Protein 5Z9J (pdb70)

Structure (mmCIF, N/CA/C/O backbone):
data_5Z9J
#
_entry.id   5Z9J
#
_cell.length_a   56.956
_cell.length_b   78.469
_cell.length_c   97.680
_cell.angle_alpha   78.270
_cell.angle_beta   72.630
_cell.angle_gamma   69.460
#
_symmetry.space_group_name_H-M   'P 1'
#
loop_
_entity.id
_entity.type
_entity.pdbx_description
1 polymer 'Putative P450-like enzyme'
2 non-polymer 'PROTOPORPHYRIN IX CONTAINING FE'
3 non-polymer TRIS(HYDROXYETHYL)AMINOMETHANE
4 water water
#
loop_
_atom_site.group_PDB
_atom_site.id
_atom_site.type_symbol
_atom_site.label_atom_id
_atom_site.label_alt_id
_atom_site.label_comp_id
_atom_site.label_asym_id
_atom_site.label_entity_id
_atom_site.label_seq_id
_atom_site.pdbx_PDB_ins_code
_atom_site.Cartn_x
_atom_site.Cartn_y
_atom_site.Cartn_z
_atom_site.occupancy
_atom_site.B_iso_or_equiv
_atom_site.auth_seq_id
_atom_site.auth_comp_id
_atom_site.auth_asym_id
_atom_site.auth_atom_id
_atom_site.pdbx_PDB_model_num
ATOM 1 N N . ALA A 1 7 ? -32.343 5.439 -0.260 1.00 50.71 7 ALA A N 1
ATOM 2 C CA . ALA A 1 7 ? -33.027 4.148 -0.303 1.00 51.89 7 ALA A CA 1
ATOM 3 C C . ALA A 1 7 ? -33.465 3.677 1.090 1.00 53.31 7 ALA A C 1
ATOM 4 O O . ALA A 1 7 ? -33.328 4.410 2.077 1.00 52.03 7 ALA A O 1
ATOM 6 N N . GLN A 1 8 ? -33.991 2.445 1.141 1.00 56.01 8 GLN A N 1
ATOM 7 C CA . GLN A 1 8 ? -34.484 1.778 2.360 1.00 55.48 8 GLN A CA 1
ATOM 8 C C . GLN A 1 8 ? -33.358 1.450 3.355 1.00 54.76 8 GLN A C 1
ATOM 9 O O . GLN A 1 8 ? -33.181 0.295 3.762 1.00 58.17 8 GLN A O 1
ATOM 11 N N . TRP A 1 9 ? -32.587 2.465 3.721 1.00 48.95 9 TRP A N 1
ATOM 12 C CA . TRP A 1 9 ? -31.486 2.339 4.677 1.00 42.39 9 TRP A CA 1
ATOM 13 C C . TRP A 1 9 ? -31.858 2.605 6.156 1.00 39.00 9 TRP A C 1
ATOM 14 O O . TRP A 1 9 ? -32.608 3.541 6.445 1.00 38.46 9 TRP A O 1
ATOM 25 N N . GLU A 1 10 ? -31.265 1.860 7.099 1.00 36.22 10 GLU A N 1
ATOM 26 C CA . GLU A 1 10 ? -31.711 1.989 8.495 1.00 36.00 10 GLU A CA 1
ATOM 27 C C . GLU A 1 10 ? -31.005 3.130 9.251 1.00 32.75 10 GLU A C 1
ATOM 28 O O . GLU A 1 10 ? -30.158 2.909 10.135 1.00 30.58 10 GLU A O 1
ATOM 34 N N . PHE A 1 11 ? -31.384 4.359 8.920 1.00 33.04 11 PHE A N 1
ATOM 35 C CA . PHE A 1 11 ? -30.803 5.528 9.577 1.00 33.08 11 PHE A CA 1
ATOM 36 C C . PHE A 1 11 ? -31.225 5.612 11.050 1.00 32.92 11 PHE A C 1
ATOM 37 O O . PHE A 1 11 ? -32.267 5.060 11.459 1.00 34.61 11 PHE A O 1
ATOM 45 N N . HIS A 1 12 ? -30.467 6.385 11.821 1.00 31.21 12 HIS A N 1
ATOM 46 C CA . HIS A 1 12 ? -30.947 6.845 13.131 1.00 30.02 12 HIS A CA 1
ATOM 47 C C . HIS A 1 12 ? -32.361 7.381 12.960 1.00 30.63 12 HIS A C 1
ATOM 48 O O . HIS A 1 12 ? -32.607 8.133 12.028 1.00 30.20 12 HIS A O 1
ATOM 55 N N . PRO A 1 13 ? -33.282 6.984 13.852 1.00 32.84 13 PRO A N 1
ATOM 56 C CA . PRO A 1 13 ? -34.689 7.404 13.733 1.00 35.49 13 PRO A CA 1
ATOM 57 C C . PRO A 1 13 ? -34.860 8.920 13.842 1.00 37.16 13 PRO A C 1
ATOM 58 O O . PRO A 1 13 ? -35.837 9.468 13.341 1.00 39.97 13 PRO A O 1
ATOM 62 N N . GLY A 1 14 ? -33.923 9.592 14.491 1.00 36.44 14 GLY A N 1
ATOM 63 C CA . GLY A 1 14 ? -33.978 11.037 14.595 1.00 35.85 14 GLY A CA 1
ATOM 64 C C . GLY A 1 14 ? -33.590 11.775 13.321 1.00 33.99 14 GLY A C 1
ATOM 65 O O . GLY A 1 14 ? -33.802 12.989 13.226 1.00 34.20 14 GLY A O 1
ATOM 66 N N . HIS A 1 15 ? -32.985 11.073 12.357 1.00 31.35 15 HIS A N 1
ATOM 67 C CA . HIS A 1 15 ? -32.480 11.750 11.161 1.00 30.86 15 HIS A CA 1
ATOM 68 C C . HIS A 1 15 ? -33.499 11.820 10.032 1.00 30.95 15 HIS A C 1
ATOM 69 O O . HIS A 1 15 ? -33.306 11.223 8.974 1.00 28.78 15 HIS A O 1
ATOM 76 N N . PHE A 1 16 ? -34.549 12.587 10.268 1.00 33.67 16 PHE A N 1
ATOM 77 C CA . PHE A 1 16 ? -35.647 12.671 9.320 1.00 31.56 16 PHE A CA 1
ATOM 78 C C . PHE A 1 16 ? -35.190 13.160 7.935 1.00 34.58 16 PHE A C 1
ATOM 79 O O . PHE A 1 16 ? -35.831 12.831 6.911 1.00 37.24 16 PHE A O 1
ATOM 87 N N . TRP A 1 17 ? -34.163 14.002 7.879 1.00 30.17 17 TRP A N 1
ATOM 88 C CA . TRP A 1 17 ? -33.732 14.541 6.585 1.00 30.26 17 TRP A CA 1
ATOM 89 C C . TRP A 1 17 ? -33.193 13.464 5.641 1.00 30.91 17 TRP A C 1
ATOM 90 O O . TRP A 1 17 ? -33.224 13.625 4.424 1.00 30.66 17 TRP A O 1
ATOM 101 N N . MET A 1 18 ? -32.650 12.375 6.209 1.00 29.94 18 MET A N 1
ATOM 102 C CA . MET A 1 18 ? -32.196 11.236 5.415 1.00 29.83 18 MET A CA 1
ATOM 103 C C . MET A 1 18 ? -33.321 10.433 4.750 1.00 33.09 18 MET A C 1
ATOM 104 O O . MET A 1 18 ? -33.078 9.688 3.800 1.00 33.38 18 MET A O 1
ATOM 109 N N . ARG A 1 19 ? -34.542 10.574 5.264 1.00 36.08 19 ARG A N 1
ATOM 110 C CA . ARG A 1 19 ? -35.726 9.934 4.702 1.00 38.60 19 ARG A CA 1
ATOM 111 C C . ARG A 1 19 ? -36.563 10.896 3.846 1.00 40.75 19 ARG A C 1
ATOM 112 O O . ARG A 1 19 ? -37.739 10.640 3.592 1.00 42.47 19 ARG A O 1
ATOM 120 N N . GLY A 1 20 ? -35.967 12.019 3.448 1.00 39.47 20 GLY A N 1
ATOM 121 C CA . GLY A 1 20 ? -36.617 12.946 2.543 1.00 40.92 20 GLY A CA 1
ATOM 122 C C . GLY A 1 20 ? -37.752 13.761 3.147 1.00 43.28 20 GLY A C 1
ATOM 123 O O . GLY A 1 20 ? -38.678 14.159 2.422 1.00 46.46 20 GLY A O 1
ATOM 124 N N . LYS A 1 21 ? -37.719 13.971 4.465 1.00 41.75 21 LYS A N 1
ATOM 125 C CA . LYS A 1 21 ? -38.730 14.773 5.159 1.00 42.82 21 LYS A CA 1
ATOM 126 C C . LYS A 1 21 ? -38.270 16.195 5.478 1.00 40.86 21 LYS A C 1
ATOM 127 O O . LYS A 1 21 ? -37.219 16.409 6.062 1.00 35.53 21 LYS A O 1
ATOM 133 N N . ARG A 1 22 ? -39.100 17.189 5.167 1.00 40.03 22 ARG A N 1
ATOM 134 C CA . ARG A 1 22 ? -38.752 18.547 5.544 1.00 40.02 22 ARG A CA 1
ATOM 135 C C . ARG A 1 22 ? -39.069 18.709 7.028 1.00 41.99 22 ARG A C 1
ATOM 136 O O . ARG A 1 22 ? -40.000 18.076 7.525 1.00 43.86 22 ARG A O 1
ATOM 144 N N . PRO A 1 23 ? -38.283 19.543 7.741 1.00 40.99 23 PRO A N 1
ATOM 145 C CA . PRO A 1 23 ? -38.621 19.895 9.120 1.00 40.59 23 PRO A CA 1
ATOM 146 C C . PRO A 1 23 ? -39.912 20.704 9.110 1.00 46.58 23 PRO A C 1
ATOM 147 O O . PRO A 1 23 ? -40.091 21.478 8.183 1.00 45.72 23 PRO A O 1
ATOM 151 N N . ASP A 1 24 ? -40.790 20.500 10.082 1.00 52.54 24 ASP A N 1
ATOM 152 C CA . ASP A 1 24 ? -42.022 21.265 10.169 1.00 59.71 24 ASP A CA 1
ATOM 153 C C . ASP A 1 24 ? -41.745 22.704 10.596 1.00 56.64 24 ASP A C 1
ATOM 154 O O . ASP A 1 24 ? -42.381 23.638 10.115 1.00 56.67 24 ASP A O 1
ATOM 159 N N . LYS A 1 25 ? -40.790 22.869 11.509 1.00 52.60 25 LYS A N 1
ATOM 160 C CA . LYS A 1 25 ? -40.351 24.199 11.927 1.00 49.64 25 LYS A CA 1
ATOM 161 C C . LYS A 1 25 ? -38.824 24.244 11.812 1.00 45.80 25 LYS A C 1
ATOM 162 O O . LYS A 1 25 ? -38.132 23.252 12.043 1.00 42.26 25 LYS A O 1
ATOM 168 N N . ILE A 1 26 ? -38.310 25.406 11.452 1.00 45.62 26 ILE A N 1
ATOM 169 C CA . ILE A 1 26 ? -36.885 25.581 11.301 1.00 41.76 26 ILE A CA 1
ATOM 170 C C . ILE A 1 26 ? -36.247 25.393 12.669 1.00 39.01 26 ILE A C 1
ATOM 171 O O . ILE A 1 26 ? -35.182 24.792 12.769 1.00 34.15 26 ILE A O 1
ATOM 176 N N . VAL A 1 27 ? -36.928 25.903 13.704 1.00 38.03 27 VAL A N 1
ATOM 177 C CA . VAL A 1 27 ? -36.495 25.791 15.102 1.00 38.17 27 VAL A CA 1
ATOM 178 C C . VAL A 1 27 ? -37.554 25.154 15.990 1.00 38.74 27 VAL A C 1
ATOM 179 O O . VAL A 1 27 ? -38.723 25.518 15.912 1.00 38.73 27 VAL A O 1
ATOM 183 N N . ASP A 1 28 ? -37.164 24.189 16.820 1.00 35.66 28 ASP A N 1
ATOM 184 C CA . ASP A 1 28 ? -38.101 23.642 17.816 1.00 39.54 28 ASP A CA 1
ATOM 185 C C . ASP A 1 28 ? -37.386 23.387 19.148 1.00 40.01 28 ASP A C 1
ATOM 186 O O . ASP A 1 28 ? -36.159 23.554 19.273 1.00 34.12 28 ASP A O 1
ATOM 191 N N . TYR A 1 29 ? -38.189 23.054 20.152 1.00 42.39 29 TYR A N 1
ATOM 192 C CA . TYR A 1 29 ? -37.692 22.757 21.490 1.00 42.76 29 TYR A CA 1
ATOM 193 C C . TYR A 1 29 ? -38.046 21.308 21.845 1.00 42.99 29 TYR A C 1
ATOM 194 O O . TYR A 1 29 ? -39.159 20.848 21.599 1.00 44.81 29 TYR A O 1
ATOM 203 N N . ASP A 1 30 ? -37.088 20.585 22.390 1.00 42.65 30 ASP A N 1
ATOM 204 C CA . ASP A 1 30 ? -37.331 19.231 22.855 1.00 43.20 30 ASP A CA 1
ATOM 205 C C . ASP A 1 30 ? -37.558 19.292 24.367 1.00 45.20 30 ASP A C 1
ATOM 206 O O . ASP A 1 30 ? -36.603 19.466 25.138 1.00 42.52 30 ASP A O 1
ATOM 211 N N . GLU A 1 31 ? -38.821 19.167 24.786 1.00 49.16 31 GLU A N 1
ATOM 212 C CA . GLU A 1 31 ? -39.171 19.320 26.199 1.00 52.25 31 GLU A CA 1
ATOM 213 C C . GLU A 1 31 ? -38.585 18.176 27.011 1.00 52.72 31 GLU A C 1
ATOM 214 O O . GLU A 1 31 ? -38.156 18.373 28.145 1.00 54.07 31 GLU A O 1
ATOM 220 N N . GLU A 1 32 ? -38.512 16.994 26.409 1.00 51.50 32 GLU A N 1
ATOM 221 C CA . GLU A 1 32 ? -38.085 15.815 27.145 1.00 51.65 32 GLU A CA 1
ATOM 222 C C . GLU A 1 32 ? -36.567 15.850 27.369 1.00 49.29 32 GLU A C 1
ATOM 223 O O . GLU A 1 32 ? -36.080 15.380 28.392 1.00 50.52 32 GLU A O 1
ATOM 229 N N . LEU A 1 33 ? -35.829 16.439 26.426 1.00 47.25 33 LEU A N 1
ATOM 230 C CA . LEU A 1 33 ? -34.366 16.565 26.519 1.00 44.44 33 LEU A CA 1
ATOM 231 C C . LEU A 1 33 ? -33.896 17.943 26.988 1.00 42.76 33 LEU A C 1
ATOM 232 O O . LEU A 1 33 ? -32.702 18.143 27.263 1.00 41.49 33 LEU A O 1
ATOM 237 N N . GLN A 1 34 ? -34.834 18.883 27.022 1.00 42.26 34 GLN A N 1
ATOM 238 C CA . GLN A 1 34 ? -34.604 20.261 27.435 1.00 41.51 34 GLN A CA 1
ATOM 239 C C . GLN A 1 34 ? -33.532 20.931 26.565 1.00 36.69 34 GLN A C 1
ATOM 240 O O . GLN A 1 34 ? -32.573 21.513 27.072 1.00 35.14 34 GLN A O 1
ATOM 246 N N . LEU A 1 35 ? -33.730 20.879 25.251 1.00 33.92 35 LEU A N 1
ATOM 247 C CA . LEU A 1 35 ? -32.810 21.504 24.320 1.00 33.10 35 LEU A CA 1
ATOM 248 C C . LEU A 1 35 ? -33.555 22.022 23.104 1.00 34.41 35 LEU A C 1
ATOM 249 O O . LEU A 1 35 ? -34.705 21.633 22.856 1.00 32.39 35 LEU A O 1
ATOM 254 N N . TRP A 1 36 ? -32.866 22.871 22.340 1.00 33.53 36 TRP A N 1
ATOM 255 C CA . TRP A 1 36 ? -33.408 23.488 21.144 1.00 34.07 36 TRP A CA 1
ATOM 256 C C . TRP A 1 36 ? -32.724 22.869 19.935 1.00 33.28 36 TRP A C 1
ATOM 257 O O . TRP A 1 36 ? -31.565 22.417 20.038 1.00 29.28 36 TRP A O 1
ATOM 268 N N . ASN A 1 37 ? -33.482 22.775 18.832 1.00 33.24 37 ASN A N 1
ATOM 269 C CA . ASN A 1 37 ? -33.053 22.254 17.531 1.00 31.60 37 ASN A CA 1
ATOM 270 C C . ASN A 1 37 ? -33.153 23.298 16.416 1.00 30.92 37 ASN A C 1
ATOM 271 O O . ASN A 1 37 ? -34.181 23.952 16.302 1.00 32.84 37 ASN A O 1
ATOM 276 N N . VAL A 1 38 ? -32.112 23.443 15.593 1.00 32.87 38 VAL A N 1
ATOM 277 C CA . VAL A 1 38 ? -32.150 24.290 14.372 1.00 30.17 38 VAL A CA 1
ATOM 278 C C . VAL A 1 38 ? -31.902 23.429 13.126 1.00 29.58 38 VAL A C 1
ATOM 279 O O . VAL A 1 38 ? -30.886 22.710 13.074 1.00 28.18 38 VAL A O 1
ATOM 283 N N . TYR A 1 39 ? -32.766 23.501 12.118 1.00 30.73 39 TYR A N 1
ATOM 284 C CA . TYR A 1 39 ? -32.619 22.653 10.919 1.00 30.40 39 TYR A CA 1
ATOM 285 C C . TYR A 1 39 ? -32.374 23.448 9.587 1.00 37.02 39 TYR A C 1
ATOM 286 O O . TYR A 1 39 ? -32.043 22.849 8.543 1.00 30.87 39 TYR A O 1
ATOM 295 N N . GLY A 1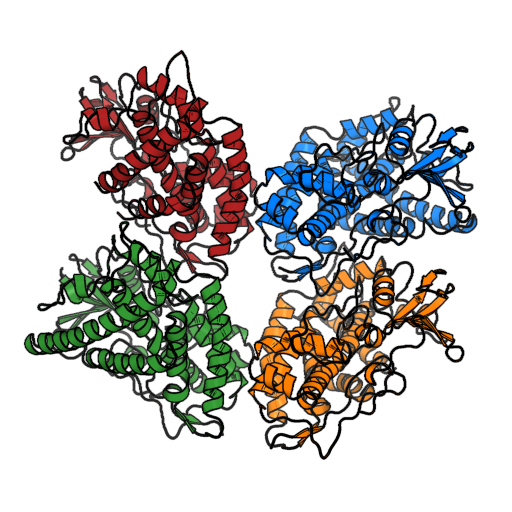 40 ? -32.492 24.772 9.623 1.00 32.24 40 GLY A N 1
ATOM 296 C CA . GLY A 1 40 ? -32.408 25.549 8.395 1.00 36.99 40 GLY A CA 1
ATOM 297 C C . GLY A 1 40 ? -30.968 25.872 8.053 1.00 36.64 40 GLY A C 1
ATOM 298 O O . GLY A 1 40 ? -30.101 25.912 8.954 1.00 36.24 40 GLY A O 1
ATOM 299 N N . TYR A 1 41 ? -30.667 25.999 6.763 1.00 35.38 41 TYR A N 1
ATOM 300 C CA . TYR A 1 41 ? -29.263 26.274 6.384 1.00 34.97 41 TYR A CA 1
ATOM 301 C C . TYR A 1 41 ? -28.851 27.722 6.718 1.00 35.08 41 TYR A C 1
ATOM 302 O O . TYR A 1 41 ? -27.840 27.914 7.409 1.00 34.36 41 TYR A O 1
ATOM 311 N N . PRO A 1 42 ? -29.609 28.739 6.259 1.00 35.16 42 PRO A N 1
ATOM 312 C CA . PRO A 1 42 ? -29.120 30.092 6.558 1.00 36.14 42 PRO A CA 1
ATOM 313 C C . PRO A 1 42 ? -29.020 30.374 8.065 1.00 35.46 42 PRO A C 1
ATOM 314 O O . PRO A 1 42 ? -28.150 31.118 8.487 1.00 35.86 42 PRO A O 1
ATOM 318 N N . GLU A 1 43 ? -29.915 29.801 8.854 1.00 35.05 43 GLU A N 1
ATOM 319 C CA . GLU A 1 43 ? -29.908 29.992 10.302 1.00 36.48 43 GLU A CA 1
ATOM 320 C C . GLU A 1 43 ? -28.691 29.290 10.940 1.00 36.15 43 GLU A C 1
ATOM 321 O O . GLU A 1 43 ? -28.012 29.853 11.799 1.00 32.43 43 GLU A O 1
ATOM 327 N N . SER A 1 44 ? -28.448 28.052 10.528 1.00 35.49 44 SER A N 1
ATOM 328 C CA . SER A 1 44 ? -27.306 27.277 11.037 1.00 33.83 44 SER A CA 1
ATOM 329 C C . SER A 1 44 ? -25.976 27.964 10.759 1.00 34.91 44 SER A C 1
ATOM 330 O O . SER A 1 44 ? -25.130 28.116 11.650 1.00 35.23 44 SER A O 1
ATOM 333 N N . ALA A 1 45 ? -25.792 28.347 9.500 1.00 30.41 45 ALA A N 1
ATOM 334 C CA . ALA A 1 45 ? -24.597 29.035 9.027 1.00 38.05 45 ALA A CA 1
ATOM 335 C C . ALA A 1 45 ? -24.352 30.299 9.847 1.00 35.06 45 ALA A C 1
ATOM 336 O O . ALA A 1 45 ? -23.233 30.555 10.300 1.00 34.06 45 ALA A O 1
ATOM 338 N N . ALA A 1 46 ? -25.399 31.091 10.043 1.00 35.86 46 ALA A N 1
ATOM 339 C CA . ALA A 1 46 ? -25.252 32.301 10.848 1.00 37.10 46 ALA A CA 1
ATOM 340 C C . ALA A 1 46 ? -24.865 31.975 12.298 1.00 33.98 46 ALA A C 1
ATOM 341 O O . ALA A 1 46 ? -24.112 32.704 12.899 1.00 33.57 46 ALA A O 1
ATOM 343 N N . ILE A 1 47 ? -25.449 30.926 12.865 1.00 32.76 47 ILE A N 1
ATOM 344 C CA . ILE A 1 47 ? -25.178 30.542 14.238 1.00 30.99 47 ILE A CA 1
ATOM 345 C C . ILE A 1 47 ? -23.700 30.177 14.400 1.00 32.55 47 ILE A C 1
ATOM 346 O O . ILE A 1 47 ? -23.056 30.593 15.374 1.00 30.12 47 ILE A O 1
ATOM 351 N N . LEU A 1 48 ? -23.197 29.400 13.449 1.00 31.43 48 LEU A N 1
ATOM 352 C CA . LEU A 1 48 ? -21.790 28.926 13.486 1.00 32.04 48 LEU A CA 1
ATOM 353 C C . LEU A 1 48 ? -20.834 30.129 13.336 1.00 34.33 48 LEU A C 1
ATOM 354 O O . LEU A 1 48 ? -19.733 30.094 13.881 1.00 35.27 48 LEU A O 1
ATOM 359 N N . SER A 1 49 ? -21.272 31.186 12.622 1.00 34.30 49 SER A N 1
ATOM 360 C CA . SER A 1 49 ? -20.450 32.391 12.441 1.00 37.27 49 SER A CA 1
ATOM 361 C C . SER A 1 49 ? -20.601 33.433 13.564 1.00 37.84 49 SER A C 1
ATOM 362 O O . SER A 1 49 ? -20.027 34.518 13.508 1.00 39.60 49 SER A O 1
ATOM 365 N N . ASN A 1 50 ? -21.409 33.109 14.561 1.00 36.66 50 ASN A N 1
ATOM 366 C CA . ASN A 1 50 ? -21.600 33.992 15.673 1.00 37.12 50 ASN A CA 1
ATOM 367 C C . ASN A 1 50 ? -21.182 33.315 16.973 1.00 36.06 50 ASN A C 1
ATOM 368 O O . ASN A 1 50 ? -22.040 33.031 17.818 1.00 36.79 50 ASN A O 1
ATOM 373 N N . PRO A 1 51 ? -19.863 33.084 17.160 1.00 33.95 51 PRO A N 1
ATOM 374 C CA . PRO A 1 51 ? -19.432 32.369 18.378 1.00 33.80 51 PRO A CA 1
ATOM 375 C C . PRO A 1 51 ? -19.552 33.191 19.668 1.00 35.85 51 PRO A C 1
ATOM 376 O O . PRO A 1 51 ? -19.649 32.590 20.734 1.00 35.02 51 PRO A O 1
ATOM 380 N N . LYS A 1 52 ? -19.530 34.515 19.574 1.00 38.93 52 LYS A N 1
ATOM 381 C CA . LYS A 1 52 ? -19.680 35.379 20.741 1.00 43.24 52 LYS A CA 1
ATOM 382 C C . LYS A 1 52 ? -21.054 35.132 21.375 1.00 42.15 52 LYS A C 1
ATOM 383 O O . LYS A 1 52 ? -21.201 35.140 22.590 1.00 42.66 52 LYS A O 1
ATOM 389 N N . VAL A 1 53 ? -22.071 34.947 20.543 1.00 40.65 53 VAL A N 1
ATOM 390 C CA . VAL A 1 53 ? -23.407 34.647 21.039 1.00 39.21 53 VAL A CA 1
ATOM 391 C C . VAL A 1 53 ? -23.650 33.133 21.229 1.00 37.55 53 VAL A C 1
ATOM 392 O O . VAL A 1 53 ? -24.310 32.725 22.187 1.00 37.79 53 VAL A O 1
ATOM 396 N N . PHE A 1 54 ? -23.161 32.302 20.306 1.00 35.65 54 PHE A N 1
ATOM 397 C CA . PHE A 1 54 ? -23.385 30.853 20.399 1.00 31.92 54 PHE A CA 1
ATOM 398 C C . PHE A 1 54 ? -22.122 30.084 20.771 1.00 30.25 54 PHE A C 1
ATOM 399 O O . PHE A 1 54 ? -21.367 29.667 19.907 1.00 28.83 54 PHE A O 1
ATOM 407 N N . SER A 1 55 ? -21.942 29.877 22.065 1.00 31.11 55 SER A N 1
ATOM 408 C CA . SER A 1 55 ? -20.726 29.290 22.592 1.00 31.16 55 SER A CA 1
ATOM 409 C C . SER A 1 55 ? -20.551 27.820 22.229 1.00 29.29 55 SER A C 1
ATOM 410 O O . SER A 1 55 ? -21.496 27.052 22.158 1.00 28.15 55 SER A O 1
ATOM 413 N N . SER A 1 56 ? -19.301 27.420 22.059 1.00 32.06 56 SER A N 1
ATOM 414 C CA . SER A 1 56 ? -18.972 26.023 21.856 1.00 31.21 56 SER A CA 1
ATOM 415 C C . SER A 1 56 ? -18.620 25.354 23.187 1.00 32.97 56 SER A C 1
ATOM 416 O O . SER A 1 56 ? -18.363 24.147 23.245 1.00 33.94 56 SER A O 1
ATOM 419 N N . ASP A 1 57 ? -18.600 26.127 24.263 1.00 33.96 57 ASP A N 1
ATOM 420 C CA . ASP A 1 57 ? -18.341 25.547 25.590 1.00 34.53 57 ASP A CA 1
ATOM 421 C C . ASP A 1 57 ? -19.645 25.071 26.198 1.00 35.46 57 ASP A C 1
ATOM 422 O O . ASP A 1 57 ? -20.185 25.718 27.094 1.00 38.54 57 ASP A O 1
ATOM 427 N N . THR A 1 58 ? -20.170 23.950 25.715 1.00 33.75 58 THR A N 1
ATOM 428 C CA . THR A 1 58 ? -21.501 23.502 26.120 1.00 31.24 58 THR A CA 1
ATOM 429 C C . THR A 1 58 ? -21.575 22.984 27.559 1.00 30.83 58 THR A C 1
ATOM 430 O O . THR A 1 58 ? -22.654 23.004 28.181 1.00 28.92 58 THR A O 1
ATOM 434 N N . MET A 1 59 ? -20.433 22.533 28.082 1.00 31.28 59 MET A N 1
ATOM 435 C CA . MET A 1 59 ? -20.324 22.043 29.465 1.00 33.32 59 MET A CA 1
ATOM 436 C C . MET A 1 59 ? -20.628 23.136 30.487 1.00 34.85 59 MET A C 1
ATOM 437 O O . MET A 1 59 ? -20.905 22.862 31.662 1.00 34.85 59 MET A O 1
ATOM 442 N N . ARG A 1 60 ? -20.502 24.390 30.065 1.00 36.90 60 ARG A N 1
ATOM 443 C CA . ARG A 1 60 ? -20.878 25.508 30.934 1.00 37.49 60 ARG A CA 1
ATOM 444 C C . ARG A 1 60 ? -22.319 25.314 31.479 1.00 32.41 60 ARG A C 1
ATOM 445 O O . ARG A 1 60 ? -22.622 25.718 32.598 1.00 34.33 60 ARG A O 1
ATOM 453 N N . LEU A 1 61 ? -23.189 24.658 30.716 1.00 32.01 61 LEU A N 1
ATOM 454 C CA . LEU A 1 61 ? -24.604 24.566 31.105 1.00 35.48 61 LEU A CA 1
ATOM 455 C C . LEU A 1 61 ? -24.914 23.340 31.952 1.00 38.70 61 LEU A C 1
ATOM 456 O O . LEU A 1 61 ? -26.025 23.187 32.445 1.00 40.64 61 LEU A O 1
ATOM 461 N N . ASP A 1 62 ? -23.925 22.473 32.146 1.00 39.21 62 ASP A N 1
ATOM 462 C CA . ASP A 1 62 ? -24.162 21.237 32.876 1.00 38.60 62 ASP A CA 1
ATOM 463 C C . ASP A 1 62 ? -24.179 21.539 34.357 1.00 39.02 62 ASP A C 1
ATOM 464 O O . ASP A 1 62 ? -23.358 22.326 34.834 1.00 41.03 62 ASP A O 1
ATOM 469 N N . PRO A 1 63 ? -25.093 20.903 35.105 1.00 37.53 63 PRO A N 1
ATOM 470 C CA . PRO A 1 63 ? -25.129 21.120 36.547 1.00 39.24 63 PRO A CA 1
ATOM 471 C C . PRO A 1 63 ? -23.869 20.528 37.184 1.00 40.31 63 PRO A C 1
ATOM 472 O O . PRO A 1 63 ? -23.489 20.985 38.267 1.00 42.94 63 PRO A O 1
ATOM 476 N N . ILE A 1 64 ? -23.265 19.519 36.544 1.00 39.00 64 ILE A N 1
ATOM 477 C CA .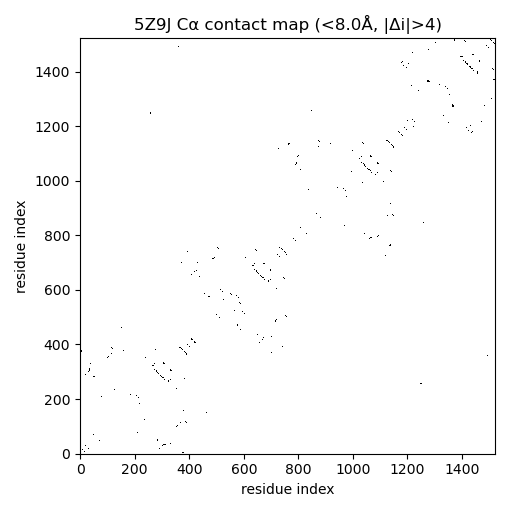 ILE A 1 64 ? -22.004 18.924 37.039 1.00 41.00 64 ILE A CA 1
ATOM 478 C C . ILE A 1 64 ? -20.981 18.992 35.912 1.00 38.60 64 ILE A C 1
ATOM 479 O O . ILE A 1 64 ? -21.271 18.639 34.786 1.00 37.24 64 ILE A O 1
ATOM 484 N N . LYS A 1 65 ? -19.785 19.450 36.230 1.00 39.00 65 LYS A N 1
ATOM 485 C CA . LYS A 1 65 ? -18.797 19.800 35.221 1.00 38.61 65 LYS A CA 1
ATOM 486 C C . LYS A 1 65 ? -17.445 19.194 35.533 1.00 39.07 65 LYS A C 1
ATOM 487 O O . LYS A 1 65 ? -17.164 18.894 36.691 1.00 42.81 65 LYS A O 1
ATOM 493 N N . LEU A 1 66 ? -16.587 19.083 34.528 1.00 36.28 66 LEU A N 1
ATOM 494 C CA . LEU A 1 66 ? -15.198 18.784 34.830 1.00 36.75 66 LEU A CA 1
ATOM 495 C C . LEU A 1 66 ? -14.443 20.056 35.137 1.00 38.36 66 LEU A C 1
ATOM 496 O O . LEU A 1 66 ? -14.824 21.149 34.685 1.00 37.05 66 LEU A O 1
ATOM 501 N N . ASP A 1 67 ? -13.388 19.909 35.928 1.00 39.42 67 ASP A N 1
ATOM 502 C CA . ASP A 1 67 ? -12.563 21.047 36.275 1.00 42.32 67 ASP A CA 1
ATOM 503 C C . ASP A 1 67 ? -11.900 21.508 34.995 1.00 40.51 67 ASP A C 1
ATOM 504 O O . ASP A 1 67 ? -11.560 20.695 34.130 1.00 35.09 67 ASP A O 1
ATOM 509 N N . GLU A 1 68 ? -11.776 22.828 34.880 1.00 44.73 68 GLU A N 1
ATOM 510 C CA . GLU A 1 68 ? -11.263 23.508 33.694 1.00 49.05 68 GLU A CA 1
ATOM 511 C C . GLU A 1 68 ? -9.822 23.099 33.368 1.00 49.43 68 GLU A C 1
ATOM 512 O O . GLU A 1 68 ? -9.453 22.984 32.208 1.00 49.93 68 GLU A O 1
ATOM 518 N N . ALA A 1 69 ? -9.000 22.912 34.394 1.00 50.97 69 ALA A N 1
ATOM 519 C CA . ALA A 1 69 ? -7.606 22.535 34.191 1.00 51.72 69 ALA A CA 1
ATOM 520 C C . ALA A 1 69 ? -7.514 21.173 33.520 1.00 50.76 69 ALA A C 1
ATOM 521 O O . ALA A 1 69 ? -6.561 20.903 32.797 1.00 52.02 69 ALA A O 1
ATOM 523 N N . ILE A 1 70 ? -8.495 20.313 33.783 1.00 48.14 70 ILE A N 1
ATOM 524 C CA . ILE A 1 70 ? -8.559 18.992 33.177 1.00 45.54 70 ILE A CA 1
ATOM 525 C C . ILE A 1 70 ? -8.946 19.008 31.682 1.00 44.49 70 ILE A C 1
ATOM 526 O O . ILE A 1 70 ? -8.441 18.202 30.900 1.00 44.46 70 ILE A O 1
ATOM 531 N N . VAL A 1 71 ? -9.881 19.872 31.294 1.00 42.91 71 VAL A N 1
ATOM 532 C CA . VAL A 1 71 ? -10.300 19.922 29.898 1.00 40.71 71 VAL A CA 1
ATOM 533 C C . VAL A 1 71 ? -9.566 20.931 29.020 1.00 40.34 71 VAL A C 1
ATOM 534 O O . VAL A 1 71 ? -9.796 20.971 27.813 1.00 38.39 71 VAL A O 1
ATOM 538 N N . GLU A 1 72 ? -8.667 21.718 29.586 1.00 42.56 72 GLU A N 1
ATOM 539 C CA . GLU A 1 72 ? -7.993 22.742 28.765 1.00 45.34 72 GLU A CA 1
ATOM 540 C C . GLU A 1 72 ? -7.053 22.168 27.699 1.00 44.11 72 GLU A C 1
ATOM 541 O O . GLU A 1 72 ? -6.302 21.203 27.942 1.00 44.71 72 GLU A O 1
ATOM 547 N N . GLY A 1 73 ? -7.098 22.801 26.525 1.00 42.14 73 GLY A N 1
ATOM 548 C CA . GLY A 1 73 ? -6.398 22.351 25.326 1.00 38.61 73 GLY A CA 1
ATOM 549 C C . GLY A 1 73 ? -7.390 21.810 24.297 1.00 34.48 73 GLY A C 1
ATOM 550 O O . GLY A 1 73 ? -7.108 21.736 23.112 1.00 31.93 73 GLY A O 1
ATOM 551 N N . ASP A 1 74 ? -8.576 21.444 24.759 1.00 34.70 74 ASP A N 1
ATOM 552 C CA . ASP A 1 74 ? -9.608 20.990 23.840 1.00 33.60 74 ASP A CA 1
ATOM 553 C C . ASP A 1 74 ? -10.258 22.196 23.231 1.00 34.19 74 ASP A C 1
ATOM 554 O O . ASP A 1 74 ? -11.364 22.600 23.630 1.00 37.10 74 ASP A O 1
ATOM 559 N N . PHE A 1 75 ? -9.591 22.748 22.227 1.00 31.75 75 PHE A N 1
ATOM 560 C CA . PHE A 1 75 ? -10.047 23.981 21.605 1.00 31.16 75 PHE A CA 1
ATOM 561 C C . PHE A 1 75 ? -11.360 23.826 20.847 1.00 29.85 75 PHE A C 1
ATOM 562 O O . PHE A 1 75 ? -11.946 24.817 20.434 1.00 30.87 75 PHE A O 1
ATOM 570 N N . ALA A 1 76 ? -11.823 22.596 20.661 1.00 28.92 76 ALA A N 1
ATOM 571 C CA . ALA A 1 76 ? -13.145 22.372 20.071 1.00 28.79 76 ALA A CA 1
ATOM 572 C C . ALA A 1 76 ? -14.235 22.890 21.011 1.00 30.21 76 ALA A C 1
ATOM 573 O O . ALA A 1 76 ? -15.340 23.271 20.556 1.00 28.69 76 ALA A O 1
ATOM 575 N N . HIS A 1 77 ? -13.943 22.920 22.316 1.00 30.41 77 HIS A N 1
ATOM 576 C CA . HIS A 1 77 ? -14.918 23.458 23.240 1.00 31.96 77 HIS A CA 1
ATOM 577 C C . HIS A 1 77 ? -14.455 24.770 23.836 1.00 32.67 77 HIS A C 1
ATOM 578 O O . HIS A 1 77 ? -14.907 25.171 24.871 1.00 36.08 77 HIS A O 1
ATOM 585 N N . THR A 1 78 ? -13.571 25.458 23.144 1.00 31.55 78 THR A N 1
ATOM 586 C CA . THR A 1 78 ? -13.040 26.703 23.639 1.00 32.28 78 THR A CA 1
ATOM 587 C C . THR A 1 78 ? -13.498 27.859 22.760 1.00 32.50 78 THR A C 1
ATOM 588 O O . THR A 1 78 ? -13.429 27.747 21.528 1.00 31.88 78 THR A O 1
ATOM 592 N N . ASP A 1 79 ? -13.853 28.984 23.379 1.00 32.48 79 ASP A N 1
ATOM 593 C CA . ASP A 1 79 ? -14.324 30.188 22.657 1.00 33.17 79 ASP A CA 1
ATOM 594 C C . ASP A 1 79 ? -13.226 31.248 22.543 1.00 35.06 79 ASP A C 1
ATOM 595 O O . ASP A 1 79 ? -12.178 31.122 23.173 1.00 35.55 79 ASP A O 1
ATOM 600 N N . PRO A 1 80 ? -13.462 32.304 21.740 1.00 36.69 80 PRO A N 1
ATOM 601 C CA . PRO A 1 80 ? -12.523 33.427 21.856 1.00 38.59 80 PRO A CA 1
ATOM 602 C C . PRO A 1 80 ? -12.545 34.009 23.272 1.00 39.16 80 PRO A C 1
ATOM 603 O O . PRO A 1 80 ? -13.530 33.850 23.968 1.00 37.95 80 PRO A O 1
ATOM 607 N N . PRO A 1 81 ? -11.467 34.672 23.701 1.00 42.08 81 PRO A N 1
ATOM 608 C CA . PRO A 1 81 ? -10.241 34.972 22.952 1.00 44.61 81 PRO A CA 1
ATOM 609 C C . PRO A 1 81 ? -9.217 33.846 22.998 1.00 45.20 81 PRO A C 1
ATOM 610 O O . PRO A 1 81 ? -8.198 33.927 22.326 1.00 46.82 81 PRO A O 1
ATOM 614 N N . LYS A 1 82 ? -9.456 32.825 23.811 1.00 44.47 82 LYS A N 1
ATOM 615 C CA . LYS A 1 82 ? -8.454 31.762 23.958 1.00 43.95 82 LYS A CA 1
ATOM 616 C C . LYS A 1 82 ? -8.430 30.724 22.829 1.00 41.63 82 LYS A C 1
ATOM 617 O O . LYS A 1 82 ? -7.421 30.052 22.641 1.00 42.59 82 LYS A O 1
ATOM 623 N N . HIS A 1 83 ? -9.501 30.616 22.058 1.00 38.55 83 HIS A N 1
ATOM 624 C CA . HIS A 1 83 ? -9.539 29.629 20.979 1.00 38.12 83 HIS A CA 1
ATOM 625 C C . HIS A 1 83 ? -8.422 29.795 19.925 1.00 40.78 83 HIS A C 1
ATOM 626 O O . HIS A 1 83 ? -7.747 28.823 19.544 1.00 38.56 83 HIS A O 1
ATOM 633 N N . ARG A 1 84 ? -8.240 31.016 19.444 1.00 45.95 84 ARG A N 1
ATOM 634 C CA . ARG A 1 84 ? -7.295 31.244 18.349 1.00 49.82 84 ARG A CA 1
ATOM 635 C C . ARG A 1 84 ? -5.868 30.807 18.684 1.00 49.90 84 ARG A C 1
ATOM 636 O O . ARG A 1 84 ? -5.249 30.132 17.874 1.00 49.42 84 ARG A O 1
ATOM 644 N N . ARG A 1 85 ? -5.365 31.139 19.867 1.00 50.76 85 ARG A N 1
ATOM 645 C CA . ARG A 1 85 ? -4.058 30.644 20.285 1.00 52.22 85 ARG A CA 1
ATOM 646 C C . ARG A 1 85 ? -3.969 29.157 20.076 1.00 50.27 85 ARG A C 1
ATOM 647 O O . ARG A 1 85 ? -3.227 28.724 19.220 1.00 50.87 85 ARG A O 1
ATOM 655 N N . LEU A 1 86 ? -4.839 28.406 20.744 1.00 48.01 86 LEU A N 1
ATOM 656 C CA . LEU A 1 86 ? -4.791 26.951 20.748 1.00 45.54 86 LEU A CA 1
ATOM 657 C C . LEU A 1 86 ? -4.879 26.374 19.344 1.00 43.35 86 LEU A C 1
ATOM 658 O O . LEU A 1 86 ? -4.008 25.590 18.904 1.00 43.96 86 LEU A O 1
ATOM 663 N N . ARG A 1 87 ? -5.910 26.801 18.625 1.00 40.53 87 ARG A N 1
ATOM 664 C CA . ARG A 1 87 ? -6.096 26.354 17.257 1.00 38.22 87 ARG A CA 1
ATOM 665 C C . ARG A 1 87 ? -4.889 26.727 16.405 1.00 38.39 87 ARG A C 1
ATOM 666 O O . ARG A 1 87 ? -4.477 25.964 15.513 1.00 37.07 87 ARG A O 1
ATOM 674 N N . GLY A 1 88 ? -4.339 27.913 16.659 1.00 39.68 88 GLY A N 1
ATOM 675 C CA . GLY A 1 88 ? -3.145 28.363 15.956 1.00 41.61 88 GLY A CA 1
ATOM 676 C C . GLY A 1 88 ? -1.912 27.481 16.122 1.00 43.26 88 GLY A C 1
ATOM 677 O O . GLY A 1 88 ? -1.221 27.197 15.131 1.00 42.08 88 GLY A O 1
ATOM 678 N N . LEU A 1 89 ? -1.643 27.008 17.349 1.00 46.25 89 LEU A N 1
ATOM 679 C CA . LEU A 1 89 ? -0.439 26.180 17.565 1.00 49.63 89 LEU A CA 1
ATOM 680 C C . LEU A 1 89 ? -0.510 24.894 16.774 1.00 49.08 89 LEU A C 1
ATOM 681 O O . LEU A 1 89 ? 0.483 24.465 16.192 1.00 49.31 89 LEU A O 1
ATOM 686 N N . VAL A 1 90 ? -1.702 24.297 16.773 1.00 47.92 90 VAL A N 1
ATOM 687 C CA . VAL A 1 90 ? -1.933 22.996 16.165 1.00 46.50 90 VAL A CA 1
ATOM 688 C C . VAL A 1 90 ? -1.891 23.124 14.661 1.00 46.65 90 VAL A C 1
ATOM 689 O O . VAL A 1 90 ? -1.308 22.267 13.981 1.00 44.90 90 VAL A O 1
ATOM 693 N N . ASP A 1 91 ? -2.523 24.190 14.151 1.00 49.00 91 ASP A N 1
ATOM 694 C CA . ASP A 1 91 ? -2.470 24.517 12.719 1.00 50.88 91 ASP A CA 1
ATOM 695 C C . ASP A 1 91 ? -1.017 24.630 12.308 1.00 49.49 91 ASP A C 1
ATOM 696 O O . ASP A 1 91 ? -0.552 23.948 11.410 1.00 49.21 91 ASP A O 1
ATOM 701 N N . HIS A 1 92 ? -0.300 25.472 13.031 1.00 48.99 92 HIS A N 1
ATOM 702 C CA . HIS A 1 92 ? 1.108 25.687 12.798 1.00 49.49 92 HIS A CA 1
ATOM 703 C C . HIS A 1 92 ? 1.889 24.387 12.906 1.00 48.53 92 HIS A C 1
ATOM 704 O O . HIS A 1 92 ? 2.840 24.149 12.144 1.00 49.04 92 HIS A O 1
ATOM 711 N N . ALA A 1 93 ? 1.475 23.550 13.862 1.00 45.95 93 ALA A N 1
ATOM 712 C CA . ALA A 1 93 ? 2.184 22.319 14.136 1.00 45.56 93 ALA A CA 1
ATOM 713 C C . ALA A 1 93 ? 2.124 21.441 12.907 1.00 45.18 93 ALA A C 1
ATOM 714 O O . ALA A 1 93 ? 3.101 20.780 12.565 1.00 44.67 93 ALA A O 1
ATOM 716 N N . PHE A 1 94 ? 1.020 21.537 12.176 1.00 45.94 94 PHE A N 1
ATOM 717 C CA . PHE A 1 94 ? 0.903 20.840 10.893 1.00 48.39 94 PHE A CA 1
ATOM 718 C C . PHE A 1 94 ? 1.800 21.493 9.879 1.00 52.04 94 PHE A C 1
ATOM 719 O O . PHE A 1 94 ? 1.300 22.112 8.938 1.00 54.31 94 PHE A O 1
ATOM 727 N N . THR A 1 95 ? 3.105 21.346 10.051 1.00 53.16 95 THR A N 1
ATOM 728 C CA . THR A 1 95 ? 4.075 21.963 9.154 1.00 54.99 95 THR A CA 1
ATOM 729 C C . THR A 1 95 ? 3.984 21.408 7.750 1.00 54.00 95 THR A C 1
ATOM 730 O O . THR A 1 95 ? 3.489 20.301 7.555 1.00 50.65 95 THR A O 1
ATOM 734 N N . PRO A 1 96 ? 4.473 22.180 6.767 1.00 57.14 96 PRO A N 1
ATOM 735 C CA . PRO A 1 96 ? 4.461 21.723 5.371 1.00 57.45 96 PRO A CA 1
ATOM 736 C C . PRO A 1 96 ? 5.190 20.391 5.131 1.00 55.56 96 PRO A C 1
ATOM 737 O O . PRO A 1 96 ? 4.772 19.669 4.229 1.00 52.93 96 PRO A O 1
ATOM 741 N N . SER A 1 97 ? 6.206 20.062 5.934 1.00 56.98 97 SER A N 1
ATOM 742 C CA . SER A 1 97 ? 6.882 18.770 5.806 1.00 58.84 97 SER A CA 1
ATOM 743 C C . SER A 1 97 ? 5.971 17.642 6.248 1.00 57.14 97 SER A C 1
ATOM 744 O O . SER A 1 97 ? 5.866 16.617 5.565 1.00 57.58 97 SER A O 1
ATOM 747 N N . LEU A 1 98 ? 5.342 17.824 7.403 1.00 54.93 98 LEU A N 1
ATOM 748 C CA . LEU A 1 98 ? 4.390 16.852 7.925 1.00 52.09 98 LEU A CA 1
ATOM 749 C C . LEU A 1 98 ? 3.284 16.526 6.953 1.00 49.33 98 LEU A C 1
ATOM 750 O O . LEU A 1 98 ? 2.920 15.365 6.798 1.00 48.53 98 LEU A O 1
ATOM 755 N N . VAL A 1 99 ? 2.709 17.542 6.331 1.00 48.00 99 VAL A N 1
ATOM 756 C CA . VAL A 1 99 ? 1.616 17.292 5.394 1.00 46.73 99 VAL A CA 1
ATOM 757 C C . VAL A 1 99 ? 2.082 16.447 4.221 1.00 46.38 99 VAL A C 1
ATOM 758 O O . VAL A 1 99 ? 1.423 15.463 3.845 1.00 44.66 99 VAL A O 1
ATOM 762 N N . ALA A 1 100 ? 3.244 16.830 3.687 1.00 47.57 100 ALA A N 1
ATOM 763 C CA . ALA A 1 100 ? 3.892 16.129 2.588 1.00 47.63 100 ALA A CA 1
ATOM 764 C C . ALA A 1 100 ? 4.168 14.681 2.948 1.00 46.40 100 ALA A C 1
ATOM 765 O O . ALA A 1 100 ? 3.849 13.760 2.189 1.00 44.80 100 ALA A O 1
ATOM 767 N N . LYS A 1 101 ? 4.750 14.495 4.127 1.00 47.41 101 LYS A N 1
ATOM 768 C CA . LYS A 1 101 ? 5.058 13.173 4.634 1.00 47.16 101 LYS A CA 1
ATOM 769 C C . LYS A 1 101 ? 3.774 12.357 4.757 1.00 43.88 101 LYS A C 1
ATOM 770 O O . LYS A 1 101 ? 3.757 11.179 4.384 1.00 42.92 101 LYS A O 1
ATOM 776 N N . MET A 1 102 ? 2.688 12.983 5.221 1.00 41.04 102 MET A N 1
ATOM 777 C CA . MET A 1 102 ? 1.436 12.245 5.328 1.00 40.57 102 MET A CA 1
ATOM 778 C C . MET A 1 102 ? 0.925 11.786 3.963 1.00 41.82 102 MET A C 1
ATOM 779 O O . MET A 1 102 ? 0.603 10.607 3.786 1.00 41.55 102 MET A O 1
ATOM 784 N N . GLU A 1 103 ? 0.905 12.678 2.980 1.00 44.29 103 GLU A N 1
ATOM 785 C CA . GLU A 1 103 ? 0.388 12.252 1.686 1.00 47.75 103 GLU A CA 1
ATOM 786 C C . GLU A 1 103 ? 1.377 11.281 1.037 1.00 48.26 103 GLU A C 1
ATOM 787 O O . GLU A 1 103 ? 0.982 10.447 0.227 1.00 49.14 103 GLU A O 1
ATOM 793 N N . SER A 1 104 ? 2.651 11.343 1.407 1.00 48.30 104 SER A N 1
ATOM 794 C CA . SER A 1 104 ? 3.567 10.368 0.846 1.00 48.69 104 SER A CA 1
ATOM 795 C C . SER A 1 104 ? 3.252 8.992 1.405 1.00 45.18 104 SER A C 1
ATOM 796 O O . SER A 1 104 ? 3.542 8.002 0.755 1.00 45.97 104 SER A O 1
ATOM 799 N N . ARG A 1 105 ? 2.666 8.917 2.598 1.00 41.79 105 ARG A N 1
ATOM 800 C CA . ARG A 1 105 ? 2.475 7.616 3.249 1.00 41.35 105 ARG A CA 1
ATOM 801 C C . ARG A 1 105 ? 1.124 6.951 3.015 1.00 38.29 105 ARG A C 1
ATOM 802 O O . ARG A 1 105 ? 1.003 5.717 3.156 1.00 36.85 105 ARG A O 1
ATOM 810 N N . VAL A 1 106 ? 0.124 7.768 2.656 1.00 34.35 106 VAL A N 1
ATOM 811 C CA . VAL A 1 106 ? -1.245 7.301 2.630 1.00 30.96 106 VAL A CA 1
ATOM 812 C C . VAL A 1 106 ? -1.443 6.179 1.608 1.00 29.58 106 VAL A C 1
ATOM 813 O O . VAL A 1 106 ? -2.190 5.253 1.850 1.00 28.35 106 VAL A O 1
ATOM 817 N N . HIS A 1 107 ? -0.766 6.247 0.481 1.00 30.65 107 HIS A N 1
ATOM 818 C CA . HIS A 1 107 ? -0.999 5.268 -0.569 1.00 34.62 107 HIS A CA 1
ATOM 819 C C . HIS A 1 107 ? -0.386 3.942 -0.143 1.00 36.53 107 HIS A C 1
ATOM 820 O O . HIS A 1 107 ? -0.913 2.859 -0.460 1.00 31.20 107 HIS A O 1
ATOM 827 N N . GLY A 1 108 ? 0.736 4.044 0.569 1.00 35.60 108 GLY A N 1
ATOM 828 C CA . GLY A 1 108 ? 1.397 2.870 1.116 1.00 34.59 108 GLY A CA 1
ATOM 829 C C . GLY A 1 108 ? 0.484 2.181 2.108 1.00 33.74 108 GLY A C 1
ATOM 830 O O . GLY A 1 108 ? 0.309 0.969 2.049 1.00 32.02 108 GLY A O 1
ATOM 831 N N . ILE A 1 109 ? -0.154 2.961 2.981 1.00 33.75 109 ILE A N 1
ATOM 832 C CA . ILE A 1 109 ? -1.025 2.397 4.016 1.00 33.26 109 ILE A CA 1
ATOM 833 C C . ILE A 1 109 ? -2.246 1.721 3.436 1.00 34.20 109 ILE A C 1
ATOM 834 O O . ILE A 1 109 ? -2.641 0.625 3.881 1.00 34.49 109 ILE A O 1
ATOM 839 N N . ILE A 1 110 ? -2.818 2.386 2.431 1.00 31.41 110 ILE A N 1
ATOM 840 C CA . ILE A 1 110 ? -3.992 1.883 1.749 1.00 33.12 110 ILE A CA 1
ATOM 841 C C . ILE A 1 110 ? -3.746 0.561 1.037 1.00 34.24 110 ILE A C 1
ATOM 842 O O . ILE A 1 110 ? -4.515 -0.387 1.193 1.00 35.81 110 ILE A O 1
ATOM 847 N N . HIS A 1 111 ? -2.673 0.505 0.267 1.00 32.67 111 HIS A N 1
ATOM 848 C CA . HIS A 1 111 ? -2.337 -0.721 -0.447 1.00 34.46 111 HIS A CA 1
ATOM 849 C C . HIS A 1 111 ? -2.079 -1.855 0.510 1.00 34.68 111 HIS A C 1
ATOM 850 O O . HIS A 1 111 ? -2.438 -2.995 0.241 1.00 35.03 111 HIS A O 1
ATOM 857 N N . GLU A 1 112 ? -1.473 -1.519 1.635 1.00 33.46 112 GLU A N 1
ATOM 858 C CA . GLU A 1 112 ? -1.173 -2.464 2.707 1.00 35.84 112 GLU A CA 1
ATOM 859 C C . GLU A 1 112 ? -2.444 -3.017 3.340 1.00 34.22 112 GLU A C 1
ATOM 860 O O . GLU A 1 112 ? -2.561 -4.208 3.600 1.00 33.65 112 GLU A O 1
ATOM 866 N N . LEU A 1 113 ? -3.415 -2.145 3.564 1.00 32.80 113 LEU A N 1
ATOM 867 C CA . LEU A 1 113 ? -4.703 -2.583 4.046 1.00 31.97 113 LEU A CA 1
ATOM 868 C C . LEU A 1 113 ? -5.385 -3.531 3.054 1.00 31.94 113 LEU A C 1
ATOM 869 O O . LEU A 1 113 ? -5.925 -4.575 3.449 1.00 29.70 113 LEU A O 1
ATOM 874 N N . LEU A 1 114 ? -5.393 -3.172 1.771 1.00 31.40 114 LEU A N 1
ATOM 875 C CA . LEU A 1 114 ? -6.123 -3.995 0.826 1.00 32.22 114 LEU A CA 1
ATOM 876 C C . LEU A 1 114 ? -5.394 -5.312 0.576 1.00 35.92 114 LEU A C 1
ATOM 877 O O . LEU A 1 114 ? -6.017 -6.359 0.383 1.00 38.34 114 LEU A O 1
ATOM 882 N N . ASP A 1 115 ? -4.073 -5.281 0.680 1.00 36.24 115 ASP A N 1
ATOM 883 C CA . ASP A 1 115 ? -3.302 -6.517 0.607 1.00 37.01 115 ASP A CA 1
ATOM 884 C C . ASP A 1 115 ? -3.756 -7.434 1.731 1.00 36.80 115 ASP A C 1
ATOM 885 O O . ASP A 1 115 ? -3.729 -8.653 1.590 1.00 39.21 115 ASP A O 1
ATOM 890 N N . GLY A 1 116 ? -4.195 -6.839 2.836 1.00 33.03 116 GLY A N 1
ATOM 891 C CA . GLY A 1 116 ? -4.752 -7.588 3.940 1.00 33.18 116 GLY A CA 1
ATOM 892 C C . GLY A 1 116 ? -6.039 -8.337 3.662 1.00 37.88 116 GLY A C 1
ATOM 893 O O . GLY A 1 116 ? -6.277 -9.353 4.292 1.00 38.06 116 GLY A O 1
ATOM 894 N N . VAL A 1 117 ? -6.887 -7.856 2.738 1.00 38.52 117 VAL A N 1
ATOM 895 C CA . VAL A 1 117 ? -8.116 -8.590 2.421 1.00 39.77 117 VAL A CA 1
ATOM 896 C C . VAL A 1 117 ? -8.103 -9.282 1.055 1.00 41.30 117 VAL A C 1
ATOM 897 O O . VAL A 1 117 ? -9.165 -9.675 0.559 1.00 39.65 117 VAL A O 1
ATOM 901 N N . GLU A 1 118 ? -6.906 -9.508 0.490 1.00 45.14 118 GLU A N 1
ATOM 902 C CA . GLU A 1 118 ? -6.780 -10.059 -0.871 1.00 48.29 118 GLU A CA 1
ATOM 903 C C . GLU A 1 118 ? -7.443 -11.438 -1.051 1.00 49.51 118 GLU A C 1
ATOM 904 O O . GLU A 1 118 ? -7.966 -11.748 -2.133 1.00 52.15 118 GLU A O 1
ATOM 910 N N . GLY A 1 119 ? -7.424 -12.268 -0.013 1.00 48.42 119 GLY A N 1
ATOM 911 C CA . GLY A 1 119 ? -8.025 -13.597 -0.094 1.00 49.43 119 GLY A CA 1
ATOM 912 C C . GLY A 1 119 ? -9.540 -13.656 0.110 1.00 48.07 119 GLY A C 1
ATOM 913 O O . GLY A 1 119 ? -10.186 -14.707 -0.093 1.00 48.79 119 GLY A O 1
ATOM 914 N N . LYS A 1 120 ? -10.077 -12.538 0.590 1.00 44.92 120 LYS A N 1
ATOM 915 C CA . LYS A 1 120 ? -11.483 -12.406 0.958 1.00 42.51 120 LYS A CA 1
ATOM 916 C C . LYS A 1 120 ? -12.392 -11.853 -0.134 1.00 41.84 120 LYS A C 1
ATOM 917 O O . LYS A 1 120 ? -12.223 -10.733 -0.603 1.00 40.78 120 LYS A O 1
ATOM 923 N N . SER A 1 121 ? -13.384 -12.642 -0.512 1.00 42.85 121 SER A N 1
ATOM 924 C CA . SER A 1 121 ? -14.339 -12.223 -1.527 1.00 42.60 121 SER A CA 1
ATOM 925 C C . SER A 1 121 ? -15.487 -11.414 -0.909 1.00 42.29 121 SER A C 1
ATOM 926 O O . SER A 1 121 ? -16.223 -10.703 -1.614 1.00 42.20 121 SER A O 1
ATOM 929 N N . GLN A 1 122 ? -15.623 -11.516 0.416 1.00 41.94 122 GLN A N 1
ATOM 930 C CA . GLN A 1 122 ? -16.672 -10.821 1.167 1.00 41.57 122 GLN A CA 1
ATOM 931 C C . GLN A 1 122 ? -16.062 -10.279 2.427 1.00 38.86 122 GLN A C 1
ATOM 932 O O . GLN A 1 122 ? -15.312 -11.006 3.086 1.00 38.89 122 GLN A O 1
ATOM 938 N N . PHE A 1 123 ? -16.334 -9.014 2.752 1.00 36.27 123 PHE A N 1
ATOM 939 C CA . PHE A 1 123 ? -15.837 -8.450 4.011 1.00 34.30 123 PHE A CA 1
ATOM 940 C C . PHE A 1 123 ? -16.501 -7.143 4.409 1.00 32.27 123 PHE A C 1
ATOM 941 O O . PHE A 1 123 ? -17.343 -6.583 3.658 1.00 29.25 123 PHE A O 1
ATOM 949 N N . ASP A 1 124 ? -16.181 -6.672 5.614 1.00 28.78 124 ASP A N 1
ATOM 950 C CA . ASP A 1 124 ? -16.677 -5.355 6.039 1.00 29.17 124 ASP A CA 1
ATOM 951 C C . ASP A 1 124 ? -15.684 -4.254 5.726 1.00 29.20 124 ASP A C 1
ATOM 952 O O . ASP A 1 124 ? -14.609 -4.142 6.350 1.00 26.08 124 ASP A O 1
ATOM 957 N N . LEU A 1 125 ? -16.071 -3.443 4.757 1.00 25.79 125 LEU A N 1
ATOM 958 C CA . LEU A 1 125 ? -15.255 -2.327 4.281 1.00 31.63 125 LEU A CA 1
ATOM 959 C C . LEU A 1 125 ? -14.892 -1.351 5.390 1.00 29.73 125 LEU A C 1
ATOM 960 O O . LEU A 1 125 ? -13.805 -0.773 5.383 1.00 30.16 125 LEU A O 1
ATOM 965 N N . VAL A 1 126 ? -15.815 -1.123 6.324 1.00 28.20 126 VAL A N 1
ATOM 966 C CA . VAL A 1 126 ? -15.507 -0.229 7.443 1.00 27.73 126 VAL A CA 1
ATOM 967 C C . VAL A 1 126 ? -14.438 -0.866 8.339 1.00 29.18 126 VAL A C 1
ATOM 968 O O . VAL A 1 126 ? -13.344 -0.316 8.596 1.00 30.18 126 VAL A O 1
ATOM 972 N N . ALA A 1 127 ? -14.728 -2.057 8.812 1.00 28.69 127 ALA A N 1
ATOM 973 C CA . ALA A 1 127 ? -13.798 -2.685 9.761 1.00 27.09 127 ALA A CA 1
ATOM 974 C C . ALA A 1 127 ? -12.446 -3.026 9.113 1.00 28.62 127 ALA A C 1
ATOM 975 O O . ALA A 1 127 ? -11.407 -2.994 9.771 1.00 29.95 127 ALA A O 1
ATOM 977 N N . GLU A 1 128 ? -12.447 -3.407 7.842 1.00 28.83 128 GLU A N 1
ATOM 978 C CA . GLU A 1 128 ? -11.204 -3.831 7.205 1.00 29.74 128 GLU A CA 1
ATOM 979 C C . GLU A 1 128 ? -10.431 -2.647 6.619 1.00 29.12 128 GLU A C 1
ATOM 980 O O . GLU A 1 128 ? -9.240 -2.725 6.391 1.00 32.02 128 GLU A O 1
ATOM 986 N N . PHE A 1 129 ? -11.128 -1.572 6.277 1.00 29.05 129 PHE A N 1
ATOM 987 C CA . PHE A 1 129 ? -10.458 -0.573 5.471 1.00 24.17 129 PHE A CA 1
ATOM 988 C C . PHE A 1 129 ? -10.742 0.822 5.922 1.00 25.09 129 PHE A C 1
ATOM 989 O O . PHE A 1 129 ? -9.802 1.562 6.225 1.00 23.05 129 PHE A O 1
ATOM 997 N N . ALA A 1 130 ? -12.029 1.201 5.929 1.00 22.58 130 ALA A N 1
ATOM 998 C CA . ALA A 1 130 ? -12.339 2.579 6.093 1.00 21.79 130 ALA A CA 1
ATOM 999 C C . ALA A 1 130 ? -12.003 3.103 7.473 1.00 22.36 130 ALA A C 1
ATOM 1000 O O . ALA A 1 130 ? -11.621 4.282 7.563 1.00 23.66 130 ALA A O 1
ATOM 1002 N N . ALA A 1 131 ? -12.142 2.293 8.532 1.00 23.09 131 ALA A N 1
ATOM 1003 C CA . ALA A 1 131 ? -11.795 2.756 9.881 1.00 24.66 131 ALA A CA 1
ATOM 1004 C C . ALA A 1 131 ? -10.322 2.669 10.156 1.00 26.37 131 ALA A C 1
ATOM 1005 O O . ALA A 1 131 ? -9.765 3.633 10.698 1.00 27.33 131 ALA A O 1
ATOM 1007 N N . PRO A 1 132 ? -9.676 1.537 9.820 1.00 26.89 132 PRO A N 1
ATOM 1008 C CA . PRO A 1 132 ? -8.255 1.542 10.141 1.00 26.62 132 PRO A CA 1
ATOM 1009 C C . PRO A 1 132 ? -7.402 2.629 9.489 1.00 25.97 132 PRO A C 1
ATOM 1010 O O . PRO A 1 132 ? -6.414 3.043 10.160 1.00 27.95 132 PRO A O 1
ATOM 1014 N N . LEU A 1 133 ? -7.724 3.057 8.265 1.00 26.93 133 LEU A N 1
ATOM 1015 C CA . LEU A 1 133 ? -6.874 3.991 7.516 1.00 27.41 133 LEU A CA 1
ATOM 1016 C C . LEU A 1 133 ? -6.719 5.365 8.212 1.00 22.97 133 LEU A C 1
ATOM 1017 O O . LEU A 1 133 ? -5.582 5.734 8.559 1.00 24.47 133 LEU A O 1
ATOM 1022 N N . PRO A 1 134 ? -7.832 6.084 8.515 1.00 26.05 134 PRO A N 1
ATOM 1023 C CA . PRO A 1 134 ? -7.686 7.379 9.206 1.00 21.85 134 PRO A CA 1
ATOM 1024 C C . PRO A 1 134 ? -7.124 7.240 10.608 1.00 22.19 134 PRO A C 1
ATOM 1025 O O . PRO A 1 134 ? -6.443 8.139 11.072 1.00 24.51 134 PRO A O 1
ATOM 1029 N N . LEU A 1 135 ? -7.393 6.129 11.263 1.00 22.28 135 LEU A N 1
ATOM 1030 C CA . LEU A 1 135 ? -6.800 5.875 12.554 1.00 25.94 135 LEU A CA 1
ATOM 1031 C C . LEU A 1 135 ? -5.270 5.751 12.423 1.00 27.54 135 LEU A C 1
ATOM 1032 O O . LEU A 1 135 ? -4.510 6.311 13.216 1.00 30.28 135 LEU A O 1
ATOM 1037 N N . ILE A 1 136 ? -4.822 4.969 11.458 1.00 26.17 136 ILE A N 1
ATOM 1038 C CA . ILE A 1 136 ? -3.399 4.788 11.233 1.00 28.04 136 ILE A CA 1
ATOM 1039 C C . ILE A 1 136 ? -2.688 6.114 10.881 1.00 29.57 136 ILE A C 1
ATOM 1040 O O . ILE A 1 136 ? -1.594 6.404 11.403 1.00 27.15 136 ILE A O 1
ATOM 1045 N N . MET A 1 137 ? -3.315 6.906 10.023 1.00 25.28 137 MET A N 1
ATOM 1046 C CA . MET A 1 137 ? -2.776 8.188 9.572 1.00 25.65 137 MET A CA 1
ATOM 1047 C C . MET A 1 137 ? -2.566 9.147 10.710 1.00 28.17 137 MET A C 1
ATOM 1048 O O . MET A 1 137 ? -1.575 9.890 10.729 1.00 29.78 137 MET A O 1
ATOM 1053 N N . ILE A 1 138 ? -3.533 9.211 11.620 1.00 24.90 138 ILE A N 1
ATOM 1054 C CA . ILE A 1 138 ? -3.417 10.129 12.731 1.00 25.10 138 ILE A CA 1
ATOM 1055 C C . ILE A 1 138 ? -2.399 9.582 13.727 1.00 27.32 138 ILE A C 1
ATOM 1056 O O . ILE A 1 138 ? -1.672 10.327 14.309 1.00 27.95 138 ILE A O 1
ATOM 1061 N N . SER A 1 139 ? -2.374 8.276 13.895 1.00 28.21 139 SER A N 1
ATOM 1062 C CA . SER A 1 139 ? -1.425 7.663 14.842 1.00 31.13 139 SER A CA 1
ATOM 1063 C C . SER A 1 139 ? -0.006 7.965 14.395 1.00 34.17 139 SER A C 1
ATOM 1064 O O . SER A 1 139 ? 0.790 8.452 15.194 1.00 40.15 139 SER A O 1
ATOM 1067 N N . ASP A 1 140 ? 0.277 7.796 13.111 1.00 32.12 140 ASP A N 1
ATOM 1068 C CA . ASP A 1 140 ? 1.587 8.105 12.566 1.00 32.80 140 ASP A CA 1
ATOM 1069 C C . ASP A 1 140 ? 1.877 9.594 12.691 1.00 32.74 140 ASP A C 1
ATOM 1070 O O . ASP A 1 140 ? 2.964 9.972 13.088 1.00 32.76 140 ASP A O 1
ATOM 1075 N N . LEU A 1 141 ? 0.883 10.443 12.455 1.00 31.99 141 LEU A N 1
ATOM 1076 C CA . LEU A 1 141 ? 1.138 11.872 12.546 1.00 36.05 141 LEU A CA 1
ATOM 1077 C C . LEU A 1 141 ? 1.571 12.256 13.973 1.00 39.42 141 LEU A C 1
ATOM 1078 O O . LEU A 1 141 ? 2.501 13.054 14.172 1.00 41.75 141 LEU A O 1
ATOM 1083 N N . LEU A 1 142 ? 0.952 11.612 14.957 1.00 39.43 142 LEU A N 1
ATOM 1084 C CA . LEU A 1 142 ? 1.271 11.841 16.364 1.00 40.86 142 LEU A CA 1
ATOM 1085 C C . LEU A 1 142 ? 2.539 11.119 16.785 1.00 43.83 142 LEU A C 1
ATOM 1086 O O . LEU A 1 142 ? 3.098 11.382 17.856 1.00 46.67 142 LEU A O 1
ATOM 1091 N N . GLY A 1 143 ? 2.975 10.174 15.968 1.00 44.10 143 GLY A N 1
ATOM 1092 C CA . GLY A 1 143 ? 4.265 9.536 16.186 1.00 45.98 143 GLY A CA 1
ATOM 1093 C C . GLY A 1 143 ? 4.256 8.430 17.226 1.00 45.77 143 GLY A C 1
ATOM 1094 O O . GLY A 1 143 ? 5.280 8.121 17.835 1.00 47.94 143 GLY A O 1
ATOM 1095 N N . VAL A 1 144 ? 3.094 7.822 17.421 1.00 43.44 144 VAL A N 1
ATOM 1096 C CA . VAL A 1 144 ? 2.973 6.670 18.306 1.00 43.36 144 VAL A CA 1
ATOM 1097 C C . VAL A 1 144 ? 3.313 5.376 17.566 1.00 41.79 144 VAL A C 1
ATOM 1098 O O . VAL A 1 144 ? 2.961 5.190 16.407 1.00 37.92 144 VAL A O 1
ATOM 1102 N N . PRO A 1 145 ? 4.015 4.470 18.252 1.00 43.34 145 PRO A N 1
ATOM 1103 C CA . PRO A 1 145 ? 4.313 3.147 17.686 1.00 43.91 145 PRO A CA 1
ATOM 1104 C C . PRO A 1 145 ? 3.050 2.411 17.226 1.00 40.57 145 PRO A C 1
ATOM 1105 O O . PRO A 1 145 ? 1.951 2.706 17.722 1.00 37.55 145 PRO A O 1
ATOM 1109 N N . GLU A 1 146 ? 3.191 1.500 16.269 1.00 52.82 146 GLU A N 1
ATOM 1110 C CA . GLU A 1 146 ? 2.036 0.770 15.764 1.00 54.21 146 GLU A CA 1
ATOM 1111 C C . GLU A 1 146 ? 1.316 0.028 16.897 1.00 52.36 146 GLU A C 1
ATOM 1112 O O . GLU A 1 146 ? 0.088 -0.024 16.910 1.00 51.88 146 GLU A O 1
ATOM 1118 N N . SER A 1 147 ? 2.064 -0.493 17.872 1.00 50.92 147 SER A N 1
ATOM 1119 C CA . SER A 1 147 ? 1.450 -1.199 19.003 1.00 51.67 147 SER A CA 1
ATOM 1120 C C . SER A 1 147 ? 0.415 -0.327 19.734 1.00 51.07 147 SER A C 1
ATOM 1121 O O . SER A 1 147 ? -0.577 -0.830 20.240 1.00 51.88 147 SER A O 1
ATOM 1124 N N . ASP A 1 148 ? 0.663 0.974 19.809 1.00 51.20 148 ASP A N 1
ATOM 1125 C CA . ASP A 1 148 ? -0.228 1.913 20.498 1.00 50.59 148 ASP A CA 1
ATOM 1126 C C . ASP A 1 148 ? -1.506 2.209 19.706 1.00 50.79 148 ASP A C 1
ATOM 1127 O O . ASP A 1 148 ? -2.434 2.836 20.231 1.00 50.41 148 ASP A O 1
ATOM 1132 N N . ARG A 1 149 ? -1.573 1.784 18.445 1.00 52.91 149 ARG A N 1
ATOM 1133 C CA . ARG A 1 149 ? -2.804 2.032 17.691 1.00 54.40 149 ARG A CA 1
ATOM 1134 C C . ARG A 1 149 ? -3.941 1.217 18.337 1.00 54.67 149 ARG A C 1
ATOM 1135 O O . ARG A 1 149 ? -5.111 1.624 18.317 1.00 55.14 149 ARG A O 1
ATOM 1143 N N . ALA A 1 150 ? -3.575 0.095 18.951 1.00 54.34 150 ALA A N 1
ATOM 1144 C CA . ALA A 1 150 ? -4.504 -0.735 19.714 1.00 54.87 150 ALA A CA 1
ATOM 1145 C C . ALA A 1 150 ? -5.147 0.035 20.862 1.00 55.20 150 ALA A C 1
ATOM 1146 O O . ALA A 1 150 ? -6.361 0.020 21.043 1.00 54.40 150 ALA A O 1
ATOM 1148 N N . LEU A 1 151 ? -4.298 0.710 21.634 1.00 55.91 151 LEU A N 1
ATOM 1149 C CA . LEU A 1 151 ? -4.725 1.438 22.814 1.00 55.71 151 LEU A CA 1
ATOM 1150 C C . LEU A 1 151 ? -5.724 2.528 22.417 1.00 54.45 151 LEU A C 1
ATOM 1151 O O . LEU A 1 151 ? -6.649 2.840 23.173 1.00 54.57 151 LEU A O 1
ATOM 1156 N N . PHE A 1 152 ? -5.562 3.061 21.209 1.00 53.28 152 PHE A N 1
ATOM 1157 C CA . PHE A 1 152 ? -6.460 4.101 20.697 1.00 53.58 152 PHE A CA 1
ATOM 1158 C C . PHE A 1 152 ? -7.842 3.574 20.270 1.00 54.77 152 PHE A C 1
ATOM 1159 O O . PHE A 1 152 ? -8.870 4.227 20.518 1.00 53.13 152 PHE A O 1
ATOM 1167 N N . ARG A 1 153 ? -7.879 2.403 19.634 1.00 56.11 153 ARG A N 1
ATOM 1168 C CA . ARG A 1 153 ? -9.165 1.854 19.212 1.00 58.36 153 ARG A CA 1
ATOM 1169 C C . ARG A 1 153 ? -9.993 1.462 20.437 1.00 60.00 153 ARG A C 1
ATOM 1170 O O . ARG A 1 153 ? -11.230 1.605 20.433 1.00 61.28 153 ARG A O 1
ATOM 1178 N N . GLN A 1 154 ? -9.295 1.072 21.508 1.00 59.50 154 GLN A N 1
ATOM 1179 C CA . GLN A 1 154 ? -9.911 0.809 22.801 1.00 61.00 154 GLN A CA 1
ATOM 1180 C C . GLN A 1 154 ? -10.567 2.060 23.363 1.00 59.61 154 GLN A C 1
ATOM 1181 O O . GLN A 1 154 ? -11.741 2.048 23.736 1.00 59.26 154 GLN A O 1
ATOM 1187 N N . TRP A 1 155 ? -9.801 3.146 23.388 1.00 58.71 155 TRP A N 1
ATOM 1188 C CA . TRP A 1 155 ? -10.287 4.419 23.889 1.00 57.89 155 TRP A CA 1
ATOM 1189 C C . TRP A 1 155 ? -11.448 4.942 23.051 1.00 58.28 155 TRP A C 1
ATOM 1190 O O . TRP A 1 155 ? -12.360 5.573 23.578 1.00 57.53 155 TRP A O 1
ATOM 1201 N N . MET A 1 156 ? -11.464 4.591 21.770 1.00 59.58 156 MET A N 1
ATOM 1202 C CA . MET A 1 156 ? -12.426 5.159 20.849 1.00 60.44 156 MET A CA 1
ATOM 1203 C C . MET A 1 156 ? -13.767 4.448 20.911 1.00 61.69 156 MET A C 1
ATOM 1204 O O . MET A 1 156 ? -14.774 4.999 20.472 1.00 61.16 156 MET A O 1
ATOM 1209 N N . ASP A 1 157 ? -13.819 3.298 21.572 1.00 63.00 157 ASP A N 1
ATOM 1210 C CA . ASP A 1 157 ? -15.105 2.645 21.775 1.00 64.12 157 ASP A CA 1
ATOM 1211 C C . ASP A 1 157 ? -15.733 3.072 23.083 1.00 63.69 157 ASP A C 1
ATOM 1212 O O . ASP A 1 157 ? -16.959 3.094 23.198 1.00 63.62 157 ASP A O 1
ATOM 1217 N N . LYS A 1 158 ? -14.891 3.440 24.043 1.00 63.19 158 LYS A N 1
ATOM 1218 C CA . LYS A 1 158 ? -15.349 4.033 25.285 1.00 63.33 158 LYS A CA 1
ATOM 1219 C C . LYS A 1 158 ? -15.964 5.407 25.026 1.00 64.07 158 LYS A C 1
ATOM 1220 O O . LYS A 1 158 ? -16.961 5.791 25.641 1.00 63.66 158 LYS A O 1
ATOM 1226 N N . MET A 1 159 ? -15.340 6.155 24.126 1.00 65.42 159 MET A N 1
ATOM 1227 C CA . MET A 1 159 ? -15.835 7.468 23.776 1.00 68.24 159 MET A CA 1
ATOM 1228 C C . MET A 1 159 ? -17.037 7.360 22.826 1.00 71.39 159 MET A C 1
ATOM 1229 O O . MET A 1 159 ? -17.926 8.206 22.855 1.00 71.60 159 MET A O 1
ATOM 1234 N N . LEU A 1 160 ? -17.056 6.321 21.993 1.00 73.97 160 LEU A N 1
ATOM 1235 C CA . LEU A 1 160 ? -18.219 6.010 21.159 1.00 76.27 160 LEU A CA 1
ATOM 1236 C C . LEU A 1 160 ? -19.395 5.496 21.999 1.00 79.28 160 LEU A C 1
ATOM 1237 O O . LEU A 1 160 ? -20.563 5.744 21.666 1.00 80.00 160 LEU A O 1
ATOM 1239 N N . ASP A 1 161 ? -19.079 4.798 23.093 1.00 80.86 161 ASP A N 1
ATOM 1240 C CA . ASP A 1 161 ? -20.087 4.345 24.054 1.00 82.71 161 ASP A CA 1
ATOM 1241 C C . ASP A 1 161 ? -20.698 5.495 24.836 1.00 83.36 161 ASP A C 1
ATOM 1242 O O . ASP A 1 161 ? -21.914 5.548 25.018 1.00 84.61 161 ASP A O 1
ATOM 1247 N N . GLY A 1 162 ? -19.856 6.406 25.307 1.00 83.03 162 GLY A N 1
ATOM 1248 C CA . GLY A 1 162 ? -20.335 7.552 26.052 1.00 83.86 162 GLY A CA 1
ATOM 1249 C C . GLY A 1 162 ? -21.121 8.470 25.133 1.00 84.55 162 GLY A C 1
ATOM 1250 O O . GLY A 1 162 ? -22.082 9.118 25.552 1.00 84.99 162 GLY A O 1
ATOM 1251 N N . SER A 1 163 ? -20.714 8.518 23.868 1.00 84.84 163 SER A N 1
ATOM 1252 C CA . SER A 1 163 ? -21.409 9.328 22.874 1.00 84.94 163 SER A CA 1
ATOM 1253 C C . SER A 1 163 ? -22.836 8.828 22.671 1.00 86.79 163 SER A C 1
ATOM 1254 O O . SER A 1 163 ? -23.774 9.619 22.560 1.00 87.53 163 SER A O 1
ATOM 1257 N N . GLU A 1 164 ? -22.993 7.505 22.645 1.00 87.55 164 GLU A N 1
ATOM 1258 C CA . GLU A 1 164 ? -24.298 6.877 22.453 1.00 88.74 164 GLU A CA 1
ATOM 1259 C C . GLU A 1 164 ? -25.212 7.130 23.642 1.00 89.75 164 GLU A C 1
ATOM 1260 O O . GLU A 1 164 ? -24.751 7.321 24.767 1.00 90.13 164 GLU A O 1
ATOM 1266 N N . LYS A 1 165 ? -26.512 7.103 23.379 1.00 90.32 165 LYS A N 1
ATOM 1267 C CA . LYS A 1 165 ? -27.520 7.442 24.373 1.00 90.05 165 LYS A CA 1
ATOM 1268 C C . LYS A 1 165 ? -27.212 8.818 24.976 1.00 87.98 165 LYS A C 1
ATOM 1269 O O . LYS A 1 165 ? -27.381 9.036 26.172 1.00 88.56 165 LYS A O 1
ATOM 1271 N N . PHE A 1 166 ? -26.802 9.753 24.123 1.00 84.91 166 PHE A N 1
ATOM 1272 C CA . PHE A 1 166 ? -26.661 11.143 24.516 1.00 81.24 166 PHE A CA 1
ATOM 1273 C C . PHE A 1 166 ? -28.021 11.818 24.323 1.00 80.88 166 PHE A C 1
ATOM 1274 O O . PHE A 1 166 ? -28.306 12.869 24.914 1.00 80.51 166 PHE A O 1
ATOM 1276 N N . GLU A 1 167 ? -28.850 11.188 23.484 1.00 80.69 167 GLU A N 1
ATOM 1277 C CA . GLU A 1 167 ? -30.162 11.716 23.089 1.00 79.51 167 GLU A CA 1
ATOM 1278 C C . GLU A 1 167 ? -31.279 11.194 23.983 1.00 78.62 167 GLU A C 1
ATOM 1279 O O . GLU A 1 167 ? -32.460 11.433 23.729 1.00 79.05 167 GLU A O 1
ATOM 1285 N N . SER A 1 168 ? -30.898 10.442 25.005 1.00 77.52 168 SER A N 1
ATOM 1286 C CA . SER A 1 168 ? -31.814 10.070 26.066 1.00 77.62 168 SER A CA 1
ATOM 1287 C C . SER A 1 168 ? -31.692 11.106 27.177 1.00 75.13 168 SER A C 1
ATOM 1288 O O . SER A 1 168 ? -30.630 11.697 27.351 1.00 73.08 168 SER A O 1
ATOM 1291 N N . PRO A 1 169 ? -32.784 11.354 27.915 1.00 75.28 169 PRO A N 1
ATOM 1292 C CA . PRO A 1 169 ? -32.680 12.237 29.083 1.00 73.57 169 PRO A CA 1
ATOM 1293 C C . PRO A 1 169 ? -31.795 11.634 30.178 1.00 72.13 169 PRO A C 1
ATOM 1294 O O . PRO A 1 169 ? -31.801 10.419 30.383 1.00 72.13 169 PRO A O 1
ATOM 1298 N N . GLU A 1 170 ? -31.019 12.475 30.853 1.00 70.06 170 GLU A N 1
ATOM 1299 C CA . GLU A 1 170 ? -30.118 11.991 31.892 1.00 69.36 170 GLU A CA 1
ATOM 1300 C C . GLU A 1 170 ? -30.324 12.750 33.198 1.00 69.75 170 GLU A C 1
ATOM 1301 O O . GLU A 1 170 ? -30.336 13.981 33.221 1.00 68.77 170 GLU A O 1
ATOM 1303 N N . THR A 1 171 ? -30.425 12.001 34.289 1.00 71.72 171 THR A N 1
ATOM 1304 C CA . THR A 1 171 ? -30.520 12.581 35.623 1.00 73.42 171 THR A CA 1
ATOM 1305 C C . THR A 1 171 ? -29.193 13.204 35.989 1.00 74.82 171 THR A C 1
ATOM 1306 O O . THR A 1 171 ? -28.195 12.962 35.324 1.00 73.98 171 THR A O 1
ATOM 1310 N N . VAL A 1 172 ? -29.189 14.047 37.013 1.00 45.02 172 VAL A N 1
ATOM 1311 C CA . VAL A 1 172 ? -27.952 14.646 37.469 1.00 46.89 172 VAL A CA 1
ATOM 1312 C C . VAL A 1 172 ? -26.979 13.563 37.972 1.00 48.42 172 VAL A C 1
ATOM 1313 O O . VAL A 1 172 ? -25.768 13.685 37.810 1.00 47.41 172 VAL A O 1
ATOM 1317 N N . LEU A 1 173 ? -27.510 12.465 38.493 1.00 50.82 173 LEU A N 1
ATOM 1318 C CA . LEU A 1 173 ? -26.662 11.387 38.978 1.00 53.03 173 LEU A CA 1
ATOM 1319 C C . LEU A 1 173 ? -26.061 10.551 37.840 1.00 53.28 173 LEU A C 1
ATOM 1320 O O . LEU A 1 173 ? -24.913 10.109 37.922 1.00 53.12 173 LEU A O 1
ATOM 1325 N N . GLU A 1 174 ? -26.852 10.298 36.799 1.00 53.00 174 GLU A N 1
ATOM 1326 C CA . GLU A 1 174 ? -26.348 9.584 35.634 1.00 52.28 174 GLU A CA 1
ATOM 1327 C C . GLU A 1 174 ? -25.258 10.405 34.959 1.00 50.75 174 GLU A C 1
ATOM 1328 O O . GLU A 1 174 ? -24.272 9.863 34.432 1.00 49.79 174 GLU A O 1
ATOM 1334 N N . GLN A 1 175 ? -25.463 11.717 34.946 1.00 50.44 175 GLN A N 1
ATOM 1335 C CA . GLN A 1 175 ? -24.475 12.641 34.408 1.00 50.00 175 GLN A CA 1
ATOM 1336 C C . GLN A 1 175 ? -23.205 12.585 35.238 1.00 48.12 175 GLN A C 1
ATOM 1337 O O . GLN A 1 175 ? -22.110 12.681 34.699 1.00 48.25 175 GLN A O 1
ATOM 1343 N N . GLU A 1 176 ? -23.348 12.420 36.546 1.00 46.79 176 GLU A N 1
ATOM 1344 C CA . GLU A 1 176 ? -22.177 12.327 37.406 1.00 46.51 176 GLU A CA 1
ATOM 1345 C C . GLU A 1 176 ? -21.431 11.035 37.111 1.00 46.97 176 GLU A C 1
ATOM 1346 O O . GLU A 1 176 ? -20.202 11.025 37.055 1.00 47.14 176 GLU A O 1
ATOM 1352 N N . GLU A 1 177 ? -22.183 9.957 36.886 1.00 47.93 177 GLU A N 1
ATOM 1353 C CA . GLU A 1 177 ? -21.606 8.632 36.590 1.00 47.85 177 GLU A CA 1
ATOM 1354 C C . GLU A 1 177 ? -20.807 8.649 35.272 1.00 45.69 177 GLU A C 1
ATOM 1355 O O . GLU A 1 177 ? -19.669 8.162 35.209 1.00 45.27 177 GLU A O 1
ATOM 1357 N N . GLU A 1 178 ? -21.410 9.205 34.231 1.00 44.32 178 GLU A N 1
ATOM 1358 C CA . GLU A 1 178 ? -20.744 9.343 32.959 1.00 44.66 178 GLU A CA 1
ATOM 1359 C C . GLU A 1 178 ? -19.503 10.226 33.107 1.00 46.36 178 GLU A C 1
ATOM 1360 O O . GLU A 1 178 ? -18.425 9.912 32.581 1.00 47.20 178 GLU A O 1
ATOM 1362 N N . LEU A 1 179 ? -19.650 11.306 33.866 1.00 46.58 179 LEU A N 1
ATOM 1363 C CA . LEU A 1 179 ? -18.592 12.287 33.993 1.00 47.49 179 LEU A CA 1
ATOM 1364 C C . LEU A 1 179 ? -17.387 11.701 34.714 1.00 50.01 179 LEU A C 1
ATOM 1365 O O . LEU A 1 179 ? -16.252 12.125 34.493 1.00 52.09 179 LEU A O 1
ATOM 1370 N N . HIS A 1 180 ? -17.633 10.704 35.556 1.00 49.85 180 HIS A N 1
ATOM 1371 C CA . HIS A 1 180 ? -16.576 10.073 36.320 1.00 50.87 180 HIS A CA 1
ATOM 1372 C C . HIS A 1 180 ? -15.831 9.020 35.475 1.00 50.22 180 HIS A C 1
ATOM 1373 O O . HIS A 1 180 ? -14.616 8.844 35.606 1.00 51.10 180 HIS A O 1
ATOM 1380 N N . LYS A 1 181 ? -16.549 8.315 34.607 1.00 49.31 181 LYS A N 1
ATOM 1381 C CA . LYS A 1 181 ? -15.888 7.387 33.690 1.00 48.34 181 LYS A CA 1
ATOM 1382 C C . LYS A 1 181 ? -15.068 8.180 32.660 1.00 46.88 181 LYS A C 1
ATOM 1383 O O . LYS A 1 181 ? -13.954 7.790 32.326 1.00 46.90 181 LYS A O 1
ATOM 1385 N N . GLU A 1 182 ? -15.608 9.313 32.204 1.00 45.46 182 GLU A N 1
ATOM 1386 C CA . GLU A 1 182 ? -14.880 10.231 31.316 1.00 45.25 182 GLU A CA 1
ATOM 1387 C C . GLU A 1 182 ? -13.586 10.707 31.971 1.00 45.36 182 GLU A C 1
ATOM 1388 O O . GLU A 1 182 ? -12.548 10.823 31.317 1.00 45.00 182 GLU A O 1
ATOM 1394 N N . LEU A 1 183 ? -13.667 11.016 33.260 1.00 46.31 183 LEU A N 1
ATOM 1395 C CA . LEU A 1 183 ? -12.506 11.473 34.012 1.00 45.92 183 LEU A CA 1
ATOM 1396 C C . LEU A 1 183 ? -11.414 10.409 34.127 1.00 47.64 183 LEU A C 1
ATOM 1397 O O . LEU A 1 183 ? -10.219 10.714 33.982 1.00 46.21 183 LEU A O 1
ATOM 1402 N N . GLU A 1 184 ? -11.825 9.168 34.379 1.00 49.90 184 GLU A N 1
ATOM 1403 C CA . GLU A 1 184 ? -10.869 8.077 34.490 1.00 51.00 184 GLU A CA 1
ATOM 1404 C C . GLU A 1 184 ? -10.149 7.906 33.144 1.00 46.63 184 GLU A C 1
ATOM 1405 O O . GLU A 1 184 ? -8.957 7.623 33.105 1.00 46.68 184 GLU A O 1
ATOM 1411 N N . LEU A 1 185 ? -10.859 8.152 32.045 1.00 42.60 185 LEU A N 1
ATOM 1412 C CA . LEU A 1 185 ? -10.264 7.965 30.735 1.00 40.62 185 LEU A CA 1
ATOM 1413 C C . LEU A 1 185 ? -9.333 9.132 30.414 1.00 40.41 185 LEU A C 1
ATOM 1414 O O . LEU A 1 185 ? -8.239 8.927 29.869 1.00 39.63 185 LEU A O 1
ATOM 1419 N N . LEU A 1 186 ? -9.670 10.322 30.893 1.00 40.83 186 LEU A N 1
ATOM 1420 C CA . LEU A 1 186 ? -8.797 11.464 30.659 1.00 41.32 186 LEU A CA 1
ATOM 1421 C C . LEU A 1 186 ? -7.502 11.315 31.408 1.00 43.46 186 LEU A C 1
ATOM 1422 O O . LEU A 1 186 ? -6.453 11.727 30.928 1.00 44.49 186 LEU A O 1
ATOM 1427 N N . TRP A 1 187 ? -7.567 10.681 32.569 1.00 44.35 187 TRP A N 1
ATOM 1428 C CA . TRP A 1 187 ? -6.364 10.463 33.354 1.00 46.62 187 TRP A CA 1
ATOM 1429 C C . TRP A 1 187 ? -5.472 9.411 32.738 1.00 45.90 187 TRP A C 1
ATOM 1430 O O . TRP A 1 187 ? -4.254 9.541 32.757 1.00 46.18 187 TRP A O 1
ATOM 1441 N N . GLU A 1 188 ? -6.072 8.408 32.117 1.00 45.59 188 GLU A N 1
ATOM 1442 C CA . GLU A 1 188 ? -5.267 7.390 31.469 1.00 45.58 188 GLU A CA 1
ATOM 1443 C C . GLU A 1 188 ? -4.570 7.930 30.234 1.00 42.55 188 GLU A C 1
ATOM 1444 O O . GLU A 1 188 ? -3.385 7.684 30.023 1.00 44.92 188 GLU A O 1
ATOM 1450 N N . MET A 1 189 ? -5.271 8.741 29.478 1.00 38.03 189 MET A N 1
ATOM 1451 C CA . MET A 1 189 ? -4.682 9.396 28.326 1.00 36.53 189 MET A CA 1
ATOM 1452 C C . MET A 1 189 ? -3.630 10.417 28.696 1.00 35.00 189 MET A C 1
ATOM 1453 O O . MET A 1 189 ? -2.614 10.537 28.032 1.00 34.76 189 MET A O 1
ATOM 1458 N N . ARG A 1 190 ? -3.890 11.158 29.763 1.00 33.99 190 ARG A N 1
ATOM 1459 C CA . ARG A 1 190 ? -2.980 12.191 30.171 1.00 35.46 190 ARG A CA 1
ATOM 1460 C C . ARG A 1 190 ? -1.656 11.519 30.543 1.00 36.57 190 ARG A C 1
ATOM 1461 O O . ARG A 1 190 ? -0.598 11.994 30.164 1.00 33.12 190 ARG A O 1
ATOM 1469 N N . ASP A 1 191 ? -1.740 10.366 31.184 1.00 36.02 191 ASP A N 1
ATOM 1470 C CA . ASP A 1 191 ? -0.503 9.704 31.632 1.00 39.46 191 ASP A CA 1
ATOM 1471 C C . ASP A 1 191 ? 0.152 9.027 30.455 1.00 42.01 191 ASP A C 1
ATOM 1472 O O . ASP A 1 191 ? 1.366 8.930 30.396 1.00 44.17 191 ASP A O 1
ATOM 1474 N N . TYR A 1 192 ? -0.635 8.735 29.430 1.00 41.99 192 TYR A N 1
ATOM 1475 C CA . TYR A 1 192 ? -0.061 8.222 28.201 1.00 42.45 192 TYR A CA 1
ATOM 1476 C C . TYR A 1 192 ? 0.714 9.298 27.460 1.00 40.96 192 TYR A C 1
ATOM 1477 O O . TYR A 1 192 ? 1.929 9.138 27.201 1.00 40.95 192 TYR A O 1
ATOM 1486 N N . TRP A 1 193 ? 0.036 10.418 27.179 1.00 37.58 193 TRP A N 1
ATOM 1487 C CA . TRP A 1 193 ? 0.690 11.502 26.450 1.00 37.83 193 TRP A CA 1
ATOM 1488 C C . TRP A 1 193 ? 1.879 12.039 27.258 1.00 39.93 193 TRP A C 1
ATOM 1489 O O . TRP A 1 193 ? 2.872 12.457 26.676 1.00 42.12 193 TRP A O 1
ATOM 1500 N N . HIS A 1 194 ? 1.814 11.957 28.581 1.00 39.96 194 HIS A N 1
ATOM 1501 C CA . HIS A 1 194 ? 2.960 12.348 29.400 1.00 41.40 194 HIS A CA 1
ATOM 1502 C C . HIS A 1 194 ? 4.207 11.583 28.991 1.00 43.75 194 HIS A C 1
ATOM 1503 O O . HIS A 1 194 ? 5.268 12.167 28.831 1.00 46.63 194 HIS A O 1
ATOM 1510 N N . GLU A 1 195 ? 4.078 10.285 28.762 1.00 44.91 195 GLU A N 1
ATOM 1511 C CA . GLU A 1 195 ? 5.247 9.492 28.397 1.00 47.50 195 GLU A CA 1
ATOM 1512 C C . GLU A 1 195 ? 5.652 9.693 26.934 1.00 45.05 195 GLU A C 1
ATOM 1513 O O . GLU A 1 195 ? 6.837 9.610 26.597 1.00 46.23 195 GLU A O 1
ATOM 1515 N N . ARG A 1 196 ? 4.698 10.010 26.068 1.00 42.76 196 ARG A N 1
ATOM 1516 C CA . ARG A 1 196 ? 5.066 10.321 24.691 1.00 40.06 196 ARG A CA 1
ATOM 1517 C C . ARG A 1 196 ? 5.786 11.648 24.619 1.00 38.68 196 ARG A C 1
ATOM 1518 O O . ARG A 1 196 ? 6.707 11.812 23.832 1.00 37.37 196 ARG A O 1
ATOM 1526 N N . ALA A 1 197 ? 5.389 12.590 25.463 1.00 38.02 197 ALA A N 1
ATOM 1527 C CA . ALA A 1 197 ? 6.099 13.862 25.542 1.00 39.53 197 ALA A CA 1
ATOM 1528 C C . ALA A 1 197 ? 7.551 13.648 26.008 1.00 42.82 197 ALA A C 1
ATOM 1529 O O . ALA A 1 197 ? 8.495 14.096 25.354 1.00 42.40 197 ALA A O 1
ATOM 1531 N N . ALA A 1 198 ? 7.707 12.928 27.112 1.00 46.14 198 ALA A N 1
ATOM 1532 C CA . ALA A 1 198 ? 9.044 12.647 27.637 1.00 51.01 198 ALA A CA 1
ATOM 1533 C C . ALA A 1 198 ? 9.883 12.026 26.541 1.00 53.03 198 ALA A C 1
ATOM 1534 O O . ALA A 1 198 ? 10.886 12.595 26.142 1.00 53.15 198 ALA A O 1
ATOM 1536 N N . GLU A 1 199 ? 9.383 10.945 25.953 1.00 55.64 199 GLU A N 1
ATOM 1537 C CA . GLU A 1 199 ? 10.128 10.247 24.910 1.00 58.14 199 GLU A CA 1
ATOM 1538 C C . GLU A 1 199 ? 10.468 11.166 23.735 1.00 59.78 199 GLU A C 1
ATOM 1539 O O . GLU A 1 199 ? 11.578 11.106 23.196 1.00 62.11 199 GLU A O 1
ATOM 1545 N N . SER A 1 200 ? 9.549 12.057 23.380 1.00 58.52 200 SER A N 1
ATOM 1546 C CA . SER A 1 200 ? 9.818 12.977 22.284 1.00 57.97 200 SER A CA 1
ATOM 1547 C C . SER A 1 200 ? 10.882 14.001 22.644 1.00 59.38 200 SER A C 1
ATOM 1548 O O . SER A 1 200 ? 11.623 14.460 21.786 1.00 60.43 200 SER A O 1
ATOM 1551 N N . ARG A 1 201 ? 10.958 14.361 23.917 1.00 59.78 201 ARG A N 1
ATOM 1552 C CA . ARG A 1 201 ? 11.957 15.310 24.371 1.00 60.20 201 ARG A CA 1
ATOM 1553 C C . ARG A 1 201 ? 13.318 14.593 24.407 1.00 61.65 201 ARG A C 1
ATOM 1554 O O . ARG A 1 201 ? 14.374 15.214 24.254 1.00 61.85 201 ARG A O 1
ATOM 1556 N N . LYS A 1 202 ? 13.268 13.282 24.645 1.00 61.53 202 LYS A N 1
ATOM 1557 C CA . LYS A 1 202 ? 14.459 12.431 24.735 1.00 61.79 202 LYS A CA 1
ATOM 1558 C C . LYS A 1 202 ? 14.955 12.050 23.331 1.00 61.12 202 LYS A C 1
ATOM 1559 O O . LYS A 1 202 ? 16.145 11.831 23.117 1.00 63.36 202 LYS A O 1
ATOM 1565 N N . ARG A 1 203 ? 14.027 11.990 22.379 1.00 57.90 203 ARG A N 1
ATOM 1566 C CA . ARG A 1 203 ? 14.313 11.615 20.995 1.00 57.30 203 ARG A CA 1
ATOM 1567 C C . ARG A 1 203 ? 13.276 12.229 20.061 1.00 54.43 203 ARG A C 1
ATOM 1568 O O . ARG A 1 203 ? 12.293 11.570 19.702 1.00 51.40 203 ARG A O 1
ATOM 1576 N N . PRO A 1 204 ? 13.473 13.501 19.689 1.00 55.16 204 PRO A N 1
ATOM 1577 C CA . PRO A 1 204 ? 12.536 14.173 18.777 1.00 53.62 204 PRO A CA 1
ATOM 1578 C C . PRO A 1 204 ? 12.471 13.440 17.444 1.00 53.38 204 PRO A C 1
ATOM 1579 O O . PRO A 1 204 ? 13.473 12.904 17.003 1.00 54.72 204 PRO A O 1
ATOM 1583 N N . ARG A 1 205 ? 11.314 13.453 16.805 1.00 52.18 205 ARG A N 1
ATOM 1584 C CA . ARG A 1 205 ? 11.098 12.823 15.504 1.00 52.30 205 ARG A CA 1
ATOM 1585 C C . ARG A 1 205 ? 10.240 13.735 14.651 1.00 50.32 205 ARG A C 1
ATOM 1586 O O . ARG A 1 205 ? 9.859 14.810 15.100 1.00 49.72 205 ARG A O 1
ATOM 1594 N N . GLU A 1 206 ? 9.961 13.306 13.422 1.00 50.24 206 GLU A N 1
ATOM 1595 C CA . GLU A 1 206 ? 9.176 14.098 12.473 1.00 50.74 206 GLU A CA 1
ATOM 1596 C C . GLU A 1 206 ? 7.714 13.782 12.692 1.00 48.95 206 GLU A C 1
ATOM 1597 O O . GLU A 1 206 ? 7.105 13.034 11.919 1.00 48.90 206 GLU A O 1
ATOM 1599 N N . ASP A 1 207 ? 7.192 14.267 13.814 1.00 47.84 207 ASP A N 1
ATOM 1600 C CA . ASP A 1 207 ? 5.793 14.089 14.155 1.00 44.27 207 ASP A CA 1
ATOM 1601 C C . ASP A 1 207 ? 5.217 15.297 14.863 1.00 42.18 207 ASP A C 1
ATOM 1602 O O . ASP A 1 207 ? 5.928 16.234 15.208 1.00 42.20 207 ASP A O 1
ATOM 1607 N N . LEU A 1 208 ? 3.918 15.243 15.099 1.00 40.43 208 LEU A N 1
ATOM 1608 C CA . LEU A 1 208 ? 3.174 16.351 15.675 1.00 41.48 208 LEU A CA 1
ATOM 1609 C C . LEU A 1 208 ? 3.488 16.597 17.170 1.00 43.81 208 LEU A C 1
ATOM 1610 O O . LEU A 1 208 ? 3.483 17.740 17.634 1.00 44.26 208 LEU A O 1
ATOM 1615 N N . ILE A 1 209 ? 3.712 15.514 17.915 1.00 44.52 209 ILE A N 1
ATOM 1616 C CA . ILE A 1 209 ? 4.064 15.587 19.337 1.00 45.88 209 ILE A CA 1
ATOM 1617 C C . ILE A 1 209 ? 5.366 16.350 19.538 1.00 46.93 209 ILE A C 1
ATOM 1618 O O . ILE A 1 209 ? 5.505 17.153 20.474 1.00 47.76 209 ILE A O 1
ATOM 1623 N N . SER A 1 210 ? 6.328 16.072 18.667 1.00 47.03 210 SER A N 1
ATOM 1624 C CA . SER A 1 210 ? 7.609 16.751 18.713 1.00 49.81 210 SER A CA 1
ATOM 1625 C C . SER A 1 210 ? 7.425 18.237 18.546 1.00 50.40 210 SER A C 1
ATOM 1626 O O . SER A 1 210 ? 8.128 19.032 19.159 1.00 50.91 210 SER A O 1
ATOM 1629 N N . GLN A 1 211 ? 6.449 18.605 17.725 1.00 51.22 211 GLN A N 1
ATOM 1630 C CA . GLN A 1 211 ? 6.151 19.999 17.493 1.00 52.89 211 GLN A CA 1
ATOM 1631 C C . GLN A 1 211 ? 5.441 20.603 18.704 1.00 53.76 211 GLN A C 1
ATOM 1632 O O . GLN A 1 211 ? 5.723 21.739 19.096 1.00 56.33 211 GLN A O 1
ATOM 1638 N N . LEU A 1 212 ? 4.568 19.815 19.335 1.00 52.50 212 LEU A N 1
ATOM 1639 C CA . LEU A 1 212 ? 3.808 20.283 20.496 1.00 52.01 212 LEU A CA 1
ATOM 1640 C C . LEU A 1 212 ? 4.619 20.550 21.793 1.00 48.69 212 LEU A C 1
ATOM 1641 O O . LEU A 1 212 ? 4.308 21.477 22.548 1.00 47.41 212 LEU A O 1
ATOM 1646 N N . VAL A 1 213 ? 5.638 19.734 22.055 1.00 51.80 213 VAL A N 1
ATOM 1647 C CA . VAL A 1 213 ? 6.438 19.893 23.265 1.00 55.48 213 VAL A CA 1
ATOM 1648 C C . VAL A 1 213 ? 7.201 21.211 23.252 1.00 60.12 213 VAL A C 1
ATOM 1649 O O . VAL A 1 213 ? 7.571 21.718 24.312 1.00 63.09 213 VAL A O 1
ATOM 1653 N N . HIS A 1 214 ? 7.513 21.728 22.066 1.00 60.90 214 HIS A N 1
ATOM 1654 C CA . HIS A 1 214 ? 8.197 23.019 21.985 1.00 63.74 214 HIS A CA 1
ATOM 1655 C C . HIS A 1 214 ? 7.227 24.211 21.954 1.00 63.54 214 HIS A C 1
ATOM 1656 O O . HIS A 1 214 ? 7.601 25.319 22.320 1.00 66.44 214 HIS A O 1
ATOM 1663 N N . ALA A 1 215 ? 5.985 23.982 21.545 1.00 60.89 215 ALA A N 1
ATOM 1664 C CA . ALA A 1 215 ? 5.018 25.071 21.352 1.00 59.74 215 ALA A CA 1
ATOM 1665 C C . ALA A 1 215 ? 4.687 25.747 22.684 1.00 61.31 215 ALA A C 1
ATOM 1666 O O . ALA A 1 215 ? 4.884 25.153 23.745 1.00 61.89 215 ALA A O 1
ATOM 1668 N N . GLU A 1 216 ? 4.228 26.998 22.623 1.00 62.76 216 GLU A N 1
ATOM 1669 C CA . GLU A 1 216 ? 3.977 27.815 23.822 1.00 65.36 216 GLU A CA 1
ATOM 1670 C C . GLU A 1 216 ? 2.693 28.669 23.769 1.00 64.52 216 GLU A C 1
ATOM 1671 O O . GLU A 1 216 ? 2.359 29.230 22.733 1.00 64.17 216 GLU A O 1
ATOM 1677 N N . VAL A 1 217 ? 1.974 28.748 24.891 1.00 64.38 217 VAL A N 1
ATOM 1678 C CA . VAL A 1 217 ? 0.832 29.669 25.034 1.00 64.55 217 VAL A CA 1
ATOM 1679 C C . VAL A 1 217 ? 1.057 30.600 26.226 1.00 67.51 217 VAL A C 1
ATOM 1680 O O . VAL A 1 217 ? 1.372 30.150 27.328 1.00 68.64 217 VAL A O 1
ATOM 1684 N N . ASP A 1 218 ? 0.872 31.897 25.987 1.00 69.21 218 ASP A N 1
ATOM 1685 C CA . ASP A 1 218 ? 1.228 32.949 26.939 1.00 72.11 218 ASP A CA 1
ATOM 1686 C C . ASP A 1 218 ? 2.684 32.786 27.359 1.00 73.42 218 ASP A C 1
ATOM 1687 O O . ASP A 1 218 ? 3.027 32.973 28.524 1.00 75.30 218 ASP A O 1
ATOM 1692 N N . GLY A 1 219 ? 3.540 32.463 26.395 1.00 72.81 219 GLY A N 1
ATOM 1693 C CA . GLY A 1 219 ? 4.975 32.366 26.618 1.00 74.41 219 GLY A CA 1
ATOM 1694 C C . GLY A 1 219 ? 5.416 31.156 27.432 1.00 74.84 219 GLY A C 1
ATOM 1695 O O . GLY A 1 219 ? 6.586 31.048 27.823 1.00 76.08 219 GLY A O 1
ATOM 1696 N N . GLN A 1 220 ? 4.473 30.257 27.711 1.00 73.65 220 GLN A N 1
ATOM 1697 C CA . GLN A 1 220 ? 4.731 29.038 28.477 1.00 71.55 220 GLN A CA 1
ATOM 1698 C C . GLN A 1 220 ? 4.451 27.778 27.616 1.00 60.80 220 GLN A C 1
ATOM 1699 O O . GLN A 1 220 ? 3.464 27.722 26.886 1.00 58.94 220 GLN A O 1
ATOM 1705 N N . LYS A 1 221 ? 5.316 26.775 27.687 1.00 59.88 221 LYS A N 1
ATOM 1706 C CA . LYS A 1 221 ? 5.056 25.518 26.980 1.00 57.05 221 LYS A CA 1
ATOM 1707 C C . LYS A 1 221 ? 3.797 24.809 27.495 1.00 54.26 221 LYS A C 1
ATOM 1708 O O . LYS A 1 221 ? 3.285 25.123 28.578 1.00 53.75 221 LYS A O 1
ATOM 1714 N N . LEU A 1 222 ? 3.335 23.810 26.745 1.00 51.90 222 LEU A N 1
ATOM 1715 C CA . LEU A 1 222 ? 2.121 23.099 27.107 1.00 50.12 222 LEU A CA 1
ATOM 1716 C C . LEU A 1 222 ? 2.391 22.026 28.129 1.00 51.12 222 LEU A C 1
ATOM 1717 O O . LEU A 1 222 ? 3.442 21.391 28.139 1.00 51.24 222 LEU A O 1
ATOM 1722 N N . ASN A 1 223 ? 1.402 21.830 28.985 1.00 51.29 223 ASN A N 1
ATOM 1723 C CA . ASN A 1 223 ? 1.440 20.764 29.957 1.00 53.03 223 ASN A CA 1
ATOM 1724 C C . ASN A 1 223 ? 0.840 19.466 29.432 1.00 51.53 223 ASN A C 1
ATOM 1725 O O . ASN A 1 223 ? 0.412 19.383 28.269 1.00 50.53 223 ASN A O 1
ATOM 1730 N N . ASP A 1 224 ? 0.798 18.458 30.296 1.00 51.93 224 ASP A N 1
ATOM 1731 C CA . ASP A 1 224 ? 0.374 17.145 29.868 1.00 50.32 224 ASP A CA 1
ATOM 1732 C C . ASP A 1 224 ? -1.085 17.178 29.498 1.00 46.99 224 ASP A C 1
ATOM 1733 O O . ASP A 1 224 ? -1.486 16.528 28.534 1.00 45.40 224 ASP A O 1
ATOM 1738 N N . SER A 1 225 ? -1.862 17.975 30.225 1.00 45.74 225 SER A N 1
ATOM 1739 C CA . SER A 1 225 ? -3.294 18.029 29.978 1.00 45.51 225 SER A CA 1
ATOM 1740 C C . SER A 1 225 ? -3.601 18.741 28.642 1.00 42.56 225 SER A C 1
ATOM 1741 O O . SER A 1 225 ? -4.451 18.310 27.858 1.00 40.36 225 SER A O 1
ATOM 1744 N N . GLN A 1 226 ? -2.862 19.797 28.344 1.00 41.98 226 GLN A N 1
ATOM 1745 C CA . GLN A 1 226 ? -3.045 20.466 27.069 1.00 38.73 226 GLN A CA 1
ATOM 1746 C C . GLN A 1 226 ? -2.673 19.559 25.893 1.00 37.42 226 GLN A C 1
ATOM 1747 O O . GLN A 1 226 ? -3.414 19.472 24.905 1.00 34.42 226 GLN A O 1
ATOM 1753 N N . ILE A 1 227 ? -1.517 18.912 25.988 1.00 38.62 227 ILE A N 1
ATOM 1754 C CA . ILE A 1 227 ? -1.069 18.002 24.948 1.00 37.76 227 ILE A CA 1
ATOM 1755 C C . ILE A 1 227 ? -2.015 16.815 24.801 1.00 35.59 227 ILE A C 1
ATOM 1756 O O . ILE A 1 227 ? -2.355 16.429 23.694 1.00 34.25 227 ILE A O 1
ATOM 1761 N N . SER A 1 228 ? -2.459 16.255 25.925 1.00 35.38 228 SER A N 1
ATOM 1762 C CA . SER A 1 228 ? -3.375 15.119 25.894 1.00 33.07 228 SER A CA 1
ATOM 1763 C C . SER A 1 228 ? -4.726 15.524 25.258 1.00 32.29 228 SER A C 1
ATOM 1764 O O . SER A 1 228 ? -5.257 14.843 24.372 1.00 30.99 228 SER A O 1
ATOM 1767 N N . ASN A 1 229 ? -5.252 16.669 25.654 1.00 33.50 229 ASN A N 1
ATOM 1768 C CA . ASN A 1 229 ? -6.554 17.075 25.113 1.00 33.62 229 ASN A CA 1
ATOM 1769 C C . ASN A 1 229 ? -6.481 17.454 23.640 1.00 31.28 229 ASN A C 1
ATOM 1770 O O . ASN A 1 229 ? -7.421 17.208 22.896 1.00 32.55 229 ASN A O 1
ATOM 1775 N N . ILE A 1 230 ? -5.347 17.983 23.187 1.00 30.68 230 ILE A N 1
ATOM 1776 C CA . ILE A 1 230 ? -5.187 18.235 21.769 1.00 30.06 230 ILE A CA 1
ATOM 1777 C C . ILE A 1 230 ? -5.091 16.922 20.997 1.00 30.50 230 ILE A C 1
ATOM 1778 O O . ILE A 1 230 ? -5.841 16.727 20.032 1.00 30.43 230 ILE A O 1
ATOM 1783 N N . ALA A 1 231 ? -4.207 16.014 21.412 1.00 29.47 231 ALA A N 1
ATOM 1784 C CA . ALA A 1 231 ? -4.121 14.732 20.720 1.00 29.79 231 ALA A CA 1
ATOM 1785 C C . ALA A 1 231 ? -5.464 13.967 20.755 1.00 31.09 231 ALA A C 1
ATOM 1786 O O . ALA A 1 231 ? -5.874 13.421 19.740 1.00 31.18 231 ALA A O 1
ATOM 1788 N N . ASN A 1 232 ? -6.167 13.981 21.880 1.00 30.40 232 ASN A N 1
ATOM 1789 C CA . ASN A 1 232 ? -7.388 13.224 21.970 1.00 31.79 232 ASN A CA 1
ATOM 1790 C C . ASN A 1 232 ? -8.342 13.823 20.948 1.00 29.87 232 ASN A C 1
ATOM 1791 O O . ASN A 1 232 ? -9.064 13.104 20.310 1.00 31.11 232 ASN A O 1
ATOM 1796 N N . ARG A 1 233 ? -8.344 15.152 20.828 1.00 29.20 233 ARG A N 1
ATOM 1797 C CA . ARG A 1 233 ? -9.294 15.841 19.938 1.00 29.28 233 ARG A CA 1
ATOM 1798 C C . ARG A 1 233 ? -8.976 15.497 18.472 1.00 27.33 233 ARG A C 1
ATOM 1799 O O . ARG A 1 233 ? -9.891 15.289 17.693 1.00 28.44 233 ARG A O 1
ATOM 1807 N N . LEU A 1 234 ? -7.698 15.389 18.115 1.00 26.17 234 LEU A N 1
ATOM 1808 C CA . LEU A 1 234 ? -7.340 14.990 16.762 1.00 25.90 234 LEU A CA 1
ATOM 1809 C C . LEU A 1 234 ? -7.823 13.558 16.475 1.00 24.71 234 LEU A C 1
ATOM 1810 O O . LEU A 1 234 ? -8.515 13.317 15.472 1.00 22.18 234 LEU A O 1
ATOM 1815 N N . LEU A 1 235 ? -7.547 12.641 17.395 1.00 20.69 235 LEU A N 1
ATOM 1816 C CA . LEU A 1 235 ? -8.007 11.246 17.254 1.00 21.97 235 LEU A CA 1
ATOM 1817 C C . LEU A 1 235 ? -9.507 11.165 17.109 1.00 23.49 235 LEU A C 1
ATOM 1818 O O . LEU A 1 235 ? -10.008 10.550 16.137 1.00 24.50 235 LEU A O 1
ATOM 1823 N N . VAL A 1 236 ? -10.215 11.749 18.068 1.00 22.16 236 VAL A N 1
ATOM 1824 C CA . VAL A 1 236 ? -11.670 11.567 18.080 1.00 21.91 236 VAL A CA 1
ATOM 1825 C C . VAL A 1 236 ? -12.263 12.240 16.895 1.00 21.79 236 VAL A C 1
ATOM 1826 O O . VAL A 1 236 ? -13.212 11.696 16.321 1.00 25.34 236 VAL A O 1
ATOM 1830 N N . ASN A 1 237 ? -11.738 13.409 16.528 1.00 22.55 237 ASN A N 1
ATOM 1831 C CA . ASN A 1 237 ? -12.379 14.144 15.418 1.00 25.51 237 ASN A CA 1
ATOM 1832 C C . ASN A 1 237 ? -12.064 13.663 14.026 1.00 24.94 237 ASN A C 1
ATOM 1833 O O . ASN A 1 237 ? -12.801 13.967 13.055 1.00 23.71 237 ASN A O 1
ATOM 1838 N N . GLY A 1 238 ? -10.929 12.989 13.926 1.00 24.99 238 GLY A N 1
ATOM 1839 C CA . GLY A 1 238 ? -10.403 12.563 12.661 1.00 24.91 238 GLY A CA 1
ATOM 1840 C C . GLY A 1 238 ? -10.531 11.094 12.332 1.00 22.41 238 GLY A C 1
ATOM 1841 O O . GLY A 1 238 ? -10.141 10.713 11.244 1.00 23.19 238 GLY A O 1
ATOM 1842 N N . HIS A 1 239 ? -11.040 10.276 13.245 1.00 18.97 239 HIS A N 1
ATOM 1843 C CA . HIS A 1 239 ? -11.072 8.841 13.000 1.00 19.11 239 HIS A CA 1
ATOM 1844 C C . HIS A 1 239 ? -12.353 8.369 12.304 1.00 21.64 239 HIS A C 1
ATOM 1845 O O . HIS A 1 239 ? -12.375 8.165 11.105 1.00 23.04 239 HIS A O 1
ATOM 1852 N N . LEU A 1 240 ? -13.425 8.263 13.060 1.00 21.98 240 LEU A N 1
ATOM 1853 C CA . LEU A 1 240 ? -14.643 7.642 12.569 1.00 23.39 240 LEU A CA 1
ATOM 1854 C C . LEU A 1 240 ? -15.397 8.587 11.614 1.00 23.54 240 LEU A C 1
ATOM 1855 O O . LEU A 1 240 ? -16.181 8.133 10.801 1.00 23.28 240 LEU A O 1
ATOM 1860 N N . THR A 1 241 ? -15.136 9.881 11.707 1.00 23.35 241 THR A N 1
ATOM 1861 C CA . THR A 1 241 ? -15.702 10.839 10.756 1.00 24.53 241 THR A CA 1
ATOM 1862 C C . THR A 1 241 ? -15.207 10.501 9.349 1.00 26.93 241 THR A C 1
ATOM 1863 O O . THR A 1 241 ? -15.977 10.477 8.376 1.00 18.00 241 THR A O 1
ATOM 1867 N N . THR A 1 242 ? -13.895 10.257 9.263 1.00 17.86 242 THR A N 1
ATOM 1868 C CA . THR A 1 242 ? -13.226 9.964 8.032 1.00 21.14 242 THR A CA 1
ATOM 1869 C C . THR A 1 242 ? -13.564 8.564 7.542 1.00 22.53 242 THR A C 1
ATOM 1870 O O . THR A 1 242 ? -13.757 8.360 6.324 1.00 24.39 242 THR A O 1
ATOM 1874 N N . ALA A 1 243 ? -13.665 7.610 8.473 1.00 19.14 243 ALA A N 1
ATOM 1875 C CA . ALA A 1 243 ? -14.042 6.243 8.109 1.00 19.36 243 ALA A CA 1
ATOM 1876 C C . ALA A 1 243 ? -15.410 6.300 7.423 1.00 20.30 243 ALA A C 1
ATOM 1877 O O . ALA A 1 243 ? -15.643 5.647 6.393 1.00 18.64 243 ALA A O 1
ATOM 1879 N N . MET A 1 244 ? -16.307 7.074 8.008 1.00 22.60 244 MET A N 1
ATOM 1880 C CA . MET A 1 244 ? -17.656 7.198 7.434 1.00 24.00 244 MET A CA 1
ATOM 1881 C C . MET A 1 244 ? -17.731 7.885 6.082 1.00 26.11 244 MET A C 1
ATOM 1882 O O . MET A 1 244 ? -18.535 7.502 5.237 1.00 28.90 244 MET A O 1
ATOM 1887 N N . LEU A 1 245 ? -16.978 8.967 5.903 1.00 26.87 245 LEU A N 1
ATOM 1888 C CA . LEU A 1 245 ? -16.926 9.615 4.629 1.00 23.91 245 LEU A CA 1
ATOM 1889 C C . LEU A 1 245 ? -16.499 8.594 3.566 1.00 25.94 245 LEU A C 1
ATOM 1890 O O . LEU A 1 245 ? -17.033 8.545 2.470 1.00 19.20 245 LEU A O 1
ATOM 1895 N N . ILE A 1 246 ? -15.461 7.809 3.858 1.00 18.62 246 ILE A N 1
ATOM 1896 C CA . ILE A 1 246 ? -15.006 6.821 2.891 1.00 18.87 246 ILE A CA 1
ATOM 1897 C C . ILE A 1 246 ? -16.098 5.765 2.643 1.00 24.36 246 ILE A C 1
ATOM 1898 O O . ILE A 1 246 ? -16.514 5.508 1.495 1.00 26.63 246 ILE A O 1
ATOM 1903 N N . ALA A 1 247 ? -16.667 5.229 3.704 1.00 22.95 247 ALA A N 1
ATOM 1904 C CA . ALA A 1 247 ? -17.639 4.168 3.546 1.00 19.69 247 ALA A CA 1
ATOM 1905 C C . ALA A 1 247 ? -18.993 4.706 2.982 1.00 23.24 247 ALA A C 1
ATOM 1906 O O . ALA A 1 247 ? -19.564 4.099 2.098 1.00 24.46 247 ALA A O 1
ATOM 1908 N N . ASN A 1 248 ? -19.455 5.843 3.470 1.00 19.90 248 ASN A N 1
ATOM 1909 C CA . ASN A 1 248 ? -20.713 6.449 2.915 1.00 30.28 248 ASN A CA 1
ATOM 1910 C C . ASN A 1 248 ? -20.588 6.648 1.450 1.00 29.74 248 ASN A C 1
ATOM 1911 O O . ASN A 1 248 ? -21.543 6.387 0.674 1.00 34.18 248 ASN A O 1
ATOM 1916 N N . THR A 1 249 ? -19.397 7.100 1.038 1.00 20.44 249 THR A N 1
ATOM 1917 C CA . THR A 1 249 ? -19.155 7.404 -0.358 1.00 20.84 249 THR A CA 1
ATOM 1918 C C . THR A 1 249 ? -19.253 6.142 -1.244 1.00 21.37 249 THR A C 1
ATOM 1919 O O . THR A 1 249 ? -19.969 6.144 -2.278 1.00 22.12 249 THR A O 1
ATOM 1923 N N . MET A 1 250 ? -18.619 5.050 -0.830 1.00 21.14 250 MET A N 1
ATOM 1924 C CA . MET A 1 250 ? -18.751 3.806 -1.553 1.00 21.74 250 MET A CA 1
ATOM 1925 C C . MET A 1 250 ? -20.186 3.281 -1.526 1.00 22.43 250 MET A C 1
ATOM 1926 O O . MET A 1 250 ? -20.629 2.688 -2.502 1.00 26.66 250 MET A O 1
ATOM 1931 N N . LEU A 1 251 ? -20.902 3.468 -0.415 1.00 22.25 251 LEU A N 1
ATOM 1932 C CA . LEU A 1 251 ? -22.307 3.052 -0.324 1.00 23.04 251 LEU A CA 1
ATOM 1933 C C . LEU A 1 251 ? -23.185 3.823 -1.299 1.00 25.36 251 LEU A C 1
ATOM 1934 O O . LEU A 1 251 ? -24.084 3.251 -1.925 1.00 26.95 251 LEU A O 1
ATOM 1939 N N . CYS A 1 252 ? -22.948 5.126 -1.388 1.00 24.23 252 CYS A N 1
ATOM 1940 C CA . CYS A 1 252 ? -23.707 5.989 -2.302 1.00 26.59 252 CYS A CA 1
ATOM 1941 C C . CYS A 1 252 ? -23.454 5.707 -3.820 1.00 27.69 252 CYS A C 1
ATOM 1942 O O . CYS A 1 252 ? -24.362 5.775 -4.663 1.00 28.99 252 CYS A O 1
ATOM 1945 N N . LEU A 1 253 ? -22.205 5.451 -4.172 1.00 24.30 253 LEU A N 1
ATOM 1946 C CA . LEU A 1 253 ? -21.811 5.009 -5.489 1.00 30.47 253 LEU A CA 1
ATOM 1947 C C . LEU A 1 253 ? -22.523 3.700 -5.871 1.00 29.86 253 LEU A 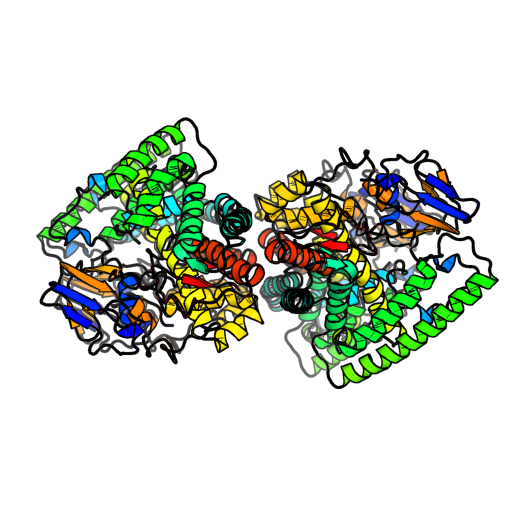C 1
ATOM 1948 O O . LEU A 1 253 ? -22.934 3.510 -7.011 1.00 27.21 253 LEU A O 1
ATOM 1953 N N . ASP A 1 254 ? -22.537 2.746 -4.938 1.00 29.83 254 ASP A N 1
ATOM 1954 C CA . ASP A 1 254 ? -23.241 1.492 -5.174 1.00 29.56 254 ASP A CA 1
ATOM 1955 C C . ASP A 1 254 ? -24.725 1.745 -5.403 1.00 30.17 254 ASP A C 1
ATOM 1956 O O . ASP A 1 254 ? -25.346 1.128 -6.261 1.00 30.89 254 ASP A O 1
ATOM 1961 N N . ALA A 1 255 ? -25.281 2.653 -4.620 1.00 29.79 255 ALA A N 1
ATOM 1962 C CA . ALA A 1 255 ? -26.713 2.922 -4.653 1.00 32.03 255 ALA A CA 1
ATOM 1963 C C . ALA A 1 255 ? -27.112 3.705 -5.899 1.00 32.51 255 ALA A C 1
ATOM 1964 O O . ALA A 1 255 ? -28.142 3.440 -6.501 1.00 34.94 255 ALA A O 1
ATOM 1966 N N . PHE A 1 256 ? -26.279 4.668 -6.286 1.00 32.10 256 PHE A N 1
ATOM 1967 C CA . PHE A 1 256 ? -26.564 5.536 -7.436 1.00 33.00 256 PHE A CA 1
ATOM 1968 C C . PHE A 1 256 ? -25.652 5.255 -8.612 1.00 33.45 256 PHE A C 1
ATOM 1969 O O . PHE A 1 256 ? -24.711 6.013 -8.891 1.00 30.91 256 PHE A O 1
ATOM 1977 N N . SER A 1 257 ? -25.971 4.170 -9.314 1.00 34.66 257 SER A N 1
ATOM 1978 C CA . SER A 1 257 ? -25.117 3.653 -10.376 1.00 36.12 257 SER A CA 1
ATOM 1979 C C . SER A 1 257 ? -24.892 4.673 -11.492 1.00 39.14 257 SER A C 1
ATOM 1980 O O . SER A 1 257 ? -23.864 4.611 -12.175 1.00 41.01 257 SER A O 1
ATOM 1983 N N . ASP A 1 258 ? -25.853 5.572 -11.703 1.00 39.78 258 ASP A N 1
ATOM 1984 C CA . ASP A 1 258 ? -25.676 6.659 -12.662 1.00 43.89 258 ASP A CA 1
ATOM 1985 C C . ASP A 1 258 ? -24.519 7.560 -12.228 1.00 38.09 258 ASP A C 1
ATOM 1986 O O . ASP A 1 258 ? -23.671 7.960 -13.030 1.00 35.62 258 ASP A O 1
ATOM 1991 N N . GLN A 1 259 ? -24.481 7.888 -10.955 1.00 37.67 259 GLN A N 1
ATOM 1992 C CA . GLN A 1 259 ? -23.406 8.727 -10.441 1.00 34.21 259 GLN A CA 1
ATOM 1993 C C . GLN A 1 259 ? -22.081 7.969 -10.425 1.00 31.29 259 GLN A C 1
ATOM 1994 O O . GLN A 1 259 ? -21.011 8.520 -10.676 1.00 29.55 259 GLN A O 1
ATOM 2000 N N . ASP A 1 260 ? -22.177 6.688 -10.138 1.00 32.49 260 ASP A N 1
ATOM 2001 C CA . ASP A 1 260 ? -21.011 5.795 -10.170 1.00 33.79 260 ASP A CA 1
ATOM 2002 C C . ASP A 1 260 ? -20.382 5.769 -11.567 1.00 33.33 260 ASP A C 1
ATOM 2003 O O . ASP A 1 260 ? -19.145 5.837 -11.714 1.00 27.79 260 ASP A O 1
ATOM 2008 N N . ALA A 1 261 ? -21.236 5.677 -12.599 1.00 32.26 261 ALA A N 1
ATOM 2009 C CA . ALA A 1 261 ? -20.761 5.650 -13.961 1.00 30.58 261 ALA A CA 1
ATOM 2010 C C . ALA A 1 261 ? -20.040 6.959 -14.277 1.00 30.41 261 ALA A C 1
ATOM 2011 O O . ALA A 1 261 ? -19.038 6.958 -14.988 1.00 30.54 261 ALA A O 1
ATOM 2013 N N . ARG A 1 262 ? -20.600 8.076 -13.825 1.00 31.60 262 ARG A N 1
ATOM 2014 C CA . ARG A 1 262 ? -20.003 9.379 -14.108 1.00 34.56 262 ARG A CA 1
ATOM 2015 C C . ARG A 1 262 ? -18.599 9.447 -13.563 1.00 35.06 262 ARG A C 1
ATOM 2016 O O . ARG A 1 262 ? -17.701 9.921 -14.245 1.00 35.88 262 ARG A O 1
ATOM 2024 N N . VAL A 1 263 ? -18.420 8.954 -12.333 1.00 34.37 263 VAL A N 1
ATOM 2025 C CA . VAL A 1 263 ? -17.158 9.101 -11.639 1.00 33.60 263 VAL A CA 1
ATOM 2026 C C . VAL A 1 263 ? -16.082 8.189 -12.230 1.00 32.70 263 VAL A C 1
ATOM 2027 O O . VAL A 1 263 ? -14.933 8.617 -12.365 1.00 31.60 263 VAL A O 1
ATOM 2031 N N . ARG A 1 264 ? -16.448 6.952 -12.566 1.00 33.42 264 ARG A N 1
ATOM 2032 C CA . ARG A 1 264 ? -15.537 6.030 -13.251 1.00 35.46 264 ARG A CA 1
ATOM 2033 C C . ARG A 1 264 ? -15.086 6.600 -14.614 1.00 36.35 264 ARG A C 1
ATOM 2034 O O . ARG A 1 264 ? -13.934 6.454 -15.010 1.00 36.91 264 ARG A O 1
ATOM 2042 N N . ALA A 1 265 ? -16.010 7.232 -15.344 1.00 34.84 265 ALA A N 1
ATOM 2043 C CA . ALA A 1 265 ? -15.713 7.802 -16.664 1.00 33.37 265 ALA A CA 1
ATOM 2044 C C . ALA A 1 265 ? -14.862 9.069 -16.660 1.00 30.84 265 ALA A C 1
ATOM 2045 O O . ALA A 1 265 ? -14.091 9.307 -17.593 1.00 31.31 265 ALA A O 1
ATOM 2047 N N . ASP A 1 266 ? -15.038 9.850 -15.596 1.00 30.17 266 ASP A N 1
ATOM 2048 C CA . ASP A 1 266 ? -14.434 11.158 -15.353 1.00 31.17 266 ASP A CA 1
ATOM 2049 C C . ASP A 1 266 ? -13.896 11.197 -13.911 1.00 30.54 266 ASP A C 1
ATOM 2050 O O . ASP A 1 266 ? -14.613 11.574 -13.001 1.00 31.09 266 ASP A O 1
ATOM 2055 N N . ARG A 1 267 ? -12.642 10.769 -13.708 1.00 30.57 267 ARG A N 1
ATOM 2056 C CA . ARG A 1 267 ? -12.036 10.679 -12.391 1.00 28.69 267 ARG A CA 1
ATOM 2057 C C . ARG A 1 267 ? -11.709 12.038 -11.754 1.00 29.88 267 ARG A C 1
ATOM 2058 O O . ARG A 1 267 ? -11.328 12.125 -10.585 1.00 30.17 267 ARG A O 1
ATOM 2066 N N . SER A 1 268 ? -11.876 13.117 -12.495 1.00 30.67 268 SER A N 1
ATOM 2067 C CA . SER A 1 268 ? -11.679 14.437 -11.923 1.00 29.93 268 SER A CA 1
ATOM 2068 C C . SER A 1 268 ? -12.875 14.785 -11.005 1.00 29.57 268 SER A C 1
ATOM 2069 O O . SER A 1 268 ? -12.864 15.801 -10.310 1.00 28.70 268 SER A O 1
ATOM 2072 N N . LEU A 1 269 ? -13.910 13.941 -11.010 1.00 28.86 269 LEU A N 1
ATOM 2073 C CA . LEU A 1 269 ? -15.093 14.189 -10.160 1.00 27.29 269 LEU A CA 1
ATOM 2074 C C . LEU A 1 269 ? -14.956 13.754 -8.709 1.00 27.84 269 LEU A C 1
ATOM 2075 O O . LEU A 1 269 ? -15.815 14.087 -7.875 1.00 24.65 269 LEU A O 1
ATOM 2080 N N . VAL A 1 270 ? -13.904 12.990 -8.402 1.00 24.31 270 VAL A N 1
ATOM 2081 C CA . VAL A 1 270 ? -13.791 12.426 -7.066 1.00 23.29 270 VAL A CA 1
ATOM 2082 C C . VAL A 1 270 ? -13.824 13.479 -5.924 1.00 22.85 270 VAL A C 1
ATOM 2083 O O . VAL A 1 270 ? -14.591 13.317 -4.998 1.00 23.04 270 VAL A O 1
ATOM 2087 N N . PRO A 1 271 ? -13.041 14.579 -6.001 1.00 27.68 271 PRO A N 1
ATOM 2088 C CA . PRO A 1 271 ? -13.172 15.563 -4.915 1.00 26.22 271 PRO A CA 1
ATOM 2089 C C . PRO A 1 271 ? -14.574 16.120 -4.737 1.00 27.44 271 PRO A C 1
ATOM 2090 O O . PRO A 1 271 ? -15.053 16.243 -3.599 1.00 27.68 271 PRO A O 1
ATOM 2094 N N . ALA A 1 272 ? -15.240 16.440 -5.843 1.00 26.93 272 ALA A N 1
ATOM 2095 C CA . ALA A 1 272 ? -16.603 16.945 -5.736 1.00 24.50 272 ALA A CA 1
ATOM 2096 C C . ALA A 1 272 ? -17.561 15.846 -5.234 1.00 29.84 272 ALA A C 1
ATOM 2097 O O . ALA A 1 272 ? -18.602 16.129 -4.608 1.00 28.87 272 ALA A O 1
ATOM 2099 N N . LEU A 1 273 ? -17.236 14.590 -5.548 1.00 28.61 273 LEU A N 1
ATOM 2100 C CA . LEU A 1 273 ? -17.994 13.442 -5.032 1.00 26.99 273 LEU A CA 1
ATOM 2101 C C . LEU A 1 273 ? -17.909 13.352 -3.509 1.00 24.76 273 LEU A C 1
ATOM 2102 O O . LEU A 1 273 ? -18.896 13.128 -2.801 1.00 22.30 273 LEU A O 1
ATOM 2107 N N . LEU A 1 274 ? -16.700 13.505 -2.998 1.00 24.99 274 LEU A N 1
ATOM 2108 C CA . LEU A 1 274 ? -16.513 13.501 -1.546 1.00 23.49 274 LEU A CA 1
ATOM 2109 C C . LEU A 1 274 ? -17.264 14.648 -0.836 1.00 23.45 274 LEU A C 1
ATOM 2110 O O . LEU A 1 274 ? -17.881 14.456 0.218 1.00 20.89 274 LEU A O 1
ATOM 2115 N N . GLU A 1 275 ? -17.221 15.828 -1.425 1.00 23.55 275 GLU A N 1
ATOM 2116 C CA . GLU A 1 275 ? -17.930 16.962 -0.828 1.00 25.40 275 GLU A CA 1
ATOM 2117 C C . GLU A 1 275 ? -19.422 16.685 -0.819 1.00 26.69 275 GLU A C 1
ATOM 2118 O O . GLU A 1 275 ? -20.096 17.008 0.146 1.00 27.65 275 GLU A O 1
ATOM 2124 N N . GLU A 1 276 ? -19.920 16.075 -1.899 1.00 27.83 276 GLU A N 1
ATOM 2125 C CA . GLU A 1 276 ? -21.362 15.793 -2.003 1.00 29.62 276 GLU A CA 1
ATOM 2126 C C . GLU A 1 276 ? -21.731 14.646 -1.057 1.00 27.76 276 GLU A C 1
ATOM 2127 O O . GLU A 1 276 ? -22.831 14.589 -0.536 1.00 27.06 276 GLU A O 1
ATOM 2133 N N . SER A 1 277 ? -20.775 13.738 -0.835 1.00 24.47 277 SER A N 1
ATOM 2134 C CA . SER A 1 277 ? -20.966 12.678 0.127 1.00 23.35 277 SER A CA 1
ATOM 2135 C C . SER A 1 277 ? -21.189 13.313 1.514 1.00 21.32 277 SER A C 1
ATOM 2136 O O . SER A 1 277 ? -21.953 12.812 2.332 1.00 21.28 277 SER A O 1
ATOM 2139 N N . MET A 1 278 ? -20.393 14.338 1.813 1.00 21.10 278 MET A N 1
ATOM 2140 C CA . MET A 1 278 ? -20.498 15.084 3.071 1.00 20.89 278 MET A CA 1
ATOM 2141 C C . MET A 1 278 ? -21.821 15.852 3.159 1.00 21.66 278 MET A C 1
ATOM 2142 O O . MET A 1 278 ? -22.473 15.904 4.182 1.00 21.64 278 MET A O 1
ATOM 2147 N N . ARG A 1 279 ? -22.246 16.407 2.049 1.00 22.46 279 ARG A N 1
ATOM 2148 C CA . ARG A 1 279 ? -23.500 17.155 2.133 1.00 27.25 279 ARG A CA 1
ATOM 2149 C C . ARG A 1 279 ? -24.646 16.204 2.461 1.00 23.57 279 ARG A C 1
ATOM 2150 O O . ARG A 1 279 ? -25.353 16.405 3.444 1.00 23.70 279 ARG A O 1
ATOM 2158 N N . TYR A 1 280 ? -24.680 15.097 1.709 1.00 28.07 280 TYR A N 1
ATOM 2159 C CA . TYR A 1 280 ? -25.797 14.151 1.642 1.00 28.59 280 TYR A CA 1
ATOM 2160 C C . TYR A 1 280 ? -25.903 13.188 2.820 1.00 26.57 280 TYR A C 1
ATOM 2161 O O . TYR A 1 280 ? -27.007 12.796 3.234 1.00 26.66 280 TYR A O 1
ATOM 2170 N N . MET A 1 281 ? -24.759 12.779 3.369 1.00 25.69 281 MET A N 1
ATOM 2171 C CA . MET A 1 281 ? -24.748 11.879 4.493 1.00 23.88 281 MET A CA 1
ATOM 2172 C C . MET A 1 281 ? -23.599 12.339 5.395 1.00 24.77 281 MET A C 1
ATOM 2173 O O . MET A 1 281 ? -22.467 11.867 5.261 1.00 20.50 281 MET A O 1
ATOM 2178 N N . SER A 1 282 ? -23.910 13.289 6.281 1.00 21.19 282 SER A N 1
ATOM 2179 C CA . SER A 1 282 ? -22.911 14.102 6.910 1.00 20.68 282 SER A CA 1
ATOM 2180 C C . SER A 1 282 ? -22.333 13.335 8.104 1.00 20.05 282 SER A C 1
ATOM 2181 O O . SER A 1 282 ? -23.055 13.096 9.071 1.00 20.86 282 SER A O 1
ATOM 2184 N N . PRO A 1 283 ? -21.052 12.913 8.026 1.00 33.05 283 PRO A N 1
ATOM 2185 C CA . PRO A 1 283 ? -20.492 12.165 9.170 1.00 29.55 283 PRO A CA 1
ATOM 2186 C C . PRO A 1 283 ? -20.691 12.834 10.521 1.00 25.62 283 PRO A C 1
ATOM 2187 O O . PRO A 1 283 ? -21.005 12.185 11.539 1.00 22.38 283 PRO A O 1
ATOM 2191 N N . ILE A 1 284 ? -20.487 14.141 10.551 1.00 23.55 284 ILE A N 1
ATOM 2192 C CA . ILE A 1 284 ? -20.941 14.936 11.694 1.00 22.83 284 ILE A CA 1
ATOM 2193 C C . ILE A 1 284 ? -22.208 15.665 11.192 1.00 24.79 284 ILE A C 1
ATOM 2194 O O . ILE A 1 284 ? -22.168 16.529 10.306 1.00 24.52 284 ILE A O 1
ATOM 2199 N N . CYS A 1 285 ? -23.358 15.267 11.718 1.00 23.37 285 CYS A N 1
ATOM 2200 C CA . CYS A 1 285 ? -24.604 15.828 11.176 1.00 26.10 285 CYS A CA 1
ATOM 2201 C C . CYS A 1 285 ? -25.297 16.813 12.130 1.00 26.92 285 CYS A C 1
ATOM 2202 O O . CYS A 1 285 ? -26.360 17.333 11.820 1.00 22.71 285 CYS A O 1
ATOM 2205 N N . GLY A 1 286 ? -24.723 16.996 13.318 1.00 21.61 286 GLY A N 1
ATOM 2206 C CA . GLY A 1 286 ? -25.133 18.041 14.218 1.00 22.16 286 GLY A CA 1
ATOM 2207 C C . GLY A 1 286 ? -24.032 18.427 15.172 1.00 24.92 286 GLY A C 1
ATOM 2208 O O . GLY A 1 286 ? -23.206 17.588 15.532 1.00 24.42 286 GLY A O 1
ATOM 2209 N N . VAL A 1 287 ? -23.993 19.698 15.557 1.00 23.99 287 VAL A N 1
ATOM 2210 C CA . VAL A 1 287 ? -23.055 20.148 16.574 1.00 25.25 287 VAL A CA 1
ATOM 2211 C C . VAL A 1 287 ? -23.776 20.984 17.621 1.00 26.39 287 VAL A C 1
ATOM 2212 O O . VAL A 1 287 ? -24.795 21.666 17.315 1.00 23.70 287 VAL A O 1
ATOM 2216 N N . GLY A 1 288 ? -23.238 20.926 18.848 1.00 25.59 288 GLY A N 1
ATOM 2217 C CA . GLY A 1 288 ? -23.820 21.592 19.990 1.00 26.97 288 GLY A CA 1
ATOM 2218 C C . GLY A 1 288 ? -23.289 22.987 20.220 1.00 27.52 288 GLY A C 1
ATOM 2219 O O . GLY A 1 288 ? -22.126 23.310 19.939 1.00 23.96 288 GLY A O 1
ATOM 2220 N N . ARG A 1 289 ? -24.190 23.841 20.693 1.00 28.29 289 ARG A N 1
ATOM 2221 C CA . ARG A 1 289 ? -23.850 25.216 20.990 1.00 26.97 289 ARG A CA 1
ATOM 2222 C C . ARG A 1 289 ? -24.627 25.615 22.222 1.00 28.95 289 ARG A C 1
ATOM 2223 O O . ARG A 1 289 ? -25.691 25.053 22.491 1.00 31.00 289 ARG A O 1
ATOM 2231 N N . ALA A 1 290 ? -24.112 26.573 22.981 1.00 30.70 290 ALA A N 1
ATOM 2232 C CA . ALA A 1 290 ? -24.789 27.067 24.173 1.00 28.46 290 ALA A CA 1
ATOM 2233 C C . ALA A 1 290 ? -24.976 28.539 24.008 1.00 29.59 290 ALA A C 1
ATOM 2234 O O . ALA A 1 290 ? -24.026 29.220 23.621 1.00 29.66 290 ALA A O 1
ATOM 2236 N N . THR A 1 291 ? -26.192 29.034 24.256 1.00 33.83 291 THR A N 1
ATOM 2237 C CA . THR A 1 291 ? -26.493 30.467 24.121 1.00 34.55 291 THR A CA 1
ATOM 2238 C C . THR A 1 291 ? -25.987 31.264 25.326 1.00 34.10 291 THR A C 1
ATOM 2239 O O . THR A 1 291 ? -26.306 30.935 26.468 1.00 33.53 291 THR A O 1
ATOM 2243 N N . ASN A 1 292 ? -25.202 32.309 25.047 1.00 33.32 292 ASN A N 1
ATOM 2244 C CA . ASN A 1 292 ? -24.667 33.204 26.067 1.00 36.16 292 ASN A CA 1
ATOM 2245 C C . ASN A 1 292 ? -25.646 34.307 26.457 1.00 38.01 292 ASN A C 1
ATOM 2246 O O . ASN A 1 292 ? -25.546 34.878 27.548 1.00 38.27 292 ASN A O 1
ATOM 2251 N N . SER A 1 293 ? -26.605 34.584 25.572 1.00 38.34 293 SER A N 1
ATOM 2252 C CA . SER A 1 293 ? -27.610 35.635 25.790 1.00 40.68 293 SER A CA 1
ATOM 2253 C C . SER A 1 293 ? -28.863 35.267 25.015 1.00 41.98 293 SER A C 1
ATOM 2254 O O . SER A 1 293 ? -28.841 34.321 24.220 1.00 40.73 293 SER A O 1
ATOM 2257 N N . GLU A 1 294 ? -29.964 35.965 25.283 1.00 44.78 294 GLU A N 1
ATOM 2258 C CA . GLU A 1 294 ? -31.222 35.708 24.597 1.00 47.08 294 GLU A CA 1
ATOM 2259 C C . GLU A 1 294 ? -31.100 36.065 23.120 1.00 49.01 294 GLU A C 1
ATOM 2260 O O . GLU A 1 294 ? -30.545 37.105 22.773 1.00 50.28 294 GLU A O 1
ATOM 2266 N N . VAL A 1 295 ? -31.602 35.186 22.253 1.00 49.65 295 VAL A N 1
ATOM 2267 C CA . VAL A 1 295 ? -31.479 35.358 20.806 1.00 49.49 295 VAL A CA 1
ATOM 2268 C C . VAL A 1 295 ? -32.745 35.026 20.054 1.00 49.18 295 VAL A C 1
ATOM 2269 O O . VAL A 1 295 ? -33.582 34.259 20.532 1.00 49.51 295 VAL A O 1
ATOM 2273 N N . GLU A 1 296 ? -32.850 35.581 18.850 1.00 48.95 296 GLU A N 1
ATOM 2274 C CA . GLU A 1 296 ? -33.924 35.243 17.941 1.00 50.15 296 GLU A CA 1
ATOM 2275 C C . GLU A 1 296 ? -33.350 34.403 16.778 1.00 48.72 296 GLU A C 1
ATOM 2276 O O . GLU A 1 296 ? -32.427 34.827 16.084 1.00 47.40 296 GLU A O 1
ATOM 2282 N N . VAL A 1 297 ? -33.931 33.224 16.557 1.00 49.20 297 VAL A N 1
ATOM 2283 C CA . VAL A 1 297 ? -33.521 32.335 15.473 1.00 48.38 297 VAL A CA 1
ATOM 2284 C C . VAL A 1 297 ? -34.720 31.839 14.680 1.00 48.12 297 VAL A C 1
ATOM 2285 O O . VAL A 1 297 ? -35.562 31.115 15.215 1.00 46.76 297 VAL A O 1
ATOM 2289 N N . ALA A 1 298 ? -34.761 32.206 13.396 1.00 49.65 298 ALA A N 1
ATOM 2290 C CA . ALA A 1 298 ? -35.889 31.894 12.518 1.00 50.90 298 ALA A CA 1
ATOM 2291 C C . ALA A 1 298 ? -37.173 32.331 13.195 1.00 50.94 298 ALA A C 1
ATOM 2292 O O . ALA A 1 298 ? -38.124 31.558 13.292 1.00 52.54 298 ALA A O 1
ATOM 2294 N N . GLY A 1 299 ? -37.161 33.555 13.705 1.00 50.04 299 GLY A N 1
ATOM 2295 C CA . GLY A 1 299 ? -38.318 34.165 14.345 1.00 50.45 299 GLY A CA 1
ATOM 2296 C C . GLY A 1 299 ? -38.775 33.496 15.637 1.00 49.77 299 GLY A C 1
ATOM 2297 O O . GLY A 1 299 ? -39.908 33.728 16.095 1.00 50.62 299 GLY A O 1
ATOM 2298 N N . THR A 1 300 ? -37.829 32.836 16.313 1.00 46.62 300 THR A N 1
ATOM 2299 C CA . THR A 1 300 ? -38.080 32.095 17.546 1.00 45.32 300 THR A CA 1
ATOM 2300 C C . THR A 1 300 ? -37.102 32.614 18.583 1.00 42.78 300 THR A C 1
ATOM 2301 O O . THR A 1 300 ? -35.907 32.735 18.301 1.00 41.78 300 THR A O 1
ATOM 2305 N N . VAL A 1 301 ? -37.607 32.932 19.774 1.00 42.95 301 VAL A N 1
ATOM 2306 C CA . VAL A 1 301 ? -36.759 33.506 20.801 1.00 43.85 301 VAL A CA 1
ATOM 2307 C C . VAL A 1 301 ? -36.121 32.374 21.626 1.00 41.62 301 VAL A C 1
ATOM 2308 O O . VAL A 1 301 ? -36.799 31.520 22.191 1.00 41.26 301 VAL A O 1
ATOM 2312 N N . ILE A 1 302 ? -34.808 32.379 21.709 1.00 40.21 302 ILE A N 1
ATOM 2313 C CA . ILE A 1 302 ? -34.154 31.351 22.527 1.00 38.59 302 ILE A CA 1
ATOM 2314 C C . ILE A 1 302 ? -33.493 32.035 23.723 1.00 37.99 302 ILE A C 1
ATOM 2315 O O . ILE A 1 302 ? -32.707 32.974 23.565 1.00 38.21 302 ILE A O 1
ATOM 2320 N N . PRO A 1 303 ? -33.877 31.615 24.933 1.00 41.00 303 PRO A N 1
ATOM 2321 C CA . PRO A 1 303 ? -33.326 32.278 26.113 1.00 42.73 303 PRO A CA 1
ATOM 2322 C C . PRO A 1 303 ? -31.816 32.074 26.238 1.00 42.51 303 PRO A C 1
ATOM 2323 O O . PRO A 1 303 ? -31.222 31.276 25.528 1.00 41.03 303 PRO A O 1
ATOM 2327 N N . LYS A 1 304 ? -31.235 32.877 27.119 1.00 45.40 304 LYS A N 1
ATOM 2328 C CA . LYS A 1 304 ? -29.895 32.744 27.651 1.00 45.99 304 LYS A CA 1
ATOM 2329 C C . LYS A 1 304 ? -29.655 31.318 28.152 1.00 42.34 304 LYS A C 1
ATOM 2330 O O . LYS A 1 304 ? -30.593 30.619 28.496 1.00 41.36 304 LYS A O 1
ATOM 2336 N N . ASP A 1 305 ? -28.406 30.876 28.119 1.00 40.62 305 ASP A N 1
ATOM 2337 C CA . ASP A 1 305 ? -27.989 29.615 28.740 1.00 39.52 305 ASP A CA 1
ATOM 2338 C C . ASP A 1 305 ? -28.759 28.369 28.306 1.00 38.70 305 ASP A C 1
ATOM 2339 O O . ASP A 1 305 ? -29.082 27.524 29.137 1.00 38.68 305 ASP A O 1
ATOM 2344 N N . GLN A 1 306 ? -29.042 28.249 27.010 1.00 36.65 306 GLN A N 1
ATOM 2345 C CA . GLN A 1 306 ? -29.735 27.079 26.487 1.00 34.31 306 GLN A CA 1
ATOM 2346 C C . GLN A 1 306 ? -28.814 26.261 25.606 1.00 32.99 306 GLN A C 1
ATOM 2347 O O . GLN A 1 306 ? -27.879 26.799 25.001 1.00 31.45 306 GLN A O 1
ATOM 2353 N N . LEU A 1 307 ? -29.036 24.950 25.587 1.00 32.55 307 LEU A N 1
ATOM 2354 C CA . LEU A 1 307 ? -28.312 24.068 24.696 1.00 32.44 307 LEU A CA 1
ATOM 2355 C C . LEU A 1 307 ? -29.014 24.061 23.330 1.00 32.76 307 LEU A C 1
ATOM 2356 O O . LEU A 1 307 ? -30.203 23.755 23.248 1.00 32.38 307 LEU A O 1
ATOM 2361 N N . LEU A 1 308 ? -28.266 24.394 22.286 1.00 33.23 308 LEU A N 1
ATOM 2362 C CA . LEU A 1 308 ? -28.771 24.410 20.924 1.00 35.05 308 LEU A CA 1
ATOM 2363 C C . LEU A 1 308 ? -27.997 23.447 20.033 1.00 34.29 308 LEU A C 1
ATOM 2364 O O . LEU A 1 308 ? -26.748 23.526 19.910 1.00 34.16 308 LEU A O 1
ATOM 2369 N N . LEU A 1 309 ? -28.756 22.517 19.452 1.00 33.25 309 LEU A N 1
ATOM 2370 C CA . LEU A 1 309 ? -28.255 21.560 18.487 1.00 30.96 309 LEU A CA 1
ATOM 2371 C C . LEU A 1 309 ? -28.450 22.096 17.093 1.00 29.12 309 LEU A C 1
ATOM 2372 O O . LEU A 1 309 ? -29.575 22.259 16.628 1.00 28.43 309 LEU A O 1
ATOM 2377 N N . VAL A 1 310 ? -27.323 22.372 16.447 1.00 28.94 310 VAL A N 1
ATOM 2378 C CA . VAL A 1 310 ? -27.268 22.855 15.090 1.00 28.46 310 VAL A CA 1
ATOM 2379 C C . VAL A 1 310 ? -27.187 21.643 14.137 1.00 30.17 310 VAL A C 1
ATOM 2380 O O . VAL A 1 310 ? -26.132 20.955 14.088 1.00 23.92 310 VAL A O 1
ATOM 2384 N N . TRP A 1 311 ? -28.297 21.332 13.438 1.00 29.75 311 TRP A N 1
ATOM 2385 C CA . TRP A 1 311 ? -28.306 20.115 12.599 1.00 29.07 311 TRP A CA 1
ATOM 2386 C C . TRP A 1 311 ? -27.782 20.400 11.181 1.00 29.84 311 TRP A C 1
ATOM 2387 O O . TRP A 1 311 ? -28.530 20.700 10.244 1.00 25.78 311 TRP A O 1
ATOM 2398 N N . THR A 1 312 ? -26.456 20.358 11.071 1.00 24.06 312 THR A N 1
ATOM 2399 C CA . THR A 1 312 ? -25.747 20.534 9.847 1.00 23.89 312 THR A CA 1
ATOM 2400 C C . THR A 1 312 ? -26.224 19.471 8.863 1.00 30.32 312 THR A C 1
ATOM 2401 O O . THR A 1 312 ? -26.365 19.771 7.656 1.00 31.59 312 THR A O 1
ATOM 2405 N N . GLY A 1 313 ? -26.541 18.252 9.328 1.00 27.33 313 GLY A N 1
ATOM 2406 C CA . GLY A 1 313 ? -27.061 17.256 8.387 1.00 23.66 313 GLY A CA 1
ATOM 2407 C C . GLY A 1 313 ? -28.385 17.726 7.752 1.00 24.94 313 GLY A C 1
ATOM 2408 O O . GLY A 1 313 ? -28.632 17.571 6.558 1.00 25.41 313 GLY A O 1
ATOM 2409 N N . ALA A 1 314 ? -29.256 18.285 8.566 1.00 25.63 314 ALA A N 1
ATOM 2410 C CA . ALA A 1 314 ? -30.545 18.771 8.048 1.00 27.34 314 ALA A CA 1
ATOM 2411 C C . ALA A 1 314 ? -30.361 20.043 7.197 1.00 29.09 314 ALA A C 1
ATOM 2412 O O . ALA A 1 314 ? -30.999 20.199 6.144 1.00 31.43 314 ALA A O 1
ATOM 2414 N N . ALA A 1 315 ? -29.474 20.941 7.622 1.00 27.26 315 ALA A N 1
ATOM 2415 C CA . ALA A 1 315 ? -29.181 22.171 6.894 1.00 31.12 315 ALA A CA 1
ATOM 2416 C C . ALA A 1 315 ? -28.734 21.847 5.493 1.00 31.43 315 ALA A C 1
ATOM 2417 O O . ALA A 1 315 ? -29.180 22.511 4.537 1.00 30.83 315 ALA A O 1
ATOM 2419 N N . ASN A 1 316 ? -27.975 20.744 5.385 1.00 29.85 316 ASN A N 1
ATOM 2420 C CA . ASN A 1 316 ? -27.438 20.295 4.116 1.00 30.10 316 ASN A CA 1
ATOM 2421 C C . ASN A 1 316 ? -28.503 19.776 3.172 1.00 31.13 316 ASN A C 1
ATOM 2422 O O . ASN A 1 316 ? -28.199 19.523 1.981 1.00 27.68 316 ASN A O 1
ATOM 2427 N N . ARG A 1 317 ? -29.708 19.550 3.685 1.00 28.19 317 ARG A N 1
ATOM 2428 C CA . ARG A 1 317 ? -30.807 19.165 2.780 1.00 36.04 317 ARG A CA 1
ATOM 2429 C C . ARG A 1 317 ? -31.769 20.345 2.566 1.00 37.19 317 ARG A C 1
ATOM 2430 O O . ARG A 1 317 ? -32.876 20.171 2.038 1.00 38.37 317 ARG A O 1
ATOM 2438 N N . ASP A 1 318 ? -31.347 21.556 2.936 1.00 36.24 318 ASP A N 1
ATOM 2439 C CA . ASP A 1 318 ? -32.249 22.713 2.883 1.00 37.49 318 ASP A CA 1
ATOM 2440 C C . ASP A 1 318 ? -32.375 23.184 1.449 1.00 42.14 318 ASP A C 1
ATOM 2441 O O . ASP A 1 318 ? -31.389 23.553 0.824 1.00 44.98 318 ASP A O 1
ATOM 2446 N N . GLU A 1 319 ? -33.601 23.105 0.934 1.00 42.11 319 GLU A N 1
ATOM 2447 C CA . GLU A 1 319 ? -33.919 23.469 -0.441 1.00 45.20 319 GLU A CA 1
ATOM 2448 C C . GLU A 1 319 ? -33.791 24.986 -0.716 1.00 46.14 319 GLU A C 1
ATOM 2449 O O . GLU A 1 319 ? -33.738 25.383 -1.873 1.00 48.56 319 GLU A O 1
ATOM 2455 N N . ARG A 1 320 ? -33.767 25.820 0.333 1.00 44.49 320 ARG A N 1
ATOM 2456 C CA . ARG A 1 320 ? -33.487 27.255 0.193 1.00 43.47 320 ARG A CA 1
ATOM 2457 C C . ARG A 1 320 ? -31.996 27.459 -0.175 1.00 44.27 320 ARG A C 1
ATOM 2458 O O . ARG A 1 320 ? -31.611 28.529 -0.669 1.00 46.78 320 ARG A O 1
ATOM 2466 N N . GLN A 1 321 ? -31.157 26.446 0.066 1.00 40.69 321 GLN A N 1
ATOM 2467 C CA . GLN A 1 321 ? -29.731 26.581 -0.233 1.00 36.90 321 GLN A CA 1
ATOM 2468 C C . GLN A 1 321 ? -29.313 25.706 -1.412 1.00 34.55 321 GLN A C 1
ATOM 2469 O O . GLN A 1 321 ? -28.477 26.102 -2.216 1.00 34.68 321 GLN A O 1
ATOM 2475 N N . PHE A 1 322 ? -29.853 24.500 -1.508 1.00 34.17 322 PHE A N 1
ATOM 2476 C CA . PHE A 1 322 ? -29.466 23.594 -2.596 1.00 36.07 322 PHE A CA 1
ATOM 2477 C C . PHE A 1 322 ? -30.617 23.244 -3.517 1.00 38.25 322 PHE A C 1
ATOM 2478 O O . PHE A 1 322 ? -31.688 22.932 -3.047 1.00 38.10 322 PHE A O 1
ATOM 2486 N N . GLU A 1 323 ? -30.385 23.278 -4.821 1.00 42.78 323 GLU A N 1
ATOM 2487 C CA . GLU A 1 323 ? -31.374 22.758 -5.764 1.00 48.79 323 GLU A CA 1
ATOM 2488 C C . GLU A 1 323 ? -31.443 21.240 -5.614 1.00 44.24 323 GLU A C 1
ATOM 2489 O O . GLU A 1 323 ? -30.381 20.569 -5.528 1.00 41.58 323 GLU A O 1
ATOM 2495 N N . LYS A 1 324 ? -32.674 20.716 -5.592 1.00 42.87 324 LYS A N 1
ATOM 2496 C CA . LYS A 1 324 ? -32.926 19.290 -5.506 1.00 42.25 324 LYS A CA 1
ATOM 2497 C C . LYS A 1 324 ? -32.033 18.653 -4.431 1.00 40.70 324 LYS A C 1
ATOM 2498 O O . LYS A 1 324 ? -31.163 17.862 -4.768 1.00 33.76 324 LYS A O 1
ATOM 2504 N N . PRO A 1 325 ? -32.195 19.087 -3.173 1.00 37.38 325 PRO A N 1
ATOM 2505 C CA . PRO A 1 325 ? -31.271 18.720 -2.115 1.00 34.27 325 PRO A CA 1
ATOM 2506 C C . PRO A 1 325 ? -31.300 17.225 -1.832 1.00 34.17 325 PRO A C 1
ATOM 2507 O O . PRO A 1 325 ? -30.382 16.709 -1.214 1.00 30.12 325 PRO A O 1
ATOM 2511 N N . ASP A 1 326 ? -32.371 16.541 -2.202 1.00 34.68 326 ASP A N 1
ATOM 2512 C CA . ASP A 1 326 ? -32.430 15.102 -1.924 1.00 34.21 326 ASP A CA 1
ATOM 2513 C C . ASP A 1 326 ? -31.859 14.258 -3.080 1.00 34.85 326 ASP A C 1
ATOM 2514 O O . ASP A 1 326 ? -31.886 13.028 -3.051 1.00 31.75 326 ASP A O 1
ATOM 2519 N N . VAL A 1 327 ? -31.309 14.935 -4.080 1.00 32.32 327 VAL A N 1
ATOM 2520 C CA . VAL A 1 327 ? -30.666 14.251 -5.181 1.00 32.25 327 VAL A CA 1
ATOM 2521 C C . VAL A 1 327 ? -29.161 14.180 -4.931 1.00 30.58 327 VAL A C 1
ATOM 2522 O O . VAL A 1 327 ? -28.542 15.183 -4.596 1.00 30.07 327 VAL A O 1
ATOM 2526 N N . PHE A 1 328 ? -28.596 13.000 -5.132 1.00 29.91 328 PHE A N 1
ATOM 2527 C CA . PHE A 1 328 ? -27.139 12.849 -4.998 1.00 28.52 328 PHE A CA 1
ATOM 2528 C C . PHE A 1 328 ? -26.452 13.225 -6.311 1.00 32.65 328 PHE A C 1
ATOM 2529 O O . PHE A 1 328 ? -26.624 12.545 -7.321 1.00 33.09 328 PHE A O 1
ATOM 2537 N N . ASP A 1 329 ? -25.696 14.316 -6.312 1.00 28.66 329 ASP A N 1
ATOM 2538 C CA . ASP A 1 329 ? -25.039 14.775 -7.552 1.00 30.49 329 ASP A CA 1
ATOM 2539 C C . ASP A 1 329 ? -23.537 14.760 -7.373 1.00 30.08 329 ASP A C 1
ATOM 2540 O O . ASP A 1 329 ? -23.000 15.679 -6.780 1.00 29.01 329 ASP A O 1
ATOM 2545 N N . ALA A 1 330 ? -22.867 13.760 -7.948 1.00 31.34 330 ALA A N 1
ATOM 2546 C CA . ALA A 1 330 ? -21.423 13.536 -7.693 1.00 31.60 330 ALA A CA 1
ATOM 2547 C C . ALA A 1 330 ? -20.582 14.724 -8.107 1.00 33.95 330 ALA A C 1
ATOM 2548 O O . ALA A 1 330 ? -19.515 14.959 -7.549 1.00 33.62 330 ALA A O 1
ATOM 2550 N N . GLY A 1 331 ? -21.116 15.532 -9.017 1.00 36.26 331 GLY A N 1
ATOM 2551 C CA . GLY A 1 331 ? -20.376 16.679 -9.504 1.00 37.23 331 GLY A CA 1
ATOM 2552 C C . GLY A 1 331 ? -20.966 17.977 -9.013 1.00 37.66 331 GLY A C 1
ATOM 2553 O O . GLY A 1 331 ? -20.720 19.028 -9.598 1.00 39.40 331 GLY A O 1
ATOM 2554 N N . ARG A 1 332 ? -21.773 17.894 -7.961 1.00 36.23 332 ARG A N 1
ATOM 2555 C CA . ARG A 1 332 ? -22.498 19.070 -7.501 1.00 36.55 332 ARG A CA 1
ATOM 2556 C C . ARG A 1 332 ? -21.600 20.275 -7.251 1.00 38.10 332 ARG A C 1
ATOM 2557 O O . ARG A 1 332 ? -20.603 20.179 -6.529 1.00 37.54 332 ARG A O 1
ATOM 2565 N N . SER A 1 333 ? -22.001 21.402 -7.817 1.00 41.20 333 SER A N 1
ATOM 2566 C CA . SER A 1 333 ? -21.333 22.697 -7.681 1.00 44.42 333 SER A CA 1
ATOM 2567 C C . SER A 1 333 ? -22.330 23.803 -7.938 1.00 46.79 333 SER A C 1
ATOM 2568 O O . SER A 1 333 ? -23.106 23.705 -8.872 1.00 49.55 333 SER A O 1
ATOM 2571 N N . PRO A 1 334 ? -22.341 24.842 -7.092 1.00 45.89 334 PRO A N 1
ATOM 2572 C CA . PRO A 1 334 ? -21.461 24.952 -5.929 1.00 43.72 334 PRO A CA 1
ATOM 2573 C C . PRO A 1 334 ? -21.957 24.046 -4.811 1.00 40.60 334 PRO A C 1
ATOM 2574 O O . PRO A 1 334 ? -23.097 23.573 -4.898 1.00 41.33 334 PRO A O 1
ATOM 2578 N N . ASN A 1 335 ? -21.126 23.790 -3.802 1.00 36.71 335 ASN A N 1
ATOM 2579 C CA . ASN A 1 335 ? -21.539 22.940 -2.704 1.00 33.11 335 ASN A CA 1
ATOM 2580 C C . ASN A 1 335 ? -20.972 23.411 -1.388 1.00 32.23 335 ASN A C 1
ATOM 2581 O O . ASN A 1 335 ? -20.031 22.800 -0.837 1.00 31.11 335 ASN A O 1
ATOM 2586 N N . ALA A 1 336 ? -21.567 24.464 -0.850 1.00 32.69 336 ALA A N 1
ATOM 2587 C CA . ALA A 1 336 ? -21.060 25.080 0.364 1.00 31.20 336 ALA A CA 1
ATOM 2588 C C . ALA A 1 336 ? -21.733 24.437 1.552 1.00 32.02 336 ALA A C 1
ATOM 2589 O O . ALA A 1 336 ? -22.370 25.096 2.373 1.00 34.85 336 ALA A O 1
ATOM 2591 N N . HIS A 1 337 ? -21.573 23.119 1.652 1.00 31.06 337 HIS A N 1
ATOM 2592 C CA . HIS A 1 337 ? -22.236 22.340 2.679 1.00 27.85 337 HIS A CA 1
ATOM 2593 C C . HIS A 1 337 ? -21.623 22.677 4.035 1.00 28.91 337 HIS A C 1
ATOM 2594 O O . HIS A 1 337 ? -20.570 23.339 4.105 1.00 31.44 337 HIS A O 1
ATOM 2601 N N . LEU A 1 338 ? -22.276 22.232 5.106 1.00 26.72 338 LEU A N 1
ATOM 2602 C CA . LEU A 1 338 ? -21.817 22.514 6.465 1.00 27.38 338 LEU A CA 1
ATOM 2603 C C . LEU A 1 338 ? -21.129 21.300 7.133 1.00 26.89 338 LEU A C 1
ATOM 2604 O O . LEU A 1 338 ? -20.889 21.280 8.361 1.00 26.13 338 LEU A O 1
ATOM 2609 N N . GLY A 1 339 ? -20.862 20.284 6.316 1.00 26.39 339 GLY A N 1
ATOM 2610 C CA . GLY A 1 339 ? -20.280 19.043 6.787 1.00 26.00 339 GLY A CA 1
ATOM 2611 C C . GLY A 1 339 ? -18.993 19.185 7.566 1.00 25.10 339 GLY A C 1
ATOM 2612 O O . GLY A 1 339 ? -18.648 18.300 8.357 1.00 25.13 339 GLY A O 1
ATOM 2613 N N . LEU A 1 340 ? -18.280 20.275 7.291 1.00 25.97 340 LEU A N 1
ATOM 2614 C CA . LEU A 1 340 ? -16.998 20.545 7.873 1.00 27.27 340 LEU A CA 1
ATOM 2615 C C . LEU A 1 340 ? -17.101 21.748 8.794 1.00 29.16 340 LEU A C 1
ATOM 2616 O O . LEU A 1 340 ? -16.089 22.295 9.264 1.00 28.39 340 LEU A O 1
ATOM 2621 N N . GLY A 1 341 ? -18.338 22.170 9.030 1.00 30.94 341 GLY A N 1
ATOM 2622 C CA . GLY A 1 341 ? -18.567 23.314 9.865 1.00 31.46 341 GLY A CA 1
ATOM 2623 C C . GLY A 1 341 ? -18.472 24.606 9.093 1.00 33.47 341 GLY A C 1
ATOM 2624 O O . GLY A 1 341 ? -18.582 24.634 7.884 1.00 34.66 341 GLY A O 1
ATOM 2625 N N . ARG A 1 342 ? -18.310 25.695 9.830 1.00 34.21 342 ARG A N 1
ATOM 2626 C CA . ARG A 1 342 ? -18.190 27.037 9.268 1.00 33.99 342 ARG A CA 1
ATOM 2627 C C . ARG A 1 342 ? -17.708 27.973 10.344 1.00 32.06 342 ARG A C 1
ATOM 2628 O O . ARG A 1 342 ? -18.234 27.914 11.453 1.00 31.90 342 ARG A O 1
ATOM 2636 N N . GLY A 1 343 ? -16.765 28.864 10.026 1.00 31.57 343 GLY A N 1
ATOM 2637 C CA . GLY A 1 343 ? -16.295 29.822 11.005 1.00 31.35 343 GLY A CA 1
ATOM 2638 C C . GLY A 1 343 ? -15.019 29.400 11.685 1.00 30.41 343 GLY A C 1
ATOM 2639 O O . GLY A 1 343 ? -14.174 28.746 11.067 1.00 28.24 343 GLY A O 1
ATOM 2640 N N . ILE A 1 344 ? -14.879 29.794 12.951 1.00 31.43 344 ILE A N 1
ATOM 2641 C CA . ILE A 1 344 ? -13.614 29.629 13.646 1.00 30.79 344 ILE A CA 1
ATOM 2642 C C . ILE A 1 344 ? -13.344 28.189 14.012 1.00 30.82 344 ILE A C 1
ATOM 2643 O O . ILE A 1 344 ? -12.185 27.809 14.192 1.00 30.90 344 ILE A O 1
ATOM 2648 N N . HIS A 1 345 ? -14.401 27.391 14.133 1.00 30.44 345 HIS A N 1
ATOM 2649 C CA . HIS A 1 345 ? -14.248 25.982 14.465 1.00 29.71 345 HIS A CA 1
ATOM 2650 C C . HIS A 1 345 ? -14.270 25.083 13.220 1.00 30.36 345 HIS A C 1
ATOM 2651 O O . HIS A 1 345 ? -14.308 23.865 13.343 1.00 31.74 345 HIS A O 1
ATOM 2658 N N . PHE A 1 346 ? -14.177 25.698 12.042 1.00 29.38 346 PHE A N 1
ATOM 2659 C CA . PHE A 1 346 ? -14.065 24.987 10.750 1.00 28.27 346 PHE A CA 1
ATOM 2660 C C . PHE A 1 346 ? -13.006 23.907 10.781 1.00 26.88 346 PHE A C 1
ATOM 2661 O O . PHE A 1 346 ? -11.869 24.191 11.158 1.00 26.56 346 PHE A O 1
ATOM 2669 N N . CYS A 1 347 ? -13.382 22.702 10.325 1.00 25.05 347 CYS A N 1
ATOM 2670 C CA . CYS A 1 347 ? -12.544 21.503 10.489 1.00 23.88 347 CYS A CA 1
ATOM 2671 C C . CYS A 1 347 ? -11.068 21.701 10.198 1.00 24.27 347 CYS A C 1
ATOM 2672 O O . CYS A 1 347 ? -10.654 21.921 9.076 1.00 25.04 347 CYS A O 1
ATOM 2675 N N . LEU A 1 348 ? -10.260 21.558 11.235 1.00 25.27 348 LEU A N 1
ATOM 2676 C CA . LEU A 1 348 ? -8.812 21.693 11.136 1.00 25.03 348 LEU A CA 1
ATOM 2677 C C . LEU A 1 348 ? -8.185 20.605 10.286 1.00 24.67 348 LEU A C 1
ATOM 2678 O O . LEU A 1 348 ? -7.154 20.781 9.658 1.00 24.97 348 LEU A O 1
ATOM 2683 N N . GLY A 1 349 ? -8.766 19.427 10.320 1.00 24.72 349 GLY A N 1
ATOM 2684 C CA . GLY A 1 349 ? -8.171 18.323 9.576 1.00 23.70 349 GLY A CA 1
ATOM 2685 C C . GLY A 1 349 ? -8.763 18.183 8.181 1.00 23.83 349 GLY A C 1
ATOM 2686 O O . GLY A 1 349 ? -8.553 17.192 7.544 1.00 23.59 349 GLY A O 1
ATOM 2687 N N . ARG A 1 350 ? -9.456 19.211 7.686 1.00 25.51 350 ARG A N 1
ATOM 2688 C CA . ARG A 1 350 ? -10.145 19.107 6.380 1.00 26.81 350 ARG A CA 1
ATOM 2689 C C . ARG A 1 350 ? -9.228 18.655 5.223 1.00 25.77 350 ARG A C 1
ATOM 2690 O O . ARG A 1 350 ? -9.590 17.750 4.462 1.00 24.01 350 ARG A O 1
ATOM 2698 N N . GLN A 1 351 ? -8.018 19.221 5.147 1.00 25.86 351 GLN A N 1
ATOM 2699 C CA . GLN A 1 351 ? -7.065 18.889 4.105 1.00 25.48 351 GLN A CA 1
ATOM 2700 C C . GLN A 1 351 ? -6.645 17.410 4.183 1.00 24.44 351 GLN A C 1
ATOM 2701 O O . GLN A 1 351 ? -6.712 16.685 3.198 1.00 21.86 351 GLN A O 1
ATOM 2707 N N . LEU A 1 352 ? -6.254 16.949 5.367 1.00 24.91 352 LEU A N 1
ATOM 2708 C CA . LEU A 1 352 ? -5.938 15.537 5.548 1.00 24.94 352 LEU A CA 1
ATOM 2709 C C . LEU A 1 352 ? -7.120 14.613 5.249 1.00 24.34 352 LEU A C 1
ATOM 2710 O O . LEU A 1 352 ? -6.937 13.525 4.694 1.00 22.51 352 LEU A O 1
ATOM 2715 N N . ALA A 1 353 ? -8.319 15.013 5.683 1.00 23.63 353 ALA A N 1
ATOM 2716 C CA . ALA A 1 353 ? -9.501 14.158 5.505 1.00 21.48 353 ALA A CA 1
ATOM 2717 C C . ALA A 1 353 ? -9.843 14.002 4.030 1.00 24.09 353 ALA A C 1
ATOM 2718 O O . ALA A 1 353 ? -10.191 12.913 3.589 1.00 23.95 353 ALA A O 1
ATOM 2720 N N . ARG A 1 354 ? -9.783 15.110 3.292 1.00 25.24 354 ARG A N 1
ATOM 2721 C CA . ARG A 1 354 ? -9.993 15.091 1.851 1.00 24.66 354 ARG A CA 1
ATOM 2722 C C . ARG A 1 354 ? -8.842 14.329 1.143 1.00 28.98 354 ARG A C 1
ATOM 2723 O O . ARG A 1 354 ? -9.065 13.537 0.257 1.00 29.12 354 ARG A O 1
ATOM 2731 N N . MET A 1 355 ? -7.613 14.510 1.588 1.00 29.68 355 MET A N 1
ATOM 2732 C CA . MET A 1 355 ? -6.500 13.807 0.904 1.00 30.48 355 MET A CA 1
ATOM 2733 C C . MET A 1 355 ? -6.686 12.276 1.073 1.00 20.31 355 MET A C 1
ATOM 2734 O O . MET A 1 355 ? -6.624 11.532 0.130 1.00 23.69 355 MET A O 1
ATOM 2739 N N . GLU A 1 356 ? -7.004 11.845 2.276 1.00 23.77 356 GLU A N 1
ATOM 2740 C CA . GLU A 1 356 ? -7.195 10.429 2.621 1.00 25.07 356 GLU A CA 1
ATOM 2741 C C . GLU A 1 356 ? -8.332 9.775 1.907 1.00 23.50 356 GLU A C 1
ATOM 2742 O O . GLU A 1 356 ? -8.236 8.662 1.424 1.00 23.61 356 GLU A O 1
ATOM 2748 N N . SER A 1 357 ? -9.467 10.439 1.981 1.00 22.48 357 SER A N 1
ATOM 2749 C CA . SER A 1 357 ? -10.677 9.925 1.388 1.00 25.06 357 SER A CA 1
ATOM 2750 C C . SER A 1 357 ? -10.526 9.809 -0.130 1.00 25.47 357 SER A C 1
ATOM 2751 O O . SER A 1 357 ? -10.873 8.804 -0.710 1.00 25.98 357 SER A O 1
ATOM 2754 N N . LYS A 1 358 ? -9.989 10.851 -0.760 1.00 25.82 358 LYS A N 1
ATOM 2755 C CA . LYS A 1 358 ? -9.735 10.836 -2.202 1.00 23.94 358 LYS A CA 1
ATOM 2756 C C . LYS A 1 358 ? -8.814 9.669 -2.595 1.00 24.60 358 LYS A C 1
ATOM 2757 O O . LYS A 1 358 ? -9.093 8.932 -3.552 1.00 23.48 358 LYS A O 1
ATOM 2763 N N . ALA A 1 359 ? -7.706 9.503 -1.858 1.00 23.92 359 ALA A N 1
ATOM 2764 C CA . ALA A 1 359 ? -6.788 8.435 -2.153 1.00 20.91 359 ALA A CA 1
ATOM 2765 C C . ALA A 1 359 ? -7.487 7.089 -1.994 1.00 20.71 359 ALA A C 1
ATOM 2766 O O . ALA A 1 359 ? -7.309 6.182 -2.792 1.00 24.41 359 ALA A O 1
ATOM 2768 N N . ALA A 1 360 ? -8.316 6.988 -0.965 1.00 20.20 360 ALA A N 1
ATOM 2769 C CA . ALA A 1 360 ? -8.980 5.736 -0.633 1.00 20.11 360 ALA A CA 1
ATOM 2770 C C . ALA A 1 360 ? -9.999 5.363 -1.688 1.00 22.20 360 ALA A C 1
ATOM 2771 O O . ALA A 1 360 ? -10.040 4.237 -2.145 1.00 22.63 360 ALA A O 1
ATOM 2773 N N . VAL A 1 361 ? -10.846 6.321 -2.052 1.00 20.30 361 VAL A N 1
ATOM 2774 C CA . VAL A 1 361 ? -11.838 6.022 -3.059 1.00 22.61 361 VAL A CA 1
ATOM 2775 C C . VAL A 1 361 ? -11.220 5.656 -4.400 1.00 23.68 361 VAL A C 1
ATOM 2776 O O . VAL A 1 361 ? -11.643 4.693 -5.043 1.00 27.92 361 VAL A O 1
ATOM 2780 N N . GLU A 1 362 ? -10.221 6.440 -4.815 1.00 22.96 362 GLU A N 1
ATOM 2781 C CA . GLU A 1 362 ? -9.531 6.216 -6.062 1.00 23.98 362 GLU A CA 1
ATOM 2782 C C . GLU A 1 362 ? -8.934 4.825 -6.088 1.00 24.44 362 GLU A C 1
ATOM 2783 O O . GLU A 1 362 ? -9.050 4.115 -7.079 1.00 23.00 362 GLU A O 1
ATOM 2789 N N . ILE A 1 363 ? -8.244 4.456 -5.008 1.00 22.05 363 ILE A N 1
ATOM 2790 C CA . ILE A 1 363 ? -7.607 3.178 -5.025 1.00 24.18 363 ILE A CA 1
ATOM 2791 C C . ILE A 1 363 ? -8.631 2.026 -4.923 1.00 25.53 363 ILE A C 1
ATOM 2792 O O . ILE A 1 363 ? -8.449 1.002 -5.579 1.00 26.30 363 ILE A O 1
ATOM 2797 N N . LEU A 1 364 ? -9.729 2.203 -4.188 1.00 25.74 364 LEU A N 1
ATOM 2798 C CA . LEU A 1 364 ? -10.796 1.200 -4.195 1.00 27.07 364 LEU A CA 1
ATOM 2799 C C . LEU A 1 364 ? -11.356 1.040 -5.599 1.00 27.15 364 LEU A C 1
ATOM 2800 O O . LEU A 1 364 ? -11.640 -0.079 -6.033 1.00 27.86 364 LEU A O 1
ATOM 2805 N N . LEU A 1 365 ? -11.527 2.140 -6.318 1.00 27.16 365 LEU A N 1
ATOM 2806 C CA . LEU A 1 365 ? -12.078 2.048 -7.690 1.00 28.10 365 LEU A CA 1
ATOM 2807 C C . LEU A 1 365 ? -11.202 1.297 -8.706 1.00 26.99 365 LEU A C 1
ATOM 2808 O O . LEU A 1 365 ? -11.719 0.660 -9.644 1.00 25.55 365 LEU A O 1
ATOM 2813 N N . ASP A 1 366 ? -9.884 1.412 -8.525 1.00 25.28 366 ASP A N 1
ATOM 2814 C CA . ASP A 1 366 ? -8.890 0.868 -9.435 1.00 26.55 366 ASP A CA 1
ATOM 2815 C C . ASP A 1 366 ? -8.541 -0.583 -9.113 1.00 29.29 366 ASP A C 1
ATOM 2816 O O . ASP A 1 366 ? -8.389 -1.384 -10.024 1.00 30.82 366 ASP A O 1
ATOM 2821 N N . ARG A 1 367 ? -8.349 -0.881 -7.827 1.00 27.47 367 ARG A N 1
ATOM 2822 C CA . ARG A 1 367 ? -8.022 -2.221 -7.378 1.00 29.26 367 ARG A CA 1
ATOM 2823 C C . ARG A 1 367 ? -9.242 -3.150 -7.263 1.00 30.71 367 ARG A C 1
ATOM 2824 O O . ARG A 1 367 ? -9.127 -4.353 -7.518 1.00 33.20 367 ARG A O 1
ATOM 2832 N N . LEU A 1 368 ? -10.404 -2.610 -6.879 1.00 29.07 368 LEU A N 1
ATOM 2833 C CA . LEU A 1 368 ? -11.590 -3.440 -6.664 1.00 27.19 368 LEU A CA 1
ATOM 2834 C C . LEU A 1 368 ? -12.753 -2.890 -7.436 1.00 29.02 368 LEU A C 1
ATOM 2835 O O . LEU A 1 368 ? -13.745 -2.497 -6.847 1.00 25.25 368 LEU A O 1
ATOM 2840 N N . PRO A 1 369 ? -12.633 -2.877 -8.771 1.00 32.26 369 PRO A N 1
ATOM 2841 C CA . PRO A 1 369 ? -13.651 -2.214 -9.580 1.00 33.86 369 PRO A CA 1
ATOM 2842 C C . PRO A 1 369 ? -14.995 -2.933 -9.506 1.00 36.49 369 PRO A C 1
ATOM 2843 O O . PRO A 1 369 ? -16.006 -2.349 -9.884 1.00 35.80 369 PRO A O 1
ATOM 2847 N N . THR A 1 370 ? -14.985 -4.193 -9.064 1.00 38.65 370 THR A N 1
ATOM 2848 C CA . THR A 1 370 ? -16.210 -4.993 -8.972 1.00 39.11 370 THR A CA 1
ATOM 2849 C C . THR A 1 370 ? -16.837 -4.886 -7.593 1.00 37.00 370 THR A C 1
ATOM 2850 O O . THR A 1 370 ? -17.902 -5.457 -7.364 1.00 36.01 370 THR A O 1
ATOM 2854 N N . LEU A 1 371 ? -16.172 -4.166 -6.680 1.00 35.74 371 LEU A N 1
ATOM 2855 C CA . LEU A 1 371 ? -16.673 -3.989 -5.324 1.00 35.34 371 LEU A CA 1
ATOM 2856 C C . LEU A 1 371 ? -18.136 -3.510 -5.361 1.00 34.37 371 LEU A C 1
ATOM 2857 O O . LEU A 1 371 ? -18.468 -2.584 -6.093 1.00 32.55 371 LEU A O 1
ATOM 2862 N N . ARG A 1 372 ? -19.003 -4.191 -4.600 1.00 34.71 372 ARG A N 1
ATOM 2863 C CA . ARG A 1 372 ? -20.433 -3.852 -4.520 1.00 35.73 372 ARG A CA 1
ATOM 2864 C C . ARG A 1 372 ? -20.943 -4.002 -3.095 1.00 36.34 372 ARG A C 1
ATOM 2865 O O . ARG A 1 372 ? -20.396 -4.794 -2.321 1.00 36.23 372 ARG A O 1
ATOM 2873 N N . ALA A 1 373 ? -22.032 -3.328 -2.766 1.00 36.47 373 ALA A N 1
ATOM 2874 C CA . ALA A 1 373 ? -22.653 -3.557 -1.468 1.00 36.95 373 ALA A CA 1
ATOM 2875 C C . ALA A 1 373 ? -23.258 -4.961 -1.500 1.00 37.75 373 ALA A C 1
ATOM 2876 O O . ALA A 1 373 ? -23.839 -5.350 -2.497 1.00 37.61 373 ALA A O 1
ATOM 2878 N N . ASP A 1 374 ? -23.035 -5.734 -0.436 1.00 39.34 374 ASP A N 1
ATOM 2879 C CA . ASP A 1 374 ? -23.516 -7.111 -0.317 1.00 41.71 374 ASP A CA 1
ATOM 2880 C C . ASP A 1 374 ? -25.035 -7.081 -0.190 1.00 42.91 374 ASP A C 1
ATOM 2881 O O . ASP A 1 374 ? -25.559 -6.610 0.813 1.00 40.70 374 ASP A O 1
ATOM 2886 N N . PRO A 1 375 ? -25.752 -7.577 -1.204 1.00 47.97 375 PRO A N 1
ATOM 2887 C CA . PRO A 1 375 ? -27.217 -7.464 -1.146 1.00 50.74 375 PRO A CA 1
ATOM 2888 C C . PRO A 1 375 ? -27.862 -8.361 -0.085 1.00 51.65 375 PRO A C 1
ATOM 2889 O O . PRO A 1 375 ? -28.937 -8.041 0.440 1.00 52.38 375 PRO A O 1
ATOM 2893 N N . ALA A 1 376 ? -27.188 -9.448 0.268 1.00 51.83 376 ALA A N 1
ATOM 2894 C CA . ALA A 1 376 ? -27.719 -10.337 1.286 1.00 51.96 376 ALA A CA 1
ATOM 2895 C C . ALA A 1 376 ? -27.507 -9.764 2.686 1.00 47.64 376 ALA A C 1
ATOM 2896 O O . ALA A 1 376 ? -28.145 -10.198 3.637 1.00 49.27 376 ALA A O 1
ATOM 2898 N N . ASN A 1 377 ? -26.674 -8.738 2.784 1.00 41.83 377 ASN A N 1
ATOM 2899 C CA . ASN A 1 377 ? -26.245 -8.240 4.070 1.00 37.76 377 ASN A CA 1
ATOM 2900 C C . ASN A 1 377 ? -26.072 -6.740 4.052 1.00 34.66 377 ASN A C 1
ATOM 2901 O O . ASN A 1 377 ? -24.965 -6.249 3.868 1.00 33.48 377 ASN A O 1
ATOM 2906 N N . PRO A 1 378 ? -27.157 -5.992 4.329 1.00 34.74 378 PRO A N 1
ATOM 2907 C CA . PRO A 1 378 ? -27.152 -4.522 4.267 1.00 32.56 378 PRO A CA 1
ATOM 2908 C C . PRO A 1 378 ? -26.232 -3.896 5.303 1.00 31.17 378 PRO A C 1
ATOM 2909 O O . PRO A 1 378 ? -25.950 -4.534 6.302 1.00 31.12 378 PRO A O 1
ATOM 2913 N N . PRO A 1 379 ? -25.828 -2.633 5.089 1.00 30.25 379 PRO A N 1
ATOM 2914 C CA . PRO A 1 379 ? -25.018 -1.914 6.068 1.00 29.43 379 PRO A CA 1
ATOM 2915 C C . PRO A 1 379 ? -25.811 -1.553 7.323 1.00 32.69 379 PRO A C 1
ATOM 2916 O O . PRO A 1 379 ? -27.058 -1.566 7.310 1.00 25.95 379 PRO A O 1
ATOM 2920 N N . THR A 1 380 ? -25.098 -1.316 8.427 1.00 24.39 380 THR A N 1
ATOM 2921 C CA . THR A 1 380 ? -25.708 -0.669 9.588 1.00 26.19 380 THR A CA 1
ATOM 2922 C C . THR A 1 380 ? -25.119 0.720 9.743 1.00 26.60 380 THR A C 1
ATOM 2923 O O . THR A 1 380 ? -24.003 0.993 9.277 1.00 26.83 380 THR A O 1
ATOM 2927 N N . PHE A 1 381 ? -25.921 1.607 10.328 1.00 27.66 381 PHE A N 1
ATOM 2928 C CA . PHE A 1 381 ? -25.519 2.970 10.570 1.00 28.76 381 PHE A CA 1
ATOM 2929 C C . PHE A 1 381 ? -25.077 3.178 11.993 1.00 30.89 381 PHE A C 1
ATOM 2930 O O . PHE A 1 381 ? -25.531 2.482 12.924 1.00 32.58 381 PHE A O 1
ATOM 2938 N N . LEU A 1 382 ? -24.167 4.120 12.162 1.00 31.39 382 LEU A N 1
ATOM 2939 C CA . LEU A 1 382 ? -23.577 4.382 13.470 1.00 33.91 382 LEU A CA 1
ATOM 2940 C C . LEU A 1 382 ? -24.655 4.867 14.454 1.00 35.33 382 LEU A C 1
ATOM 2941 O O . LEU A 1 382 ? -25.511 5.709 14.127 1.00 33.49 382 LEU A O 1
ATOM 2946 N N . GLN A 1 383 ? -24.657 4.234 15.624 1.00 38.30 383 GLN A N 1
ATOM 2947 C CA . GLN A 1 383 ? -25.684 4.427 16.647 1.00 41.28 383 GLN A CA 1
ATOM 2948 C C . GLN A 1 383 ? -25.434 5.685 17.479 1.00 40.12 383 GLN A C 1
ATOM 2949 O O . GLN A 1 383 ? -25.537 5.670 18.695 1.00 41.25 383 GLN A O 1
ATOM 2955 N N . VAL A 1 384 ? -25.159 6.791 16.806 1.00 37.78 384 VAL A N 1
ATOM 2956 C CA . VAL A 1 384 ? -24.828 8.015 17.493 1.00 36.01 384 VAL A CA 1
ATOM 2957 C C . VAL A 1 384 ? -25.579 9.159 16.843 1.00 31.57 384 VAL A C 1
ATOM 2958 O O . VAL A 1 384 ? -25.447 9.350 15.640 1.00 28.86 384 VAL A O 1
ATOM 2962 N N . VAL A 1 385 ? -26.297 9.946 17.636 1.00 28.28 385 VAL A N 1
ATOM 2963 C CA . VAL A 1 385 ? -27.272 10.865 17.072 1.00 26.57 385 VAL A CA 1
ATOM 2964 C C . VAL A 1 385 ? -26.608 12.012 16.286 1.00 25.51 385 VAL A C 1
ATOM 2965 O O . VAL A 1 385 ? -27.226 12.546 15.349 1.00 26.01 385 VAL A O 1
ATOM 2969 N N . ASP A 1 386 ? -25.370 12.410 16.621 1.00 21.39 386 ASP A N 1
ATOM 2970 C CA . ASP A 1 386 ? -24.798 13.553 15.898 1.00 24.28 386 ASP A CA 1
ATOM 2971 C C . ASP A 1 386 ? -23.974 13.132 14.687 1.00 23.20 386 ASP A C 1
ATOM 2972 O O . ASP A 1 386 ? -23.270 13.913 14.084 1.00 20.24 386 ASP A O 1
ATOM 2977 N N . ALA A 1 387 ? -24.132 11.883 14.298 1.00 24.58 387 ALA A N 1
ATOM 2978 C CA . ALA A 1 387 ? -23.433 11.324 13.157 1.00 27.25 387 ALA A CA 1
ATOM 2979 C C . ALA A 1 387 ? -24.366 10.612 12.196 1.00 29.30 387 ALA A C 1
ATOM 2980 O O . ALA A 1 387 ? -25.189 9.775 12.602 1.00 31.22 387 ALA A O 1
ATOM 2982 N N . SER A 1 388 ? -24.191 10.916 10.916 1.00 27.43 388 SER A N 1
ATOM 2983 C CA . SER A 1 388 ? -24.944 10.254 9.920 1.00 30.89 388 SER A CA 1
ATOM 2984 C C . SER A 1 388 ? -23.961 9.465 9.030 1.00 31.20 388 SER A C 1
ATOM 2985 O O . SER A 1 388 ? -23.352 9.996 8.087 1.00 31.41 388 SER A O 1
ATOM 2988 N N . GLY A 1 389 ? -23.827 8.168 9.302 1.00 30.01 389 GLY A N 1
ATOM 2989 C CA . GLY A 1 389 ? -22.943 7.354 8.488 1.00 30.36 389 GLY A CA 1
ATOM 2990 C C . GLY A 1 389 ? -23.012 5.878 8.826 1.00 31.81 389 GLY A C 1
ATOM 2991 O O . GLY A 1 389 ? -23.639 5.522 9.808 1.00 32.51 389 GLY A O 1
ATOM 2992 N N . VAL A 1 390 ? -22.368 5.036 8.013 1.00 20.43 390 VAL A N 1
ATOM 2993 C CA . VAL A 1 390 ? -22.458 3.594 8.162 1.00 24.64 390 VAL A CA 1
ATOM 2994 C C . VAL A 1 390 ? -21.422 3.144 9.212 1.00 24.60 390 VAL A C 1
ATOM 2995 O O . VAL A 1 390 ? -20.376 3.742 9.290 1.00 23.53 390 VAL A O 1
ATOM 2999 N N . ALA A 1 391 ? -21.802 2.204 10.071 1.00 25.69 391 ALA A N 1
ATOM 3000 C CA . ALA A 1 391 ? -20.880 1.568 11.039 1.00 27.00 391 ALA A CA 1
ATOM 3001 C C . ALA A 1 391 ? -20.299 0.250 10.507 1.00 26.94 391 ALA A C 1
ATOM 3002 O O . ALA A 1 391 ? -19.183 -0.179 10.884 1.00 27.50 391 ALA A O 1
ATOM 3004 N N . THR A 1 392 ? -21.067 -0.380 9.629 1.00 26.09 392 THR A N 1
ATOM 3005 C CA . THR A 1 392 ? -20.703 -1.643 8.988 1.00 25.61 392 THR A CA 1
ATOM 3006 C C . THR A 1 392 ? -21.035 -1.553 7.539 1.00 26.09 392 THR A C 1
ATOM 3007 O O . THR A 1 392 ? -22.142 -1.098 7.183 1.00 27.32 392 THR A O 1
ATOM 3011 N N . LEU A 1 393 ? -20.120 -1.973 6.672 1.00 24.91 393 LEU A N 1
ATOM 3012 C CA . LEU A 1 393 ? -20.485 -2.030 5.262 1.00 25.24 393 LEU A CA 1
ATOM 3013 C C . LEU A 1 393 ? -19.960 -3.295 4.624 1.00 23.47 393 LEU A C 1
ATOM 3014 O O . LEU A 1 393 ? -18.870 -3.283 4.015 1.00 24.81 393 LEU A O 1
ATOM 3019 N N . PRO A 1 394 ? -20.726 -4.392 4.733 1.00 24.46 394 PRO A N 1
ATOM 3020 C CA . PRO A 1 394 ? -20.365 -5.628 4.036 1.00 25.29 394 PRO A CA 1
ATOM 3021 C C . PRO A 1 394 ? -20.302 -5.433 2.543 1.00 27.11 394 PRO A C 1
ATOM 3022 O O . PRO A 1 394 ? -21.257 -4.876 1.924 1.00 25.60 394 PRO A O 1
ATOM 3026 N N . VAL A 1 395 ? -19.167 -5.817 1.975 1.00 25.38 395 VAL A N 1
ATOM 3027 C CA . VAL A 1 395 ? -19.005 -5.721 0.543 1.00 32.28 395 VAL A CA 1
ATOM 3028 C C . VAL A 1 395 ? -18.642 -7.065 -0.073 1.00 33.07 395 VAL A C 1
ATOM 3029 O O . VAL A 1 395 ? -18.132 -7.976 0.618 1.00 34.12 395 VAL A O 1
ATOM 3033 N N . VAL A 1 396 ? -18.990 -7.212 -1.346 1.00 33.59 396 VAL A N 1
ATOM 3034 C CA . VAL A 1 396 ? -18.615 -8.394 -2.093 1.00 37.17 396 VAL A CA 1
ATOM 3035 C C . VAL A 1 396 ? -17.830 -7.994 -3.343 1.00 38.74 396 VAL A C 1
ATOM 3036 O O . VAL A 1 396 ? -18.128 -6.986 -3.975 1.00 38.31 396 VAL A O 1
ATOM 3040 N N . THR A 1 397 ? -16.819 -8.788 -3.673 1.00 39.94 397 THR A N 1
ATOM 3041 C CA . THR A 1 397 ? -16.050 -8.634 -4.897 1.00 42.85 397 THR A CA 1
ATOM 3042 C C . THR A 1 397 ? -16.412 -9.787 -5.815 1.00 45.75 397 THR A C 1
ATOM 3043 O O . THR A 1 397 ? -16.405 -9.648 -7.036 1.00 47.37 397 THR A O 1
ATOM 3047 N N . TRP B 1 9 ? -48.971 -30.226 6.586 1.00 58.07 9 TRP B N 1
ATOM 3048 C CA . TRP B 1 9 ? -47.827 -30.459 7.467 1.00 55.89 9 TRP B CA 1
ATOM 3049 C C . TRP B 1 9 ? -48.057 -30.007 8.908 1.00 55.88 9 TRP B C 1
ATOM 3050 O O . TRP B 1 9 ? -48.651 -28.957 9.147 1.00 55.73 9 TRP B O 1
ATOM 3061 N N . GLU B 1 10 ? -47.552 -30.775 9.868 1.00 55.90 10 GLU B N 1
ATOM 3062 C CA . GLU B 1 10 ? -47.736 -30.419 11.272 1.00 56.19 10 GLU B CA 1
ATOM 3063 C C . GLU B 1 10 ? -46.642 -29.515 11.790 1.00 52.62 10 GLU B C 1
ATOM 3064 O O . GLU B 1 10 ? -45.691 -29.959 12.446 1.00 51.31 10 GLU B O 1
ATOM 3070 N N . PHE B 1 11 ? -46.777 -28.242 11.442 1.00 50.64 11 PHE B N 1
ATOM 3071 C CA . PHE B 1 11 ? -45.876 -27.226 11.921 1.00 48.73 11 PHE B CA 1
ATOM 3072 C C . PHE B 1 11 ? -46.133 -27.059 13.413 1.00 49.99 11 PHE B C 1
ATOM 3073 O O . PHE B 1 11 ? -47.208 -27.412 13.918 1.00 52.18 11 PHE B O 1
ATOM 3081 N N . HIS B 1 12 ? -45.155 -26.480 14.104 1.00 49.13 12 HIS B N 1
ATOM 3082 C CA . HIS B 1 12 ? -45.345 -25.971 15.455 1.00 49.08 12 HIS B CA 1
ATOM 3083 C C . HIS B 1 12 ? -46.605 -25.122 15.498 1.00 48.08 12 HIS B C 1
ATOM 3084 O O . HIS B 1 12 ? -46.820 -24.308 14.614 1.00 47.07 12 HIS B O 1
ATOM 3091 N N . PRO B 1 13 ? -47.449 -25.315 16.528 1.00 48.68 13 PRO B N 1
ATOM 3092 C CA . PRO B 1 13 ? -48.722 -24.580 16.572 1.00 48.57 13 PRO B CA 1
ATOM 3093 C C . PRO B 1 13 ? -48.542 -23.044 16.606 1.00 46.24 13 PRO B C 1
ATOM 3094 O O . PRO B 1 13 ? -49.462 -22.328 16.199 1.00 48.11 13 PRO B O 1
ATOM 3098 N N . GLY B 1 14 ? -47.400 -22.550 17.059 1.00 41.93 14 GLY B N 1
ATOM 3099 C CA . GLY B 1 14 ? -47.140 -21.120 17.056 1.00 41.20 14 GLY B CA 1
ATOM 3100 C C . GLY B 1 14 ? -46.789 -20.485 15.706 1.00 42.13 14 GLY B C 1
ATOM 3101 O O . GLY B 1 14 ? -46.784 -19.266 15.576 1.00 43.35 14 GLY B O 1
ATOM 3102 N N . HIS B 1 15 ? -46.461 -21.296 14.705 1.00 42.22 15 HIS B N 1
ATOM 3103 C CA . HIS B 1 15 ? -45.981 -20.780 13.422 1.00 41.30 15 HIS B CA 1
ATOM 3104 C C . HIS B 1 15 ? -47.100 -20.611 12.404 1.00 41.36 15 HIS B C 1
ATOM 3105 O O . HIS B 1 15 ? -47.124 -21.271 11.356 1.00 41.93 15 HIS B O 1
ATOM 3112 N N . PHE B 1 16 ? -47.995 -19.683 12.696 1.00 40.33 16 PHE B N 1
ATOM 3113 C CA . PHE B 1 16 ? -49.160 -19.460 11.865 1.00 41.66 16 PHE B CA 1
ATOM 3114 C C . PHE B 1 16 ? -48.795 -19.113 10.432 1.00 41.26 16 PHE B C 1
ATOM 3115 O O . PHE B 1 16 ? -49.512 -19.490 9.507 1.00 41.51 16 PHE B O 1
ATOM 3123 N N . TRP B 1 17 ? -47.658 -18.442 10.243 1.00 41.00 17 TRP B N 1
ATOM 3124 C CA . TRP B 1 17 ? -47.242 -18.034 8.907 1.00 41.30 17 TRP B CA 1
ATOM 3125 C C . TRP B 1 17 ? -46.951 -19.213 7.971 1.00 40.49 17 TRP B C 1
ATOM 3126 O O . TRP B 1 17 ? -47.088 -19.061 6.755 1.00 41.37 17 TRP B O 1
ATOM 3137 N N . MET B 1 18 ? -46.569 -20.370 8.524 1.00 38.65 18 MET B N 1
ATOM 3138 C CA . MET B 1 18 ? -46.378 -21.586 7.713 1.00 37.20 18 MET B CA 1
ATOM 3139 C C . MET B 1 18 ? -47.728 -22.097 7.180 1.00 40.49 18 MET B C 1
ATOM 3140 O O . MET B 1 18 ? -47.774 -22.852 6.216 1.00 40.66 18 MET B O 1
ATOM 3145 N N . ARG B 1 19 ? -48.824 -21.683 7.814 1.00 43.59 19 ARG B N 1
ATOM 3146 C CA . ARG B 1 19 ? -50.160 -22.083 7.383 1.00 48.33 19 ARG B CA 1
ATOM 3147 C C . ARG B 1 19 ? -50.839 -20.971 6.556 1.00 49.11 19 ARG B C 1
ATOM 3148 O O . ARG B 1 19 ? -52.020 -21.041 6.252 1.00 49.74 19 ARG B O 1
ATOM 3156 N N . GLY B 1 20 ? -50.069 -19.969 6.148 1.00 49.99 20 GLY B N 1
ATOM 3157 C CA . GLY B 1 20 ? -50.598 -18.896 5.320 1.00 52.28 20 GLY B CA 1
ATOM 3158 C C . GLY B 1 20 ? -51.500 -17.863 6.002 1.00 53.32 20 GLY B C 1
ATOM 3159 O O . GLY B 1 20 ? -52.319 -17.215 5.355 1.00 55.40 20 GLY B O 1
ATOM 3160 N N . LYS B 1 21 ? -51.359 -17.699 7.309 1.00 52.64 21 LYS B N 1
ATOM 3161 C CA . LYS B 1 21 ? -52.118 -16.665 8.000 1.00 53.85 21 LYS B CA 1
ATOM 3162 C C . LYS B 1 21 ? -51.289 -15.428 8.271 1.00 51.02 21 LYS B C 1
ATOM 3163 O O . LYS B 1 21 ? -50.164 -15.510 8.763 1.00 47.45 21 LYS B O 1
ATOM 3169 N N . ARG B 1 22 ? -51.873 -14.276 7.968 1.00 51.95 22 ARG B N 1
ATOM 3170 C CA . ARG B 1 22 ? -51.238 -13.005 8.274 1.00 50.46 22 ARG B CA 1
ATOM 3171 C C . ARG B 1 22 ? -51.450 -12.745 9.767 1.00 49.64 22 ARG B C 1
ATOM 3172 O O . ARG B 1 22 ? -52.440 -13.183 10.359 1.00 50.98 22 ARG B O 1
ATOM 3174 N N . PRO B 1 23 ? -50.499 -12.071 10.401 1.00 47.81 23 PRO B N 1
ATOM 3175 C CA . PRO B 1 23 ? -50.705 -11.731 11.808 1.00 47.22 23 PRO B CA 1
ATOM 3176 C C . PRO B 1 23 ? -51.820 -10.716 11.975 1.00 48.12 23 PRO B C 1
ATOM 3177 O O . PRO B 1 23 ? -51.974 -9.878 11.101 1.00 47.49 23 PRO B O 1
ATOM 3181 N N . ASP B 1 24 ? -52.574 -10.811 13.066 1.00 50.03 24 ASP B N 1
ATOM 3182 C CA . ASP B 1 24 ? -53.633 -9.857 13.373 1.00 53.86 24 ASP B CA 1
ATOM 3183 C C . ASP B 1 24 ? -53.051 -8.479 13.713 1.00 52.80 24 ASP B C 1
ATOM 3184 O O . ASP B 1 24 ? -53.659 -7.453 13.391 1.00 53.12 24 ASP B O 1
ATOM 3189 N N . LYS B 1 25 ? -51.923 -8.463 14.434 1.00 51.39 25 LYS B N 1
ATOM 3190 C CA . LYS B 1 25 ? -51.175 -7.226 14.703 1.00 50.31 25 LYS B CA 1
ATOM 3191 C C . LYS B 1 25 ? -49.674 -7.438 14.450 1.00 47.30 25 LYS B C 1
ATOM 3192 O O . LYS B 1 25 ? -49.160 -8.527 14.684 1.00 46.53 25 LYS B O 1
ATOM 3198 N N . ILE B 1 26 ? -48.984 -6.401 13.982 1.00 45.58 26 ILE B N 1
ATOM 3199 C CA . ILE B 1 26 ? -47.543 -6.443 13.762 1.00 44.29 26 ILE B CA 1
ATOM 3200 C C . ILE B 1 26 ? -46.802 -6.599 15.082 1.00 44.88 26 ILE B C 1
ATOM 3201 O O . ILE B 1 26 ? -45.778 -7.282 15.166 1.00 43.70 26 ILE B O 1
ATOM 3206 N N . VAL B 1 27 ? -47.306 -5.916 16.102 1.00 46.34 27 VAL B N 1
ATOM 3207 C CA . VAL B 1 27 ? -46.759 -6.006 17.436 1.00 45.64 27 VAL B CA 1
ATOM 3208 C C . VAL B 1 27 ? -47.894 -6.372 18.404 1.00 48.29 27 VAL B C 1
ATOM 3209 O O . VAL B 1 27 ? -48.948 -5.721 18.408 1.00 51.50 27 VAL B O 1
ATOM 3213 N N . ASP B 1 28 ? -47.686 -7.411 19.217 1.00 47.90 28 ASP B N 1
ATOM 3214 C CA . ASP B 1 28 ? -48.631 -7.742 20.280 1.00 48.65 28 ASP B CA 1
ATOM 3215 C C . ASP B 1 28 ? -47.877 -8.122 21.525 1.00 46.98 28 ASP B C 1
ATOM 3216 O O . ASP B 1 28 ? -46.662 -8.349 21.517 1.00 44.96 28 ASP B O 1
ATOM 3221 N N . TYR B 1 29 ? -48.625 -8.209 22.601 1.00 47.00 29 TYR B N 1
ATOM 3222 C CA . TYR B 1 29 ? -48.050 -8.533 23.873 1.00 46.79 29 TYR B CA 1
ATOM 3223 C C . TYR B 1 29 ? -48.601 -9.869 24.360 1.00 48.02 29 TYR B C 1
ATOM 3224 O O . TYR B 1 29 ? -49.803 -10.125 24.286 1.00 48.65 29 TYR B O 1
ATOM 3233 N N . ASP B 1 30 ? -47.708 -10.732 24.830 1.00 48.22 30 ASP B N 1
ATOM 3234 C CA . ASP B 1 30 ? -48.129 -12.010 25.368 1.00 50.12 30 ASP B CA 1
ATOM 3235 C C . ASP B 1 30 ? -48.225 -11.871 26.898 1.00 51.63 30 ASP B C 1
ATOM 3236 O O . ASP B 1 30 ? -47.221 -11.703 27.590 1.00 48.83 30 ASP B O 1
ATOM 3241 N N . GLU B 1 31 ? -49.462 -11.848 27.397 1.00 56.30 31 GLU B N 1
ATOM 3242 C CA . GLU B 1 31 ? -49.743 -11.659 28.819 1.00 59.94 31 GLU B CA 1
ATOM 3243 C C . GLU B 1 31 ? -49.276 -12.852 29.641 1.00 60.92 31 GLU B C 1
ATOM 3244 O O . GLU B 1 31 ? -48.835 -12.703 30.780 1.00 61.96 31 GLU B O 1
ATOM 3250 N N . GLU B 1 32 ? -49.390 -14.043 29.069 1.00 61.09 32 GLU B N 1
ATOM 3251 C CA . GLU B 1 32 ? -49.051 -15.245 29.814 1.00 62.36 32 GLU B CA 1
ATOM 3252 C C . GLU B 1 32 ? -47.536 -15.441 29.887 1.00 58.85 32 GLU B C 1
ATOM 3253 O O . GLU B 1 32 ? -47.009 -15.920 30.886 1.00 59.08 32 GLU B O 1
ATOM 3259 N N . LEU B 1 33 ? -46.836 -15.039 28.834 1.00 55.49 33 LEU B N 1
ATOM 3260 C CA . LEU B 1 33 ? -45.390 -15.210 28.774 1.00 51.36 33 LEU B CA 1
ATOM 3261 C C . LEU B 1 33 ? -44.641 -13.921 29.112 1.00 50.10 33 LEU B C 1
ATOM 3262 O O . LEU B 1 33 ? -43.425 -13.936 29.324 1.00 48.26 33 LEU B O 1
ATOM 3267 N N . GLN B 1 34 ? -45.382 -12.814 29.151 1.00 50.81 34 GLN B N 1
ATOM 3268 C CA . GLN B 1 34 ? -44.840 -11.492 29.464 1.00 50.66 34 GLN B CA 1
ATOM 3269 C C . GLN B 1 34 ? -43.694 -11.106 28.541 1.00 46.73 34 GLN B C 1
ATOM 3270 O O . GLN B 1 34 ? -42.605 -10.748 28.982 1.00 46.26 34 GLN B O 1
ATOM 3276 N N . LEU B 1 35 ? -43.978 -11.154 27.244 1.00 44.42 35 LEU B N 1
ATOM 3277 C CA . LEU B 1 35 ? -43.021 -10.790 26.230 1.00 41.26 35 LEU B CA 1
ATOM 3278 C C . LEU B 1 35 ? -43.770 -10.182 25.070 1.00 40.06 35 LEU B C 1
ATOM 3279 O O . LEU B 1 35 ? -44.998 -10.273 24.991 1.00 41.58 35 LEU B O 1
ATOM 3284 N N . TRP B 1 36 ? -43.016 -9.574 24.169 1.00 36.89 36 TRP B N 1
ATOM 3285 C CA . TRP B 1 36 ? -43.576 -8.924 23.007 1.00 34.22 36 TRP B CA 1
ATOM 3286 C C . TRP B 1 36 ? -43.275 -9.667 21.690 1.00 33.09 36 TRP B C 1
ATOM 3287 O O . TRP B 1 36 ? -42.173 -10.139 21.472 1.00 32.43 36 TRP B O 1
ATOM 3298 N N . ASN B 1 37 ? -44.220 -9.695 20.756 1.00 33.31 37 ASN B N 1
ATOM 3299 C CA . ASN B 1 37 ? -43.960 -10.375 19.482 1.00 32.35 37 ASN B CA 1
ATOM 3300 C C . ASN B 1 37 ? -43.964 -9.368 18.353 1.00 32.65 37 ASN B C 1
ATOM 3301 O O . ASN B 1 37 ? -44.893 -8.557 18.262 1.00 35.57 37 ASN B O 1
ATOM 3306 N N . VAL B 1 38 ? -42.945 -9.399 17.501 1.00 30.86 38 VAL B N 1
ATOM 3307 C CA . VAL B 1 38 ? -42.953 -8.614 16.260 1.00 30.93 38 VAL B CA 1
ATOM 3308 C C . VAL B 1 38 ? -42.984 -9.525 15.040 1.00 29.96 38 VAL B C 1
ATOM 3309 O O . VAL B 1 38 ? -42.190 -10.452 14.937 1.00 27.87 38 VAL B O 1
ATOM 3313 N N . TYR B 1 39 ? -43.915 -9.264 14.117 1.00 31.03 39 TYR B N 1
ATOM 3314 C CA . TYR B 1 39 ? -44.082 -10.127 12.955 1.00 30.86 39 TYR B CA 1
ATOM 3315 C C . TYR B 1 39 ? -43.799 -9.458 11.595 1.00 31.80 39 TYR B C 1
ATOM 3316 O O . TYR B 1 39 ? -43.849 -10.136 10.564 1.00 31.79 39 TYR B O 1
ATOM 3325 N N . GLY B 1 40 ? -43.573 -8.141 11.578 1.00 32.24 40 GLY B N 1
ATOM 3326 C CA . GLY B 1 40 ? -43.455 -7.405 10.321 1.00 32.41 40 GLY B CA 1
ATOM 3327 C C . GLY B 1 40 ? -42.023 -7.320 9.848 1.00 31.82 40 GLY B C 1
ATOM 3328 O O . GLY B 1 40 ? -41.095 -7.282 10.680 1.00 29.23 40 GLY B O 1
ATOM 3329 N N . TYR B 1 41 ? -41.820 -7.268 8.536 1.00 31.22 41 TYR B N 1
ATOM 3330 C CA . TYR B 1 41 ? -40.443 -7.212 8.004 1.00 30.03 41 TYR B CA 1
ATOM 3331 C C . TYR B 1 41 ? -39.730 -5.863 8.271 1.00 29.18 41 TYR B C 1
ATOM 3332 O O . TYR B 1 41 ? -38.601 -5.856 8.810 1.00 28.15 41 TYR B O 1
ATOM 3341 N N . PRO B 1 42 ? -40.356 -4.717 7.893 1.00 27.77 42 PRO B N 1
ATOM 3342 C CA . PRO B 1 42 ? -39.654 -3.450 8.147 1.00 27.88 42 PRO B CA 1
ATOM 3343 C C . PRO B 1 42 ? -39.357 -3.215 9.653 1.00 28.96 42 PRO B C 1
ATOM 3344 O O . PRO B 1 42 ? -38.353 -2.598 9.989 1.00 27.26 42 PRO B O 1
ATOM 3348 N N . GLU B 1 43 ? -40.243 -3.679 10.525 1.00 27.03 43 GLU B N 1
ATOM 3349 C CA . GLU B 1 43 ? -40.072 -3.519 11.958 1.00 28.61 43 GLU B CA 1
ATOM 3350 C C . GLU B 1 43 ? -38.897 -4.378 12.483 1.00 27.68 43 GLU B C 1
ATOM 3351 O O . GLU B 1 43 ? -38.054 -3.882 13.198 1.00 24.77 43 GLU B O 1
ATOM 3357 N N . SER B 1 44 ? -38.880 -5.652 12.100 1.00 27.30 44 SER B N 1
ATOM 3358 C CA . SER B 1 44 ? -37.809 -6.596 12.433 1.00 26.56 44 SER B CA 1
ATOM 3359 C C . SER B 1 44 ? -36.462 -6.093 11.932 1.00 25.69 44 SER B C 1
ATOM 3360 O O . SER B 1 44 ? -35.455 -6.092 12.683 1.00 25.86 44 SER B O 1
ATOM 3363 N N . ALA B 1 45 ? -36.428 -5.664 10.667 1.00 24.34 45 ALA B N 1
ATOM 3364 C CA . ALA B 1 45 ? -35.205 -5.101 10.068 1.00 26.64 45 ALA B CA 1
ATOM 3365 C C . ALA B 1 45 ? -34.672 -3.932 10.870 1.00 28.29 45 ALA B C 1
ATOM 3366 O O . ALA B 1 45 ? -33.492 -3.940 11.298 1.00 28.59 45 ALA B O 1
ATOM 3368 N N . ALA B 1 46 ? -35.554 -2.964 11.150 1.00 27.68 46 ALA B N 1
ATOM 3369 C CA . ALA B 1 46 ? -35.145 -1.787 11.918 1.00 28.30 46 ALA B CA 1
ATOM 3370 C C . ALA B 1 46 ? -34.674 -2.202 13.315 1.00 27.98 46 ALA B C 1
ATOM 3371 O O . ALA B 1 46 ? -33.627 -1.751 13.760 1.00 29.02 46 ALA B O 1
ATOM 3373 N N . ILE B 1 47 ? -35.404 -3.115 13.961 1.00 26.98 47 ILE B N 1
ATOM 3374 C CA . ILE B 1 47 ? -35.036 -3.592 15.285 1.00 23.41 47 ILE B CA 1
ATOM 3375 C C . ILE B 1 47 ? -33.646 -4.270 15.304 1.00 24.13 47 ILE B C 1
ATOM 3376 O O . ILE B 1 47 ? -32.809 -4.014 16.207 1.00 23.16 47 ILE B O 1
ATOM 3381 N N . LEU B 1 48 ? -33.423 -5.159 14.341 1.00 24.22 48 LEU B N 1
ATOM 3382 C CA . LEU B 1 48 ? -32.158 -5.880 14.243 1.00 23.97 48 LEU B CA 1
ATOM 3383 C C . LEU B 1 48 ? -31.006 -4.904 13.922 1.00 27.44 48 LEU B C 1
ATOM 3384 O O . LEU B 1 48 ? -29.853 -5.082 14.402 1.00 21.48 48 LEU B O 1
ATOM 3389 N N . SER B 1 49 ? -31.324 -3.823 13.207 1.00 22.56 49 SER B N 1
ATOM 3390 C CA . SER B 1 49 ? -30.321 -2.816 12.833 1.00 26.51 49 SER B CA 1
ATOM 3391 C C . SER B 1 49 ? -30.101 -1.759 13.917 1.00 29.33 49 SER B C 1
ATOM 3392 O O . SER B 1 49 ? -29.317 -0.831 13.719 1.00 29.85 49 SER B O 1
ATOM 3395 N N . ASN B 1 50 ? -30.813 -1.870 15.035 1.00 32.48 50 ASN B N 1
ATOM 3396 C CA . ASN B 1 50 ? -30.641 -0.920 16.140 1.00 39.18 50 ASN B CA 1
ATOM 3397 C C . ASN B 1 50 ? -30.262 -1.618 17.455 1.00 38.26 50 ASN B C 1
ATOM 3398 O O . ASN B 1 50 ? -31.066 -1.737 18.373 1.00 39.42 50 ASN B O 1
ATOM 3403 N N . PRO B 1 51 ? -29.028 -2.083 17.542 1.00 34.48 51 PRO B N 1
ATOM 3404 C CA . PRO B 1 51 ? -28.567 -2.813 18.730 1.00 33.80 51 PRO B CA 1
ATOM 3405 C C . PRO B 1 51 ? -28.420 -1.944 20.003 1.00 36.17 51 PRO B C 1
ATOM 3406 O O . PRO B 1 51 ? -28.413 -2.521 21.102 1.00 34.99 51 PRO B O 1
ATOM 3410 N N . LYS B 1 52 ? -28.255 -0.621 19.875 1.00 37.89 52 LYS B N 1
ATOM 3411 C CA . LYS B 1 52 ? -28.132 0.247 21.060 1.00 38.81 52 LYS B CA 1
ATOM 3412 C C . LYS B 1 52 ? -29.422 0.224 21.859 1.00 37.53 52 LYS B C 1
ATOM 3413 O O . LYS B 1 52 ? -29.424 0.263 23.087 1.00 36.13 52 LYS B O 1
ATOM 3419 N N . VAL B 1 53 ? -30.538 0.232 21.138 1.00 38.05 53 VAL B N 1
ATOM 3420 C CA . VAL B 1 53 ? -31.825 0.207 21.769 1.00 38.44 53 VAL B CA 1
ATOM 3421 C C . VAL B 1 53 ? -32.238 -1.243 22.024 1.00 37.22 53 VAL B C 1
ATOM 3422 O O . VAL B 1 53 ? -32.719 -1.583 23.110 1.00 39.40 53 VAL B O 1
ATOM 3426 N N . PHE B 1 54 ? -32.017 -2.106 21.037 1.00 34.03 54 PHE B N 1
ATOM 3427 C CA . PHE B 1 54 ? -32.452 -3.508 21.130 1.00 30.81 54 PHE B CA 1
ATOM 3428 C C . PHE B 1 54 ? -31.283 -4.471 21.379 1.00 27.75 54 PHE B C 1
ATOM 3429 O O . PHE B 1 54 ? -30.633 -4.936 20.458 1.00 27.13 54 PHE B O 1
ATOM 3437 N N . SER B 1 55 ? -31.026 -4.740 22.645 1.00 27.28 55 SER B N 1
ATOM 3438 C CA . SER B 1 55 ? -29.884 -5.551 23.069 1.00 26.63 55 SER B CA 1
ATOM 3439 C C . SER B 1 55 ? -30.023 -7.032 22.732 1.00 26.61 55 SER B C 1
ATOM 3440 O O . SER B 1 55 ? -31.140 -7.575 22.684 1.00 25.41 55 SER B O 1
ATOM 3443 N N . SER B 1 56 ? -28.884 -7.686 22.493 1.00 27.95 56 SER B N 1
ATOM 3444 C CA . SER B 1 56 ? -28.852 -9.137 22.269 1.00 28.82 56 SER B CA 1
ATOM 3445 C C . SER B 1 56 ? -28.566 -9.843 23.592 1.00 31.71 56 SER B C 1
ATOM 3446 O O . SER B 1 56 ? -28.367 -11.066 23.619 1.00 33.65 56 SER B O 1
ATOM 3449 N N . ASP B 1 57 ? -28.449 -9.057 24.664 1.00 31.80 57 ASP B N 1
ATOM 3450 C CA . ASP B 1 57 ? -28.257 -9.613 26.015 1.00 31.38 57 ASP B CA 1
ATOM 3451 C C . ASP B 1 57 ? -29.586 -9.938 26.685 1.00 31.54 57 ASP B C 1
ATOM 3452 O O . ASP B 1 57 ? -29.961 -9.314 27.676 1.00 32.69 57 ASP B O 1
ATOM 3457 N N . THR B 1 58 ? -30.254 -10.962 26.169 1.00 30.46 58 THR B N 1
ATOM 3458 C CA . THR B 1 58 ? -31.573 -11.367 26.628 1.00 30.53 58 THR B CA 1
ATOM 3459 C C . THR B 1 58 ? -31.497 -12.073 27.981 1.00 32.70 58 THR B C 1
ATOM 3460 O O . THR B 1 58 ? -32.444 -12.071 28.732 1.00 33.26 58 THR B O 1
ATOM 3464 N N . MET B 1 59 ? -30.356 -12.672 28.297 1.00 34.10 59 MET B N 1
ATOM 3465 C CA . MET B 1 59 ? -30.190 -13.359 29.587 1.00 35.96 59 MET B CA 1
ATOM 3466 C C . MET B 1 59 ? -30.336 -12.397 30.765 1.00 37.41 59 MET B C 1
ATOM 3467 O O . MET B 1 59 ? -30.651 -12.806 31.880 1.00 39.40 59 MET B O 1
ATOM 3472 N N . ARG B 1 60 ? -30.087 -11.119 30.511 1.00 36.74 60 ARG B N 1
ATOM 3473 C CA . ARG B 1 60 ? -30.281 -10.074 31.504 1.00 38.08 60 ARG B CA 1
ATOM 3474 C C . ARG B 1 60 ? -31.717 -10.072 32.082 1.00 39.06 60 ARG B C 1
ATOM 3475 O O . ARG B 1 60 ? -31.924 -9.746 33.259 1.00 39.79 60 ARG B O 1
ATOM 3483 N N . LEU B 1 61 ? -32.701 -10.388 31.236 1.00 39.81 61 LEU B N 1
ATOM 3484 C CA . LEU B 1 61 ? -34.118 -10.379 31.636 1.00 40.29 61 LEU B CA 1
ATOM 3485 C C . LEU B 1 61 ? -34.663 -11.751 32.058 1.00 42.42 61 LEU B C 1
ATOM 3486 O O . LEU B 1 61 ? -35.843 -11.853 32.393 1.00 43.55 61 LEU B O 1
ATOM 3491 N N . ASP B 1 62 ? -33.839 -12.802 32.011 1.00 42.76 62 ASP B N 1
ATOM 3492 C CA . ASP B 1 62 ? -34.310 -14.140 32.398 1.00 44.71 62 ASP B CA 1
ATOM 3493 C C . ASP B 1 62 ? -34.432 -14.273 33.933 1.00 45.97 62 ASP B C 1
ATOM 3494 O O . ASP B 1 62 ? -33.655 -13.681 34.683 1.00 44.92 62 ASP B O 1
ATOM 3499 N N . PRO B 1 63 ? -35.472 -14.994 34.394 1.00 47.27 63 PRO B N 1
ATOM 3500 C CA . PRO B 1 63 ? -35.689 -15.259 35.814 1.00 48.69 63 PRO B CA 1
ATOM 3501 C C . PRO B 1 63 ? -34.627 -16.214 36.367 1.00 48.92 63 PRO B C 1
ATOM 3502 O O . PRO B 1 63 ? -34.293 -16.155 37.545 1.00 50.57 63 PRO B O 1
ATOM 3506 N N . ILE B 1 64 ? -34.084 -17.071 35.515 1.00 48.05 64 ILE B N 1
ATOM 3507 C CA . ILE B 1 64 ? -32.980 -17.936 35.920 1.00 49.91 64 ILE B CA 1
ATOM 3508 C C . ILE B 1 64 ? -31.814 -17.708 34.974 1.00 50.31 64 ILE B C 1
ATOM 3509 O O . ILE B 1 64 ? -32.008 -17.693 33.768 1.00 50.16 64 ILE B O 1
ATOM 3514 N N . LYS B 1 65 ? -30.607 -17.524 35.508 1.00 51.23 65 LYS B N 1
ATOM 3515 C CA . LYS B 1 65 ? -29.463 -17.135 34.668 1.00 48.82 65 LYS B CA 1
ATOM 3516 C C . LYS B 1 65 ? -28.256 -18.021 34.910 1.00 48.52 65 LYS B C 1
ATOM 3517 O O . LYS B 1 65 ? -28.040 -18.503 36.020 1.00 49.06 65 LYS B O 1
ATOM 3523 N N . LEU B 1 66 ? -27.394 -18.121 33.907 1.00 47.65 66 LEU B N 1
ATOM 3524 C CA . LEU B 1 66 ? -26.087 -18.719 34.115 1.00 48.45 66 LEU B CA 1
ATOM 3525 C C . LEU B 1 66 ? -25.137 -17.637 34.568 1.00 48.42 66 LEU B C 1
ATOM 3526 O O . LEU B 1 66 ? -25.317 -16.471 34.220 1.00 45.09 66 LEU B O 1
ATOM 3531 N N . ASP B 1 67 ? -24.115 -18.022 35.329 1.00 51.30 67 ASP B N 1
ATOM 3532 C CA . ASP B 1 67 ? -23.173 -17.049 35.845 1.00 53.48 67 ASP B CA 1
ATOM 3533 C C . ASP B 1 67 ? -22.395 -16.480 34.680 1.00 51.15 67 ASP B C 1
ATOM 3534 O O . ASP B 1 67 ? -22.081 -17.200 33.733 1.00 47.11 67 ASP B O 1
ATOM 3539 N N . GLU B 1 68 ? -22.121 -15.182 34.734 1.00 53.92 68 GLU B N 1
ATOM 3540 C CA . GLU B 1 68 ? -21.482 -14.502 33.617 1.00 56.43 68 GLU B CA 1
ATOM 3541 C C . GLU B 1 68 ? -20.129 -15.073 33.244 1.00 56.46 68 GLU B C 1
ATOM 3542 O O . GLU B 1 68 ? -19.832 -15.231 32.061 1.00 54.67 68 GLU B O 1
ATOM 3548 N N . ALA B 1 69 ? -19.337 -15.416 34.252 1.00 57.96 69 ALA B N 1
ATOM 3549 C CA . ALA B 1 69 ? -17.989 -15.898 34.006 1.00 58.51 69 ALA B CA 1
ATOM 3550 C C . ALA B 1 69 ? -18.068 -17.153 33.172 1.00 57.39 69 ALA B C 1
ATOM 3551 O O . ALA B 1 69 ? -17.212 -17.392 32.315 1.00 57.86 69 ALA B O 1
ATOM 3553 N N . ILE B 1 70 ? -19.141 -17.913 33.368 1.00 55.48 70 ILE B N 1
ATOM 3554 C CA . ILE B 1 70 ? -19.325 -19.120 32.592 1.00 54.59 70 ILE B CA 1
ATOM 3555 C C . ILE B 1 70 ? -19.591 -18.797 31.143 1.00 52.92 70 ILE B C 1
ATOM 3556 O O . ILE B 1 70 ? -18.949 -19.390 30.293 1.00 53.57 70 ILE B O 1
ATOM 3561 N N . VAL B 1 71 ? -20.436 -17.797 30.871 1.00 52.60 71 VAL B N 1
ATOM 3562 C CA . VAL B 1 71 ? -20.852 -17.444 29.507 1.00 51.46 71 VAL B CA 1
ATOM 3563 C C . VAL B 1 71 ? -19.957 -16.384 28.806 1.00 44.24 71 VAL B C 1
ATOM 3564 O O . VAL B 1 71 ? -20.301 -15.925 27.718 1.00 39.28 71 VAL B O 1
ATOM 3568 N N . GLU B 1 72 ? -18.850 -15.956 29.427 1.00 46.87 72 GLU B N 1
ATOM 3569 C CA . GLU B 1 72 ? -18.044 -14.902 28.793 1.00 47.39 72 GLU B CA 1
ATOM 3570 C C . GLU B 1 72 ? -17.429 -15.432 27.496 1.00 43.00 72 GLU B C 1
ATOM 3571 O O . GLU B 1 72 ? -16.872 -16.540 27.457 1.00 41.58 72 GLU B O 1
ATOM 3577 N N . GLY B 1 73 ? -17.516 -14.634 26.434 1.00 40.76 73 GLY B N 1
ATOM 3578 C CA . GLY B 1 73 ? -17.110 -15.116 25.126 1.00 39.52 73 GLY B CA 1
ATOM 3579 C C . GLY B 1 73 ? -18.278 -15.429 24.192 1.00 37.79 73 GLY B C 1
ATOM 3580 O O . GLY B 1 73 ? -18.113 -15.589 22.972 1.00 37.58 73 GLY B O 1
ATOM 3581 N N . ASP B 1 74 ? -19.472 -15.552 24.748 1.00 36.90 74 ASP B N 1
ATOM 3582 C CA . ASP B 1 74 ? -20.601 -15.872 23.900 1.00 36.00 74 ASP B CA 1
ATOM 3583 C C . ASP B 1 74 ? -21.026 -14.597 23.217 1.00 33.26 74 ASP B C 1
ATOM 3584 O O . ASP B 1 74 ? -22.011 -13.982 23.638 1.00 35.09 74 ASP B O 1
ATOM 3589 N N . PHE B 1 75 ? -20.320 -14.217 22.151 1.00 31.81 75 PHE B N 1
ATOM 3590 C CA . PHE B 1 75 ? -20.575 -12.914 21.502 1.00 32.70 75 PHE B CA 1
ATOM 3591 C C . PHE B 1 75 ? -21.932 -12.794 20.793 1.00 30.09 75 PHE B C 1
ATOM 3592 O O . PHE B 1 75 ? -22.347 -11.678 20.413 1.00 28.86 75 PHE B O 1
ATOM 3600 N N . ALA B 1 76 ? -22.629 -13.918 20.633 1.00 28.58 76 ALA B N 1
ATOM 3601 C CA . ALA B 1 76 ? -23.972 -13.897 20.020 1.00 26.42 76 ALA B CA 1
ATOM 3602 C C . ALA B 1 76 ? -24.944 -13.135 20.913 1.00 25.84 76 ALA B C 1
ATOM 3603 O O . ALA B 1 76 ? -25.961 -12.574 20.425 1.00 21.02 76 ALA B O 1
ATOM 3605 N N . HIS B 1 77 ? -24.627 -13.111 22.215 1.00 26.46 77 HIS B N 1
ATOM 3606 C CA . HIS B 1 77 ? -25.430 -12.380 23.204 1.00 30.27 77 HIS B CA 1
ATOM 3607 C C . HIS B 1 77 ? -24.743 -11.173 23.822 1.00 31.56 77 HIS B C 1
ATOM 3608 O O . HIS B 1 77 ? -25.091 -10.752 24.901 1.00 32.18 77 HIS B O 1
ATOM 3615 N N . THR B 1 78 ? -23.783 -10.603 23.112 1.00 33.88 78 THR B N 1
ATOM 3616 C CA . THR B 1 78 ? -23.055 -9.424 23.580 1.00 34.91 78 THR B CA 1
ATOM 3617 C C . THR B 1 78 ? -23.360 -8.234 22.689 1.00 32.45 78 THR B C 1
ATOM 3618 O O . THR B 1 78 ? -23.641 -8.397 21.497 1.00 29.33 78 THR B O 1
ATOM 3622 N N . ASP B 1 79 ? -23.355 -7.047 23.278 1.00 33.35 79 ASP B N 1
ATOM 3623 C CA . ASP B 1 79 ? -23.584 -5.832 22.523 1.00 33.11 79 ASP B CA 1
ATOM 3624 C C . ASP B 1 79 ? -22.259 -5.133 22.274 1.00 35.05 79 ASP B C 1
ATOM 3625 O O . ASP B 1 79 ? -21.270 -5.430 22.914 1.00 35.77 79 ASP B O 1
ATOM 3630 N N . PRO B 1 80 ? -22.238 -4.199 21.331 1.00 36.26 80 PRO B N 1
ATOM 3631 C CA . PRO B 1 80 ? -21.075 -3.330 21.189 1.00 38.65 80 PRO B CA 1
ATOM 3632 C C . PRO B 1 80 ? -20.925 -2.483 22.453 1.00 40.20 80 PRO B C 1
ATOM 3633 O O . PRO B 1 80 ? -21.934 -2.248 23.100 1.00 38.85 80 PRO B O 1
ATOM 3637 N N . PRO B 1 81 ? -19.696 -2.035 22.784 1.00 43.85 81 PRO B N 1
ATOM 3638 C CA . PRO B 1 81 ? -18.515 -2.249 21.929 1.00 45.39 81 PRO B CA 1
ATOM 3639 C C . PRO B 1 81 ? -17.857 -3.617 22.065 1.00 45.72 81 PRO B C 1
ATOM 3640 O O . PRO B 1 81 ? -17.038 -3.957 21.210 1.00 45.63 81 PRO B O 1
ATOM 3644 N N . LYS B 1 82 ? -18.263 -4.419 23.046 1.00 45.17 82 LYS B N 1
ATOM 3645 C CA . LYS B 1 82 ? -17.587 -5.688 23.291 1.00 43.83 82 LYS B CA 1
ATOM 3646 C C . LYS B 1 82 ? -17.925 -6.666 22.170 1.00 39.62 82 LYS B C 1
ATOM 3647 O O . LYS B 1 82 ? -17.100 -7.509 21.794 1.00 38.58 82 LYS B O 1
ATOM 3653 N N . HIS B 1 83 ? -19.080 -6.464 21.547 1.00 36.26 83 HIS B N 1
ATOM 3654 C CA . HIS B 1 83 ? -19.468 -7.343 20.468 1.00 33.17 83 HIS B CA 1
ATOM 3655 C C . HIS B 1 83 ? -18.454 -7.294 19.355 1.00 35.08 83 HIS B C 1
ATOM 3656 O O . HIS B 1 83 ? -18.073 -8.342 18.822 1.00 36.33 83 HIS B O 1
ATOM 3663 N N . ARG B 1 84 ? -18.073 -6.073 18.967 1.00 34.74 84 ARG B N 1
ATOM 3664 C CA . ARG B 1 84 ? -17.214 -5.868 17.812 1.00 34.41 84 ARG B CA 1
ATOM 3665 C C . ARG B 1 84 ? -15.849 -6.567 17.964 1.00 32.41 84 ARG B C 1
ATOM 3666 O O . ARG B 1 84 ? -15.406 -7.259 17.061 1.00 29.11 84 ARG B O 1
ATOM 3674 N N . ARG B 1 85 ? -15.196 -6.340 19.103 1.00 34.94 85 ARG B N 1
ATOM 3675 C CA . ARG B 1 85 ? -13.920 -6.984 19.419 1.00 36.52 85 ARG B CA 1
ATOM 3676 C C . ARG B 1 85 ? -14.021 -8.472 19.234 1.00 36.43 85 ARG B C 1
ATOM 3677 O O . ARG B 1 85 ? -13.253 -9.047 18.487 1.00 38.06 85 ARG B O 1
ATOM 3679 N N . LEU B 1 86 ? -14.961 -9.097 19.928 1.00 35.42 86 LEU B N 1
ATOM 3680 C CA . LEU B 1 86 ? -15.067 -10.554 19.926 1.00 35.10 86 LEU B CA 1
ATOM 3681 C C . LEU B 1 86 ? -15.353 -11.093 18.525 1.00 34.06 86 LEU B C 1
ATOM 3682 O O . LEU B 1 86 ? -14.649 -11.974 18.021 1.00 32.17 86 LEU B O 1
ATOM 3687 N N . ARG B 1 87 ? -16.379 -10.552 17.878 1.00 34.09 87 ARG B N 1
ATOM 3688 C CA . ARG B 1 87 ? -16.652 -11.028 16.546 1.00 35.03 87 ARG B CA 1
ATOM 3689 C C . ARG B 1 87 ? -15.479 -10.798 15.591 1.00 35.60 87 ARG B C 1
ATOM 3690 O O . ARG B 1 87 ? -15.216 -11.642 14.740 1.00 36.30 87 ARG B O 1
ATOM 3698 N N . GLY B 1 88 ? -14.794 -9.666 15.725 1.00 35.39 88 GLY B N 1
ATOM 3699 C CA . GLY B 1 88 ? -13.660 -9.360 14.871 1.00 38.50 88 GLY B CA 1
ATOM 3700 C C . GLY B 1 88 ? -12.565 -10.422 14.961 1.00 42.34 88 GLY B C 1
ATOM 3701 O O . GLY B 1 88 ? -11.978 -10.829 13.959 1.00 43.26 88 GLY B O 1
ATOM 3702 N N . LEU B 1 89 ? -12.326 -10.888 16.181 1.00 43.98 89 LEU B N 1
ATOM 3703 C CA . LEU B 1 89 ? -11.336 -11.926 16.479 1.00 45.49 89 LEU B CA 1
ATOM 3704 C C . LEU B 1 89 ? -11.696 -13.237 15.774 1.00 45.40 89 LEU B C 1
ATOM 3705 O O . LEU B 1 89 ? -10.839 -13.903 15.193 1.00 45.82 89 LEU B O 1
ATOM 3710 N N . VAL B 1 90 ? -12.980 -13.583 15.796 1.00 44.81 90 VAL B N 1
ATOM 3711 C CA . VAL B 1 90 ? -13.435 -14.837 15.208 1.00 44.66 90 VAL B CA 1
ATOM 3712 C C . VAL B 1 90 ? -13.384 -14.739 13.685 1.00 45.44 90 VAL B C 1
ATOM 3713 O O . VAL B 1 90 ? -12.938 -15.671 13.016 1.00 45.19 90 VAL B O 1
ATOM 3717 N N . ASP B 1 91 ? -13.826 -13.604 13.147 1.00 46.85 91 ASP B N 1
ATOM 3718 C CA . ASP B 1 91 ? -13.706 -13.371 11.716 1.00 50.15 91 ASP B CA 1
ATOM 3719 C C . ASP B 1 91 ? -12.251 -13.544 11.293 1.00 50.51 91 ASP B C 1
ATOM 3720 O O . ASP B 1 91 ? -11.953 -14.302 10.375 1.00 50.90 91 ASP B O 1
ATOM 3725 N N . HIS B 1 92 ? -11.344 -12.885 11.994 1.00 50.64 92 HIS B N 1
ATOM 3726 C CA . HIS B 1 92 ? -9.923 -13.003 11.680 1.00 51.69 92 HIS B CA 1
ATOM 3727 C C . HIS B 1 92 ? -9.453 -14.474 11.690 1.00 49.83 92 HIS B C 1
ATOM 3728 O O . HIS B 1 92 ? -8.662 -14.880 10.834 1.00 49.11 92 HIS B O 1
ATOM 3735 N N . ALA B 1 93 ? -9.985 -15.269 12.623 1.00 48.74 93 ALA B N 1
ATOM 3736 C CA . ALA B 1 93 ? -9.631 -16.691 12.732 1.00 48.75 93 ALA B CA 1
ATOM 3737 C C . ALA B 1 93 ? -10.066 -17.509 11.519 1.00 46.20 93 ALA B C 1
ATOM 3738 O O . ALA B 1 93 ? -9.432 -18.497 11.189 1.00 43.80 93 ALA B O 1
ATOM 3740 N N . PHE B 1 94 ? -11.168 -17.106 10.883 1.00 46.27 94 PHE B N 1
ATOM 3741 C CA . PHE B 1 94 ? -11.602 -17.685 9.612 1.00 46.80 94 PHE B CA 1
ATOM 3742 C C . PHE B 1 94 ? -10.755 -17.271 8.431 1.00 47.80 94 PHE B C 1
ATOM 3743 O O . PHE B 1 94 ? -11.242 -16.562 7.546 1.00 48.61 94 PHE B O 1
ATOM 3751 N N . THR B 1 95 ? -9.513 -17.723 8.371 1.00 48.11 95 THR B N 1
ATOM 3752 C CA . THR B 1 95 ? -8.679 -17.372 7.232 1.00 50.07 95 THR B CA 1
ATOM 3753 C C . THR B 1 95 ? -9.217 -17.959 5.939 1.00 51.54 95 THR B C 1
ATOM 3754 O O . THR B 1 95 ? -9.948 -18.951 5.948 1.00 51.23 95 THR B O 1
ATOM 3758 N N . PRO B 1 96 ? -8.867 -17.325 4.819 1.00 53.36 96 PRO B N 1
ATOM 3759 C CA . PRO B 1 96 ? -9.306 -17.807 3.514 1.00 54.21 96 PRO B CA 1
ATOM 3760 C C . PRO B 1 96 ? -8.823 -19.251 3.263 1.00 55.99 96 PRO B C 1
ATOM 3761 O O . PRO B 1 96 ? -9.440 -19.972 2.481 1.00 55.06 96 PRO B O 1
ATOM 3765 N N . SER B 1 97 ? -7.727 -19.667 3.898 1.00 58.10 97 SER B N 1
ATOM 3766 C CA . SER B 1 97 ? -7.259 -21.042 3.729 1.00 58.63 97 SER B CA 1
ATOM 3767 C C . SER B 1 97 ? -8.164 -22.051 4.426 1.00 54.98 97 SER B C 1
ATOM 3768 O O . SER B 1 97 ? -8.497 -23.092 3.859 1.00 55.56 97 SER B O 1
ATOM 3771 N N . LEU B 1 98 ? -8.547 -21.761 5.660 1.00 51.13 98 LEU B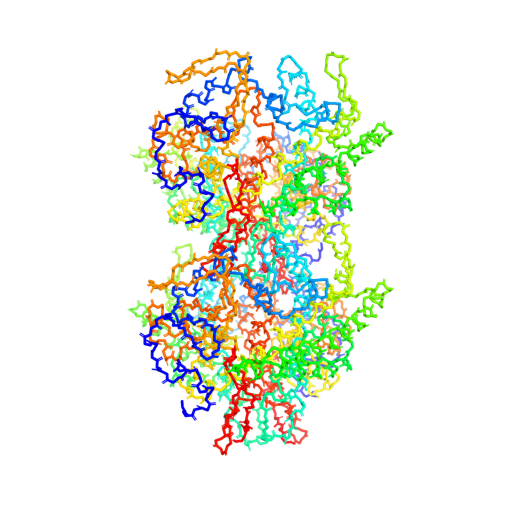 N 1
ATOM 3772 C CA . LEU B 1 98 ? -9.458 -22.649 6.368 1.00 48.94 98 LEU B CA 1
ATOM 3773 C C . LEU B 1 98 ? -10.731 -22.894 5.554 1.00 48.49 98 LEU B C 1
ATOM 3774 O O . LEU B 1 98 ? -11.175 -24.043 5.408 1.00 49.36 98 LEU B O 1
ATOM 3779 N N . VAL B 1 99 ? -11.319 -21.813 5.036 1.00 47.15 99 VAL B N 1
ATOM 3780 C CA . VAL B 1 99 ? -12.541 -21.923 4.240 1.00 46.02 99 VAL B CA 1
ATOM 3781 C C . VAL B 1 99 ? -12.268 -22.714 2.956 1.00 46.10 99 VAL B C 1
ATOM 3782 O O . VAL B 1 99 ? -13.080 -23.553 2.558 1.00 45.73 99 VAL B O 1
ATOM 3786 N N . ALA B 1 100 ? -11.121 -22.441 2.326 1.00 47.03 100 ALA B N 1
ATOM 3787 C CA . ALA B 1 100 ? -10.681 -23.165 1.142 1.00 47.57 100 ALA B CA 1
ATOM 3788 C C . ALA B 1 100 ? -10.558 -24.660 1.428 1.00 48.38 100 ALA B C 1
ATOM 3789 O O . ALA B 1 100 ? -10.982 -25.490 0.624 1.00 49.78 100 ALA B O 1
ATOM 3791 N N . LYS B 1 101 ? -9.951 -24.990 2.563 1.00 47.71 101 LYS B N 1
ATOM 3792 C CA . LYS B 1 101 ? -9.786 -26.372 2.962 1.00 48.52 101 LYS B CA 1
ATOM 3793 C C . LYS B 1 101 ? -11.131 -27.042 3.112 1.00 46.04 101 LYS B C 1
ATOM 3794 O O . LYS B 1 101 ? -11.346 -28.137 2.605 1.00 46.51 101 LYS B O 1
ATOM 3800 N N . MET B 1 102 ? -12.057 -26.364 3.767 1.00 45.25 102 MET B N 1
ATOM 3801 C CA . MET B 1 102 ? -13.379 -26.931 3.928 1.00 44.77 102 MET B CA 1
ATOM 3802 C C . MET B 1 102 ? -14.079 -27.095 2.595 1.00 44.94 102 MET B C 1
ATOM 3803 O O . MET B 1 102 ? -14.673 -28.130 2.341 1.00 44.73 102 MET B O 1
ATOM 3808 N N . GLU B 1 103 ? -13.993 -26.087 1.732 1.00 45.50 103 GLU B N 1
ATOM 3809 C CA . GLU B 1 103 ? -14.679 -26.152 0.456 1.00 47.44 103 GLU B CA 1
ATOM 3810 C C . GLU B 1 103 ? -14.065 -27.210 -0.462 1.00 47.30 103 GLU B C 1
ATOM 3811 O O . GLU B 1 103 ? -14.758 -27.820 -1.272 1.00 47.46 103 GLU B O 1
ATOM 3817 N N . SER B 1 104 ? -12.779 -27.477 -0.262 1.00 46.34 104 SER B N 1
ATOM 3818 C CA . SER B 1 104 ? -12.086 -28.508 -0.975 1.00 48.04 104 SER B CA 1
ATOM 3819 C C . SER B 1 104 ? -12.530 -29.907 -0.560 1.00 49.09 104 SER B C 1
ATOM 3820 O O . SER B 1 104 ? -12.547 -30.851 -1.378 1.00 51.72 104 SER B O 1
ATOM 3823 N N . ARG B 1 105 ? -12.891 -30.029 0.708 1.00 45.69 105 ARG B N 1
ATOM 3824 C CA . ARG B 1 105 ? -13.177 -31.314 1.320 1.00 44.35 105 ARG B CA 1
ATOM 3825 C C . ARG B 1 105 ? -14.650 -31.681 1.328 1.00 39.64 105 ARG B C 1
ATOM 3826 O O . ARG B 1 105 ? -14.970 -32.828 1.539 1.00 38.05 105 ARG B O 1
ATOM 3834 N N . VAL B 1 106 ? -15.538 -30.715 1.135 1.00 36.78 106 VAL B N 1
ATOM 3835 C CA . VAL B 1 106 ? -16.965 -30.960 1.313 1.00 36.17 106 VAL B CA 1
ATOM 3836 C C . VAL B 1 106 ? -17.540 -32.085 0.387 1.00 35.45 106 VAL B C 1
ATOM 3837 O O . VAL B 1 106 ? -18.410 -32.832 0.834 1.00 35.25 106 VAL B O 1
ATOM 3841 N N . HIS B 1 107 ? -17.026 -32.265 -0.830 1.00 36.65 107 HIS B N 1
ATOM 3842 C CA . HIS B 1 107 ? -17.539 -33.321 -1.730 1.00 39.19 107 HIS B CA 1
ATOM 3843 C C . HIS B 1 107 ? -17.175 -34.744 -1.251 1.00 40.09 107 HIS B C 1
ATOM 3844 O O . HIS B 1 107 ? -17.999 -35.641 -1.323 1.00 39.90 107 HIS B O 1
ATOM 3851 N N . GLY B 1 108 ? -15.980 -34.933 -0.702 1.00 40.24 108 GLY B N 1
ATOM 3852 C CA . GLY B 1 108 ? -15.588 -36.236 -0.192 1.00 40.77 108 GLY B CA 1
ATOM 3853 C C . GLY B 1 108 ? -16.427 -36.779 0.958 1.00 39.92 108 GLY B C 1
ATOM 3854 O O . GLY B 1 108 ? -16.803 -37.942 0.954 1.00 41.69 108 GLY B O 1
ATOM 3855 N N . ILE B 1 109 ? -16.721 -35.934 1.940 1.00 37.79 109 ILE B N 1
ATOM 3856 C CA . ILE B 1 109 ? -17.479 -36.302 3.131 1.00 37.40 109 ILE B CA 1
ATOM 3857 C C . ILE B 1 109 ? -18.916 -36.636 2.777 1.00 37.27 109 ILE B C 1
ATOM 3858 O O . ILE B 1 109 ? -19.495 -37.593 3.317 1.00 38.53 109 ILE B O 1
ATOM 3863 N N . ILE B 1 110 ? -19.486 -35.849 1.865 1.00 35.59 110 ILE B N 1
ATOM 3864 C CA . ILE B 1 110 ? -20.843 -36.082 1.377 1.00 35.04 110 ILE B CA 1
ATOM 3865 C C . ILE B 1 110 ? -20.910 -37.430 0.652 1.00 36.92 110 ILE B C 1
ATOM 3866 O O . ILE B 1 110 ? -21.780 -38.249 0.922 1.00 38.77 110 ILE B O 1
ATOM 3871 N N . HIS B 1 111 ? -19.977 -37.676 -0.249 1.00 37.14 111 HIS B N 1
ATOM 3872 C CA . HIS B 1 111 ? -19.960 -38.968 -0.933 1.00 39.83 111 HIS B CA 1
ATOM 3873 C C . HIS B 1 111 ? -19.771 -40.112 0.042 1.00 41.27 111 HIS B C 1
ATOM 3874 O O . HIS B 1 111 ? -20.356 -41.174 -0.135 1.00 42.83 111 HIS B O 1
ATOM 3881 N N . GLU B 1 112 ? -18.956 -39.875 1.060 1.00 41.93 112 GLU B N 1
ATOM 3882 C CA . GLU B 1 112 ? -18.696 -40.843 2.111 1.00 44.93 112 GLU B CA 1
ATOM 3883 C C . GLU B 1 112 ? -19.944 -41.091 2.963 1.00 43.94 112 GLU B C 1
ATOM 3884 O O . GLU B 1 112 ? -20.239 -42.227 3.337 1.00 45.50 112 GLU B O 1
ATOM 3890 N N . LEU B 1 113 ? -20.661 -40.022 3.298 1.00 41.39 113 LEU B N 1
ATOM 3891 C CA . LEU B 1 113 ? -21.930 -40.196 3.971 1.00 41.24 113 LEU B CA 1
ATOM 3892 C C . LEU B 1 113 ? -22.891 -41.030 3.128 1.00 43.03 113 LEU B C 1
ATOM 3893 O O . LEU B 1 113 ? -23.509 -41.964 3.633 1.00 44.01 113 LEU B O 1
ATOM 3898 N N . LEU B 1 114 ? -23.016 -40.691 1.851 1.00 43.97 114 LEU B N 1
ATOM 3899 C CA . LEU B 1 114 ? -23.966 -41.365 0.964 1.00 46.11 114 LEU B CA 1
ATOM 3900 C C . LEU B 1 114 ? -23.574 -42.811 0.618 1.00 48.75 114 LEU B C 1
ATOM 3901 O O . LEU B 1 114 ? -24.438 -43.632 0.271 1.00 49.45 114 LEU B O 1
ATOM 3906 N N . ASP B 1 115 ? -22.280 -43.119 0.702 1.00 50.12 115 ASP B N 1
ATOM 3907 C CA . ASP B 1 115 ? -21.824 -44.499 0.583 1.00 53.15 115 ASP B CA 1
ATOM 3908 C C . ASP B 1 115 ? -22.454 -45.299 1.708 1.00 54.25 115 ASP B C 1
ATOM 3909 O O . ASP B 1 115 ? -22.747 -46.477 1.561 1.00 56.18 115 ASP B O 1
ATOM 3914 N N . GLY B 1 116 ? -22.684 -44.622 2.829 1.00 52.99 116 GLY B N 1
ATOM 3915 C CA . GLY B 1 116 ? -23.271 -45.240 4.004 1.00 53.74 116 GLY B CA 1
ATOM 3916 C C . GLY B 1 116 ? -24.686 -45.746 3.835 1.00 53.79 116 GLY B C 1
ATOM 3917 O O . GLY B 1 116 ? -25.094 -46.668 4.539 1.00 55.89 116 GLY B O 1
ATOM 3918 N N . VAL B 1 117 ? -25.448 -45.143 2.930 1.00 51.92 117 VAL B N 1
ATOM 3919 C CA . VAL B 1 117 ? -26.816 -45.583 2.718 1.00 51.78 117 VAL B CA 1
ATOM 3920 C C . VAL B 1 117 ? -27.046 -46.234 1.360 1.00 53.67 117 VAL B C 1
ATOM 3921 O O . VAL B 1 117 ? -28.197 -46.397 0.953 1.00 53.15 117 VAL B O 1
ATOM 3925 N N . GLU B 1 118 ? -25.975 -46.617 0.660 1.00 56.04 118 GLU B N 1
ATOM 3926 C CA . GLU B 1 118 ? -26.136 -47.335 -0.607 1.00 58.38 118 GLU B CA 1
ATOM 3927 C C . GLU B 1 118 ? -26.817 -48.684 -0.334 1.00 57.29 118 GLU B C 1
ATOM 3928 O O . GLU B 1 118 ? -26.470 -49.376 0.616 1.00 57.45 118 GLU B O 1
ATOM 3934 N N . GLY B 1 119 ? -27.806 -49.040 -1.144 1.00 56.86 119 GLY B N 1
ATOM 3935 C CA . GLY B 1 119 ? -28.494 -50.318 -0.985 1.00 58.38 119 GLY B CA 1
ATOM 3936 C C . GLY B 1 119 ? -29.788 -50.242 -0.186 1.00 58.11 119 GLY B C 1
ATOM 3937 O O . GLY B 1 119 ? -30.621 -51.143 -0.248 1.00 59.62 119 GLY B O 1
ATOM 3938 N N . LYS B 1 120 ? -29.951 -49.148 0.558 1.00 56.44 120 LYS B N 1
ATOM 3939 C CA . LYS B 1 120 ? -31.135 -48.907 1.378 1.00 56.48 120 LYS B CA 1
ATOM 3940 C C . LYS B 1 120 ? -32.131 -48.116 0.550 1.00 57.39 120 LYS B C 1
ATOM 3941 O O . LYS B 1 120 ? -31.803 -47.038 0.085 1.00 57.95 120 LYS B O 1
ATOM 3947 N N . SER B 1 121 ? -33.335 -48.627 0.346 1.00 58.84 121 SER B N 1
ATOM 3948 C CA . SER B 1 121 ? -34.294 -47.921 -0.501 1.00 59.18 121 SER B CA 1
ATOM 3949 C C . SER B 1 121 ? -35.111 -46.889 0.269 1.00 57.97 121 SER B C 1
ATOM 3950 O O . SER B 1 121 ? -35.688 -45.971 -0.319 1.00 57.89 121 SER B O 1
ATOM 3953 N N . GLN B 1 122 ? -35.132 -47.023 1.590 1.00 57.01 122 GLN B N 1
ATOM 3954 C CA . GLN B 1 122 ? -35.860 -46.097 2.438 1.00 53.62 122 GLN B CA 1
ATOM 3955 C C . GLN B 1 122 ? -35.014 -45.760 3.669 1.00 49.78 122 GLN B C 1
ATOM 3956 O O . GLN B 1 122 ? -34.499 -46.672 4.324 1.00 50.31 122 GLN B O 1
ATOM 3958 N N . PHE B 1 123 ? -34.877 -44.465 3.978 1.00 45.68 123 PHE B N 1
ATOM 3959 C CA . PHE B 1 123 ? -34.131 -44.047 5.161 1.00 43.17 123 PHE B CA 1
ATOM 3960 C C . PHE B 1 123 ? -34.469 -42.605 5.540 1.00 40.15 123 PHE B C 1
ATOM 3961 O O . PHE B 1 123 ? -35.174 -41.897 4.801 1.00 37.79 123 PHE B O 1
ATOM 3969 N N . ASP B 1 124 ? -33.992 -42.180 6.709 1.00 39.75 124 ASP B N 1
ATOM 3970 C CA . ASP B 1 124 ? -34.194 -40.789 7.139 1.00 40.03 124 ASP B CA 1
ATOM 3971 C C . ASP B 1 124 ? -33.043 -39.917 6.685 1.00 38.13 124 ASP B C 1
ATOM 3972 O O . ASP B 1 124 ? -31.916 -40.039 7.169 1.00 37.63 124 ASP B O 1
ATOM 3977 N N . LEU B 1 125 ? -33.352 -39.025 5.758 1.00 38.16 125 LEU B N 1
ATOM 3978 C CA . LEU B 1 125 ? -32.354 -38.122 5.212 1.00 38.91 125 LEU B CA 1
ATOM 3979 C C . LEU B 1 125 ? -31.637 -37.307 6.307 1.00 38.86 125 LEU B C 1
ATOM 3980 O O . LEU B 1 125 ? -30.421 -37.064 6.219 1.00 39.06 125 LEU B O 1
ATOM 3985 N N . VAL B 1 126 ? -32.373 -36.890 7.339 1.00 38.20 126 VAL B N 1
ATOM 3986 C CA . VAL B 1 126 ? -31.765 -36.087 8.414 1.00 37.38 126 VAL B CA 1
ATOM 3987 C C . VAL B 1 126 ? -30.728 -36.886 9.196 1.00 38.00 126 VAL B C 1
ATOM 3988 O O . VAL B 1 126 ? -29.571 -36.484 9.279 1.00 38.42 126 VAL B O 1
ATOM 3992 N N . ALA B 1 127 ? -31.147 -38.014 9.766 1.00 39.11 127 ALA B N 1
ATOM 3993 C CA . ALA B 1 127 ? -30.255 -38.828 10.593 1.00 38.48 127 ALA B CA 1
ATOM 3994 C C . ALA B 1 127 ? -29.098 -39.400 9.745 1.00 39.62 127 ALA B C 1
ATOM 3995 O O . ALA B 1 127 ? -27.988 -39.533 10.233 1.00 38.15 127 ALA B O 1
ATOM 3997 N N . GLU B 1 128 ? -29.354 -39.733 8.479 1.00 40.98 128 GLU B N 1
ATOM 3998 C CA . GLU B 1 128 ? -28.309 -40.371 7.679 1.00 43.17 128 GLU B CA 1
ATOM 3999 C C . GLU B 1 128 ? -27.383 -39.354 7.006 1.00 42.56 128 GLU B C 1
ATOM 4000 O O . GLU B 1 128 ? -26.210 -39.650 6.750 1.00 43.12 128 GLU B O 1
ATOM 4006 N N . PHE B 1 129 ? -27.892 -38.152 6.739 1.00 40.71 129 PHE B N 1
ATOM 4007 C CA . PHE B 1 129 ? -27.147 -37.222 5.895 1.00 38.30 129 PHE B CA 1
ATOM 4008 C C . PHE B 1 129 ? -27.131 -35.754 6.342 1.00 37.12 129 PHE B C 1
ATOM 4009 O O . PHE B 1 129 ? -26.067 -35.163 6.541 1.00 35.94 129 PHE B O 1
ATOM 4017 N N . ALA B 1 130 ? -28.317 -35.153 6.456 1.00 36.96 130 ALA B N 1
ATOM 4018 C CA . ALA B 1 130 ? -28.406 -33.709 6.616 1.00 36.99 130 ALA B CA 1
ATOM 4019 C C . ALA B 1 130 ? -27.860 -33.274 7.962 1.00 38.10 130 ALA B C 1
ATOM 4020 O O . ALA B 1 130 ? -27.295 -32.193 8.081 1.00 38.48 130 ALA B O 1
ATOM 4022 N N . ALA B 1 131 ? -28.016 -34.112 8.974 1.00 38.78 131 ALA B N 1
ATOM 4023 C CA . ALA B 1 131 ? -27.483 -33.768 10.282 1.00 37.57 131 ALA B CA 1
ATOM 4024 C C . ALA B 1 131 ? -25.988 -34.103 10.450 1.00 36.90 131 ALA B C 1
ATOM 4025 O O . ALA B 1 131 ? -25.270 -33.271 10.986 1.00 36.77 131 ALA B O 1
ATOM 4027 N N . PRO B 1 132 ? -25.511 -35.293 10.010 1.00 36.31 132 PRO B N 1
ATOM 4028 C CA . PRO B 1 132 ? -24.068 -35.541 10.199 1.00 36.10 132 PRO B CA 1
ATOM 4029 C C . PRO B 1 132 ? -23.096 -34.627 9.439 1.00 35.27 132 PRO B C 1
ATOM 4030 O O . PRO B 1 132 ? -21.992 -34.374 9.911 1.00 33.82 132 PRO B O 1
ATOM 4034 N N . LEU B 1 133 ? -23.465 -34.180 8.247 1.00 36.48 133 LEU B N 1
ATOM 4035 C CA . LEU B 1 133 ? -22.509 -33.446 7.412 1.00 36.88 133 LEU B CA 1
ATOM 4036 C C . LEU B 1 133 ? -21.995 -32.127 8.055 1.00 33.28 133 LEU B C 1
ATOM 4037 O O . LEU B 1 133 ? -20.798 -31.905 8.125 1.00 34.10 133 LEU B O 1
ATOM 4042 N N . PRO B 1 134 ? -22.882 -31.231 8.485 1.00 32.08 134 PRO B N 1
ATOM 4043 C CA . PRO B 1 134 ? -22.353 -30.011 9.135 1.00 31.60 134 PRO B CA 1
ATOM 4044 C C . PRO B 1 134 ? -21.687 -30.283 10.501 1.00 33.33 134 PRO B C 1
ATOM 4045 O O . PRO B 1 134 ? -20.847 -29.500 10.942 1.00 33.45 134 PRO B O 1
ATOM 4049 N N . LEU B 1 135 ? -22.087 -31.335 11.195 1.00 34.81 135 LEU B N 1
ATOM 4050 C CA . LEU B 1 135 ? -21.381 -31.656 12.435 1.00 36.74 135 LEU B CA 1
ATOM 4051 C C . LEU B 1 135 ? -19.925 -31.958 12.099 1.00 37.68 135 LEU B C 1
ATOM 4052 O O . LEU B 1 135 ? -19.024 -31.414 12.717 1.00 39.47 135 LEU B O 1
ATOM 4057 N N . ILE B 1 136 ? -19.705 -32.803 11.103 1.00 36.06 136 ILE B N 1
ATOM 4058 C CA . ILE B 1 136 ? -18.359 -33.134 10.689 1.00 35.39 136 ILE B CA 1
ATOM 4059 C C . ILE B 1 136 ? -17.635 -31.856 10.209 1.00 34.72 136 ILE B C 1
ATOM 4060 O O . ILE B 1 136 ? -16.510 -31.575 10.610 1.00 33.82 136 ILE B O 1
ATOM 4065 N N . MET B 1 137 ? -18.316 -31.049 9.395 1.00 33.86 137 MET B N 1
ATOM 4066 C CA . MET B 1 137 ? -17.677 -29.862 8.839 1.00 34.58 137 MET B CA 1
ATOM 4067 C C . MET B 1 137 ? -17.215 -28.909 9.926 1.00 35.37 137 MET B C 1
ATOM 4068 O O . MET B 1 137 ? -16.087 -28.444 9.888 1.00 36.22 137 MET B O 1
ATOM 4073 N N . ILE B 1 138 ? -18.079 -28.617 10.897 1.00 36.07 138 ILE B N 1
ATOM 4074 C CA . ILE B 1 138 ? -17.714 -27.690 11.968 1.00 36.04 138 ILE B CA 1
ATOM 4075 C C . ILE B 1 138 ? -16.708 -28.300 12.923 1.00 35.73 138 ILE B C 1
ATOM 4076 O O . ILE B 1 138 ? -15.870 -27.594 13.484 1.00 33.92 138 ILE B O 1
ATOM 4081 N N . SER B 1 139 ? -16.840 -29.601 13.148 1.00 36.37 139 SER B N 1
ATOM 4082 C CA . SER B 1 139 ? -15.859 -30.327 13.964 1.00 38.92 139 SER B CA 1
ATOM 4083 C C . SER B 1 139 ? -14.481 -30.317 13.299 1.00 41.37 139 SER B C 1
ATOM 4084 O O . SER B 1 139 ? -13.493 -30.062 13.969 1.00 43.08 139 SER B O 1
ATOM 4087 N N . ASP B 1 140 ? -14.409 -30.557 11.988 1.00 42.77 140 ASP B N 1
ATOM 4088 C CA . ASP B 1 140 ? -13.102 -30.536 11.290 1.00 46.61 140 ASP B CA 1
ATOM 4089 C C . ASP B 1 140 ? -12.539 -29.137 11.304 1.00 45.58 140 ASP B C 1
ATOM 4090 O O . ASP B 1 140 ? -11.336 -28.928 11.399 1.00 46.51 140 ASP B O 1
ATOM 4095 N N . LEU B 1 141 ? -13.432 -28.174 11.182 1.00 42.69 141 LEU B N 1
ATOM 4096 C CA . LEU B 1 141 ? -13.007 -26.803 11.251 1.00 41.33 141 LEU B CA 1
ATOM 4097 C C . LEU B 1 141 ? -12.413 -26.467 12.599 1.00 40.10 141 LEU B C 1
ATOM 4098 O O . LEU B 1 141 ? -11.323 -25.895 12.669 1.00 39.48 141 LEU B O 1
ATOM 4103 N N . LEU B 1 142 ? -13.091 -26.912 13.653 1.00 39.26 142 LEU B N 1
ATOM 4104 C CA . LEU B 1 142 ? -12.673 -26.634 15.019 1.00 39.10 142 LEU B CA 1
ATOM 4105 C C . LEU B 1 142 ? -11.560 -27.552 15.488 1.00 42.82 142 LEU B C 1
ATOM 4106 O O . LEU B 1 142 ? -10.961 -27.317 16.545 1.00 43.33 142 LEU B O 1
ATOM 4111 N N . GLY B 1 143 ? -11.290 -28.610 14.727 1.00 44.74 143 GLY B N 1
ATOM 4112 C CA . GLY B 1 143 ? -10.183 -29.502 15.068 1.00 46.69 143 GLY B CA 1
ATOM 4113 C C . GLY B 1 143 ? -10.511 -30.635 16.033 1.00 47.50 143 GLY B C 1
ATOM 4114 O O . GLY B 1 143 ? -9.669 -31.078 16.814 1.00 48.72 143 GLY B O 1
ATOM 4115 N N . VAL B 1 144 ? -11.737 -31.128 15.969 1.00 46.45 144 VAL B N 1
ATOM 4116 C CA . VAL B 1 144 ? -12.143 -32.230 16.825 1.00 47.34 144 VAL B CA 1
ATOM 4117 C C . VAL B 1 144 ? -11.746 -33.618 16.270 1.00 48.66 144 VAL B C 1
ATOM 4118 O O . VAL B 1 144 ? -11.999 -33.916 15.117 1.00 49.92 144 VAL B O 1
ATOM 4122 N N . PRO B 1 145 ? -11.093 -34.469 17.081 1.00 50.23 145 PRO B N 1
ATOM 4123 C CA . PRO B 1 145 ? -10.864 -35.845 16.630 1.00 51.07 145 PRO B CA 1
ATOM 4124 C C . PRO B 1 145 ? -12.163 -36.621 16.428 1.00 50.79 145 PRO B C 1
ATOM 4125 O O . PRO B 1 145 ? -13.130 -36.359 17.142 1.00 49.25 145 PRO B O 1
ATOM 4129 N N . GLU B 1 146 ? -12.181 -37.584 15.509 1.00 53.21 146 GLU B N 1
ATOM 4130 C CA . GLU B 1 146 ? -13.395 -38.367 15.255 1.00 53.98 146 GLU B CA 1
ATOM 4131 C C . GLU B 1 146 ? -13.946 -39.191 16.454 1.00 51.84 146 GLU B C 1
ATOM 4132 O O . GLU B 1 146 ? -15.163 -39.172 16.696 1.00 50.88 146 GLU B O 1
ATOM 4134 N N . SER B 1 147 ? -13.060 -39.834 17.230 1.00 85.02 147 SER B N 1
ATOM 4135 C CA . SER B 1 147 ? -13.453 -40.630 18.407 1.00 84.58 147 SER B CA 1
ATOM 4136 C C . SER B 1 147 ? -14.237 -39.715 19.317 1.00 83.41 147 SER B C 1
ATOM 4137 O O . SER B 1 147 ? -15.165 -40.110 20.015 1.00 83.56 147 SER B O 1
ATOM 4140 N N . ASP B 1 148 ? -13.795 -38.473 19.284 1.00 81.45 148 ASP B N 1
ATOM 4141 C CA . ASP B 1 148 ? -14.241 -37.411 20.122 1.00 80.45 148 ASP B CA 1
ATOM 4142 C C . ASP B 1 148 ? -15.612 -36.808 19.735 1.00 80.06 148 ASP B C 1
ATOM 4143 O O . ASP B 1 148 ? -16.284 -36.201 20.549 1.00 79.47 148 ASP B O 1
ATOM 4148 N N . ARG B 1 149 ? -16.041 -37.011 18.498 1.00 80.32 149 ARG B N 1
ATOM 4149 C CA . ARG B 1 149 ? -17.329 -36.500 18.011 1.00 80.44 149 ARG B CA 1
ATOM 4150 C C . ARG B 1 149 ? -18.521 -37.225 18.633 1.00 81.51 149 ARG B C 1
ATOM 4151 O O . ARG B 1 149 ? -19.656 -36.765 18.546 1.00 82.15 149 ARG B O 1
ATOM 4159 N N . ALA B 1 150 ? -18.266 -38.399 19.193 1.00 81.86 150 ALA B N 1
ATOM 4160 C CA . ALA B 1 150 ? -19.314 -39.162 19.855 1.00 82.61 150 ALA B CA 1
ATOM 4161 C C . ALA B 1 150 ? -20.004 -38.254 20.877 1.00 83.06 150 ALA B C 1
ATOM 4162 O O . ALA B 1 150 ? -21.241 -38.145 20.907 1.00 83.98 150 ALA B O 1
ATOM 4164 N N . LEU B 1 151 ? -19.195 -37.538 21.662 1.00 82.21 151 LEU B N 1
ATOM 4165 C CA . LEU B 1 151 ? -19.724 -36.618 22.686 1.00 81.99 151 LEU B CA 1
ATOM 4166 C C . LEU B 1 151 ? -20.565 -35.510 22.064 1.00 80.74 151 LEU B C 1
ATOM 4167 O O . LEU B 1 151 ? -21.495 -35.019 22.675 1.00 80.63 151 LEU B O 1
ATOM 4169 N N . PHE B 1 152 ? -20.213 -35.105 20.852 1.00 79.86 152 PHE B N 1
ATOM 4170 C CA . PHE B 1 152 ? -20.976 -34.096 20.104 1.00 79.23 152 PHE B CA 1
ATOM 4171 C C . PHE B 1 152 ? -22.261 -34.610 19.443 1.00 80.19 152 PHE B C 1
ATOM 4172 O O . PHE B 1 152 ? -23.214 -33.856 19.260 1.00 80.00 152 PHE B O 1
ATOM 4180 N N . ARG B 1 153 ? -22.270 -35.875 19.040 1.00 81.64 153 ARG B N 1
ATOM 4181 C CA . ARG B 1 153 ? -23.454 -36.466 18.426 1.00 83.23 153 ARG B CA 1
ATOM 4182 C C . ARG B 1 153 ? -24.649 -36.417 19.393 1.00 86.76 153 ARG B C 1
ATOM 4183 O O . ARG B 1 153 ? -25.797 -36.611 18.974 1.00 88.40 153 ARG B O 1
ATOM 4185 N N . GLN B 1 154 ? -24.363 -36.170 20.675 1.00 88.18 154 GLN B N 1
ATOM 4186 C CA . GLN B 1 154 ? -25.375 -35.917 21.705 1.00 89.66 154 GLN B CA 1
ATOM 4187 C C . GLN B 1 154 ? -26.204 -34.665 21.368 1.00 89.91 154 GLN B C 1
ATOM 4188 O O . GLN B 1 154 ? -27.433 -34.707 21.423 1.00 91.84 154 GLN B O 1
ATOM 4194 N N . TRP B 1 155 ? -25.540 -33.570 20.995 1.00 88.07 155 TRP B N 1
ATOM 4195 C CA . TRP B 1 155 ? -26.227 -32.334 20.634 1.00 87.47 155 TRP B CA 1
ATOM 4196 C C . TRP B 1 155 ? -27.043 -32.601 19.393 1.00 88.33 155 TRP B C 1
ATOM 4197 O O . TRP B 1 155 ? -28.109 -32.029 19.196 1.00 88.99 155 TRP B O 1
ATOM 4199 N N . MET B 1 156 ? -26.556 -33.538 18.589 1.00 88.30 156 MET B N 1
ATOM 4200 C CA . MET B 1 156 ? -27.186 -33.863 17.321 1.00 88.24 156 MET B CA 1
ATOM 4201 C C . MET B 1 156 ? -28.453 -34.652 17.607 1.00 89.45 156 MET B C 1
ATOM 4202 O O . MET B 1 156 ? -29.485 -34.497 16.946 1.00 90.18 156 MET B O 1
ATOM 4207 N N . ASP B 1 157 ? -28.369 -35.515 18.609 1.00 89.76 157 ASP B N 1
ATOM 4208 C CA . ASP B 1 157 ? -29.545 -36.243 19.015 1.00 90.44 157 ASP B CA 1
ATOM 4209 C C . ASP B 1 157 ? -30.336 -35.630 20.179 1.00 89.11 157 ASP B C 1
ATOM 4210 O O . ASP B 1 157 ? -31.545 -35.863 20.244 1.00 91.54 157 ASP B O 1
ATOM 4215 N N . LYS B 1 158 ? -29.720 -34.871 21.084 1.00 85.30 158 LYS B N 1
ATOM 4216 C CA . LYS B 1 158 ? -30.528 -34.245 22.127 1.00 84.16 158 LYS B CA 1
ATOM 4217 C C . LYS B 1 158 ? -31.457 -33.160 21.586 1.00 84.80 158 LYS B C 1
ATOM 4218 O O . LYS B 1 158 ? -32.634 -33.084 21.960 1.00 87.09 158 LYS B O 1
ATOM 4220 N N . MET B 1 159 ? -30.940 -32.339 20.679 1.00 82.54 159 MET B N 1
ATOM 4221 C CA . MET B 1 159 ? -31.731 -31.230 20.174 1.00 81.13 159 MET B CA 1
ATOM 4222 C C . MET B 1 159 ? -32.777 -31.666 19.151 1.00 82.08 159 MET B C 1
ATOM 4223 O O . MET B 1 159 ? -33.867 -31.099 19.107 1.00 83.59 159 MET B O 1
ATOM 4225 N N . LEU B 1 160 ? -32.481 -32.713 18.385 1.00 81.67 160 LEU B N 1
ATOM 4226 C CA . LEU B 1 160 ? -33.431 -33.227 17.395 1.00 82.60 160 LEU B CA 1
ATOM 4227 C C . LEU B 1 160 ? -34.694 -33.800 18.025 1.00 85.63 160 LEU B C 1
ATOM 4228 O O . LEU B 1 160 ? -34.706 -34.167 19.200 1.00 87.46 160 LEU B O 1
ATOM 4230 N N . GLU B 1 184 ? -27.273 -27.004 30.747 1.00 91.36 184 GLU B N 1
ATOM 4231 C CA . GLU B 1 184 ? -27.450 -28.285 30.067 1.00 91.90 184 GLU B CA 1
ATOM 4232 C C . GLU B 1 184 ? -26.111 -28.975 29.782 1.00 92.14 184 GLU B C 1
ATOM 4233 O O . GLU B 1 184 ? -25.084 -28.619 30.367 1.00 91.60 184 GLU B O 1
ATOM 4235 N N . LEU B 1 185 ? -26.116 -29.914 28.835 1.00 92.59 185 LEU B N 1
ATOM 4236 C CA . LEU B 1 185 ? -24.923 -30.694 28.497 1.00 91.85 185 LEU B CA 1
ATOM 4237 C C . LEU B 1 185 ? -23.960 -29.868 27.649 1.00 90.78 185 LEU B C 1
ATOM 4238 O O . LEU B 1 185 ? -22.963 -30.377 27.128 1.00 89.61 185 LEU B O 1
ATOM 4240 N N . LEU B 1 186 ? -24.268 -28.577 27.538 1.00 90.49 186 LEU B N 1
ATOM 4241 C CA . LEU B 1 186 ? -23.399 -27.620 26.884 1.00 88.23 186 LEU B CA 1
ATOM 4242 C C . LEU B 1 186 ? -22.207 -27.514 27.814 1.00 86.94 186 LEU B C 1
ATOM 4243 O O . LEU B 1 186 ? -21.114 -27.154 27.383 1.00 85.70 186 LEU B O 1
ATOM 4245 N N . TRP B 1 187 ? -22.446 -27.861 29.085 1.00 87.22 187 TRP B N 1
ATOM 4246 C CA . TRP B 1 187 ? -21.428 -27.861 30.126 1.00 87.60 187 TRP B CA 1
ATOM 4247 C C . TRP B 1 187 ? -20.330 -28.917 29.934 1.00 88.50 187 TRP B C 1
ATOM 4248 O O . TRP B 1 187 ? -19.172 -28.686 30.285 1.00 88.93 187 TRP B O 1
ATOM 4259 N N . GLU B 1 188 ? -20.662 -30.090 29.418 1.00 88.89 188 GLU B N 1
ATOM 4260 C CA . GLU B 1 188 ? -19.592 -31.060 29.176 1.00 88.40 188 GLU B CA 1
ATOM 4261 C C . GLU B 1 188 ? -18.817 -30.749 27.876 1.00 87.43 188 GLU B C 1
ATOM 4262 O O . GLU B 1 188 ? -17.612 -30.943 27.822 1.00 87.49 188 GLU B O 1
ATOM 4268 N N . MET B 1 189 ? -19.500 -30.255 26.848 1.00 87.05 189 MET B N 1
ATOM 4269 C CA . MET B 1 189 ? -18.831 -29.761 25.654 1.00 86.48 189 MET B CA 1
ATOM 4270 C C . MET B 1 189 ? -17.943 -28.594 26.120 1.00 86.62 189 MET B C 1
ATOM 4271 O O . MET B 1 189 ? -16.893 -28.273 25.535 1.00 85.62 189 MET B O 1
ATOM 4276 N N . ARG B 1 190 ? -18.446 -27.916 27.154 1.00 88.05 190 ARG B N 1
ATOM 4277 C CA . ARG B 1 190 ? -17.828 -26.713 27.758 1.00 87.70 190 ARG B CA 1
ATOM 4278 C C . ARG B 1 190 ? -16.435 -26.916 28.388 1.00 87.97 190 ARG B C 1
ATOM 4279 O O . ARG B 1 190 ? -15.465 -26.327 27.904 1.00 88.02 190 ARG B O 1
ATOM 4287 N N . ASP B 1 191 ? -16.295 -27.919 29.264 1.00 88.42 191 ASP B N 1
ATOM 4288 C CA . ASP B 1 191 ? -14.988 -28.196 29.869 1.00 88.53 191 ASP B CA 1
ATOM 4289 C C . ASP B 1 191 ? -14.050 -28.936 29.009 1.00 87.24 191 ASP B C 1
ATOM 4290 O O . ASP B 1 191 ? -12.875 -29.078 29.307 1.00 87.60 191 ASP B O 1
ATOM 4295 N N . TYR B 1 192 ? -14.631 -29.383 27.932 1.00 85.82 192 TYR B N 1
ATOM 4296 C CA . TYR B 1 192 ? -14.060 -30.020 26.825 1.00 84.32 192 TYR B CA 1
ATOM 4297 C C . TYR B 1 192 ? -13.230 -29.071 25.963 1.00 81.91 192 TYR B C 1
ATOM 4298 O O . TYR B 1 192 ? -12.092 -29.378 25.649 1.00 81.57 192 TYR B O 1
ATOM 4307 N N . TRP B 1 193 ? -13.792 -27.922 25.595 1.00 80.65 193 TRP B N 1
ATOM 4308 C CA . TRP B 1 193 ? -13.083 -26.980 24.736 1.00 79.38 193 TRP B CA 1
ATOM 4309 C C . TRP B 1 193 ? -11.824 -26.276 25.244 1.00 81.34 193 TRP B C 1
ATOM 4310 O O . TRP B 1 193 ? -10.872 -26.123 24.473 1.00 81.35 193 TRP B O 1
ATOM 4321 N N . HIS B 1 194 ? -11.759 -25.890 26.516 1.00 83.38 194 HIS B N 1
ATOM 4322 C CA . HIS B 1 194 ? -10.524 -25.272 27.035 1.00 84.67 194 HIS B CA 1
ATOM 4323 C C . HIS B 1 194 ? -9.272 -26.158 27.104 1.00 86.85 194 HIS B C 1
ATOM 4324 O O . HIS B 1 194 ? -8.158 -25.645 26.926 1.00 85.48 194 HIS B O 1
ATOM 4331 N N . GLU B 1 195 ? -9.397 -27.428 27.489 1.00 89.24 195 GLU B N 1
ATOM 4332 C CA . GLU B 1 195 ? -8.185 -28.231 27.530 1.00 88.54 195 GLU B CA 1
ATOM 4333 C C . GLU B 1 195 ? -7.703 -28.410 26.069 1.00 86.09 195 GLU B C 1
ATOM 4334 O O . GLU B 1 195 ? -6.502 -28.533 25.812 1.00 87.08 195 GLU B O 1
ATOM 4340 N N . ARG B 1 196 ? -8.622 -28.404 25.106 1.00 82.84 196 ARG B N 1
ATOM 4341 C CA . ARG B 1 196 ? -8.177 -28.308 23.725 1.00 79.37 196 ARG B CA 1
ATOM 4342 C C . ARG B 1 196 ? -7.598 -26.972 23.414 1.00 77.39 196 ARG B C 1
ATOM 4343 O O . ARG B 1 196 ? -6.730 -26.885 22.567 1.00 76.34 196 ARG B O 1
ATOM 4351 N N . ALA B 1 197 ? -8.126 -25.926 24.039 1.00 76.96 197 ALA B N 1
ATOM 4352 C CA . ALA B 1 197 ? -7.533 -24.600 23.935 1.00 77.24 197 ALA B CA 1
ATOM 4353 C C . ALA B 1 197 ? -6.140 -24.649 24.548 1.00 78.04 197 ALA B C 1
ATOM 4354 O O . ALA B 1 197 ? -5.167 -24.153 23.973 1.00 78.24 197 ALA B O 1
ATOM 4356 N N . ALA B 1 198 ? -6.054 -25.257 25.724 1.00 78.82 198 ALA B N 1
ATOM 4357 C CA . ALA B 1 198 ? -4.777 -25.435 26.380 1.00 79.89 198 ALA B CA 1
ATOM 4358 C C . ALA B 1 198 ? -3.781 -26.103 25.437 1.00 80.93 198 ALA B C 1
ATOM 4359 O O . ALA B 1 198 ? -2.732 -25.536 25.146 1.00 81.43 198 ALA B O 1
ATOM 4361 N N . GLU B 1 199 ? -4.157 -27.256 24.891 1.00 81.63 199 GLU B N 1
ATOM 4362 C CA . GLU B 1 199 ? -3.275 -28.027 24.023 1.00 82.93 199 GLU B CA 1
ATOM 4363 C C . GLU B 1 199 ? -2.810 -27.256 22.796 1.00 84.50 199 GLU B C 1
ATOM 4364 O O . GLU B 1 199 ? -1.665 -27.399 22.370 1.00 85.61 199 GLU B O 1
ATOM 4366 N N . SER B 1 200 ? -3.683 -26.412 22.256 1.00 84.93 200 SER B N 1
ATOM 4367 C CA . SER B 1 200 ? -3.374 -25.632 21.057 1.00 86.04 200 SER B CA 1
ATOM 4368 C C . SER B 1 200 ? -2.291 -24.573 21.251 1.00 88.03 200 SER B C 1
ATOM 4369 O O . SER B 1 200 ? -1.614 -24.193 20.289 1.00 88.53 200 SER B O 1
ATOM 4372 N N . ARG B 1 201 ? -2.135 -24.077 22.476 1.00 90.16 201 ARG B N 1
ATOM 4373 C CA . ARG B 1 201 ? -1.137 -23.038 22.713 1.00 91.40 201 ARG B CA 1
ATOM 4374 C C . ARG B 1 201 ? 0.293 -23.573 22.669 1.00 93.05 201 ARG B C 1
ATOM 4375 O O . ARG B 1 201 ? 1.213 -22.896 22.196 1.00 92.17 201 AR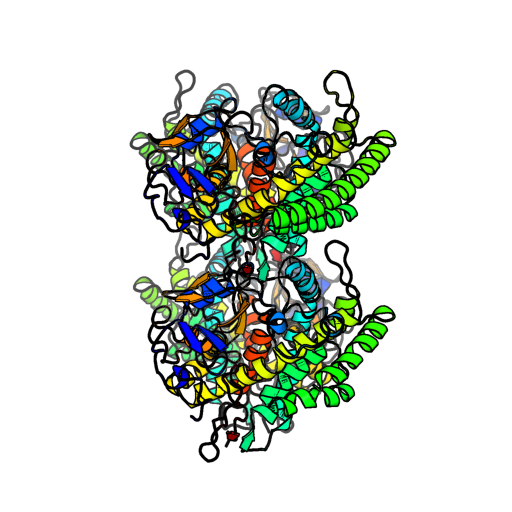G B O 1
ATOM 4383 N N . LYS B 1 202 ? 0.473 -24.785 23.175 1.00 95.45 202 LYS B N 1
ATOM 4384 C CA . LYS B 1 202 ? 1.787 -25.405 23.195 1.00 97.45 202 LYS B CA 1
ATOM 4385 C C . LYS B 1 202 ? 2.095 -26.085 21.863 1.00 97.74 202 LYS B C 1
ATOM 4386 O O . LYS B 1 202 ? 3.257 -26.226 21.490 1.00 99.08 202 LYS B O 1
ATOM 4388 N N . ARG B 1 203 ? 1.048 -26.468 21.136 1.00 82.19 203 ARG B N 1
ATOM 4389 C CA . ARG B 1 203 ? 1.200 -27.220 19.898 1.00 81.50 203 ARG B CA 1
ATOM 4390 C C . ARG B 1 203 ? 0.075 -26.922 18.921 1.00 78.95 203 ARG B C 1
ATOM 4391 O O . ARG B 1 203 ? -0.848 -27.715 18.769 1.00 77.09 203 ARG B O 1
ATOM 4393 N N . PRO B 1 204 ? 0.169 -25.779 18.236 1.00 79.98 204 PRO B N 1
ATOM 4394 C CA . PRO B 1 204 ? -0.831 -25.294 17.275 1.00 78.39 204 PRO B CA 1
ATOM 4395 C C . PRO B 1 204 ? -1.013 -26.247 16.097 1.00 78.64 204 PRO B C 1
ATOM 4396 O O . PRO B 1 204 ? -0.088 -26.999 15.789 1.00 80.47 204 PRO B O 1
ATOM 4400 N N . ARG B 1 205 ? -2.197 -26.240 15.487 1.00 77.16 205 ARG B N 1
ATOM 4401 C CA . ARG B 1 205 ? -2.496 -27.069 14.311 1.00 76.50 205 ARG B CA 1
ATOM 4402 C C . ARG B 1 205 ? -3.313 -26.252 13.297 1.00 74.36 205 ARG B C 1
ATOM 4403 O O . ARG B 1 205 ? -3.635 -25.096 13.562 1.00 74.38 205 ARG B O 1
ATOM 4405 N N . GLU B 1 206 ? -3.654 -26.827 12.146 1.00 72.62 206 GLU B N 1
ATOM 4406 C CA . GLU B 1 206 ? -4.365 -26.042 11.133 1.00 69.80 206 GLU B CA 1
ATOM 4407 C C . GLU B 1 206 ? -5.876 -26.120 11.312 1.00 67.11 206 GLU B C 1
ATOM 4408 O O . GLU B 1 206 ? -6.588 -26.644 10.450 1.00 67.30 206 GLU B O 1
ATOM 4410 N N . ASP B 1 207 ? -6.357 -25.580 12.430 1.00 64.53 207 ASP B N 1
ATOM 4411 C CA . ASP B 1 207 ? -7.789 -25.535 12.722 1.00 61.01 207 ASP B CA 1
ATOM 4412 C C . ASP B 1 207 ? -8.155 -24.236 13.415 1.00 57.13 207 ASP B C 1
ATOM 4413 O O . ASP B 1 207 ? -7.274 -23.494 13.877 1.00 58.75 207 ASP B O 1
ATOM 4418 N N . LEU B 1 208 ? -9.458 -24.034 13.584 1.00 51.19 208 LEU B N 1
ATOM 4419 C CA . LEU B 1 208 ? -9.975 -22.779 14.080 1.00 48.04 208 LEU B CA 1
ATOM 4420 C C . LEU B 1 208 ? -9.575 -22.500 15.505 1.00 49.14 208 LEU B C 1
ATOM 4421 O O . LEU B 1 208 ? -9.185 -21.388 15.833 1.00 49.27 208 LEU B O 1
ATOM 4426 N N . ILE B 1 209 ? -9.623 -23.526 16.340 1.00 50.50 209 ILE B N 1
ATOM 4427 C CA . ILE B 1 209 ? -9.266 -23.355 17.737 1.00 51.37 209 ILE B CA 1
ATOM 4428 C C . ILE B 1 209 ? -7.836 -22.871 17.916 1.00 52.37 209 ILE B C 1
ATOM 4429 O O . ILE B 1 209 ? -7.591 -21.929 18.676 1.00 51.72 209 ILE B O 1
ATOM 4434 N N . SER B 1 210 ? -6.903 -23.497 17.205 1.00 54.00 210 SER B N 1
ATOM 4435 C CA . SER B 1 210 ? -5.520 -23.090 17.320 1.00 57.82 210 SER B CA 1
ATOM 4436 C C . SER B 1 210 ? -5.409 -21.651 16.855 1.00 59.54 210 SER B C 1
ATOM 4437 O O . SER B 1 210 ? -4.717 -20.843 17.467 1.00 61.37 210 SER B O 1
ATOM 4440 N N . GLN B 1 211 ? -6.193 -21.320 15.837 1.00 59.29 211 GLN B N 1
ATOM 4441 C CA . GLN B 1 211 ? -6.187 -19.981 15.271 1.00 61.52 211 GLN B CA 1
ATOM 4442 C C . GLN B 1 211 ? -6.861 -18.982 16.220 1.00 59.87 211 GLN B C 1
ATOM 4443 O O . GLN B 1 211 ? -6.501 -17.810 16.275 1.00 61.24 211 GLN B O 1
ATOM 4449 N N . LEU B 1 212 ? -7.848 -19.450 16.964 1.00 56.45 212 LEU B N 1
ATOM 4450 C CA . LEU B 1 212 ? -8.453 -18.608 17.973 1.00 54.75 212 LEU B CA 1
ATOM 4451 C C . LEU B 1 212 ? -7.455 -18.319 19.077 1.00 57.49 212 LEU B C 1
ATOM 4452 O O . LEU B 1 212 ? -7.423 -17.222 19.634 1.00 58.26 212 LEU B O 1
ATOM 4457 N N . VAL B 1 213 ? -6.648 -19.321 19.387 1.00 59.44 213 VAL B N 1
ATOM 4458 C CA . VAL B 1 213 ? -5.660 -19.221 20.440 1.00 63.40 213 VAL B CA 1
ATOM 4459 C C . VAL B 1 213 ? -4.559 -18.213 20.125 1.00 67.17 213 VAL B C 1
ATOM 4460 O O . VAL B 1 213 ? -4.103 -17.471 20.997 1.00 67.61 213 VAL B O 1
ATOM 4464 N N . HIS B 1 214 ? -4.162 -18.176 18.857 1.00 70.01 214 HIS B N 1
ATOM 4465 C CA . HIS B 1 214 ? -3.084 -17.302 18.408 1.00 73.47 214 HIS B CA 1
ATOM 4466 C C . HIS B 1 214 ? -3.539 -15.923 17.957 1.00 74.41 214 HIS B C 1
ATOM 4467 O O . HIS B 1 214 ? -2.771 -14.956 18.011 1.00 76.86 214 HIS B O 1
ATOM 4469 N N . ALA B 1 215 ? -4.784 -15.823 17.510 1.00 73.22 215 ALA B N 1
ATOM 4470 C CA . ALA B 1 215 ? -5.201 -14.570 16.916 1.00 74.11 215 ALA B CA 1
ATOM 4471 C C . ALA B 1 215 ? -5.292 -13.466 17.954 1.00 77.00 215 ALA B C 1
ATOM 4472 O O . ALA B 1 215 ? -5.573 -13.703 19.141 1.00 78.13 215 ALA B O 1
ATOM 4474 N N . GLU B 1 216 ? -5.006 -12.260 17.487 1.00 78.58 216 GLU B N 1
ATOM 4475 C CA . GLU B 1 216 ? -5.096 -11.063 18.300 1.00 80.60 216 GLU B CA 1
ATOM 4476 C C . GLU B 1 216 ? -5.530 -9.976 17.317 1.00 82.27 216 GLU B C 1
ATOM 4477 O O . GLU B 1 216 ? -5.068 -9.942 16.172 1.00 82.98 216 GLU B O 1
ATOM 4483 N N . VAL B 1 217 ? -6.472 -9.140 17.723 1.00 82.78 217 VAL B N 1
ATOM 4484 C CA . VAL B 1 217 ? -6.807 -7.947 16.953 1.00 82.99 217 VAL B CA 1
ATOM 4485 C C . VAL B 1 217 ? -6.750 -6.787 17.961 1.00 84.53 217 VAL B C 1
ATOM 4486 O O . VAL B 1 217 ? -7.118 -6.991 19.131 1.00 85.35 217 VAL B O 1
ATOM 4490 N N . ASP B 1 218 ? -6.136 -5.664 17.559 1.00 85.31 218 ASP B N 1
ATOM 4491 C CA . ASP B 1 218 ? -5.909 -4.453 18.387 1.00 87.99 218 ASP B CA 1
ATOM 4492 C C . ASP B 1 218 ? -5.420 -4.791 19.809 1.00 90.43 218 ASP B C 1
ATOM 4493 O O . ASP B 1 218 ? -5.904 -4.242 20.804 1.00 93.17 218 ASP B O 1
ATOM 4498 N N . GLY B 1 219 ? -4.441 -5.694 19.875 1.00 90.72 219 GLY B N 1
ATOM 4499 C CA . GLY B 1 219 ? -3.741 -6.039 21.102 1.00 91.63 219 GLY B CA 1
ATOM 4500 C C . GLY B 1 219 ? -4.403 -6.896 22.167 1.00 89.39 219 GLY B C 1
ATOM 4501 O O . GLY B 1 219 ? -3.846 -7.044 23.260 1.00 90.14 219 GLY B O 1
ATOM 4502 N N . GLN B 1 220 ? -5.565 -7.473 21.867 1.00 86.85 220 GLN B N 1
ATOM 4503 C CA . GLN B 1 220 ? -6.239 -8.316 22.846 1.00 85.84 220 GLN B CA 1
ATOM 4504 C C . GLN B 1 220 ? -6.330 -9.780 22.405 1.00 82.97 220 GLN B C 1
ATOM 4505 O O . GLN B 1 220 ? -6.817 -10.090 21.319 1.00 79.47 220 GLN B O 1
ATOM 4507 N N . LYS B 1 221 ? -5.854 -10.669 23.276 1.00 84.42 221 LYS B N 1
ATOM 4508 C CA . LYS B 1 221 ? -5.949 -12.120 23.101 1.00 82.39 221 LYS B CA 1
ATOM 4509 C C . LYS B 1 221 ? -7.197 -12.719 23.758 1.00 80.22 221 LYS B C 1
ATOM 4510 O O . LYS B 1 221 ? -7.876 -12.047 24.532 1.00 80.38 221 LYS B O 1
ATOM 4512 N N . LEU B 1 222 ? -7.515 -13.970 23.421 1.00 78.09 222 LEU B N 1
ATOM 4513 C CA . LEU B 1 222 ? -8.647 -14.694 24.024 1.00 74.26 222 LEU B CA 1
ATOM 4514 C C . LEU B 1 222 ? -8.158 -15.659 25.130 1.00 73.69 222 LEU B C 1
ATOM 4515 O O . LEU B 1 222 ? -7.094 -16.269 24.986 1.00 74.84 222 LEU B O 1
ATOM 4520 N N . ASN B 1 223 ? -8.912 -15.824 26.217 1.00 71.55 223 ASN B N 1
ATOM 4521 C CA . ASN B 1 223 ? -8.561 -16.857 27.201 1.00 71.71 223 ASN B CA 1
ATOM 4522 C C . ASN B 1 223 ? -9.299 -18.156 26.877 1.00 70.22 223 ASN B C 1
ATOM 4523 O O . ASN B 1 223 ? -10.093 -18.211 25.933 1.00 69.39 223 ASN B O 1
ATOM 4528 N N . ASP B 1 224 ? -9.060 -19.196 27.660 1.00 70.42 224 ASP B N 1
ATOM 4529 C CA . ASP B 1 224 ? -9.652 -20.496 27.374 1.00 67.88 224 ASP B CA 1
ATOM 4530 C C . ASP B 1 224 ? -11.137 -20.538 27.716 1.00 64.44 224 ASP B C 1
ATOM 4531 O O . ASP B 1 224 ? -11.894 -21.304 27.116 1.00 63.76 224 ASP B O 1
ATOM 4536 N N . SER B 1 225 ? -11.551 -19.749 28.703 1.00 62.35 225 SER B N 1
ATOM 4537 C CA . SER B 1 225 ? -12.954 -19.712 29.074 1.00 59.34 225 SER B CA 1
ATOM 4538 C C . SER B 1 225 ? -13.760 -19.061 27.947 1.00 55.65 225 SER B C 1
ATOM 4539 O O . SER B 1 225 ? -14.845 -19.513 27.607 1.00 54.27 225 SER B O 1
ATOM 4542 N N . GLN B 1 226 ? -13.194 -18.012 27.361 1.00 53.45 226 GLN B N 1
ATOM 4543 C CA . GLN B 1 226 ? -13.775 -17.337 26.201 1.00 47.87 226 GLN B CA 1
ATOM 4544 C C . GLN B 1 226 ? -13.746 -18.278 24.988 1.00 44.46 226 GLN B C 1
ATOM 4545 O O . GLN B 1 226 ? -14.753 -18.450 24.297 1.00 40.51 226 GLN B O 1
ATOM 4551 N N . ILE B 1 227 ? -12.602 -18.927 24.744 1.00 46.12 227 ILE B N 1
ATOM 4552 C CA . ILE B 1 227 ? -12.512 -19.819 23.588 1.00 45.61 227 ILE B CA 1
ATOM 4553 C C . ILE B 1 227 ? -13.547 -20.934 23.714 1.00 44.76 227 ILE B C 1
ATOM 4554 O O . ILE B 1 227 ? -14.214 -21.296 22.719 1.00 42.11 227 ILE B O 1
ATOM 4559 N N . SER B 1 228 ? -13.734 -21.414 24.942 1.00 47.70 228 SER B N 1
ATOM 4560 C CA . SER B 1 228 ? -14.734 -22.446 25.204 1.00 49.61 228 SER B CA 1
ATOM 4561 C C . SER B 1 228 ? -16.162 -22.020 24.773 1.00 40.02 228 SER B C 1
ATOM 4562 O O . SER B 1 228 ? -16.842 -22.767 24.078 1.00 39.45 228 SER B O 1
ATOM 4565 N N . ASN B 1 229 ? -16.582 -20.829 25.177 1.00 39.45 229 ASN B N 1
ATOM 4566 C CA . ASN B 1 229 ? -17.930 -20.320 24.857 1.00 40.84 229 ASN B CA 1
ATOM 4567 C C . ASN B 1 229 ? -18.021 -19.928 23.374 1.00 39.87 229 ASN B C 1
ATOM 4568 O O . ASN B 1 229 ? -19.101 -19.985 22.746 1.00 40.74 229 ASN B O 1
ATOM 4573 N N . ILE B 1 230 ? -16.894 -19.511 22.798 1.00 37.63 230 ILE B N 1
ATOM 4574 C CA . ILE B 1 230 ? -16.864 -19.235 21.358 1.00 36.33 230 ILE B CA 1
ATOM 4575 C C . ILE B 1 230 ? -16.995 -20.526 20.545 1.00 34.97 230 ILE B C 1
ATOM 4576 O O . ILE B 1 230 ? -17.753 -20.587 19.590 1.00 31.07 230 ILE B O 1
ATOM 4581 N N . ALA B 1 231 ? -16.200 -21.526 20.889 1.00 36.60 231 ALA B N 1
ATOM 4582 C CA . ALA B 1 231 ? -16.266 -22.838 20.269 1.00 37.02 231 ALA B CA 1
ATOM 4583 C C . ALA B 1 231 ? -17.647 -23.430 20.416 1.00 39.92 231 ALA B C 1
ATOM 4584 O O . ALA B 1 231 ? -18.203 -23.912 19.449 1.00 40.07 231 ALA B O 1
ATOM 4586 N N . ASN B 1 232 ? -18.261 -23.289 21.584 1.00 42.54 232 ASN B N 1
ATOM 4587 C CA . ASN B 1 232 ? -19.586 -23.856 21.841 1.00 44.16 232 ASN B CA 1
ATOM 4588 C C . ASN B 1 232 ? -20.670 -23.153 20.990 1.00 39.63 232 ASN B C 1
ATOM 4589 O O . ASN B 1 232 ? -21.568 -23.781 20.448 1.00 39.36 232 ASN B O 1
ATOM 4594 N N . ARG B 1 233 ? -20.532 -21.848 20.808 1.00 36.11 233 ARG B N 1
ATOM 4595 C CA . ARG B 1 233 ? -21.533 -21.057 20.061 1.00 32.44 233 ARG B CA 1
ATOM 4596 C C . ARG B 1 233 ? -21.605 -21.435 18.574 1.00 30.75 233 ARG B C 1
ATOM 4597 O O . ARG B 1 233 ? -22.670 -21.514 18.001 1.00 30.28 233 ARG B O 1
ATOM 4605 N N . LEU B 1 234 ? -20.450 -21.680 17.983 1.00 31.77 234 LEU B N 1
ATOM 4606 C CA . LEU B 1 234 ? -20.305 -22.093 16.594 1.00 34.32 234 LEU B CA 1
ATOM 4607 C C . LEU B 1 234 ? -20.949 -23.457 16.398 1.00 35.10 234 LEU B C 1
ATOM 4608 O O . LEU B 1 234 ? -21.679 -23.671 15.428 1.00 35.39 234 LEU B O 1
ATOM 4613 N N . LEU B 1 235 ? -20.677 -24.380 17.314 1.00 35.42 235 LEU B N 1
ATOM 4614 C CA . LEU B 1 235 ? -21.279 -25.704 17.237 1.00 36.92 235 LEU B CA 1
ATOM 4615 C C . LEU B 1 235 ? -22.775 -25.700 17.160 1.00 38.77 235 LEU B C 1
ATOM 4616 O O . LEU B 1 235 ? -23.356 -26.351 16.297 1.00 41.91 235 LEU B O 1
ATOM 4621 N N . VAL B 1 236 ? -23.407 -25.039 18.122 1.00 36.89 236 VAL B N 1
ATOM 4622 C CA . VAL B 1 236 ? -24.852 -25.089 18.223 1.00 35.59 236 VAL B CA 1
ATOM 4623 C C . VAL B 1 236 ? -25.468 -24.258 17.091 1.00 34.29 236 VAL B C 1
ATOM 4624 O O . VAL B 1 236 ? -26.529 -24.589 16.578 1.00 33.50 236 VAL B O 1
ATOM 4628 N N . ASN B 1 237 ? -24.824 -23.154 16.724 1.00 33.44 237 ASN B N 1
ATOM 4629 C CA . ASN B 1 237 ? -25.399 -22.294 15.704 1.00 32.45 237 ASN B CA 1
ATOM 4630 C C . ASN B 1 237 ? -25.268 -22.831 14.298 1.00 33.95 237 ASN B C 1
ATOM 4631 O O . ASN B 1 237 ? -26.045 -22.467 13.386 1.00 32.15 237 ASN B O 1
ATOM 4636 N N . GLY B 1 238 ? -24.255 -23.661 14.104 1.00 35.64 238 GLY B N 1
ATOM 4637 C CA . GLY B 1 238 ? -23.982 -24.130 12.770 1.00 37.30 238 GLY B CA 1
ATOM 4638 C C . GLY B 1 238 ? -24.393 -25.543 12.442 1.00 37.56 238 GLY B C 1
ATOM 4639 O O . GLY B 1 238 ? -24.282 -25.941 11.292 1.00 39.11 238 GLY B O 1
ATOM 4640 N N . HIS B 1 239 ? -24.871 -26.286 13.435 1.00 35.30 239 HIS B N 1
ATOM 4641 C CA . HIS B 1 239 ? -25.120 -27.702 13.251 1.00 34.82 239 HIS B CA 1
ATOM 4642 C C . HIS B 1 239 ? -26.507 -28.000 12.724 1.00 34.29 239 HIS B C 1
ATOM 4643 O O . HIS B 1 239 ? -26.662 -28.394 11.564 1.00 34.13 239 HIS B O 1
ATOM 4650 N N . LEU B 1 240 ? -27.521 -27.829 13.565 1.00 34.56 240 LEU B N 1
ATOM 4651 C CA . LEU B 1 240 ? -28.852 -28.224 13.149 1.00 35.89 240 LEU B CA 1
ATOM 4652 C C . LEU B 1 240 ? -29.519 -27.273 12.146 1.00 34.13 240 LEU B C 1
ATOM 4653 O O . LEU B 1 240 ? -30.369 -27.702 11.358 1.00 33.97 240 LEU B O 1
ATOM 4658 N N . THR B 1 241 ? -29.119 -26.002 12.173 1.00 33.15 241 THR B N 1
ATOM 4659 C CA . THR B 1 241 ? -29.622 -25.021 11.236 1.00 31.88 241 THR B CA 1
ATOM 4660 C C . THR B 1 241 ? -29.285 -25.454 9.834 1.00 32.89 241 THR B C 1
ATOM 4661 O O . THR B 1 241 ? -30.135 -25.418 8.945 1.00 33.00 241 THR B O 1
ATOM 4665 N N . THR B 1 242 ? -28.035 -25.865 9.646 1.00 32.53 242 THR B N 1
ATOM 4666 C CA . THR B 1 242 ? -27.589 -26.298 8.346 1.00 32.62 242 THR B CA 1
ATOM 4667 C C . THR B 1 242 ? -28.308 -27.582 7.932 1.00 35.04 242 THR B C 1
ATOM 4668 O O . THR B 1 242 ? -28.755 -27.715 6.774 1.00 36.73 242 THR B O 1
ATOM 4672 N N . ALA B 1 243 ? -28.464 -28.486 8.889 1.00 33.90 243 ALA B N 1
ATOM 4673 C CA . ALA B 1 243 ? -29.168 -29.749 8.697 1.00 32.75 243 ALA B CA 1
ATOM 4674 C C . ALA B 1 243 ? -30.595 -29.497 8.221 1.00 34.39 243 ALA B C 1
ATOM 4675 O O . ALA B 1 243 ? -31.048 -30.059 7.236 1.00 34.46 243 ALA B O 1
ATOM 4677 N N . MET B 1 244 ? -31.289 -28.606 8.917 1.00 34.23 244 MET B N 1
ATOM 4678 C CA . MET B 1 244 ? -32.641 -28.272 8.537 1.00 33.18 244 MET B CA 1
ATOM 4679 C C . MET B 1 244 ? -32.643 -27.561 7.180 1.00 33.37 244 MET B C 1
ATOM 4680 O O . MET B 1 244 ? -33.530 -27.866 6.360 1.00 33.68 244 MET B O 1
ATOM 4685 N N . LEU B 1 245 ? -31.652 -26.677 6.909 1.00 32.24 245 LEU B N 1
ATOM 4686 C CA . LEU B 1 245 ? -31.589 -26.062 5.593 1.00 31.81 245 LEU B CA 1
ATOM 4687 C C . LEU B 1 245 ? -31.565 -27.118 4.498 1.00 31.90 245 LEU B C 1
ATOM 4688 O O . LEU B 1 245 ? -32.301 -27.006 3.485 1.00 32.48 245 LEU B O 1
ATOM 4693 N N . ILE B 1 246 ? -30.696 -28.102 4.660 1.00 30.52 246 ILE B N 1
ATOM 4694 C CA . ILE B 1 246 ? -30.582 -29.131 3.634 1.00 31.28 246 ILE B CA 1
ATOM 4695 C C . ILE B 1 246 ? -31.880 -29.961 3.548 1.00 30.91 246 ILE B C 1
ATOM 4696 O O . ILE B 1 246 ? -32.428 -30.161 2.478 1.00 31.53 246 ILE B O 1
ATOM 4701 N N . ALA B 1 247 ? -32.381 -30.421 4.677 1.00 31.24 247 ALA B N 1
ATOM 4702 C CA . ALA B 1 247 ? -33.572 -31.252 4.636 1.00 34.92 247 ALA B CA 1
ATOM 4703 C C . ALA B 1 247 ? -34.829 -30.429 4.255 1.00 37.04 247 ALA B C 1
ATOM 4704 O O . ALA B 1 247 ? -35.628 -30.883 3.421 1.00 37.99 247 ALA B O 1
ATOM 4706 N N . ASN B 1 248 ? -34.971 -29.211 4.797 1.00 35.36 248 ASN B N 1
ATOM 4707 C CA . ASN B 1 248 ? -36.118 -28.383 4.426 1.00 35.93 248 ASN B CA 1
ATOM 4708 C C . ASN B 1 248 ? -36.176 -28.210 2.924 1.00 37.61 248 ASN B C 1
ATOM 4709 O O . ASN B 1 248 ? -37.234 -28.313 2.304 1.00 39.13 248 ASN B O 1
ATOM 4714 N N . THR B 1 249 ? -35.002 -28.012 2.342 1.00 36.32 249 THR B N 1
ATOM 4715 C CA . THR B 1 249 ? -34.891 -27.799 0.927 1.00 35.56 249 THR B CA 1
ATOM 4716 C C . THR B 1 249 ? -35.323 -29.026 0.125 1.00 35.87 249 THR B C 1
ATOM 4717 O O . THR B 1 249 ? -36.034 -28.880 -0.867 1.00 38.10 249 THR B O 1
ATOM 4721 N N . MET B 1 250 ? -34.905 -30.227 0.514 1.00 34.67 250 MET B N 1
ATOM 4722 C CA . MET B 1 250 ? -35.352 -31.414 -0.250 1.00 36.70 250 MET B CA 1
ATOM 4723 C C . MET B 1 250 ? -36.861 -31.607 -0.150 1.00 38.32 250 MET B C 1
ATOM 4724 O O . MET B 1 250 ? -37.508 -32.027 -1.124 1.00 37.86 250 MET B O 1
ATOM 4729 N N . LEU B 1 251 ? -37.406 -31.270 1.026 1.00 39.23 251 LEU B N 1
ATOM 4730 C CA . LEU B 1 251 ? -38.846 -31.375 1.302 1.00 39.61 251 LEU B CA 1
ATOM 4731 C C . LEU B 1 251 ? -39.636 -30.450 0.387 1.00 40.14 251 LEU B C 1
ATOM 4732 O O . LEU B 1 251 ? -40.672 -30.840 -0.161 1.00 40.70 251 LEU B O 1
ATOM 4737 N N . CYS B 1 252 ? -39.139 -29.226 0.223 1.00 39.93 252 CYS B N 1
ATOM 4738 C CA . CYS B 1 252 ? -39.836 -28.268 -0.623 1.00 39.93 252 CYS B CA 1
ATOM 4739 C C . CYS B 1 252 ? -39.763 -28.723 -2.077 1.00 39.56 252 CYS B C 1
ATOM 4740 O O . CYS B 1 252 ? -40.753 -28.628 -2.803 1.00 39.58 252 CYS B O 1
ATOM 4743 N N . LEU B 1 253 ? -38.610 -29.254 -2.489 1.00 38.79 253 LEU B N 1
ATOM 4744 C CA . LEU B 1 253 ? -38.485 -29.803 -3.843 1.00 41.13 253 LEU B CA 1
ATOM 4745 C C . LEU B 1 253 ? -39.530 -30.880 -4.113 1.00 44.06 253 LEU B C 1
ATOM 4746 O O . LEU B 1 253 ? -40.189 -30.871 -5.154 1.00 47.02 253 LEU B O 1
ATOM 4751 N N . ASP B 1 254 ? -39.667 -31.808 -3.179 1.00 43.16 254 ASP B N 1
ATOM 4752 C CA . ASP B 1 254 ? -40.668 -32.853 -3.313 1.00 45.85 254 ASP B CA 1
ATOM 4753 C C . ASP B 1 254 ? -42.087 -32.287 -3.347 1.00 47.41 254 ASP B C 1
ATOM 4754 O O . ASP B 1 254 ? -42.923 -32.740 -4.117 1.00 48.68 254 ASP B O 1
ATOM 4759 N N . ALA B 1 255 ? -42.361 -31.295 -2.508 1.00 47.05 255 ALA B N 1
ATOM 4760 C CA . ALA B 1 255 ? -43.722 -30.758 -2.396 1.00 47.68 255 ALA B CA 1
ATOM 4761 C C . ALA B 1 255 ? -44.123 -29.899 -3.594 1.00 49.26 255 ALA B C 1
ATOM 4762 O O . ALA B 1 255 ? -45.296 -29.869 -3.970 1.00 50.91 255 ALA B O 1
ATOM 4764 N N . PHE B 1 256 ? -43.164 -29.150 -4.141 1.00 49.26 256 PHE B N 1
ATOM 4765 C CA . PHE B 1 256 ? -43.414 -28.250 -5.262 1.00 50.85 256 PHE B CA 1
ATOM 4766 C C . PHE B 1 256 ? -42.742 -28.768 -6.551 1.00 52.73 256 PHE B C 1
ATOM 4767 O O . PHE B 1 256 ? -41.723 -28.233 -6.991 1.00 51.96 256 PHE B O 1
ATOM 4775 N N . SER B 1 257 ? -43.344 -29.772 -7.184 1.00 56.01 257 SER B N 1
ATOM 4776 C CA . SER B 1 257 ? -42.729 -30.458 -8.333 1.00 58.75 257 SER B CA 1
ATOM 4777 C C . SER B 1 257 ? -42.380 -29.533 -9.509 1.00 60.18 257 SER B C 1
ATOM 4778 O O . SER B 1 257 ? -41.456 -29.810 -10.285 1.00 60.87 257 SER B O 1
ATOM 4781 N N . ASP B 1 258 ? -43.135 -28.455 -9.656 1.00 61.04 258 ASP B N 1
ATOM 4782 C CA . ASP B 1 258 ? -42.820 -27.455 -10.660 1.00 63.56 258 ASP B CA 1
ATOM 4783 C C . ASP B 1 258 ? -41.447 -26.822 -10.379 1.00 58.31 258 ASP B C 1
ATOM 4784 O O . ASP B 1 258 ? -40.633 -26.642 -11.288 1.00 56.76 258 ASP B O 1
ATOM 4789 N N . GLN B 1 259 ? -41.195 -26.484 -9.117 1.00 55.44 259 GLN B N 1
ATOM 4790 C CA . GLN B 1 259 ? -39.902 -25.919 -8.736 1.00 52.40 259 GLN B CA 1
ATOM 4791 C C . GLN B 1 259 ? -38.847 -27.012 -8.785 1.00 50.45 259 GLN B C 1
ATOM 4792 O O . GLN B 1 259 ? -37.702 -26.764 -9.145 1.00 49.99 259 GLN B O 1
ATOM 4798 N N . ASP B 1 260 ? -39.252 -28.223 -8.436 1.00 49.52 260 ASP B N 1
ATOM 4799 C CA . ASP B 1 260 ? -38.384 -29.378 -8.516 1.00 49.33 260 ASP B CA 1
ATOM 4800 C C . ASP B 1 260 ? -37.884 -29.617 -9.935 1.00 49.46 260 ASP B C 1
ATOM 4801 O O . ASP B 1 260 ? -36.692 -29.804 -10.168 1.00 48.49 260 ASP B O 1
ATOM 4806 N N . ALA B 1 261 ? -38.812 -29.587 -10.884 1.00 50.82 261 ALA B N 1
ATOM 4807 C CA . ALA B 1 261 ? -38.481 -29.791 -12.275 1.00 53.17 261 ALA B CA 1
ATOM 4808 C C . ALA B 1 261 ? -37.559 -28.703 -12.782 1.00 53.01 261 ALA B C 1
ATOM 4809 O O . ALA B 1 261 ? -36.578 -28.964 -13.475 1.00 54.06 261 ALA B O 1
ATOM 4811 N N . ARG B 1 262 ? -37.889 -27.479 -12.416 1.00 52.18 262 ARG B N 1
ATOM 4812 C CA . ARG B 1 262 ? -37.129 -26.316 -12.820 1.00 51.53 262 ARG B CA 1
ATOM 4813 C C . ARG B 1 262 ? -35.661 -26.462 -12.385 1.00 48.39 262 ARG B C 1
ATOM 4814 O O . ARG B 1 262 ? -34.740 -26.134 -13.153 1.00 48.56 262 ARG B O 1
ATOM 4822 N N . VAL B 1 263 ? -35.458 -26.962 -11.161 1.00 45.49 263 VAL B N 1
ATOM 4823 C CA . VAL B 1 263 ? -34.122 -27.054 -10.580 1.00 42.86 263 VAL B CA 1
ATOM 4824 C C . VAL B 1 263 ? -33.276 -28.217 -11.155 1.00 45.08 263 VAL B C 1
ATOM 4825 O O . VAL B 1 263 ? -32.116 -28.022 -11.533 1.00 45.23 263 VAL B O 1
ATOM 4829 N N . ARG B 1 264 ? -33.857 -29.404 -11.267 1.00 46.56 264 ARG B N 1
ATOM 4830 C CA . ARG B 1 264 ? -33.162 -30.504 -11.916 1.00 48.46 264 ARG B CA 1
ATOM 4831 C C . ARG B 1 264 ? -32.736 -30.151 -13.336 1.00 50.70 264 ARG B C 1
ATOM 4832 O O . ARG B 1 264 ? -31.645 -30.523 -13.790 1.00 50.59 264 ARG B O 1
ATOM 4840 N N . ALA B 1 265 ? -33.598 -29.421 -14.027 1.00 51.78 265 ALA B N 1
ATOM 4841 C CA . ALA B 1 265 ? -33.308 -29.002 -15.374 1.00 53.89 265 ALA B CA 1
ATOM 4842 C C . ALA B 1 265 ? -32.208 -27.941 -15.411 1.00 51.24 265 ALA B C 1
ATOM 4843 O O . ALA B 1 265 ? -31.528 -27.809 -16.425 1.00 51.39 265 ALA B O 1
ATOM 4845 N N . ASP B 1 266 ? -32.069 -27.157 -14.337 1.00 48.61 266 ASP B N 1
ATOM 4846 C CA . ASP B 1 266 ? -31.049 -26.112 -14.290 1.00 48.39 266 ASP B CA 1
ATOM 4847 C C . ASP B 1 266 ? -30.349 -26.115 -12.927 1.00 45.51 266 ASP B C 1
ATOM 4848 O O . ASP B 1 266 ? -30.820 -25.453 -11.999 1.00 42.49 266 ASP B O 1
ATOM 4853 N N . ARG B 1 267 ? -29.227 -26.817 -12.803 1.00 45.78 267 ARG B N 1
ATOM 4854 C CA . ARG B 1 267 ? -28.655 -27.020 -11.483 1.00 45.43 267 ARG B CA 1
ATOM 4855 C C . ARG B 1 267 ? -28.040 -25.739 -10.884 1.00 45.08 267 ARG B C 1
ATOM 4856 O O . ARG B 1 267 ? -27.773 -25.675 -9.669 1.00 44.31 267 ARG B O 1
ATOM 4864 N N . SER B 1 268 ? -27.878 -24.711 -11.719 1.00 45.43 268 SER B N 1
ATOM 4865 C CA . SER B 1 268 ? -27.302 -23.444 -11.289 1.00 44.41 268 SER B CA 1
ATOM 4866 C C . SER B 1 268 ? -28.283 -22.672 -10.424 1.00 43.06 268 SER B C 1
ATOM 4867 O O . SER B 1 268 ? -27.954 -21.608 -9.901 1.00 42.66 268 SER B O 1
ATOM 4870 N N . LEU B 1 269 ? -29.502 -23.188 -10.308 1.00 42.45 269 LEU B N 1
ATOM 4871 C CA . LEU B 1 269 ? -30.499 -22.578 -9.447 1.00 40.69 269 LEU B CA 1
ATOM 4872 C C . LEU B 1 269 ? -30.316 -22.931 -7.975 1.00 39.69 269 LEU B C 1
ATOM 4873 O O . LEU B 1 269 ? -30.970 -22.334 -7.113 1.00 39.12 269 LEU B O 1
ATOM 4878 N N . VAL B 1 270 ? -29.446 -23.895 -7.669 1.00 39.62 270 VAL B N 1
ATOM 4879 C CA . VAL B 1 270 ? -29.351 -24.316 -6.266 1.00 37.44 270 VAL B CA 1
ATOM 4880 C C . VAL B 1 270 ? -29.059 -23.169 -5.303 1.00 36.29 270 VAL B C 1
ATOM 4881 O O . VAL B 1 270 ? -29.730 -23.086 -4.279 1.00 38.84 270 VAL B O 1
ATOM 4885 N N . PRO B 1 271 ? -28.082 -22.281 -5.603 1.00 33.94 271 PRO B N 1
ATOM 4886 C CA . PRO B 1 271 ? -27.939 -21.220 -4.597 1.00 32.08 271 PRO B CA 1
ATOM 4887 C C . PRO B 1 271 ? -29.227 -20.415 -4.365 1.00 31.08 271 PRO B C 1
ATOM 4888 O O . PRO B 1 271 ? -29.512 -20.123 -3.215 1.00 29.90 271 PRO B O 1
ATOM 4892 N N . ALA B 1 272 ? -29.985 -20.088 -5.408 1.00 29.69 272 ALA B N 1
ATOM 4893 C CA . ALA B 1 272 ? -31.203 -19.313 -5.237 1.00 31.05 272 ALA B CA 1
ATOM 4894 C C . ALA B 1 272 ? -32.270 -20.143 -4.536 1.00 33.00 272 ALA B C 1
ATOM 4895 O O . ALA B 1 272 ? -33.119 -19.607 -3.790 1.00 33.86 272 ALA B O 1
ATOM 4897 N N . LEU B 1 273 ? -32.219 -21.452 -4.767 1.00 33.25 273 LEU B N 1
ATOM 4898 C CA . LEU B 1 273 ? -33.133 -22.376 -4.110 1.00 32.23 273 LEU B CA 1
ATOM 4899 C C . LEU B 1 273 ? -32.948 -22.347 -2.605 1.00 31.25 273 LEU B C 1
ATOM 4900 O O . LEU B 1 273 ? -33.905 -22.248 -1.848 1.00 31.07 273 LEU B O 1
ATOM 4905 N N . LEU B 1 274 ? -31.697 -22.420 -2.180 1.00 31.34 274 LEU B N 1
ATOM 4906 C CA . LEU B 1 274 ? -31.351 -22.418 -0.763 1.00 30.34 274 LEU B CA 1
ATOM 4907 C C . LEU B 1 274 ? -31.783 -21.117 -0.077 1.00 30.04 274 LEU B C 1
ATOM 4908 O O . LEU B 1 274 ? -32.267 -21.151 1.049 1.00 30.58 274 LEU B O 1
ATOM 4913 N N . GLU B 1 275 ? -31.638 -19.980 -0.760 1.00 30.67 275 GLU B N 1
ATOM 4914 C CA . GLU B 1 275 ? -32.066 -18.713 -0.198 1.00 31.01 275 GLU B CA 1
ATOM 4915 C C . GLU B 1 275 ? -33.590 -18.692 -0.030 1.00 32.12 275 GLU B C 1
ATOM 4916 O O . GLU B 1 275 ? -34.116 -18.161 0.973 1.00 30.62 275 GLU B O 1
ATOM 4922 N N . GLU B 1 276 ? -34.300 -19.270 -1.001 1.00 32.86 276 GLU B N 1
ATOM 4923 C CA . GLU B 1 276 ? -35.761 -19.296 -0.908 1.00 34.15 276 GLU B CA 1
ATOM 4924 C C . GLU B 1 276 ? -36.234 -20.272 0.162 1.00 33.70 276 GLU B C 1
ATOM 4925 O O . GLU B 1 276 ? -37.194 -20.000 0.892 1.00 33.66 276 GLU B O 1
ATOM 4931 N N . SER B 1 277 ? -35.507 -21.373 0.317 1.00 33.79 277 SER B N 1
ATOM 4932 C CA . SER B 1 277 ? -35.765 -22.316 1.404 1.00 32.39 277 SER B CA 1
ATOM 4933 C C . SER B 1 277 ? -35.632 -21.658 2.768 1.00 29.90 277 SER B C 1
ATOM 4934 O O . SER B 1 277 ? -36.457 -21.873 3.678 1.00 25.69 277 SER B O 1
ATOM 4937 N N . MET B 1 278 ? -34.567 -20.886 2.915 1.00 31.86 278 MET B N 1
ATOM 4938 C CA . MET B 1 278 ? -34.363 -20.148 4.150 1.00 33.53 278 MET B CA 1
ATOM 4939 C C . MET B 1 278 ? -35.491 -19.113 4.343 1.00 32.22 278 MET B C 1
ATOM 4940 O O . MET B 1 278 ? -36.014 -18.954 5.423 1.00 31.00 278 MET B O 1
ATOM 4945 N N . ARG B 1 279 ? -35.916 -18.455 3.281 1.00 33.04 279 ARG B N 1
ATOM 4946 C CA . ARG B 1 279 ? -37.019 -17.501 3.432 1.00 31.64 279 ARG B CA 1
ATOM 4947 C C . ARG B 1 279 ? -38.334 -18.178 3.857 1.00 31.19 279 ARG B C 1
ATOM 4948 O O . ARG B 1 279 ? -38.989 -17.707 4.799 1.00 28.52 279 ARG B O 1
ATOM 4956 N N . TYR B 1 280 ? -38.692 -19.285 3.182 1.00 32.38 280 TYR B N 1
ATOM 4957 C CA . TYR B 1 280 ? -40.016 -19.919 3.272 1.00 31.50 280 TYR B CA 1
ATOM 4958 C C . TYR B 1 280 ? -40.195 -20.760 4.521 1.00 31.46 280 TYR B C 1
ATOM 4959 O O . TYR B 1 280 ? -41.312 -20.872 5.065 1.00 32.37 280 TYR B O 1
ATOM 4968 N N . MET B 1 281 ? -39.108 -21.395 4.930 1.00 28.13 281 MET B N 1
ATOM 4969 C CA . MET B 1 281 ? -39.123 -22.279 6.077 1.00 29.17 281 MET B CA 1
ATOM 4970 C C . MET B 1 281 ? -37.819 -22.067 6.831 1.00 28.57 281 MET B C 1
ATOM 4971 O O . MET B 1 281 ? -36.866 -22.816 6.622 1.00 28.63 281 MET B O 1
ATOM 4976 N N . SER B 1 282 ? -37.804 -21.058 7.704 1.00 26.75 282 SER B N 1
ATOM 4977 C CA . SER B 1 282 ? -36.577 -20.515 8.247 1.00 26.52 282 SER B CA 1
ATOM 4978 C C . SER B 1 282 ? -36.040 -21.349 9.418 1.00 25.08 282 SER B C 1
ATOM 4979 O O . SER B 1 282 ? -36.628 -21.374 10.496 1.00 26.83 282 SER B O 1
ATOM 4982 N N . PRO B 1 283 ? -34.889 -21.991 9.217 1.00 24.27 283 PRO B N 1
ATOM 4983 C CA . PRO B 1 283 ? -34.306 -22.831 10.290 1.00 24.72 283 PRO B CA 1
ATOM 4984 C C . PRO B 1 283 ? -34.256 -22.068 11.596 1.00 25.99 283 PRO B C 1
ATOM 4985 O O . PRO B 1 283 ? -34.486 -22.634 12.653 1.00 26.10 283 PRO B O 1
ATOM 4989 N N . ILE B 1 284 ? -33.898 -20.789 11.531 1.00 26.06 284 ILE B N 1
ATOM 4990 C CA . ILE B 1 284 ? -34.086 -19.895 12.679 1.00 25.37 284 ILE B CA 1
ATOM 4991 C C . ILE B 1 284 ? -35.217 -18.939 12.350 1.00 26.27 284 ILE B C 1
ATOM 4992 O O . ILE B 1 284 ? -35.039 -18.091 11.475 1.00 25.83 284 ILE B O 1
ATOM 4997 N N . CYS B 1 285 ? -36.368 -19.091 13.009 1.00 26.50 285 CYS B N 1
ATOM 4998 C CA . CYS B 1 285 ? -37.543 -18.277 12.640 1.00 25.95 285 CYS B CA 1
ATOM 4999 C C . CYS B 1 285 ? -37.891 -17.214 13.680 1.00 25.98 285 CYS B C 1
ATOM 5000 O O . CYS B 1 285 ? -38.822 -16.439 13.497 1.00 27.19 285 CYS B O 1
ATOM 5003 N N . GLY B 1 286 ? -37.139 -17.165 14.768 1.00 26.08 286 GLY B N 1
ATOM 5004 C CA . GLY B 1 286 ? -37.275 -16.049 15.680 1.00 27.01 286 GLY B CA 1
ATOM 5005 C C . GLY B 1 286 ? -35.996 -15.795 16.438 1.00 28.12 286 GLY B C 1
ATOM 5006 O O . GLY B 1 286 ? -35.261 -16.767 16.718 1.00 27.63 286 GLY B O 1
ATOM 5007 N N . VAL B 1 287 ? -35.716 -14.518 16.737 1.00 27.20 287 VAL B N 1
ATOM 5008 C CA . VAL B 1 287 ? -34.605 -14.165 17.643 1.00 27.04 287 VAL B CA 1
ATOM 5009 C C . VAL B 1 287 ? -35.092 -13.188 18.735 1.00 26.21 287 VAL B C 1
ATOM 5010 O O . VAL B 1 287 ? -36.066 -12.383 18.538 1.00 25.60 287 VAL B O 1
ATOM 5014 N N . GLY B 1 288 ? -34.438 -13.303 19.890 1.00 23.70 288 GLY B N 1
ATOM 5015 C CA . GLY B 1 288 ? -34.742 -12.521 21.063 1.00 24.76 288 GLY B CA 1
ATOM 5016 C C . GLY B 1 288 ? -33.885 -11.274 21.149 1.00 26.50 288 GLY B C 1
ATOM 5017 O O . GLY B 1 288 ? -32.672 -11.290 20.813 1.00 27.42 288 GLY B O 1
ATOM 5018 N N . ARG B 1 289 ? -34.512 -10.204 21.622 1.00 27.61 289 ARG B N 1
ATOM 5019 C CA . ARG B 1 289 ? -33.865 -8.915 21.852 1.00 29.31 289 ARG B CA 1
ATOM 5020 C C . ARG B 1 289 ? -34.456 -8.370 23.143 1.00 30.72 289 ARG B C 1
ATOM 5021 O O . ARG B 1 289 ? -35.562 -8.750 23.505 1.00 31.35 289 ARG B O 1
ATOM 5029 N N . ALA B 1 290 ? -33.697 -7.540 23.864 1.00 30.38 290 ALA B N 1
ATOM 5030 C CA . ALA B 1 290 ? -34.152 -6.944 25.097 1.0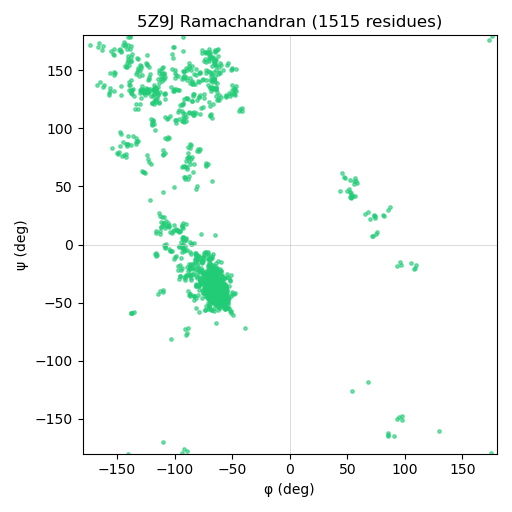0 31.04 290 ALA B CA 1
ATOM 5031 C C . ALA B 1 290 ? -34.086 -5.430 24.938 1.00 31.77 290 ALA B C 1
ATOM 5032 O O . ALA B 1 290 ? -33.107 -4.929 24.381 1.00 29.24 290 ALA B O 1
ATOM 5034 N N . THR B 1 291 ? -35.140 -4.707 25.343 1.00 32.10 291 THR B N 1
ATOM 5035 C CA . THR B 1 291 ? -35.134 -3.266 25.207 1.00 33.40 291 THR B CA 1
ATOM 5036 C C . THR B 1 291 ? -34.290 -2.621 26.296 1.00 36.49 291 THR B C 1
ATOM 5037 O O . THR B 1 291 ? -34.417 -2.960 27.478 1.00 37.55 291 THR B O 1
ATOM 5041 N N . ASN B 1 292 ? -33.363 -1.748 25.888 1.00 38.41 292 ASN B N 1
ATOM 5042 C CA . ASN B 1 292 ? -32.551 -0.972 26.840 1.00 40.98 292 ASN B CA 1
ATOM 5043 C C . ASN B 1 292 ? -33.285 0.275 27.309 1.00 42.61 292 ASN B C 1
ATOM 5044 O O . ASN B 1 292 ? -32.959 0.862 28.324 1.00 44.49 292 ASN B O 1
ATOM 5049 N N . SER B 1 293 ? -34.288 0.670 26.539 1.00 41.78 293 SER B N 1
ATOM 5050 C CA . SER B 1 293 ? -35.059 1.849 26.840 1.00 44.62 293 SER B CA 1
ATOM 5051 C C . SER B 1 293 ? -36.431 1.718 26.201 1.00 42.83 293 SER B C 1
ATOM 5052 O O . SER B 1 293 ? -36.668 0.824 25.396 1.00 39.55 293 SER B O 1
ATOM 5055 N N . GLU B 1 294 ? -37.348 2.576 26.613 1.00 44.62 294 GLU B N 1
ATOM 5056 C CA . GLU B 1 294 ? -38.688 2.572 26.056 1.00 45.35 294 GLU B CA 1
ATOM 5057 C C . GLU B 1 294 ? -38.634 2.936 24.574 1.00 46.30 294 GLU B C 1
ATOM 5058 O O . GLU B 1 294 ? -37.933 3.877 24.172 1.00 47.54 294 GLU B O 1
ATOM 5064 N N . VAL B 1 295 ? -39.348 2.168 23.754 1.00 45.52 295 VAL B N 1
ATOM 5065 C CA . VAL B 1 295 ? -39.332 2.385 22.308 1.00 45.54 295 VAL B CA 1
ATOM 5066 C C . VAL B 1 295 ? -40.726 2.257 21.741 1.00 45.83 295 VAL B C 1
ATOM 5067 O O . VAL B 1 295 ? -41.576 1.587 22.324 1.00 45.77 295 VAL B O 1
ATOM 5071 N N . GLU B 1 296 ? -40.928 2.864 20.577 1.00 46.57 296 GLU B N 1
ATOM 5072 C CA . GLU B 1 296 ? -42.162 2.729 19.832 1.00 48.46 296 GLU B CA 1
ATOM 5073 C C . GLU B 1 296 ? -41.901 1.886 18.589 1.00 47.09 296 GLU B C 1
ATOM 5074 O O . GLU B 1 296 ? -40.970 2.157 17.835 1.00 48.38 296 GLU B O 1
ATOM 5080 N N . VAL B 1 297 ? -42.730 0.872 18.378 1.00 44.77 297 VAL B N 1
ATOM 5081 C CA . VAL B 1 297 ? -42.646 0.037 17.182 1.00 42.83 297 VAL B CA 1
ATOM 5082 C C . VAL B 1 297 ? -44.033 -0.094 16.527 1.00 42.55 297 VAL B C 1
ATOM 5083 O O . VAL B 1 297 ? -45.005 -0.560 17.149 1.00 39.64 297 VAL B O 1
ATOM 5087 N N . ALA B 1 298 ? -44.099 0.334 15.269 1.00 43.84 298 ALA B N 1
ATOM 5088 C CA . ALA B 1 298 ? -45.353 0.387 14.541 1.00 47.11 298 ALA B CA 1
ATOM 5089 C C . ALA B 1 298 ? -46.311 1.195 15.383 1.00 50.94 298 ALA B C 1
ATOM 5090 O O . ALA B 1 298 ? -45.982 2.287 15.820 1.00 51.76 298 ALA B O 1
ATOM 5092 N N . GLY B 1 299 ? -47.464 0.635 15.680 1.00 53.90 299 GLY B N 1
ATOM 5093 C CA . GLY B 1 299 ? -48.395 1.345 16.527 1.00 58.83 299 GLY B CA 1
ATOM 5094 C C . GLY B 1 299 ? -48.346 0.851 17.954 1.00 61.41 299 GLY B C 1
ATOM 5095 O O . GLY B 1 299 ? -49.392 0.488 18.510 1.00 66.81 299 GLY B O 1
ATOM 5096 N N . THR B 1 300 ? -47.148 0.748 18.529 1.00 57.15 300 THR B N 1
ATOM 5097 C CA . THR B 1 300 ? -47.059 0.206 19.866 1.00 53.98 300 THR B CA 1
ATOM 5098 C C . THR B 1 300 ? -45.869 0.683 20.700 1.00 52.97 300 THR B C 1
ATOM 5099 O O . THR B 1 300 ? -44.711 0.670 20.245 1.00 51.17 300 THR B O 1
ATOM 5103 N N . VAL B 1 301 ? -46.160 1.087 21.934 1.00 52.81 301 VAL B N 1
ATOM 5104 C CA . VAL B 1 301 ? -45.121 1.524 22.857 1.00 51.45 301 VAL B CA 1
ATOM 5105 C C . VAL B 1 301 ? -44.621 0.328 23.662 1.00 48.83 301 VAL B C 1
ATOM 5106 O O . VAL B 1 301 ? -45.411 -0.410 24.246 1.00 50.40 301 VAL B O 1
ATOM 5110 N N . ILE B 1 302 ? -43.314 0.096 23.660 1.00 45.67 302 ILE B N 1
ATOM 5111 C CA . ILE B 1 302 ? -42.766 -1.017 24.433 1.00 42.82 302 ILE B CA 1
ATOM 5112 C C . ILE B 1 302 ? -41.816 -0.532 25.503 1.00 43.77 302 ILE B C 1
ATOM 5113 O O . ILE B 1 302 ? -40.832 0.131 25.207 1.00 44.23 302 ILE B O 1
ATOM 5118 N N . PRO B 1 303 ? -42.123 -0.847 26.761 1.00 44.85 303 PRO B N 1
ATOM 5119 C CA . PRO B 1 303 ? -41.288 -0.339 27.860 1.00 45.73 303 PRO B CA 1
ATOM 5120 C C . PRO B 1 303 ? -39.850 -0.872 27.868 1.00 43.55 303 PRO B C 1
ATOM 5121 O O . PRO B 1 303 ? -39.499 -1.843 27.190 1.00 39.87 303 PRO B O 1
ATOM 5125 N N . LYS B 1 304 ? -39.047 -0.175 28.662 1.00 46.00 304 LYS B N 1
ATOM 5126 C CA . LYS B 1 304 ? -37.715 -0.560 29.090 1.00 45.51 304 LYS B CA 1
ATOM 5127 C C . LYS B 1 304 ? -37.679 -2.011 29.573 1.00 43.82 304 LYS B C 1
ATOM 5128 O O . LYS B 1 304 ? -38.685 -2.512 30.068 1.00 41.79 304 LYS B O 1
ATOM 5134 N N . ASP B 1 305 ? -36.529 -2.678 29.430 1.00 43.92 305 ASP B N 1
ATOM 5135 C CA . ASP B 1 305 ? -36.307 -4.003 30.032 1.00 43.65 305 ASP B CA 1
ATOM 5136 C C . ASP B 1 305 ? -37.359 -5.040 29.690 1.00 42.25 305 ASP B C 1
ATOM 5137 O O . ASP B 1 305 ? -37.818 -5.807 30.536 1.00 43.90 305 ASP B O 1
ATOM 5142 N N . GLN B 1 306 ? -37.745 -5.043 28.433 1.00 40.06 306 GLN B N 1
ATOM 5143 C CA . GLN B 1 306 ? -38.687 -6.005 27.944 1.00 38.82 306 GLN B CA 1
ATOM 5144 C C . GLN B 1 306 ? -38.051 -6.998 26.982 1.00 36.72 306 GLN B C 1
ATOM 5145 O O . GLN B 1 306 ? -37.082 -6.689 26.277 1.00 34.04 306 GLN B O 1
ATOM 5151 N N . LEU B 1 307 ? -38.554 -8.220 27.020 1.00 36.61 307 LEU B N 1
ATOM 5152 C CA . LEU B 1 307 ? -38.157 -9.223 26.056 1.00 35.63 307 LEU B CA 1
ATOM 5153 C C . LEU B 1 307 ? -38.984 -9.073 24.787 1.00 33.23 307 LEU B C 1
ATOM 5154 O O . LEU B 1 307 ? -40.224 -8.942 24.804 1.00 32.90 307 LEU B O 1
ATOM 5159 N N . LEU B 1 308 ? -38.251 -9.034 23.694 1.00 32.57 308 LEU B N 1
ATOM 5160 C CA . LEU B 1 308 ? -38.809 -8.940 22.375 1.00 34.83 308 LEU B CA 1
ATOM 5161 C C . LEU B 1 308 ? -38.427 -10.174 21.557 1.00 35.11 308 LEU B C 1
ATOM 5162 O O . LEU B 1 308 ? -37.245 -10.547 21.482 1.00 36.86 308 LEU B O 1
ATOM 5167 N N . LEU B 1 309 ? -39.430 -10.877 21.044 1.00 33.65 309 LEU B N 1
ATOM 5168 C CA . LEU B 1 309 ? -39.202 -11.947 20.064 1.00 31.60 309 LEU B CA 1
ATOM 5169 C C . LEU B 1 309 ? -39.409 -11.411 18.649 1.00 31.56 309 LEU B C 1
ATOM 5170 O O . LEU B 1 309 ? -40.531 -11.024 18.260 1.00 32.36 309 LEU B O 1
ATOM 5175 N N . VAL B 1 310 ? -38.333 -11.371 17.885 1.00 30.42 310 VAL B N 1
ATOM 5176 C CA . VAL B 1 310 ? -38.393 -10.872 16.528 1.00 30.60 310 VAL B CA 1
ATOM 5177 C C . VAL B 1 310 ? -38.642 -12.102 15.636 1.00 29.53 310 VAL B C 1
ATOM 5178 O O . VAL B 1 310 ? -37.745 -12.931 15.469 1.00 26.22 310 VAL B O 1
ATOM 5182 N N . TRP B 1 311 ? -39.862 -12.258 15.117 1.00 29.44 311 TRP B N 1
ATOM 5183 C CA . TRP B 1 311 ? -40.174 -13.465 14.360 1.00 29.73 311 TRP B CA 1
ATOM 5184 C C . TRP B 1 311 ? -39.773 -13.309 12.909 1.00 29.63 311 TRP B C 1
ATOM 5185 O O . TRP B 1 311 ? -40.586 -12.939 12.061 1.00 28.79 311 TRP B O 1
ATOM 5196 N N . THR B 1 312 ? -38.508 -13.594 12.626 1.00 27.65 312 THR B N 1
ATOM 5197 C CA . THR B 1 312 ? -37.983 -13.513 11.270 1.00 27.94 312 THR B CA 1
ATOM 5198 C C . THR B 1 312 ? -38.736 -14.401 10.268 1.00 27.74 312 THR B C 1
ATOM 5199 O O . THR B 1 312 ? -38.939 -13.980 9.104 1.00 26.47 312 THR B O 1
ATOM 5203 N N . GLY B 1 313 ? -39.184 -15.580 10.708 1.00 28.08 313 GLY B N 1
ATOM 5204 C CA . GLY B 1 313 ? -39.940 -16.465 9.843 1.00 28.96 313 GLY B CA 1
ATOM 5205 C C . GLY B 1 313 ? -41.229 -15.789 9.364 1.00 31.95 313 GLY B C 1
ATOM 5206 O O . GLY B 1 313 ? -41.625 -15.919 8.197 1.00 32.10 313 GLY B O 1
ATOM 5207 N N . ALA B 1 314 ? -41.892 -15.086 10.283 1.00 32.57 314 ALA B N 1
ATOM 5208 C CA . ALA B 1 314 ? -43.113 -14.356 9.959 1.00 33.28 314 ALA B CA 1
ATOM 5209 C C . ALA B 1 314 ? -42.795 -13.144 9.071 1.00 33.33 314 ALA B C 1
ATOM 5210 O O . ALA B 1 314 ? -43.517 -12.846 8.119 1.00 34.63 314 ALA B O 1
ATOM 5212 N N . ALA B 1 315 ? -41.717 -12.443 9.402 1.00 31.04 315 ALA B N 1
ATOM 5213 C CA . ALA B 1 315 ? -41.315 -11.295 8.611 1.00 31.01 315 ALA B CA 1
ATOM 5214 C C . ALA B 1 315 ? -40.938 -11.761 7.214 1.00 31.11 315 ALA B C 1
ATOM 5215 O O . ALA B 1 315 ? -41.135 -11.013 6.233 1.00 31.95 315 ALA B O 1
ATOM 5217 N N . ASN B 1 316 ? -40.428 -12.992 7.111 1.00 28.63 316 ASN B N 1
ATOM 5218 C CA . ASN B 1 316 ? -40.063 -13.513 5.789 1.00 28.41 316 ASN B CA 1
ATOM 5219 C C . ASN B 1 316 ? -41.260 -13.793 4.893 1.00 27.32 316 ASN B C 1
ATOM 5220 O O . ASN B 1 316 ? -41.067 -14.075 3.720 1.00 26.53 316 ASN B O 1
ATOM 5225 N N . ARG B 1 317 ? -42.460 -13.782 5.463 1.00 28.97 317 ARG B N 1
ATOM 5226 C CA . ARG B 1 317 ? -43.693 -13.915 4.700 1.00 31.61 317 ARG B CA 1
ATOM 5227 C C . ARG B 1 317 ? -44.461 -12.602 4.619 1.00 33.03 317 ARG B C 1
ATOM 5228 O O . ARG B 1 317 ? -45.627 -12.622 4.301 1.00 35.36 317 ARG B O 1
ATOM 5236 N N . ASP B 1 318 ? -43.832 -11.477 4.926 1.00 37.66 318 ASP B N 1
ATOM 5237 C CA . ASP B 1 318 ? -44.538 -10.193 5.003 1.00 38.21 318 ASP B CA 1
ATOM 5238 C C . ASP B 1 318 ? -44.848 -9.649 3.599 1.00 39.17 318 ASP B C 1
ATOM 5239 O O . ASP B 1 318 ? -43.942 -9.415 2.816 1.00 35.08 318 ASP B O 1
ATOM 5244 N N . GLU B 1 319 ? -46.130 -9.471 3.261 1.00 37.76 319 GLU B N 1
ATOM 5245 C CA . GLU B 1 319 ? -46.498 -8.996 1.925 1.00 41.64 319 GLU B CA 1
ATOM 5246 C C . GLU B 1 319 ? -45.994 -7.591 1.618 1.00 41.44 319 GLU B C 1
ATOM 5247 O O . GLU B 1 319 ? -45.885 -7.200 0.452 1.00 39.75 319 GLU B O 1
ATOM 5253 N N . ARG B 1 320 ? -45.672 -6.826 2.651 1.00 39.72 320 ARG B N 1
ATOM 5254 C CA . ARG B 1 320 ? -45.113 -5.504 2.412 1.00 41.18 320 ARG B CA 1
ATOM 5255 C C . ARG B 1 320 ? -43.696 -5.600 1.833 1.00 42.53 320 ARG B C 1
ATOM 5256 O O . ARG B 1 320 ? -43.155 -4.612 1.351 1.00 47.25 320 ARG B O 1
ATOM 5264 N N . GLN B 1 321 ? -43.075 -6.776 1.933 1.00 42.08 321 GLN B N 1
ATOM 5265 C CA . GLN B 1 321 ? -41.718 -6.951 1.430 1.00 41.03 321 GLN B CA 1
ATOM 5266 C C . GLN B 1 321 ? -41.633 -7.902 0.261 1.00 35.82 321 GLN B C 1
ATOM 5267 O O . GLN B 1 321 ? -40.887 -7.669 -0.667 1.00 36.21 321 GLN B O 1
ATOM 5273 N N . PHE B 1 322 ? -42.356 -9.016 0.360 1.00 36.05 322 PHE B N 1
ATOM 5274 C CA . PHE B 1 322 ? -42.294 -10.082 -0.640 1.00 38.10 322 PHE B CA 1
ATOM 5275 C C . PHE B 1 322 ? -43.623 -10.268 -1.336 1.00 38.66 322 PHE B C 1
ATOM 5276 O O . PHE B 1 322 ? -44.639 -10.544 -0.700 1.00 38.94 322 PHE B O 1
ATOM 5284 N N . GLU B 1 323 ? -43.588 -10.186 -2.650 1.00 45.40 323 GLU B N 1
ATOM 5285 C CA . GLU B 1 323 ? -44.771 -10.485 -3.455 1.00 47.46 323 GLU B CA 1
ATOM 5286 C C . GLU B 1 323 ? -44.977 -11.982 -3.426 1.00 44.75 323 GLU B C 1
ATOM 5287 O O . GLU B 1 323 ? -44.011 -12.713 -3.433 1.00 44.11 323 GLU B O 1
ATOM 5293 N N . LYS B 1 324 ? -46.223 -12.431 -3.366 1.00 46.49 324 LYS B N 1
ATOM 5294 C CA . LYS B 1 324 ? -46.556 -13.857 -3.327 1.00 47.93 324 LYS B CA 1
ATOM 5295 C C . LYS B 1 324 ? -45.747 -14.546 -2.182 1.00 41.29 324 LYS B C 1
ATOM 5296 O O . LYS B 1 324 ? -45.052 -15.519 -2.402 1.00 40.68 324 LYS B O 1
ATOM 5302 N N . PRO B 1 325 ? -45.866 -14.037 -0.939 1.00 40.10 325 PRO B N 1
ATOM 5303 C CA . PRO B 1 325 ? -44.901 -14.530 0.071 1.00 46.08 325 PRO B CA 1
ATOM 5304 C C . PRO B 1 325 ? -45.072 -16.027 0.380 1.00 43.44 325 PRO B C 1
ATOM 5305 O O . PRO B 1 325 ? -44.084 -16.681 0.734 1.00 39.00 325 PRO B O 1
ATOM 5309 N N . ASP B 1 326 ? -46.278 -16.558 0.145 1.00 43.91 326 ASP B N 1
ATOM 5310 C CA . ASP B 1 326 ? -46.621 -17.955 0.463 1.00 43.95 326 ASP B CA 1
ATOM 5311 C C . ASP B 1 326 ? -46.422 -18.922 -0.690 1.00 44.95 326 ASP B C 1
ATOM 5312 O O . ASP B 1 326 ? -46.750 -20.114 -0.615 1.00 45.01 326 ASP B O 1
ATOM 5317 N N . VAL B 1 327 ? -45.871 -18.387 -1.760 1.00 45.32 327 VAL B N 1
ATOM 5318 C CA . VAL B 1 327 ? -45.511 -19.185 -2.898 1.00 46.54 327 VAL B CA 1
ATOM 5319 C C . VAL B 1 327 ? -44.031 -19.502 -2.781 1.00 44.25 327 VAL B C 1
ATOM 5320 O O . VAL B 1 327 ? -43.245 -18.633 -2.424 1.00 42.98 327 VAL B O 1
ATOM 5324 N N . PHE B 1 328 ? -43.665 -20.765 -2.976 1.00 43.92 328 PHE B N 1
ATOM 5325 C CA . PHE B 1 328 ? -42.250 -21.137 -3.026 1.00 41.74 328 PHE B CA 1
ATOM 5326 C C . PHE B 1 328 ? -41.751 -20.969 -4.458 1.00 42.33 328 PHE B C 1
ATOM 5327 O O . PHE B 1 328 ? -42.175 -21.690 -5.349 1.00 41.89 328 PHE B O 1
ATOM 5335 N N . ASP B 1 329 ? -40.841 -20.021 -4.657 1.00 43.57 329 ASP B N 1
ATOM 5336 C CA . ASP B 1 329 ? -40.236 -19.747 -5.960 1.00 46.52 329 ASP B CA 1
ATOM 5337 C C . ASP B 1 329 ? -38.747 -19.965 -5.903 1.00 44.37 329 ASP B C 1
ATOM 5338 O O . ASP B 1 329 ? -38.018 -19.122 -5.380 1.00 41.79 329 ASP B O 1
ATOM 5343 N N . ALA B 1 330 ? -38.307 -21.069 -6.500 1.00 45.97 330 ALA B N 1
ATOM 5344 C CA . ALA B 1 330 ? -3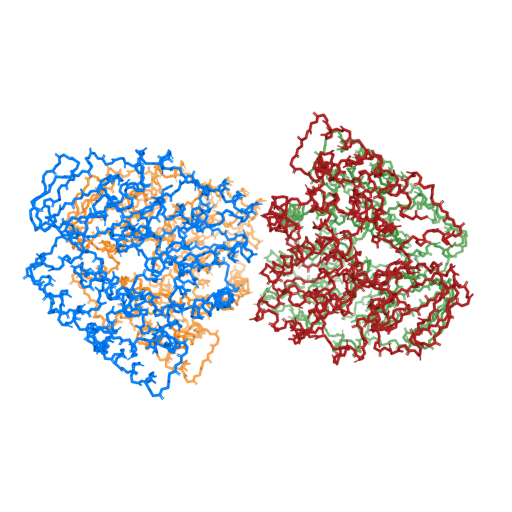6.915 -21.498 -6.418 1.00 45.33 330 ALA B CA 1
ATOM 5345 C C . ALA B 1 330 ? -35.936 -20.486 -6.973 1.00 44.67 330 ALA B C 1
ATOM 5346 O O . ALA B 1 330 ? -34.775 -20.483 -6.585 1.00 44.91 330 ALA B O 1
ATOM 5348 N N . GLY B 1 331 ? -36.387 -19.605 -7.854 1.00 43.77 331 GLY B N 1
ATOM 5349 C CA . GLY B 1 331 ? -35.467 -18.640 -8.419 1.00 43.48 331 GLY B CA 1
ATOM 5350 C C . GLY B 1 331 ? -35.750 -17.248 -7.913 1.00 44.56 331 GLY B C 1
ATOM 5351 O O . GLY B 1 331 ? -35.251 -16.287 -8.484 1.00 46.79 331 GLY B O 1
ATOM 5352 N N . ARG B 1 332 ? -36.504 -17.144 -6.819 1.00 43.26 332 ARG B N 1
ATOM 5353 C CA . ARG B 1 332 ? -36.984 -15.845 -6.343 1.00 43.12 332 ARG B CA 1
ATOM 5354 C C . ARG B 1 332 ? -35.889 -14.803 -6.274 1.00 43.25 332 ARG B C 1
ATOM 5355 O O . ARG B 1 332 ? -34.832 -15.031 -5.681 1.00 40.55 332 ARG B O 1
ATOM 5363 N N . SER B 1 333 ? -36.167 -13.649 -6.865 1.00 45.16 333 SER B N 1
ATOM 5364 C CA . SER B 1 333 ? -35.194 -12.590 -6.898 1.00 47.40 333 SER B CA 1
ATOM 5365 C C . SER B 1 333 ? -35.889 -11.266 -7.069 1.00 49.50 333 SER B C 1
ATOM 5366 O O . SER B 1 333 ? -36.792 -11.134 -7.899 1.00 51.32 333 SER B O 1
ATOM 5369 N N . PRO B 1 334 ? -35.519 -10.286 -6.237 1.00 50.08 334 PRO B N 1
ATOM 5370 C CA . PRO B 1 334 ? -34.539 -10.416 -5.161 1.00 48.22 334 PRO B CA 1
ATOM 5371 C C . PRO B 1 334 ? -35.150 -11.165 -3.977 1.00 45.08 334 PRO B C 1
ATOM 5372 O O . PRO B 1 334 ? -36.371 -11.375 -3.951 1.00 46.31 334 PRO B O 1
ATOM 5376 N N . ASN B 1 335 ? -34.312 -11.576 -3.035 1.00 39.66 335 ASN B N 1
ATOM 5377 C CA . ASN B 1 335 ? -34.770 -12.323 -1.885 1.00 36.34 335 ASN B CA 1
ATOM 5378 C C . ASN B 1 335 ? -34.005 -11.907 -0.620 1.00 35.38 335 ASN B C 1
ATOM 5379 O O . ASN B 1 335 ? -33.096 -12.606 -0.151 1.00 33.27 335 ASN B O 1
ATOM 5384 N N . ALA B 1 336 ? -34.389 -10.761 -0.076 1.00 34.23 336 ALA B N 1
ATOM 5385 C CA . ALA B 1 336 ? -33.710 -10.179 1.064 1.00 32.96 336 ALA B CA 1
ATOM 5386 C C . ALA B 1 336 ? -34.312 -10.637 2.389 1.00 33.15 336 ALA B C 1
ATOM 5387 O O . ALA B 1 336 ? -34.764 -9.830 3.183 1.00 33.82 336 ALA B O 1
ATOM 5389 N N . HIS B 1 337 ? -34.359 -11.944 2.595 1.00 33.22 337 HIS B N 1
ATOM 5390 C CA . HIS B 1 337 ? -34.964 -12.515 3.774 1.00 31.79 337 HIS B CA 1
ATOM 5391 C C . HIS B 1 337 ? -34.078 -12.282 4.995 1.00 30.17 337 HIS B C 1
ATOM 5392 O O . HIS B 1 337 ? -32.878 -11.970 4.865 1.00 28.21 337 HIS B O 1
ATOM 5399 N N . LEU B 1 338 ? -34.673 -12.482 6.164 1.00 30.98 338 LEU B N 1
ATOM 5400 C CA . LEU B 1 338 ? -34.008 -12.260 7.457 1.00 32.58 338 LEU B CA 1
ATOM 5401 C C . LEU B 1 338 ? -33.564 -13.613 8.032 1.00 31.67 338 LEU B C 1
ATOM 5402 O O . LEU B 1 338 ? -33.151 -13.713 9.197 1.00 33.00 338 LEU B O 1
ATOM 5407 N N . GLY B 1 339 ? -33.629 -14.641 7.182 1.00 31.56 339 GLY B N 1
ATOM 5408 C CA . GLY B 1 339 ? -33.251 -16.014 7.513 1.00 31.01 339 GLY B CA 1
ATOM 5409 C C . GLY B 1 339 ? -31.875 -16.176 8.142 1.00 30.19 339 GLY B C 1
ATOM 5410 O O . GLY B 1 339 ? -31.605 -17.137 8.839 1.00 30.02 339 GLY B O 1
ATOM 5411 N N . LEU B 1 340 ? -30.989 -15.239 7.846 1.00 29.74 340 LEU B N 1
ATOM 5412 C CA . LEU B 1 340 ? -29.651 -15.254 8.391 1.00 27.89 340 LEU B CA 1
ATOM 5413 C C . LEU B 1 340 ? -29.462 -14.003 9.296 1.00 30.81 340 LEU B C 1
ATOM 5414 O O . LEU B 1 340 ? -28.349 -13.653 9.665 1.00 31.91 340 LEU B O 1
ATOM 5419 N N . GLY B 1 341 ? -30.555 -13.301 9.601 1.00 30.05 341 GLY B N 1
ATOM 5420 C CA . GLY B 1 341 ? -30.478 -12.136 10.471 1.00 28.06 341 GLY B CA 1
ATOM 5421 C C . GLY B 1 341 ? -30.117 -10.866 9.716 1.00 27.80 341 GLY B C 1
ATOM 5422 O O . GLY B 1 341 ? -30.207 -10.832 8.485 1.00 27.37 341 GLY B O 1
ATOM 5423 N N . ARG B 1 342 ? -29.708 -9.828 10.445 1.00 28.07 342 ARG B N 1
ATOM 5424 C CA . ARG B 1 342 ? -29.297 -8.577 9.831 1.00 27.84 342 ARG B CA 1
ATOM 5425 C C . ARG B 1 342 ? -28.533 -7.678 10.818 1.00 26.19 342 ARG B C 1
ATOM 5426 O O . ARG B 1 342 ? -28.894 -7.554 11.990 1.00 27.90 342 ARG B O 1
ATOM 5434 N N . GLY B 1 343 ? -27.488 -7.026 10.322 1.00 28.44 343 GLY B N 1
ATOM 5435 C CA . GLY B 1 343 ? -26.715 -6.115 11.131 1.00 23.31 343 GLY B CA 1
ATOM 5436 C C . GLY B 1 343 ? -25.447 -6.761 11.698 1.00 26.35 343 GLY B C 1
ATOM 5437 O O . GLY B 1 343 ? -24.889 -7.710 11.132 1.00 23.18 343 GLY B O 1
ATOM 5438 N N . ILE B 1 344 ? -25.043 -6.267 12.852 1.00 25.89 344 ILE B N 1
ATOM 5439 C CA . ILE B 1 344 ? -23.759 -6.627 13.445 1.00 26.52 344 ILE B CA 1
ATOM 5440 C C . ILE B 1 344 ? -23.733 -8.081 13.834 1.00 26.79 344 ILE B C 1
ATOM 5441 O O . ILE B 1 344 ? -22.674 -8.698 13.870 1.00 28.40 344 ILE B O 1
ATOM 5446 N N . HIS B 1 345 ? -24.913 -8.639 14.099 1.00 26.90 345 HIS B N 1
ATOM 5447 C CA . HIS B 1 345 ? -25.004 -10.037 14.458 1.00 30.04 345 HIS B CA 1
ATOM 5448 C C . HIS B 1 345 ? -25.319 -10.996 13.290 1.00 32.40 345 HIS B C 1
ATOM 5449 O O . HIS B 1 345 ? -25.608 -12.185 13.518 1.00 33.89 345 HIS B O 1
ATOM 5456 N N . PHE B 1 346 ? -25.230 -10.490 12.060 1.00 32.09 346 PHE B N 1
ATOM 5457 C CA . PHE B 1 346 ? -25.511 -11.264 10.843 1.00 30.38 346 PHE B CA 1
ATOM 5458 C C . PHE B 1 346 ? -24.741 -12.539 10.905 1.00 31.60 346 PHE B C 1
ATOM 5459 O O . PHE B 1 346 ? -23.564 -12.510 11.328 1.00 33.06 346 PHE B O 1
ATOM 5467 N N . CYS B 1 347 ? -25.383 -13.646 10.523 1.00 30.96 347 CYS B N 1
ATOM 5468 C CA . CYS B 1 347 ? -24.784 -14.991 10.640 1.00 26.74 347 CYS B CA 1
ATOM 5469 C C . CYS B 1 347 ? -23.345 -15.020 10.198 1.00 26.90 347 CYS B C 1
ATOM 5470 O O . CYS B 1 347 ? -23.022 -14.765 9.053 1.00 25.19 347 CYS B O 1
ATOM 5473 N N . LEU B 1 348 ? -22.483 -15.331 11.142 1.00 28.82 348 LEU B N 1
ATOM 5474 C CA . LEU B 1 348 ? -21.063 -15.436 10.894 1.00 30.06 348 LEU B CA 1
ATOM 5475 C C . LEU B 1 348 ? -20.748 -16.636 10.021 1.00 30.55 348 LEU B C 1
ATOM 5476 O O . LEU B 1 348 ? -19.761 -16.637 9.278 1.00 31.56 348 LEU B O 1
ATOM 5481 N N . GLY B 1 349 ? -21.554 -17.691 10.134 1.00 30.22 349 GLY B N 1
ATOM 5482 C CA . GLY B 1 349 ? -21.272 -18.900 9.384 1.00 29.20 349 GLY B CA 1
ATOM 5483 C C . GLY B 1 349 ? -21.935 -18.941 8.013 1.00 29.85 349 GLY B C 1
ATOM 5484 O O . GLY B 1 349 ? -21.993 -20.020 7.385 1.00 30.34 349 GLY B O 1
ATOM 5485 N N . ARG B 1 350 ? -22.371 -17.787 7.509 1.00 28.59 350 ARG B N 1
ATOM 5486 C CA . ARG B 1 350 ? -23.091 -17.750 6.223 1.00 32.52 350 ARG B CA 1
ATOM 5487 C C . ARG B 1 350 ? -22.385 -18.468 5.098 1.00 33.18 350 ARG B C 1
ATOM 5488 O O . ARG B 1 350 ? -22.991 -19.223 4.335 1.00 32.65 350 ARG B O 1
ATOM 5496 N N . GLN B 1 351 ? -21.084 -18.227 5.008 1.00 35.28 351 GLN B N 1
ATOM 5497 C CA . GLN B 1 351 ? -20.306 -18.761 3.901 1.00 36.07 351 GLN B CA 1
ATOM 5498 C C . GLN B 1 351 ? -20.222 -20.269 3.952 1.00 34.64 351 GLN B C 1
ATOM 5499 O O . GLN B 1 351 ? -20.441 -20.949 2.957 1.00 33.65 351 GLN B O 1
ATOM 5505 N N . LEU B 1 352 ? -19.899 -20.772 5.132 1.00 34.24 352 LEU B N 1
ATOM 5506 C CA . LEU B 1 352 ? -19.790 -22.192 5.360 1.00 33.79 352 LEU B CA 1
ATOM 5507 C C . LEU B 1 352 ? -21.107 -22.879 5.130 1.00 32.34 352 LEU B C 1
ATOM 5508 O O . LEU B 1 352 ? -21.129 -23.956 4.542 1.00 31.74 352 LEU B O 1
ATOM 5513 N N . ALA B 1 353 ? -22.199 -22.287 5.623 1.00 31.48 353 ALA B N 1
ATOM 5514 C CA . ALA B 1 353 ? -23.511 -22.918 5.459 1.00 31.38 353 ALA B CA 1
ATOM 5515 C C . ALA B 1 353 ? -23.912 -22.988 3.971 1.00 31.95 353 ALA B C 1
ATOM 5516 O O . ALA B 1 353 ? -24.460 -23.997 3.509 1.00 31.64 353 ALA B O 1
ATOM 5518 N N . ARG B 1 354 ? -23.667 -21.905 3.243 1.00 31.32 354 ARG B N 1
ATOM 5519 C CA . ARG B 1 354 ? -24.016 -21.869 1.840 1.00 32.05 354 ARG B CA 1
ATOM 5520 C C . ARG B 1 354 ? -23.123 -22.831 1.119 1.00 32.17 354 ARG B C 1
ATOM 5521 O O . ARG B 1 354 ? -23.596 -23.542 0.280 1.00 31.77 354 ARG B O 1
ATOM 5529 N N . MET B 1 355 ? -21.850 -22.919 1.479 1.00 32.55 355 MET B N 1
ATOM 5530 C CA . MET B 1 355 ? -20.984 -23.859 0.770 1.00 33.87 355 MET B CA 1
ATOM 5531 C C . MET B 1 355 ? -21.343 -25.349 0.995 1.00 34.94 355 MET B C 1
ATOM 5532 O O . MET B 1 355 ? -21.514 -26.096 0.023 1.00 35.52 355 MET B O 1
ATOM 5537 N N . GLU B 1 356 ? -21.492 -25.779 2.241 1.00 32.64 356 GLU B N 1
ATOM 5538 C CA . GLU B 1 356 ? -21.837 -27.192 2.496 1.00 32.90 356 GLU B CA 1
ATOM 5539 C C . GLU B 1 356 ? -23.226 -27.509 1.968 1.00 34.56 356 GLU B C 1
ATOM 5540 O O . GLU B 1 356 ? -23.455 -28.582 1.439 1.00 29.45 356 GLU B O 1
ATOM 5546 N N . SER B 1 357 ? -24.183 -26.620 2.180 1.00 32.60 357 SER B N 1
ATOM 5547 C CA . SER B 1 357 ? -25.534 -26.880 1.675 1.00 32.65 357 SER B CA 1
ATOM 5548 C C . SER B 1 357 ? -25.601 -26.982 0.173 1.00 34.30 357 SER B C 1
ATOM 5549 O O . SER B 1 357 ? -26.360 -27.785 -0.358 1.00 35.45 357 SER B O 1
ATOM 5552 N N . LYS B 1 358 ? -24.856 -26.122 -0.506 1.00 33.64 358 LYS B N 1
ATOM 5553 C CA . LYS B 1 358 ? -24.854 -26.112 -1.951 1.00 34.41 358 LYS B CA 1
ATOM 5554 C C . LYS B 1 358 ? -24.411 -27.462 -2.477 1.00 35.85 358 LYS B C 1
ATOM 5555 O O . LYS B 1 358 ? -25.084 -28.070 -3.315 1.00 36.78 358 LYS B O 1
ATOM 5561 N N . ALA B 1 359 ? -23.269 -27.923 -1.979 1.00 35.45 359 ALA B N 1
ATOM 5562 C CA . ALA B 1 359 ? -22.742 -29.216 -2.379 1.00 35.44 359 ALA B CA 1
ATOM 5563 C C . ALA B 1 359 ? -23.717 -30.358 -1.991 1.00 36.50 359 ALA B C 1
ATOM 5564 O O . ALA B 1 359 ? -23.938 -31.291 -2.760 1.00 37.94 359 ALA B O 1
ATOM 5566 N N . ALA B 1 360 ? -24.364 -30.240 -0.840 1.00 36.15 360 ALA B N 1
ATOM 5567 C CA . ALA B 1 360 ? -25.254 -31.317 -0.391 1.00 35.66 360 ALA B CA 1
ATOM 5568 C C . ALA B 1 360 ? -26.458 -31.447 -1.342 1.00 36.54 360 ALA B C 1
ATOM 5569 O O . ALA B 1 360 ? -26.755 -32.542 -1.819 1.00 38.06 360 ALA B O 1
ATOM 5571 N N . VAL B 1 361 ? -27.133 -30.336 -1.640 1.00 35.05 361 VAL B N 1
ATOM 5572 C CA . VAL B 1 361 ? -28.271 -30.405 -2.551 1.00 35.77 361 VAL B CA 1
ATOM 5573 C C . VAL B 1 361 ? -27.796 -30.817 -3.945 1.00 36.45 361 VAL B C 1
ATOM 5574 O O . VAL B 1 361 ? -28.438 -31.640 -4.589 1.00 35.95 361 VAL B O 1
ATOM 5578 N N . GLU B 1 362 ? -26.672 -30.262 -4.405 1.00 36.30 362 GLU B N 1
ATOM 5579 C CA . GLU B 1 362 ? -26.105 -30.632 -5.715 1.00 37.35 362 GLU B CA 1
ATOM 5580 C C . GLU B 1 362 ? -25.839 -32.116 -5.899 1.00 39.44 362 GLU B C 1
ATOM 5581 O O . GLU B 1 362 ? -26.194 -32.712 -6.945 1.00 35.60 362 GLU B O 1
ATOM 5587 N N . ILE B 1 363 ? -25.167 -32.702 -4.916 1.00 38.82 363 ILE B N 1
ATOM 5588 C CA . ILE B 1 363 ? -24.759 -34.100 -5.028 1.00 39.63 363 ILE B CA 1
ATOM 5589 C C . ILE B 1 363 ? -25.946 -35.057 -4.887 1.00 40.30 363 ILE B C 1
ATOM 5590 O O . ILE B 1 363 ? -25.983 -36.105 -5.531 1.00 42.14 363 ILE B O 1
ATOM 5595 N N . LEU B 1 364 ? -26.922 -34.679 -4.065 1.00 38.21 364 LEU B N 1
ATOM 5596 C CA . LEU B 1 364 ? -28.161 -35.438 -3.965 1.00 39.96 364 LEU B CA 1
ATOM 5597 C C . LEU B 1 364 ? -28.862 -35.464 -5.324 1.00 42.82 364 LEU B C 1
ATOM 5598 O O . LEU B 1 364 ? -29.342 -36.522 -5.785 1.00 42.96 364 LEU B O 1
ATOM 5603 N N . LEU B 1 365 ? -28.894 -34.298 -5.974 1.00 44.45 365 LEU B N 1
ATOM 5604 C CA . LEU B 1 365 ? -29.523 -34.192 -7.285 1.00 45.00 365 LEU B CA 1
ATOM 5605 C C . LEU B 1 365 ? -28.763 -35.041 -8.292 1.00 44.35 365 LEU B C 1
ATOM 5606 O O . LEU B 1 365 ? -29.373 -35.595 -9.228 1.00 43.29 365 LEU B O 1
ATOM 5611 N N . ASP B 1 366 ? -27.448 -35.156 -8.070 1.00 45.11 366 ASP B N 1
ATOM 5612 C CA . ASP B 1 366 ? -26.545 -35.875 -8.972 1.00 46.36 366 ASP B CA 1
ATOM 5613 C C . ASP B 1 366 ? -26.533 -37.389 -8.773 1.00 46.09 366 ASP B C 1
ATOM 5614 O O . ASP B 1 366 ? -26.756 -38.154 -9.695 1.00 45.09 366 ASP B O 1
ATOM 5619 N N . ARG B 1 367 ? -26.270 -37.794 -7.535 1.00 45.78 367 ARG B N 1
ATOM 5620 C CA . ARG B 1 367 ? -26.048 -39.184 -7.198 1.00 45.37 367 ARG B CA 1
ATOM 5621 C C . ARG B 1 367 ? -27.349 -39.915 -6.927 1.00 46.07 367 ARG B C 1
ATOM 5622 O O . ARG B 1 367 ? -27.459 -41.116 -7.168 1.00 47.44 367 ARG B O 1
ATOM 5630 N N . LEU B 1 368 ? -28.349 -39.204 -6.423 1.00 44.80 368 LEU B N 1
ATOM 5631 C CA . LEU B 1 368 ? -29.647 -39.838 -6.134 1.00 44.81 368 LEU B CA 1
ATOM 5632 C C . LEU B 1 368 ? -30.807 -39.137 -6.808 1.00 44.92 368 LEU B C 1
ATOM 5633 O O . LEU B 1 368 ? -31.748 -38.734 -6.127 1.00 42.63 368 LEU B O 1
ATOM 5638 N N . PRO B 1 369 ? -30.802 -39.098 -8.157 1.00 46.89 369 PRO B N 1
ATOM 5639 C CA . PRO B 1 369 ? -31.818 -38.323 -8.881 1.00 48.13 369 PRO B CA 1
ATOM 5640 C C . PRO B 1 369 ? -33.236 -38.841 -8.637 1.00 51.24 369 PRO B C 1
ATOM 5641 O O . PRO B 1 369 ? -34.198 -38.165 -8.981 1.00 50.83 369 PRO B O 1
ATOM 5645 N N . THR B 1 370 ? -33.346 -40.045 -8.087 1.00 54.75 370 THR B N 1
ATOM 5646 C CA . THR B 1 370 ? -34.641 -40.650 -7.792 1.00 57.27 370 THR B CA 1
ATOM 5647 C C . THR B 1 370 ? -35.167 -40.422 -6.369 1.00 55.38 370 THR B C 1
ATOM 5648 O O . THR B 1 370 ? -36.302 -40.797 -6.060 1.00 55.47 370 THR B O 1
ATOM 5652 N N . LEU B 1 371 ? -34.354 -39.820 -5.508 1.00 53.61 371 LEU B N 1
ATOM 5653 C CA . LEU B 1 371 ? -34.790 -39.536 -4.139 1.00 54.10 371 LEU B CA 1
ATOM 5654 C C . LEU B 1 371 ? -36.077 -38.724 -4.061 1.00 52.51 371 LEU B C 1
ATOM 5655 O O . LEU B 1 371 ? -36.217 -37.708 -4.692 1.00 51.96 371 LEU B O 1
ATOM 5660 N N . ARG B 1 372 ? -37.028 -39.204 -3.293 1.00 53.27 372 ARG B N 1
ATOM 5661 C CA . ARG B 1 372 ? -38.258 -38.465 -3.055 1.00 54.47 372 ARG B CA 1
ATOM 5662 C C . ARG B 1 372 ? -38.644 -38.640 -1.603 1.00 53.62 372 ARG B C 1
ATOM 5663 O O . ARG B 1 372 ? -38.127 -39.524 -0.915 1.00 54.02 372 ARG B O 1
ATOM 5671 N N . ALA B 1 373 ? -39.508 -37.758 -1.119 1.00 52.05 373 ALA B N 1
ATOM 5672 C CA . ALA B 1 373 ? -40.058 -37.941 0.208 1.00 51.08 373 ALA B CA 1
ATOM 5673 C C . ALA B 1 373 ? -40.956 -39.170 0.174 1.00 51.01 373 ALA B C 1
ATOM 5674 O O . ALA B 1 373 ? -41.736 -39.355 -0.758 1.00 51.57 373 ALA B O 1
ATOM 5676 N N . ASP B 1 374 ? -40.790 -40.032 1.172 1.00 51.58 374 ASP B N 1
ATOM 5677 C CA . ASP B 1 374 ? -41.522 -41.297 1.291 1.00 54.35 374 ASP B CA 1
ATOM 5678 C C . ASP B 1 374 ? -42.998 -41.065 1.594 1.00 54.94 374 ASP B C 1
ATOM 5679 O O . ASP B 1 374 ? -43.333 -40.683 2.700 1.00 53.81 374 ASP B O 1
ATOM 5684 N N . PRO B 1 375 ? -43.884 -41.358 0.633 1.00 58.09 375 PRO B N 1
ATOM 5685 C CA . PRO B 1 375 ? -45.315 -41.110 0.835 1.00 60.48 375 PRO B CA 1
ATOM 5686 C C . PRO B 1 375 ? -45.941 -42.034 1.888 1.00 62.29 375 PRO B C 1
ATOM 5687 O O . PRO B 1 375 ? -46.990 -41.707 2.445 1.00 62.47 375 PRO B O 1
ATOM 5691 N N . ALA B 1 376 ? -45.323 -43.184 2.127 1.00 63.69 376 ALA B N 1
ATOM 5692 C CA . ALA B 1 376 ? -45.776 -44.107 3.171 1.00 64.58 376 ALA B CA 1
ATOM 5693 C C . ALA B 1 376 ? -45.258 -43.698 4.554 1.00 62.22 376 ALA B C 1
ATOM 5694 O O . ALA B 1 376 ? -45.569 -44.356 5.541 1.00 62.32 376 ALA B O 1
ATOM 5696 N N . ASN B 1 377 ? -44.376 -42.697 4.606 1.00 60.14 377 ASN B N 1
ATOM 5697 C CA . ASN B 1 377 ? -43.826 -42.199 5.873 1.00 60.04 377 ASN B CA 1
ATOM 5698 C C . ASN B 1 377 ? -43.542 -40.680 5.857 1.00 58.88 377 ASN B C 1
ATOM 5699 O O . ASN B 1 377 ? -42.465 -40.251 5.467 1.00 58.22 377 ASN B O 1
ATOM 5704 N N . PRO B 1 378 ? -44.500 -39.866 6.340 1.00 58.18 378 PRO B N 1
ATOM 5705 C CA . PRO B 1 378 ? -44.389 -38.388 6.296 1.00 55.34 378 PRO B CA 1
ATOM 5706 C C . PRO B 1 378 ? -43.302 -37.798 7.175 1.00 52.88 378 PRO B C 1
ATOM 5707 O O . PRO B 1 378 ? -42.813 -38.458 8.078 1.00 52.61 378 PRO B O 1
ATOM 5711 N N . PRO B 1 379 ? -42.887 -36.560 6.882 1.00 51.95 379 PRO B N 1
ATOM 5712 C CA . PRO B 1 379 ? -41.867 -35.956 7.739 1.00 50.81 379 PRO B CA 1
ATOM 5713 C C . PRO B 1 379 ? -42.450 -35.526 9.072 1.00 51.85 379 PRO B C 1
ATOM 5714 O O . PRO B 1 379 ? -43.671 -35.381 9.218 1.00 53.71 379 PRO B O 1
ATOM 5718 N N . THR B 1 380 ? -41.586 -35.392 10.063 1.00 50.72 380 THR B N 1
ATOM 5719 C CA . THR B 1 380 ? -41.987 -34.777 11.302 1.00 50.96 380 THR B CA 1
ATOM 5720 C C . THR B 1 380 ? -41.269 -33.449 11.427 1.00 48.59 380 THR B C 1
ATOM 5721 O O . THR B 1 380 ? -40.092 -33.335 11.057 1.00 46.89 380 THR B O 1
ATOM 5725 N N . PHE B 1 381 ? -41.952 -32.443 11.960 1.00 47.95 381 PHE B N 1
ATOM 5726 C CA . PHE B 1 381 ? -41.306 -31.142 12.095 1.00 47.63 381 PHE B CA 1
ATOM 5727 C C . PHE B 1 381 ? -40.804 -30.944 13.510 1.00 47.23 381 PHE B C 1
ATOM 5728 O O . PHE B 1 381 ? -41.372 -31.468 14.458 1.00 47.44 381 PHE B O 1
ATOM 5736 N N . LEU B 1 382 ? -39.702 -30.218 13.623 1.00 46.79 382 LEU B N 1
ATOM 5737 C CA . LEU B 1 382 ? -39.068 -29.946 14.901 1.00 47.71 382 LEU B CA 1
ATOM 5738 C C . LEU B 1 382 ? -39.946 -29.058 15.778 1.00 47.08 382 LEU B C 1
ATOM 5739 O O . LEU B 1 382 ? -40.286 -27.958 15.409 1.00 45.74 382 LEU B O 1
ATOM 5744 N N . GLN B 1 383 ? -40.304 -29.552 16.951 1.00 49.47 383 GLN B N 1
ATOM 5745 C CA . GLN B 1 383 ? -41.235 -28.837 17.823 1.00 50.40 383 GLN B CA 1
ATOM 5746 C C . GLN B 1 383 ? -40.551 -27.836 18.744 1.00 49.59 383 GLN B C 1
ATOM 5747 O O . GLN B 1 383 ? -40.649 -27.901 19.972 1.00 49.75 383 GLN B O 1
ATOM 5753 N N . VAL B 1 384 ? -39.862 -26.898 18.123 1.00 47.92 384 VAL B N 1
ATOM 5754 C CA . VAL B 1 384 ? -39.113 -25.897 18.845 1.00 46.52 384 VAL B CA 1
ATOM 5755 C C . VAL B 1 384 ? -39.535 -24.571 18.264 1.00 44.38 384 VAL B C 1
ATOM 5756 O O . VAL B 1 384 ? -39.623 -24.421 17.033 1.00 42.58 384 VAL B O 1
ATOM 5760 N N . VAL B 1 385 ? -39.844 -23.641 19.167 1.00 42.90 385 VAL B N 1
ATOM 5761 C CA . VAL B 1 385 ? -40.567 -22.432 18.820 1.00 41.42 385 VAL B CA 1
ATOM 5762 C C . VAL B 1 385 ? -39.787 -21.464 17.907 1.00 39.37 385 VAL B C 1
ATOM 5763 O O . VAL B 1 385 ? -40.407 -20.812 17.064 1.00 38.21 385 VAL B O 1
ATOM 5767 N N . ASP B 1 386 ? -38.456 -21.376 18.041 1.00 38.92 386 ASP B N 1
ATOM 5768 C CA . ASP B 1 386 ? -37.680 -20.452 17.192 1.00 39.09 386 ASP B CA 1
ATOM 5769 C C . ASP B 1 386 ? -37.050 -21.144 15.998 1.00 37.41 386 ASP B C 1
ATOM 5770 O O . ASP B 1 386 ? -36.170 -20.582 15.371 1.00 36.74 386 ASP B O 1
ATOM 5775 N N . ALA B 1 387 ? -37.456 -22.375 15.711 1.00 37.43 387 ALA B N 1
ATOM 5776 C CA . ALA B 1 387 ? -36.899 -23.094 14.561 1.00 37.39 387 ALA B CA 1
ATOM 5777 C C . ALA B 1 387 ? -38.005 -23.604 13.688 1.00 38.01 387 ALA B C 1
ATOM 5778 O O . ALA B 1 387 ? -38.955 -24.177 14.189 1.00 40.57 387 ALA B O 1
ATOM 5780 N N . SER B 1 388 ? -37.897 -23.400 12.385 1.00 35.67 388 SER B N 1
ATOM 5781 C CA . SER B 1 388 ? -38.899 -23.939 11.493 1.00 36.66 388 SER B CA 1
ATOM 5782 C C . SER B 1 388 ? -38.252 -24.916 10.536 1.00 36.63 388 SER B C 1
ATOM 5783 O O . SER B 1 388 ? -37.506 -24.517 9.637 1.00 37.51 388 SER B O 1
ATOM 5786 N N . GLY B 1 389 ? -38.500 -26.203 10.745 1.00 35.48 389 GLY B N 1
ATOM 5787 C CA . GLY B 1 389 ? -37.922 -27.187 9.861 1.00 35.10 389 GLY B CA 1
ATOM 5788 C C . GLY B 1 389 ? -38.195 -28.608 10.278 1.00 37.65 389 GLY B C 1
ATOM 5789 O O . GLY B 1 389 ? -38.837 -28.885 11.293 1.00 37.27 389 GLY B O 1
ATOM 5790 N N . VAL B 1 390 ? -37.684 -29.513 9.460 1.00 39.52 390 VAL B N 1
ATOM 5791 C CA . VAL B 1 390 ? -37.920 -30.931 9.617 1.00 41.64 390 VAL B CA 1
ATOM 5792 C C . VAL B 1 390 ? -36.928 -31.523 10.603 1.00 40.72 390 VAL B C 1
ATOM 5793 O O . VAL B 1 390 ? -35.771 -31.121 10.622 1.00 39.94 390 VAL B O 1
ATOM 5797 N N . ALA B 1 391 ? -37.412 -32.401 11.484 1.00 41.37 391 ALA B N 1
ATOM 5798 C CA . ALA B 1 391 ? -36.532 -33.141 12.382 1.00 41.37 391 ALA B CA 1
ATOM 5799 C C . ALA B 1 391 ? -36.205 -34.539 11.811 1.00 44.19 391 ALA B C 1
ATOM 5800 O O . ALA B 1 391 ? -35.149 -35.120 12.085 1.00 43.91 391 ALA B O 1
ATOM 5802 N N . THR B 1 392 ? -37.136 -35.085 11.040 1.00 46.17 392 THR B N 1
ATOM 5803 C CA . THR B 1 392 ? -36.925 -36.352 10.367 1.00 47.05 392 THR B CA 1
ATOM 5804 C C . THR B 1 392 ? -37.510 -36.206 8.981 1.00 46.61 392 THR B C 1
ATOM 5805 O O . THR B 1 392 ? -38.598 -35.645 8.811 1.00 46.76 392 THR B O 1
ATOM 5809 N N . LEU B 1 393 ? -36.795 -36.713 7.988 1.00 45.66 393 LEU B N 1
ATOM 5810 C CA . LEU B 1 393 ? -37.291 -36.678 6.629 1.00 45.03 393 LEU B CA 1
ATOM 5811 C C . LEU B 1 393 ? -37.116 -38.053 6.010 1.00 46.63 393 LEU B C 1
ATOM 5812 O O . LEU B 1 393 ? -36.069 -38.336 5.413 1.00 46.79 393 LEU B O 1
ATOM 5817 N N . PRO B 1 394 ? -38.132 -38.926 6.177 1.00 47.43 394 PRO B N 1
ATOM 5818 C CA . PRO B 1 394 ? -38.096 -40.260 5.577 1.00 47.36 394 PRO B CA 1
ATOM 5819 C C . PRO B 1 394 ? -38.035 -40.147 4.080 1.00 46.08 394 PRO B C 1
ATOM 5820 O O . PRO B 1 394 ? -38.901 -39.476 3.510 1.00 45.73 394 PRO B O 1
ATOM 5824 N N . VAL B 1 395 ? -37.032 -40.744 3.450 1.00 45.81 395 VAL B N 1
ATOM 5825 C CA . VAL B 1 395 ? -36.952 -40.637 2.003 1.00 46.68 395 VAL B CA 1
ATOM 5826 C C . VAL B 1 395 ? -36.906 -42.021 1.352 1.00 50.53 395 VAL B C 1
ATOM 5827 O O . VAL B 1 395 ? -36.534 -43.014 1.991 1.00 51.54 395 VAL B O 1
ATOM 5831 N N . VAL B 1 396 ? -37.337 -42.075 0.094 1.00 52.07 396 VAL B N 1
ATOM 5832 C CA . VAL B 1 396 ? -37.277 -43.277 -0.711 1.00 54.17 396 VAL B CA 1
ATOM 5833 C C . VAL B 1 396 ? -36.468 -43.032 -1.966 1.00 55.37 396 VAL B C 1
ATOM 5834 O O . VAL B 1 396 ? -36.444 -41.922 -2.502 1.00 54.28 396 VAL B O 1
ATOM 5838 N N . THR B 1 397 ? -35.782 -44.081 -2.399 1.00 58.09 397 THR B N 1
ATOM 5839 C CA . THR B 1 397 ? -34.992 -44.065 -3.610 1.00 61.60 397 THR B CA 1
ATOM 5840 C C . THR B 1 397 ? -35.763 -44.806 -4.705 1.00 67.47 397 THR B C 1
ATOM 5841 O O . THR B 1 397 ? -36.379 -44.168 -5.561 1.00 68.98 397 THR B O 1
ATOM 5845 N N . GLN B 1 398 ? -35.690 -46.135 -4.699 1.00 71.22 398 GLN B N 1
ATOM 5846 C CA . GLN B 1 398 ? -36.446 -46.982 -5.629 1.00 75.10 398 GLN B CA 1
ATOM 5847 C C . GLN B 1 398 ? -37.801 -46.384 -6.026 1.00 76.95 398 GLN B C 1
ATOM 5848 O O . GLN B 1 398 ? -38.361 -46.711 -7.071 1.00 79.22 398 GLN B O 1
ATOM 5850 N N . ALA C 1 7 ? -0.081 -49.718 -17.791 1.00 59.66 7 ALA C N 1
ATOM 5851 C CA . ALA C 1 7 ? -0.881 -50.842 -17.307 1.00 63.36 7 ALA C CA 1
ATOM 5852 C C . ALA C 1 7 ? -1.344 -51.788 -18.430 1.00 64.28 7 ALA C C 1
ATOM 5853 O O . ALA C 1 7 ? -2.503 -52.234 -18.431 1.00 63.87 7 ALA C O 1
ATOM 5855 N N . GLN C 1 8 ? -0.437 -52.109 -19.359 1.00 64.68 8 GLN C N 1
ATOM 5856 C CA . GLN C 1 8 ? -0.728 -52.955 -20.533 1.00 62.18 8 GLN C CA 1
ATOM 5857 C C . GLN C 1 8 ? -1.884 -52.410 -21.374 1.00 57.16 8 GLN C C 1
ATOM 5858 O O . GLN C 1 8 ? -2.847 -53.116 -21.690 1.00 56.71 8 GLN C O 1
ATOM 5864 N N . TRP C 1 9 ? -1.758 -51.134 -21.718 1.00 51.45 9 TRP C N 1
ATOM 5865 C CA . TRP C 1 9 ? -2.671 -50.439 -22.605 1.00 44.20 9 TRP C CA 1
ATOM 5866 C C . TRP C 1 9 ? -2.125 -50.534 -24.020 1.00 38.45 9 TRP C C 1
ATOM 5867 O O . TRP C 1 9 ? -0.912 -50.495 -24.213 1.00 36.22 9 TRP C O 1
ATOM 5878 N N . GLU C 1 10 ? -3.009 -50.654 -25.015 1.00 35.23 10 GLU C N 1
ATOM 5879 C CA . GLU C 1 10 ? -2.571 -50.886 -26.384 1.00 31.66 10 GLU C CA 1
ATOM 5880 C C . GLU C 1 10 ? -2.306 -49.579 -27.098 1.00 30.00 10 GLU C C 1
ATOM 5881 O O . GLU C 1 10 ? -3.118 -49.126 -27.940 1.00 26.26 10 GLU C O 1
ATOM 5887 N N . PHE C 1 11 ? -1.190 -48.957 -26.775 1.00 30.32 11 PHE C N 1
ATOM 5888 C CA . PHE C 1 11 ? -0.852 -47.677 -27.406 1.00 31.75 11 PHE C CA 1
ATOM 5889 C C . PHE C 1 11 ? -0.511 -47.814 -28.873 1.00 30.42 11 PHE C C 1
ATOM 5890 O O . PHE C 1 11 ? -0.191 -48.887 -29.348 1.00 32.00 11 PHE C O 1
ATOM 5898 N N . HIS C 1 12 ? -0.524 -46.693 -29.570 1.00 29.79 12 HIS C N 1
ATOM 5899 C CA . HIS C 1 12 ? 0.138 -46.653 -30.860 1.00 30.29 12 HIS C CA 1
ATOM 5900 C C . HIS C 1 12 ? 1.518 -47.251 -30.711 1.00 32.38 12 HIS C C 1
ATOM 5901 O O . HIS C 1 12 ? 2.209 -46.901 -29.757 1.00 31.79 12 HIS C O 1
ATOM 5908 N N . PRO C 1 13 ? 1.907 -48.149 -31.635 1.00 34.37 13 PRO C N 1
ATOM 5909 C CA . PRO C 1 13 ? 3.199 -48.829 -31.514 1.00 36.86 13 PRO C CA 1
ATOM 5910 C C . PRO C 1 13 ? 4.335 -47.832 -31.600 1.00 37.36 13 PRO C C 1
ATOM 5911 O O . PRO C 1 13 ? 5.403 -48.059 -31.037 1.00 39.50 13 PRO C O 1
ATOM 5915 N N . GLY C 1 14 ? 4.086 -46.712 -32.257 1.00 35.19 14 GLY C N 1
ATOM 5916 C CA . GLY C 1 14 ? 5.097 -45.675 -32.364 1.00 34.64 14 GLY C CA 1
ATOM 5917 C C . GLY C 1 14 ? 5.327 -44.833 -31.119 1.00 33.45 14 GLY C C 1
ATOM 5918 O O . GLY C 1 14 ? 6.299 -44.101 -31.072 1.00 32.88 14 GLY C O 1
ATOM 5919 N N . HIS C 1 15 ? 4.410 -44.895 -30.146 1.00 33.22 15 HIS C N 1
ATOM 5920 C CA . HIS C 1 15 ? 4.452 -44.019 -28.968 1.00 31.19 15 HIS C CA 1
ATOM 5921 C C . HIS C 1 15 ? 5.236 -44.648 -27.837 1.00 32.55 15 HIS C C 1
ATOM 5922 O O . HIS C 1 15 ? 4.688 -44.968 -26.756 1.00 32.63 15 HIS C O 1
ATOM 5929 N N . PHE C 1 16 ? 6.526 -44.787 -28.090 1.00 32.11 16 PHE C N 1
ATOM 5930 C CA . PHE C 1 16 ? 7.418 -45.460 -27.167 1.00 33.81 16 PHE C CA 1
ATOM 5931 C C . PHE C 1 16 ? 7.468 -44.798 -25.783 1.00 34.83 16 PHE C C 1
ATOM 5932 O O . PHE C 1 16 ? 7.708 -45.483 -24.790 1.00 37.17 16 PHE C O 1
ATOM 5940 N N . TRP C 1 17 ? 7.283 -43.482 -25.705 1.00 35.19 17 TRP C N 1
ATOM 5941 C CA . TRP C 1 17 ? 7.312 -42.777 -24.408 1.00 35.45 17 TRP C CA 1
ATOM 5942 C C . TRP C 1 17 ? 6.180 -43.212 -23.472 1.00 36.86 17 TRP C C 1
ATOM 5943 O O . TRP C 1 17 ? 6.322 -43.165 -22.243 1.00 38.07 17 TRP C O 1
ATOM 5954 N N . MET C 1 18 ? 5.068 -43.656 -24.046 1.00 37.30 18 MET C N 1
ATOM 5955 C CA . MET C 1 18 ? 3.931 -44.184 -23.275 1.00 37.97 18 MET C CA 1
ATOM 5956 C C . MET C 1 18 ? 4.215 -45.523 -22.633 1.00 39.72 18 MET C C 1
ATOM 5957 O O . MET C 1 18 ? 3.394 -46.016 -21.855 1.00 40.23 18 MET C O 1
ATOM 5962 N N . ARG C 1 19 ? 5.276 -46.180 -23.103 1.00 41.15 19 ARG C N 1
ATOM 5963 C CA . ARG C 1 19 ? 5.744 -47.434 -22.527 1.00 42.91 19 ARG C CA 1
ATOM 5964 C C . ARG C 1 19 ? 7.008 -47.260 -21.691 1.00 45.71 19 ARG C C 1
ATOM 5965 O O . ARG C 1 19 ? 7.703 -48.231 -21.410 1.00 46.60 19 ARG C O 1
ATOM 5973 N N . GLY C 1 20 ? 7.308 -46.020 -21.311 1.00 45.82 20 GLY C N 1
ATOM 5974 C CA . GLY C 1 20 ? 8.416 -45.751 -20.418 1.00 45.66 20 GLY C CA 1
ATOM 5975 C C . GLY C 1 20 ? 9.763 -45.906 -21.088 1.00 45.23 20 GLY C C 1
ATOM 5976 O O . GLY C 1 20 ? 10.758 -46.150 -20.408 1.00 45.10 20 GLY C O 1
ATOM 5977 N N . LYS C 1 21 ? 9.810 -45.754 -22.416 1.00 43.92 21 LYS C N 1
ATOM 5978 C CA . LYS C 1 21 ? 11.084 -45.854 -23.133 1.00 44.56 21 LYS C CA 1
ATOM 5979 C C . LYS C 1 21 ? 11.672 -44.484 -23.476 1.00 44.25 21 LYS C C 1
ATOM 5980 O O . LYS C 1 21 ? 10.976 -43.598 -23.920 1.00 41.31 21 LYS C O 1
ATOM 5982 N N . ARG C 1 22 ? 12.964 -44.301 -23.211 1.00 47.20 22 ARG C N 1
ATOM 5983 C CA . ARG C 1 22 ? 13.643 -43.047 -23.551 1.00 48.83 22 ARG C CA 1
ATOM 5984 C C . ARG C 1 22 ? 14.036 -43.069 -25.012 1.00 50.83 22 ARG C C 1
ATOM 5985 O O . ARG C 1 22 ? 14.214 -44.140 -25.579 1.00 51.09 22 ARG C O 1
ATOM 5987 N N . PRO C 1 23 ? 14.103 -41.892 -25.663 1.00 52.05 23 PRO C N 1
ATOM 5988 C CA . PRO C 1 23 ? 14.612 -41.902 -27.039 1.00 52.61 23 PRO C CA 1
ATOM 5989 C C . PRO C 1 23 ? 16.105 -42.234 -27.087 1.00 55.46 23 PRO C C 1
ATOM 5990 O O . PRO C 1 23 ? 16.817 -41.862 -26.145 1.00 56.25 23 PRO C O 1
ATOM 5994 N N . ASP C 1 24 ? 16.562 -42.949 -28.122 1.00 56.85 24 ASP C N 1
ATOM 5995 C CA . ASP C 1 24 ? 17.997 -43.193 -28.296 1.00 57.00 24 ASP C CA 1
ATOM 5996 C C . ASP C 1 24 ? 18.672 -41.882 -28.670 1.00 52.89 24 ASP C C 1
ATOM 5997 O O . ASP C 1 24 ? 19.740 -41.533 -28.151 1.00 52.58 24 ASP C O 1
ATOM 6002 N N . LYS C 1 25 ? 18.013 -41.129 -29.549 1.00 48.69 25 LYS C N 1
ATOM 6003 C CA . LYS C 1 25 ? 18.506 -39.814 -29.929 1.00 48.70 25 LYS C CA 1
ATOM 6004 C C . LYS C 1 25 ? 17.399 -38.764 -29.832 1.00 47.79 25 LYS C C 1
ATOM 6005 O O . LYS C 1 25 ? 16.227 -39.037 -30.135 1.00 48.03 25 LYS C O 1
ATOM 6007 N N . ILE C 1 26 ? 17.772 -37.559 -29.437 1.00 46.80 26 ILE C N 1
ATOM 6008 C CA . ILE C 1 26 ? 16.797 -36.498 -29.338 1.00 45.66 26 ILE C CA 1
ATOM 6009 C C . ILE C 1 26 ? 16.197 -36.186 -30.700 1.00 44.30 26 ILE C C 1
ATOM 6010 O O . ILE C 1 26 ? 14.984 -35.976 -30.813 1.00 42.96 26 ILE C O 1
ATOM 6015 N N . VAL C 1 27 ? 17.045 -36.218 -31.727 1.00 44.52 27 VAL C N 1
ATOM 6016 C CA . VAL C 1 27 ? 16.652 -35.957 -33.115 1.00 44.41 27 VAL C CA 1
ATOM 6017 C C . VAL C 1 27 ? 17.030 -37.162 -33.986 1.00 44.56 27 VAL C C 1
ATOM 6018 O O . VAL C 1 27 ? 18.108 -37.735 -33.799 1.00 46.00 27 VAL C O 1
ATOM 6022 N N . ASP C 1 28 ? 16.121 -37.621 -34.846 1.00 42.12 28 ASP C N 1
ATOM 6023 C CA . ASP C 1 28 ? 16.456 -38.663 -35.813 1.00 44.14 28 ASP C CA 1
ATOM 6024 C C . ASP C 1 28 ? 15.742 -38.412 -37.147 1.00 43.48 28 ASP C C 1
ATOM 6025 O O . ASP C 1 28 ? 14.868 -37.538 -37.238 1.00 43.08 28 ASP C O 1
ATOM 6030 N N . TYR C 1 29 ? 16.119 -39.180 -38.169 1.00 43.55 29 TYR C N 1
ATOM 6031 C CA . TYR C 1 29 ? 15.532 -39.094 -39.501 1.00 43.05 29 TYR C CA 1
ATOM 6032 C C . TYR C 1 29 ? 14.836 -40.411 -39.849 1.00 44.19 29 TYR C C 1
ATOM 6033 O O . TYR C 1 29 ? 15.370 -41.476 -39.606 1.00 44.19 29 TYR C O 1
ATOM 6042 N N . ASP C 1 30 ? 13.617 -40.333 -40.384 1.00 44.70 30 ASP C N 1
ATOM 6043 C CA . ASP C 1 30 ? 12.904 -41.531 -40.814 1.00 45.66 30 ASP C CA 1
ATOM 6044 C C . ASP C 1 30 ? 13.023 -41.706 -42.321 1.00 49.01 30 ASP C C 1
ATOM 6045 O O . ASP C 1 30 ? 12.366 -40.996 -43.076 1.00 48.06 30 ASP C O 1
ATOM 6050 N N . GLU C 1 31 ? 13.826 -42.679 -42.759 1.00 53.14 31 GLU C N 1
ATOM 6051 C CA . GLU C 1 31 ? 14.113 -42.838 -44.190 1.00 55.57 31 GLU C CA 1
ATOM 6052 C C . GLU C 1 31 ? 12.882 -43.227 -44.971 1.00 54.70 31 GLU C C 1
ATOM 6053 O O . GLU C 1 31 ? 12.703 -42.820 -46.110 1.00 55.45 31 GLU C O 1
ATOM 6059 N N . GLU C 1 32 ? 12.024 -44.011 -44.345 1.00 54.54 32 GLU C N 1
ATOM 6060 C CA . GLU C 1 32 ? 10.864 -44.526 -45.037 1.00 55.56 32 GLU C CA 1
ATOM 6061 C C . GLU C 1 32 ? 9.828 -43.432 -45.250 1.00 51.92 32 GLU C C 1
ATOM 6062 O O . GLU C 1 32 ? 9.233 -43.356 -46.324 1.00 51.19 32 GLU C O 1
ATOM 6068 N N . LEU C 1 33 ? 9.681 -42.530 -44.277 1.00 49.34 33 LEU C N 1
ATOM 6069 C CA . LEU C 1 33 ? 8.667 -41.479 -44.380 1.00 46.09 33 LEU C CA 1
ATOM 6070 C C . LEU C 1 33 ? 9.236 -40.159 -44.859 1.00 44.76 33 LEU C C 1
ATOM 6071 O O . LEU C 1 33 ? 8.469 -39.214 -45.156 1.00 43.36 33 LEU C O 1
ATOM 6076 N N . GLN C 1 34 ? 10.567 -40.085 -44.911 1.00 44.60 34 GLN C N 1
ATOM 6077 C CA . GLN C 1 34 ? 11.264 -38.871 -45.345 1.00 44.50 34 GLN C CA 1
ATOM 6078 C C . GLN C 1 34 ? 10.867 -37.669 -44.467 1.00 41.00 34 GLN C C 1
ATOM 6079 O O . GLN C 1 34 ? 10.437 -36.633 -44.960 1.00 40.00 34 GLN C O 1
ATOM 6085 N N . LEU C 1 35 ? 11.036 -37.814 -43.155 1.00 39.61 35 LEU C N 1
ATOM 6086 C CA . LEU C 1 35 ? 10.746 -36.722 -42.243 1.00 37.97 35 LEU C CA 1
ATOM 6087 C C . LEU C 1 35 ? 11.688 -36.801 -41.051 1.00 38.88 35 LEU C C 1
ATOM 6088 O O . LEU C 1 35 ? 12.319 -37.823 -40.849 1.00 38.25 35 LEU C O 1
ATOM 6093 N N . TRP C 1 36 ? 11.732 -35.736 -40.245 1.00 38.72 36 TRP C N 1
ATOM 6094 C CA . TRP C 1 36 ? 12.563 -35.693 -39.034 1.00 37.84 36 TRP C CA 1
ATOM 6095 C C . TRP C 1 36 ? 11.704 -35.738 -37.758 1.00 34.97 36 TRP C C 1
ATOM 6096 O O . TRP C 1 36 ? 10.578 -35.256 -37.741 1.00 32.55 36 TRP C O 1
ATOM 6107 N N . ASN C 1 37 ? 12.230 -36.361 -36.700 1.00 33.97 37 ASN C N 1
ATOM 6108 C CA . ASN C 1 37 ? 11.541 -36.439 -35.427 1.00 33.70 37 ASN C CA 1
ATOM 6109 C C . ASN C 1 37 ? 12.323 -35.705 -34.325 1.00 35.39 37 ASN C C 1
ATOM 6110 O O . ASN C 1 37 ? 13.541 -35.840 -34.257 1.00 34.38 37 ASN C O 1
ATOM 6115 N N . VAL C 1 38 ? 11.654 -34.886 -33.509 1.00 36.39 38 VAL C N 1
ATOM 6116 C CA . VAL C 1 38 ? 12.303 -34.316 -32.315 1.00 37.64 38 VAL C CA 1
ATOM 6117 C C . VAL C 1 38 ? 11.545 -34.805 -31.079 1.00 36.42 38 VAL C C 1
ATOM 6118 O O . VAL C 1 38 ? 10.307 -34.647 -31.013 1.00 35.13 38 VAL C O 1
ATOM 6122 N N . TYR C 1 39 ? 12.266 -35.348 -30.097 1.00 37.92 39 TYR C N 1
ATOM 6123 C CA . TYR C 1 39 ? 11.649 -35.958 -28.905 1.00 38.32 39 TYR C CA 1
ATOM 6124 C C . TYR C 1 39 ? 11.949 -35.260 -27.575 1.00 38.99 39 TYR C C 1
ATOM 6125 O O . TYR C 1 39 ? 11.390 -35.614 -26.530 1.00 38.57 39 TYR C O 1
ATOM 6134 N N . GLY C 1 40 ? 12.867 -34.305 -27.604 1.00 40.51 40 GLY C N 1
ATOM 6135 C CA . GLY C 1 40 ? 13.339 -33.664 -26.387 1.00 42.28 40 GLY C CA 1
ATOM 6136 C C . GLY C 1 40 ? 12.525 -32.445 -26.004 1.00 43.57 40 GLY C C 1
ATOM 6137 O O . GLY C 1 40 ? 11.924 -31.799 -26.870 1.00 43.52 40 GLY C O 1
ATOM 6138 N N . TYR C 1 41 ? 12.468 -32.145 -24.711 1.00 44.09 41 TYR C N 1
ATOM 6139 C CA . TYR C 1 41 ? 11.689 -31.001 -24.262 1.00 43.45 41 TYR C CA 1
ATOM 6140 C C . TYR C 1 41 ? 12.352 -29.655 -24.595 1.00 44.57 41 TYR C C 1
ATOM 6141 O O . TYR C 1 41 ? 11.724 -28.831 -25.259 1.00 43.96 41 TYR C O 1
ATOM 6150 N N . PRO C 1 42 ? 13.608 -29.413 -24.145 1.00 45.63 42 PRO C N 1
ATOM 6151 C CA . PRO C 1 42 ? 14.130 -28.071 -24.475 1.00 45.23 42 PRO C CA 1
ATOM 6152 C C . PRO C 1 42 ? 14.186 -27.799 -25.987 1.00 43.26 42 PRO C C 1
ATOM 6153 O O . PRO C 1 42 ? 13.890 -26.692 -26.433 1.00 42.54 42 PRO C O 1
ATOM 6157 N N . GLU C 1 43 ? 14.477 -28.841 -26.754 1.00 43.08 43 GLU C N 1
ATOM 6158 C CA . GLU C 1 43 ? 14.570 -28.757 -28.207 1.00 42.73 43 GLU C CA 1
ATOM 6159 C C . GLU C 1 43 ? 13.224 -28.448 -28.842 1.00 40.95 43 GLU C C 1
ATOM 6160 O O . GLU C 1 43 ? 13.121 -27.541 -29.650 1.00 41.04 43 GLU C O 1
ATOM 6166 N N . SER C 1 44 ? 12.195 -29.194 -28.463 1.00 39.76 44 SER C N 1
ATOM 6167 C CA . SER C 1 44 ? 10.833 -28.960 -28.966 1.00 38.74 44 SER C CA 1
ATOM 6168 C C . SER C 1 44 ? 10.320 -27.561 -28.632 1.00 37.26 44 SER C C 1
ATOM 6169 O O . SER C 1 44 ? 9.686 -26.897 -29.462 1.00 36.24 44 SER C O 1
ATOM 6172 N N . ALA C 1 45 ? 10.539 -27.156 -27.390 1.00 38.28 45 ALA C N 1
ATOM 6173 C CA . ALA C 1 45 ? 10.136 -25.843 -26.896 1.00 40.36 45 ALA C CA 1
ATOM 6174 C C . ALA C 1 45 ? 10.687 -24.703 -27.756 1.00 41.80 45 ALA C C 1
ATOM 6175 O O . ALA C 1 45 ? 9.964 -23.760 -28.121 1.00 41.86 45 ALA C O 1
ATOM 6177 N N . ALA C 1 46 ? 11.979 -24.784 -28.051 1.00 42.87 46 ALA C N 1
ATOM 6178 C CA . ALA C 1 46 ? 12.655 -23.767 -28.860 1.00 41.91 46 ALA C CA 1
ATOM 6179 C C . ALA C 1 46 ? 12.099 -23.710 -30.282 1.00 38.91 46 ALA C C 1
ATOM 6180 O O . ALA C 1 46 ? 11.917 -22.643 -30.851 1.00 35.88 46 ALA C O 1
ATOM 6182 N N . ILE C 1 47 ? 11.855 -24.880 -30.851 1.00 41.50 47 ILE C N 1
ATOM 6183 C CA . ILE C 1 47 ? 11.320 -25.014 -32.207 1.00 41.30 47 ILE C CA 1
ATOM 6184 C C . ILE C 1 47 ? 9.947 -24.336 -32.285 1.00 41.03 47 ILE C C 1
ATOM 6185 O O . ILE C 1 47 ? 9.719 -23.508 -33.166 1.00 41.80 47 ILE C O 1
ATOM 6190 N N . LEU C 1 48 ? 9.071 -24.619 -31.319 1.00 40.05 48 LEU C N 1
ATOM 6191 C CA . LEU C 1 48 ? 7.724 -24.034 -31.291 1.00 38.20 48 LEU C CA 1
ATOM 6192 C C . LEU C 1 48 ? 7.826 -22.511 -31.099 1.00 38.60 48 LEU C C 1
ATOM 6193 O O . LEU C 1 48 ? 7.016 -21.759 -31.638 1.00 38.97 48 LEU C O 1
ATOM 6198 N N . SER C 1 49 ? 8.854 -22.058 -30.380 1.00 38.09 49 SER C N 1
ATOM 6199 C CA . SER C 1 49 ? 9.049 -20.627 -30.172 1.00 39.51 49 SER C CA 1
ATOM 6200 C C . SER C 1 49 ? 9.786 -19.940 -31.341 1.00 39.32 49 SER C C 1
ATOM 6201 O O . SER C 1 49 ? 10.067 -18.751 -31.278 1.00 41.11 49 SER C O 1
ATOM 6204 N N . ASN C 1 50 ? 10.117 -20.695 -32.381 1.00 37.95 50 ASN C N 1
ATOM 6205 C CA . ASN C 1 50 ? 10.782 -20.125 -33.544 1.00 39.30 50 ASN C CA 1
ATOM 6206 C C . ASN C 1 50 ? 10.019 -20.338 -34.851 1.00 39.67 50 ASN C C 1
ATOM 6207 O O . ASN C 1 50 ? 10.472 -21.074 -35.723 1.00 40.68 50 ASN C O 1
ATOM 6212 N N . PRO C 1 51 ? 8.883 -19.652 -35.022 1.00 39.60 51 PRO C N 1
ATOM 6213 C CA . PRO C 1 51 ? 8.096 -19.842 -36.247 1.00 39.57 51 PRO C CA 1
ATOM 6214 C C . PRO C 1 51 ? 8.767 -19.297 -37.511 1.00 41.79 51 PRO C C 1
ATOM 6215 O O . PRO C 1 51 ? 8.409 -19.732 -38.591 1.00 42.11 51 PRO C O 1
ATOM 6219 N N . LYS C 1 52 ? 9.680 -18.341 -37.392 1.00 43.61 52 LYS C N 1
ATOM 6220 C CA . LYS C 1 52 ? 10.330 -17.802 -38.583 1.00 44.77 52 LYS C CA 1
ATOM 6221 C C . LYS C 1 52 ? 11.148 -18.899 -39.265 1.00 45.42 52 LYS C C 1
ATOM 6222 O O . LYS C 1 52 ? 11.139 -18.995 -40.486 1.00 46.92 52 LYS C O 1
ATOM 6224 N N . VAL C 1 53 ? 11.859 -19.715 -38.489 1.00 43.91 53 VAL C N 1
ATOM 6225 C CA . VAL C 1 53 ? 12.623 -20.811 -39.068 1.00 43.34 53 VAL C CA 1
ATOM 6226 C C . VAL C 1 53 ? 11.755 -22.079 -39.226 1.00 41.71 53 VAL C C 1
ATOM 6227 O O . VAL C 1 53 ? 11.793 -22.754 -40.268 1.00 41.31 53 VAL C O 1
ATOM 6231 N N . PHE C 1 54 ? 10.951 -22.383 -38.208 1.00 40.16 54 PHE C N 1
ATOM 6232 C CA . PHE C 1 54 ? 10.141 -23.594 -38.219 1.00 36.57 54 PHE C CA 1
ATOM 6233 C C . PHE C 1 54 ? 8.680 -23.302 -38.496 1.00 35.18 54 PHE C C 1
ATOM 6234 O O . PHE C 1 54 ? 7.892 -23.087 -37.567 1.00 34.74 54 PHE C O 1
ATOM 6242 N N . SER C 1 55 ? 8.337 -23.359 -39.780 1.00 34.92 55 SER C N 1
ATOM 6243 C CA . SER C 1 55 ? 7.024 -23.004 -40.281 1.00 35.05 55 SER C CA 1
ATOM 6244 C C . SER C 1 55 ? 5.955 -24.021 -39.951 1.00 33.19 55 SER C C 1
ATOM 6245 O O . SER C 1 55 ? 6.224 -25.207 -39.819 1.00 32.08 55 SER C O 1
ATOM 6248 N N . SER C 1 56 ? 4.731 -23.547 -39.801 1.00 34.33 56 SER C N 1
ATOM 6249 C CA . SER C 1 56 ? 3.600 -24.445 -39.629 1.00 34.92 56 SER C CA 1
ATOM 6250 C C . SER C 1 56 ? 2.879 -24.718 -40.956 1.00 36.19 56 SER C C 1
ATOM 6251 O O . SER C 1 56 ? 1.898 -25.477 -40.986 1.00 35.51 56 SER C O 1
ATOM 6254 N N . ASP C 1 57 ? 3.344 -24.089 -42.033 1.00 36.14 57 ASP C N 1
ATOM 6255 C CA . ASP C 1 57 ? 2.771 -24.314 -43.354 1.00 37.10 57 ASP C CA 1
ATOM 6256 C C . ASP C 1 57 ? 3.438 -25.540 -43.975 1.00 37.65 57 ASP C C 1
ATOM 6257 O O . ASP C 1 57 ? 4.303 -25.443 -44.842 1.00 39.21 57 ASP C O 1
ATOM 6262 N N . THR C 1 58 ? 3.049 -26.711 -43.494 1.00 36.62 58 THR C N 1
ATOM 6263 C CA . THR C 1 58 ? 3.699 -27.936 -43.919 1.00 36.42 58 THR C CA 1
ATOM 6264 C C . THR C 1 58 ? 3.334 -28.351 -45.332 1.00 34.91 58 THR C C 1
ATOM 6265 O O . THR C 1 58 ? 4.150 -28.975 -46.009 1.00 34.65 58 THR C O 1
ATOM 6269 N N . MET C 1 59 ? 2.164 -27.936 -45.813 1.00 33.19 59 MET C N 1
ATOM 6270 C CA . MET C 1 59 ? 1.758 -28.227 -47.193 1.00 32.97 59 MET C CA 1
ATOM 6271 C C . MET C 1 59 ? 2.742 -27.614 -48.204 1.00 34.54 59 MET C C 1
ATOM 6272 O O . MET C 1 59 ? 2.808 -28.051 -49.357 1.00 33.96 59 MET C O 1
ATOM 6277 N N . ARG C 1 60 ? 3.483 -26.578 -47.795 1.00 35.84 60 ARG C N 1
ATOM 6278 C CA . ARG C 1 60 ? 4.492 -25.967 -48.683 1.00 37.02 60 ARG C CA 1
ATOM 6279 C C . ARG C 1 60 ? 5.457 -27.004 -49.265 1.00 38.43 60 ARG C C 1
ATOM 6280 O O . ARG C 1 60 ? 5.948 -26.845 -50.376 1.00 40.39 60 ARG C O 1
ATOM 6288 N N . LEU C 1 61 ? 5.723 -28.070 -48.517 1.00 36.71 61 LEU C N 1
ATOM 6289 C CA . LEU C 1 61 ? 6.705 -29.044 -48.949 1.00 36.75 61 LEU C CA 1
ATOM 6290 C C . LEU C 1 61 ? 6.054 -30.137 -49.802 1.00 37.29 61 LEU C C 1
ATOM 6291 O O . LEU C 1 61 ? 6.733 -31.003 -50.333 1.00 37.40 61 LEU C O 1
ATOM 6296 N N . ASP C 1 62 ? 4.734 -30.108 -49.937 1.00 37.01 62 ASP C N 1
ATOM 6297 C CA . ASP C 1 62 ? 4.082 -31.195 -50.653 1.00 38.15 62 ASP C CA 1
ATOM 6298 C C . ASP C 1 62 ? 4.211 -30.996 -52.162 1.00 39.08 62 ASP C C 1
ATOM 6299 O O . ASP C 1 62 ? 4.130 -29.868 -52.660 1.00 40.49 62 ASP C O 1
ATOM 6304 N N . PRO C 1 63 ? 4.445 -32.091 -52.894 1.00 38.24 63 PRO C N 1
ATOM 6305 C CA . PRO C 1 63 ? 4.584 -31.976 -54.349 1.00 38.35 63 PRO C CA 1
ATOM 6306 C C . PRO C 1 63 ? 3.255 -31.617 -55.000 1.00 38.55 63 PRO C C 1
ATOM 6307 O O . PRO C 1 63 ? 3.275 -31.036 -56.084 1.00 40.16 63 PRO C O 1
ATOM 6311 N N . ILE C 1 64 ? 2.138 -31.979 -54.374 1.00 37.16 64 ILE C N 1
ATOM 6312 C CA . ILE C 1 64 ? 0.840 -31.553 -54.859 1.00 37.85 64 ILE C CA 1
ATOM 6313 C C . ILE C 1 64 ? 0.134 -30.853 -53.696 1.00 36.46 64 ILE C C 1
ATOM 6314 O O . ILE C 1 64 ? 0.176 -31.324 -52.573 1.00 35.42 64 ILE C O 1
ATOM 6319 N N . LYS C 1 65 ? -0.465 -29.698 -53.985 1.00 36.01 65 LYS C N 1
ATOM 6320 C CA . LYS C 1 65 ? -0.956 -28.765 -52.973 1.00 37.12 65 LYS C CA 1
ATOM 6321 C C . LYS C 1 65 ? -2.371 -28.295 -53.287 1.00 39.02 65 LYS C C 1
ATOM 6322 O O . LYS C 1 65 ? -2.802 -28.357 -54.431 1.00 39.94 65 LYS C O 1
ATOM 6328 N N . LEU C 1 66 ? -3.063 -27.783 -52.283 1.00 39.67 66 LEU C N 1
ATOM 6329 C CA . LEU C 1 66 ? -4.264 -27.018 -52.539 1.00 41.54 66 LEU C CA 1
ATOM 6330 C C . LEU C 1 66 ? -3.913 -25.562 -52.771 1.00 42.68 66 LEU C C 1
ATOM 6331 O O . LEU C 1 66 ? -2.897 -25.055 -52.274 1.00 42.51 66 LEU C O 1
ATOM 6336 N N . ASP C 1 67 ? -4.770 -24.890 -53.518 1.00 43.12 67 ASP C N 1
ATOM 6337 C CA . ASP C 1 67 ? -4.562 -23.477 -53.809 1.00 44.06 67 ASP C CA 1
ATOM 6338 C C . ASP C 1 67 ? -4.694 -22.724 -52.514 1.00 41.08 67 ASP C C 1
ATOM 6339 O O . ASP C 1 67 ? -5.517 -23.069 -51.675 1.00 37.93 67 ASP C O 1
ATOM 6344 N N . GLU C 1 68 ? -3.858 -21.705 -52.366 1.00 43.21 68 GLU C N 1
ATOM 6345 C CA . GLU C 1 68 ? -3.782 -20.902 -51.156 1.00 44.88 68 GLU C CA 1
ATOM 6346 C C . GLU C 1 68 ? -5.143 -20.273 -50.801 1.00 46.47 68 GLU C C 1
ATOM 6347 O O . GLU C 1 68 ? -5.475 -20.131 -49.622 1.00 46.58 68 GLU C O 1
ATOM 6349 N N . ALA C 1 69 ? -5.917 -19.869 -51.810 1.00 47.53 69 ALA C N 1
ATOM 6350 C CA . ALA C 1 69 ? -7.235 -19.255 -51.573 1.00 46.99 69 ALA C CA 1
ATOM 6351 C C . ALA C 1 69 ? -8.232 -20.210 -50.929 1.00 45.95 69 ALA C C 1
ATOM 6352 O O . ALA C 1 69 ? -9.131 -19.784 -50.215 1.00 45.17 69 ALA C O 1
ATOM 6354 N N . ILE C 1 70 ? -8.090 -21.501 -51.224 1.00 45.03 70 ILE C N 1
ATOM 6355 C CA . ILE C 1 70 ? -8.962 -22.519 -50.650 1.00 43.24 70 ILE C CA 1
ATOM 6356 C C . ILE C 1 70 ? -8.689 -22.739 -49.163 1.00 41.98 70 ILE C C 1
ATOM 6357 O O . ILE C 1 70 ? -9.618 -22.947 -48.377 1.00 40.54 70 ILE C O 1
ATOM 6362 N N . VAL C 1 71 ? -7.415 -22.734 -48.781 1.00 42.72 71 VAL C N 1
ATOM 6363 C CA . VAL C 1 71 ? -7.049 -22.972 -47.389 1.00 41.77 71 VAL C CA 1
ATOM 6364 C C . VAL C 1 71 ? -6.895 -21.699 -46.566 1.00 42.40 71 VAL C C 1
ATOM 6365 O O . VAL C 1 71 ? -6.647 -21.771 -45.377 1.00 40.90 71 VAL C O 1
ATOM 6369 N N . GLU C 1 72 ? -7.091 -20.527 -47.160 1.00 44.82 72 GLU C N 1
ATOM 6370 C CA . GLU C 1 72 ? -6.891 -19.307 -46.372 1.00 48.09 72 GLU C CA 1
ATOM 6371 C C . GLU C 1 72 ? -7.922 -19.203 -45.229 1.00 46.65 72 GLU C C 1
ATOM 6372 O O . GLU C 1 72 ? -9.097 -19.589 -45.361 1.00 45.58 72 GLU C O 1
ATOM 6378 N N . GLY C 1 73 ? -7.432 -18.748 -44.080 1.00 45.67 73 GLY C N 1
ATOM 6379 C CA . GLY C 1 73 ? -8.224 -18.666 -42.866 1.00 43.85 73 GLY C CA 1
ATOM 6380 C C . GLY C 1 73 ? -7.820 -19.709 -41.846 1.00 41.27 73 GLY C C 1
ATOM 6381 O O . GLY C 1 73 ? -8.031 -19.539 -40.646 1.00 40.84 73 GLY C O 1
ATOM 6382 N N . ASP C 1 74 ? -7.173 -20.769 -42.312 1.00 40.23 74 ASP C N 1
ATOM 6383 C CA . ASP C 1 74 ? -6.689 -21.798 -41.409 1.00 38.50 74 ASP C CA 1
ATOM 6384 C C . ASP C 1 74 ? -5.399 -21.325 -40.771 1.00 39.75 74 ASP C C 1
ATOM 6385 O O . ASP C 1 74 ? -4.297 -21.660 -41.219 1.00 40.33 74 ASP C O 1
ATOM 6390 N N . PHE C 1 75 ? -5.541 -20.519 -39.729 1.00 40.08 75 PHE C N 1
ATOM 6391 C CA . PHE C 1 75 ? -4.383 -19.900 -39.119 1.00 39.47 75 PHE C CA 1
ATOM 6392 C C . PHE C 1 75 ? -3.504 -20.906 -38.407 1.00 36.84 75 PHE C C 1
ATOM 6393 O O . PHE C 1 75 ? -2.387 -20.587 -38.061 1.00 35.90 75 PHE C O 1
ATOM 6401 N N . ALA C 1 76 ? -3.989 -22.128 -38.225 1.00 36.12 76 ALA C N 1
ATOM 6402 C CA . ALA C 1 76 ? -3.152 -23.168 -37.643 1.00 35.50 76 ALA C CA 1
ATOM 6403 C C . ALA C 1 76 ? -2.007 -23.509 -38.588 1.00 36.64 76 ALA C C 1
ATOM 6404 O O . ALA C 1 76 ? -0.915 -23.919 -38.153 1.00 36.22 76 ALA C O 1
ATOM 6406 N N . HIS C 1 77 ? -2.239 -23.297 -39.877 1.00 37.11 77 HIS C N 1
ATOM 6407 C CA . HIS C 1 77 ? -1.199 -23.507 -40.849 1.00 36.98 77 HIS C CA 1
ATOM 6408 C C . HIS C 1 77 ? -0.709 -22.177 -41.434 1.00 37.13 77 HIS C C 1
ATOM 6409 O O . HIS C 1 77 ? -0.108 -22.159 -42.485 1.00 37.33 77 HIS C O 1
ATOM 6416 N N . THR C 1 78 ? -0.888 -21.077 -40.711 1.00 37.66 78 THR C N 1
ATOM 6417 C CA . THR C 1 78 ? -0.416 -19.793 -41.202 1.00 38.28 78 THR C CA 1
ATOM 6418 C C . THR C 1 78 ? 0.759 -19.309 -40.339 1.00 38.48 78 THR C C 1
ATOM 6419 O O . THR C 1 78 ? 0.720 -19.411 -39.115 1.00 37.31 78 THR C O 1
ATOM 6423 N N . ASP C 1 79 ? 1.752 -18.717 -40.994 1.00 39.54 79 ASP C N 1
ATOM 6424 C CA . ASP C 1 79 ? 2.948 -18.169 -40.362 1.00 42.12 79 ASP C CA 1
ATOM 6425 C C . ASP C 1 79 ? 2.830 -16.654 -40.210 1.00 44.47 79 ASP C C 1
ATOM 6426 O O . ASP C 1 79 ? 1.906 -16.053 -40.752 1.00 44.60 79 ASP C O 1
ATOM 6431 N N . PRO C 1 80 ? 3.768 -16.035 -39.463 1.00 46.26 80 PRO C N 1
ATOM 6432 C CA . PRO C 1 80 ? 3.852 -14.571 -39.500 1.00 48.51 80 PRO C CA 1
ATOM 6433 C C . PRO C 1 80 ? 4.141 -14.063 -40.926 1.00 49.56 80 PRO C C 1
ATOM 6434 O O . PRO C 1 80 ? 4.694 -14.805 -41.720 1.00 47.43 80 PRO C O 1
ATOM 6438 N N . PRO C 1 81 ? 3.751 -12.822 -41.256 1.00 52.52 81 PRO C N 1
ATOM 6439 C CA . PRO C 1 81 ? 3.061 -11.795 -40.467 1.00 55.11 81 PRO C CA 1
ATOM 6440 C C . PRO C 1 81 ? 1.530 -11.922 -40.504 1.00 55.14 81 PRO C C 1
ATOM 6441 O O . PRO C 1 81 ? 0.817 -11.168 -39.829 1.00 55.96 81 PRO C O 1
ATOM 6445 N N . LYS C 1 82 ? 1.033 -12.842 -41.326 1.00 54.21 82 LYS C N 1
ATOM 6446 C CA . LYS C 1 82 ? -0.405 -12.973 -41.553 1.00 52.41 82 LYS C CA 1
ATOM 6447 C C . LYS C 1 82 ? -1.132 -13.719 -40.443 1.00 49.79 82 LYS C C 1
ATOM 6448 O O . LYS C 1 82 ? -2.339 -13.580 -40.289 1.00 49.43 82 LYS C O 1
ATOM 6450 N N . HIS C 1 83 ? -0.397 -14.502 -39.669 1.00 48.61 83 HIS C N 1
ATOM 6451 C CA . HIS C 1 83 ? -0.985 -15.254 -38.561 1.00 46.89 83 HIS C CA 1
ATOM 6452 C C . HIS C 1 83 ? -1.645 -14.356 -37.486 1.00 47.94 83 HIS C C 1
ATOM 6453 O O . HIS C 1 83 ? -2.802 -14.584 -37.104 1.00 45.95 83 HIS C O 1
ATOM 6460 N N . ARG C 1 84 ? -0.936 -13.327 -37.020 1.00 51.12 84 ARG C N 1
ATOM 6461 C CA . ARG C 1 84 ? -1.448 -12.515 -35.901 1.00 52.98 84 ARG C CA 1
ATOM 6462 C C . ARG C 1 84 ? -2.819 -11.924 -36.194 1.00 53.53 84 ARG C C 1
ATOM 6463 O O . ARG C 1 84 ? -3.716 -12.049 -35.381 1.00 53.87 84 ARG C O 1
ATOM 6465 N N . ARG C 1 85 ? -2.994 -11.330 -37.367 1.00 53.66 85 ARG C N 1
ATOM 6466 C CA . ARG C 1 85 ? -4.305 -10.815 -37.779 1.00 53.13 85 ARG C CA 1
ATOM 6467 C C . ARG C 1 85 ? -5.396 -11.868 -37.620 1.00 50.98 85 ARG C C 1
ATOM 6468 O O . ARG C 1 85 ? -6.352 -11.655 -36.889 1.00 51.26 85 ARG C O 1
ATOM 6470 N N . LEU C 1 86 ? -5.242 -13.009 -38.287 1.00 50.03 86 LEU C N 1
ATOM 6471 C CA . LEU C 1 86 ? -6.285 -14.049 -38.306 1.00 49.10 86 LEU C CA 1
ATOM 6472 C C . LEU C 1 86 ? -6.602 -14.602 -36.936 1.00 47.33 86 LEU C C 1
ATOM 6473 O O . LEU C 1 86 ? -7.775 -14.713 -36.534 1.00 46.50 86 LEU C O 1
ATOM 6478 N N . ARG C 1 87 ? -5.550 -14.998 -36.233 1.00 45.90 87 ARG C N 1
ATOM 6479 C CA . ARG C 1 87 ? -5.743 -15.499 -34.900 1.00 44.10 87 ARG C CA 1
ATOM 6480 C C . ARG C 1 87 ? -6.429 -14.449 -34.031 1.00 47.76 87 ARG C C 1
ATOM 6481 O O . ARG C 1 87 ? -7.325 -14.769 -33.227 1.00 48.70 87 ARG C O 1
ATOM 6489 N N . GLY C 1 88 ? -6.025 -13.196 -34.223 1.00 49.52 88 GLY C N 1
ATOM 6490 C CA . GLY C 1 88 ? -6.582 -12.085 -33.473 1.00 52.61 88 GLY C CA 1
ATOM 6491 C C . GLY C 1 88 ? -8.078 -11.903 -33.596 1.00 53.35 88 GLY C C 1
ATOM 6492 O O . GLY C 1 88 ? -8.757 -11.714 -32.599 1.00 53.90 88 GLY C O 1
ATOM 6493 N N . LEU C 1 89 ? -8.602 -12.031 -34.810 1.00 54.41 89 LEU C N 1
ATOM 6494 C CA . LEU C 1 89 ? -10.038 -11.876 -35.036 1.00 56.24 89 LEU C CA 1
ATOM 6495 C C . LEU C 1 89 ? -10.822 -12.941 -34.294 1.00 53.27 89 LEU C C 1
ATOM 6496 O O . LEU C 1 89 ? -11.896 -12.666 -33.752 1.00 53.08 89 LEU C O 1
ATOM 6501 N N . VAL C 1 90 ? -10.300 -14.159 -34.302 1.00 51.76 90 VAL C N 1
ATOM 6502 C CA . VAL C 1 90 ? -11.013 -15.271 -33.693 1.00 52.51 90 VAL C CA 1
ATOM 6503 C C . VAL C 1 90 ? -11.011 -15.194 -32.168 1.00 55.09 90 VAL C C 1
ATOM 6504 O O . VAL C 1 90 ? -12.048 -15.430 -31.525 1.00 55.79 90 VAL C O 1
ATOM 6508 N N . ASP C 1 91 ? -9.847 -14.893 -31.591 1.00 56.71 91 ASP C N 1
ATOM 6509 C CA . ASP C 1 91 ? -9.738 -14.673 -30.150 1.00 57.86 91 ASP C CA 1
ATOM 6510 C C . ASP C 1 91 ? -10.667 -13.538 -29.722 1.00 57.84 91 ASP C C 1
ATOM 6511 O O . ASP C 1 91 ? -11.392 -13.654 -28.741 1.00 57.93 91 ASP C O 1
ATOM 6516 N N . HIS C 1 92 ? -10.618 -12.439 -30.459 1.00 58.56 92 HIS C N 1
ATOM 6517 C CA . HIS C 1 92 ? -11.493 -11.297 -30.216 1.00 60.73 92 HIS C CA 1
ATOM 6518 C C . HIS C 1 92 ? -12.934 -11.727 -30.227 1.00 60.75 92 HIS C C 1
ATOM 6519 O O . HIS C 1 92 ? -13.741 -11.256 -29.426 1.00 62.49 92 HIS C O 1
ATOM 6526 N N . ALA C 1 93 ? -13.255 -12.637 -31.137 1.00 59.15 93 ALA C N 1
ATOM 6527 C CA . ALA C 1 93 ? -14.617 -13.128 -31.242 1.00 59.88 93 ALA C CA 1
ATOM 6528 C C . ALA C 1 93 ? -15.021 -13.882 -29.973 1.00 58.85 93 ALA C C 1
ATOM 6529 O O . ALA C 1 93 ? -16.179 -13.897 -29.586 1.00 57.56 93 ALA C O 1
ATOM 6531 N N . PHE C 1 94 ? -14.052 -14.498 -29.307 1.00 59.85 94 PHE C N 1
ATOM 6532 C CA . PHE C 1 94 ? -14.325 -15.135 -28.018 1.00 61.25 94 PHE C CA 1
ATOM 6533 C C . PHE C 1 94 ? -14.530 -14.093 -26.927 1.00 61.46 94 PHE C C 1
ATOM 6534 O O . PHE C 1 94 ? -13.703 -13.959 -26.028 1.00 62.31 94 PHE C O 1
ATOM 6542 N N . THR C 1 95 ? -15.639 -13.373 -26.982 1.00 60.92 95 THR C N 1
ATOM 6543 C CA . THR C 1 95 ? -15.917 -12.356 -25.982 1.00 61.72 95 THR C CA 1
ATOM 6544 C C . THR C 1 95 ? -16.079 -12.972 -24.590 1.00 60.55 95 THR C C 1
ATOM 6545 O O . THR C 1 95 ? -16.293 -14.179 -24.465 1.00 58.22 95 THR C O 1
ATOM 6549 N N . PRO C 1 96 ? -15.899 -12.157 -23.534 1.00 61.51 96 PRO C N 1
ATOM 6550 C CA . PRO C 1 96 ? -16.107 -12.640 -22.162 1.00 61.01 96 PRO C CA 1
ATOM 6551 C C . PRO C 1 96 ? -17.541 -13.109 -21.906 1.00 59.76 96 PRO C C 1
ATOM 6552 O O . PRO C 1 96 ? -17.768 -13.984 -21.075 1.00 58.31 96 PRO C O 1
ATOM 6556 N N . SER C 1 97 ? -18.488 -12.529 -22.635 1.00 60.65 97 SER C N 1
ATOM 6557 C CA . SER C 1 97 ? -19.885 -12.921 -22.554 1.00 61.78 97 SER C CA 1
ATOM 6558 C C . SER C 1 97 ? -20.106 -14.288 -23.171 1.00 60.63 97 SER C C 1
ATOM 6559 O O . SER C 1 97 ? -20.804 -15.123 -22.594 1.00 61.18 97 SER C O 1
ATOM 6562 N N . LEU C 1 98 ? -19.551 -14.497 -24.365 1.00 59.81 98 LEU C N 1
ATOM 6563 C CA . LEU C 1 98 ? -19.639 -15.798 -25.020 1.00 58.81 98 LEU C CA 1
ATOM 6564 C C . LEU C 1 98 ? -19.118 -16.889 -24.131 1.00 58.73 98 LEU C C 1
ATOM 6565 O O . LEU C 1 98 ? -19.799 -17.886 -23.918 1.00 59.33 98 LEU C O 1
ATOM 6570 N N . VAL C 1 99 ? -17.937 -16.665 -23.566 1.00 58.54 99 VAL C N 1
ATOM 6571 C CA . VAL C 1 99 ? -17.322 -17.634 -22.682 1.00 56.70 99 VAL C CA 1
ATOM 6572 C C . VAL C 1 99 ? -18.271 -17.900 -21.519 1.00 56.77 99 VAL C C 1
ATOM 6573 O O . VAL C 1 99 ? -18.545 -19.056 -21.184 1.00 55.54 99 VAL C O 1
ATOM 6577 N N . ALA C 1 100 ? -18.805 -16.815 -20.955 1.00 58.37 100 ALA C N 1
ATOM 6578 C CA . ALA C 1 100 ? -19.801 -16.868 -19.884 1.00 58.32 100 ALA C CA 1
ATOM 6579 C C . ALA C 1 100 ? -21.036 -17.625 -20.334 1.00 56.01 100 ALA C C 1
ATOM 6580 O O . ALA C 1 100 ? -21.519 -18.513 -19.641 1.00 54.97 100 ALA C O 1
ATOM 6582 N N . LYS C 1 101 ? -21.535 -17.270 -21.513 1.00 55.76 101 LYS C N 1
ATOM 6583 C CA . LYS C 1 101 ? -22.681 -17.955 -22.073 1.00 55.88 101 LYS C CA 1
ATOM 6584 C C . LYS C 1 101 ? -22.348 -19.428 -22.252 1.00 54.34 101 LYS C C 1
ATOM 6585 O O . LYS C 1 101 ? -23.155 -20.308 -21.940 1.00 54.70 101 LYS C O 1
ATOM 6591 N N . MET C 1 102 ? -21.143 -19.699 -22.743 1.00 52.26 102 MET C N 1
ATOM 6592 C CA . MET C 1 102 ? -20.735 -21.074 -22.896 1.00 51.76 102 MET C CA 1
ATOM 6593 C C . MET C 1 102 ? -20.639 -21.752 -21.536 1.00 53.42 102 MET C C 1
ATOM 6594 O O . MET C 1 102 ? -21.142 -22.859 -21.366 1.00 53.73 102 MET C O 1
ATOM 6599 N N . GLU C 1 103 ? -20.010 -21.093 -20.570 1.00 54.65 103 GLU C N 1
ATOM 6600 C CA . GLU C 1 103 ? -19.846 -21.719 -19.278 1.00 56.12 103 GLU C CA 1
ATOM 6601 C C . GLU C 1 103 ? -21.217 -21.773 -18.599 1.00 57.95 103 GLU C C 1
ATOM 6602 O O . GLU C 1 103 ? -21.422 -22.538 -17.659 1.00 59.63 103 GLU C O 1
ATOM 6608 N N . SER C 1 104 ? -22.163 -20.960 -19.041 1.00 58.09 104 SER C N 1
ATOM 6609 C CA . SER C 1 104 ? -23.511 -21.102 -18.500 1.00 58.94 104 SER C CA 1
ATOM 6610 C C . SER C 1 104 ? -24.140 -22.398 -19.021 1.00 57.51 104 SER C C 1
ATOM 6611 O O . SER C 1 104 ? -25.010 -22.970 -18.373 1.00 59.34 104 SER C O 1
ATOM 6614 N N . ARG C 1 105 ? -23.728 -22.855 -20.199 1.00 54.18 105 ARG C N 1
ATOM 6615 C CA . ARG C 1 105 ? -24.402 -23.994 -20.806 1.00 51.93 105 ARG C CA 1
ATOM 6616 C C . ARG C 1 105 ? -23.786 -25.394 -20.616 1.00 50.26 105 ARG C C 1
ATOM 6617 O O . ARG C 1 105 ? -24.531 -26.385 -20.751 1.00 51.37 105 ARG C O 1
ATOM 6619 N N . VAL C 1 106 ? -22.483 -25.509 -20.311 1.00 46.47 106 VAL C N 1
ATOM 6620 C CA . VAL C 1 106 ? -21.864 -26.835 -20.359 1.00 43.92 106 VAL C CA 1
ATOM 6621 C C . VAL C 1 106 ? -22.512 -27.768 -19.325 1.00 45.54 106 VAL C C 1
ATOM 6622 O O . VAL C 1 106 ? -22.671 -28.965 -19.576 1.00 44.21 106 VAL C O 1
ATOM 6626 N N . HIS C 1 107 ? -22.911 -27.231 -18.175 1.00 48.50 107 HIS C N 1
ATOM 6627 C CA . HIS C 1 107 ? -23.407 -28.114 -17.129 1.00 50.21 107 HIS C CA 1
ATOM 6628 C C . HIS C 1 107 ? -24.724 -28.739 -17.538 1.00 49.39 107 HIS C C 1
ATOM 6629 O O . HIS C 1 107 ? -24.958 -29.922 -17.270 1.00 48.47 107 HIS C O 1
ATOM 6636 N N . GLY C 1 108 ? -25.552 -27.961 -18.230 1.00 49.26 108 GLY C N 1
ATOM 6637 C CA . GLY C 1 108 ? -26.817 -28.470 -18.722 1.00 48.35 108 GLY C CA 1
ATOM 6638 C C . GLY C 1 108 ? -26.609 -29.600 -19.710 1.00 45.02 108 GLY C C 1
ATOM 6639 O O . GLY C 1 108 ? -27.271 -30.631 -19.629 1.00 44.36 108 GLY C O 1
ATOM 6640 N N . ILE C 1 109 ? -25.666 -29.405 -20.627 1.00 42.78 109 ILE C N 1
ATOM 6641 C CA . ILE C 1 109 ? -25.367 -30.375 -21.669 1.00 41.14 109 ILE C CA 1
ATOM 6642 C C . ILE C 1 109 ? -24.783 -31.646 -21.064 1.00 40.11 109 ILE C C 1
ATOM 6643 O O . ILE C 1 109 ? -25.097 -32.759 -21.515 1.00 38.63 109 ILE C O 1
ATOM 6648 N N . ILE C 1 110 ? -23.942 -31.480 -20.042 1.00 39.73 110 ILE C N 1
ATOM 6649 C CA . ILE C 1 110 ? -23.381 -32.625 -19.365 1.00 38.57 110 ILE C CA 1
ATOM 6650 C C . ILE C 1 110 ? -24.498 -33.444 -18.712 1.00 40.47 110 ILE C C 1
ATOM 6651 O O . ILE C 1 110 ? -24.549 -34.668 -18.861 1.00 41.65 110 ILE C O 1
ATOM 6656 N N . HIS C 1 111 ? -25.399 -32.773 -18.000 1.00 40.53 111 HIS C N 1
ATOM 6657 C CA . HIS C 1 111 ? -26.464 -33.495 -17.331 1.00 41.25 111 HIS C CA 1
ATOM 6658 C C . HIS C 1 111 ? -27.393 -34.165 -18.336 1.00 41.12 111 HIS C C 1
ATOM 6659 O O . HIS C 1 111 ? -27.863 -35.269 -18.072 1.00 41.31 111 HIS C O 1
ATOM 6666 N N . GLU C 1 112 ? -27.635 -33.532 -19.489 1.00 41.49 112 GLU C N 1
ATOM 6667 C CA . GLU C 1 112 ? -28.509 -34.149 -20.488 1.00 42.69 112 GLU C CA 1
ATOM 6668 C C . GLU C 1 112 ? -27.890 -35.425 -21.023 1.00 40.55 112 GLU C C 1
ATOM 6669 O O . GLU C 1 112 ? -28.575 -36.423 -21.171 1.00 41.12 112 GLU C O 1
ATOM 6675 N N . LEU C 1 113 ? -26.583 -35.382 -21.285 1.00 39.16 113 LEU C N 1
ATOM 6676 C CA . LEU C 1 113 ? -25.834 -36.543 -21.738 1.00 37.75 113 LEU C CA 1
ATOM 6677 C C . LEU C 1 113 ? -25.910 -37.689 -20.755 1.00 37.42 113 LEU C C 1
ATOM 6678 O O . LEU C 1 113 ? -26.240 -38.820 -21.151 1.00 35.41 113 LEU C O 1
ATOM 6683 N N . LEU C 1 114 ? -25.629 -37.394 -19.483 1.00 37.23 114 LEU C N 1
ATOM 6684 C CA . LEU C 1 114 ? -25.622 -38.429 -18.478 1.00 37.79 114 LEU C CA 1
ATOM 6685 C C . LEU C 1 114 ? -27.031 -38.900 -18.168 1.00 41.00 114 LEU C C 1
ATOM 6686 O O . LEU C 1 114 ? -27.234 -40.051 -17.776 1.00 42.09 114 LEU C O 1
ATOM 6691 N N . ASP C 1 115 ? -28.013 -38.022 -18.347 1.00 42.36 115 ASP C N 1
ATOM 6692 C CA . ASP C 1 115 ? -29.398 -38.456 -18.246 1.00 44.02 115 ASP C CA 1
ATOM 6693 C C . ASP C 1 115 ? -29.702 -39.457 -19.355 1.00 44.13 115 ASP C C 1
ATOM 6694 O O . ASP C 1 115 ? -30.497 -40.376 -19.169 1.00 44.42 115 ASP C O 1
ATOM 6699 N N . GLY C 1 116 ? -29.042 -39.285 -20.497 1.00 43.87 116 GLY C N 1
ATOM 6700 C CA . GLY C 1 116 ? -29.182 -40.194 -21.625 1.00 44.95 116 GLY C CA 1
ATOM 6701 C C . GLY C 1 116 ? -28.699 -41.619 -21.350 1.00 45.89 116 GLY C C 1
ATOM 6702 O O . GLY C 1 116 ? -29.155 -42.563 -21.997 1.00 46.38 116 GLY C O 1
ATOM 6703 N N . VAL C 1 117 ? -27.787 -41.795 -20.396 1.00 46.09 117 VAL C N 1
ATOM 6704 C CA . VAL C 1 117 ? -27.297 -43.149 -20.114 1.00 46.95 117 VAL C CA 1
ATOM 6705 C C . VAL C 1 117 ? -27.852 -43.741 -18.820 1.00 48.75 117 VAL C C 1
ATOM 6706 O O . VAL C 1 117 ? -27.299 -44.702 -18.290 1.00 47.97 117 VAL C O 1
ATOM 6710 N N . GLU C 1 118 ? -28.949 -43.167 -18.322 1.00 50.93 118 GLU C N 1
ATOM 6711 C CA . GLU C 1 118 ? -29.634 -43.719 -17.153 1.00 53.95 118 GLU C CA 1
ATOM 6712 C C . GLU C 1 118 ? -30.152 -45.101 -17.526 1.00 54.26 118 GLU C C 1
ATOM 6713 O O . GLU C 1 118 ? -30.664 -45.315 -18.629 1.00 55.26 118 GLU C O 1
ATOM 6719 N N . GLY C 1 119 ? -30.036 -46.041 -16.611 1.00 54.90 119 GLY C N 1
ATOM 6720 C CA . GLY C 1 119 ? -30.512 -47.388 -16.860 1.00 54.82 119 GLY C CA 1
ATOM 6721 C C . GLY C 1 119 ? -29.408 -48.284 -17.398 1.00 52.30 119 GLY C C 1
ATOM 6722 O O . GLY C 1 119 ? -29.532 -49.509 -17.368 1.00 52.86 119 GLY C O 1
ATOM 6723 N N . LYS C 1 120 ? -28.338 -47.677 -17.913 1.00 49.98 120 LYS C N 1
ATOM 6724 C CA . LYS C 1 120 ? -27.212 -48.448 -18.437 1.00 48.15 120 LYS C CA 1
ATOM 6725 C C . LYS C 1 120 ? -26.131 -48.601 -17.385 1.00 47.90 120 LYS C C 1
ATOM 6726 O O . LYS C 1 120 ? -25.574 -47.611 -16.911 1.00 48.21 120 LYS C O 1
ATOM 6732 N N . SER C 1 121 ? -25.839 -49.846 -17.039 1.00 48.12 121 SER C N 1
ATOM 6733 C CA . SER C 1 121 ? -24.821 -50.205 -16.061 1.00 48.81 121 SER C CA 1
ATOM 6734 C C . SER C 1 121 ? -23.459 -50.343 -16.737 1.00 47.78 121 SER C C 1
ATOM 6735 O O . SER C 1 121 ? -22.394 -50.291 -16.087 1.00 46.86 121 SER C O 1
ATOM 6738 N N . GLN C 1 122 ? -23.501 -50.464 -18.059 1.00 46.50 122 GLN C N 1
ATOM 6739 C CA . GLN C 1 122 ? -22.300 -50.624 -18.862 1.00 46.24 122 GLN C CA 1
ATOM 6740 C C . GLN C 1 122 ? -22.404 -49.761 -20.085 1.00 42.59 122 GLN C C 1
ATOM 6741 O O . GLN C 1 122 ? -23.461 -49.726 -20.728 1.00 42.97 122 GLN C O 1
ATOM 6747 N N . PHE C 1 123 ? -21.343 -49.017 -20.374 1.00 38.81 123 PHE C N 1
ATOM 6748 C CA . PHE C 1 123 ? -21.299 -48.241 -21.607 1.00 36.06 123 PHE C CA 1
ATOM 6749 C C . PHE C 1 123 ? -19.920 -47.711 -21.936 1.00 31.77 123 PHE C C 1
ATOM 6750 O O . PHE C 1 123 ? -18.976 -47.765 -21.117 1.00 29.69 123 PHE C O 1
ATOM 6758 N N . ASP C 1 124 ? -19.824 -47.185 -23.155 1.00 31.26 124 ASP C N 1
ATOM 6759 C CA . ASP C 1 124 ? -18.610 -46.547 -23.625 1.00 32.02 124 ASP C CA 1
ATOM 6760 C C . ASP C 1 124 ? -18.655 -45.055 -23.324 1.00 32.34 124 ASP C C 1
ATOM 6761 O O . ASP C 1 124 ? -19.391 -44.314 -23.962 1.00 33.41 124 ASP C O 1
ATOM 6766 N N . LEU C 1 125 ? -17.832 -44.632 -22.357 1.00 31.77 125 LEU C N 1
ATOM 6767 C CA . LEU C 1 125 ? -17.791 -43.233 -21.924 1.00 32.42 125 LEU C CA 1
ATOM 6768 C C . LEU C 1 125 ? -17.481 -42.279 -23.076 1.00 33.19 125 LEU C C 1
ATOM 6769 O O . LEU C 1 125 ? -18.007 -41.154 -23.139 1.00 32.67 125 LEU C O 1
ATOM 6774 N N . VAL C 1 126 ? -16.607 -42.714 -23.984 1.00 32.90 126 VAL C N 1
ATOM 6775 C CA . VAL C 1 126 ? -16.217 -41.846 -25.084 1.00 30.63 126 VAL C CA 1
ATOM 6776 C C . VAL C 1 126 ? -17.419 -41.581 -26.005 1.00 30.06 126 VAL C C 1
ATOM 6777 O O . VAL C 1 126 ? -17.786 -40.431 -26.217 1.00 28.12 126 VAL C O 1
ATOM 6781 N N . ALA C 1 127 ? -18.043 -42.650 -26.498 1.00 29.55 127 ALA C N 1
ATOM 6782 C CA . ALA C 1 127 ? -19.162 -42.529 -27.430 1.00 30.89 127 ALA C CA 1
ATOM 6783 C C . ALA C 1 127 ? -20.378 -41.856 -26.794 1.00 34.83 127 ALA C C 1
ATOM 6784 O O . ALA C 1 127 ? -21.127 -41.156 -27.484 1.00 36.77 127 ALA C O 1
ATOM 6786 N N . GLU C 1 128 ? -20.627 -42.097 -25.508 1.00 35.76 128 GLU C N 1
ATOM 6787 C CA . GLU C 1 128 ? -21.866 -41.592 -24.908 1.00 37.04 128 GLU C CA 1
ATOM 6788 C C . GLU C 1 128 ? -21.687 -40.194 -24.338 1.00 34.07 128 GLU C C 1
ATOM 6789 O O . GLU C 1 128 ? -22.639 -39.426 -24.240 1.00 34.90 128 GLU C O 1
ATOM 6795 N N . PHE C 1 129 ? -20.462 -39.846 -23.964 1.00 30.29 129 PHE C N 1
ATOM 6796 C CA . PHE C 1 129 ? -20.291 -38.624 -23.181 1.00 28.67 129 PHE C CA 1
ATOM 6797 C C . PHE C 1 129 ? -19.133 -37.737 -23.633 1.00 29.99 129 PHE C C 1
ATOM 6798 O O . PHE C 1 129 ? -19.353 -36.551 -23.974 1.00 31.00 129 PHE C O 1
ATOM 6806 N N . ALA C 1 130 ? -17.919 -38.303 -23.630 1.00 27.46 130 ALA C N 1
ATOM 6807 C CA . ALA C 1 130 ? -16.716 -37.515 -23.732 1.00 28.30 130 ALA C CA 1
ATOM 6808 C C . ALA C 1 130 ? -16.511 -36.880 -25.078 1.00 29.41 130 ALA C C 1
ATOM 6809 O O . ALA C 1 130 ? -15.948 -35.790 -25.146 1.00 31.26 130 ALA C O 1
ATOM 6811 N N . ALA C 1 131 ? -16.913 -37.581 -26.129 1.00 28.92 131 ALA C N 1
ATOM 6812 C CA . ALA C 1 131 ? -16.821 -37.090 -27.499 1.00 28.51 131 ALA C CA 1
ATOM 6813 C C . ALA C 1 131 ? -18.012 -36.201 -27.832 1.00 31.00 131 ALA C C 1
ATOM 6814 O O . ALA C 1 131 ? -17.815 -35.118 -28.398 1.00 33.58 131 ALA C O 1
ATOM 6816 N N . PRO C 1 132 ? -19.240 -36.617 -27.454 1.00 29.48 132 PRO C N 1
ATOM 6817 C CA . PRO C 1 132 ? -20.345 -35.723 -27.803 1.00 30.39 132 PRO C CA 1
ATOM 6818 C C . PRO C 1 132 ? -20.301 -34.342 -27.157 1.00 31.88 132 PRO C C 1
ATOM 6819 O O . PRO C 1 132 ? -20.692 -33.381 -27.830 1.00 33.51 132 PRO C O 1
ATOM 6823 N N . LEU C 1 133 ? -19.828 -34.224 -25.916 1.00 25.36 133 LEU C N 1
ATOM 6824 C CA . LEU C 1 133 ? -19.907 -32.966 -25.196 1.00 26.13 133 LEU C CA 1
ATOM 6825 C C . LEU C 1 133 ? -19.110 -31.811 -25.864 1.00 30.05 133 LEU C C 1
ATOM 6826 O O . LEU C 1 133 ? -19.732 -30.753 -26.176 1.00 30.77 133 LEU C O 1
ATOM 6831 N N . PRO C 1 134 ? -17.796 -32.009 -26.150 1.00 27.43 134 PRO C N 1
ATOM 6832 C CA . PRO C 1 134 ? -17.059 -30.894 -26.751 1.00 27.07 134 PRO C CA 1
ATOM 6833 C C . PRO C 1 134 ? -17.592 -30.576 -28.141 1.00 28.89 134 PRO C C 1
ATOM 6834 O O . PRO C 1 134 ? -17.515 -29.425 -28.562 1.00 29.28 134 PRO C O 1
ATOM 6838 N N . LEU C 1 135 ? -18.116 -31.578 -28.836 1.00 28.57 135 LEU C N 1
ATOM 6839 C CA . LEU C 1 135 ? -18.711 -31.349 -30.138 1.00 29.56 135 LEU C CA 1
ATOM 6840 C C . LEU C 1 135 ? -19.933 -30.454 -30.000 1.00 32.97 135 LEU C C 1
ATOM 6841 O O . LEU C 1 135 ? -20.113 -29.510 -30.774 1.00 35.77 135 LEU C O 1
ATOM 6846 N N . ILE C 1 136 ? -20.792 -30.778 -29.040 1.00 33.19 136 ILE C N 1
ATOM 6847 C CA . ILE C 1 136 ? -21.961 -29.970 -28.762 1.00 32.39 136 ILE C CA 1
ATOM 6848 C C . ILE C 1 136 ? -21.556 -28.557 -28.361 1.00 32.49 136 ILE C C 1
ATOM 6849 O O . ILE C 1 136 ? -22.122 -27.586 -28.850 1.00 31.54 136 ILE C O 1
ATOM 6854 N N . MET C 1 137 ? -20.560 -28.426 -27.496 1.00 32.96 137 MET C N 1
ATOM 6855 C CA . MET C 1 137 ? -20.175 -27.093 -27.045 1.00 36.34 137 MET C CA 1
ATOM 6856 C C . MET C 1 137 ? -19.748 -26.172 -28.191 1.00 37.42 137 MET C C 1
ATOM 6857 O O . MET C 1 137 ? -20.153 -25.003 -28.225 1.00 38.46 137 MET C O 1
ATOM 6862 N N . ILE C 1 138 ? -18.918 -26.685 -29.109 1.00 36.60 138 ILE C N 1
ATOM 6863 C CA . ILE C 1 138 ? -18.440 -25.885 -30.243 1.00 37.29 138 ILE C CA 1
ATOM 6864 C C . ILE C 1 138 ? -19.528 -25.579 -31.249 1.00 38.65 138 ILE C C 1
ATOM 6865 O O . ILE C 1 138 ? -19.555 -24.492 -31.849 1.00 38.93 138 ILE C O 1
ATOM 6870 N N . SER C 1 139 ? -20.436 -26.524 -31.426 1.00 38.28 139 SER C N 1
ATOM 6871 C CA . SER C 1 139 ? -21.525 -26.300 -32.349 1.00 39.10 139 SER C CA 1
ATOM 6872 C C . SER C 1 139 ? -22.374 -25.127 -31.885 1.00 40.73 139 SER C C 1
ATOM 6873 O O . SER C 1 139 ? -22.730 -24.251 -32.690 1.00 42.44 139 SER C O 1
ATOM 6876 N N . ASP C 1 140 ? -22.649 -25.076 -30.590 1.00 40.14 140 ASP C N 1
ATOM 6877 C CA . ASP C 1 140 ? -23.459 -23.995 -30.064 1.00 42.60 140 ASP C CA 1
ATOM 6878 C C . ASP C 1 140 ? -22.751 -22.666 -30.153 1.00 43.94 140 ASP C C 1
ATOM 6879 O O . ASP C 1 140 ? -23.346 -21.661 -30.490 1.00 46.28 140 ASP C O 1
ATOM 6884 N N . LEU C 1 141 ? -21.461 -22.673 -29.884 1.00 44.04 141 LEU C N 1
ATOM 6885 C CA . LEU C 1 141 ? -20.676 -21.450 -29.952 1.00 46.01 141 LEU C CA 1
ATOM 6886 C C . LEU C 1 141 ? -20.709 -20.889 -31.370 1.00 45.56 141 LEU C C 1
ATOM 6887 O O . LEU C 1 141 ? -20.829 -19.671 -31.580 1.00 46.34 141 LEU C O 1
ATOM 6892 N N . LEU C 1 142 ? -20.675 -21.793 -32.341 1.00 43.82 142 LEU C N 1
ATOM 6893 C CA . LEU C 1 142 ? -20.736 -21.411 -33.748 1.00 44.24 142 LEU C CA 1
ATOM 6894 C C . LEU C 1 142 ? -22.169 -21.042 -34.137 1.00 46.99 142 LEU C C 1
ATOM 6895 O O . LEU C 1 142 ? -22.410 -20.426 -35.176 1.00 49.39 142 LEU C O 1
ATOM 6900 N N . GLY C 1 143 ? -23.109 -21.434 -33.293 1.00 47.60 143 GLY C N 1
ATOM 6901 C CA . GLY C 1 143 ? -24.491 -21.040 -33.441 1.00 50.25 143 GLY C CA 1
ATOM 6902 C C . GLY C 1 143 ? -25.241 -21.887 -34.445 1.00 50.48 143 GLY C C 1
ATOM 6903 O O . GLY C 1 143 ? -26.244 -21.450 -34.992 1.00 52.97 143 GLY C O 1
ATOM 6904 N N . VAL C 1 144 ? -24.788 -23.113 -34.670 1.00 48.12 144 VAL C N 1
ATOM 6905 C CA . VAL C 1 144 ? -25.519 -23.981 -35.576 1.00 48.12 144 VAL C CA 1
ATOM 6906 C C . VAL C 1 144 ? -26.628 -24.728 -34.826 1.00 47.46 144 VAL C C 1
ATOM 6907 O O . VAL C 1 144 ? -26.461 -25.097 -33.663 1.00 46.33 144 VAL C O 1
ATOM 6911 N N . PRO C 1 145 ? -27.781 -24.922 -35.486 1.00 47.38 145 PRO C N 1
ATOM 6912 C CA . PRO C 1 145 ? -28.854 -25.737 -34.907 1.00 46.54 145 PRO C CA 1
ATOM 6913 C C . PRO C 1 145 ? -28.339 -27.127 -34.504 1.00 42.11 145 PRO C C 1
ATOM 6914 O O . PRO C 1 145 ? -27.313 -27.558 -35.011 1.00 39.64 145 PRO C O 1
ATOM 6918 N N . GLU C 1 146 ? -29.016 -27.770 -33.561 1.00 52.38 146 GLU C N 1
ATOM 6919 C CA . GLU C 1 146 ? -28.623 -29.073 -33.035 1.00 51.64 146 GLU C CA 1
ATOM 6920 C C . GLU C 1 146 ? -28.509 -30.145 -34.113 1.00 51.33 146 GLU C C 1
ATOM 6921 O O . GLU C 1 146 ? -27.630 -30.997 -34.057 1.00 46.15 146 GLU C O 1
ATOM 6927 N N . SER C 1 147 ? -29.385 -30.086 -35.107 1.00 47.93 147 SER C N 1
ATOM 6928 C CA . SER C 1 147 ? -29.358 -31.049 -36.208 1.00 51.94 147 SER C CA 1
ATOM 6929 C C . SER C 1 147 ? -28.018 -31.120 -36.960 1.00 51.68 147 SER C C 1
ATOM 6930 O O . SER C 1 147 ? -27.618 -32.179 -37.429 1.00 52.15 147 SER C O 1
ATOM 6933 N N . ASP C 1 148 ? -27.344 -29.983 -37.092 1.00 46.65 148 ASP C N 1
ATOM 6934 C CA . ASP C 1 148 ? -26.122 -29.896 -37.884 1.00 46.01 148 ASP C CA 1
ATOM 6935 C C . ASP C 1 148 ? -24.916 -30.504 -37.189 1.00 44.98 148 ASP C C 1
ATOM 6936 O O . ASP C 1 148 ? -23.873 -30.653 -37.814 1.00 44.51 148 ASP C O 1
ATOM 6941 N N . ARG C 1 149 ? -25.043 -30.836 -35.907 1.00 44.77 149 ARG C N 1
ATOM 6942 C CA . ARG C 1 149 ? -23.941 -31.491 -35.191 1.00 49.98 149 ARG C CA 1
ATOM 6943 C C . ARG C 1 149 ? -23.671 -32.858 -35.794 1.00 47.02 149 ARG C C 1
ATOM 6944 O O . ARG C 1 149 ? -22.536 -33.355 -35.769 1.00 44.89 149 ARG C O 1
ATOM 6952 N N . ALA C 1 150 ? -24.724 -33.434 -36.360 1.00 46.17 150 ALA C N 1
ATOM 6953 C CA . ALA C 1 150 ? -24.655 -34.671 -37.125 1.00 46.36 150 ALA C CA 1
ATOM 6954 C C . ALA C 1 150 ? -23.750 -34.502 -38.322 1.00 47.04 150 ALA C C 1
ATOM 6955 O O . ALA C 1 150 ? -22.860 -35.302 -38.552 1.00 46.90 150 ALA C O 1
ATOM 6957 N N . LEU C 1 151 ? -23.973 -33.424 -39.066 1.00 49.08 151 LEU C N 1
ATOM 6958 C CA . LEU C 1 151 ? -23.202 -33.130 -40.272 1.00 49.68 151 LEU C CA 1
ATOM 6959 C C . LEU C 1 151 ? -21.717 -32.945 -39.954 1.00 48.67 151 LEU C C 1
ATOM 6960 O O . LEU C 1 151 ? -20.853 -33.395 -40.708 1.00 48.41 151 LEU C O 1
ATOM 6965 N N . PHE C 1 152 ? -21.429 -32.377 -38.786 1.00 47.97 152 PHE C N 1
ATOM 6966 C CA . PHE C 1 152 ? -20.047 -32.151 -38.360 1.00 46.42 152 PHE C CA 1
ATOM 6967 C C . PHE C 1 152 ? -19.396 -33.474 -37.943 1.00 45.36 152 PHE C C 1
ATOM 6968 O O . PHE C 1 152 ? -18.234 -33.733 -38.271 1.00 43.51 152 PHE C O 1
ATOM 6976 N N . ARG C 1 153 ? -20.148 -34.330 -37.250 1.00 46.49 153 ARG C N 1
ATOM 6977 C CA . ARG C 1 153 ? -19.611 -35.629 -36.881 1.00 47.15 153 ARG C CA 1
ATOM 6978 C C . ARG C 1 153 ? -19.336 -36.464 -38.117 1.00 49.06 153 ARG C C 1
ATOM 6979 O O . ARG C 1 153 ? -18.380 -37.248 -38.123 1.00 49.09 153 ARG C O 1
ATOM 6987 N N . GLN C 1 154 ? -20.113 -36.248 -39.184 1.00 50.08 154 GLN C N 1
ATOM 6988 C CA . GLN C 1 154 ? -19.809 -36.885 -40.462 1.00 52.77 154 GLN C CA 1
ATOM 6989 C C . GLN C 1 154 ? -18.468 -36.360 -40.977 1.00 51.11 154 GLN C C 1
ATOM 6990 O O . GLN C 1 154 ? -17.602 -37.151 -41.377 1.00 51.48 154 GLN C O 1
ATOM 6996 N N . TRP C 1 155 ? -18.301 -35.035 -40.939 1.00 48.76 155 TRP C N 1
ATOM 6997 C CA . TRP C 1 155 ? -17.070 -34.383 -41.368 1.00 48.07 155 TRP C CA 1
ATOM 6998 C C . TRP C 1 155 ? -15.888 -34.848 -40.525 1.00 49.55 155 TRP C C 1
ATOM 6999 O O . TRP C 1 155 ? -14.767 -34.971 -41.029 1.00 50.55 155 TRP C O 1
ATOM 7010 N N . MET C 1 156 ? -16.152 -35.214 -39.279 1.00 49.53 156 MET C N 1
ATOM 7011 C CA . MET C 1 156 ? -15.059 -35.593 -38.416 1.00 50.02 156 MET C CA 1
ATOM 7012 C C . MET C 1 156 ? -14.670 -37.042 -38.689 1.00 52.93 156 MET C C 1
ATOM 7013 O O . MET C 1 156 ? -13.611 -37.487 -38.272 1.00 53.11 156 MET C O 1
ATOM 7018 N N . ASP C 1 157 ? -15.465 -37.752 -39.479 1.00 55.15 157 ASP C N 1
ATOM 7019 C CA . ASP C 1 157 ? -15.033 -39.085 -39.878 1.00 56.70 157 ASP C CA 1
ATOM 7020 C C . ASP C 1 157 ? -14.251 -39.023 -41.170 1.00 58.59 157 ASP C C 1
ATOM 7021 O O . ASP C 1 157 ? -13.345 -39.825 -41.396 1.00 58.67 157 ASP C O 1
ATOM 7026 N N . LYS C 1 158 ? -14.571 -38.026 -41.986 1.00 60.47 158 LYS C N 1
ATOM 7027 C CA . LYS C 1 158 ? -13.841 -37.753 -43.220 1.00 62.17 158 LYS C CA 1
ATOM 7028 C C . LYS C 1 158 ? -12.420 -37.219 -42.944 1.00 64.43 158 LYS C C 1
ATOM 7029 O O . LYS C 1 158 ? -11.497 -37.543 -43.673 1.00 65.02 158 LYS C O 1
ATOM 7035 N N . MET C 1 159 ? -12.231 -36.347 -41.955 1.00 66.16 159 MET C N 1
ATOM 7036 C CA . MET C 1 159 ? -10.856 -35.906 -41.676 1.00 68.91 159 MET C CA 1
ATOM 7037 C C . MET C 1 159 ? -10.081 -36.930 -40.818 1.00 71.20 159 MET C C 1
ATOM 7038 O O . MET C 1 159 ? -8.855 -37.008 -40.905 1.00 72.52 159 MET C O 1
ATOM 7043 N N . LEU C 1 160 ? -10.783 -37.717 -40.007 1.00 71.91 160 LEU C N 1
ATOM 7044 C CA . LEU C 1 160 ? -10.142 -38.815 -39.277 1.00 73.74 160 LEU C CA 1
ATOM 7045 C C . LEU C 1 160 ? -9.584 -39.841 -40.288 1.00 77.57 160 LEU C C 1
ATOM 7046 O O . LEU C 1 160 ? -8.607 -40.548 -40.002 1.00 79.23 160 LEU C O 1
ATOM 7048 N N . ASP C 1 161 ? -10.246 -39.934 -41.444 1.00 78.98 161 ASP C N 1
ATOM 7049 C CA . ASP C 1 161 ? -9.745 -40.636 -42.636 1.00 80.73 161 ASP C CA 1
ATOM 7050 C C . ASP C 1 161 ? -8.252 -40.485 -42.901 1.00 81.39 161 ASP C C 1
ATOM 7051 O O . ASP C 1 161 ? -7.477 -41.438 -42.748 1.00 82.44 161 ASP C O 1
ATOM 7056 N N . GLY C 1 162 ? -7.867 -39.285 -43.329 1.00 80.76 162 GLY C N 1
ATOM 7057 C CA . GLY C 1 162 ? -6.491 -38.987 -43.681 1.00 81.53 162 GLY C CA 1
ATOM 7058 C C . GLY C 1 162 ? -5.523 -39.002 -42.519 1.00 81.61 162 GLY C C 1
ATOM 7059 O O . GLY C 1 162 ? -4.356 -39.347 -42.685 1.00 83.99 162 GLY C O 1
ATOM 7060 N N . SER C 1 163 ? -6.002 -38.613 -41.344 1.00 79.41 163 SER C N 1
ATOM 7061 C CA . SER C 1 163 ? -5.179 -38.615 -40.139 1.00 78.98 163 SER C CA 1
ATOM 7062 C C . SER C 1 163 ? -4.718 -40.020 -39.736 1.00 79.69 163 SER C C 1
ATOM 7063 O O . SER C 1 163 ? -3.591 -40.193 -39.253 1.00 81.30 163 SER C O 1
ATOM 7066 N N . GLU C 1 164 ? -5.585 -41.015 -39.931 1.00 78.31 164 GLU C N 1
ATOM 7067 C CA . GLU C 1 164 ? -5.287 -42.396 -39.537 1.00 78.11 164 GLU C CA 1
ATOM 7068 C C . GLU C 1 164 ? -4.120 -42.992 -40.329 1.00 79.90 164 GLU C C 1
ATOM 7069 O O . GLU C 1 164 ? -3.281 -43.714 -39.771 1.00 81.68 164 GLU C O 1
ATOM 7071 N N . LYS C 1 165 ? -4.068 -42.677 -41.622 1.00 78.58 165 LYS C N 1
ATOM 7072 C CA . LYS C 1 165 ? -3.043 -43.208 -42.509 1.00 78.25 165 LYS C CA 1
ATOM 7073 C C . LYS C 1 165 ? -2.069 -42.108 -42.934 1.00 77.17 165 LYS C C 1
ATOM 7074 O O . LYS C 1 165 ? -1.722 -42.000 -44.103 1.00 78.12 165 LYS C O 1
ATOM 7076 N N . PHE C 1 166 ? -1.633 -41.291 -41.980 1.00 75.49 166 PHE C N 1
ATOM 7077 C CA . PHE C 1 166 ? -0.595 -40.290 -42.232 1.00 74.16 166 PHE C CA 1
ATOM 7078 C C . PHE C 1 166 ? 0.826 -40.836 -42.046 1.00 75.17 166 PHE C C 1
ATOM 7079 O O . PHE C 1 166 ? 1.790 -40.286 -42.591 1.00 75.50 166 PHE C O 1
ATOM 7081 N N . GLU C 1 167 ? 0.931 -41.929 -41.287 1.00 75.90 167 GLU C N 1
ATOM 7082 C CA . GLU C 1 167 ? 2.211 -42.546 -40.904 1.00 77.26 167 GLU C CA 1
ATOM 7083 C C . GLU C 1 167 ? 2.625 -43.632 -41.891 1.00 77.09 167 GLU C C 1
ATOM 7084 O O . GLU C 1 167 ? 3.568 -44.385 -41.657 1.00 77.76 167 GLU C O 1
ATOM 7086 N N . SER C 1 168 ? 1.858 -43.733 -42.966 1.00 76.18 168 SER C N 1
ATOM 7087 C CA . SER C 1 168 ? 2.186 -44.561 -44.108 1.00 77.43 168 SER C CA 1
ATOM 7088 C C . SER C 1 168 ? 2.958 -43.737 -45.142 1.00 76.99 168 SER C C 1
ATOM 7089 O O . SER C 1 168 ? 2.770 -42.526 -45.232 1.00 75.55 168 SER C O 1
ATOM 7092 N N . PRO C 1 169 ? 3.870 -44.379 -45.889 1.00 78.35 169 PRO C N 1
ATOM 7093 C CA . PRO C 1 169 ? 4.499 -43.698 -47.026 1.00 78.04 169 PRO C CA 1
ATOM 7094 C C . PRO C 1 169 ? 3.455 -43.454 -48.110 1.00 75.67 169 PRO C C 1
ATOM 7095 O O . PRO C 1 169 ? 2.628 -44.334 -48.346 1.00 75.65 169 PRO C O 1
ATOM 7099 N N . GLU C 1 170 ? 3.491 -42.310 -48.782 1.00 73.76 170 GLU C N 1
ATOM 7100 C CA . GLU C 1 170 ? 2.462 -42.038 -49.778 1.00 71.81 170 GLU C CA 1
ATOM 7101 C C . GLU C 1 170 ? 3.053 -41.690 -51.151 1.00 71.69 170 GLU C C 1
ATOM 7102 O O . GLU C 1 170 ? 3.942 -40.840 -51.261 1.00 71.73 170 GLU C O 1
ATOM 7108 N N . THR C 1 171 ? 2.539 -42.345 -52.193 1.00 71.60 171 THR C N 1
ATOM 7109 C CA . THR C 1 171 ? 2.912 -42.012 -53.562 1.00 72.27 171 THR C CA 1
ATOM 7110 C C . THR C 1 171 ? 2.256 -40.692 -53.953 1.00 70.45 171 THR C C 1
ATOM 7111 O O . THR C 1 171 ? 1.268 -40.288 -53.332 1.00 65.66 171 THR C O 1
ATOM 7115 N N . VAL C 1 172 ? 2.790 -40.034 -54.981 1.00 70.85 172 VAL C N 1
ATOM 7116 C CA . VAL C 1 172 ? 2.226 -38.770 -55.450 1.00 68.52 172 VAL C CA 1
ATOM 7117 C C . VAL C 1 172 ? 0.820 -38.988 -55.999 1.00 67.54 172 VAL C C 1
ATOM 7118 O O . VAL C 1 172 ? 0.026 -38.060 -56.064 1.00 65.28 172 VAL C O 1
ATOM 7122 N N . LEU C 1 173 ? 0.528 -40.214 -56.413 1.00 69.75 173 LEU C N 1
ATOM 7123 C CA . LEU C 1 173 ? -0.804 -40.565 -56.887 1.00 70.88 173 LEU C CA 1
ATOM 7124 C C . LEU C 1 173 ? -1.789 -40.703 -55.721 1.00 70.78 173 LEU C C 1
ATOM 7125 O O . LEU C 1 173 ? -2.940 -40.265 -55.803 1.00 69.61 173 LEU C O 1
ATOM 7130 N N . GLU C 1 174 ? -1.336 -41.322 -54.636 1.00 72.50 174 GLU C N 1
ATOM 7131 C CA . GLU C 1 174 ? -2.145 -41.438 -53.425 1.00 70.57 174 GLU C CA 1
ATOM 7132 C C . GLU C 1 174 ? -2.403 -40.060 -52.805 1.00 67.60 174 GLU C C 1
ATOM 7133 O O . GLU C 1 174 ? -3.505 -39.785 -52.317 1.00 65.07 174 GLU C O 1
ATOM 7139 N N . GLN C 1 175 ? -1.382 -39.202 -52.822 1.00 67.44 175 GLN C N 1
ATOM 7140 C CA . GLN C 1 175 ? -1.500 -37.831 -52.310 1.00 65.38 175 GLN C CA 1
ATOM 7141 C C . GLN C 1 175 ? -2.487 -36.996 -53.121 1.00 64.22 175 GLN C C 1
ATOM 7142 O O . GLN C 1 175 ? -3.206 -36.168 -52.573 1.00 62.35 175 GLN C O 1
ATOM 7148 N N . GLU C 1 176 ? -2.510 -37.222 -54.431 1.00 65.56 176 GLU C N 1
ATOM 7149 C CA . GLU C 1 176 ? -3.439 -36.534 -55.316 1.00 65.54 176 GLU C CA 1
ATOM 7150 C C . GLU C 1 176 ? -4.874 -36.970 -55.023 1.00 63.73 176 GLU C C 1
ATOM 7151 O O . GLU C 1 176 ? -5.792 -36.146 -55.012 1.00 61.28 176 GLU C O 1
ATOM 7157 N N . GLU C 1 177 ? -5.045 -38.264 -54.763 1.00 65.17 177 GLU C N 1
ATOM 7158 C CA . GLU C 1 177 ? -6.342 -38.853 -54.416 1.00 64.66 177 GLU C CA 1
ATOM 7159 C C . GLU C 1 177 ? -6.855 -38.279 -53.092 1.00 59.53 177 GLU C C 1
ATOM 7160 O O . GLU C 1 177 ? -8.004 -37.843 -52.989 1.00 56.96 177 GLU C O 1
ATOM 7166 N N . GLU C 1 178 ? -5.982 -38.292 -52.090 1.00 58.26 178 GLU C N 1
ATOM 7167 C CA . GLU C 1 178 ? -6.290 -37.759 -50.777 1.00 55.82 178 GLU C CA 1
ATOM 7168 C C . GLU C 1 178 ? -6.604 -36.277 -50.870 1.00 54.12 178 GLU C C 1
ATOM 7169 O O . GLU C 1 178 ? -7.559 -35.801 -50.256 1.00 51.69 178 GLU C O 1
ATOM 7171 N N . LEU C 1 179 ? -5.815 -35.556 -51.661 1.00 53.74 179 LEU C N 1
ATOM 7172 C CA . LEU C 1 179 ? -5.986 -34.118 -51.771 1.00 57.35 179 LEU C CA 1
ATOM 7173 C C . LEU C 1 179 ? -7.301 -33.797 -52.472 1.00 57.24 179 LEU C C 1
ATOM 7174 O O . LEU C 1 179 ? -7.931 -32.771 -52.189 1.00 57.74 179 LEU C O 1
ATOM 7179 N N . HIS C 1 180 ? -7.763 -34.713 -53.314 1.00 57.43 180 HIS C N 1
ATOM 7180 C CA . HIS C 1 180 ? -8.981 -34.489 -54.074 1.00 60.18 180 HIS C CA 1
ATOM 7181 C C . HIS C 1 180 ? -10.240 -34.732 -53.214 1.00 59.29 180 HIS C C 1
ATOM 7182 O O . HIS C 1 180 ? -11.234 -34.009 -53.317 1.00 58.90 180 HIS C O 1
ATOM 7189 N N . LYS C 1 181 ? -10.213 -35.752 -52.371 1.00 59.38 181 LYS C N 1
ATOM 7190 C CA . LYS C 1 181 ? -11.326 -35.956 -51.458 1.00 58.48 181 LYS C CA 1
ATOM 7191 C C . LYS C 1 181 ? -11.334 -34.844 -50.408 1.00 55.70 181 LYS C C 1
ATOM 7192 O O . LYS C 1 181 ? -12.402 -34.357 -50.030 1.00 55.69 181 LYS C O 1
ATOM 7198 N N . GLU C 1 182 ? -10.152 -34.414 -49.971 1.00 53.67 182 GLU C N 1
ATOM 7199 C CA . GLU C 1 182 ? -10.061 -33.263 -49.071 1.00 52.41 182 GLU C CA 1
ATOM 7200 C C . GLU C 1 182 ? -10.743 -32.043 -49.703 1.00 51.24 182 GLU C C 1
ATOM 7201 O O . GLU C 1 182 ? -11.455 -31.285 -49.029 1.00 49.82 182 GLU C O 1
ATOM 7207 N N . LEU C 1 183 ? -10.518 -31.868 -51.002 1.00 52.08 183 LEU C N 1
ATOM 7208 C CA . LEU C 1 183 ? -11.086 -30.758 -51.752 1.00 52.62 183 LEU C CA 1
ATOM 7209 C C . LEU C 1 183 ? -12.613 -30.832 -51.858 1.00 52.36 183 LEU C C 1
ATOM 7210 O O . LEU C 1 183 ? -13.305 -29.818 -51.721 1.00 51.70 183 LEU C O 1
ATOM 7215 N N . GLU C 1 184 ? -13.129 -32.033 -52.086 1.00 53.25 184 GLU C N 1
ATOM 7216 C CA . GLU C 1 184 ? -14.563 -32.244 -52.175 1.00 54.57 184 GLU C CA 1
ATOM 7217 C C . GLU C 1 184 ? -15.214 -31.848 -50.856 1.00 51.19 184 GLU C C 1
ATOM 7218 O O . GLU C 1 184 ? -16.290 -31.244 -50.837 1.00 49.53 184 GLU C O 1
ATOM 7224 N N . LEU C 1 185 ? -14.525 -32.139 -49.753 1.00 49.55 185 LEU C N 1
ATOM 7225 C CA . LEU C 1 185 ? -15.083 -31.850 -48.450 1.00 49.10 185 LEU C CA 1
ATOM 7226 C C . LEU C 1 185 ? -14.971 -30.377 -48.085 1.00 50.38 185 LEU C C 1
ATOM 7227 O O . LEU C 1 185 ? -15.907 -29.827 -47.493 1.00 46.13 185 LEU C O 1
ATOM 7232 N N . LEU C 1 186 ? -13.931 -29.693 -48.562 1.00 46.82 186 LEU C N 1
ATOM 7233 C CA . LEU C 1 186 ? -13.802 -28.267 -48.240 1.00 50.71 186 LEU C CA 1
ATOM 7234 C C . LEU C 1 186 ? -14.843 -27.422 -48.943 1.00 51.30 186 LEU C C 1
ATOM 7235 O O . LEU C 1 186 ? -15.337 -26.449 -48.384 1.00 47.15 186 LEU C O 1
ATOM 7240 N N . TRP C 1 187 ? -15.209 -27.825 -50.152 1.00 52.09 187 TRP C N 1
ATOM 7241 C CA . TRP C 1 187 ? -16.212 -27.079 -50.877 1.00 53.60 187 TRP C CA 1
ATOM 7242 C C . TRP C 1 187 ? -17.581 -27.350 -50.264 1.00 51.48 187 TRP C C 1
ATOM 7243 O O . TRP C 1 187 ? -18.430 -26.457 -50.211 1.00 51.46 187 TRP C O 1
ATOM 7254 N N . GLU C 1 188 ? -17.772 -28.553 -49.738 1.00 49.93 188 GLU C N 1
ATOM 7255 C CA . GLU C 1 188 ? -19.025 -28.860 -49.103 1.00 49.67 188 GLU C CA 1
ATOM 7256 C C . GLU C 1 188 ? -19.164 -28.040 -47.846 1.00 49.81 188 GLU C C 1
ATOM 7257 O O . GLU C 1 188 ? -20.198 -27.415 -47.604 1.00 47.28 188 GLU C O 1
ATOM 7263 N N . MET C 1 189 ? -18.081 -27.950 -47.098 1.00 46.40 189 MET C N 1
ATOM 7264 C CA . MET C 1 189 ? -18.072 -27.111 -45.917 1.00 49.36 189 MET C CA 1
ATOM 7265 C C . MET C 1 189 ? -18.264 -25.647 -46.244 1.00 49.95 189 MET C C 1
ATOM 7266 O O . MET C 1 189 ? -18.937 -24.924 -45.516 1.00 49.25 189 MET C O 1
ATOM 7271 N N . ARG C 1 190 ? -17.647 -25.229 -47.346 1.00 51.30 190 ARG C N 1
ATOM 7272 C CA . ARG C 1 190 ? -17.666 -23.845 -47.788 1.00 54.05 190 ARG C CA 1
ATOM 7273 C C . ARG C 1 190 ? -19.083 -23.409 -48.170 1.00 54.30 190 ARG C C 1
ATOM 7274 O O . ARG C 1 190 ? -19.462 -22.268 -47.925 1.00 54.03 190 ARG C O 1
ATOM 7282 N N . ASP C 1 191 ? -19.877 -24.282 -48.774 1.00 54.66 191 ASP C N 1
ATOM 7283 C CA . ASP C 1 191 ? -21.226 -23.828 -49.073 1.00 55.91 191 ASP C CA 1
ATOM 7284 C C . ASP C 1 191 ? -22.112 -23.972 -47.851 1.00 54.50 191 ASP C C 1
ATOM 7285 O O . ASP C 1 191 ? -23.121 -23.295 -47.734 1.00 54.97 191 ASP C O 1
ATOM 7290 N N . TYR C 1 192 ? -21.674 -24.746 -46.872 1.00 53.16 192 TYR C N 1
ATOM 7291 C CA . TYR C 1 192 ? -22.436 -24.774 -45.636 1.00 51.66 192 TYR C CA 1
ATOM 7292 C C . TYR C 1 192 ? -22.327 -23.432 -44.915 1.00 50.72 192 TYR C C 1
ATOM 7293 O O . TYR C 1 192 ? -23.324 -22.754 -44.656 1.00 50.62 192 TYR C O 1
ATOM 7302 N N . TRP C 1 193 ? -21.088 -23.032 -44.655 1.00 50.52 193 TRP C N 1
ATOM 7303 C CA . TRP C 1 193 ? -20.789 -21.780 -43.965 1.00 50.72 193 TRP C CA 1
ATOM 7304 C C . TRP C 1 193 ? -21.237 -20.570 -44.782 1.00 52.87 193 TRP C C 1
ATOM 7305 O O . TRP C 1 193 ? -21.559 -19.536 -44.205 1.00 52.90 193 TRP C O 1
ATOM 7316 N N . HIS C 1 194 ? -21.258 -20.687 -46.109 1.00 55.30 194 HIS C N 1
ATOM 7317 C CA . HIS C 1 194 ? -21.833 -19.615 -46.911 1.00 60.03 194 HIS C CA 1
ATOM 7318 C C . HIS C 1 194 ? -23.274 -19.320 -46.505 1.00 62.55 194 HIS C C 1
ATOM 7319 O O . HIS C 1 194 ? -23.647 -18.168 -46.350 1.00 63.65 194 HIS C O 1
ATOM 7326 N N . GLU C 1 195 ? -24.075 -20.361 -46.313 1.00 63.97 195 GLU C N 1
ATOM 7327 C CA . GLU C 1 195 ? -25.470 -20.156 -45.961 1.00 65.91 195 GLU C CA 1
ATOM 7328 C C . GLU C 1 195 ? -25.666 -19.829 -44.483 1.00 65.40 195 GLU C C 1
ATOM 7329 O O . GLU C 1 195 ? -26.636 -19.158 -44.126 1.00 66.71 195 GLU C O 1
ATOM 7335 N N . ARG C 1 196 ? -24.763 -20.283 -43.618 1.00 63.99 196 ARG C N 1
ATOM 7336 C CA . ARG C 1 196 ? -24.833 -19.848 -42.231 1.00 63.32 196 ARG C CA 1
ATOM 7337 C C . ARG C 1 196 ? -24.433 -18.373 -42.111 1.00 63.63 196 ARG C C 1
ATOM 7338 O O . ARG C 1 196 ? -25.012 -17.629 -41.310 1.00 63.82 196 ARG C O 1
ATOM 7346 N N . ALA C 1 197 ? -23.467 -17.948 -42.928 1.00 62.99 197 ALA C N 1
ATOM 7347 C CA . ALA C 1 197 ? -23.044 -16.544 -42.973 1.00 63.60 197 ALA C CA 1
ATOM 7348 C C . ALA C 1 197 ? -24.187 -15.648 -43.441 1.00 65.50 197 ALA C C 1
ATOM 7349 O O . ALA C 1 197 ? -24.453 -14.615 -42.831 1.00 66.58 197 ALA C O 1
ATOM 7351 N N . ALA C 1 198 ? -24.825 -16.038 -44.544 1.00 66.47 198 ALA C N 1
ATOM 7352 C CA . ALA C 1 198 ? -25.998 -15.334 -45.055 1.00 68.01 198 ALA C CA 1
ATOM 7353 C C . ALA C 1 198 ? -27.080 -15.251 -43.998 1.00 69.90 198 ALA C C 1
ATOM 7354 O O . ALA C 1 198 ? -27.502 -14.171 -43.621 1.00 72.69 198 ALA C O 1
ATOM 7356 N N . GLU C 1 199 ? -27.475 -16.402 -43.472 1.00 68.77 199 GLU C N 1
ATOM 7357 C CA . GLU C 1 199 ? -28.544 -16.446 -42.495 1.00 70.44 199 GLU C CA 1
ATOM 7358 C C . GLU C 1 199 ? -28.183 -15.575 -41.290 1.00 71.10 199 GLU C C 1
ATOM 7359 O O . GLU C 1 199 ? -29.041 -14.867 -40.736 1.00 72.98 199 GLU C O 1
ATOM 7365 N N . SER C 1 200 ? -26.902 -15.576 -40.935 1.00 69.33 200 SER C N 1
ATOM 7366 C CA . SER C 1 200 ? -26.426 -14.779 -39.813 1.00 69.19 200 SER C CA 1
ATOM 7367 C C . SER C 1 200 ? -26.477 -13.270 -40.054 1.00 71.82 200 SER C C 1
ATOM 7368 O O . SER C 1 200 ? -26.535 -12.505 -39.096 1.00 73.19 200 SER C O 1
ATOM 7371 N N . ARG C 1 201 ? -26.400 -12.835 -41.312 1.00 73.01 201 ARG C N 1
ATOM 7372 C CA . ARG C 1 201 ? -26.445 -11.401 -41.598 1.00 75.35 201 ARG C CA 1
ATOM 7373 C C . ARG C 1 201 ? -27.838 -10.821 -41.414 1.00 77.94 201 ARG C C 1
ATOM 7374 O O . ARG C 1 201 ? -27.985 -9.674 -40.982 1.00 79.66 201 ARG C O 1
ATOM 7382 N N . LYS C 1 202 ? -28.853 -11.618 -41.736 1.00 78.73 202 LYS C N 1
ATOM 7383 C CA . LYS C 1 202 ? -30.235 -11.171 -41.640 1.00 81.30 202 LYS C CA 1
ATOM 7384 C C . LYS C 1 202 ? -30.718 -11.262 -40.197 1.00 81.48 202 LYS C C 1
ATOM 7385 O O . LYS C 1 202 ? -31.643 -10.555 -39.795 1.00 83.81 202 LYS C O 1
ATOM 7387 N N . ARG C 1 203 ? -30.089 -12.127 -39.412 1.00 79.01 203 ARG C N 1
ATOM 7388 C CA . ARG C 1 203 ? -30.523 -12.317 -38.038 1.00 77.76 203 ARG C CA 1
ATOM 7389 C C . ARG C 1 203 ? -29.342 -12.682 -37.154 1.00 75.79 203 ARG C C 1
ATOM 7390 O O . ARG C 1 203 ? -29.160 -13.853 -36.810 1.00 73.82 203 ARG C O 1
ATOM 7392 N N . PRO C 1 204 ? -28.534 -11.668 -36.787 1.00 76.17 204 PRO C N 1
ATOM 7393 C CA . PRO C 1 204 ? -27.369 -11.883 -35.922 1.00 74.36 204 PRO C CA 1
ATOM 7394 C C . PRO C 1 204 ? -27.787 -12.402 -34.544 1.00 74.23 204 PRO C C 1
ATOM 7395 O O . PRO C 1 204 ? -28.849 -12.024 -34.038 1.00 75.74 204 PRO C O 1
ATOM 7399 N N . ARG C 1 205 ? -26.950 -13.244 -33.938 1.00 72.22 205 ARG C N 1
ATOM 7400 C CA . ARG C 1 205 ? -27.222 -13.764 -32.604 1.00 73.06 205 ARG C CA 1
ATOM 7401 C C . ARG C 1 205 ? -25.889 -13.788 -31.860 1.00 72.22 205 ARG C C 1
ATOM 7402 O O . ARG C 1 205 ? -24.876 -13.384 -32.417 1.00 72.55 205 ARG C O 1
ATOM 7410 N N . GLU C 1 206 ? -25.878 -14.206 -30.599 1.00 71.71 206 GLU C N 1
ATOM 7411 C CA . GLU C 1 206 ? -24.623 -14.196 -29.844 1.00 71.36 206 GLU C CA 1
ATOM 7412 C C . GLU C 1 206 ? -23.887 -15.521 -30.011 1.00 66.10 206 GLU C C 1
ATOM 7413 O O . GLU C 1 206 ? -23.849 -16.368 -29.116 1.00 63.27 206 GLU C O 1
ATOM 7419 N N . ASP C 1 207 ? -23.351 -15.684 -31.214 1.00 64.83 207 ASP C N 1
ATOM 7420 C CA . ASP C 1 207 ? -22.558 -16.827 -31.583 1.00 62.81 207 ASP C CA 1
ATOM 7421 C C . ASP C 1 207 ? -21.368 -16.333 -32.395 1.00 56.06 207 ASP C C 1
ATOM 7422 O O . ASP C 1 207 ? -21.315 -15.175 -32.789 1.00 57.54 207 ASP C O 1
ATOM 7427 N N . LEU C 1 208 ? -20.423 -17.216 -32.665 1.00 54.36 208 LEU C N 1
ATOM 7428 C CA . LEU C 1 208 ? -19.156 -16.801 -33.261 1.00 54.24 208 LEU C CA 1
ATOM 7429 C C . LEU C 1 208 ? -19.291 -16.335 -34.715 1.00 55.37 208 LEU C C 1
ATOM 7430 O O . LEU C 1 208 ? -18.593 -15.419 -35.158 1.00 55.33 208 LEU C O 1
ATOM 7435 N N . ILE C 1 209 ? -20.166 -17.017 -35.449 1.00 54.78 209 ILE C N 1
ATOM 7436 C CA . ILE C 1 209 ? -20.420 -16.743 -36.859 1.00 55.17 209 ILE C CA 1
ATOM 7437 C C . ILE C 1 209 ? -20.951 -15.344 -37.050 1.00 55.95 209 ILE C C 1
ATOM 7438 O O . ILE C 1 209 ? -20.489 -14.600 -37.911 1.00 56.60 209 ILE C O 1
ATOM 7443 N N . SER C 1 210 ? -21.902 -14.983 -36.210 1.00 57.66 210 SER C N 1
ATOM 7444 C CA . SER C 1 210 ? -22.436 -13.647 -36.249 1.00 62.72 210 SER C CA 1
ATOM 7445 C C . SER C 1 210 ? -21.298 -12.669 -35.976 1.00 64.65 210 SER C C 1
ATOM 7446 O O . SER C 1 210 ? -21.206 -11.623 -36.600 1.00 65.81 210 SER C O 1
ATOM 7449 N N . GLN C 1 211 ? -20.373 -13.024 -35.100 1.00 63.97 211 GLN C N 1
ATOM 7450 C CA . GLN C 1 211 ? -19.253 -12.115 -34.906 1.00 66.52 211 GLN C CA 1
ATOM 7451 C C . GLN C 1 211 ? -18.232 -12.140 -36.060 1.00 66.21 211 GLN C C 1
ATOM 7452 O O . GLN C 1 211 ? -17.623 -11.109 -36.368 1.00 68.05 211 GLN C O 1
ATOM 7458 N N . LEU C 1 212 ? -18.050 -13.299 -36.695 1.00 63.37 212 LEU C N 1
ATOM 7459 C CA . LEU C 1 212 ? -17.134 -13.431 -37.829 1.00 61.54 212 LEU C CA 1
ATOM 7460 C C . LEU C 1 212 ? -17.591 -12.702 -39.086 1.00 63.17 212 LEU C C 1
ATOM 7461 O O . LEU C 1 212 ? -16.771 -12.190 -39.854 1.00 64.52 212 LEU C O 1
ATOM 7466 N N . VAL C 1 213 ? -18.899 -12.696 -39.321 1.00 63.56 213 VAL C N 1
ATOM 7467 C CA . VAL C 1 213 ? -19.442 -12.042 -40.498 1.00 66.13 213 VAL C CA 1
ATOM 7468 C C . VAL C 1 213 ? -19.161 -10.540 -40.396 1.00 70.62 213 VAL C C 1
ATOM 7469 O O . VAL C 1 213 ? -18.987 -9.854 -41.404 1.00 72.02 213 VAL C O 1
ATOM 7473 N N . HIS C 1 214 ? -19.055 -10.045 -39.170 1.00 73.10 214 HIS C N 1
ATOM 7474 C CA . HIS C 1 214 ? -18.790 -8.630 -38.913 1.00 76.58 214 HIS C CA 1
ATOM 7475 C C . HIS C 1 214 ? -17.287 -8.298 -39.024 1.00 74.78 214 HIS C C 1
ATOM 7476 O O . HIS C 1 214 ? -16.918 -7.156 -39.270 1.00 75.20 214 HIS C O 1
ATOM 7483 N N . ALA C 1 215 ? -16.433 -9.310 -38.893 1.00 72.84 215 ALA C N 1
ATOM 7484 C CA . ALA C 1 215 ? -14.971 -9.127 -38.834 1.00 72.94 215 ALA C CA 1
ATOM 7485 C C . ALA C 1 215 ? -14.343 -8.602 -40.130 1.00 73.02 215 ALA C C 1
ATOM 7486 O O . ALA C 1 215 ? -14.912 -8.703 -41.220 1.00 73.27 215 ALA C O 1
ATOM 7488 N N . GLU C 1 216 ? -13.171 -8.004 -39.983 1.00 72.64 216 GLU C N 1
ATOM 7489 C CA . GLU C 1 216 ? -12.479 -7.393 -41.097 1.00 72.25 216 GLU C CA 1
ATOM 7490 C C . GLU C 1 216 ? -10.985 -7.691 -41.011 1.00 72.02 216 GLU C C 1
ATOM 7491 O O . GLU C 1 216 ? -10.392 -7.641 -39.937 1.00 71.17 216 GLU C O 1
ATOM 7497 N N . VAL C 1 217 ? -10.406 -8.109 -42.135 1.00 73.34 217 VAL C N 1
ATOM 7498 C CA . VAL C 1 217 ? -8.955 -8.254 -42.260 1.00 74.54 217 VAL C CA 1
ATOM 7499 C C . VAL C 1 217 ? -8.485 -7.544 -43.540 1.00 75.52 217 VAL C C 1
ATOM 7500 O O . VAL C 1 217 ? -9.049 -7.739 -44.624 1.00 75.35 217 VAL C O 1
ATOM 7504 N N . ASP C 1 218 ? -7.458 -6.712 -43.394 1.00 76.90 218 ASP C N 1
ATOM 7505 C CA . ASP C 1 218 ? -6.996 -5.821 -44.456 1.00 78.55 218 ASP C CA 1
ATOM 7506 C C . ASP C 1 218 ? -8.149 -4.973 -44.996 1.00 79.58 218 ASP C C 1
ATOM 7507 O O . ASP C 1 218 ? -8.238 -4.713 -46.198 1.00 80.04 218 ASP C O 1
ATOM 7509 N N . GLY C 1 219 ? -9.008 -4.512 -44.088 1.00 80.26 219 GLY C N 1
ATOM 7510 C CA . GLY C 1 219 ? -10.094 -3.600 -44.420 1.00 81.97 219 GLY C CA 1
ATOM 7511 C C . GLY C 1 219 ? -11.213 -4.252 -45.211 1.00 80.13 219 GLY C C 1
ATOM 7512 O O . GLY C 1 219 ? -12.132 -3.583 -45.695 1.00 81.73 219 GLY C O 1
ATOM 7513 N N . GLN C 1 220 ? -11.116 -5.570 -45.348 1.00 76.48 220 GLN C N 1
ATOM 7514 C CA . GLN C 1 220 ? -12.079 -6.377 -46.088 1.00 73.25 220 GLN C CA 1
ATOM 7515 C C . GLN C 1 220 ? -12.760 -7.382 -45.157 1.00 70.68 220 GLN C C 1
ATOM 7516 O O . GLN C 1 220 ? -12.086 -8.049 -44.369 1.00 69.68 220 GLN C O 1
ATOM 7518 N N . LYS C 1 221 ? -14.083 -7.502 -45.241 1.00 68.92 221 LYS C N 1
ATOM 7519 C CA . LYS C 1 221 ? -14.778 -8.517 -44.461 1.00 66.46 221 LYS C CA 1
ATOM 7520 C C . LYS C 1 221 ? -14.288 -9.904 -44.899 1.00 64.73 221 LYS C C 1
ATOM 7521 O O . LYS C 1 221 ? -13.655 -10.043 -45.939 1.00 60.47 221 LYS C O 1
ATOM 7527 N N . LEU C 1 222 ? -14.631 -10.933 -44.138 1.00 59.31 222 LEU C N 1
ATOM 7528 C CA . LEU C 1 222 ? -14.168 -12.278 -44.446 1.00 57.40 222 LEU C CA 1
ATOM 7529 C C . LEU C 1 222 ? -15.011 -12.932 -45.522 1.00 56.74 222 LEU C C 1
ATOM 7530 O O . LEU C 1 222 ? -16.213 -12.695 -45.626 1.00 57.30 222 LEU C O 1
ATOM 7535 N N . ASN C 1 223 ? -14.366 -13.748 -46.343 1.00 55.74 223 ASN C N 1
ATOM 7536 C CA . ASN C 1 223 ? -15.089 -14.496 -47.358 1.00 62.16 223 ASN C CA 1
ATOM 7537 C C . ASN C 1 223 ? -15.519 -15.869 -46.838 1.00 59.98 223 ASN C C 1
ATOM 7538 O O . ASN C 1 223 ? -15.349 -16.178 -45.657 1.00 59.07 223 ASN C O 1
ATOM 7543 N N . ASP C 1 224 ? -16.119 -16.671 -47.711 1.00 44.68 224 ASP C N 1
ATOM 7544 C CA . ASP C 1 224 ? -16.654 -17.941 -47.285 1.00 45.13 224 ASP C CA 1
ATOM 7545 C C . ASP C 1 224 ? -15.523 -18.898 -46.945 1.00 44.63 224 ASP C C 1
ATOM 7546 O O . ASP C 1 224 ? -15.598 -19.624 -45.952 1.00 44.37 224 ASP C O 1
ATOM 7551 N N . SER C 1 225 ? -14.434 -18.824 -47.696 1.00 44.31 225 SER C N 1
ATOM 7552 C CA . SER C 1 225 ? -13.347 -19.753 -47.455 1.00 43.56 225 SER C CA 1
ATOM 7553 C C . SER C 1 225 ? -12.694 -19.472 -46.110 1.00 42.63 225 SER C C 1
ATOM 7554 O O . SER C 1 225 ? -12.468 -20.387 -45.320 1.00 42.51 225 SER C O 1
ATOM 7557 N N . GLN C 1 226 ? -12.508 -18.199 -45.791 1.00 42.16 226 GLN C N 1
ATOM 7558 C CA . GLN C 1 226 ? -11.900 -17.857 -44.524 1.00 40.49 226 GLN C CA 1
ATOM 7559 C C . GLN C 1 226 ? -12.777 -18.285 -43.352 1.00 39.97 226 GLN C C 1
ATOM 7560 O O . GLN C 1 226 ? -12.292 -18.954 -42.433 1.00 39.17 226 GLN C O 1
ATOM 7566 N N . ILE C 1 227 ? -14.071 -17.952 -43.405 1.00 39.06 227 ILE C N 1
ATOM 7567 C CA . ILE C 1 227 ? -14.980 -18.304 -42.316 1.00 38.72 227 ILE C CA 1
ATOM 7568 C C . ILE C 1 227 ? -15.041 -19.807 -42.091 1.00 37.11 227 ILE C C 1
ATOM 7569 O O . ILE C 1 227 ? -14.964 -20.304 -40.971 1.00 35.97 227 ILE C O 1
ATOM 7574 N N . SER C 1 228 ? -15.155 -20.515 -43.200 1.00 38.44 228 SER C N 1
ATOM 7575 C CA . SER C 1 228 ? -15.248 -21.959 -43.218 1.00 39.01 228 SER C CA 1
ATOM 7576 C C . SER C 1 228 ? -13.991 -22.607 -42.677 1.00 38.91 228 SER C C 1
ATOM 7577 O O . SER C 1 228 ? -14.075 -23.483 -41.833 1.00 39.11 228 SER C O 1
ATOM 7580 N N . ASN C 1 229 ? -12.829 -22.127 -43.113 1.00 39.68 229 ASN C N 1
ATOM 7581 C CA . ASN C 1 229 ? -11.579 -22.704 -42.639 1.00 40.19 229 ASN C CA 1
ATOM 7582 C C . ASN C 1 229 ? -11.374 -22.370 -41.164 1.00 39.99 229 ASN C C 1
ATOM 7583 O O . ASN C 1 229 ? -10.795 -23.158 -40.428 1.00 40.27 229 ASN C O 1
ATOM 7588 N N . ILE C 1 230 ? -11.907 -21.234 -40.711 1.00 40.15 230 ILE C N 1
ATOM 7589 C CA . ILE C 1 230 ? -11.820 -20.902 -39.298 1.00 39.14 230 ILE C CA 1
ATOM 7590 C C . ILE C 1 230 ? -12.705 -21.808 -38.474 1.00 39.17 230 ILE C C 1
ATOM 7591 O O . ILE C 1 230 ? -12.239 -22.456 -37.549 1.00 38.29 230 ILE C O 1
ATOM 7596 N N . ALA C 1 231 ? -13.976 -21.881 -38.840 1.00 39.87 231 ALA C N 1
ATOM 7597 C CA . ALA C 1 231 ? -14.920 -22.740 -38.125 1.00 38.83 231 ALA C CA 1
ATOM 7598 C C . ALA C 1 231 ? -14.474 -24.209 -38.128 1.00 39.97 231 ALA C C 1
ATOM 7599 O O . ALA C 1 231 ? -14.623 -24.946 -37.148 1.00 38.79 231 ALA C O 1
ATOM 7601 N N . ASN C 1 232 ? -13.959 -24.650 -39.258 1.00 41.66 232 ASN C N 1
ATOM 7602 C CA . ASN C 1 232 ? -13.583 -26.043 -39.361 1.00 41.81 232 ASN C CA 1
ATOM 7603 C C . ASN C 1 232 ? -12.363 -26.333 -38.486 1.00 38.30 232 ASN C C 1
ATOM 7604 O O . ASN C 1 232 ? -12.261 -27.378 -37.877 1.00 36.06 232 ASN C O 1
ATOM 7609 N N . ARG C 1 233 ? -11.468 -25.361 -38.397 1.00 38.06 233 ARG C N 1
ATOM 7610 C CA . ARG C 1 233 ? -10.272 -25.489 -37.577 1.00 36.37 233 ARG C CA 1
ATOM 7611 C C . ARG C 1 233 ? -10.690 -25.560 -36.105 1.00 35.60 233 ARG C C 1
ATOM 7612 O O . ARG C 1 233 ? -10.112 -26.310 -35.331 1.00 35.79 233 ARG C O 1
ATOM 7620 N N . LEU C 1 234 ? -11.706 -24.793 -35.724 1.00 35.35 234 LEU C N 1
ATOM 7621 C CA . LEU C 1 234 ? -12.227 -24.872 -34.359 1.00 35.95 234 LEU C CA 1
ATOM 7622 C C . LEU C 1 234 ? -12.850 -26.265 -34.051 1.00 35.98 234 LEU C C 1
ATOM 7623 O O . LEU C 1 234 ? -12.542 -26.882 -33.013 1.00 36.99 234 LEU C O 1
ATOM 7628 N N . LEU C 1 235 ? -13.678 -26.763 -34.967 1.00 32.68 235 LEU C N 1
ATOM 7629 C CA . LEU C 1 235 ? -14.257 -28.094 -34.841 1.00 31.33 235 LEU C CA 1
ATOM 7630 C C . LEU C 1 235 ? -13.216 -29.180 -34.687 1.00 32.34 235 LEU C C 1
ATOM 7631 O O . LEU C 1 235 ? -13.240 -29.961 -33.739 1.00 32.92 235 LEU C O 1
ATOM 7636 N N . VAL C 1 236 ? -12.299 -29.230 -35.632 1.00 29.77 236 VAL C N 1
ATOM 7637 C CA . VAL C 1 236 ? -11.354 -30.319 -35.658 1.00 31.90 236 VAL C CA 1
ATOM 7638 C C . VAL C 1 236 ? -10.423 -30.242 -34.456 1.00 30.01 236 VAL C C 1
ATOM 7639 O O . VAL C 1 236 ? -10.151 -31.260 -33.821 1.00 29.65 236 VAL C O 1
ATOM 7643 N N . ASN C 1 237 ? -9.997 -29.034 -34.104 1.00 29.23 237 ASN C N 1
ATOM 7644 C CA . ASN C 1 237 ? -9.055 -28.874 -32.988 1.00 31.27 237 ASN C CA 1
ATOM 7645 C C . ASN C 1 237 ? -9.677 -28.974 -31.637 1.00 31.21 237 ASN C C 1
ATOM 7646 O O . ASN C 1 237 ? -8.978 -29.238 -30.663 1.00 32.15 237 ASN C O 1
ATOM 7651 N N . GLY C 1 238 ? -10.977 -28.713 -31.576 1.00 29.61 238 GLY C N 1
ATOM 7652 C CA . GLY C 1 238 ? -11.688 -28.719 -30.329 1.00 30.62 238 GLY C CA 1
ATOM 7653 C C . GLY C 1 238 ? -12.565 -29.920 -30.015 1.00 30.18 238 GLY C C 1
ATOM 7654 O O . GLY C 1 238 ? -13.087 -29.993 -28.925 1.00 31.30 238 GLY C O 1
ATOM 7655 N N . HIS C 1 239 ? -12.725 -30.864 -30.938 1.00 28.30 239 HIS C N 1
ATOM 7656 C CA . HIS C 1 239 ? -13.610 -31.983 -30.696 1.00 30.56 239 HIS C CA 1
ATOM 7657 C C . HIS C 1 239 ? -12.938 -33.185 -30.029 1.00 31.19 239 HIS C C 1
ATOM 7658 O O . HIS C 1 239 ? -13.108 -33.427 -28.844 1.00 32.15 239 HIS C O 1
ATOM 7665 N N . LEU C 1 240 ? -12.174 -33.946 -30.781 1.00 29.48 240 LEU C N 1
ATOM 7666 C CA . LEU C 1 240 ? -11.642 -35.211 -30.242 1.00 31.00 240 LEU C CA 1
ATOM 7667 C C . LEU C 1 240 ? -10.475 -35.019 -29.267 1.00 30.95 240 LEU C C 1
ATOM 7668 O O . LEU C 1 240 ? -10.200 -35.889 -28.427 1.00 31.83 240 LEU C O 1
ATOM 7673 N N . THR C 1 241 ? -9.790 -33.889 -29.365 1.00 28.94 241 THR C N 1
ATOM 7674 C CA . THR C 1 241 ? -8.740 -33.582 -28.417 1.00 29.70 241 THR C CA 1
ATOM 7675 C C . THR C 1 241 ? -9.290 -33.497 -27.010 1.00 28.31 241 THR C C 1
ATOM 7676 O O . THR C 1 241 ? -8.714 -34.014 -26.061 1.00 29.76 241 THR C O 1
ATOM 7680 N N . THR C 1 242 ? -10.394 -32.770 -26.893 1.00 27.90 242 THR C N 1
ATOM 7681 C CA . THR C 1 242 ? -11.048 -32.568 -25.634 1.00 29.60 242 THR C CA 1
ATOM 7682 C C . THR C 1 242 ? -11.699 -33.880 -25.168 1.00 31.10 242 THR C C 1
ATOM 7683 O O . THR C 1 242 ? -11.704 -34.201 -23.975 1.00 31.20 242 THR C O 1
ATOM 7687 N N . ALA C 1 243 ? -12.256 -34.612 -26.124 1.00 28.60 243 ALA C N 1
ATOM 7688 C CA . ALA C 1 243 ? -12.865 -35.904 -25.851 1.00 29.15 243 ALA C CA 1
ATOM 7689 C C . ALA C 1 243 ? -11.844 -36.796 -25.157 1.00 29.00 243 ALA C C 1
ATOM 7690 O O . ALA C 1 243 ? -12.148 -37.468 -24.167 1.00 28.80 243 ALA C O 1
ATOM 7692 N N . MET C 1 244 ? -10.642 -36.803 -25.691 1.00 25.97 244 MET C N 1
ATOM 7693 C CA . MET C 1 244 ? -9.607 -37.649 -25.137 1.00 27.12 244 MET C CA 1
ATOM 7694 C C . MET C 1 244 ? -9.140 -37.168 -23.770 1.00 28.76 244 MET C C 1
ATOM 7695 O O . MET C 1 244 ? -8.913 -37.963 -22.875 1.00 27.95 244 MET C O 1
ATOM 7700 N N . LEU C 1 245 ? -8.984 -35.857 -23.611 1.00 30.13 245 LEU C N 1
ATOM 7701 C CA . LEU C 1 245 ? -8.601 -35.336 -22.316 1.00 30.55 245 LEU C CA 1
ATOM 7702 C C . LEU C 1 245 ? -9.583 -35.806 -21.270 1.00 30.83 245 LEU C C 1
ATOM 7703 O O . LEU C 1 245 ? -9.182 -36.273 -20.199 1.00 32.80 245 LEU C O 1
ATOM 7708 N N . ILE C 1 246 ? -10.869 -35.702 -21.566 1.00 27.96 246 ILE C N 1
ATOM 7709 C CA . ILE C 1 246 ? -11.839 -36.098 -20.567 1.00 29.33 246 ILE C CA 1
ATOM 7710 C C . ILE C 1 246 ? -11.730 -37.579 -20.251 1.00 30.63 246 ILE C C 1
ATOM 7711 O O . ILE C 1 246 ? -11.594 -37.928 -19.095 1.00 31.88 246 ILE C O 1
ATOM 7716 N N . ALA C 1 247 ? -11.705 -38.430 -21.268 1.00 31.01 247 ALA C N 1
ATOM 7717 C CA . ALA C 1 247 ? -11.663 -39.882 -21.072 1.00 31.03 247 ALA C CA 1
ATOM 7718 C C . ALA C 1 247 ? -10.310 -40.414 -20.561 1.00 32.81 247 ALA C C 1
ATOM 7719 O O . ALA C 1 247 ? -10.288 -41.325 -19.754 1.00 35.79 247 ALA C O 1
ATOM 7721 N N . ASN C 1 248 ? -9.196 -39.892 -21.053 1.00 31.83 248 ASN C N 1
ATOM 7722 C CA . ASN C 1 248 ? -7.865 -40.290 -20.556 1.00 32.37 248 ASN C CA 1
ATOM 7723 C C . ASN C 1 248 ? -7.793 -40.051 -19.061 1.00 30.47 248 ASN C C 1
ATOM 7724 O O . ASN C 1 248 ? -7.179 -40.795 -18.309 1.00 31.97 248 ASN C O 1
ATOM 7729 N N . THR C 1 249 ? -8.399 -38.945 -18.649 1.00 29.89 249 THR C N 1
ATOM 7730 C CA . THR C 1 249 ? -8.373 -38.535 -17.251 1.00 30.68 249 THR C CA 1
ATOM 7731 C C . THR C 1 249 ? -9.167 -39.534 -16.384 1.00 30.25 249 THR C C 1
ATOM 7732 O O . THR C 1 249 ? -8.719 -39.961 -15.309 1.00 30.33 249 THR C O 1
ATOM 7736 N N . MET C 1 250 ? -10.355 -39.898 -16.840 1.00 29.50 250 MET C N 1
ATOM 7737 C CA . MET C 1 250 ? -11.115 -40.909 -16.134 1.00 30.01 250 MET C CA 1
ATOM 7738 C C . MET C 1 250 ? -10.359 -42.242 -16.174 1.00 31.61 250 MET C C 1
ATOM 7739 O O . MET C 1 250 ? -10.415 -42.982 -15.201 1.00 28.78 250 MET C O 1
ATOM 7744 N N . LEU C 1 251 ? -9.639 -42.540 -17.266 1.00 31.78 251 LEU C N 1
ATOM 7745 C CA . LEU C 1 251 ? -8.826 -43.786 -17.346 1.00 32.58 251 LEU C CA 1
ATOM 7746 C C . LEU C 1 251 ? -7.649 -43.784 -16.371 1.00 34.32 251 LEU C C 1
ATOM 7747 O O . LEU C 1 251 ? -7.383 -44.774 -15.684 1.00 34.96 251 LEU C O 1
ATOM 7752 N N . CYS C 1 252 ? -6.940 -42.669 -16.302 1.00 34.13 252 CYS C N 1
ATOM 7753 C CA . CYS C 1 252 ? -5.823 -42.576 -15.378 1.00 34.04 252 CYS C CA 1
ATOM 7754 C C . CYS C 1 252 ? -6.286 -42.595 -13.921 1.00 34.59 252 CYS C C 1
ATOM 7755 O O . CYS C 1 252 ? -5.633 -43.196 -13.077 1.00 34.82 252 CYS C O 1
ATOM 7758 N N . LEU C 1 253 ? -7.397 -41.932 -13.616 1.00 35.13 253 LEU C N 1
ATOM 7759 C CA . LEU C 1 253 ? -7.984 -42.050 -12.282 1.00 36.92 253 LEU C CA 1
ATOM 7760 C C . LEU C 1 253 ? -8.308 -43.511 -11.923 1.00 38.19 253 LEU C C 1
ATOM 7761 O O . LEU C 1 253 ? -7.924 -43.981 -10.843 1.00 40.05 253 LEU C O 1
ATOM 7766 N N . ASP C 1 254 ? -8.987 -44.225 -12.829 1.00 37.12 254 ASP C N 1
ATOM 7767 C CA . ASP C 1 254 ? -9.298 -45.639 -12.602 1.00 36.75 254 ASP C CA 1
ATOM 7768 C C . ASP C 1 254 ? -8.016 -46.430 -12.395 1.00 37.97 254 ASP C C 1
ATOM 7769 O O . ASP C 1 254 ? -7.967 -47.338 -11.570 1.00 40.20 254 ASP C O 1
ATOM 7774 N N . ALA C 1 255 ? -6.987 -46.092 -13.163 1.00 37.54 255 ALA C N 1
ATOM 7775 C CA . ALA C 1 255 ? -5.721 -46.813 -13.122 1.00 37.88 255 ALA C CA 1
ATOM 7776 C C . ALA C 1 255 ? -4.866 -46.503 -11.881 1.00 40.16 255 ALA C C 1
ATOM 7777 O O . ALA C 1 255 ? -4.294 -47.407 -11.278 1.00 42.05 255 ALA C O 1
ATOM 7779 N N . PHE C 1 256 ? -4.801 -45.233 -11.489 1.00 40.61 256 PHE C N 1
ATOM 7780 C CA . PHE C 1 256 ? -3.962 -44.822 -10.370 1.00 42.68 256 PHE C CA 1
ATOM 7781 C C . PHE C 1 256 ? -4.822 -44.414 -9.173 1.00 41.72 256 PHE C C 1
ATOM 7782 O O . PHE C 1 256 ? -5.076 -43.233 -8.933 1.00 40.02 256 PHE C O 1
ATOM 7790 N N . SER C 1 257 ? -5.269 -45.429 -8.440 1.00 43.09 257 SER C N 1
ATOM 7791 C CA . SER C 1 257 ? -6.205 -45.285 -7.342 1.00 44.82 257 SER C CA 1
ATOM 7792 C C . SER C 1 257 ? -5.710 -44.355 -6.229 1.00 47.21 257 SER C C 1
ATOM 7793 O O . SER C 1 257 ? -6.512 -43.787 -5.497 1.00 47.50 257 SER C O 1
ATOM 7796 N N . ASP C 1 258 ? -4.401 -44.240 -6.060 1.00 49.59 258 ASP C N 1
ATOM 7797 C CA . ASP C 1 258 ? -3.854 -43.267 -5.117 1.00 53.19 258 ASP C CA 1
ATOM 7798 C C . ASP C 1 258 ? -4.204 -41.837 -5.527 1.00 50.97 258 ASP C C 1
ATOM 7799 O O . ASP C 1 258 ? -4.608 -41.016 -4.714 1.00 51.31 258 ASP C O 1
ATOM 7804 N N . GLN C 1 259 ? -4.053 -41.554 -6.808 1.00 49.66 259 GLN C N 1
ATOM 7805 C CA . GLN C 1 259 ? -4.302 -40.220 -7.335 1.00 49.18 259 GLN C CA 1
ATOM 7806 C C . GLN C 1 259 ? -5.783 -39.958 -7.338 1.00 47.84 259 GLN C C 1
ATOM 7807 O O . GLN C 1 259 ? -6.275 -38.859 -7.040 1.00 48.25 259 GLN C O 1
ATOM 7813 N N . ASP C 1 260 ? -6.488 -41.031 -7.618 1.00 46.35 260 ASP C N 1
ATOM 7814 C CA . ASP C 1 260 ? -7.917 -41.017 -7.601 1.00 45.94 260 ASP C CA 1
ATOM 7815 C C . ASP C 1 260 ? -8.418 -40.628 -6.222 1.00 45.59 260 ASP C C 1
ATOM 7816 O O . ASP C 1 260 ? -9.297 -39.794 -6.098 1.00 45.29 260 ASP C O 1
ATOM 7821 N N . ALA C 1 261 ? -7.853 -41.218 -5.179 1.00 45.55 261 ALA C N 1
ATOM 7822 C CA . ALA C 1 261 ? -8.273 -40.868 -3.842 1.00 46.48 261 ALA C CA 1
ATOM 7823 C C . ALA C 1 261 ? -7.951 -39.403 -3.521 1.00 47.36 261 ALA C C 1
ATOM 7824 O O . ALA C 1 261 ? -8.790 -38.683 -2.958 1.00 48.20 261 ALA C O 1
ATOM 7826 N N . ARG C 1 262 ? -6.749 -38.961 -3.893 1.00 47.16 262 ARG C N 1
ATOM 7827 C CA . ARG C 1 262 ? -6.327 -37.602 -3.598 1.00 48.39 262 ARG C CA 1
ATOM 7828 C C . ARG C 1 262 ? -7.325 -36.597 -4.148 1.00 47.35 262 ARG C C 1
ATOM 7829 O O . ARG C 1 262 ? -7.723 -35.668 -3.442 1.00 48.24 262 ARG C O 1
ATOM 7837 N N . VAL C 1 263 ? -7.788 -36.835 -5.375 1.00 45.19 263 VAL C N 1
ATOM 7838 C CA . VAL C 1 263 ? -8.656 -35.892 -6.037 1.00 44.37 263 VAL C CA 1
ATOM 7839 C C . VAL C 1 263 ? -10.032 -35.889 -5.378 1.00 46.30 263 VAL C C 1
ATOM 7840 O O . VAL C 1 263 ? -10.653 -34.829 -5.219 1.00 46.55 263 VAL C O 1
ATOM 7844 N N . ARG C 1 264 ? -10.538 -37.062 -5.018 1.00 47.72 264 ARG C N 1
ATOM 7845 C CA . ARG C 1 264 ? -11.791 -37.096 -4.272 1.00 50.42 264 ARG C CA 1
ATOM 7846 C C . ARG C 1 264 ? -11.786 -36.405 -2.922 1.00 50.00 264 ARG C C 1
ATOM 7847 O O . ARG C 1 264 ? -12.783 -35.801 -2.528 1.00 49.89 264 ARG C O 1
ATOM 7855 N N . ALA C 1 265 ? -10.697 -36.569 -2.182 1.00 50.40 265 ALA C N 1
ATOM 7856 C CA . ALA C 1 265 ? -10.541 -35.947 -0.871 1.00 52.38 265 ALA C CA 1
ATOM 7857 C C . ALA C 1 265 ? -10.268 -34.448 -0.964 1.00 53.23 265 ALA C C 1
ATOM 7858 O O . ALA C 1 265 ? -10.582 -33.694 -0.044 1.00 55.68 265 ALA C O 1
ATOM 7860 N N . ASP C 1 266 ? -9.649 -34.035 -2.065 1.00 51.99 266 ASP C N 1
ATOM 7861 C CA . ASP C 1 266 ? -9.300 -32.644 -2.317 1.00 53.37 266 ASP C CA 1
ATOM 7862 C C . ASP C 1 266 ? -9.711 -32.274 -3.726 1.00 54.28 266 ASP C C 1
ATOM 7863 O O . ASP C 1 266 ? -8.946 -32.453 -4.679 1.00 55.96 266 ASP C O 1
ATOM 7868 N N . ARG C 1 267 ? -10.926 -31.757 -3.862 1.00 54.30 267 ARG C N 1
ATOM 7869 C CA . ARG C 1 267 ? -11.487 -31.459 -5.174 1.00 53.64 267 ARG C CA 1
ATOM 7870 C C . ARG C 1 267 ? -10.838 -30.265 -5.865 1.00 53.31 267 ARG C C 1
ATOM 7871 O O . ARG C 1 267 ? -11.074 -30.039 -7.044 1.00 52.99 267 ARG C O 1
ATOM 7879 N N . SER C 1 268 ? -9.997 -29.522 -5.154 1.00 53.13 268 SER C N 1
ATOM 7880 C CA . SER C 1 268 ? -9.318 -28.380 -5.765 1.00 51.11 268 SER C CA 1
ATOM 7881 C C . SER C 1 268 ? -8.213 -28.861 -6.710 1.00 48.92 268 SER C C 1
ATOM 7882 O O . SER C 1 268 ? -7.613 -28.064 -7.437 1.00 47.70 268 SER C O 1
ATOM 7885 N N . LEU C 1 269 ? -7.964 -30.166 -6.711 1.00 48.18 269 LEU C N 1
ATOM 7886 C CA . LEU C 1 269 ? -6.950 -30.755 -7.580 1.00 46.97 269 LEU C CA 1
ATOM 7887 C C . LEU C 1 269 ? -7.413 -30.976 -9.007 1.00 44.45 269 LEU C C 1
ATOM 7888 O O . LEU C 1 269 ? -6.606 -31.351 -9.855 1.00 44.86 269 LEU C O 1
ATOM 7893 N N . VAL C 1 270 ? -8.697 -30.797 -9.294 1.00 41.15 270 VAL C N 1
ATOM 7894 C CA . VAL C 1 270 ? -9.150 -31.149 -10.641 1.00 38.79 270 VAL C CA 1
ATOM 7895 C C . VAL C 1 270 ? -8.437 -30.362 -11.781 1.00 35.98 270 VAL C C 1
ATOM 7896 O O . VAL C 1 270 ? -8.021 -30.979 -12.736 1.00 34.78 270 VAL C O 1
ATOM 7900 N N . PRO C 1 271 ? -8.266 -29.015 -11.677 1.00 36.89 271 PRO C N 1
ATOM 7901 C CA . PRO C 1 271 ? -7.513 -28.347 -12.757 1.00 37.98 271 PRO C CA 1
ATOM 7902 C C . PRO C 1 271 ? -6.112 -28.890 -13.006 1.00 38.74 271 PRO C C 1
ATOM 7903 O O . PRO C 1 271 ? -5.734 -29.087 -14.161 1.00 36.88 271 PRO C O 1
ATOM 7907 N N . ALA C 1 272 ? -5.374 -29.154 -11.932 1.00 40.32 272 ALA C N 1
ATOM 7908 C CA . ALA C 1 272 ? -4.015 -29.669 -12.034 1.00 39.83 272 ALA C CA 1
ATOM 7909 C C . ALA C 1 272 ? -4.020 -31.083 -12.576 1.00 40.50 272 ALA C C 1
ATOM 7910 O O . ALA C 1 272 ? -3.093 -31.494 -13.270 1.00 39.81 272 ALA C O 1
ATOM 7912 N N . LEU C 1 273 ? -5.086 -31.816 -12.250 1.00 41.96 273 LEU C N 1
ATOM 7913 C CA . LEU C 1 273 ? -5.298 -33.170 -12.744 1.00 41.66 273 LEU C CA 1
ATOM 7914 C C . LEU C 1 273 ? -5.403 -33.165 -14.251 1.00 41.20 273 LEU C C 1
ATOM 7915 O O . LEU C 1 273 ? -4.886 -34.046 -14.930 1.00 40.25 273 LEU C O 1
ATOM 7920 N N . LEU C 1 274 ? -6.151 -32.205 -14.772 1.00 41.65 274 LEU C N 1
ATOM 7921 C CA . LEU C 1 274 ? -6.305 -32.078 -16.223 1.00 40.64 274 LEU C CA 1
ATOM 7922 C C . LEU C 1 274 ? -4.994 -31.703 -16.905 1.00 40.45 274 LEU C C 1
ATOM 7923 O O . LEU C 1 274 ? -4.684 -32.235 -17.971 1.00 40.46 274 LEU C O 1
ATOM 7928 N N . GLU C 1 275 ? -4.212 -30.829 -16.291 1.00 41.06 275 GLU C N 1
ATOM 7929 C CA . GLU C 1 275 ? -2.922 -30.441 -16.885 1.00 39.43 275 GLU C CA 1
ATOM 7930 C C . GLU C 1 275 ? -2.011 -31.665 -16.888 1.00 39.29 275 GLU C C 1
ATOM 7931 O O . GLU C 1 275 ? -1.227 -31.863 -17.809 1.00 37.79 275 GLU C O 1
ATOM 7937 N N . GLU C 1 276 ? -2.105 -32.464 -15.825 1.00 40.43 276 GLU C N 1
ATOM 7938 C CA . GLU C 1 276 ? -1.270 -33.646 -15.710 1.00 41.33 276 GLU C CA 1
ATOM 7939 C C . GLU C 1 276 ? -1.736 -34.775 -16.651 1.00 41.60 276 GLU C C 1
ATOM 7940 O O . GLU C 1 276 ? -0.935 -35.596 -17.116 1.00 41.79 276 GLU C O 1
ATOM 7946 N N . SER C 1 277 ? -3.046 -34.821 -16.902 1.00 39.41 277 SER C N 1
ATOM 7947 C CA . SER C 1 277 ? -3.607 -35.711 -17.906 1.00 36.16 277 SER C CA 1
ATOM 7948 C C . SER C 1 277 ? -3.017 -35.338 -19.265 1.00 33.92 277 SER C C 1
ATOM 7949 O O . SER C 1 277 ? -2.485 -36.170 -19.977 1.00 32.81 277 SER C O 1
ATOM 7952 N N . MET C 1 278 ? -3.055 -34.049 -19.581 1.00 33.85 278 MET C N 1
ATOM 7953 C CA . MET C 1 278 ? -2.482 -33.575 -20.828 1.00 33.99 278 MET C CA 1
ATOM 7954 C C . MET C 1 278 ? -1.006 -33.861 -20.913 1.00 32.95 278 MET C C 1
ATOM 7955 O O . MET C 1 278 ? -0.524 -34.249 -21.958 1.00 32.36 278 MET C O 1
ATOM 7960 N N . ARG C 1 279 ? -0.294 -33.728 -19.802 1.00 34.20 279 ARG C N 1
ATOM 7961 C CA . ARG C 1 279 ? 1.143 -33.997 -19.846 1.00 34.83 279 ARG C CA 1
ATOM 7962 C C . ARG C 1 279 ? 1.451 -35.463 -20.142 1.00 34.42 279 ARG C C 1
ATOM 7963 O O . ARG C 1 279 ? 2.281 -35.776 -21.001 1.00 34.65 279 ARG C O 1
ATOM 7971 N N . TYR C 1 280 ? 0.746 -36.334 -19.438 1.00 34.46 280 TYR C N 1
ATOM 7972 C CA . TYR C 1 280 ? 0.981 -37.782 -19.390 1.00 34.29 280 TYR C CA 1
ATOM 7973 C C . TYR C 1 280 ? 0.461 -38.595 -20.577 1.00 32.20 280 TYR C C 1
ATOM 7974 O O . TYR C 1 280 ? 1.056 -39.591 -20.974 1.00 30.41 280 TYR C O 1
ATOM 7983 N N . MET C 1 281 ? -0.685 -38.186 -21.117 1.00 32.35 281 MET C N 1
ATOM 7984 C CA . MET C 1 281 ? -1.296 -38.876 -22.234 1.00 30.12 281 MET C CA 1
ATOM 7985 C C . MET C 1 281 ? -1.843 -37.764 -23.129 1.00 30.49 281 MET C C 1
ATOM 7986 O O . MET C 1 281 ? -2.962 -37.295 -22.973 1.00 28.26 281 MET C O 1
ATOM 7991 N N . SER C 1 282 ? -0.978 -37.276 -24.000 1.00 30.82 282 SER C N 1
ATOM 7992 C CA . SER C 1 282 ? -1.229 -36.014 -24.633 1.00 27.94 282 SER C CA 1
ATOM 7993 C C . SER C 1 282 ? -2.127 -36.232 -25.832 1.00 27.89 282 SER C C 1
ATOM 7994 O O . SER C 1 282 ? -1.675 -36.843 -26.804 1.00 29.00 282 SER C O 1
ATOM 7997 N N . PRO C 1 283 ? -3.397 -35.736 -25.772 1.00 27.54 283 PRO C N 1
ATOM 7998 C CA . PRO C 1 283 ? -4.323 -35.866 -26.903 1.00 27.95 283 PRO C CA 1
ATOM 7999 C C . PRO C 1 283 ? -3.710 -35.460 -28.207 1.00 27.01 283 PRO C C 1
ATOM 8000 O O . PRO C 1 283 ? -3.940 -36.142 -29.204 1.00 29.69 283 PRO C O 1
ATOM 8004 N N . ILE C 1 284 ? -2.966 -34.360 -28.218 1.00 28.25 284 ILE C N 1
ATOM 8005 C CA . ILE C 1 284 ? -2.105 -34.056 -29.358 1.00 26.65 284 ILE C CA 1
ATOM 8006 C C . ILE C 1 284 ? -0.678 -34.353 -28.883 1.00 27.67 284 ILE C C 1
ATOM 8007 O O . ILE C 1 284 ? -0.152 -33.626 -28.042 1.00 28.93 284 ILE C O 1
ATOM 8012 N N . CYS C 1 285 ? -0.072 -35.430 -29.397 1.00 28.42 285 CYS C N 1
ATOM 8013 C CA . CYS C 1 285 ? 1.262 -35.838 -28.912 1.00 31.03 285 CYS C CA 1
ATOM 8014 C C . CYS C 1 285 ? 2.368 -35.558 -29.961 1.00 31.71 285 CYS C C 1
ATOM 8015 O O . CYS C 1 285 ? 3.534 -35.760 -29.682 1.00 32.29 285 CYS C O 1
ATOM 8018 N N . GLY C 1 286 ? 1.996 -35.066 -31.139 1.00 25.05 286 GLY C N 1
ATOM 8019 C CA . GLY C 1 286 ? 2.976 -34.530 -32.054 1.00 25.46 286 GLY C CA 1
ATOM 8020 C C . GLY C 1 286 ? 2.400 -33.451 -32.952 1.00 28.58 286 GLY C C 1
ATOM 8021 O O . GLY C 1 286 ? 1.202 -33.521 -33.318 1.00 30.46 286 GLY C O 1
ATOM 8022 N N . VAL C 1 287 ? 3.216 -32.457 -33.323 1.00 29.14 287 VAL C N 1
ATOM 8023 C CA . VAL C 1 287 ? 2.787 -31.479 -34.338 1.00 29.97 287 VAL C CA 1
ATOM 8024 C C . VAL C 1 287 ? 3.831 -31.334 -35.421 1.00 30.81 287 VAL C C 1
ATOM 8025 O O . VAL C 1 287 ? 5.057 -31.497 -35.178 1.00 32.61 287 VAL C O 1
ATOM 8029 N N . GLY C 1 288 ? 3.352 -30.978 -36.610 1.00 29.18 288 GLY C N 1
ATOM 8030 C CA . GLY C 1 288 ? 4.176 -30.894 -37.791 1.00 30.53 288 GLY C CA 1
ATOM 8031 C C . GLY C 1 288 ? 4.771 -29.518 -37.971 1.00 31.56 288 GLY C C 1
ATOM 8032 O O . GLY C 1 288 ? 4.163 -28.497 -37.620 1.00 32.64 288 GLY C O 1
ATOM 8033 N N . ARG C 1 289 ? 5.994 -29.495 -38.480 1.00 31.51 289 ARG C N 1
ATOM 8034 C CA . ARG C 1 289 ? 6.668 -28.230 -38.766 1.00 34.32 289 ARG C CA 1
ATOM 8035 C C . ARG C 1 289 ? 7.463 -28.374 -40.052 1.00 36.08 289 ARG C C 1
ATOM 8036 O O . ARG C 1 289 ? 7.849 -29.476 -40.400 1.00 37.74 289 ARG C O 1
ATOM 8044 N N . ALA C 1 290 ? 7.687 -27.278 -40.772 1.00 36.44 290 ALA C N 1
ATOM 8045 C CA . ALA C 1 290 ? 8.485 -27.283 -42.004 1.00 35.08 290 ALA C CA 1
ATOM 8046 C C . ALA C 1 290 ? 9.660 -26.322 -41.857 1.00 35.67 290 ALA C C 1
ATOM 8047 O O . ALA C 1 290 ? 9.474 -25.195 -41.388 1.00 35.23 290 ALA C O 1
ATOM 8049 N N . THR C 1 291 ? 10.864 -26.772 -42.213 1.00 37.38 291 THR C N 1
ATOM 8050 C CA . THR C 1 291 ? 12.062 -25.925 -42.105 1.00 40.96 291 THR C CA 1
ATOM 8051 C C . THR C 1 291 ? 12.159 -24.928 -43.269 1.00 42.19 291 THR C C 1
ATOM 8052 O O . THR C 1 291 ? 12.020 -25.302 -44.442 1.00 41.16 291 THR C O 1
ATOM 8056 N N . ASN C 1 292 ? 12.317 -23.647 -42.936 1.00 44.95 292 ASN C N 1
ATOM 8057 C CA . ASN C 1 292 ? 12.512 -22.609 -43.949 1.00 46.77 292 ASN C CA 1
ATOM 8058 C C . ASN C 1 292 ? 13.978 -22.431 -44.355 1.00 47.78 292 ASN C C 1
ATOM 8059 O O . ASN C 1 292 ? 14.278 -21.924 -45.427 1.00 47.74 292 ASN C O 1
ATOM 8064 N N . SER C 1 293 ? 14.883 -22.866 -43.488 1.00 48.57 293 SER C N 1
ATOM 8065 C CA . SER C 1 293 ? 16.317 -22.761 -43.737 1.00 50.31 293 SER C CA 1
ATOM 8066 C C . SER C 1 293 ? 16.987 -23.867 -42.960 1.00 51.57 293 SER C C 1
ATOM 8067 O O . SER C 1 293 ? 16.381 -24.448 -42.058 1.00 52.95 293 SER C O 1
ATOM 8070 N N . GLU C 1 294 ? 18.230 -24.152 -43.293 1.00 52.11 294 GLU C N 1
ATOM 8071 C CA . GLU C 1 294 ? 18.995 -25.158 -42.581 1.00 52.22 294 GLU C CA 1
ATOM 8072 C C . GLU C 1 294 ? 19.225 -24.746 -41.138 1.00 51.34 294 GLU C C 1
ATOM 8073 O O . GLU C 1 294 ? 19.518 -23.587 -40.847 1.00 52.29 294 GLU C O 1
ATOM 8079 N N . VAL C 1 295 ? 19.032 -25.697 -40.229 1.00 51.93 295 VAL C N 1
ATOM 8080 C CA . VAL C 1 295 ? 19.106 -25.417 -38.799 1.00 55.56 295 VAL C CA 1
ATOM 8081 C C . VAL C 1 295 ? 19.789 -26.556 -38.026 1.00 54.63 295 VAL C C 1
ATOM 8082 O O . VAL C 1 295 ? 19.759 -27.705 -38.466 1.00 53.94 295 VAL C O 1
ATOM 8086 N N . GLU C 1 296 ? 20.356 -26.262 -36.858 1.00 54.66 296 GLU C N 1
ATOM 8087 C CA . GLU C 1 296 ? 20.907 -27.312 -36.006 1.00 55.50 296 GLU C CA 1
ATOM 8088 C C . GLU C 1 296 ? 20.020 -27.517 -34.764 1.00 53.56 296 GLU C C 1
ATOM 8089 O O . GLU C 1 296 ? 19.660 -26.557 -34.081 1.00 54.68 296 GLU C O 1
ATOM 8095 N N . VAL C 1 297 ? 19.649 -28.768 -34.495 1.00 50.52 297 VAL C N 1
ATOM 8096 C CA . VAL C 1 297 ? 18.879 -29.100 -33.294 1.00 48.86 297 VAL C CA 1
ATOM 8097 C C . VAL C 1 297 ? 19.487 -30.316 -32.591 1.00 50.12 297 VAL C C 1
ATOM 8098 O O . VAL C 1 297 ? 19.667 -31.365 -33.199 1.00 50.07 297 VAL C O 1
ATOM 8102 N N . ALA C 1 298 ? 19.878 -30.137 -31.330 1.00 52.32 298 ALA C N 1
ATOM 8103 C CA . ALA C 1 298 ? 20.549 -31.185 -30.570 1.00 54.04 298 ALA C CA 1
ATOM 8104 C C . ALA C 1 298 ? 21.740 -31.717 -31.347 1.00 55.97 298 ALA C C 1
ATOM 8105 O O . ALA C 1 298 ? 21.961 -32.924 -31.408 1.00 56.50 298 ALA C O 1
ATOM 8107 N N . GLY C 1 299 ? 22.470 -30.807 -31.980 1.00 57.17 299 GLY C N 1
ATOM 8108 C CA . GLY C 1 299 ? 23.684 -31.136 -32.708 1.00 59.01 299 GLY C CA 1
ATOM 8109 C C . GLY C 1 299 ? 23.514 -31.963 -33.973 1.00 57.50 299 GLY C C 1
ATOM 8110 O O . GLY C 1 299 ? 24.458 -32.609 -34.430 1.00 58.13 299 GLY C O 1
ATOM 8111 N N . THR C 1 300 ? 22.351 -31.835 -34.600 1.00 55.56 300 THR C N 1
ATOM 8112 C CA . THR C 1 300 ? 22.024 -32.556 -35.820 1.00 54.80 300 THR C CA 1
ATOM 8113 C C . THR C 1 300 ? 21.561 -31.533 -36.835 1.00 54.46 300 THR C C 1
ATOM 8114 O O . THR C 1 300 ? 20.713 -30.692 -36.525 1.00 54.90 300 THR C O 1
ATOM 8118 N N . VAL C 1 301 ? 22.110 -31.604 -38.044 1.00 54.29 301 VAL C N 1
ATOM 8119 C CA . VAL C 1 301 ? 21.743 -30.659 -39.087 1.00 54.01 301 VAL C CA 1
ATOM 8120 C C . VAL C 1 301 ? 20.554 -31.169 -39.877 1.00 52.03 301 VAL C C 1
ATOM 8121 O O . VAL C 1 301 ? 20.546 -32.290 -40.388 1.00 51.64 301 VAL C O 1
ATOM 8125 N N . ILE C 1 302 ? 19.540 -30.319 -39.957 1.00 51.21 302 ILE C N 1
ATOM 8126 C CA . ILE C 1 302 ? 18.336 -30.606 -40.723 1.00 48.97 302 ILE C CA 1
ATOM 8127 C C . ILE C 1 302 ? 18.304 -29.614 -41.881 1.00 48.59 302 ILE C C 1
ATOM 8128 O O . ILE C 1 302 ? 18.403 -28.408 -41.680 1.00 48.79 302 ILE C O 1
ATOM 8133 N N . PRO C 1 303 ? 18.273 -30.132 -43.109 1.00 49.15 303 PRO C N 1
ATOM 8134 C CA . PRO C 1 303 ? 18.276 -29.229 -44.263 1.00 50.57 303 PRO C CA 1
ATOM 8135 C C . PRO C 1 303 ? 17.015 -28.355 -44.355 1.00 48.74 303 PRO C C 1
ATOM 8136 O O . PRO C 1 303 ? 16.049 -28.544 -43.629 1.00 45.55 303 PRO C O 1
ATOM 8140 N N . LYS C 1 304 ? 17.110 -27.353 -45.220 1.00 51.38 304 LYS C N 1
ATOM 8141 C CA . LYS C 1 304 ? 16.009 -26.541 -45.711 1.00 51.92 304 LYS C CA 1
ATOM 8142 C C . LYS C 1 304 ? 14.881 -27.436 -46.199 1.00 48.64 304 LYS C C 1
ATOM 8143 O O . LYS C 1 304 ? 15.123 -28.569 -46.607 1.00 49.30 304 LYS C O 1
ATOM 8149 N N . ASP C 1 305 ? 13.649 -26.948 -46.115 1.00 46.93 305 ASP C N 1
ATOM 8150 C CA . ASP C 1 305 ? 12.503 -27.650 -46.676 1.00 45.32 305 ASP C CA 1
ATOM 8151 C C . ASP C 1 305 ? 12.364 -29.113 -46.208 1.00 43.45 305 ASP C C 1
ATOM 8152 O O . ASP C 1 305 ? 12.175 -30.009 -47.028 1.00 42.10 305 ASP C O 1
ATOM 8157 N N . GLN C 1 306 ? 12.537 -29.374 -44.911 1.00 42.66 306 GLN C N 1
ATOM 8158 C CA . GLN C 1 306 ? 12.288 -30.714 -44.376 1.00 39.33 306 GLN C CA 1
ATOM 8159 C C . GLN C 1 306 ? 11.079 -30.719 -43.465 1.00 36.58 306 GLN C C 1
ATOM 8160 O O . GLN C 1 306 ? 10.850 -29.775 -42.715 1.00 36.73 306 GLN C O 1
ATOM 8166 N N . LEU C 1 30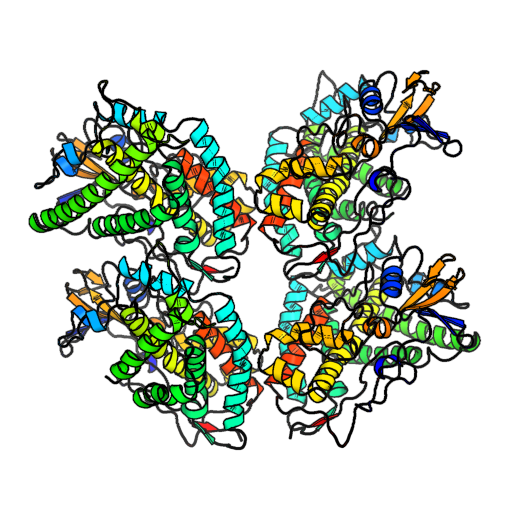7 ? 10.335 -31.813 -43.491 1.00 35.72 307 LEU C N 1
ATOM 8167 C CA . LEU C 1 307 ? 9.211 -32.000 -42.586 1.00 33.95 307 LEU C CA 1
ATOM 8168 C C . LEU C 1 307 ? 9.736 -32.464 -41.219 1.00 36.01 307 LEU C C 1
ATOM 8169 O O . LEU C 1 307 ? 10.434 -33.466 -41.129 1.00 36.77 307 LEU C O 1
ATOM 8174 N N . LEU C 1 308 ? 9.385 -31.719 -40.172 1.00 37.08 308 LEU C N 1
ATOM 8175 C CA . LEU C 1 308 ? 9.816 -32.000 -38.802 1.00 38.45 308 LEU C CA 1
ATOM 8176 C C . LEU C 1 308 ? 8.601 -32.252 -37.896 1.00 36.51 308 LEU C C 1
ATOM 8177 O O . LEU C 1 308 ? 7.724 -31.390 -37.763 1.00 36.53 308 LEU C O 1
ATOM 8182 N N . LEU C 1 309 ? 8.571 -33.437 -37.281 1.00 34.53 309 LEU C N 1
ATOM 8183 C CA . LEU C 1 309 ? 7.566 -33.811 -36.286 1.00 32.61 309 LEU C CA 1
ATOM 8184 C C . LEU C 1 309 ? 8.079 -33.517 -34.885 1.00 32.56 309 LEU C C 1
ATOM 8185 O O . LEU C 1 309 ? 9.078 -34.092 -34.435 1.00 34.22 309 LEU C O 1
ATOM 8190 N N . VAL C 1 310 ? 7.421 -32.575 -34.212 1.00 30.75 310 VAL C N 1
ATOM 8191 C CA . VAL C 1 310 ? 7.761 -32.193 -32.847 1.00 30.93 310 VAL C CA 1
ATOM 8192 C C . VAL C 1 310 ? 6.902 -33.076 -31.917 1.00 31.84 310 VAL C C 1
ATOM 8193 O O . VAL C 1 310 ? 5.691 -32.877 -31.850 1.00 27.72 310 VAL C O 1
ATOM 8197 N N . TRP C 1 311 ? 7.492 -34.086 -31.264 1.00 29.89 311 TRP C N 1
ATOM 8198 C CA . TRP C 1 311 ? 6.704 -35.022 -30.423 1.00 31.46 311 TRP C CA 1
ATOM 8199 C C . TRP C 1 311 ? 6.545 -34.467 -29.020 1.00 32.50 311 TRP C C 1
ATOM 8200 O O . TRP C 1 311 ? 7.294 -34.814 -28.112 1.00 30.29 311 TRP C O 1
ATOM 8211 N N . THR C 1 312 ? 5.559 -33.591 -28.877 1.00 28.65 312 THR C N 1
ATOM 8212 C CA . THR C 1 312 ? 5.224 -32.966 -27.635 1.00 30.56 312 THR C CA 1
ATOM 8213 C C . THR C 1 312 ? 4.918 -34.030 -26.593 1.00 32.57 312 THR C C 1
ATOM 8214 O O . THR C 1 312 ? 5.236 -33.859 -25.400 1.00 33.26 312 THR C O 1
ATOM 8218 N N . GLY C 1 313 ? 4.317 -35.137 -27.029 1.00 28.29 313 GLY C N 1
ATOM 8219 C CA . GLY C 1 313 ? 4.031 -36.240 -26.118 1.00 28.42 313 GLY C CA 1
ATOM 8220 C C . GLY C 1 313 ? 5.336 -36.797 -25.532 1.00 31.57 313 GLY C C 1
ATOM 8221 O O . GLY C 1 313 ? 5.417 -37.072 -24.336 1.00 31.88 313 GLY C O 1
ATOM 8222 N N . ALA C 1 314 ? 6.363 -36.957 -26.372 1.00 31.38 314 ALA C N 1
ATOM 8223 C CA . ALA C 1 314 ? 7.663 -37.427 -25.874 1.00 33.86 314 ALA C CA 1
ATOM 8224 C C . ALA C 1 314 ? 8.354 -36.350 -25.032 1.00 36.62 314 ALA C C 1
ATOM 8225 O O . ALA C 1 314 ? 8.945 -36.642 -23.981 1.00 37.54 314 ALA C O 1
ATOM 8227 N N . ALA C 1 315 ? 8.258 -35.098 -25.483 1.00 38.01 315 ALA C N 1
ATOM 8228 C CA . ALA C 1 315 ? 8.881 -33.993 -24.759 1.00 39.25 315 ALA C CA 1
ATOM 8229 C C . ALA C 1 315 ? 8.286 -33.930 -23.362 1.00 40.41 315 ALA C C 1
ATOM 8230 O O . ALA C 1 315 ? 8.975 -33.588 -22.406 1.00 39.98 315 ALA C O 1
ATOM 8232 N N . ASN C 1 316 ? 7.010 -34.305 -23.252 1.00 40.83 316 ASN C N 1
ATOM 8233 C CA . ASN C 1 316 ? 6.320 -34.287 -21.959 1.00 41.94 316 ASN C CA 1
ATOM 8234 C C . ASN C 1 316 ? 6.829 -35.394 -21.017 1.00 43.58 316 ASN C C 1
ATOM 8235 O O . ASN C 1 316 ? 6.571 -35.343 -19.811 1.00 46.30 316 ASN C O 1
ATOM 8240 N N . ARG C 1 317 ? 7.599 -36.352 -21.535 1.00 41.31 317 ARG C N 1
ATOM 8241 C CA . ARG C 1 317 ? 8.207 -37.378 -20.666 1.00 41.64 317 ARG C CA 1
ATOM 8242 C C . ARG C 1 317 ? 9.700 -37.141 -20.477 1.00 42.76 317 ARG C C 1
ATOM 8243 O O . ARG C 1 317 ? 10.420 -38.041 -20.046 1.00 43.04 317 ARG C O 1
ATOM 8251 N N . ASP C 1 318 ? 10.160 -35.934 -20.807 1.00 44.46 318 ASP C N 1
ATOM 8252 C CA . ASP C 1 318 ? 11.580 -35.623 -20.767 1.00 48.92 318 ASP C CA 1
ATOM 8253 C C . ASP C 1 318 ? 12.004 -35.370 -19.315 1.00 52.65 318 ASP C C 1
ATOM 8254 O O . ASP C 1 318 ? 11.596 -34.396 -18.683 1.00 53.59 318 ASP C O 1
ATOM 8259 N N . GLU C 1 319 ? 12.818 -36.272 -18.789 1.00 54.89 319 GLU C N 1
ATOM 8260 C CA . GLU C 1 319 ? 13.242 -36.177 -17.407 1.00 57.34 319 GLU C CA 1
ATOM 8261 C C . GLU C 1 319 ? 14.177 -34.981 -17.205 1.00 58.40 319 GLU C C 1
ATOM 8262 O O . GLU C 1 319 ? 14.529 -34.654 -16.068 1.00 60.86 319 GLU C O 1
ATOM 8268 N N . ARG C 1 320 ? 14.659 -34.390 -18.300 1.00 56.21 320 ARG C N 1
ATOM 8269 C CA . ARG C 1 320 ? 15.426 -33.151 -18.197 1.00 55.55 320 ARG C CA 1
ATOM 8270 C C . ARG C 1 320 ? 14.538 -31.978 -17.813 1.00 55.83 320 ARG C C 1
ATOM 8271 O O . ARG C 1 320 ? 15.027 -30.938 -17.374 1.00 58.74 320 ARG C O 1
ATOM 8279 N N . GLN C 1 321 ? 13.233 -32.138 -17.979 1.00 53.11 321 GLN C N 1
ATOM 8280 C CA . GLN C 1 321 ? 12.285 -31.072 -17.667 1.00 52.18 321 GLN C CA 1
ATOM 8281 C C . GLN C 1 321 ? 11.414 -31.435 -16.470 1.00 52.95 321 GLN C C 1
ATOM 8282 O O . GLN C 1 321 ? 11.128 -30.587 -15.625 1.00 53.32 321 GLN C O 1
ATOM 8288 N N . PHE C 1 322 ? 10.988 -32.695 -16.402 1.00 53.70 322 PHE C N 1
ATOM 8289 C CA . PHE C 1 322 ? 10.095 -33.145 -15.326 1.00 54.66 322 PHE C CA 1
ATOM 8290 C C . PHE C 1 322 ? 10.748 -34.200 -14.444 1.00 55.63 322 PHE C C 1
ATOM 8291 O O . PHE C 1 322 ? 11.315 -35.175 -14.950 1.00 55.99 322 PHE C O 1
ATOM 8299 N N . GLU C 1 323 ? 10.651 -34.023 -13.131 1.00 54.97 323 GLU C N 1
ATOM 8300 C CA . GLU C 1 323 ? 11.051 -35.089 -12.232 1.00 55.29 323 GLU C CA 1
ATOM 8301 C C . GLU C 1 323 ? 10.026 -36.233 -12.328 1.00 53.78 323 GLU C C 1
ATOM 8302 O O . GLU C 1 323 ? 8.798 -35.999 -12.395 1.00 52.13 323 GLU C O 1
ATOM 8304 N N . LYS C 1 324 ? 10.534 -37.465 -12.368 1.00 54.12 324 LYS C N 1
ATOM 8305 C CA . LYS C 1 324 ? 9.686 -38.650 -12.423 1.00 53.31 324 LYS C CA 1
ATOM 8306 C C . LYS C 1 324 ? 8.586 -38.555 -13.481 1.00 50.72 324 LYS C C 1
ATOM 8307 O O . LYS C 1 324 ? 7.392 -38.616 -13.135 1.00 49.57 324 LYS C O 1
ATOM 8313 N N . PRO C 1 325 ? 8.972 -38.335 -14.757 1.00 50.00 325 PRO C N 1
ATOM 8314 C CA . PRO C 1 325 ? 8.011 -38.022 -15.817 1.00 47.62 325 PRO C CA 1
ATOM 8315 C C . PRO C 1 325 ? 7.074 -39.177 -16.107 1.00 45.86 325 PRO C C 1
ATOM 8316 O O . PRO C 1 325 ? 6.035 -38.951 -16.706 1.00 45.03 325 PRO C O 1
ATOM 8320 N N . ASP C 1 326 ? 7.440 -40.397 -15.736 1.00 46.72 326 ASP C N 1
ATOM 8321 C CA . ASP C 1 326 ? 6.550 -41.543 -15.963 1.00 47.88 326 ASP C CA 1
ATOM 8322 C C . ASP C 1 326 ? 5.584 -41.811 -14.790 1.00 48.65 326 ASP C C 1
ATOM 8323 O O . ASP C 1 326 ? 4.809 -42.782 -14.792 1.00 48.16 326 ASP C O 1
ATOM 8328 N N . VAL C 1 327 ? 5.621 -40.943 -13.791 1.00 48.50 327 VAL C N 1
ATOM 8329 C CA . VAL C 1 327 ? 4.681 -41.051 -12.691 1.00 47.16 327 VAL C CA 1
ATOM 8330 C C . VAL C 1 327 ? 3.557 -40.044 -12.844 1.00 46.86 327 VAL C C 1
ATOM 8331 O O . VAL C 1 327 ? 3.799 -38.845 -13.093 1.00 47.95 327 VAL C O 1
ATOM 8335 N N . PHE C 1 328 ? 2.334 -40.532 -12.686 1.00 46.19 328 PHE C N 1
ATOM 8336 C CA . PHE C 1 328 ? 1.155 -39.686 -12.746 1.00 45.43 328 PHE C CA 1
ATOM 8337 C C . PHE C 1 328 ? 0.903 -39.011 -11.393 1.00 48.46 328 PHE C C 1
ATOM 8338 O O . PHE C 1 328 ? 0.541 -39.668 -10.410 1.00 50.41 328 PHE C O 1
ATOM 8346 N N . ASP C 1 329 ? 1.048 -37.690 -11.380 1.00 48.71 329 ASP C N 1
ATOM 8347 C CA . ASP C 1 329 ? 0.850 -36.891 -10.178 1.00 50.39 329 ASP C CA 1
ATOM 8348 C C . ASP C 1 329 ? -0.273 -35.883 -10.402 1.00 50.64 329 ASP C C 1
ATOM 8349 O O . ASP C 1 329 ? -0.080 -34.864 -11.049 1.00 51.13 329 ASP C O 1
ATOM 8354 N N . ALA C 1 330 ? -1.431 -36.150 -9.821 1.00 49.91 330 ALA C N 1
ATOM 8355 C CA . ALA C 1 330 ? -2.613 -35.324 -10.047 1.00 49.29 330 ALA C CA 1
ATOM 8356 C C . ALA C 1 330 ? -2.400 -33.863 -9.614 1.00 50.43 330 ALA C C 1
ATOM 8357 O O . ALA C 1 330 ? -3.101 -32.961 -10.075 1.00 50.77 330 ALA C O 1
ATOM 8359 N N . GLY C 1 331 ? -1.421 -33.631 -8.748 1.00 50.85 331 GLY C N 1
ATOM 8360 C CA . GLY C 1 331 ? -1.141 -32.291 -8.268 1.00 50.96 331 GLY C CA 1
ATOM 8361 C C . GLY C 1 331 ? 0.162 -31.710 -8.782 1.00 50.26 331 GLY C C 1
ATOM 8362 O O . GLY C 1 331 ? 0.713 -30.797 -8.178 1.00 52.92 331 GLY C O 1
ATOM 8363 N N . ARG C 1 332 ? 0.683 -32.277 -9.859 1.00 47.39 332 ARG C N 1
ATOM 8364 C CA . ARG C 1 332 ? 1.980 -31.866 -10.369 1.00 48.49 332 ARG C CA 1
ATOM 8365 C C . ARG C 1 332 ? 2.062 -30.357 -10.563 1.00 49.34 332 ARG C C 1
ATOM 8366 O O . ARG C 1 332 ? 1.213 -29.745 -11.199 1.00 47.99 332 ARG C O 1
ATOM 8374 N N . SER C 1 333 ? 3.093 -29.756 -9.991 1.00 52.76 333 SER C N 1
ATOM 8375 C CA . SER C 1 333 ? 3.307 -28.321 -10.134 1.00 54.84 333 SER C CA 1
ATOM 8376 C C . SER C 1 333 ? 4.766 -27.989 -9.889 1.00 56.78 333 SER C C 1
ATOM 8377 O O . SER C 1 333 ? 5.335 -28.430 -8.894 1.00 59.96 333 SER C O 1
ATOM 8380 N N . PRO C 1 334 ? 5.394 -27.228 -10.797 1.00 54.14 334 PRO C N 1
ATOM 8381 C CA . PRO C 1 334 ? 4.823 -26.704 -12.043 1.00 50.92 334 PRO C CA 1
ATOM 8382 C C . PRO C 1 334 ? 4.663 -27.771 -13.101 1.00 47.97 334 PRO C C 1
ATOM 8383 O O . PRO C 1 334 ? 5.218 -28.873 -13.002 1.00 46.88 334 PRO C O 1
ATOM 8387 N N . ASN C 1 335 ? 3.890 -27.439 -14.121 1.00 46.15 335 ASN C N 1
ATOM 8388 C CA . ASN C 1 335 ? 3.615 -28.379 -15.185 1.00 44.21 335 ASN C CA 1
ATOM 8389 C C . ASN C 1 335 ? 3.587 -27.644 -16.487 1.00 44.05 335 ASN C C 1
ATOM 8390 O O . ASN C 1 335 ? 2.537 -27.429 -17.078 1.00 43.81 335 ASN C O 1
ATOM 8395 N N . ALA C 1 336 ? 4.761 -27.293 -16.972 1.00 45.15 336 ALA C N 1
ATOM 8396 C CA . ALA C 1 336 ? 4.829 -26.495 -18.172 1.00 44.66 336 ALA C CA 1
ATOM 8397 C C . ALA C 1 336 ? 4.851 -27.437 -19.359 1.00 45.93 336 ALA C C 1
ATOM 8398 O O . ALA C 1 336 ? 5.750 -27.383 -20.188 1.00 47.87 336 ALA C O 1
ATOM 8400 N N . HIS C 1 337 ? 3.834 -28.285 -19.450 1.00 43.53 337 HIS C N 1
ATOM 8401 C CA . HIS C 1 337 ? 3.763 -29.283 -20.508 1.00 40.98 337 HIS C CA 1
ATOM 8402 C C . HIS C 1 337 ? 3.479 -28.609 -21.837 1.00 41.53 337 HIS C C 1
ATOM 8403 O O . HIS C 1 337 ? 3.064 -27.447 -21.907 1.00 42.65 337 HIS C O 1
ATOM 8410 N N . LEU C 1 338 ? 3.681 -29.376 -22.889 1.00 41.33 338 LEU C N 1
ATOM 8411 C CA . LEU C 1 338 ? 3.539 -28.911 -24.254 1.00 40.33 338 LEU C CA 1
ATOM 8412 C C . LEU C 1 338 ? 2.212 -29.373 -24.893 1.00 36.84 338 LEU C C 1
ATOM 8413 O O . LEU C 1 338 ? 1.986 -29.193 -26.100 1.00 33.71 338 LEU C O 1
ATOM 8418 N N . GLY C 1 339 ? 1.330 -29.938 -24.063 1.00 36.19 339 GLY C N 1
ATOM 8419 C CA . GLY C 1 339 ? 0.057 -30.479 -24.512 1.00 34.15 339 GLY C CA 1
ATOM 8420 C C . GLY C 1 339 ? -0.813 -29.539 -25.329 1.00 33.76 339 GLY C C 1
ATOM 8421 O O . GLY C 1 339 ? -1.571 -29.993 -26.169 1.00 33.14 339 GLY C O 1
ATOM 8422 N N . LEU C 1 340 ? -0.659 -28.238 -25.068 1.00 35.25 340 LEU C N 1
ATOM 8423 C CA . LEU C 1 340 ? -1.377 -27.133 -25.694 1.00 36.95 340 LEU C CA 1
ATOM 8424 C C . LEU C 1 340 ? -0.474 -26.266 -26.564 1.00 38.04 340 LEU C C 1
ATOM 8425 O O . LEU C 1 340 ? -0.860 -25.166 -26.970 1.00 38.22 340 LEU C O 1
ATOM 8430 N N . GLY C 1 341 ? 0.734 -26.750 -26.831 1.00 38.78 341 GLY C N 1
ATOM 8431 C CA . GLY C 1 341 ? 1.673 -26.012 -27.657 1.00 40.15 341 GLY C CA 1
ATOM 8432 C C . GLY C 1 341 ? 2.488 -25.007 -26.875 1.00 44.95 341 GLY C C 1
ATOM 8433 O O . GLY C 1 341 ? 2.501 -25.074 -25.658 1.00 45.23 341 GLY C O 1
ATOM 8434 N N . ARG C 1 342 ? 3.136 -24.078 -27.593 1.00 50.96 342 ARG C N 1
ATOM 8435 C CA . ARG C 1 342 ? 3.957 -22.977 -27.058 1.00 54.99 342 ARG C CA 1
ATOM 8436 C C . ARG C 1 342 ? 4.134 -21.924 -28.115 1.00 50.20 342 ARG C C 1
ATOM 8437 O O . ARG C 1 342 ? 4.414 -22.264 -29.279 1.00 46.52 342 ARG C O 1
ATOM 8445 N N . GLY C 1 343 ? 4.025 -20.656 -27.728 1.00 47.89 343 GLY C N 1
ATOM 8446 C CA . GLY C 1 343 ? 4.286 -19.603 -28.683 1.00 46.13 343 GLY C CA 1
ATOM 8447 C C . GLY C 1 343 ? 3.038 -19.131 -29.389 1.00 43.32 343 GLY C C 1
ATOM 8448 O O . GLY C 1 343 ? 1.932 -19.254 -28.857 1.00 42.40 343 GLY C O 1
ATOM 8449 N N . ILE C 1 344 ? 3.200 -18.667 -30.623 1.00 41.65 344 ILE C N 1
ATOM 8450 C CA . ILE C 1 344 ? 2.089 -18.004 -31.305 1.00 41.45 344 ILE C CA 1
ATOM 8451 C C . ILE C 1 344 ? 0.942 -18.929 -31.678 1.00 39.00 344 ILE C C 1
ATOM 8452 O O . ILE C 1 344 ? -0.200 -18.469 -31.833 1.00 39.70 344 ILE C O 1
ATOM 8457 N N . HIS C 1 345 ? 1.213 -20.222 -31.810 1.00 37.63 345 HIS C N 1
ATOM 8458 C CA . HIS C 1 345 ? 0.140 -21.153 -32.166 1.00 37.82 345 HIS C CA 1
ATOM 8459 C C . HIS C 1 345 ? -0.440 -21.817 -30.921 1.00 38.64 345 HIS C C 1
ATOM 8460 O O . HIS C 1 345 ? -1.246 -22.729 -31.032 1.00 35.98 345 HIS C O 1
ATOM 8467 N N . PHE C 1 346 ? -0.069 -21.299 -29.748 1.00 41.73 346 PHE C N 1
ATOM 8468 C CA . PHE C 1 346 ? -0.591 -21.777 -28.461 1.00 43.54 346 PHE C CA 1
ATOM 8469 C C . PHE C 1 346 ? -2.107 -21.903 -28.477 1.00 40.94 346 PHE C C 1
ATOM 8470 O O . PHE C 1 346 ? -2.800 -20.919 -28.752 1.00 40.73 346 PHE C O 1
ATOM 8478 N N . CYS C 1 347 ? -2.598 -23.083 -28.071 1.00 38.41 347 CYS C N 1
ATOM 8479 C CA . CYS C 1 347 ? -4.000 -23.478 -28.226 1.00 35.34 347 CYS C CA 1
ATOM 8480 C C . CYS C 1 347 ? -5.017 -22.394 -27.936 1.00 36.26 347 CYS C C 1
ATOM 8481 O O . CYS C 1 347 ? -5.111 -21.946 -26.823 1.00 37.68 347 CYS C O 1
ATOM 8484 N N . LEU C 1 348 ? -5.770 -21.977 -28.950 1.00 37.18 348 LEU C N 1
ATOM 8485 C CA . LEU C 1 348 ? -6.804 -20.928 -28.816 1.00 38.33 348 LEU C CA 1
ATOM 8486 C C . LEU C 1 348 ? -8.008 -21.324 -27.984 1.00 37.57 348 LEU C C 1
ATOM 8487 O O . LEU C 1 348 ? -8.644 -20.479 -27.386 1.00 39.40 348 LEU C O 1
ATOM 8492 N N . GLY C 1 349 ? -8.372 -22.595 -27.994 1.00 36.57 349 GLY C N 1
ATOM 8493 C CA . GLY C 1 349 ? -9.558 -23.001 -27.272 1.00 36.19 349 GLY C CA 1
ATOM 8494 C C . GLY C 1 349 ? -9.288 -23.488 -25.860 1.00 37.76 349 GLY C C 1
ATOM 8495 O O . GLY C 1 349 ? -10.145 -24.109 -25.250 1.00 38.58 349 GLY C O 1
ATOM 8496 N N . ARG C 1 350 ? -8.111 -23.180 -25.330 1.00 38.88 350 ARG C N 1
ATOM 8497 C CA . ARG C 1 350 ? -7.702 -23.666 -24.005 1.00 39.06 350 ARG C CA 1
ATOM 8498 C C . ARG C 1 350 ? -8.677 -23.329 -22.894 1.00 37.67 350 ARG C C 1
ATOM 8499 O O . ARG C 1 350 ? -8.942 -24.160 -22.027 1.00 39.01 350 ARG C O 1
ATOM 8507 N N . GLN C 1 351 ? -9.201 -22.113 -22.904 1.00 35.76 351 GLN C N 1
ATOM 8508 C CA . GLN C 1 351 ? -10.101 -21.742 -21.854 1.00 37.12 351 GLN C CA 1
ATOM 8509 C C . GLN C 1 351 ? -11.312 -22.660 -21.931 1.00 35.71 351 GLN C C 1
ATOM 8510 O O . GLN C 1 351 ? -11.683 -23.262 -20.940 1.00 36.67 351 GLN C O 1
ATOM 8516 N N . LEU C 1 352 ? -11.884 -22.829 -23.119 1.00 35.83 352 LEU C N 1
ATOM 8517 C CA . LEU C 1 352 ? -13.030 -23.717 -23.279 1.00 34.41 352 LEU C CA 1
ATOM 8518 C C . LEU C 1 352 ? -12.686 -25.142 -22.925 1.00 31.85 352 LEU C C 1
ATOM 8519 O O . LEU C 1 352 ? -13.485 -25.840 -22.328 1.00 32.72 352 LEU C O 1
ATOM 8524 N N . ALA C 1 353 ? -11.520 -25.602 -23.352 1.00 31.42 353 ALA C N 1
ATOM 8525 C CA . ALA C 1 353 ? -11.099 -26.984 -23.095 1.00 32.02 353 ALA C CA 1
ATOM 8526 C C . ALA C 1 353 ? -10.887 -27.287 -21.609 1.00 32.88 353 ALA C C 1
ATOM 8527 O O . ALA C 1 353 ? -11.247 -28.363 -21.106 1.00 31.87 353 ALA C O 1
ATOM 8529 N N . ARG C 1 354 ? -10.246 -26.357 -20.915 1.00 34.71 354 ARG C N 1
ATOM 8530 C CA . ARG C 1 354 ? -10.025 -26.529 -19.484 1.00 37.03 354 ARG C CA 1
ATOM 8531 C C . ARG C 1 354 ? -11.345 -26.436 -18.734 1.00 39.32 354 ARG C C 1
ATOM 8532 O O . ARG C 1 354 ? -11.570 -27.221 -17.838 1.00 40.45 354 ARG C O 1
ATOM 8540 N N . MET C 1 355 ? -12.237 -25.537 -19.153 1.00 39.52 355 MET C N 1
ATOM 8541 C CA . MET C 1 355 ? -13.551 -25.390 -18.512 1.00 38.73 355 MET C CA 1
ATOM 8542 C C . MET C 1 355 ? -14.416 -26.643 -18.694 1.00 37.20 355 MET C C 1
ATOM 8543 O O . MET C 1 355 ? -15.002 -27.137 -17.750 1.00 37.90 355 MET C O 1
ATOM 8548 N N . GLU C 1 356 ? -14.455 -27.176 -19.908 1.00 37.03 356 GLU C N 1
ATOM 8549 C CA . GLU C 1 356 ? -15.260 -28.361 -20.240 1.00 36.77 356 GLU C CA 1
ATOM 8550 C C . GLU C 1 356 ? -14.869 -29.589 -19.492 1.00 36.52 356 GLU C C 1
ATOM 8551 O O . GLU C 1 356 ? -15.705 -30.313 -18.951 1.00 37.12 356 GLU C O 1
ATOM 8557 N N . SER C 1 357 ? -13.581 -29.855 -19.540 1.00 36.95 357 SER C N 1
ATOM 8558 C CA . SER C 1 357 ? -13.016 -31.029 -18.922 1.00 40.26 357 SER C CA 1
ATOM 8559 C C . SER C 1 357 ? -13.217 -31.030 -17.420 1.00 42.35 357 SER C C 1
ATOM 8560 O O . SER C 1 357 ? -13.560 -32.058 -16.821 1.00 44.10 357 SER C O 1
ATOM 8563 N N . LYS C 1 358 ? -12.986 -29.877 -16.812 1.00 41.60 358 LYS C N 1
ATOM 8564 C CA . LYS C 1 358 ? -13.185 -29.749 -15.395 1.00 41.01 358 LYS C CA 1
ATOM 8565 C C . LYS C 1 358 ? -14.629 -30.044 -14.998 1.00 40.68 358 LYS C C 1
ATOM 8566 O O . LYS C 1 358 ? -14.876 -30.813 -14.077 1.00 41.27 358 LYS C O 1
ATOM 8572 N N . ALA C 1 359 ? -15.580 -29.406 -15.665 1.00 40.16 359 ALA C N 1
ATOM 8573 C CA . ALA C 1 359 ? -16.991 -29.622 -15.361 1.00 40.16 359 ALA C CA 1
ATOM 8574 C C . ALA C 1 359 ? -17.355 -31.086 -15.639 1.00 39.68 359 ALA C C 1
ATOM 8575 O O . ALA C 1 359 ? -18.159 -31.689 -14.926 1.00 39.86 359 ALA C O 1
ATOM 8577 N N . ALA C 1 360 ? -16.758 -31.654 -16.681 1.00 38.11 360 ALA C N 1
ATOM 8578 C CA . ALA C 1 360 ? -17.062 -33.040 -17.027 1.00 37.37 360 ALA C CA 1
ATOM 8579 C C . ALA C 1 360 ? -16.513 -33.960 -15.951 1.00 37.62 360 ALA C C 1
ATOM 8580 O O . ALA C 1 360 ? -17.214 -34.837 -15.486 1.00 37.81 360 ALA C O 1
ATOM 8582 N N . VAL C 1 361 ? -15.266 -33.769 -15.543 1.00 36.94 361 VAL C N 1
ATOM 8583 C CA . VAL C 1 361 ? -14.718 -34.683 -14.542 1.00 36.83 361 VAL C CA 1
ATOM 8584 C C . VAL C 1 361 ? -15.453 -34.581 -13.211 1.00 36.55 361 VAL C C 1
ATOM 8585 O O . VAL C 1 361 ? -15.800 -35.584 -12.590 1.00 35.97 361 VAL C O 1
ATOM 8589 N N . GLU C 1 362 ? -15.689 -33.349 -12.793 1.00 37.37 362 GLU C N 1
ATOM 8590 C CA . GLU C 1 362 ? -16.408 -33.065 -11.563 1.00 39.68 362 GLU C CA 1
ATOM 8591 C C . GLU C 1 362 ? -17.814 -33.714 -11.578 1.00 38.64 362 GLU C C 1
ATOM 8592 O O . GLU C 1 362 ? -18.228 -34.343 -10.613 1.00 37.80 362 GLU C O 1
ATOM 8598 N N . ILE C 1 363 ? -18.548 -33.576 -12.672 1.00 38.11 363 ILE C N 1
ATOM 8599 C CA . ILE C 1 363 ? -19.886 -34.132 -12.672 1.00 38.70 363 ILE C CA 1
ATOM 8600 C C . ILE C 1 363 ? -19.843 -35.684 -12.774 1.00 36.52 363 ILE C C 1
ATOM 8601 O O . ILE C 1 363 ? -20.698 -36.350 -12.189 1.00 37.43 363 ILE C O 1
ATOM 8606 N N . LEU C 1 364 ? -18.853 -36.260 -13.453 1.00 33.37 364 LEU C N 1
ATOM 8607 C CA . LEU C 1 364 ? -18.658 -37.711 -13.409 1.00 34.71 364 LEU C CA 1
ATOM 8608 C C . LEU C 1 364 ? -18.346 -38.205 -11.984 1.00 36.62 364 LEU C C 1
ATOM 8609 O O . LEU C 1 364 ? -18.830 -39.259 -11.544 1.00 37.91 364 LEU C O 1
ATOM 8614 N N . LEU C 1 365 ? -17.508 -37.463 -11.274 1.00 36.79 365 LEU C N 1
ATOM 8615 C CA . LEU C 1 365 ? -17.190 -37.815 -9.900 1.00 37.57 365 LEU C CA 1
ATOM 8616 C C . LEU C 1 365 ? -18.416 -37.714 -8.990 1.00 38.18 365 LEU C C 1
ATOM 8617 O O . LEU C 1 365 ? -18.589 -38.513 -8.084 1.00 38.90 365 LEU C O 1
ATOM 8622 N N . ASP C 1 366 ? -19.286 -36.753 -9.259 1.00 37.46 366 ASP C N 1
ATOM 8623 C CA . ASP C 1 366 ? -20.442 -36.515 -8.407 1.00 38.98 366 ASP C CA 1
ATOM 8624 C C . ASP C 1 366 ? -21.625 -37.433 -8.729 1.00 39.15 366 ASP C C 1
ATOM 8625 O O . ASP C 1 366 ? -22.212 -38.035 -7.818 1.00 39.88 366 ASP C O 1
ATOM 8630 N N . ARG C 1 367 ? -21.973 -37.547 -10.011 1.00 39.37 367 ARG C N 1
ATOM 8631 C CA . ARG C 1 367 ? -23.142 -38.327 -10.414 1.00 40.50 367 ARG C CA 1
ATOM 8632 C C . ARG C 1 367 ? -22.842 -39.807 -10.481 1.00 40.37 367 ARG C C 1
ATOM 8633 O O . ARG C 1 367 ? -23.714 -40.613 -10.143 1.00 42.04 367 ARG C O 1
ATOM 8641 N N . LEU C 1 368 ? -21.620 -40.171 -10.887 1.00 37.99 368 LEU C N 1
ATOM 8642 C CA . LEU C 1 368 ? -21.274 -41.588 -11.046 1.00 36.08 368 LEU C CA 1
ATOM 8643 C C . LEU C 1 368 ? -20.019 -41.972 -10.275 1.00 36.06 368 LEU C C 1
ATOM 8644 O O . LEU C 1 368 ? -19.043 -42.427 -10.856 1.00 35.20 368 LEU C O 1
ATOM 8649 N N . PRO C 1 369 ? -20.072 -41.844 -8.945 1.00 38.35 369 PRO C N 1
ATOM 8650 C CA . PRO C 1 369 ? -18.862 -42.068 -8.153 1.00 40.60 369 PRO C CA 1
ATOM 8651 C C . PRO C 1 369 ? -18.351 -43.500 -8.218 1.00 42.36 369 PRO C C 1
ATOM 8652 O O . PRO C 1 369 ? -17.184 -43.709 -7.912 1.00 44.28 369 PRO C O 1
ATOM 8656 N N . THR C 1 370 ? -19.190 -44.453 -8.634 1.00 41.74 370 THR C N 1
ATOM 8657 C CA . THR C 1 370 ? -18.791 -45.858 -8.724 1.00 42.31 370 THR C CA 1
ATOM 8658 C C . THR C 1 370 ? -18.236 -46.219 -10.098 1.00 41.68 370 THR C C 1
ATOM 8659 O O . THR C 1 370 ? -17.875 -47.368 -10.348 1.00 42.76 370 THR C O 1
ATOM 8663 N N . LEU C 1 371 ? -18.222 -45.251 -11.003 1.00 40.74 371 LEU C N 1
ATOM 8664 C CA . LEU C 1 371 ? -17.718 -45.486 -12.344 1.00 41.32 371 LEU C CA 1
ATOM 8665 C C . LEU C 1 371 ? -16.288 -46.034 -12.289 1.00 42.15 371 LEU C C 1
ATOM 8666 O O . LEU C 1 371 ? -15.444 -45.485 -11.599 1.00 42.48 371 LEU C O 1
ATOM 8671 N N . ARG C 1 372 ? -16.057 -47.150 -12.979 1.00 41.99 372 ARG C N 1
ATOM 8672 C CA . ARG C 1 372 ? -14.738 -47.752 -13.117 1.00 42.26 372 ARG C CA 1
ATOM 8673 C C . ARG C 1 372 ? -14.578 -48.272 -14.555 1.00 41.46 372 ARG C C 1
ATOM 8674 O O . ARG C 1 372 ? -15.566 -48.463 -15.273 1.00 40.75 372 ARG C O 1
ATOM 8676 N N . ALA C 1 373 ? -13.333 -48.467 -14.979 1.00 41.44 373 ALA C N 1
ATOM 8677 C CA . ALA C 1 373 ? -13.046 -49.048 -16.284 1.00 41.41 373 ALA C CA 1
ATOM 8678 C C . ALA C 1 373 ? -13.497 -50.483 -16.241 1.00 42.66 373 ALA C C 1
ATOM 8679 O O . ALA C 1 373 ? -13.304 -51.148 -15.227 1.00 43.90 373 ALA C O 1
ATOM 8681 N N . ASP C 1 374 ? -14.182 -50.920 -17.294 1.00 43.01 374 ASP C N 1
ATOM 8682 C CA . ASP C 1 374 ? -14.714 -52.277 -17.366 1.00 45.32 374 ASP C CA 1
ATOM 8683 C C . ASP C 1 374 ? -13.554 -53.243 -17.511 1.00 47.01 374 ASP C C 1
ATOM 8684 O O . ASP C 1 374 ? -12.920 -53.273 -18.557 1.00 46.42 374 ASP C O 1
ATOM 8689 N N . PRO C 1 375 ? -13.289 -54.057 -16.476 1.00 50.03 375 PRO C N 1
ATOM 8690 C CA . PRO C 1 375 ? -12.095 -54.916 -16.514 1.00 50.94 375 PRO C CA 1
ATOM 8691 C C . PRO C 1 375 ? -12.181 -56.040 -17.530 1.00 49.76 375 PRO C C 1
ATOM 8692 O O . PRO C 1 375 ? -11.156 -56.483 -18.054 1.00 49.42 375 PRO C O 1
ATOM 8696 N N . ALA C 1 376 ? -13.399 -56.447 -17.850 1.00 49.11 376 ALA C N 1
ATOM 8697 C CA . ALA C 1 376 ? -13.603 -57.491 -18.836 1.00 49.07 376 ALA C CA 1
ATOM 8698 C C . ALA C 1 376 ? -13.424 -56.950 -20.258 1.00 47.15 376 ALA C C 1
ATOM 8699 O O . ALA C 1 376 ? -13.325 -57.725 -21.212 1.00 48.61 376 ALA C O 1
ATOM 8701 N N . ASN C 1 377 ? -13.352 -55.628 -20.383 1.00 42.98 377 ASN C N 1
ATOM 8702 C CA . ASN C 1 377 ? -13.322 -54.966 -21.679 1.00 39.51 377 ASN C CA 1
ATOM 8703 C C . ASN C 1 377 ? -12.482 -53.674 -21.696 1.00 36.35 377 ASN C C 1
ATOM 8704 O O . ASN C 1 377 ? -13.041 -52.577 -21.596 1.00 33.99 377 ASN C O 1
ATOM 8709 N N . PRO C 1 378 ? -11.151 -53.789 -21.901 1.00 37.06 378 PRO C N 1
ATOM 8710 C CA . PRO C 1 378 ? -10.256 -52.625 -21.864 1.00 36.00 378 PRO C CA 1
ATOM 8711 C C . PRO C 1 378 ? -10.481 -51.615 -22.986 1.00 32.39 378 PRO C C 1
ATOM 8712 O O . PRO C 1 378 ? -11.048 -51.949 -24.018 1.00 30.74 378 PRO C O 1
ATOM 8716 N N . PRO C 1 379 ? -9.990 -50.385 -22.791 1.00 32.23 379 PRO C N 1
ATOM 8717 C CA . PRO C 1 379 ? -10.126 -49.361 -23.821 1.00 32.20 379 PRO C CA 1
ATOM 8718 C C . PRO C 1 379 ? -9.255 -49.647 -25.047 1.00 34.81 379 PRO C C 1
ATOM 8719 O O . PRO C 1 379 ? -8.291 -50.417 -25.012 1.00 26.82 379 PRO C O 1
ATOM 8723 N N . THR C 1 380 ? -9.637 -49.027 -26.158 1.00 33.75 380 THR C N 1
ATOM 8724 C CA . THR C 1 380 ? -8.792 -48.982 -27.359 1.00 31.90 380 THR C CA 1
ATOM 8725 C C . THR C 1 380 ? -8.308 -47.559 -27.530 1.00 30.41 380 THR C C 1
ATOM 8726 O O . THR C 1 380 ? -8.941 -46.622 -27.038 1.00 30.85 380 THR C O 1
ATOM 8730 N N . PHE C 1 381 ? -7.157 -47.408 -28.165 1.00 30.22 381 PHE C N 1
ATOM 8731 C CA . PHE C 1 381 ? -6.580 -46.098 -28.387 1.00 30.33 381 PHE C CA 1
ATOM 8732 C C . PHE C 1 381 ? -6.787 -45.596 -29.803 1.00 28.82 381 PHE C C 1
ATOM 8733 O O . PHE C 1 381 ? -6.910 -46.372 -30.752 1.00 27.10 381 PHE C O 1
ATOM 8741 N N . LEU C 1 382 ? -6.847 -44.283 -29.917 1.00 28.37 382 LEU C N 1
ATOM 8742 C CA . LEU C 1 382 ? -7.121 -43.678 -31.201 1.00 31.94 382 LEU C CA 1
ATOM 8743 C C . LEU C 1 382 ? -5.967 -44.023 -32.157 1.00 32.61 382 LEU C C 1
ATOM 8744 O O . LEU C 1 382 ? -4.787 -43.840 -31.819 1.00 31.70 382 LEU C O 1
ATOM 8749 N N . GLN C 1 383 ? -6.339 -44.560 -33.320 1.00 33.85 383 GLN C N 1
ATOM 8750 C CA . GLN C 1 383 ? -5.434 -45.098 -34.344 1.00 36.42 383 GLN C CA 1
ATOM 8751 C C . GLN C 1 383 ? -4.820 -44.005 -35.231 1.00 33.70 383 GLN C C 1
ATOM 8752 O O . GLN C 1 383 ? -4.821 -44.095 -36.458 1.00 34.71 383 GLN C O 1
ATOM 8758 N N . VAL C 1 384 ? -4.278 -42.993 -34.588 1.00 30.28 384 VAL C N 1
ATOM 8759 C CA . VAL C 1 384 ? -3.773 -41.822 -35.263 1.00 29.80 384 VAL C CA 1
ATOM 8760 C C . VAL C 1 384 ? -2.469 -41.477 -34.626 1.00 27.25 384 VAL C C 1
ATOM 8761 O O . VAL C 1 384 ? -2.431 -41.347 -33.416 1.00 24.00 384 VAL C O 1
ATOM 8765 N N . VAL C 1 385 ? -1.422 -41.287 -35.415 1.00 28.35 385 VAL C N 1
ATOM 8766 C CA . VAL C 1 385 ? -0.075 -41.254 -34.852 1.00 29.97 385 VAL C CA 1
ATOM 8767 C C . VAL C 1 385 ? 0.225 -39.999 -33.980 1.00 34.19 385 VAL C C 1
ATOM 8768 O O . VAL C 1 385 ? 1.008 -40.070 -33.009 1.00 32.76 385 VAL C O 1
ATOM 8772 N N . ASP C 1 386 ? -0.398 -38.866 -34.309 1.00 34.64 386 ASP C N 1
ATOM 8773 C CA . ASP C 1 386 ? -0.145 -37.616 -33.577 1.00 36.14 386 ASP C CA 1
ATOM 8774 C C . ASP C 1 386 ? -1.128 -37.350 -32.430 1.00 33.89 386 ASP C C 1
ATOM 8775 O O . ASP C 1 386 ? -1.234 -36.243 -31.934 1.00 34.35 386 ASP C O 1
ATOM 8780 N N . ALA C 1 387 ? -1.862 -38.376 -32.041 1.00 32.42 387 ALA C N 1
ATOM 8781 C CA . ALA C 1 387 ? -2.797 -38.276 -30.935 1.00 31.15 387 ALA C CA 1
ATOM 8782 C C . ALA C 1 387 ? -2.510 -39.394 -29.940 1.00 31.36 387 ALA C C 1
ATOM 8783 O O . ALA C 1 387 ? -2.336 -40.552 -30.342 1.00 33.67 387 ALA C O 1
ATOM 8785 N N . SER C 1 388 ? -2.445 -39.063 -28.657 1.00 29.17 388 SER C N 1
ATOM 8786 C CA . SER C 1 388 ? -2.265 -40.095 -27.669 1.00 30.63 388 SER C CA 1
ATOM 8787 C C . SER C 1 388 ? -3.440 -40.120 -26.701 1.00 30.96 388 SER C C 1
ATOM 8788 O O . SER C 1 388 ? -3.592 -39.256 -25.797 1.00 31.54 388 SER C O 1
ATOM 8791 N N . GLY C 1 389 ? -4.310 -41.099 -26.912 1.00 29.60 389 GLY C N 1
ATOM 8792 C CA . GLY C 1 389 ? -5.476 -41.235 -26.060 1.00 28.89 389 GLY C CA 1
ATOM 8793 C C . GLY C 1 389 ? -6.463 -42.296 -26.506 1.00 28.59 389 GLY C C 1
ATOM 8794 O O . GLY C 1 389 ? -6.355 -42.864 -27.602 1.00 29.04 389 GLY C O 1
ATOM 8795 N N . VAL C 1 390 ? -7.491 -42.492 -25.688 1.00 28.68 390 VAL C N 1
ATOM 8796 C CA . VAL C 1 390 ? -8.449 -43.562 -25.919 1.00 28.78 390 VAL C CA 1
ATOM 8797 C C . VAL C 1 390 ? -9.543 -43.226 -26.938 1.00 31.00 390 VAL C C 1
ATOM 8798 O O . VAL C 1 390 ? -10.139 -42.144 -26.931 1.00 32.51 390 VAL C O 1
ATOM 8802 N N . ALA C 1 391 ? -9.831 -44.204 -27.774 1.00 31.40 391 ALA C N 1
ATOM 8803 C CA . ALA C 1 391 ? -10.921 -44.115 -28.746 1.00 30.72 391 ALA C CA 1
ATOM 8804 C C . ALA C 1 391 ? -12.272 -44.653 -28.185 1.00 32.07 391 ALA C C 1
ATOM 8805 O O . ALA C 1 391 ? -13.380 -44.228 -28.602 1.00 34.18 391 ALA C O 1
ATOM 8807 N N . THR C 1 392 ? -12.171 -45.617 -27.280 1.00 28.73 392 THR C N 1
ATOM 8808 C CA . THR C 1 392 ? -13.317 -46.231 -26.622 1.00 28.46 392 THR C CA 1
ATOM 8809 C C . THR C 1 392 ? -12.997 -46.451 -25.161 1.00 29.17 392 THR C C 1
ATOM 8810 O O . THR C 1 392 ? -11.880 -46.840 -24.840 1.00 30.93 392 THR C O 1
ATOM 8814 N N . LEU C 1 393 ? -13.932 -46.162 -24.258 1.00 28.75 393 LEU C N 1
ATOM 8815 C CA . LEU C 1 393 ? -13.638 -46.439 -22.867 1.00 32.26 393 LEU C CA 1
ATOM 8816 C C . LEU C 1 393 ? -14.804 -47.140 -22.229 1.00 25.85 393 LEU C C 1
ATOM 8817 O O . LEU C 1 393 ? -15.628 -46.483 -21.606 1.00 27.59 393 LEU C O 1
ATOM 8822 N N . PRO C 1 394 ? -14.858 -48.481 -22.330 1.00 26.43 394 PRO C N 1
ATOM 8823 C CA . PRO C 1 394 ? -15.963 -49.167 -21.661 1.00 27.18 394 PRO C CA 1
ATOM 8824 C C . PRO C 1 394 ? -15.941 -48.970 -20.167 1.00 29.13 394 PRO C C 1
ATOM 8825 O O . PRO C 1 394 ? -14.912 -49.271 -19.521 1.00 28.53 394 PRO C O 1
ATOM 8829 N N . VAL C 1 395 ? -17.052 -48.477 -19.630 1.00 28.13 395 VAL C N 1
ATOM 8830 C CA . VAL C 1 395 ? -17.154 -48.284 -18.199 1.00 29.87 395 VAL C CA 1
ATOM 8831 C C . VAL C 1 395 ? -18.354 -49.057 -17.596 1.00 32.60 395 VAL C C 1
ATOM 8832 O O . VAL C 1 395 ? -19.320 -49.358 -18.298 1.00 31.02 395 VAL C O 1
ATOM 8836 N N . VAL C 1 396 ? -18.240 -49.421 -16.315 1.00 35.08 396 VAL C N 1
ATOM 8837 C CA . VAL C 1 396 ? -19.303 -50.072 -15.548 1.00 36.99 396 VAL C CA 1
ATOM 8838 C C . VAL C 1 396 ? -19.631 -49.223 -14.301 1.00 39.43 396 VAL C C 1
ATOM 8839 O O . VAL C 1 396 ? -18.737 -48.606 -13.715 1.00 38.00 396 VAL C O 1
ATOM 8843 N N . THR C 1 397 ? -20.913 -49.194 -13.921 1.00 42.33 397 THR C N 1
ATOM 8844 C CA . THR C 1 397 ? -21.390 -48.468 -12.741 1.00 47.18 397 THR C CA 1
ATOM 8845 C C . THR C 1 397 ? -21.790 -49.355 -11.552 1.00 53.28 397 THR C C 1
ATOM 8846 O O . THR C 1 397 ? -22.235 -48.836 -10.531 1.00 56.07 397 THR C O 1
ATOM 8850 N N . GLN C 1 398 ? -21.661 -50.675 -11.675 1.00 55.48 398 GLN C N 1
ATOM 8851 C CA . GLN C 1 398 ? -22.002 -51.581 -10.571 1.00 58.29 398 GLN C CA 1
ATOM 8852 C C . GLN C 1 398 ? -20.753 -52.191 -9.945 1.00 61.49 398 GLN C C 1
ATOM 8853 O O . GLN C 1 398 ? -19.680 -52.192 -10.561 1.00 62.73 398 GLN C O 1
ATOM 8855 N N . TRP D 1 9 ? 16.371 -13.125 -24.637 1.00 53.33 9 TRP D N 1
ATOM 8856 C CA . TRP D 1 9 ? 15.334 -12.477 -25.450 1.00 51.72 9 TRP D CA 1
ATOM 8857 C C . TRP D 1 9 ? 15.734 -12.281 -26.907 1.00 52.45 9 TRP D C 1
ATOM 8858 O O . TRP D 1 9 ? 16.885 -11.985 -27.219 1.00 51.85 9 TRP D O 1
ATOM 8869 N N . GLU D 1 10 ? 14.755 -12.431 -27.791 1.00 53.95 10 GLU D N 1
ATOM 8870 C CA . GLU D 1 10 ? 15.034 -12.431 -29.216 1.00 55.43 10 GLU D CA 1
ATOM 8871 C C . GLU D 1 10 ? 14.968 -11.023 -29.797 1.00 52.47 10 GLU D C 1
ATOM 8872 O O . GLU D 1 10 ? 14.004 -10.684 -30.503 1.00 52.01 10 GLU D O 1
ATOM 8878 N N . PHE D 1 11 ? 15.983 -10.208 -29.512 1.00 49.89 11 PHE D N 1
ATOM 8879 C CA . PHE D 1 11 ? 16.002 -8.852 -30.040 1.00 46.73 11 PHE D CA 1
ATOM 8880 C C . PHE D 1 11 ? 16.227 -8.830 -31.534 1.00 46.49 11 PHE D C 1
ATOM 8881 O O . PHE D 1 11 ? 16.664 -9.822 -32.119 1.00 47.04 11 PHE D O 1
ATOM 8889 N N . HIS D 1 12 ? 15.880 -7.699 -32.150 1.00 45.57 12 HIS D N 1
ATOM 8890 C CA . HIS D 1 12 ? 16.375 -7.360 -33.481 1.00 46.48 12 HIS D CA 1
ATOM 8891 C C . HIS D 1 12 ? 17.898 -7.537 -33.470 1.00 46.75 12 HIS D C 1
ATOM 8892 O O . HIS D 1 12 ? 18.569 -7.075 -32.546 1.00 45.95 12 HIS D O 1
ATOM 8899 N N . PRO D 1 13 ? 18.452 -8.214 -34.489 1.00 47.43 13 PRO D N 1
ATOM 8900 C CA . PRO D 1 13 ? 19.901 -8.493 -34.489 1.00 47.82 13 PRO D CA 1
ATOM 8901 C C . PRO D 1 13 ? 20.790 -7.233 -34.509 1.00 45.74 13 PRO D C 1
ATOM 8902 O O . PRO D 1 13 ? 21.955 -7.312 -34.092 1.00 47.84 13 PRO D O 1
ATOM 8906 N N . GLY D 1 14 ? 20.265 -6.108 -34.988 1.00 41.44 14 GLY D N 1
ATOM 8907 C CA . GLY D 1 14 ? 21.038 -4.893 -35.012 1.00 38.36 14 GLY D CA 1
ATOM 8908 C C . GLY D 1 14 ? 21.187 -4.217 -33.677 1.00 36.03 14 GLY D C 1
ATOM 8909 O O . GLY D 1 14 ? 22.010 -3.341 -33.529 1.00 37.20 14 GLY D O 1
ATOM 8910 N N . HIS D 1 15 ? 20.373 -4.591 -32.700 1.00 33.85 15 HIS D N 1
ATOM 8911 C CA . HIS D 1 15 ? 20.354 -3.851 -31.440 1.00 32.06 15 HIS D CA 1
ATOM 8912 C C . HIS D 1 15 ? 21.340 -4.511 -30.463 1.00 32.44 15 HIS D C 1
ATOM 8913 O O . HIS D 1 15 ? 20.912 -5.089 -29.461 1.00 32.06 15 HIS D O 1
ATOM 8920 N N . PHE D 1 16 ? 22.638 -4.431 -30.761 1.00 33.02 16 PHE D N 1
ATOM 8921 C CA . PHE D 1 16 ? 23.649 -5.110 -29.933 1.00 35.37 16 PHE D CA 1
ATOM 8922 C C . PHE D 1 16 ? 23.649 -4.643 -28.469 1.00 36.35 16 PHE D C 1
ATOM 8923 O O . PHE D 1 16 ? 24.073 -5.407 -27.579 1.00 39.49 16 PHE D O 1
ATOM 8931 N N . TRP D 1 17 ? 23.263 -3.380 -28.226 1.00 34.52 17 TRP D N 1
ATOM 8932 C CA . TRP D 1 17 ? 23.246 -2.821 -26.856 1.00 34.01 17 TRP D CA 1
ATOM 8933 C C . TRP D 1 17 ? 22.211 -3.516 -25.954 1.00 37.03 17 TRP D C 1
ATOM 8934 O O . TRP D 1 17 ? 22.367 -3.554 -24.723 1.00 40.12 17 TRP D O 1
ATOM 8945 N N . MET D 1 18 ? 21.158 -4.078 -26.544 1.00 36.32 18 MET D N 1
ATOM 8946 C CA . MET D 1 18 ? 20.236 -4.832 -25.698 1.00 37.47 18 MET D CA 1
ATOM 8947 C C . MET D 1 18 ? 20.936 -6.104 -25.133 1.00 34.00 18 MET D C 1
ATOM 8948 O O . MET D 1 18 ? 20.545 -6.634 -24.104 1.00 34.11 18 MET D O 1
ATOM 8953 N N . ARG D 1 19 ? 22.011 -6.539 -25.777 1.00 37.62 19 ARG D N 1
ATOM 8954 C CA . ARG D 1 19 ? 22.753 -7.746 -25.370 1.00 42.37 19 ARG D CA 1
ATOM 8955 C C . ARG D 1 19 ? 23.987 -7.427 -24.521 1.00 42.60 19 ARG D C 1
ATOM 8956 O O . ARG D 1 19 ? 24.820 -8.307 -24.259 1.00 41.23 19 ARG D O 1
ATOM 8964 N N . GLY D 1 20 ? 24.088 -6.187 -24.049 1.00 41.79 20 GLY D N 1
ATOM 8965 C CA . GLY D 1 20 ? 25.205 -5.814 -23.190 1.00 42.73 20 GLY D CA 1
ATOM 8966 C C . GLY D 1 20 ? 26.518 -5.664 -23.944 1.00 44.07 20 GLY D C 1
ATOM 8967 O O . GLY D 1 20 ? 27.596 -5.748 -23.350 1.00 45.72 20 GLY D O 1
ATOM 8968 N N . LYS D 1 21 ? 26.458 -5.418 -25.253 1.00 45.16 21 LYS D N 1
ATOM 8969 C CA . LYS D 1 21 ? 27.702 -5.223 -25.994 1.00 47.31 21 LYS D CA 1
ATOM 8970 C C . LYS D 1 21 ? 27.964 -3.737 -26.311 1.00 45.60 21 LYS D C 1
ATOM 8971 O O . LYS D 1 21 ? 27.084 -2.983 -26.729 1.00 40.51 21 LYS D O 1
ATOM 8977 N N . ARG D 1 22 ? 29.199 -3.325 -26.096 1.00 48.22 22 ARG D N 1
ATOM 8978 C CA . ARG D 1 22 ? 29.632 -1.970 -26.377 1.00 48.87 22 ARG D CA 1
ATOM 8979 C C . ARG D 1 22 ? 29.881 -1.773 -27.877 1.00 46.81 22 ARG D C 1
ATOM 8980 O O . ARG D 1 22 ? 30.303 -2.695 -28.563 1.00 45.38 22 ARG D O 1
ATOM 8988 N N . PRO D 1 23 ? 29.629 -0.560 -28.403 1.00 46.00 23 PRO D N 1
ATOM 8989 C CA . PRO D 1 23 ? 30.010 -0.388 -29.812 1.00 44.90 23 PRO D CA 1
ATOM 8990 C C . PRO D 1 23 ? 31.530 -0.503 -29.960 1.00 45.38 23 PRO D C 1
ATOM 8991 O O . PRO D 1 23 ? 32.226 -0.091 -29.070 1.00 42.64 23 PRO D O 1
ATOM 8995 N N . ASP D 1 24 ? 32.009 -1.069 -31.059 1.00 48.38 24 ASP D N 1
ATOM 8996 C CA . ASP D 1 24 ? 33.441 -1.096 -31.333 1.00 51.16 24 ASP D CA 1
ATOM 8997 C C . ASP D 1 24 ? 33.928 0.342 -31.610 1.00 48.60 24 ASP D C 1
ATOM 8998 O O . ASP D 1 24 ? 35.036 0.707 -31.216 1.00 47.75 24 ASP D O 1
ATOM 9003 N N . LYS D 1 25 ? 33.129 1.136 -32.334 1.00 45.18 25 LYS D N 1
ATOM 9004 C CA . LYS D 1 25 ? 33.450 2.555 -32.534 1.00 44.53 25 LYS D CA 1
ATOM 9005 C C . LYS D 1 25 ? 32.226 3.426 -32.280 1.00 42.93 25 LYS D C 1
ATOM 9006 O O . LYS D 1 25 ? 31.114 2.953 -32.441 1.00 42.46 25 LYS D O 1
ATOM 9012 N N . ILE D 1 26 ? 32.444 4.651 -31.795 1.00 42.46 26 ILE D N 1
ATOM 9013 C CA . ILE D 1 26 ? 31.359 5.596 -31.515 1.00 41.90 26 ILE D CA 1
ATOM 9014 C C . ILE D 1 26 ? 30.672 6.004 -32.813 1.00 39.78 26 ILE D C 1
ATOM 9015 O O . ILE D 1 26 ? 29.452 6.174 -32.849 1.00 38.74 26 ILE D O 1
ATOM 9020 N N . VAL D 1 27 ? 31.464 6.186 -33.867 1.00 39.99 27 VAL D N 1
ATOM 9021 C CA . VAL D 1 27 ? 30.925 6.511 -35.191 1.00 40.05 27 VAL D CA 1
ATOM 9022 C C . VAL D 1 27 ? 31.477 5.494 -36.189 1.00 41.39 27 VAL D C 1
ATOM 9023 O O . VAL D 1 27 ? 32.694 5.232 -36.183 1.00 40.93 27 VAL D O 1
ATOM 9027 N N . ASP D 1 28 ? 30.608 4.887 -37.008 1.00 41.87 28 ASP D N 1
ATOM 9028 C CA . ASP D 1 28 ? 31.093 4.024 -38.083 1.00 44.83 28 ASP D CA 1
ATOM 9029 C C . ASP D 1 28 ? 30.276 4.202 -39.325 1.00 44.34 28 ASP D C 1
ATOM 9030 O O . ASP D 1 28 ? 29.172 4.738 -39.285 1.00 41.78 28 ASP D O 1
ATOM 9035 N N . TYR D 1 29 ? 30.788 3.651 -40.413 1.00 46.15 29 TYR D N 1
ATOM 9036 C CA . TYR D 1 29 ? 30.133 3.780 -41.683 1.00 46.46 29 TYR D CA 1
ATOM 9037 C C . TYR D 1 29 ? 29.694 2.412 -42.159 1.00 46.29 29 TYR D C 1
ATOM 9038 O O . TYR D 1 29 ? 30.414 1.423 -42.006 1.00 46.17 29 TYR D O 1
ATOM 9047 N N . ASP D 1 30 ? 28.460 2.355 -42.647 1.00 46.14 30 ASP D N 1
ATOM 9048 C CA . ASP D 1 30 ? 27.890 1.137 -43.206 1.00 48.05 30 ASP D CA 1
ATOM 9049 C C . ASP D 1 30 ? 28.028 1.242 -44.733 1.00 52.13 30 ASP D C 1
ATOM 9050 O O . ASP D 1 30 ? 27.335 2.036 -45.360 1.00 50.53 30 ASP D O 1
ATOM 9055 N N . GLU D 1 31 ? 28.940 0.466 -45.327 1.00 57.41 31 GLU D N 1
ATOM 9056 C CA . GLU D 1 31 ? 29.243 0.609 -46.753 1.00 62.04 31 GLU D CA 1
ATOM 9057 C C . GLU D 1 31 ? 28.115 0.221 -47.698 1.00 64.41 31 GLU D C 1
ATOM 9058 O O . GLU D 1 31 ? 27.993 0.801 -48.780 1.00 66.38 31 GLU D O 1
ATOM 9064 N N . GLU D 1 32 ? 27.343 -0.792 -47.322 1.00 64.74 32 GLU D N 1
ATOM 9065 C CA . GLU D 1 32 ? 26.289 -1.332 -48.179 1.00 66.03 32 GLU D CA 1
ATOM 9066 C C . GLU D 1 32 ? 24.997 -0.520 -48.135 1.00 62.84 32 GLU D C 1
ATOM 9067 O O . GLU D 1 32 ? 24.329 -0.335 -49.161 1.00 63.55 32 GLU D O 1
ATOM 9073 N N . LEU D 1 33 ? 24.676 0.018 -46.960 1.00 59.29 33 LEU D N 1
ATOM 9074 C CA . LEU D 1 33 ? 23.461 0.798 -46.807 1.00 55.86 33 LEU D CA 1
ATOM 9075 C C . LEU D 1 33 ? 23.822 2.258 -47.004 1.00 54.73 33 LEU D C 1
ATOM 9076 O O . LEU D 1 33 ? 22.937 3.123 -47.121 1.00 54.00 33 LEU D O 1
ATOM 9081 N N . GLN D 1 34 ? 25.128 2.517 -47.020 1.00 54.70 34 GLN D N 1
ATOM 9082 C CA . GLN D 1 34 ? 25.644 3.844 -47.304 1.00 54.78 34 GLN D CA 1
ATOM 9083 C C . GLN D 1 34 ? 25.064 4.893 -46.338 1.00 52.58 34 GLN D C 1
ATOM 9084 O O . GLN D 1 34 ? 24.428 5.860 -46.759 1.00 52.93 34 GLN D O 1
ATOM 9090 N N . LEU D 1 35 ? 25.267 4.674 -45.041 1.00 50.44 35 LEU D N 1
ATOM 9091 C CA . LEU D 1 35 ? 24.792 5.597 -44.020 1.00 45.88 35 LEU D CA 1
ATOM 9092 C C . LEU D 1 35 ? 25.790 5.588 -42.884 1.00 43.14 35 LEU D C 1
ATOM 9093 O O . LEU D 1 35 ? 26.626 4.695 -42.817 1.00 45.05 35 LEU D O 1
ATOM 9098 N N . TRP D 1 36 ? 25.680 6.562 -41.989 1.00 39.50 36 TRP D N 1
ATOM 9099 C CA . TRP D 1 36 ? 26.549 6.628 -40.827 1.00 36.53 36 TRP D CA 1
ATOM 9100 C C . TRP D 1 36 ? 25.740 6.323 -39.553 1.00 36.93 36 TRP D C 1
ATOM 9101 O O . TRP D 1 36 ? 24.581 6.752 -39.418 1.00 37.39 36 TRP D O 1
ATOM 9112 N N . ASN D 1 37 ? 26.371 5.626 -38.610 1.00 36.03 37 ASN D N 1
ATOM 9113 C CA . ASN D 1 37 ? 25.766 5.250 -37.333 1.00 33.22 37 ASN D CA 1
ATOM 9114 C C . ASN D 1 37 ? 26.453 5.977 -36.195 1.00 30.95 37 ASN D C 1
ATOM 9115 O O . ASN D 1 37 ? 27.667 5.984 -36.146 1.00 30.36 37 ASN D O 1
ATOM 9120 N N . VAL D 1 38 ? 25.693 6.593 -35.294 1.00 30.46 38 VAL D N 1
ATOM 9121 C CA . VAL D 1 38 ? 26.262 7.146 -34.047 1.00 30.07 38 VAL D CA 1
ATOM 9122 C C . VAL D 1 38 ? 25.639 6.443 -32.846 1.00 28.67 38 VAL D C 1
ATOM 9123 O O . VAL D 1 38 ? 24.401 6.327 -32.761 1.00 28.23 38 VAL D O 1
ATOM 9127 N N . TYR D 1 39 ? 26.503 5.975 -31.942 1.00 28.54 39 TYR D N 1
ATOM 9128 C CA . TYR D 1 39 ? 26.118 5.168 -30.793 1.00 28.51 39 TYR D CA 1
ATOM 9129 C C . TYR D 1 39 ? 26.405 5.866 -29.460 1.00 28.03 39 TYR D C 1
ATOM 9130 O O . TYR D 1 39 ? 25.955 5.402 -28.401 1.00 26.22 39 TYR D O 1
ATOM 9139 N N . GLY D 1 40 ? 27.129 6.984 -29.497 1.00 27.70 40 GLY D N 1
ATOM 9140 C CA . GLY D 1 40 ? 27.544 7.625 -28.255 1.00 29.40 40 GLY D CA 1
ATOM 9141 C C . GLY D 1 40 ? 26.546 8.624 -27.722 1.00 28.84 40 GLY D C 1
ATOM 9142 O O . GLY D 1 40 ? 25.805 9.253 -28.510 1.00 26.62 40 GLY D O 1
ATOM 9143 N N . TYR D 1 41 ? 26.495 8.792 -26.395 1.00 28.48 41 TYR D N 1
ATOM 9144 C CA . TYR D 1 41 ? 25.502 9.724 -25.859 1.00 29.73 41 TYR D CA 1
ATOM 9145 C C . TYR D 1 41 ? 25.835 11.243 -26.095 1.00 30.96 41 TYR D C 1
ATOM 9146 O O . TYR D 1 41 ? 25.017 11.949 -26.707 1.00 32.02 41 TYR D O 1
ATOM 9155 N N . PRO D 1 42 ? 27.007 11.749 -25.653 1.00 30.81 42 PRO D N 1
ATOM 9156 C CA . PRO D 1 42 ? 27.232 13.183 -25.935 1.00 32.08 42 PRO D CA 1
ATOM 9157 C C . PRO D 1 42 ? 27.231 13.560 -27.448 1.00 31.43 42 PRO D C 1
ATOM 9158 O O . PRO D 1 42 ? 26.917 14.719 -27.756 1.00 31.57 42 PRO D O 1
ATOM 9162 N N . GLU D 1 43 ? 27.605 12.638 -28.335 1.00 28.56 43 GLU D N 1
ATOM 9163 C CA . GLU D 1 43 ? 27.580 12.906 -29.750 1.00 27.03 43 GLU D CA 1
ATOM 9164 C C . GLU D 1 43 ? 26.135 13.064 -30.221 1.00 27.51 43 GLU D C 1
ATOM 9165 O O . GLU D 1 43 ? 25.821 13.998 -30.940 1.00 25.09 43 GLU D O 1
ATOM 9171 N N . SER D 1 44 ? 25.293 12.126 -29.798 1.00 27.18 44 SER D N 1
ATOM 9172 C CA . SER D 1 44 ? 23.863 12.117 -30.091 1.00 26.78 44 SER D CA 1
ATOM 9173 C C . SER D 1 44 ? 23.196 13.399 -29.610 1.00 26.04 44 SER D C 1
ATOM 9174 O O . SER D 1 44 ? 22.447 14.029 -30.362 1.00 27.00 44 SER D O 1
ATOM 9177 N N . ALA D 1 45 ? 23.450 13.756 -28.345 1.00 25.08 45 ALA D N 1
ATOM 9178 C CA . ALA D 1 45 ? 22.938 14.989 -27.746 1.00 25.08 45 ALA D CA 1
ATOM 9179 C C . ALA D 1 45 ? 23.355 16.187 -28.581 1.00 26.82 45 ALA D C 1
ATOM 9180 O O . ALA D 1 45 ? 22.495 17.006 -28.960 1.00 27.29 45 ALA D O 1
ATOM 9182 N N . ALA D 1 46 ? 24.653 16.241 -28.929 1.00 25.02 46 ALA D N 1
ATOM 9183 C CA . ALA D 1 46 ? 25.205 17.331 -29.725 1.00 25.73 46 ALA D CA 1
ATOM 9184 C C . ALA D 1 46 ? 24.540 17.376 -31.113 1.00 29.36 46 ALA D C 1
ATOM 9185 O O . ALA D 1 46 ? 24.130 18.449 -31.546 1.00 27.50 46 ALA D O 1
ATOM 9187 N N . ILE D 1 47 ? 24.405 16.210 -31.758 1.00 28.33 47 ILE D N 1
ATOM 9188 C CA . ILE D 1 47 ? 23.807 16.119 -33.056 1.00 27.52 47 ILE D CA 1
ATOM 9189 C C . ILE D 1 47 ? 22.323 16.580 -33.058 1.00 24.49 47 ILE D C 1
ATOM 9190 O O . ILE D 1 47 ? 21.945 17.385 -33.904 1.00 24.61 47 ILE D O 1
ATOM 9195 N N . LEU D 1 48 ? 21.511 16.072 -32.118 1.00 23.71 48 LEU D N 1
ATOM 9196 C CA . LEU D 1 48 ? 20.079 16.409 -32.026 1.00 25.02 48 LEU D CA 1
ATOM 9197 C C . LEU D 1 48 ? 19.902 17.879 -31.665 1.00 27.56 48 LEU D C 1
ATOM 9198 O O . LEU D 1 48 ? 18.915 18.539 -32.084 1.00 28.50 48 LEU D O 1
ATOM 9203 N N . SER D 1 49 ? 20.873 18.421 -30.945 1.00 22.62 49 SER D N 1
ATOM 9204 C CA . SER D 1 49 ? 20.812 19.821 -30.517 1.00 29.66 49 SER D CA 1
ATOM 9205 C C . SER D 1 49 ? 21.319 20.818 -31.547 1.00 32.08 49 SER D C 1
ATOM 9206 O O . SER D 1 49 ? 21.358 22.013 -31.268 1.00 32.96 49 SER D O 1
ATOM 9209 N N . ASN D 1 50 ? 21.750 20.326 -32.704 1.00 32.94 50 ASN D N 1
ATOM 9210 C CA . ASN D 1 50 ? 22.191 21.196 -33.793 1.00 33.77 50 ASN D CA 1
ATOM 9211 C C . ASN D 1 50 ? 21.404 20.922 -35.094 1.00 30.80 50 ASN D C 1
ATOM 9212 O O . ASN D 1 50 ? 21.907 20.242 -35.977 1.00 29.64 50 ASN D O 1
ATOM 9217 N N . PRO D 1 51 ? 20.146 21.413 -35.194 1.00 28.22 51 PRO D N 1
ATOM 9218 C CA . PRO D 1 51 ? 19.331 21.120 -36.383 1.00 26.68 51 PRO D CA 1
ATOM 9219 C C . PRO D 1 51 ? 19.801 21.834 -37.649 1.00 27.47 51 PRO D C 1
ATOM 9220 O O . PRO D 1 51 ? 19.437 21.423 -38.746 1.00 27.17 51 PRO D O 1
ATOM 9224 N N . LYS D 1 52 ? 20.538 22.925 -37.515 1.00 27.36 52 LYS D N 1
ATOM 9225 C CA . LYS D 1 52 ? 20.961 23.649 -38.701 1.00 29.56 52 LYS D CA 1
ATOM 9226 C C . LYS D 1 52 ? 21.886 22.814 -39.594 1.00 30.92 52 LYS D C 1
ATOM 9227 O O . LYS D 1 52 ? 21.742 22.810 -40.820 1.00 30.13 52 LYS D O 1
ATOM 9233 N N . VAL D 1 53 ? 22.798 22.092 -38.943 1.00 30.02 53 VAL D N 1
ATOM 9234 C CA . VAL D 1 53 ? 23.802 21.216 -39.536 1.00 30.02 53 VAL D CA 1
ATOM 9235 C C . VAL D 1 53 ? 23.210 19.811 -39.753 1.00 28.49 53 VAL D C 1
ATOM 9236 O O . VAL D 1 53 ? 23.393 19.172 -40.801 1.00 29.54 53 VAL D O 1
ATOM 9240 N N . PHE D 1 54 ? 22.475 19.344 -38.750 1.00 26.11 54 PHE D N 1
ATOM 9241 C CA . PHE D 1 54 ? 21.849 18.024 -38.802 1.00 24.83 54 PHE D CA 1
ATOM 9242 C C . PHE D 1 54 ? 20.322 18.113 -39.023 1.00 23.40 54 PHE D C 1
ATOM 9243 O O . PHE D 1 54 ? 19.567 18.186 -38.077 1.00 22.68 54 PHE D O 1
ATOM 9251 N N . SER D 1 55 ? 19.923 18.091 -40.284 1.00 28.22 55 SER D N 1
ATOM 9252 C CA . SER D 1 55 ? 18.539 18.276 -40.725 1.00 27.05 55 SER D CA 1
ATOM 9253 C C . SER D 1 55 ? 17.616 17.088 -40.436 1.00 26.63 55 SER D C 1
ATOM 9254 O O . SER D 1 55 ? 18.045 15.942 -40.501 1.00 26.71 55 SER D O 1
ATOM 9257 N N . SER D 1 56 ? 16.341 17.348 -40.180 1.00 27.22 56 SER D N 1
ATOM 9258 C CA . SER D 1 56 ? 15.377 16.249 -39.987 1.00 25.82 56 SER D CA 1
ATOM 9259 C C . SER D 1 56 ? 14.694 15.880 -41.313 1.00 26.94 56 SER D C 1
ATOM 9260 O O . SER D 1 56 ? 13.911 14.924 -41.382 1.00 27.46 56 SER D O 1
ATOM 9263 N N . ASP D 1 57 ? 15.068 16.597 -42.376 1.00 26.38 57 ASP D N 1
ATOM 9264 C CA . ASP D 1 57 ? 14.567 16.301 -43.721 1.00 27.30 57 ASP D CA 1
ATOM 9265 C C . ASP D 1 57 ? 15.402 15.170 -44.335 1.00 29.21 57 ASP D C 1
ATOM 9266 O O . ASP D 1 57 ? 16.170 15.378 -45.277 1.00 29.94 57 ASP D O 1
ATOM 9271 N N . THR D 1 58 ? 15.249 13.963 -43.785 1.00 29.94 58 THR D N 1
ATOM 9272 C CA . THR D 1 58 ? 16.036 12.818 -44.229 1.00 30.65 58 THR D CA 1
ATOM 9273 C C . THR D 1 58 ? 15.520 12.321 -45.587 1.00 31.45 58 THR D C 1
ATOM 9274 O O . THR D 1 58 ? 16.258 11.774 -46.386 1.00 31.59 58 THR D O 1
ATOM 9278 N N . MET D 1 59 ? 14.261 12.583 -45.873 1.00 33.08 59 MET D N 1
ATOM 9279 C CA . MET D 1 59 ? 13.671 12.110 -47.123 1.00 34.55 59 MET D CA 1
ATOM 9280 C C . MET D 1 59 ? 14.382 12.690 -48.335 1.00 34.98 59 MET D C 1
ATOM 9281 O O . MET D 1 59 ? 14.388 12.079 -49.404 1.00 37.59 59 MET D O 1
ATOM 9286 N N . ARG D 1 60 ? 15.016 13.842 -48.167 1.00 32.35 60 ARG D N 1
ATOM 9287 C CA . ARG D 1 60 ? 15.812 14.451 -49.226 1.00 32.32 60 ARG D CA 1
ATOM 9288 C C . ARG D 1 60 ? 16.858 13.500 -49.818 1.00 34.71 60 ARG D C 1
ATOM 9289 O O . ARG D 1 60 ? 17.124 13.546 -51.020 1.00 36.41 60 ARG D O 1
ATOM 9297 N N . LEU D 1 61 ? 17.437 12.643 -48.970 1.00 33.89 61 LEU D N 1
ATOM 9298 C CA . LEU D 1 61 ? 18.498 11.715 -49.360 1.00 34.82 61 LEU D CA 1
ATOM 9299 C C . LEU D 1 61 ? 17.991 10.317 -49.754 1.00 35.88 61 LEU D C 1
ATOM 9300 O O . LEU D 1 61 ? 18.802 9.441 -50.091 1.00 36.67 61 LEU D O 1
ATOM 9305 N N . ASP D 1 62 ? 16.679 10.091 -49.661 1.00 34.06 62 ASP D N 1
ATOM 9306 C CA . ASP D 1 62 ? 16.107 8.789 -49.984 1.00 35.43 62 ASP D CA 1
ATOM 9307 C C . ASP D 1 62 ? 16.050 8.602 -51.522 1.00 44.10 62 ASP D C 1
ATOM 9308 O O . ASP D 1 62 ? 15.788 9.554 -52.270 1.00 44.12 62 ASP D O 1
ATOM 9313 N N . PRO D 1 63 ? 16.330 7.371 -51.992 1.00 44.74 63 PRO D N 1
ATOM 9314 C CA . PRO D 1 63 ? 16.287 7.059 -53.422 1.00 46.78 63 PRO D CA 1
ATOM 9315 C C . PRO D 1 63 ? 14.856 7.095 -53.977 1.00 47.80 63 PRO D C 1
ATOM 9316 O O . PRO D 1 63 ? 14.658 7.359 -55.157 1.00 50.70 63 PRO D O 1
ATOM 9320 N N . ILE D 1 64 ? 13.884 6.834 -53.118 1.00 45.89 64 ILE D N 1
ATOM 9321 C CA . ILE D 1 64 ? 12.481 6.903 -53.483 1.00 47.56 64 ILE D CA 1
ATOM 9322 C C . ILE D 1 64 ? 11.740 7.854 -52.575 1.00 46.47 64 ILE D C 1
ATOM 9323 O O . ILE D 1 64 ? 11.850 7.746 -51.369 1.00 45.43 64 ILE D O 1
ATOM 9328 N N . LYS D 1 65 ? 10.961 8.771 -53.140 1.00 47.50 65 LYS D N 1
ATOM 9329 C CA . LYS D 1 65 ? 10.340 9.813 -52.318 1.00 45.85 65 LYS D CA 1
ATOM 9330 C C . LYS D 1 65 ? 8.858 9.931 -52.568 1.00 45.98 65 LYS D C 1
ATOM 9331 O O . LYS D 1 65 ? 8.395 9.749 -53.688 1.00 44.68 65 LYS D O 1
ATOM 9337 N N . LEU D 1 66 ? 8.137 10.407 -51.559 1.00 46.07 66 LEU D N 1
ATOM 9338 C CA . LEU D 1 66 ? 6.751 10.809 -51.786 1.00 46.70 66 LEU D CA 1
ATOM 9339 C C . LEU D 1 66 ? 6.770 12.258 -52.228 1.00 44.56 66 LEU D C 1
ATOM 9340 O O . LEU D 1 66 ? 7.720 12.980 -51.942 1.00 40.86 66 LEU D O 1
ATOM 9345 N N . ASP D 1 67 ? 5.728 12.682 -52.937 1.00 46.95 67 ASP D N 1
ATOM 9346 C CA . ASP D 1 67 ? 5.694 14.040 -53.469 1.00 49.40 67 ASP D CA 1
ATOM 9347 C C . ASP D 1 67 ? 5.639 15.006 -52.301 1.00 47.77 67 ASP D C 1
ATOM 9348 O O . ASP D 1 67 ? 4.990 14.725 -51.306 1.00 43.27 67 ASP D O 1
ATOM 9353 N N . GLU D 1 68 ? 6.332 16.131 -52.409 1.00 51.68 68 GLU D N 1
ATOM 9354 C CA . GLU D 1 68 ? 6.408 17.076 -51.298 1.00 53.21 68 GLU D CA 1
ATOM 9355 C C . GLU D 1 68 ? 5.021 17.571 -50.896 1.00 51.52 68 GLU D C 1
ATOM 9356 O O . GLU D 1 68 ? 4.734 17.702 -49.721 1.00 50.22 68 GLU D O 1
ATOM 9362 N N . ALA D 1 69 ? 4.149 17.804 -51.872 1.00 51.40 69 ALA D N 1
ATOM 9363 C CA . ALA D 1 69 ? 2.844 18.352 -51.560 1.00 50.80 69 ALA D CA 1
ATOM 9364 C C . ALA D 1 69 ? 2.032 17.382 -50.734 1.00 48.48 69 ALA D C 1
ATOM 9365 O O . ALA D 1 69 ? 1.266 17.786 -49.869 1.00 45.77 69 ALA D O 1
ATOM 9367 N N . ILE D 1 70 ? 2.263 16.093 -50.946 1.00 49.63 70 ILE D N 1
ATOM 9368 C CA . ILE D 1 70 ? 1.463 15.083 -50.266 1.00 49.41 70 ILE D CA 1
ATOM 9369 C C . ILE D 1 70 ? 1.752 15.091 -48.780 1.00 47.44 70 ILE D C 1
ATOM 9370 O O . ILE D 1 70 ? 0.830 14.975 -47.974 1.00 47.69 70 ILE D O 1
ATOM 9375 N N . VAL D 1 71 ? 3.033 15.259 -48.434 1.00 46.32 71 VAL D N 1
ATOM 9376 C CA . VAL D 1 71 ? 3.530 15.216 -47.059 1.00 43.23 71 VAL D CA 1
ATOM 9377 C C . VAL D 1 71 ? 3.571 16.603 -46.396 1.00 42.05 71 VAL D C 1
ATOM 9378 O O . VAL D 1 71 ? 4.174 16.758 -45.340 1.00 40.40 71 VAL D O 1
ATOM 9382 N N . GLU D 1 72 ? 3.055 17.644 -47.048 1.00 42.30 72 GLU D N 1
ATOM 9383 C CA . GLU D 1 72 ? 3.185 18.957 -46.419 1.00 41.17 72 GLU D CA 1
ATOM 9384 C C . GLU D 1 72 ? 2.354 19.010 -45.154 1.00 35.56 72 GLU D C 1
ATOM 9385 O O . GLU D 1 72 ? 1.182 18.636 -45.141 1.00 33.27 72 GLU D O 1
ATOM 9391 N N . GLY D 1 73 ? 2.968 19.539 -44.100 1.00 34.28 73 GLY D N 1
ATOM 9392 C CA . GLY D 1 73 ? 2.381 19.517 -42.769 1.00 33.37 73 GLY D CA 1
ATOM 9393 C C . GLY D 1 73 ? 3.077 18.584 -41.777 1.00 32.91 73 GLY D C 1
ATOM 9394 O O . GLY D 1 73 ? 2.935 18.728 -40.567 1.00 33.01 73 GLY D O 1
ATOM 9395 N N . ASP D 1 74 ? 3.866 17.653 -42.280 1.00 33.76 74 ASP D N 1
ATOM 9396 C CA . ASP D 1 74 ? 4.578 16.716 -41.422 1.00 33.25 74 ASP D CA 1
ATOM 9397 C C . ASP D 1 74 ? 5.799 17.360 -40.793 1.00 32.40 74 ASP D C 1
ATOM 9398 O O . ASP D 1 74 ? 6.927 17.162 -41.270 1.00 35.19 74 ASP D O 1
ATOM 9403 N N . PHE D 1 75 ? 5.596 18.096 -39.700 1.00 29.62 75 PHE D N 1
ATOM 9404 C CA . PHE D 1 75 ? 6.709 18.855 -39.098 1.00 28.44 75 PHE D CA 1
ATOM 9405 C C . PHE D 1 75 ? 7.795 18.018 -38.461 1.00 27.89 75 PHE D C 1
ATOM 9406 O O . PHE D 1 75 ? 8.856 18.542 -38.117 1.00 29.21 75 PHE D O 1
ATOM 9414 N N . ALA D 1 76 ? 7.540 16.733 -38.289 1.00 25.53 76 ALA D N 1
ATOM 9415 C CA . ALA D 1 76 ? 8.566 15.862 -37.728 1.00 21.46 76 ALA D CA 1
ATOM 9416 C C . ALA D 1 76 ? 9.774 15.786 -38.659 1.00 23.03 76 ALA D C 1
ATOM 9417 O O . ALA D 1 76 ? 10.912 15.484 -38.217 1.00 21.43 76 ALA D O 1
ATOM 9419 N N . HIS D 1 77 ? 9.545 16.036 -39.945 1.00 24.87 77 HIS D N 1
ATOM 9420 C CA . HIS D 1 77 ? 10.663 16.043 -40.891 1.00 28.85 77 HIS D CA 1
ATOM 9421 C C . HIS D 1 77 ? 10.963 17.423 -41.502 1.00 29.09 77 HIS D C 1
ATOM 9422 O O . HIS D 1 77 ? 11.462 17.512 -42.617 1.00 31.12 77 HIS D O 1
ATOM 9429 N N . THR D 1 78 ? 10.633 18.494 -40.780 1.00 27.94 78 THR D N 1
ATOM 9430 C CA . THR D 1 78 ? 10.914 19.856 -41.221 1.00 28.62 78 THR D CA 1
ATOM 9431 C C . THR D 1 78 ? 11.941 20.508 -40.319 1.00 28.58 78 THR D C 1
ATOM 9432 O O . THR D 1 78 ? 12.071 20.118 -39.156 1.00 29.24 78 THR D O 1
ATOM 9436 N N . ASP D 1 79 ? 12.723 21.421 -40.888 1.00 28.98 79 ASP D N 1
ATOM 9437 C CA . ASP D 1 79 ? 13.702 22.212 -40.147 1.00 29.62 79 ASP D CA 1
ATOM 9438 C C . ASP D 1 79 ? 13.132 23.606 -39.904 1.00 31.10 79 ASP D C 1
ATOM 9439 O O . ASP D 1 79 ? 12.227 24.051 -40.604 1.00 30.94 79 ASP D O 1
ATOM 9444 N N . PRO D 1 80 ? 13.689 24.323 -38.933 1.00 33.51 80 PRO D N 1
ATOM 9445 C CA . PRO D 1 80 ? 13.305 25.729 -38.762 1.00 35.66 80 PRO D CA 1
ATOM 9446 C C . PRO D 1 80 ? 13.711 26.545 -39.982 1.00 35.25 80 PRO D C 1
ATOM 9447 O O . PRO D 1 80 ? 14.607 26.120 -40.702 1.00 32.12 80 PRO D O 1
ATOM 9451 N N . PRO D 1 81 ? 13.021 27.668 -40.242 1.00 38.17 81 PRO D N 1
ATOM 9452 C CA . PRO D 1 81 ? 11.943 28.215 -39.399 1.00 38.99 81 PRO D CA 1
ATOM 9453 C C . PRO D 1 81 ? 10.561 27.580 -39.601 1.00 39.66 81 PRO D C 1
ATOM 9454 O O . PRO D 1 81 ? 9.660 27.806 -38.793 1.00 40.43 81 PRO D O 1
ATOM 9458 N N . LYS D 1 82 ? 10.394 26.742 -40.614 1.00 38.96 82 LYS D N 1
ATOM 9459 C CA . LYS D 1 82 ? 9.053 26.229 -40.891 1.00 38.31 82 LYS D CA 1
ATOM 9460 C C . LYS D 1 82 ? 8.675 25.236 -39.800 1.00 35.82 82 LYS D C 1
ATOM 9461 O O . LYS D 1 82 ? 7.519 25.107 -39.434 1.00 26.29 82 LYS D O 1
ATOM 9467 N N . HIS D 1 83 ? 9.683 24.607 -39.198 1.00 29.86 83 HIS D N 1
ATOM 9468 C CA . HIS D 1 83 ? 9.428 23.706 -38.098 1.00 28.00 83 HIS D CA 1
ATOM 9469 C C . HIS D 1 83 ? 8.808 24.439 -36.946 1.00 31.14 83 HIS D C 1
ATOM 9470 O O . HIS D 1 83 ? 7.935 23.903 -36.268 1.00 31.52 83 HIS D O 1
ATOM 9477 N N . ARG D 1 84 ? 9.386 25.593 -36.621 1.00 32.67 84 ARG D N 1
ATOM 9478 C CA . ARG D 1 84 ? 8.965 26.317 -35.439 1.00 33.73 84 ARG D CA 1
ATOM 9479 C C . ARG D 1 84 ? 7.500 26.732 -35.539 1.00 34.09 84 ARG D C 1
ATOM 9480 O O . ARG D 1 84 ? 6.727 26.531 -34.592 1.00 33.17 84 ARG D O 1
ATOM 9488 N N . ARG D 1 85 ? 7.145 27.322 -36.684 1.00 34.36 85 ARG D N 1
ATOM 9489 C CA . ARG D 1 85 ? 5.770 27.692 -37.005 1.00 35.18 85 ARG D CA 1
ATOM 9490 C C . ARG D 1 85 ? 4.795 26.523 -36.835 1.00 34.11 85 ARG D C 1
ATOM 9491 O O . ARG D 1 85 ? 3.793 26.639 -36.140 1.00 35.17 85 ARG D O 1
ATOM 9499 N N . LEU D 1 86 ? 5.048 25.416 -37.527 1.00 31.69 86 LEU D N 1
ATOM 9500 C CA . LEU D 1 86 ? 4.100 24.305 -37.518 1.00 29.80 86 LEU D CA 1
ATOM 9501 C C . LEU D 1 86 ? 3.949 23.689 -36.128 1.00 31.58 86 LEU D C 1
ATOM 9502 O O . LEU D 1 86 ? 2.836 23.557 -35.618 1.00 33.64 86 LEU D O 1
ATOM 9507 N N . ARG D 1 87 ? 5.079 23.338 -35.508 1.00 32.00 87 ARG D N 1
ATOM 9508 C CA . ARG D 1 87 ? 5.027 22.790 -34.180 1.00 33.05 87 ARG D CA 1
ATOM 9509 C C . ARG D 1 87 ? 4.365 23.774 -33.252 1.00 33.67 87 ARG D C 1
ATOM 9510 O O . ARG D 1 87 ? 3.568 23.390 -32.381 1.00 34.55 87 ARG D O 1
ATOM 9518 N N . GLY D 1 88 ? 4.685 25.044 -33.464 1.00 32.54 88 GLY D N 1
ATOM 9519 C CA . GLY D 1 88 ? 4.134 26.121 -32.682 1.00 32.93 88 GLY D CA 1
ATOM 9520 C C . GLY D 1 88 ? 2.622 26.105 -32.745 1.00 34.69 88 GLY D C 1
ATOM 9521 O O . GLY D 1 88 ? 1.982 26.299 -31.723 1.00 34.70 88 GLY D O 1
ATOM 9522 N N . LEU D 1 89 ? 2.057 25.852 -33.929 1.00 36.26 89 LEU D N 1
ATOM 9523 C CA . LEU D 1 89 ? 0.599 25.728 -34.111 1.00 37.56 89 LEU D CA 1
ATOM 9524 C C . LEU D 1 89 ? 0.017 24.480 -33.417 1.00 36.69 89 LEU D C 1
ATOM 9525 O O . LEU D 1 89 ? -1.026 24.533 -32.772 1.00 36.62 89 LEU D O 1
ATOM 9530 N N . VAL D 1 90 ? 0.706 23.363 -33.495 1.00 34.50 90 VAL D N 1
ATOM 9531 C CA . VAL D 1 90 ? 0.137 22.159 -32.910 1.00 34.35 90 VAL D CA 1
ATOM 9532 C C . VAL D 1 90 ? 0.123 22.180 -31.374 1.00 37.24 90 VAL D C 1
ATOM 9533 O O . VAL D 1 90 ? -0.920 21.894 -30.759 1.00 38.17 90 VAL D O 1
ATOM 9537 N N . ASP D 1 91 ? 1.223 22.609 -30.770 1.00 40.00 91 ASP D N 1
ATOM 9538 C CA . ASP D 1 91 ? 1.326 22.733 -29.316 1.00 44.04 91 ASP D CA 1
ATOM 9539 C C . ASP D 1 91 ? 0.162 23.596 -28.740 1.00 46.32 91 ASP D C 1
ATOM 9540 O O . ASP D 1 91 ? -0.448 23.241 -27.728 1.00 47.35 91 ASP D O 1
ATOM 9545 N N . HIS D 1 92 ? -0.095 24.740 -29.374 1.00 45.21 92 HIS D N 1
ATOM 9546 C CA . HIS D 1 92 ? -1.207 25.644 -29.046 1.00 46.65 92 HIS D CA 1
ATOM 9547 C C . HIS D 1 92 ? -2.578 24.968 -29.133 1.00 45.27 92 HIS D C 1
ATOM 9548 O O . HIS D 1 92 ? -3.481 25.282 -28.351 1.00 45.53 92 HIS D O 1
ATOM 9555 N N . ALA D 1 93 ? -2.728 24.084 -30.121 1.00 43.56 93 ALA D N 1
ATOM 9556 C CA . ALA D 1 93 ? -3.932 23.292 -30.307 1.00 42.08 93 ALA D CA 1
ATOM 9557 C C . ALA D 1 93 ? -4.162 22.324 -29.143 1.00 40.65 93 ALA D C 1
ATOM 9558 O O . ALA D 1 93 ? -5.299 22.016 -28.812 1.00 40.01 93 ALA D O 1
ATOM 9560 N N . PHE D 1 94 ? -3.074 21.833 -28.545 1.00 40.76 94 PHE D N 1
ATOM 9561 C CA . PHE D 1 94 ? -3.127 21.051 -27.303 1.00 42.17 94 PHE D CA 1
ATOM 9562 C C . PHE D 1 94 ? -3.436 21.896 -26.092 1.00 40.51 94 PHE D C 1
ATOM 9563 O O . PHE D 1 94 ? -2.592 22.048 -25.208 1.00 39.83 94 PHE D O 1
ATOM 9571 N N . THR D 1 95 ? -4.638 22.413 -26.026 1.00 39.93 95 THR D N 1
ATOM 9572 C CA . THR D 1 95 ? -5.019 23.247 -24.922 1.00 41.54 95 THR D CA 1
ATOM 9573 C C . THR D 1 95 ? -5.049 22.440 -23.651 1.00 41.39 95 THR D C 1
ATOM 9574 O O . THR D 1 95 ? -5.271 21.231 -23.688 1.00 41.17 95 THR D O 1
ATOM 9578 N N . PRO D 1 96 ? -4.873 23.118 -22.523 1.00 41.53 96 PRO D N 1
ATOM 9579 C CA . PRO D 1 96 ? -4.917 22.435 -21.234 1.00 41.42 96 PRO D CA 1
ATOM 9580 C C . PRO D 1 96 ? -6.246 21.736 -20.983 1.00 41.52 96 PRO D C 1
ATOM 9581 O O . PRO D 1 96 ? -6.264 20.703 -20.302 1.00 40.01 96 PRO D O 1
ATOM 9585 N N . SER D 1 97 ? -7.330 22.231 -21.577 1.00 43.01 97 SER D N 1
ATOM 9586 C CA . SER D 1 97 ? -8.597 21.557 -21.387 1.00 43.68 97 SER D CA 1
ATOM 9587 C C . SER D 1 97 ? -8.509 20.192 -22.085 1.00 41.40 97 SER D C 1
ATOM 9588 O O . SER D 1 97 ? -8.824 19.167 -21.471 1.00 42.00 97 SER D O 1
ATOM 9591 N N . LEU D 1 98 ? -8.015 20.163 -23.321 1.00 38.17 98 LEU D N 1
ATOM 9592 C CA . LEU D 1 98 ? -7.855 18.904 -24.021 1.00 36.00 98 LEU D CA 1
ATOM 9593 C C . LEU D 1 98 ? -7.034 17.919 -23.214 1.00 34.39 98 LEU D C 1
ATOM 9594 O O . LEU D 1 98 ? -7.408 16.761 -23.109 1.00 32.88 98 LEU D O 1
ATOM 9599 N N . VAL D 1 99 ? -5.906 18.377 -22.673 1.00 34.71 99 VAL D N 1
ATOM 9600 C CA . VAL D 1 99 ? -5.082 17.503 -21.865 1.00 35.85 99 VAL D CA 1
ATOM 9601 C C . VAL D 1 99 ? -5.786 17.014 -20.585 1.00 34.96 99 VAL D C 1
ATOM 9602 O O . VAL D 1 99 ? -5.768 15.813 -20.267 1.00 33.18 99 VAL D O 1
ATOM 9606 N N . ALA D 1 100 ? -6.435 17.944 -19.885 1.00 36.03 100 ALA D N 1
ATOM 9607 C CA . ALA D 1 100 ? -7.153 17.598 -18.660 1.00 36.70 100 ALA D CA 1
ATOM 9608 C C . ALA D 1 100 ? -8.208 16.530 -18.939 1.00 35.25 100 ALA D C 1
ATOM 9609 O O . ALA D 1 100 ? -8.309 15.546 -18.218 1.00 33.56 100 ALA D O 1
ATOM 9611 N N . LYS D 1 101 ? -8.962 16.725 -20.016 1.00 35.95 101 LYS D N 1
ATOM 9612 C CA . LYS D 1 101 ? -10.027 15.806 -20.375 1.00 36.84 101 LYS D CA 1
ATOM 9613 C C . LYS D 1 101 ? -9.532 14.387 -20.643 1.00 34.13 101 LYS D C 1
ATOM 9614 O O . LYS D 1 101 ? -10.178 13.410 -20.255 1.00 32.43 101 LYS D O 1
ATOM 9620 N N . MET D 1 102 ? -8.397 14.282 -21.317 1.00 32.76 102 MET D N 1
ATOM 9621 C CA . MET D 1 102 ? -7.789 12.988 -21.592 1.00 33.34 102 MET D CA 1
ATOM 9622 C C . MET D 1 102 ? -7.390 12.334 -20.277 1.00 33.76 102 MET D C 1
ATOM 9623 O O . MET D 1 102 ? -7.580 11.145 -20.060 1.00 33.14 102 MET D O 1
ATOM 9628 N N . GLU D 1 103 ? -6.804 13.136 -19.407 1.00 34.44 103 GLU D N 1
ATOM 9629 C CA . GLU D 1 103 ? -6.369 12.617 -18.135 1.00 36.66 103 GLU D CA 1
ATOM 9630 C C . GLU D 1 103 ? -7.586 12.274 -17.266 1.00 34.89 103 GLU D C 1
ATOM 9631 O O . GLU D 1 103 ? -7.545 11.331 -16.491 1.00 34.46 103 GLU D O 1
ATOM 9637 N N . SER D 1 104 ? -8.702 12.954 -17.485 1.00 32.46 104 SER D N 1
ATOM 9638 C CA . SER D 1 104 ? -9.877 12.621 -16.732 1.00 35.38 104 SER D CA 1
ATOM 9639 C C . SER D 1 104 ? -10.432 11.269 -17.151 1.00 36.21 104 SER D C 1
ATOM 9640 O O . SER D 1 104 ? -11.093 10.588 -16.346 1.00 37.05 104 SER D O 1
ATOM 9643 N N . ARG D 1 105 ? -10.212 10.902 -18.410 1.00 35.32 105 ARG D N 1
ATOM 9644 C CA . ARG D 1 105 ? -10.839 9.704 -18.978 1.00 35.19 105 ARG D CA 1
ATOM 9645 C C . ARG D 1 105 ? -10.012 8.431 -18.992 1.00 31.52 105 ARG D C 1
ATOM 9646 O O . ARG D 1 105 ? -10.551 7.343 -19.200 1.00 29.93 105 ARG D O 1
ATOM 9654 N N . VAL D 1 106 ? -8.705 8.568 -18.856 1.00 29.68 106 VAL D N 1
ATOM 9655 C CA . VAL D 1 106 ? -7.833 7.427 -19.107 1.00 30.26 106 VAL D CA 1
ATOM 9656 C C . VAL D 1 106 ? -8.143 6.209 -18.172 1.00 28.65 106 VAL D C 1
ATOM 9657 O O . VAL D 1 106 ? -7.983 5.066 -18.591 1.00 28.85 106 VAL D O 1
ATOM 9661 N N . HIS D 1 107 ? -8.561 6.437 -16.925 1.00 29.83 107 HIS D N 1
ATOM 9662 C CA . HIS D 1 107 ? -8.846 5.305 -16.009 1.00 31.48 107 HIS D CA 1
ATOM 9663 C C . HIS D 1 107 ? -10.069 4.526 -16.465 1.00 31.95 107 HIS D C 1
ATOM 9664 O O . HIS D 1 107 ? -10.079 3.287 -16.439 1.00 31.55 107 HIS D O 1
ATOM 9671 N N . GLY D 1 108 ? -11.077 5.254 -16.949 1.00 32.11 108 GLY D N 1
ATOM 9672 C CA . GLY D 1 108 ? -12.290 4.626 -17.411 1.00 33.46 108 GLY D CA 1
ATOM 9673 C C . GLY D 1 108 ? -12.064 3.691 -18.569 1.00 35.31 108 GLY D C 1
ATOM 9674 O O . GLY D 1 108 ? -12.633 2.608 -18.615 1.00 37.57 108 GLY D O 1
ATOM 9675 N N . ILE D 1 109 ? -11.247 4.141 -19.515 1.00 34.37 109 ILE D N 1
ATOM 9676 C CA . ILE D 1 109 ? -10.911 3.409 -20.713 1.00 32.97 109 ILE D CA 1
ATOM 9677 C C . ILE D 1 109 ? -10.072 2.179 -20.407 1.00 30.55 109 ILE D C 1
ATOM 9678 O O . ILE D 1 109 ? -10.294 1.098 -20.959 1.00 28.54 109 ILE D O 1
ATOM 9683 N N . ILE D 1 110 ? -9.111 2.352 -19.508 1.00 29.43 110 ILE D N 1
ATOM 9684 C CA . ILE D 1 110 ? -8.293 1.233 -19.103 1.00 28.92 110 ILE D CA 1
ATOM 9685 C C . ILE D 1 110 ? -9.129 0.132 -18.433 1.00 28.86 110 ILE D C 1
ATOM 9686 O O . ILE D 1 110 ? -9.050 -1.033 -18.814 1.00 29.58 110 ILE D O 1
ATOM 9691 N N . HIS D 1 111 ? -9.970 0.507 -17.478 1.00 28.44 111 HIS D N 1
ATOM 9692 C CA . HIS D 1 111 ? -10.831 -0.477 -16.820 1.00 30.60 111 HIS D CA 1
ATOM 9693 C C . HIS D 1 111 ? -11.758 -1.144 -17.853 1.00 33.22 111 HIS D C 1
ATOM 9694 O O . HIS D 1 111 ? -12.104 -2.318 -17.703 1.00 34.42 111 HIS D O 1
ATOM 9701 N N . GLU D 1 112 ? -12.186 -0.402 -18.877 1.00 34.07 112 GLU D N 1
ATOM 9702 C CA . GLU D 1 112 ? -13.024 -1.006 -19.926 1.00 36.94 112 GLU D CA 1
ATOM 9703 C C . GLU D 1 112 ? -12.240 -2.031 -20.728 1.00 33.85 112 GLU D C 1
ATOM 9704 O O . GLU D 1 112 ? -12.713 -3.123 -20.977 1.00 34.61 112 GLU D O 1
ATOM 9710 N N . LEU D 1 113 ? -11.020 -1.686 -21.095 1.00 31.33 113 LEU D N 1
ATOM 9711 C CA . LEU D 1 113 ? -10.173 -2.657 -21.747 1.00 30.98 113 LEU D CA 1
ATOM 9712 C C . LEU D 1 113 ? -9.989 -3.877 -20.868 1.00 30.70 113 LEU D C 1
ATOM 9713 O O . LEU D 1 113 ? -10.164 -4.991 -21.328 1.00 31.68 113 LEU D O 1
ATOM 9718 N N . LEU D 1 114 ? -9.660 -3.675 -19.602 1.00 31.78 114 LEU D N 1
ATOM 9719 C CA . LEU D 1 114 ? -9.331 -4.818 -18.743 1.00 33.89 114 LEU D CA 1
ATOM 9720 C C . LEU D 1 114 ? -10.577 -5.689 -18.392 1.00 38.62 114 LEU D C 1
ATOM 9721 O O . LEU D 1 114 ? -10.450 -6.897 -18.106 1.00 39.39 114 LEU D O 1
ATOM 9726 N N . ASP D 1 115 ? -11.770 -5.096 -18.457 1.00 37.59 115 ASP D N 1
ATOM 9727 C CA . ASP D 1 115 ? -13.013 -5.860 -18.325 1.00 38.29 115 ASP D CA 1
ATOM 9728 C C . ASP D 1 115 ? -13.074 -6.899 -19.406 1.00 39.07 115 ASP D C 1
ATOM 9729 O O . ASP D 1 115 ? -13.610 -7.983 -19.202 1.00 39.76 115 ASP D O 1
ATOM 9734 N N . GLY D 1 116 ? -12.474 -6.549 -20.544 1.00 39.78 116 GLY D N 1
ATOM 9735 C CA . GLY D 1 116 ? -12.431 -7.379 -21.733 1.00 40.64 116 GLY D CA 1
ATOM 9736 C C . GLY D 1 116 ? -11.696 -8.691 -21.572 1.00 41.07 116 GLY D C 1
ATOM 9737 O O . GLY D 1 116 ? -11.912 -9.618 -22.343 1.00 41.88 116 GLY D O 1
ATOM 9738 N N . VAL D 1 117 ? -10.777 -8.750 -20.619 1.00 41.55 117 VAL D N 1
ATOM 9739 C CA . VAL D 1 117 ? -10.021 -9.975 -20.377 1.00 42.91 117 VAL D CA 1
ATOM 9740 C C . VAL D 1 117 ? -10.343 -10.624 -19.053 1.00 44.82 117 VAL D C 1
ATOM 9741 O O . VAL D 1 117 ? -9.583 -11.490 -18.577 1.00 44.75 117 VAL D O 1
ATOM 9745 N N . GLU D 1 118 ? -11.455 -10.201 -18.453 1.00 46.79 118 GLU D N 1
ATOM 9746 C CA . GLU D 1 118 ? -11.935 -10.801 -17.219 1.00 50.35 118 GLU D CA 1
ATOM 9747 C C . GLU D 1 118 ? -12.240 -12.255 -17.488 1.00 49.98 118 GLU D C 1
ATOM 9748 O O . GLU D 1 118 ? -12.933 -12.577 -18.447 1.00 50.58 118 GLU D O 1
ATOM 9754 N N . GLY D 1 119 ? -11.712 -13.144 -16.669 1.00 50.45 119 GLY D N 1
ATOM 9755 C CA . GLY D 1 119 ? -12.002 -14.550 -16.864 1.00 52.83 119 GLY D CA 1
ATOM 9756 C C . GLY D 1 119 ? -10.935 -15.259 -17.660 1.00 53.28 119 GLY D C 1
ATOM 9757 O O . GLY D 1 119 ? -10.904 -16.493 -17.699 1.00 55.33 119 GLY D O 1
ATOM 9758 N N . LYS D 1 120 ? -10.078 -14.481 -18.320 1.00 50.27 120 LYS D N 1
ATOM 9759 C CA . LYS D 1 120 ? -9.010 -15.040 -19.118 1.00 50.31 120 LYS D CA 1
ATOM 9760 C C . LYS D 1 120 ? -7.728 -15.169 -18.307 1.00 51.73 120 LYS D C 1
ATOM 9761 O O . LYS D 1 120 ? -7.196 -14.165 -17.812 1.00 52.78 120 LYS D O 1
ATOM 9767 N N . SER D 1 121 ? -7.217 -16.391 -18.184 1.00 51.75 121 SER D N 1
ATOM 9768 C CA . SER D 1 121 ? -6.002 -16.620 -17.403 1.00 52.42 121 SER D CA 1
ATOM 9769 C C . SER D 1 121 ? -4.711 -16.437 -18.205 1.00 51.54 121 SER D C 1
ATOM 9770 O O . SER D 1 121 ? -3.621 -16.279 -17.640 1.00 52.00 121 SER D O 1
ATOM 9773 N N . GLN D 1 122 ? -4.838 -16.489 -19.524 1.00 50.02 122 GLN D N 1
ATOM 9774 C CA . GLN D 1 122 ? -3.720 -16.296 -20.433 1.00 47.44 122 GLN D CA 1
ATOM 9775 C C . GLN D 1 122 ? -4.169 -15.425 -21.603 1.00 43.68 122 GLN D C 1
ATOM 9776 O O . GLN D 1 122 ? -5.199 -15.687 -22.218 1.00 44.00 122 GLN D O 1
ATOM 9782 N N . PHE D 1 123 ? -3.391 -14.383 -21.896 1.00 39.97 123 PHE D N 1
ATOM 9783 C CA . PHE D 1 123 ? -3.671 -13.530 -23.040 1.00 38.27 123 PHE D CA 1
ATOM 9784 C C . PHE D 1 123 ? -2.446 -12.686 -23.424 1.00 35.73 123 PHE D C 1
ATOM 9785 O O . PHE D 1 123 ? -1.476 -12.580 -22.651 1.00 29.79 123 PHE D O 1
ATOM 9793 N N . ASP D 1 124 ? -2.522 -12.080 -24.610 1.00 32.66 124 ASP D N 1
ATOM 9794 C CA . ASP D 1 124 ? -1.456 -11.193 -25.095 1.00 31.20 124 ASP D CA 1
ATOM 9795 C C . ASP D 1 124 ? -1.742 -9.767 -24.652 1.00 30.98 124 ASP D C 1
ATOM 9796 O O . ASP D 1 124 ? -2.691 -9.080 -25.130 1.00 26.06 124 ASP D O 1
ATOM 9801 N N . LEU D 1 125 ? -0.909 -9.332 -23.729 1.00 29.00 125 LEU D N 1
ATOM 9802 C CA . LEU D 1 125 ? -1.049 -8.013 -23.151 1.00 30.51 125 LEU D CA 1
ATOM 9803 C C . LEU D 1 125 ? -1.023 -6.869 -24.204 1.00 33.86 125 LEU D C 1
ATOM 9804 O O . LEU D 1 125 ? -1.659 -5.818 -24.000 1.00 33.99 125 LEU D O 1
ATOM 9809 N N . VAL D 1 126 ? -0.252 -7.028 -25.278 1.00 31.86 126 VAL D N 1
ATOM 9810 C CA . VAL D 1 126 ? -0.160 -5.987 -26.299 1.00 31.32 126 VAL D CA 1
ATOM 9811 C C . VAL D 1 126 ? -1.483 -5.877 -27.054 1.00 30.53 126 VAL D C 1
ATOM 9812 O O . VAL D 1 126 ? -2.058 -4.803 -27.139 1.00 29.48 126 VAL D O 1
ATOM 9816 N N . ALA D 1 127 ? -1.939 -6.991 -27.613 1.00 30.06 127 ALA D N 1
ATOM 9817 C CA . ALA D 1 127 ? -3.142 -6.989 -28.428 1.00 30.83 127 ALA D CA 1
ATOM 9818 C C . ALA D 1 127 ? -4.394 -6.623 -27.619 1.00 32.79 127 ALA D C 1
ATOM 9819 O O . ALA D 1 127 ? -5.287 -5.959 -28.136 1.00 31.66 127 ALA D O 1
ATOM 9821 N N . GLU D 1 128 ? -4.451 -7.067 -26.367 1.00 35.42 128 GLU D N 1
ATOM 9822 C CA . GLU D 1 128 ? -5.647 -6.895 -25.543 1.00 39.29 128 GLU D CA 1
ATOM 9823 C C . GLU D 1 128 ? -5.668 -5.553 -24.815 1.00 36.80 128 GLU D C 1
ATOM 9824 O O . GLU D 1 128 ? -6.736 -5.044 -24.456 1.00 36.78 128 GLU D O 1
ATOM 9830 N N . PHE D 1 129 ? -4.497 -4.987 -24.561 1.00 33.10 129 PHE D N 1
ATOM 9831 C CA . PHE D 1 129 ? -4.476 -3.818 -23.692 1.00 29.09 129 PHE D CA 1
ATOM 9832 C C . PHE D 1 129 ? -3.561 -2.646 -24.087 1.00 27.60 129 PHE D C 1
ATOM 9833 O O . PHE D 1 129 ? -4.048 -1.511 -24.289 1.00 23.83 129 PHE D O 1
ATOM 9841 N N . ALA D 1 130 ? -2.251 -2.923 -24.196 1.00 26.76 130 ALA D N 1
ATOM 9842 C CA . ALA D 1 130 ? -1.251 -1.869 -24.365 1.00 27.04 130 ALA D CA 1
ATOM 9843 C C . ALA D 1 130 ? -1.340 -1.146 -25.697 1.00 27.96 130 ALA D C 1
ATOM 9844 O O . ALA D 1 130 ? -1.068 0.048 -25.775 1.00 28.31 130 ALA D O 1
ATOM 9846 N N . ALA D 1 131 ? -1.693 -1.866 -26.740 1.00 28.80 131 ALA D N 1
ATOM 9847 C CA . ALA D 1 131 ? -1.835 -1.246 -28.046 1.00 29.68 131 ALA D CA 1
ATOM 9848 C C . ALA D 1 131 ? -3.208 -0.578 -28.204 1.00 30.29 131 ALA D C 1
ATOM 9849 O O . ALA D 1 131 ? -3.265 0.555 -28.691 1.00 32.25 131 ALA D O 1
ATOM 9851 N N . PRO D 1 132 ? -4.312 -1.234 -27.787 1.00 28.70 132 PRO D N 1
ATOM 9852 C CA . PRO D 1 132 ? -5.584 -0.488 -27.958 1.00 27.08 132 PRO D CA 1
ATOM 9853 C C . PRO D 1 132 ? -5.756 0.810 -27.132 1.00 25.80 132 PRO D C 1
ATOM 9854 O O . PRO D 1 132 ? -6.491 1.725 -27.550 1.00 25.52 132 PRO D O 1
ATOM 9858 N N . LEU D 1 133 ? -5.158 0.895 -25.952 1.00 24.88 133 LEU D N 1
ATOM 9859 C CA . LEU D 1 133 ? -5.358 2.069 -25.098 1.00 24.71 133 LEU D CA 1
ATOM 9860 C C . LEU D 1 133 ? -4.890 3.404 -25.729 1.00 24.40 133 LEU D C 1
ATOM 9861 O O . LEU D 1 133 ? -5.642 4.369 -25.773 1.00 23.75 133 LEU D O 1
ATOM 9866 N N . PRO D 1 134 ? -3.631 3.486 -26.160 1.00 23.16 134 PRO D N 1
ATOM 9867 C CA . PRO D 1 134 ? -3.184 4.744 -26.770 1.00 23.12 134 PRO D CA 1
ATOM 9868 C C . PRO D 1 134 ? -3.877 5.022 -28.119 1.00 24.78 134 PRO D C 1
ATOM 9869 O O . PRO D 1 134 ? -3.930 6.184 -28.486 1.00 27.24 134 PRO D O 1
ATOM 9873 N N . LEU D 1 135 ? -4.311 4.004 -28.864 1.00 24.65 135 LEU D N 1
ATOM 9874 C CA . LEU D 1 135 ? -5.061 4.283 -30.092 1.00 26.61 135 LEU D CA 1
ATOM 9875 C C . LEU D 1 135 ? -6.371 5.002 -29.755 1.00 29.46 135 LEU D C 1
ATOM 9876 O O . LEU D 1 135 ? -6.740 5.989 -30.399 1.00 31.04 135 LEU D O 1
ATOM 9881 N N . ILE D 1 136 ? -7.099 4.470 -28.775 1.00 28.42 136 ILE D N 1
ATOM 9882 C CA . ILE D 1 136 ? -8.344 5.084 -28.362 1.00 29.37 136 ILE D CA 1
ATOM 9883 C C . ILE D 1 136 ? -8.038 6.517 -27.879 1.00 28.46 136 ILE D C 1
ATOM 9884 O O . ILE D 1 136 ? -8.657 7.473 -28.342 1.00 26.82 136 ILE D O 1
ATOM 9889 N N . MET D 1 137 ? -7.008 6.685 -27.040 1.00 25.30 137 MET D N 1
ATOM 9890 C CA . MET D 1 137 ? -6.720 8.011 -26.520 1.00 28.58 137 MET D CA 1
ATOM 9891 C C . MET D 1 137 ? -6.448 9.015 -27.630 1.00 32.14 137 MET D C 1
ATOM 9892 O O . MET D 1 137 ? -7.029 10.103 -27.631 1.00 34.57 137 MET D O 1
ATOM 9897 N N . ILE D 1 138 ? -5.617 8.672 -28.602 1.00 33.22 138 ILE D N 1
ATOM 9898 C CA . ILE D 1 138 ? -5.344 9.635 -29.670 1.00 34.83 138 ILE D CA 1
ATOM 9899 C C . ILE D 1 138 ? -6.580 9.813 -30.578 1.00 36.77 138 ILE D C 1
ATOM 9900 O O . ILE D 1 138 ? -6.808 10.902 -31.107 1.00 38.32 138 ILE D O 1
ATOM 9905 N N . SER D 1 139 ? -7.362 8.756 -30.768 1.00 36.46 139 SER D N 1
ATOM 9906 C CA . SER D 1 139 ? -8.617 8.864 -31.550 1.00 37.79 139 SER D CA 1
ATOM 9907 C C . SER D 1 139 ? -9.639 9.803 -30.886 1.00 37.98 139 SER D C 1
ATOM 9908 O O . SER D 1 139 ? -10.341 10.568 -31.579 1.00 40.15 139 SER D O 1
ATOM 9911 N N . ASP D 1 140 ? -9.780 9.690 -29.562 1.00 35.62 140 ASP D N 1
ATOM 9912 C CA . ASP D 1 140 ? -10.665 10.580 -28.789 1.00 35.31 140 ASP D CA 1
ATOM 9913 C C . ASP D 1 140 ? -10.143 11.988 -28.798 1.00 33.49 140 ASP D C 1
ATOM 9914 O O . ASP D 1 140 ? -10.890 12.951 -28.808 1.00 33.78 140 ASP D O 1
ATOM 9919 N N . LEU D 1 141 ? -8.832 12.101 -28.713 1.00 33.06 141 LEU D N 1
ATOM 9920 C CA . LEU D 1 141 ? -8.184 13.392 -28.772 1.00 33.48 141 LEU D CA 1
ATOM 9921 C C . LEU D 1 141 ? -8.360 14.063 -30.124 1.00 34.06 141 LEU D C 1
ATOM 9922 O O . LEU D 1 141 ? -8.590 15.256 -30.176 1.00 38.17 141 LEU D O 1
ATOM 9927 N N . LEU D 1 142 ? -8.269 13.301 -31.210 1.00 31.26 142 LEU D N 1
ATOM 9928 C CA . LEU D 1 142 ? -8.422 13.857 -32.563 1.00 30.81 142 LEU D CA 1
ATOM 9929 C C . LEU D 1 142 ? -9.888 13.998 -32.955 1.00 36.17 142 LEU D C 1
ATOM 9930 O O . LEU D 1 142 ? -10.202 14.652 -33.945 1.00 39.18 142 LEU D O 1
ATOM 9935 N N . GLY D 1 143 ? -10.764 13.355 -32.188 1.00 66.42 143 GLY D N 1
ATOM 9936 C CA . GLY D 1 143 ? -12.195 13.495 -32.382 1.00 65.72 143 GLY D CA 1
ATOM 9937 C C . GLY D 1 143 ? -12.824 12.579 -33.411 1.00 65.48 143 GLY D C 1
ATOM 9938 O O . GLY D 1 143 ? -13.821 12.924 -34.043 1.00 64.81 143 GLY D O 1
ATOM 9939 N N . VAL D 1 144 ? -12.256 11.400 -33.593 1.00 66.20 144 VAL D N 1
ATOM 9940 C CA . VAL D 1 144 ? -12.864 10.478 -34.519 1.00 67.55 144 VAL D CA 1
ATOM 9941 C C . VAL D 1 144 ? -13.957 9.719 -33.814 1.00 69.52 144 VAL D C 1
ATOM 9942 O O . VAL D 1 144 ? -13.818 9.344 -32.660 1.00 71.39 144 VAL D O 1
ATOM 9946 N N . PRO D 1 145 ? -15.085 9.537 -34.489 1.00 70.28 145 PRO D N 1
ATOM 9947 C CA . PRO D 1 145 ? -16.133 8.714 -33.887 1.00 72.86 145 PRO D CA 1
ATOM 9948 C C . PRO D 1 145 ? -15.614 7.315 -33.592 1.00 77.12 145 PRO D C 1
ATOM 9949 O O . PRO D 1 145 ? -14.713 6.864 -34.293 1.00 78.82 145 PRO D O 1
ATOM 9953 N N . GLU D 1 146 ? -16.141 6.651 -32.569 1.00 78.98 146 GLU D N 1
ATOM 9954 C CA . GLU D 1 146 ? -15.695 5.297 -32.250 1.00 81.67 146 GLU D CA 1
ATOM 9955 C C . GLU D 1 146 ? -15.960 4.382 -33.451 1.00 83.65 146 GLU D C 1
ATOM 9956 O O . GLU D 1 146 ? -15.198 3.455 -33.730 1.00 84.97 146 GLU D O 1
ATOM 9958 N N . SER D 1 147 ? -17.045 4.669 -34.162 1.00 83.75 147 SER D N 1
ATOM 9959 C CA . SER D 1 147 ? -17.433 3.913 -35.342 1.00 84.98 147 SER D CA 1
ATOM 9960 C C . SER D 1 147 ? -16.315 3.841 -36.401 1.00 85.47 147 SER D C 1
ATOM 9961 O O . SER D 1 147 ? -16.134 2.813 -37.069 1.00 86.96 147 SER D O 1
ATOM 9964 N N . ASP D 1 148 ? -15.592 4.948 -36.560 1.00 83.80 148 ASP D N 1
ATOM 9965 C CA . ASP D 1 148 ? -14.523 5.078 -37.558 1.00 82.41 148 ASP D CA 1
ATOM 9966 C C . ASP D 1 148 ? -13.192 4.465 -37.109 1.00 82.09 148 ASP D C 1
ATOM 9967 O O . ASP D 1 148 ? -12.227 4.425 -37.876 1.00 82.48 148 ASP D O 1
ATOM 9972 N N . ARG D 1 149 ? -13.129 4.041 -35.851 1.00 81.06 149 ARG D N 1
ATOM 9973 C CA . ARG D 1 149 ? -11.914 3.451 -35.291 1.00 80.69 149 ARG D CA 1
ATOM 9974 C C . ARG D 1 149 ? -11.520 2.151 -35.995 1.00 80.10 149 ARG D C 1
ATOM 9975 O O . ARG D 1 149 ? -10.366 1.724 -35.928 1.00 80.15 149 ARG D O 1
ATOM 9977 N N . ALA D 1 150 ? -12.481 1.527 -36.666 1.00 79.42 150 ALA D N 1
ATOM 9978 C CA . ALA D 1 150 ? -12.202 0.316 -37.413 1.00 80.05 150 ALA D CA 1
ATOM 9979 C C . ALA D 1 150 ? -11.038 0.533 -38.384 1.00 79.11 150 ALA D C 1
ATOM 9980 O O . ALA D 1 150 ? -10.100 -0.258 -38.404 1.00 79.92 150 ALA D O 1
ATOM 9982 N N . LEU D 1 151 ? -11.062 1.621 -39.149 1.00 77.63 151 LEU D N 1
ATOM 9983 C CA . LEU D 1 151 ? -9.978 1.881 -40.099 1.00 77.96 151 LEU D CA 1
ATOM 9984 C C . LEU D 1 151 ? -8.642 2.003 -39.394 1.00 79.06 151 LEU D C 1
ATOM 9985 O O . LEU D 1 151 ? -7.609 1.618 -39.934 1.00 79.63 151 LEU D O 1
ATOM 9990 N N . PHE D 1 152 ? -8.669 2.527 -38.177 1.00 79.25 152 PHE D N 1
ATOM 9991 C CA . PHE D 1 152 ? -7.441 2.697 -37.415 1.00 79.32 152 PHE D CA 1
ATOM 9992 C C . PHE D 1 152 ? -6.968 1.407 -36.754 1.00 79.74 152 PHE D C 1
ATOM 9993 O O . PHE D 1 152 ? -5.785 1.061 -36.823 1.00 79.02 152 PHE D O 1
ATOM 10001 N N . ARG D 1 153 ? -7.904 0.669 -36.164 1.00 80.84 153 ARG D N 1
ATOM 10002 C CA . ARG D 1 153 ? -7.551 -0.593 -35.536 1.00 82.95 153 ARG D CA 1
ATOM 10003 C C . ARG D 1 153 ? -7.108 -1.564 -36.607 1.00 86.47 153 ARG D C 1
ATOM 10004 O O . ARG D 1 153 ? -6.270 -2.427 -36.358 1.00 88.09 153 ARG D O 1
ATOM 10006 N N . GLN D 1 154 ? -7.675 -1.408 -37.804 1.00 88.23 154 GLN D N 1
ATOM 10007 C CA . GLN D 1 154 ? -7.215 -2.127 -38.991 1.00 90.58 154 GLN D CA 1
ATOM 10008 C C . GLN D 1 154 ? -5.843 -1.633 -39.425 1.00 91.09 154 GLN D C 1
ATOM 10009 O O . GLN D 1 154 ? -4.930 -2.428 -39.659 1.00 92.14 154 GLN D O 1
ATOM 10015 N N . TRP D 1 155 ? -5.702 -0.312 -39.502 1.00 90.30 155 TRP D N 1
ATOM 10016 C CA . TRP D 1 155 ? -4.481 0.294 -40.010 1.00 90.57 155 TRP D CA 1
ATOM 10017 C C . TRP D 1 155 ? -3.254 -0.075 -39.206 1.00 92.17 155 TRP D C 1
ATOM 10018 O O . TRP D 1 155 ? -2.164 -0.158 -39.771 1.00 93.64 155 TRP D O 1
ATOM 10020 N N . MET D 1 156 ? -3.406 -0.324 -37.910 1.00 92.24 156 MET D N 1
ATOM 10021 C CA . MET D 1 156 ? -2.212 -0.640 -37.150 1.00 93.31 156 MET D CA 1
ATOM 10022 C C . MET D 1 156 ? -2.229 -1.994 -36.457 1.00 95.14 156 MET D C 1
ATOM 10023 O O . MET D 1 156 ? -1.757 -2.151 -35.325 1.00 96.44 156 MET D O 1
ATOM 10028 N N . ASP D 1 157 ? -2.799 -2.968 -37.148 1.00 95.08 157 ASP D N 1
ATOM 10029 C CA . ASP D 1 157 ? -2.471 -4.359 -36.909 1.00 96.18 157 ASP D CA 1
ATOM 10030 C C . ASP D 1 157 ? -1.380 -4.593 -37.937 1.00 94.46 157 ASP D C 1
ATOM 10031 O O . ASP D 1 157 ? -0.555 -5.506 -37.836 1.00 95.66 157 ASP D O 1
ATOM 10036 N N . LYS D 1 158 ? -1.392 -3.704 -38.928 1.00 91.07 158 LYS D N 1
ATOM 10037 C CA . LYS D 1 158 ? -0.388 -3.674 -39.980 1.00 88.92 158 LYS D CA 1
ATOM 10038 C C . LYS D 1 158 ? 0.988 -3.344 -39.425 1.00 87.82 158 LYS D C 1
ATOM 10039 O O . LYS D 1 158 ? 1.986 -3.958 -39.808 1.00 88.71 158 LYS D O 1
ATOM 10041 N N . MET D 1 159 ? 1.038 -2.398 -38.497 1.00 85.67 159 MET D N 1
ATOM 10042 C CA . MET D 1 159 ? 2.314 -1.989 -37.922 1.00 84.61 159 MET D CA 1
ATOM 10043 C C . MET D 1 159 ? 2.834 -2.979 -36.884 1.00 86.14 159 MET D C 1
ATOM 10044 O O . MET D 1 159 ? 4.040 -3.135 -36.733 1.00 87.01 159 MET D O 1
ATOM 10046 N N . LEU D 1 160 ? 1.940 -3.662 -36.177 1.00 86.23 160 LEU D N 1
ATOM 10047 C CA . LEU D 1 160 ? 2.377 -4.711 -35.255 1.00 85.65 160 LEU D CA 1
ATOM 10048 C C . LEU D 1 160 ? 2.981 -5.890 -36.014 1.00 89.93 160 LEU D C 1
ATOM 10049 O O . LEU D 1 160 ? 3.924 -6.532 -35.545 1.00 90.92 160 LEU D O 1
ATOM 10054 N N . ASP D 1 161 ? 2.425 -6.165 -37.192 1.00 93.69 161 ASP D N 1
ATOM 10055 C CA . ASP D 1 161 ? 2.983 -7.142 -38.127 1.00 96.00 161 ASP D CA 1
ATOM 10056 C C . ASP D 1 161 ? 4.232 -6.624 -38.847 1.00 96.57 161 ASP D C 1
ATOM 10057 O O . ASP D 1 161 ? 4.226 -5.527 -39.404 1.00 95.73 161 ASP D O 1
ATOM 10059 N N . GLY D 1 162 ? 5.300 -7.416 -38.828 1.00 97.74 162 GLY D N 1
ATOM 10060 C CA . GLY D 1 162 ? 6.546 -7.049 -39.483 1.00 97.57 162 GLY D CA 1
ATOM 10061 C C . GLY D 1 162 ? 7.308 -5.890 -38.870 1.00 96.18 162 GLY D C 1
ATOM 10062 O O . GLY D 1 162 ? 8.248 -5.373 -39.477 1.00 95.55 162 GLY D O 1
ATOM 10063 N N . HIS D 1 180 ? 5.832 -0.144 -49.037 1.00 97.29 180 HIS D N 1
ATOM 10064 C CA . HIS D 1 180 ? 5.770 0.253 -47.633 1.00 97.42 180 HIS D CA 1
ATOM 10065 C C . HIS D 1 180 ? 4.381 -0.029 -47.062 1.00 98.86 180 HIS D C 1
ATOM 10066 O O . HIS D 1 180 ? 3.378 0.456 -47.597 1.00 99.06 180 HIS D O 1
ATOM 10068 N N . LYS D 1 181 ? 4.326 -0.810 -45.979 1.00 96.20 181 LYS D N 1
ATOM 10069 C CA . LYS D 1 181 ? 3.065 -1.098 -45.288 1.00 94.95 181 LYS D CA 1
ATOM 10070 C C . LYS D 1 181 ? 2.550 0.180 -44.649 1.00 92.60 181 LYS D C 1
ATOM 10071 O O . LYS D 1 181 ? 1.352 0.334 -44.387 1.00 92.62 181 LYS D O 1
ATOM 10073 N N . GLU D 1 182 ? 3.476 1.098 -44.406 1.00 90.04 182 GLU D N 1
ATOM 10074 C CA . GLU D 1 182 ? 3.117 2.444 -44.018 1.00 87.55 182 GLU D CA 1
ATOM 10075 C C . GLU D 1 182 ? 2.320 3.101 -45.145 1.00 87.88 182 GLU D C 1
ATOM 10076 O O . GLU D 1 182 ? 1.226 3.611 -44.911 1.00 87.90 182 GLU D O 1
ATOM 10078 N N . LEU D 1 183 ? 2.854 3.048 -46.368 1.00 87.76 183 LEU D N 1
ATOM 10079 C CA . LEU D 1 183 ? 2.285 3.780 -47.509 1.00 86.51 183 LEU D CA 1
ATOM 10080 C C . LEU D 1 183 ? 0.814 3.466 -47.733 1.00 85.69 183 LEU D C 1
ATOM 10081 O O . LEU D 1 183 ? 0.003 4.360 -47.992 1.00 84.94 183 LEU D O 1
ATOM 10083 N N . GLU D 1 184 ? 0.477 2.188 -47.609 1.00 85.50 184 GLU D N 1
ATOM 10084 C CA . GLU D 1 184 ? -0.888 1.729 -47.820 1.00 85.37 184 GLU D CA 1
ATOM 10085 C C . GLU D 1 184 ? -1.836 2.320 -46.782 1.00 82.11 184 GLU D C 1
ATOM 10086 O O . GLU D 1 184 ? -2.695 3.142 -47.114 1.00 80.70 184 GLU D O 1
ATOM 10088 N N . LEU D 1 185 ? -1.670 1.911 -45.526 1.00 80.29 185 LEU D N 1
ATOM 10089 C CA . LEU D 1 185 ? -2.598 2.312 -44.472 1.00 78.11 185 LEU D CA 1
ATOM 10090 C C . LEU D 1 185 ? -2.581 3.824 -44.203 1.00 75.35 185 LEU D C 1
ATOM 10091 O O . LEU D 1 185 ? -3.580 4.380 -43.748 1.00 73.27 185 LEU D O 1
ATOM 10093 N N . LEU D 1 186 ? -1.467 4.486 -44.512 1.00 74.87 186 LEU D N 1
ATOM 10094 C CA . LEU D 1 186 ? -1.345 5.939 -44.320 1.00 73.17 186 LEU D CA 1
ATOM 10095 C C . LEU D 1 186 ? -2.081 6.806 -45.347 1.00 72.60 186 LEU D C 1
ATOM 10096 O O . LEU D 1 186 ? -2.516 7.912 -45.027 1.00 71.29 186 LEU D O 1
ATOM 10101 N N . TRP D 1 187 ? -2.204 6.307 -46.577 1.00 73.86 187 TRP D N 1
ATOM 10102 C CA . TRP D 1 187 ? -2.827 7.068 -47.649 1.00 75.28 187 TRP D CA 1
ATOM 10103 C C . TRP D 1 187 ? -4.340 7.155 -47.521 1.00 76.10 187 TRP D C 1
ATOM 10104 O O . TRP D 1 187 ? -4.932 8.178 -47.865 1.00 76.97 187 TRP D O 1
ATOM 10115 N N . GLU D 1 188 ? -4.960 6.083 -47.017 1.00 76.06 188 GLU D N 1
ATOM 10116 C CA . GLU D 1 188 ? -6.403 6.065 -46.775 1.00 74.82 188 GLU D CA 1
ATOM 10117 C C . GLU D 1 188 ? -6.753 6.947 -45.590 1.00 71.97 188 GLU D C 1
ATOM 10118 O O . GLU D 1 188 ? -7.755 7.666 -45.588 1.00 70.74 188 GLU D O 1
ATOM 10124 N N . MET D 1 189 ? -5.896 6.913 -44.584 1.00 70.87 189 MET D N 1
ATOM 10125 C CA . MET D 1 189 ? -6.072 7.797 -43.451 1.00 69.73 189 MET D CA 1
ATOM 10126 C C . MET D 1 189 ? -5.929 9.290 -43.789 1.00 70.99 189 MET D C 1
ATOM 10127 O O . MET D 1 189 ? -6.640 10.120 -43.213 1.00 70.37 189 MET D O 1
ATOM 10132 N N . ARG D 1 190 ? -5.034 9.633 -44.718 1.00 72.99 190 ARG D N 1
ATOM 10133 C CA . ARG D 1 190 ? -4.832 11.034 -45.063 1.00 73.65 190 ARG D CA 1
ATOM 10134 C C . ARG D 1 190 ? -6.103 11.653 -45.633 1.00 74.11 190 ARG D C 1
ATOM 10135 O O . ARG D 1 190 ? -6.401 12.809 -45.339 1.00 74.51 190 ARG D O 1
ATOM 10143 N N . ASP D 1 191 ? -6.881 10.911 -46.408 1.00 74.18 191 ASP D N 1
ATOM 10144 C CA . ASP D 1 191 ? -8.104 11.517 -46.923 1.00 73.50 191 ASP D CA 1
ATOM 10145 C C . ASP D 1 191 ? -9.194 11.493 -45.856 1.00 70.22 191 ASP D C 1
ATOM 10146 O O . ASP D 1 191 ? -10.146 12.272 -45.906 1.00 70.12 191 ASP D O 1
ATOM 10151 N N . TYR D 1 192 ? -9.016 10.653 -44.839 1.00 66.63 192 TYR D N 1
ATOM 10152 C CA . TYR D 1 192 ? -9.978 10.618 -43.741 1.00 61.56 192 TYR D CA 1
ATOM 10153 C C . TYR D 1 192 ? -9.879 11.870 -42.914 1.00 58.79 192 TYR D C 1
ATOM 10154 O O . TYR D 1 192 ? -10.879 12.551 -42.667 1.00 58.14 192 TYR D O 1
ATOM 10163 N N . TRP D 1 193 ? -8.658 12.171 -42.501 1.00 57.05 193 TRP D N 1
ATOM 10164 C CA . TRP D 1 193 ? -8.409 13.344 -41.696 1.00 55.84 193 TRP D CA 1
ATOM 10165 C C . TRP D 1 193 ? -8.769 14.570 -42.490 1.00 56.47 193 TRP D C 1
ATOM 10166 O O . TRP D 1 193 ? -9.309 15.531 -41.940 1.00 54.74 193 TRP D O 1
ATOM 10177 N N . HIS D 1 194 ? -8.557 14.483 -43.802 1.00 59.62 194 HIS D N 1
ATOM 10178 C CA . HIS D 1 194 ? -8.863 15.581 -44.697 1.00 61.09 194 HIS D CA 1
ATOM 10179 C C . HIS D 1 194 ? -10.316 15.962 -44.538 1.00 61.48 194 HIS D C 1
ATOM 10180 O O . HIS D 1 194 ? -10.625 17.126 -44.324 1.00 60.63 194 HIS D O 1
ATOM 10187 N N . GLU D 1 195 ? -11.193 14.965 -44.515 1.00 63.33 195 GLU D N 1
ATOM 10188 C CA . GLU D 1 195 ? -12.626 15.232 -44.425 1.00 63.86 195 GLU D CA 1
ATOM 10189 C C . GLU D 1 195 ? -13.081 15.601 -43.018 1.00 59.40 195 GLU D C 1
ATOM 10190 O O . GLU D 1 195 ? -14.001 16.388 -42.850 1.00 57.36 195 GLU D O 1
ATOM 10196 N N . ARG D 1 196 ? -12.389 15.096 -42.003 1.00 58.17 196 ARG D N 1
ATOM 10197 C CA . ARG D 1 196 ? -12.688 15.520 -40.643 1.00 55.77 196 ARG D CA 1
ATOM 10198 C C . ARG D 1 196 ? -12.282 16.973 -40.441 1.00 53.89 196 ARG D C 1
ATOM 10199 O O . ARG D 1 196 ? -12.951 17.697 -39.710 1.00 52.93 196 ARG D O 1
ATOM 10207 N N . ALA D 1 197 ? -11.210 17.402 -41.108 1.00 53.12 197 ALA D N 1
ATOM 10208 C CA . ALA D 1 197 ? -10.783 18.799 -41.065 1.00 51.40 197 ALA D CA 1
ATOM 10209 C C . ALA D 1 197 ? -11.832 19.722 -41.685 1.00 50.99 197 ALA D C 1
ATOM 10210 O O . ALA D 1 197 ? -12.258 20.707 -41.070 1.00 49.44 197 ALA D O 1
ATOM 10212 N N . ALA D 1 198 ? -12.243 19.376 -42.899 1.00 51.81 198 ALA D N 1
ATOM 10213 C CA . ALA D 1 198 ? -13.299 20.088 -43.609 1.00 52.84 198 ALA D CA 1
ATOM 10214 C C . ALA D 1 198 ? -14.535 20.155 -42.740 1.00 53.77 198 ALA D C 1
ATOM 10215 O O . ALA D 1 198 ? -15.085 21.237 -42.520 1.00 55.41 198 ALA D O 1
ATOM 10217 N N . GLU D 1 199 ? -14.953 18.999 -42.228 1.00 52.77 199 GLU D N 1
ATOM 10218 C CA . GLU D 1 199 ? -16.152 18.913 -41.403 1.00 52.03 199 GLU D CA 1
ATOM 10219 C C . GLU D 1 199 ? -16.044 19.797 -40.150 1.00 51.03 199 GLU D C 1
ATOM 10220 O O . GLU D 1 199 ? -17.026 20.445 -39.757 1.00 49.38 199 GLU D O 1
ATOM 10226 N N . SER D 1 200 ? -14.834 19.872 -39.578 1.00 50.33 200 SER D N 1
ATOM 10227 C CA . SER D 1 200 ? -14.567 20.675 -38.389 1.00 49.53 200 SER D CA 1
ATOM 10228 C C . SER D 1 200 ? -14.713 22.169 -38.657 1.00 49.81 200 SER D C 1
ATOM 10229 O O . SER D 1 200 ? -14.969 22.936 -37.720 1.00 46.04 200 SER D O 1
ATOM 10232 N N . ARG D 1 201 ? -14.512 22.591 -39.911 1.00 53.33 201 ARG D N 1
ATOM 10233 C CA . ARG D 1 201 ? -14.617 24.011 -40.206 1.00 56.04 201 ARG D CA 1
ATOM 10234 C C . ARG D 1 201 ? -16.071 24.421 -40.128 1.00 58.85 201 ARG D C 1
ATOM 10235 O O . ARG D 1 201 ? -16.381 25.523 -39.681 1.00 59.05 201 ARG D O 1
ATOM 10243 N N . LYS D 1 202 ? -16.962 23.532 -40.548 1.00 61.36 202 LYS D N 1
ATOM 10244 C CA . LYS D 1 202 ? -18.383 23.852 -40.526 1.00 62.16 202 LYS D CA 1
ATOM 10245 C C . LYS D 1 202 ? -19.008 23.598 -39.155 1.00 61.50 202 LYS D C 1
ATOM 10246 O O . LYS D 1 202 ? -20.016 24.222 -38.803 1.00 62.86 202 LYS D O 1
ATOM 10252 N N . ARG D 1 203 ? -18.409 22.696 -38.383 1.00 68.30 203 ARG D N 1
ATOM 10253 C CA . ARG D 1 203 ? -19.015 22.242 -37.134 1.00 65.64 203 ARG D CA 1
ATOM 10254 C C . ARG D 1 203 ? -17.926 21.888 -36.130 1.00 62.31 203 ARG D C 1
ATOM 10255 O O . ARG D 1 203 ? -17.581 20.718 -35.963 1.00 59.26 203 ARG D O 1
ATOM 10263 N N . PRO D 1 204 ? -17.368 22.925 -35.482 1.00 61.95 204 PRO D N 1
ATOM 10264 C CA . PRO D 1 204 ? -16.290 22.796 -34.507 1.00 58.96 204 PRO D CA 1
ATOM 10265 C C . PRO D 1 204 ? -16.764 21.963 -33.340 1.00 57.42 204 PRO D C 1
ATOM 10266 O O . PRO D 1 204 ? -17.956 22.027 -33.011 1.00 57.88 204 PRO D O 1
ATOM 10270 N N . ARG D 1 205 ? -15.846 21.224 -32.729 1.00 54.07 205 ARG D N 1
ATOM 10271 C CA . ARG D 1 205 ? -16.120 20.401 -31.563 1.00 54.66 205 ARG D CA 1
ATOM 10272 C C . ARG D 1 205 ? -14.935 20.506 -30.605 1.00 54.37 205 ARG D C 1
ATOM 10273 O O . ARG D 1 205 ? -13.964 21.191 -30.896 1.00 53.93 205 ARG D O 1
ATOM 10275 N N . GLU D 1 206 ? -15.005 19.813 -29.477 1.00 55.34 206 GLU D N 1
ATOM 10276 C CA . GLU D 1 206 ? -13.967 19.890 -28.466 1.00 54.91 206 GLU D CA 1
ATOM 10277 C C . GLU D 1 206 ? -12.890 18.833 -28.742 1.00 48.46 206 GLU D C 1
ATOM 10278 O O . GLU D 1 206 ? -12.761 17.856 -28.004 1.00 45.66 206 GLU D O 1
ATOM 10284 N N . ASP D 1 207 ? -12.166 19.005 -29.842 1.00 44.77 207 ASP D N 1
ATOM 10285 C CA . ASP D 1 207 ? -11.099 18.087 -30.180 1.00 40.64 207 ASP D CA 1
ATOM 10286 C C . ASP D 1 207 ? -9.906 18.770 -30.843 1.00 39.29 207 ASP D C 1
ATOM 10287 O O . ASP D 1 207 ? -9.957 19.946 -31.196 1.00 40.44 207 ASP D O 1
ATOM 10292 N N . LEU D 1 208 ? -8.843 17.999 -31.017 1.00 36.56 208 LEU D N 1
ATOM 10293 C CA . LEU D 1 208 ? -7.573 18.510 -31.487 1.00 34.67 208 LEU D CA 1
ATOM 10294 C C . LEU D 1 208 ? -7.723 18.971 -32.938 1.00 34.88 208 LEU D C 1
ATOM 10295 O O . LEU D 1 208 ? -7.274 20.054 -33.310 1.00 35.80 208 LEU D O 1
ATOM 10300 N N . ILE D 1 209 ? -8.422 18.184 -33.740 1.00 35.52 209 ILE D N 1
ATOM 10301 C CA . ILE D 1 209 ? -8.607 18.534 -35.135 1.00 35.93 209 ILE D CA 1
ATOM 10302 C C . ILE D 1 209 ? -9.314 19.880 -35.264 1.00 37.69 209 ILE D C 1
ATOM 10303 O O . ILE D 1 209 ? -8.880 20.775 -36.015 1.00 36.13 209 ILE D O 1
ATOM 10308 N N . SER D 1 210 ? -10.397 20.025 -34.515 1.00 38.82 210 SER D N 1
ATOM 10309 C CA . SER D 1 210 ? -11.189 21.258 -34.643 1.00 41.63 210 SER D CA 1
ATOM 10310 C C . SER D 1 210 ? -10.351 22.472 -34.189 1.00 43.48 210 SER D C 1
ATOM 10311 O O . SER D 1 210 ? -10.293 23.508 -34.865 1.00 44.04 210 SER D O 1
ATOM 10314 N N . GLN D 1 211 ? -9.572 22.265 -33.135 1.00 44.25 211 GLN D N 1
ATOM 10315 C CA . GLN D 1 211 ? -8.722 23.314 -32.596 1.00 46.19 211 GLN D CA 1
ATOM 10316 C C . GLN D 1 211 ? -7.555 23.580 -33.558 1.00 43.56 211 GLN D C 1
ATOM 10317 O O . GLN D 1 211 ? -7.056 24.700 -33.639 1.00 42.57 211 GLN D O 1
ATOM 10323 N N . LEU D 1 212 ? -7.123 22.560 -34.289 1.00 42.07 212 LEU D N 1
ATOM 10324 C CA . LEU D 1 212 ? -6.122 22.774 -35.341 1.00 40.26 212 LEU D CA 1
ATOM 10325 C C . LEU D 1 212 ? -6.718 23.634 -36.446 1.00 42.77 212 LEU D C 1
ATOM 10326 O O . LEU D 1 212 ? -6.065 24.515 -36.999 1.00 44.94 212 LEU D O 1
ATOM 10331 N N . VAL D 1 213 ? -7.969 23.387 -36.765 1.00 43.68 213 VAL D N 1
ATOM 10332 C CA . VAL D 1 213 ? -8.591 24.170 -37.833 1.00 47.84 213 VAL D CA 1
ATOM 10333 C C . VAL D 1 213 ? -8.671 25.641 -37.481 1.00 53.06 213 VAL D C 1
ATOM 10334 O O . VAL D 1 213 ? -8.435 26.519 -38.323 1.00 54.79 213 VAL D O 1
ATOM 10338 N N . HIS D 1 214 ? -8.952 25.912 -36.211 1.00 56.56 214 HIS D N 1
ATOM 10339 C CA . HIS D 1 214 ? -9.178 27.296 -35.765 1.00 61.85 214 HIS D CA 1
ATOM 10340 C C . HIS D 1 214 ? -7.939 28.031 -35.333 1.00 61.97 214 HIS D C 1
ATOM 10341 O O . HIS D 1 214 ? -7.946 29.258 -35.268 1.00 63.39 214 HIS D O 1
ATOM 10348 N N . ALA D 1 215 ? -6.882 27.289 -35.020 1.00 60.46 215 ALA D N 1
ATOM 10349 C CA . ALA D 1 215 ? -5.712 27.911 -34.446 1.00 59.94 215 ALA D CA 1
ATOM 10350 C C . ALA D 1 215 ? -5.044 28.850 -35.430 1.00 60.48 215 ALA D C 1
ATOM 10351 O O . ALA D 1 215 ? -5.106 28.672 -36.644 1.00 58.47 215 ALA D O 1
ATOM 10353 N N . GLU D 1 216 ? -4.453 29.887 -34.861 1.00 64.10 216 GLU D N 1
ATOM 10354 C CA . GLU D 1 216 ? -3.695 30.880 -35.597 1.00 67.77 216 GLU D CA 1
ATOM 10355 C C . GLU D 1 216 ? -2.559 31.352 -34.685 1.00 68.10 216 GLU D C 1
ATOM 10356 O O . GLU D 1 216 ? -2.802 31.724 -33.531 1.00 68.29 216 GLU D O 1
ATOM 10362 N N . VAL D 1 217 ? -1.328 31.335 -35.182 1.00 67.99 217 VAL D N 1
ATOM 10363 C CA . VAL D 1 217 ? -0.231 31.952 -34.449 1.00 66.43 217 VAL D CA 1
ATOM 10364 C C . VAL D 1 217 ? 0.512 32.881 -35.394 1.00 65.55 217 VAL D C 1
ATOM 10365 O O . VAL D 1 217 ? 0.945 32.453 -36.472 1.00 63.36 217 VAL D O 1
ATOM 10369 N N . ASP D 1 218 ? 0.656 34.142 -34.989 1.00 67.60 218 ASP D N 1
ATOM 10370 C CA . ASP D 1 218 ? 1.300 35.150 -35.832 1.00 68.96 218 ASP D CA 1
ATOM 10371 C C . ASP D 1 218 ? 0.760 35.201 -37.264 1.00 69.31 218 ASP D C 1
ATOM 10372 O O . ASP D 1 218 ? 1.539 35.204 -38.219 1.00 68.59 218 ASP D O 1
ATOM 10377 N N . GLY D 1 219 ? -0.563 35.196 -37.410 1.00 70.62 219 GLY D N 1
ATOM 10378 C CA . GLY D 1 219 ? -1.189 35.374 -38.713 1.00 72.20 219 GLY D CA 1
ATOM 10379 C C . GLY D 1 219 ? -1.160 34.196 -39.678 1.00 70.89 219 GLY D C 1
ATOM 10380 O O . GLY D 1 219 ? -1.527 34.351 -40.846 1.00 73.06 219 GLY D O 1
ATOM 10381 N N . GLN D 1 220 ? -0.759 33.018 -39.188 1.00 66.95 220 GLN D N 1
ATOM 10382 C CA . GLN D 1 220 ? -0.669 31.796 -40.001 1.00 65.23 220 GLN D CA 1
ATOM 10383 C C . GLN D 1 220 ? -1.668 30.730 -39.550 1.00 64.00 220 GLN D C 1
ATOM 10384 O O . GLN D 1 220 ? -1.842 30.503 -38.356 1.00 62.07 220 GLN D O 1
ATOM 10390 N N . LYS D 1 221 ? -2.350 30.100 -40.502 1.00 65.33 221 LYS D N 1
ATOM 10391 C CA . LYS D 1 221 ? -3.270 29.016 -40.166 1.00 64.10 221 LYS D CA 1
ATOM 10392 C C . LYS D 1 221 ? -2.934 27.732 -40.925 1.00 63.23 221 LYS D C 1
ATOM 10393 O O . LYS D 1 221 ? -2.226 27.761 -41.936 1.00 66.63 221 LYS D O 1
ATOM 10399 N N . LEU D 1 222 ? -3.472 26.612 -40.455 1.00 58.80 222 LEU D N 1
ATOM 10400 C CA . LEU D 1 222 ? -3.267 25.329 -41.121 1.00 52.97 222 LEU D CA 1
ATOM 10401 C C . LEU D 1 222 ? -4.357 25.097 -42.178 1.00 53.98 222 LEU D C 1
ATOM 10402 O O . LEU D 1 222 ? -5.512 25.423 -41.929 1.00 56.70 222 LEU D O 1
ATOM 10407 N N . ASN D 1 223 ? -4.011 24.514 -43.327 1.00 52.80 223 ASN D N 1
ATOM 10408 C CA . ASN D 1 223 ? -5.035 24.098 -44.301 1.00 53.69 223 ASN D CA 1
ATOM 10409 C C . ASN D 1 223 ? -5.388 22.617 -44.045 1.00 52.54 223 ASN D C 1
ATOM 10410 O O . ASN D 1 223 ? -4.824 22.000 -43.106 1.00 51.00 223 ASN D O 1
ATOM 10415 N N . ASP D 1 224 ? -6.292 22.044 -44.848 1.00 53.44 224 ASP D N 1
ATOM 10416 C CA . ASP D 1 224 ? -6.765 20.670 -44.608 1.00 52.19 224 ASP D CA 1
ATOM 10417 C C . ASP D 1 224 ? -5.730 19.572 -44.923 1.00 50.88 224 ASP D C 1
ATOM 10418 O O . ASP D 1 224 ? -5.733 18.541 -44.264 1.00 49.76 224 ASP D O 1
ATOM 10423 N N . SER D 1 225 ? -4.873 19.779 -45.924 1.00 50.55 225 SER D N 1
ATOM 10424 C CA . SER D 1 225 ? -3.837 18.801 -46.277 1.00 47.28 225 SER D CA 1
ATOM 10425 C C . SER D 1 225 ? -2.730 18.784 -45.208 1.00 43.91 225 SER D C 1
ATOM 10426 O O . SER D 1 225 ? -2.151 17.742 -44.916 1.00 41.33 225 SER D O 1
ATOM 10429 N N . GLN D 1 226 ? -2.429 19.961 -44.664 1.00 43.80 226 GLN D N 1
ATOM 10430 C CA . GLN D 1 226 ? -1.485 20.103 -43.567 1.00 40.14 226 GLN D CA 1
ATOM 10431 C C . GLN D 1 226 ? -2.040 19.434 -42.327 1.00 37.66 226 GLN D C 1
ATOM 10432 O O . GLN D 1 226 ? -1.317 18.668 -41.639 1.00 31.70 226 GLN D O 1
ATOM 10438 N N . ILE D 1 227 ? -3.314 19.712 -42.036 1.00 35.97 227 ILE D N 1
ATOM 10439 C CA . ILE D 1 227 ? -3.979 19.140 -40.857 1.00 34.85 227 ILE D CA 1
ATOM 10440 C C . ILE D 1 227 ? -3.962 17.580 -40.954 1.00 34.76 227 ILE D C 1
ATOM 10441 O O . ILE D 1 227 ? -3.745 16.897 -39.924 1.00 33.98 227 ILE D O 1
ATOM 10446 N N . SER D 1 228 ? -4.138 17.019 -42.162 1.00 35.67 228 SER D N 1
ATOM 10447 C CA . SER D 1 228 ? -4.082 15.548 -42.383 1.00 32.92 228 SER D CA 1
ATOM 10448 C C . SER D 1 228 ? -2.740 14.919 -42.021 1.00 37.17 228 SER D C 1
ATOM 10449 O O . SER D 1 228 ? -2.709 13.883 -41.353 1.00 29.86 228 SER D O 1
ATOM 10452 N N . ASN D 1 229 ? -1.661 15.539 -42.475 1.00 31.84 229 ASN D N 1
ATOM 10453 C CA . ASN D 1 229 ? -0.339 15.018 -42.196 1.00 36.39 229 ASN D CA 1
ATOM 10454 C C . ASN D 1 229 ? -0.034 15.226 -40.725 1.00 35.37 229 ASN D C 1
ATOM 10455 O O . ASN D 1 229 ? 0.726 14.463 -40.094 1.00 35.93 229 ASN D O 1
ATOM 10460 N N . ILE D 1 230 ? -0.613 16.266 -40.146 1.00 36.35 230 ILE D N 1
ATOM 10461 C CA . ILE D 1 230 ? -0.382 16.453 -38.720 1.00 36.69 230 ILE D CA 1
ATOM 10462 C C . ILE D 1 230 ? -1.108 15.342 -37.940 1.00 33.26 230 ILE D C 1
ATOM 10463 O O . ILE D 1 230 ? -0.517 14.722 -37.019 1.00 30.80 230 ILE D O 1
ATOM 10468 N N . ALA D 1 231 ? -2.368 15.103 -38.283 1.00 30.81 231 ALA D N 1
ATOM 10469 C CA . ALA D 1 231 ? -3.125 14.046 -37.638 1.00 31.26 231 ALA D CA 1
ATOM 10470 C C . ALA D 1 231 ? -2.387 12.706 -37.813 1.00 34.00 231 ALA D C 1
ATOM 10471 O O . ALA D 1 231 ? -2.168 11.964 -36.841 1.00 34.24 231 ALA D O 1
ATOM 10473 N N . ASN D 1 232 ? -1.909 12.425 -39.021 1.00 36.47 232 ASN D N 1
ATOM 10474 C CA . ASN D 1 232 ? -1.214 11.156 -39.226 1.00 37.08 232 ASN D CA 1
ATOM 10475 C C . ASN D 1 232 ? 0.092 11.052 -38.479 1.00 32.60 232 ASN D C 1
ATOM 10476 O O . ASN D 1 232 ? 0.443 9.967 -38.009 1.00 31.39 232 ASN D O 1
ATOM 10481 N N . ARG D 1 233 ? 0.802 12.173 -38.365 1.00 30.89 233 ARG D N 1
ATOM 10482 C CA . ARG D 1 233 ? 2.066 12.185 -37.657 1.00 27.86 233 ARG D CA 1
ATOM 10483 C C . ARG D 1 233 ? 1.812 11.906 -36.163 1.00 26.99 233 ARG D C 1
ATOM 10484 O O . ARG D 1 233 ? 2.532 11.140 -35.528 1.00 22.39 233 ARG D O 1
ATOM 10492 N N . LEU D 1 234 ? 0.757 12.494 -35.612 1.00 27.22 234 LEU D N 1
ATOM 10493 C CA . LEU D 1 234 ? 0.429 12.273 -34.207 1.00 27.66 234 LEU D CA 1
ATOM 10494 C C . LEU D 1 234 ? 0.046 10.803 -34.022 1.00 26.14 234 LEU D C 1
ATOM 10495 O O . LEU D 1 234 ? 0.523 10.108 -33.130 1.00 23.57 234 LEU D O 1
ATOM 10500 N N . LEU D 1 235 ? -0.784 10.324 -34.919 1.00 28.28 235 LEU D N 1
ATOM 10501 C CA . LEU D 1 235 ? -1.252 8.957 -34.842 1.00 31.22 235 LEU D CA 1
ATOM 10502 C C . LEU D 1 235 ? -0.139 7.937 -34.804 1.00 33.30 235 LEU D C 1
ATOM 10503 O O . LEU D 1 235 ? -0.120 7.109 -33.931 1.00 35.36 235 LEU D O 1
ATOM 10508 N N . VAL D 1 236 ? 0.758 7.962 -35.775 1.00 33.06 236 VAL D N 1
ATOM 10509 C CA . VAL D 1 236 ? 1.757 6.916 -35.868 1.00 29.92 236 VAL D CA 1
ATOM 10510 C C . VAL D 1 236 ? 2.813 7.072 -34.775 1.00 28.16 236 VAL D C 1
ATOM 10511 O O . VAL D 1 236 ? 3.365 6.070 -34.308 1.00 27.89 236 VAL D O 1
ATOM 10515 N N . ASN D 1 237 ? 3.134 8.317 -34.398 1.00 26.84 237 ASN D N 1
ATOM 10516 C CA . ASN D 1 237 ? 4.153 8.565 -33.376 1.00 25.26 237 ASN D CA 1
ATOM 10517 C C . ASN D 1 237 ? 3.685 8.227 -31.980 1.00 25.15 237 ASN D C 1
ATOM 10518 O O . ASN D 1 237 ? 4.523 7.903 -31.096 1.00 26.39 237 ASN D O 1
ATOM 10523 N N . GLY D 1 238 ? 2.364 8.276 -31.782 1.00 23.48 238 GLY D N 1
ATOM 10524 C CA . GLY D 1 238 ? 1.803 8.074 -30.470 1.00 23.18 238 GLY D CA 1
ATOM 10525 C C . GLY D 1 238 ? 1.185 6.730 -30.137 1.00 25.27 238 GLY D C 1
ATOM 10526 O O . GLY D 1 238 ? 0.789 6.506 -29.008 1.00 28.38 238 GLY D O 1
ATOM 10527 N N . HIS D 1 239 ? 1.088 5.830 -31.096 1.00 25.51 239 HIS D N 1
ATOM 10528 C CA . HIS D 1 239 ? 0.363 4.599 -30.871 1.00 27.05 239 HIS D CA 1
ATOM 10529 C C . HIS D 1 239 ? 1.254 3.475 -30.349 1.00 28.37 239 HIS D C 1
ATOM 10530 O O . HIS D 1 239 ? 1.181 3.115 -29.166 1.00 28.55 239 HIS D O 1
ATOM 10537 N N . LEU D 1 240 ? 2.089 2.931 -31.216 1.00 26.79 240 LEU D N 1
ATOM 10538 C CA . LEU D 1 240 ? 2.855 1.764 -30.836 1.00 26.04 240 LEU D CA 1
ATOM 10539 C C . LEU D 1 240 ? 4.012 2.082 -29.889 1.00 25.00 240 LEU D C 1
ATOM 10540 O O . LEU D 1 240 ? 4.451 1.212 -29.143 1.00 28.04 240 LEU D O 1
ATOM 10545 N N . THR D 1 241 ? 4.504 3.314 -29.911 1.00 24.41 241 THR D N 1
ATOM 10546 C CA . THR D 1 241 ? 5.502 3.753 -28.939 1.00 23.29 241 THR D CA 1
ATOM 10547 C C . THR D 1 241 ? 4.941 3.658 -27.533 1.00 21.87 241 THR D C 1
ATOM 10548 O O . THR D 1 241 ? 5.570 3.103 -26.635 1.00 20.76 241 THR D O 1
ATOM 10552 N N . THR D 1 242 ? 3.752 4.199 -27.345 1.00 18.76 242 THR D N 1
ATOM 10553 C CA . THR D 1 242 ? 3.084 4.172 -26.062 1.00 18.73 242 THR D CA 1
ATOM 10554 C C . THR D 1 242 ? 2.711 2.732 -25.704 1.00 21.14 242 THR D C 1
ATOM 10555 O O . THR D 1 242 ? 2.768 2.356 -24.532 1.00 26.99 242 THR D O 1
ATOM 10559 N N . ALA D 1 243 ? 2.319 1.936 -26.686 1.00 20.50 243 ALA D N 1
ATOM 10560 C CA . ALA D 1 243 ? 2.046 0.519 -26.465 1.00 22.28 243 ALA D CA 1
ATOM 10561 C C . ALA D 1 243 ? 3.295 -0.214 -25.997 1.00 22.84 243 ALA D C 1
ATOM 10562 O O . ALA D 1 243 ? 3.221 -1.048 -25.114 1.00 22.68 243 ALA D O 1
ATOM 10564 N N . MET D 1 244 ? 4.430 0.048 -26.650 1.00 22.44 244 MET D N 1
ATOM 10565 C CA . MET D 1 244 ? 5.684 -0.608 -26.271 1.00 22.69 244 MET D CA 1
ATOM 10566 C C . MET D 1 244 ? 6.203 -0.140 -24.912 1.00 22.54 244 MET D C 1
ATOM 10567 O O . MET D 1 244 ? 6.675 -0.963 -24.126 1.00 26.42 244 MET D O 1
ATOM 10572 N N . LEU D 1 245 ? 6.116 1.158 -24.606 1.00 22.64 245 LEU D N 1
ATOM 10573 C CA . LEU D 1 245 ? 6.445 1.608 -23.277 1.00 22.85 245 LEU D CA 1
ATOM 10574 C C . LEU D 1 245 ? 5.652 0.829 -22.210 1.00 23.34 245 LEU D C 1
ATOM 10575 O O . LEU D 1 245 ? 6.236 0.262 -21.273 1.00 22.68 245 LEU D O 1
ATOM 10580 N N . ILE D 1 246 ? 4.348 0.709 -22.372 1.00 20.62 246 ILE D N 1
ATOM 10581 C CA . ILE D 1 246 ? 3.605 -0.006 -21.354 1.00 19.54 246 ILE D CA 1
ATOM 10582 C C . ILE D 1 246 ? 4.000 -1.505 -21.277 1.00 22.76 246 ILE D C 1
ATOM 10583 O O . ILE D 1 246 ? 4.277 -2.017 -20.206 1.00 22.38 246 ILE D O 1
ATOM 10588 N N . ALA D 1 247 ? 4.044 -2.191 -22.415 1.00 20.28 247 ALA D N 1
ATOM 10589 C CA . ALA D 1 247 ? 4.329 -3.615 -22.397 1.00 22.58 247 ALA D CA 1
ATOM 10590 C C . ALA D 1 247 ? 5.807 -3.898 -22.054 1.00 23.81 247 ALA D C 1
ATOM 10591 O O . ALA D 1 247 ? 6.073 -4.812 -21.284 1.00 25.55 247 ALA D O 1
ATOM 10593 N N . ASN D 1 248 ? 6.737 -3.110 -22.611 1.00 22.87 248 ASN D N 1
ATOM 10594 C CA . ASN D 1 248 ? 8.156 -3.268 -22.259 1.00 25.79 248 ASN D CA 1
ATOM 10595 C C . ASN D 1 248 ? 8.345 -3.170 -20.768 1.00 28.01 248 ASN D C 1
ATOM 10596 O O . ASN D 1 248 ? 9.192 -3.881 -20.162 1.00 30.11 248 ASN D O 1
ATOM 10601 N N . THR D 1 249 ? 7.611 -2.245 -20.172 1.00 27.86 249 THR D N 1
ATOM 10602 C CA . THR D 1 249 ? 7.695 -2.046 -18.735 1.00 27.48 249 THR D CA 1
ATOM 10603 C C . THR D 1 249 ? 7.187 -3.263 -17.950 1.00 28.49 249 THR D C 1
ATOM 10604 O O . THR D 1 249 ? 7.792 -3.650 -16.938 1.00 32.68 249 THR D O 1
ATOM 10608 N N . MET D 1 250 ? 6.073 -3.862 -18.343 1.00 27.79 250 MET D N 1
ATOM 10609 C CA . MET D 1 250 ? 5.615 -5.060 -17.564 1.00 28.47 250 MET D CA 1
ATOM 10610 C C . MET D 1 250 ? 6.586 -6.240 -17.643 1.00 29.48 250 MET D C 1
ATOM 10611 O O . MET D 1 250 ? 6.731 -7.005 -16.663 1.00 27.60 250 MET D O 1
ATOM 10616 N N . LEU D 1 251 ? 7.213 -6.375 -18.821 1.00 31.69 251 LEU D N 1
ATOM 10617 C CA . LEU D 1 251 ? 8.220 -7.411 -19.118 1.00 33.75 251 LEU D CA 1
ATOM 10618 C C . LEU D 1 251 ? 9.442 -7.229 -18.247 1.00 34.82 251 LEU D C 1
ATOM 10619 O O . LEU D 1 251 ? 10.004 -8.201 -17.718 1.00 35.93 251 LEU D O 1
ATOM 10624 N N . CYS D 1 252 ? 9.869 -5.977 -18.119 1.00 33.68 252 CYS D N 1
ATOM 10625 C CA . CYS D 1 252 ? 11.041 -5.679 -17.300 1.00 33.22 252 CYS D CA 1
ATOM 10626 C C . CYS D 1 252 ? 10.732 -5.962 -15.824 1.00 32.91 252 CYS D C 1
ATOM 10627 O O . CYS D 1 252 ? 11.551 -6.621 -15.117 1.00 34.43 252 CYS D O 1
ATOM 10630 N N . LEU D 1 253 ? 9.529 -5.579 -15.382 1.00 31.99 253 LEU D N 1
ATOM 10631 C CA . LEU D 1 253 ? 9.101 -5.933 -14.027 1.00 32.95 253 LEU D CA 1
ATOM 10632 C C . LEU D 1 253 ? 9.168 -7.444 -13.825 1.00 37.98 253 LEU D C 1
ATOM 10633 O O . LEU D 1 253 ? 9.737 -7.917 -12.844 1.00 42.72 253 LEU D O 1
ATOM 10638 N N . ASP D 1 254 ? 8.608 -8.194 -14.767 1.00 38.32 254 ASP D N 1
ATOM 10639 C CA . ASP D 1 254 ? 8.651 -9.644 -14.643 1.00 41.18 254 ASP D CA 1
ATOM 10640 C C . ASP D 1 254 ? 10.094 -10.190 -14.632 1.00 42.44 254 ASP D C 1
ATOM 10641 O O . ASP D 1 254 ? 10.412 -11.087 -13.844 1.00 45.62 254 ASP D O 1
ATOM 10646 N N . ALA D 1 255 ? 10.966 -9.639 -15.483 1.00 41.14 255 ALA D N 1
ATOM 10647 C CA . ALA D 1 255 ? 12.354 -10.131 -15.612 1.00 42.49 255 ALA D CA 1
ATOM 10648 C C . ALA D 1 255 ? 13.220 -9.736 -14.413 1.00 41.84 255 ALA D C 1
ATOM 10649 O O . ALA D 1 255 ? 14.123 -10.478 -14.004 1.00 42.38 255 ALA D O 1
ATOM 10651 N N . PHE D 1 256 ? 12.986 -8.545 -13.875 1.00 39.91 256 PHE D N 1
ATOM 10652 C CA . PHE D 1 256 ? 13.787 -8.073 -12.749 1.00 40.19 256 PHE D CA 1
ATOM 10653 C C . PHE D 1 256 ? 12.972 -8.080 -11.448 1.00 40.09 256 PHE D C 1
ATOM 10654 O O . PHE D 1 256 ? 12.590 -7.026 -10.947 1.00 36.90 256 PHE D O 1
ATOM 10662 N N . SER D 1 257 ? 12.822 -9.279 -10.863 1.00 43.78 257 SER D N 1
ATOM 10663 C CA . SER D 1 257 ? 11.954 -9.515 -9.703 1.00 46.40 257 SER D CA 1
ATOM 10664 C C . SER D 1 257 ? 12.305 -8.614 -8.500 1.00 46.59 257 SER D C 1
ATOM 10665 O O . SER D 1 257 ? 11.447 -8.300 -7.660 1.00 47.24 257 SER D O 1
ATOM 10668 N N . ASP D 1 258 ? 13.568 -8.224 -8.396 1.00 43.86 258 ASP D N 1
ATOM 10669 C CA . ASP D 1 258 ? 13.941 -7.265 -7.369 1.00 44.02 258 ASP D CA 1
ATOM 10670 C C . ASP D 1 258 ? 13.256 -5.898 -7.592 1.00 39.86 258 ASP D C 1
ATOM 10671 O O . ASP D 1 258 ? 12.748 -5.292 -6.643 1.00 38.44 258 ASP D O 1
ATOM 10676 N N . GLN D 1 259 ? 13.273 -5.420 -8.833 1.00 36.54 259 GLN D N 1
ATOM 10677 C CA . GLN D 1 259 ? 12.641 -4.144 -9.189 1.00 37.07 259 GLN D CA 1
ATOM 10678 C C . GLN D 1 259 ? 11.105 -4.270 -9.173 1.00 35.80 259 GLN D C 1
ATOM 10679 O O . GLN D 1 259 ? 10.410 -3.352 -8.772 1.00 35.53 259 GLN D O 1
ATOM 10685 N N . ASP D 1 260 ? 10.597 -5.430 -9.583 1.00 34.70 260 ASP D N 1
ATOM 10686 C CA . ASP D 1 260 ? 9.178 -5.760 -9.497 1.00 33.00 260 ASP D CA 1
ATOM 10687 C C . ASP D 1 260 ? 8.704 -5.633 -8.054 1.00 35.62 260 ASP D C 1
ATOM 10688 O O . ASP D 1 260 ? 7.697 -5.018 -7.761 1.00 32.62 260 ASP D O 1
ATOM 10693 N N . ALA D 1 261 ? 9.478 -6.215 -7.131 1.00 34.96 261 ALA D N 1
ATOM 10694 C CA . ALA D 1 261 ? 9.116 -6.172 -5.728 1.00 36.55 261 ALA D CA 1
ATOM 10695 C C . ALA D 1 261 ? 9.070 -4.737 -5.210 1.00 37.36 261 ALA D C 1
ATOM 10696 O O . ALA D 1 261 ? 8.105 -4.334 -4.540 1.00 36.47 261 ALA D O 1
ATOM 10698 N N . ARG D 1 262 ? 10.103 -3.975 -5.574 1.00 35.72 262 ARG D N 1
ATOM 10699 C CA . ARG D 1 262 ? 10.310 -2.596 -5.147 1.00 42.82 262 ARG D CA 1
ATOM 10700 C C . ARG D 1 262 ? 9.141 -1.692 -5.557 1.00 38.50 262 ARG D C 1
ATOM 10701 O O . ARG D 1 262 ? 8.600 -0.904 -4.770 1.00 35.56 262 ARG D O 1
ATOM 10709 N N . VAL D 1 263 ? 8.722 -1.870 -6.786 1.00 32.36 263 VAL D N 1
ATOM 10710 C CA . VAL D 1 263 ? 7.680 -1.008 -7.357 1.00 30.90 263 VAL D CA 1
ATOM 10711 C C . VAL D 1 263 ? 6.337 -1.368 -6.746 1.00 34.40 263 VAL D C 1
ATOM 10712 O O . VAL D 1 263 ? 5.550 -0.481 -6.342 1.00 33.88 263 VAL D O 1
ATOM 10716 N N . ARG D 1 264 ? 6.070 -2.665 -6.644 1.00 35.93 264 ARG D N 1
ATOM 10717 C CA . ARG D 1 264 ? 4.856 -3.097 -5.967 1.00 38.34 264 ARG D CA 1
ATOM 10718 C C . ARG D 1 264 ? 4.776 -2.606 -4.522 1.00 39.97 264 ARG D C 1
ATOM 10719 O O . ARG D 1 264 ? 3.697 -2.221 -4.051 1.00 40.50 264 ARG D O 1
ATOM 10727 N N . ALA D 1 265 ? 5.899 -2.619 -3.824 1.00 40.68 265 ALA D N 1
ATOM 10728 C CA . ALA D 1 265 ? 5.941 -2.140 -2.447 1.00 42.24 265 ALA D CA 1
ATOM 10729 C C . ALA D 1 265 ? 5.830 -0.597 -2.374 1.00 39.84 265 ALA D C 1
ATOM 10730 O O . ALA D 1 265 ? 5.590 -0.064 -1.290 1.00 38.77 265 ALA D O 1
ATOM 10732 N N . ASP D 1 266 ? 6.171 0.105 -3.466 1.00 37.40 266 ASP D N 1
ATOM 10733 C CA . ASP D 1 266 ? 6.096 1.569 -3.490 1.00 37.66 266 ASP D CA 1
ATOM 10734 C C . ASP D 1 266 ? 5.583 2.082 -4.827 1.00 34.81 266 ASP D C 1
ATOM 10735 O O . ASP D 1 266 ? 6.371 2.290 -5.760 1.00 31.57 266 ASP D O 1
ATOM 10740 N N . ARG D 1 267 ? 4.281 2.297 -4.931 1.00 35.50 267 ARG D N 1
ATOM 10741 C CA . ARG D 1 267 ? 3.718 2.610 -6.227 1.00 34.15 267 ARG D CA 1
ATOM 10742 C C . ARG D 1 267 ? 4.096 4.015 -6.748 1.00 32.75 267 ARG D C 1
ATOM 10743 O O . ARG D 1 267 ? 3.768 4.362 -7.921 1.00 28.29 267 ARG D O 1
ATOM 10751 N N . SER D 1 268 ? 4.743 4.820 -5.894 1.00 32.08 268 SER D N 1
ATOM 10752 C CA . SER D 1 268 ? 5.151 6.174 -6.278 1.00 32.80 268 SER D CA 1
ATOM 10753 C C . SER D 1 268 ? 6.355 6.130 -7.203 1.00 31.96 268 SER D C 1
ATOM 10754 O O . SER D 1 268 ? 6.738 7.152 -7.786 1.00 32.68 268 SER D O 1
ATOM 10757 N N . LEU D 1 269 ? 6.929 4.934 -7.346 1.00 31.25 269 LEU D N 1
ATOM 10758 C CA . LEU D 1 269 ? 8.059 4.699 -8.237 1.00 30.33 269 LEU D CA 1
ATOM 10759 C C . LEU D 1 269 ? 7.611 4.543 -9.707 1.00 29.41 269 LEU D C 1
ATOM 10760 O O . LEU D 1 269 ? 8.457 4.505 -10.615 1.00 29.16 269 LEU D O 1
ATOM 10765 N N . VAL D 1 270 ? 6.310 4.437 -9.967 1.00 29.55 270 VAL D N 1
ATOM 10766 C CA . VAL D 1 270 ? 5.908 4.218 -11.377 1.00 28.62 270 VAL D CA 1
ATOM 10767 C C . VAL D 1 270 ? 6.398 5.290 -12.361 1.00 27.22 270 VAL D C 1
ATOM 10768 O O . VAL D 1 270 ? 6.952 4.919 -13.403 1.00 27.81 270 VAL D O 1
ATOM 10772 N N . PRO D 1 271 ? 6.249 6.599 -12.055 1.00 25.66 271 PRO D N 1
ATOM 10773 C CA . PRO D 1 271 ? 6.839 7.545 -13.026 1.00 23.37 271 PRO D CA 1
ATOM 10774 C C . PRO D 1 271 ? 8.305 7.295 -13.319 1.00 25.53 271 PRO D C 1
ATOM 10775 O O . PRO D 1 271 ? 8.691 7.235 -14.472 1.00 22.29 271 PRO D O 1
ATOM 10779 N N . ALA D 1 272 ? 9.104 7.087 -12.279 1.00 24.34 272 ALA D N 1
ATOM 10780 C CA . ALA D 1 272 ? 10.515 6.815 -12.499 1.00 30.81 272 ALA D CA 1
ATOM 10781 C C . ALA D 1 272 ? 10.797 5.466 -13.176 1.00 28.52 272 ALA D C 1
ATOM 10782 O O . ALA D 1 272 ? 11.820 5.322 -13.884 1.00 27.66 272 ALA D O 1
ATOM 10784 N N . LEU D 1 273 ? 9.928 4.482 -12.934 1.00 26.38 273 LEU D N 1
ATOM 10785 C CA . LEU D 1 273 ? 10.050 3.185 -13.597 1.00 24.27 273 LEU D CA 1
ATOM 10786 C C . LEU D 1 273 ? 9.924 3.346 -15.092 1.00 22.47 273 LEU D C 1
ATOM 10787 O O . LEU D 1 273 ? 10.757 2.832 -15.861 1.00 22.30 273 LEU D O 1
ATOM 10792 N N . LEU D 1 274 ? 8.892 4.099 -15.518 1.00 21.73 274 LEU D N 1
ATOM 10793 C CA . LEU D 1 274 ? 8.660 4.294 -16.924 1.00 24.31 274 LEU D CA 1
ATOM 10794 C C . LEU D 1 274 ? 9.852 5.005 -17.569 1.00 25.88 274 LEU D C 1
ATOM 10795 O O . LEU D 1 274 ? 10.239 4.672 -18.697 1.00 27.23 274 LEU D O 1
ATOM 10800 N N . GLU D 1 275 ? 10.465 5.950 -16.860 1.00 25.00 275 GLU D N 1
ATOM 10801 C CA . GLU D 1 275 ? 11.633 6.620 -17.407 1.00 23.20 275 GLU D CA 1
ATOM 10802 C C . GLU D 1 275 ? 12.813 5.656 -17.600 1.00 24.87 275 GLU D C 1
ATOM 10803 O O . GLU D 1 275 ? 13.515 5.730 -18.618 1.00 24.19 275 GLU D O 1
ATOM 10809 N N . GLU D 1 276 ? 13.018 4.739 -16.654 1.00 27.80 276 GLU D N 1
ATOM 10810 C CA . GLU D 1 276 ? 14.120 3.785 -16.806 1.00 28.28 276 GLU D CA 1
ATOM 10811 C C . GLU D 1 276 ? 13.813 2.782 -17.929 1.00 28.58 276 GLU D C 1
ATOM 10812 O O . GLU D 1 276 ? 14.720 2.331 -18.654 1.00 30.24 276 GLU D O 1
ATOM 10818 N N . SER D 1 277 ? 12.534 2.466 -18.090 1.00 24.91 277 SER D N 1
ATOM 10819 C CA . SER D 1 277 ? 12.037 1.601 -19.169 1.00 24.30 277 SER D CA 1
ATOM 10820 C C . SER D 1 277 ? 12.372 2.175 -20.533 1.00 24.86 277 SER D C 1
ATOM 10821 O O . SER D 1 277 ? 12.766 1.465 -21.466 1.00 21.05 277 SER D O 1
ATOM 10824 N N . MET D 1 278 ? 12.122 3.469 -20.659 1.00 26.52 278 MET D N 1
ATOM 10825 C CA . MET D 1 278 ? 12.461 4.160 -21.871 1.00 29.07 278 MET D CA 1
ATOM 10826 C C . MET D 1 278 ? 13.978 4.166 -22.060 1.00 30.17 278 MET D C 1
ATOM 10827 O O . MET D 1 278 ? 14.462 3.994 -23.151 1.00 31.91 278 MET D O 1
ATOM 10832 N N . ARG D 1 279 ? 14.737 4.323 -20.991 1.00 27.63 279 ARG D N 1
ATOM 10833 C CA . ARG D 1 279 ? 16.169 4.353 -21.177 1.00 26.58 279 ARG D CA 1
ATOM 10834 C C . ARG D 1 279 ? 16.689 2.984 -21.690 1.00 21.83 279 ARG D C 1
ATOM 10835 O O . ARG D 1 279 ? 17.444 2.884 -22.654 1.00 21.98 279 ARG D O 1
ATOM 10843 N N . TYR D 1 280 ? 16.199 1.944 -21.038 1.00 26.79 280 TYR D N 1
ATOM 10844 C CA . TYR D 1 280 ? 16.759 0.578 -21.112 1.00 27.45 280 TYR D CA 1
ATOM 10845 C C . TYR D 1 280 ? 16.306 -0.194 -22.351 1.00 26.78 280 TYR D C 1
ATOM 10846 O O . TYR D 1 280 ? 17.052 -0.996 -22.854 1.00 25.68 280 TYR D O 1
ATOM 10855 N N . MET D 1 281 ? 15.065 0.045 -22.803 1.00 26.41 281 MET D N 1
ATOM 10856 C CA . MET D 1 281 ? 14.482 -0.609 -23.963 1.00 25.49 281 MET D CA 1
ATOM 10857 C C . MET D 1 281 ? 13.681 0.468 -24.663 1.00 23.95 281 MET D C 1
ATOM 10858 O O . MET D 1 281 ? 12.521 0.625 -24.386 1.00 22.09 281 MET D O 1
ATOM 10863 N N . SER D 1 282 ? 14.343 1.226 -25.525 1.00 24.34 282 SER D N 1
ATOM 10864 C CA . SER D 1 282 ? 13.812 2.491 -25.965 1.00 22.58 282 SER D CA 1
ATOM 10865 C C . SER D 1 282 ? 12.851 2.214 -27.133 1.00 20.31 282 SER D C 1
ATOM 10866 O O . SER D 1 282 ? 13.257 1.811 -28.214 1.00 20.78 282 SER D O 1
ATOM 10869 N N . PRO D 1 283 ? 11.561 2.470 -26.903 1.00 20.83 283 PRO D N 1
ATOM 10870 C CA . PRO D 1 283 ? 10.535 2.276 -27.949 1.00 20.31 283 PRO D CA 1
ATOM 10871 C C . PRO D 1 283 ? 10.932 2.873 -29.270 1.00 21.39 283 PRO D C 1
ATOM 10872 O O . PRO D 1 283 ? 10.624 2.292 -30.316 1.00 24.50 283 PRO D O 1
ATOM 10876 N N . ILE D 1 284 ? 11.512 4.060 -29.239 1.00 18.73 284 ILE D N 1
ATOM 10877 C CA . ILE D 1 284 ? 12.217 4.632 -30.392 1.00 18.38 284 ILE D CA 1
ATOM 10878 C C . ILE D 1 284 ? 13.758 4.553 -30.102 1.00 24.60 284 ILE D C 1
ATOM 10879 O O . ILE D 1 284 ? 14.237 5.313 -29.266 1.00 24.54 284 ILE D O 1
ATOM 10884 N N . CYS D 1 285 ? 14.481 3.680 -30.773 1.00 19.47 285 CYS D N 1
ATOM 10885 C CA . CYS D 1 285 ? 15.901 3.464 -30.433 1.00 23.05 285 CYS D CA 1
ATOM 10886 C C . CYS D 1 285 ? 16.876 4.004 -31.478 1.00 23.36 285 CYS D C 1
ATOM 10887 O O . CYS D 1 285 ? 18.091 3.887 -31.317 1.00 21.29 285 CYS D O 1
ATOM 10890 N N . GLY D 1 286 ? 16.346 4.586 -32.555 1.00 20.41 286 GLY D N 1
ATOM 10891 C CA . GLY D 1 286 ? 17.203 5.346 -33.447 1.00 21.13 286 GLY D CA 1
ATOM 10892 C C . GLY D 1 286 ? 16.436 6.428 -34.156 1.00 23.02 286 GLY D C 1
ATOM 10893 O O . GLY D 1 286 ? 15.199 6.264 -34.366 1.00 23.22 286 GLY D O 1
ATOM 10894 N N . VAL D 1 287 ? 17.091 7.553 -34.460 1.00 22.65 287 VAL D N 1
ATOM 10895 C CA . VAL D 1 287 ? 16.419 8.552 -35.347 1.00 22.01 287 VAL D CA 1
ATOM 10896 C C . VAL D 1 287 ? 17.394 9.001 -36.470 1.00 29.54 287 VAL D C 1
ATOM 10897 O O . VAL D 1 287 ? 18.650 8.930 -36.330 1.00 27.12 287 VAL D O 1
ATOM 10901 N N . GLY D 1 288 ? 16.827 9.385 -37.606 1.00 21.97 288 GLY D N 1
ATOM 10902 C CA . GLY D 1 288 ? 17.625 9.786 -38.739 1.00 23.07 288 GLY D CA 1
ATOM 10903 C C . GLY D 1 288 ? 17.815 11.291 -38.859 1.00 25.21 288 GLY D C 1
ATOM 10904 O O . GLY D 1 288 ? 16.913 12.113 -38.550 1.00 22.68 288 GLY D O 1
ATOM 10905 N N . ARG D 1 289 ? 18.988 11.660 -39.329 1.00 25.69 289 ARG D N 1
ATOM 10906 C CA . ARG D 1 289 ? 19.299 13.068 -39.612 1.00 29.25 289 ARG D CA 1
ATOM 10907 C C . ARG D 1 289 ? 20.105 13.112 -40.913 1.00 30.30 289 ARG D C 1
ATOM 10908 O O . ARG D 1 289 ? 20.746 12.112 -41.288 1.00 28.46 289 ARG D O 1
ATOM 10916 N N . ALA D 1 290 ? 20.043 14.248 -41.616 1.00 29.05 290 ALA D N 1
ATOM 10917 C CA . ALA D 1 290 ? 20.785 14.436 -42.843 1.00 29.32 290 ALA D CA 1
ATOM 10918 C C . ALA D 1 290 ? 21.757 15.589 -42.667 1.00 29.66 290 ALA D C 1
ATOM 10919 O O . ALA D 1 290 ? 21.380 16.635 -42.131 1.00 28.23 290 ALA D O 1
ATOM 10921 N N . THR D 1 291 ? 23.020 15.403 -43.074 1.00 30.38 291 THR D N 1
ATOM 10922 C CA . THR D 1 291 ? 23.984 16.497 -42.999 1.00 30.98 291 THR D CA 1
ATOM 10923 C C . THR D 1 291 ? 23.714 17.545 -44.105 1.00 34.25 291 THR D C 1
ATOM 10924 O O . THR D 1 291 ? 23.589 17.207 -45.298 1.00 34.77 291 THR D O 1
ATOM 10928 N N . ASN D 1 292 ? 23.571 18.807 -43.687 1.00 35.73 292 ASN D N 1
ATOM 10929 C CA . ASN D 1 292 ? 23.474 19.933 -44.607 1.00 38.60 292 ASN D CA 1
ATOM 10930 C C . ASN D 1 292 ? 24.861 20.399 -45.012 1.00 38.79 292 ASN D C 1
ATOM 10931 O O . ASN D 1 292 ? 25.023 21.109 -45.990 1.00 38.90 292 ASN D O 1
ATOM 10936 N N . SER D 1 293 ? 25.855 19.975 -44.243 1.00 37.76 293 SER D N 1
ATOM 10937 C CA . SER D 1 293 ? 27.222 20.378 -44.463 1.00 40.20 293 SER D CA 1
ATOM 10938 C C . SER D 1 293 ? 28.178 19.305 -43.945 1.00 40.13 293 SER D C 1
ATOM 10939 O O . SER D 1 293 ? 27.766 18.406 -43.195 1.00 39.03 293 SER D O 1
ATOM 10942 N N . GLU D 1 294 ? 29.431 19.377 -44.379 1.00 40.76 294 GLU D N 1
ATOM 10943 C CA . GLU D 1 294 ? 30.463 18.472 -43.906 1.00 42.37 294 GLU D CA 1
ATOM 10944 C C . GLU D 1 294 ? 30.670 18.716 -42.421 1.00 41.94 294 GLU D C 1
ATOM 10945 O O . GLU D 1 294 ? 30.787 19.868 -41.985 1.00 42.27 294 GLU D O 1
ATOM 10951 N N . VAL D 1 295 ? 30.727 17.647 -41.638 1.00 41.77 295 VAL D N 1
ATOM 10952 C CA . VAL D 1 295 ? 30.831 17.790 -40.190 1.00 41.04 295 VAL D CA 1
ATOM 10953 C C . VAL D 1 295 ? 31.831 16.824 -39.593 1.00 40.99 295 VAL D C 1
ATOM 10954 O O . VAL D 1 295 ? 32.239 15.849 -40.219 1.00 41.72 295 VAL D O 1
ATOM 10958 N N . GLU D 1 296 ? 32.212 17.130 -38.364 1.00 41.05 296 GLU D N 1
ATOM 10959 C CA . GLU D 1 296 ? 32.999 16.242 -37.524 1.00 43.70 296 GLU D CA 1
ATOM 10960 C C . GLU D 1 296 ? 32.164 15.656 -36.376 1.00 40.72 296 GLU D C 1
ATOM 10961 O O . GLU D 1 296 ? 31.403 16.391 -35.717 1.00 37.22 296 GLU D O 1
ATOM 10967 N N . VAL D 1 297 ? 32.227 14.328 -36.199 1.00 40.12 297 VAL D N 1
ATOM 10968 C CA . VAL D 1 297 ? 31.629 13.681 -35.024 1.00 37.82 297 VAL D CA 1
ATOM 10969 C C . VAL D 1 297 ? 32.611 12.659 -34.426 1.00 39.65 297 VAL D C 1
ATOM 10970 O O . VAL D 1 297 ? 32.928 11.677 -35.098 1.00 40.84 297 VAL D O 1
ATOM 10974 N N . ALA D 1 298 ? 33.063 12.883 -33.187 1.00 39.90 298 ALA D N 1
ATOM 10975 C CA . ALA D 1 298 ? 34.038 12.002 -32.501 1.00 42.44 298 ALA D CA 1
ATOM 10976 C C . ALA D 1 298 ? 35.278 11.757 -33.331 1.00 46.21 298 ALA D C 1
ATOM 10977 O O . ALA D 1 298 ? 35.780 10.632 -33.429 1.00 48.77 298 ALA D O 1
ATOM 10979 N N . GLY D 1 299 ? 35.786 12.843 -33.897 1.00 47.78 299 GLY D N 1
ATOM 10980 C CA . GLY D 1 299 ? 36.975 12.849 -34.731 1.00 50.38 299 GLY D CA 1
ATOM 10981 C C . GLY D 1 299 ? 36.777 12.176 -36.084 1.00 50.94 299 GLY D C 1
ATOM 10982 O O . GLY D 1 299 ? 37.736 11.935 -36.806 1.00 53.23 299 GLY D O 1
ATOM 10983 N N . THR D 1 300 ? 35.531 12.075 -36.526 1.00 50.00 300 THR D N 1
ATOM 10984 C CA . THR D 1 300 ? 35.235 11.426 -37.796 1.00 49.25 300 THR D CA 1
ATOM 10985 C C . THR D 1 300 ? 34.553 12.426 -38.705 1.00 48.07 300 THR D C 1
ATOM 10986 O O . THR D 1 300 ? 33.561 13.049 -38.339 1.00 45.83 300 THR D O 1
ATOM 10990 N N . VAL D 1 301 ? 35.102 12.563 -39.908 1.00 48.46 301 VAL D N 1
ATOM 10991 C CA . VAL D 1 301 ? 34.582 13.531 -40.841 1.00 45.86 301 VAL D CA 1
ATOM 10992 C C . VAL D 1 301 ? 33.550 12.857 -41.687 1.00 42.67 301 VAL D C 1
ATOM 10993 O O . VAL D 1 301 ? 33.805 11.829 -42.311 1.00 43.38 301 VAL D O 1
ATOM 10997 N N . ILE D 1 302 ? 32.375 13.458 -41.683 1.00 39.92 302 ILE D N 1
ATOM 10998 C CA . ILE D 1 302 ? 31.232 12.995 -42.432 1.00 38.95 302 ILE D CA 1
ATOM 10999 C C . ILE D 1 302 ? 30.848 14.046 -43.444 1.00 39.03 302 ILE D C 1
ATOM 11000 O O . ILE D 1 302 ? 30.639 15.192 -43.071 1.00 38.99 302 ILE D O 1
ATOM 11005 N N . PRO D 1 303 ? 30.779 13.668 -44.726 1.00 40.19 303 PRO D N 1
ATOM 11006 C CA . PRO D 1 303 ? 30.440 14.599 -45.805 1.00 41.38 303 PRO D CA 1
ATOM 11007 C C . PRO D 1 303 ? 29.041 15.206 -45.696 1.00 40.14 303 PRO D C 1
ATOM 11008 O O . PRO D 1 303 ? 28.156 14.701 -45.013 1.00 35.13 303 PRO D O 1
ATOM 11012 N N . LYS D 1 304 ? 28.876 16.293 -46.425 1.00 41.82 304 LYS D N 1
ATOM 11013 C CA . LYS D 1 304 ? 27.583 16.875 -46.736 1.00 42.63 304 LYS D CA 1
ATOM 11014 C C . LYS D 1 304 ? 26.620 15.826 -47.314 1.00 41.00 304 LYS D C 1
ATOM 11015 O O . LYS D 1 304 ? 27.045 14.847 -47.932 1.00 37.13 304 LYS D O 1
ATOM 11021 N N . ASP D 1 305 ? 25.329 16.020 -47.081 1.00 38.62 305 ASP D N 1
ATOM 11022 C CA . ASP D 1 305 ? 24.297 15.160 -47.674 1.00 37.21 305 ASP D CA 1
ATOM 11023 C C . ASP D 1 305 ? 24.440 13.679 -47.370 1.00 35.64 305 ASP D C 1
ATOM 11024 O O . ASP D 1 305 ? 24.213 12.832 -48.237 1.00 35.53 305 ASP D O 1
ATOM 11029 N N . GLN D 1 306 ? 24.772 13.380 -46.123 1.00 34.75 306 GLN D N 1
ATOM 11030 C CA . GLN D 1 306 ? 24.870 12.013 -45.642 1.00 34.98 306 GLN D CA 1
ATOM 11031 C C . GLN D 1 306 ? 23.714 11.677 -44.695 1.00 31.90 306 GLN D C 1
ATOM 11032 O O . GLN D 1 306 ? 23.251 12.534 -43.944 1.00 30.09 306 GLN D O 1
ATOM 11038 N N . LEU D 1 307 ? 23.225 10.442 -44.745 1.00 31.76 307 LEU D N 1
ATOM 11039 C CA . LEU D 1 307 ? 22.244 9.990 -43.751 1.00 30.27 307 LEU D CA 1
ATOM 11040 C C . LEU D 1 307 ? 22.963 9.506 -42.483 1.00 31.01 307 LEU D C 1
ATOM 11041 O O . LEU D 1 307 ? 23.879 8.656 -42.527 1.00 33.45 307 LEU D O 1
ATOM 11046 N N . LEU D 1 308 ? 22.524 10.063 -41.370 1.00 30.08 308 LEU D N 1
ATOM 11047 C CA . LEU D 1 308 ? 23.042 9.730 -40.080 1.00 33.62 308 LEU D CA 1
ATOM 11048 C C . LEU D 1 308 ? 21.938 9.103 -39.248 1.00 31.13 308 LEU D C 1
ATOM 11049 O O . LEU D 1 308 ? 20.842 9.642 -39.139 1.00 33.06 308 LEU D O 1
ATOM 11054 N N . LEU D 1 309 ? 22.175 7.893 -38.778 1.00 27.86 309 LEU D N 1
ATOM 11055 C CA . LEU D 1 309 ? 21.271 7.265 -37.821 1.00 25.34 309 LEU D CA 1
ATOM 11056 C C . LEU D 1 309 ? 21.799 7.500 -36.429 1.00 26.10 309 LEU D C 1
ATOM 11057 O O . LEU D 1 309 ? 22.929 7.034 -36.051 1.00 26.16 309 LEU D O 1
ATOM 11062 N N . VAL D 1 310 ? 21.023 8.238 -35.649 1.00 25.65 310 VAL D N 1
ATOM 11063 C CA . VAL D 1 310 ? 21.421 8.503 -34.277 1.00 28.58 310 VAL D CA 1
ATOM 11064 C C . VAL D 1 310 ? 20.780 7.444 -33.372 1.00 30.54 310 VAL D C 1
ATOM 11065 O O . VAL D 1 310 ? 19.565 7.447 -33.162 1.00 21.67 310 VAL D O 1
ATOM 11069 N N . TRP D 1 311 ? 21.573 6.503 -32.876 1.00 23.17 311 TRP D N 1
ATOM 11070 C CA . TRP D 1 311 ? 20.987 5.402 -32.107 1.00 22.87 311 TRP D CA 1
ATOM 11071 C C . TRP D 1 311 ? 20.848 5.775 -30.653 1.00 24.18 311 TRP D C 1
ATOM 11072 O O . TRP D 1 311 ? 21.763 5.516 -29.812 1.00 23.92 311 TRP D O 1
ATOM 11083 N N . THR D 1 312 ? 19.719 6.402 -30.367 1.00 22.29 312 THR D N 1
ATOM 11084 C CA . THR D 1 312 ? 19.352 6.821 -29.018 1.00 22.57 312 THR D CA 1
ATOM 11085 C C . THR D 1 312 ? 19.355 5.646 -27.995 1.00 25.84 312 THR D C 1
ATOM 11086 O O . THR D 1 312 ? 19.833 5.826 -26.836 1.00 21.73 312 THR D O 1
ATOM 11090 N N . GLY D 1 313 ? 18.900 4.459 -28.433 1.00 24.12 313 GLY D N 1
ATOM 11091 C CA . GLY D 1 313 ? 18.877 3.272 -27.589 1.00 21.78 313 GLY D CA 1
ATOM 11092 C C . GLY D 1 313 ? 20.301 2.871 -27.193 1.00 24.90 313 GLY D C 1
ATOM 11093 O O . GLY D 1 313 ? 20.574 2.552 -26.028 1.00 26.10 313 GLY D O 1
ATOM 11094 N N . ALA D 1 314 ? 21.219 2.898 -28.152 1.00 23.90 314 ALA D N 1
ATOM 11095 C CA . ALA D 1 314 ? 22.623 2.588 -27.832 1.00 25.50 314 ALA D CA 1
ATOM 11096 C C . ALA D 1 314 ? 23.213 3.734 -26.977 1.00 27.29 314 ALA D C 1
ATOM 11097 O O . ALA D 1 314 ? 24.037 3.503 -26.059 1.00 27.75 314 ALA D O 1
ATOM 11099 N N . ALA D 1 315 ? 22.808 4.969 -27.302 1.00 26.77 315 ALA D N 1
ATOM 11100 C CA . ALA D 1 315 ? 23.262 6.110 -26.542 1.00 30.77 315 ALA D CA 1
ATOM 11101 C C . ALA D 1 315 ? 22.741 5.957 -25.132 1.00 35.27 315 ALA D C 1
ATOM 11102 O O . ALA D 1 315 ? 23.527 6.180 -24.146 1.00 25.40 315 ALA D O 1
ATOM 11104 N N . ASN D 1 316 ? 21.515 5.414 -25.011 1.00 23.51 316 ASN D N 1
ATOM 11105 C CA . ASN D 1 316 ? 20.956 5.286 -23.676 1.00 23.49 316 ASN D CA 1
ATOM 11106 C C . ASN D 1 316 ? 21.734 4.282 -22.805 1.00 24.78 316 ASN D C 1
ATOM 11107 O O . ASN D 1 316 ? 21.416 4.155 -21.636 1.00 25.95 316 ASN D O 1
ATOM 11112 N N . ARG D 1 317 ? 22.671 3.544 -23.388 1.00 25.68 317 ARG D N 1
ATOM 11113 C CA . ARG D 1 317 ? 23.534 2.658 -22.589 1.00 27.21 317 ARG D CA 1
ATOM 11114 C C . ARG D 1 317 ? 24.956 3.142 -22.469 1.00 28.55 317 ARG D C 1
ATOM 11115 O O . ARG D 1 317 ? 25.841 2.421 -21.929 1.00 30.13 317 ARG D O 1
ATOM 11123 N N . ASP D 1 318 ? 25.189 4.400 -22.814 1.00 28.16 318 ASP D N 1
ATOM 11124 C CA . ASP D 1 318 ? 26.568 4.903 -22.873 1.00 46.55 318 ASP D CA 1
ATOM 11125 C C . ASP D 1 318 ? 27.187 5.003 -21.476 1.00 30.92 318 ASP D C 1
ATOM 11126 O O . ASP D 1 318 ? 26.668 5.687 -20.603 1.00 30.60 318 ASP D O 1
ATOM 11131 N N . GLU D 1 319 ? 28.288 4.274 -21.229 1.00 37.32 319 GLU D N 1
ATOM 11132 C CA . GLU D 1 319 ? 28.881 4.324 -19.897 1.00 37.60 319 GLU D CA 1
ATOM 11133 C C . GLU D 1 319 ? 29.407 5.707 -19.548 1.00 38.21 319 GLU D C 1
ATOM 11134 O O . GLU D 1 319 ? 29.480 6.047 -18.389 1.00 41.23 319 GLU D O 1
ATOM 11140 N N . ARG D 1 320 ? 29.744 6.526 -20.530 1.00 34.33 320 ARG D N 1
ATOM 11141 C CA . ARG D 1 320 ? 30.230 7.869 -20.225 1.00 35.00 320 ARG D CA 1
ATOM 11142 C C . ARG D 1 320 ? 29.114 8.745 -19.632 1.00 35.32 320 ARG D C 1
ATOM 11143 O O . ARG D 1 320 ? 29.392 9.791 -19.023 1.00 36.71 320 ARG D O 1
ATOM 11151 N N . GLN D 1 321 ? 27.856 8.336 -19.812 1.00 32.83 321 GLN D N 1
ATOM 11152 C CA . GLN D 1 321 ? 26.743 9.139 -19.304 1.00 32.35 321 GLN D CA 1
ATOM 11153 C C . GLN D 1 321 ? 26.014 8.504 -18.115 1.00 33.02 321 GLN D C 1
ATOM 11154 O O . GLN D 1 321 ? 25.617 9.223 -17.180 1.00 33.47 321 GLN D O 1
ATOM 11160 N N . PHE D 1 322 ? 25.815 7.181 -18.180 1.00 30.93 322 PHE D N 1
ATOM 11161 C CA . PHE D 1 322 ? 25.095 6.421 -17.151 1.00 31.07 322 PHE D CA 1
ATOM 11162 C C . PHE D 1 322 ? 25.974 5.424 -16.414 1.00 35.50 322 PHE D C 1
ATOM 11163 O O . PHE D 1 322 ? 26.590 4.564 -17.043 1.00 33.41 322 PHE D O 1
ATOM 11171 N N . GLU D 1 323 ? 25.939 5.497 -15.091 1.00 36.47 323 GLU D N 1
ATOM 11172 C CA . GLU D 1 323 ? 26.582 4.503 -14.224 1.00 37.40 323 GLU D CA 1
ATOM 11173 C C . GLU D 1 323 ? 25.799 3.226 -14.377 1.00 38.21 323 GLU D C 1
ATOM 11174 O O . GLU D 1 323 ? 24.555 3.315 -14.567 1.00 33.64 323 GLU D O 1
ATOM 11176 N N . LYS D 1 324 ? 26.482 2.073 -14.405 1.00 38.49 324 LYS D N 1
ATOM 11177 C CA . LYS D 1 324 ? 25.799 0.777 -14.521 1.00 43.94 324 LYS D CA 1
ATOM 11178 C C . LYS D 1 324 ? 24.716 0.749 -15.637 1.00 42.56 324 LYS D C 1
ATOM 11179 O O . LYS D 1 324 ? 23.539 0.521 -15.377 1.00 37.21 324 LYS D O 1
ATOM 11185 N N . PRO D 1 325 ? 25.124 1.034 -16.887 1.00 48.46 325 PRO D N 1
ATOM 11186 C CA . PRO D 1 325 ? 24.129 1.273 -17.949 1.00 48.42 325 PRO D CA 1
ATOM 11187 C C . PRO D 1 325 ? 23.270 0.052 -18.347 1.00 51.41 325 PRO D C 1
ATOM 11188 O O . PRO D 1 325 ? 22.134 0.157 -18.877 1.00 45.19 325 PRO D O 1
ATOM 11192 N N . ASP D 1 326 ? 23.821 -1.122 -18.093 1.00 58.02 326 ASP D N 1
ATOM 11193 C CA . ASP D 1 326 ? 23.155 -2.388 -18.427 1.00 32.06 326 ASP D CA 1
ATOM 11194 C C . ASP D 1 326 ? 22.324 -2.909 -17.240 1.00 32.38 326 ASP D C 1
ATOM 11195 O O . ASP D 1 326 ? 21.733 -4.000 -17.285 1.00 32.57 326 ASP D O 1
ATOM 11200 N N . VAL D 1 327 ? 22.284 -2.132 -16.162 1.00 32.61 327 VAL D N 1
ATOM 11201 C CA . VAL D 1 327 ? 21.451 -2.520 -15.042 1.00 35.72 327 VAL D CA 1
ATOM 11202 C C . VAL D 1 327 ? 20.120 -1.769 -15.069 1.00 32.11 327 VAL D C 1
ATOM 11203 O O . VAL D 1 327 ? 20.089 -0.545 -15.235 1.00 30.18 327 VAL D O 1
ATOM 11207 N N . PHE D 1 328 ? 19.037 -2.516 -14.872 1.00 31.13 328 PHE D N 1
ATOM 11208 C CA . PHE D 1 328 ? 17.698 -1.880 -14.787 1.00 30.87 328 PHE D CA 1
ATOM 11209 C C . PHE D 1 328 ? 17.396 -1.436 -13.330 1.00 31.45 328 PHE D C 1
ATOM 11210 O O . PHE D 1 328 ? 17.227 -2.280 -12.468 1.00 31.27 328 PHE D O 1
ATOM 11218 N N . ASP D 1 329 ? 17.308 -0.125 -13.075 1.00 32.64 329 ASP D N 1
ATOM 11219 C CA . ASP D 1 329 ? 17.012 0.439 -11.753 1.00 34.51 329 ASP D CA 1
ATOM 11220 C C . ASP D 1 329 ? 15.731 1.279 -11.814 1.00 32.41 329 ASP D C 1
ATOM 11221 O O . ASP D 1 329 ? 15.728 2.384 -12.394 1.00 31.05 329 ASP D O 1
ATOM 11226 N N . ALA D 1 330 ? 14.657 0.757 -11.217 1.00 33.03 330 ALA D N 1
ATOM 11227 C CA . ALA D 1 330 ? 13.317 1.355 -11.326 1.00 34.82 330 ALA D CA 1
ATOM 11228 C C . ALA D 1 330 ? 13.222 2.779 -10.814 1.00 37.10 330 ALA D C 1
ATOM 11229 O O . ALA D 1 330 ? 12.310 3.502 -11.185 1.00 38.11 330 ALA D O 1
ATOM 11231 N N . GLY D 1 331 ? 14.140 3.181 -9.939 1.00 37.51 331 GLY D N 1
ATOM 11232 C CA . GLY D 1 331 ? 14.116 4.531 -9.416 1.00 36.95 331 GLY D CA 1
ATOM 11233 C C . GLY D 1 331 ? 15.288 5.375 -9.886 1.00 37.78 331 GLY D C 1
ATOM 11234 O O . GLY D 1 331 ? 15.586 6.393 -9.248 1.00 37.88 331 GLY D O 1
ATOM 11235 N N . ARG D 1 332 ? 15.942 4.972 -10.983 1.00 37.57 332 ARG D N 1
ATOM 11236 C CA . ARG D 1 332 ? 17.182 5.626 -11.425 1.00 38.63 332 ARG D CA 1
ATOM 11237 C C . ARG D 1 332 ? 17.058 7.132 -11.418 1.00 40.22 332 ARG D C 1
ATOM 11238 O O . ARG D 1 332 ? 16.066 7.663 -11.889 1.00 39.69 332 ARG D O 1
ATOM 11246 N N . SER D 1 333 ? 18.046 7.796 -10.842 1.00 43.41 333 SER D N 1
ATOM 11247 C CA . SER D 1 333 ? 18.073 9.248 -10.782 1.00 43.87 333 SER D CA 1
ATOM 11248 C C . SER D 1 333 ? 19.515 9.687 -10.600 1.00 43.08 333 SER D C 1
ATOM 11249 O O . SER D 1 333 ? 20.214 9.173 -9.718 1.00 43.26 333 SER D O 1
ATOM 11252 N N . PRO D 1 334 ? 19.988 10.615 -11.448 1.00 42.91 334 PRO D N 1
ATOM 11253 C CA . PRO D 1 334 ? 19.274 11.258 -12.554 1.00 41.13 334 PRO D CA 1
ATOM 11254 C C . PRO D 1 334 ? 19.071 10.307 -13.732 1.00 38.32 334 PRO D C 1
ATOM 11255 O O . PRO D 1 334 ? 19.652 9.238 -13.748 1.00 39.42 334 PRO D O 1
ATOM 11259 N N . ASN D 1 335 ? 18.191 10.651 -14.669 1.00 33.72 335 ASN D N 1
ATOM 11260 C CA . ASN D 1 335 ? 17.978 9.770 -15.788 1.00 31.30 335 ASN D CA 1
ATOM 11261 C C . ASN D 1 335 ? 17.690 10.564 -17.018 1.00 29.76 335 ASN D C 1
ATOM 11262 O O . ASN D 1 335 ? 16.544 10.592 -17.438 1.00 25.29 335 ASN D O 1
ATOM 11267 N N . ALA D 1 336 ? 18.720 11.162 -17.613 1.00 30.43 336 ALA D N 1
ATOM 11268 C CA . ALA D 1 336 ? 18.537 12.060 -18.738 1.00 30.09 336 ALA D CA 1
ATOM 11269 C C . ALA D 1 336 ? 18.632 11.324 -20.086 1.00 28.33 336 ALA D C 1
ATOM 11270 O O . ALA D 1 336 ? 19.465 11.646 -20.939 1.00 30.66 336 ALA D O 1
ATOM 11272 N N . HIS D 1 337 ? 17.764 10.330 -20.245 1.00 24.07 337 HIS D N 1
ATOM 11273 C CA . HIS D 1 337 ? 17.762 9.473 -21.412 1.00 24.66 337 HIS D CA 1
ATOM 11274 C C . HIS D 1 337 ? 17.307 10.261 -22.655 1.00 25.92 337 HIS D C 1
ATOM 11275 O O . HIS D 1 337 ? 16.808 11.385 -22.542 1.00 24.66 337 HIS D O 1
ATOM 11282 N N . LEU D 1 338 ? 17.552 9.680 -23.822 1.00 26.95 338 LEU D N 1
ATOM 11283 C CA . LEU D 1 338 ? 17.209 10.289 -25.117 1.00 27.98 338 LEU D CA 1
ATOM 11284 C C . LEU D 1 338 ? 16.001 9.580 -25.698 1.00 28.60 338 LEU D C 1
ATOM 11285 O O . LEU D 1 338 ? 15.773 9.613 -26.911 1.00 27.62 338 LEU D O 1
ATOM 11290 N N . GLY D 1 339 ? 15.321 8.840 -24.825 1.00 19.09 339 GLY D N 1
ATOM 11291 C CA . GLY D 1 339 ? 14.182 8.029 -25.130 1.00 18.55 339 GLY D CA 1
ATOM 11292 C C . GLY D 1 339 ? 13.088 8.849 -25.825 1.00 18.05 339 GLY D C 1
ATOM 11293 O O . GLY D 1 339 ? 12.327 8.267 -26.521 1.00 21.26 339 GLY D O 1
ATOM 11294 N N . LEU D 1 340 ? 13.039 10.151 -25.560 1.00 18.16 340 LEU D N 1
ATOM 11295 C CA . LEU D 1 340 ? 12.010 11.065 -26.121 1.00 17.94 340 LEU D CA 1
ATOM 11296 C C . LEU D 1 340 ? 12.628 12.139 -27.049 1.00 22.10 340 LEU D C 1
ATOM 11297 O O . LEU D 1 340 ? 11.935 13.130 -27.509 1.00 24.23 340 LEU D O 1
ATOM 11302 N N . GLY D 1 341 ? 13.908 11.948 -27.363 1.00 21.93 341 GLY D N 1
ATOM 11303 C CA . GLY D 1 341 ? 14.638 12.856 -28.240 1.00 21.30 341 GLY D CA 1
ATOM 11304 C C . GLY D 1 341 ? 15.318 13.973 -27.481 1.00 24.17 341 GLY D C 1
ATOM 11305 O O . GLY D 1 341 ? 15.475 13.903 -26.265 1.00 26.00 341 GLY D O 1
ATOM 11306 N N . ARG D 1 342 ? 15.734 15.013 -28.198 1.00 23.02 342 ARG D N 1
ATOM 11307 C CA . ARG D 1 342 ? 16.426 16.124 -27.584 1.00 23.57 342 ARG D CA 1
ATOM 11308 C C . ARG D 1 342 ? 16.416 17.338 -28.483 1.00 22.37 342 ARG D C 1
ATOM 11309 O O . ARG D 1 342 ? 16.682 17.240 -29.689 1.00 22.89 342 ARG D O 1
ATOM 11317 N N . GLY D 1 343 ? 16.131 18.494 -27.898 1.00 23.94 343 GLY D N 1
ATOM 11318 C CA . GLY D 1 343 ? 16.147 19.705 -28.678 1.00 25.80 343 GLY D CA 1
ATOM 11319 C C . GLY D 1 343 ? 14.771 20.091 -29.206 1.00 26.13 343 GLY D C 1
ATOM 11320 O O . GLY D 1 343 ? 13.734 19.806 -28.582 1.00 27.21 343 GLY D O 1
ATOM 11321 N N . ILE D 1 344 ? 14.759 20.719 -30.371 1.00 25.12 344 ILE D N 1
ATOM 11322 C CA . ILE D 1 344 ? 13.529 21.283 -30.905 1.00 25.30 344 ILE D CA 1
ATOM 11323 C C . ILE D 1 344 ? 12.520 20.236 -31.362 1.00 26.34 344 ILE D C 1
ATOM 11324 O O . ILE D 1 344 ? 11.284 20.548 -31.509 1.00 22.34 344 ILE D O 1
ATOM 11329 N N . HIS D 1 345 ? 13.021 19.046 -31.693 1.00 24.81 345 HIS D N 1
ATOM 11330 C CA . HIS D 1 345 ? 12.119 17.978 -32.089 1.00 27.56 345 HIS D CA 1
ATOM 11331 C C . HIS D 1 345 ? 11.759 17.052 -30.908 1.00 27.08 345 HIS D C 1
ATOM 11332 O O . HIS D 1 345 ? 11.151 16.007 -31.138 1.00 28.27 345 HIS D O 1
ATOM 11339 N N . PHE D 1 346 ? 12.087 17.445 -29.663 1.00 24.11 346 PHE D N 1
ATOM 11340 C CA . PHE D 1 346 ? 11.761 16.658 -28.456 1.00 21.04 346 PHE D CA 1
ATOM 11341 C C . PHE D 1 346 ? 10.304 16.194 -28.487 1.00 22.74 346 PHE D C 1
ATOM 11342 O O . PHE D 1 346 ? 9.414 17.019 -28.823 1.00 21.17 346 PHE D O 1
ATOM 11350 N N . CYS D 1 347 ? 10.051 14.926 -28.135 1.00 18.70 347 CYS D N 1
ATOM 11351 C CA . CYS D 1 347 ? 8.724 14.329 -28.246 1.00 20.55 347 CYS D CA 1
ATOM 11352 C C . CYS D 1 347 ? 7.602 15.263 -27.815 1.00 23.47 347 CYS D C 1
ATOM 11353 O O . CYS D 1 347 ? 7.549 15.758 -26.702 1.00 22.48 347 CYS D O 1
ATOM 11356 N N . LEU D 1 348 ? 6.738 15.591 -28.755 1.00 25.37 348 LEU D N 1
ATOM 11357 C CA . LEU D 1 348 ? 5.612 16.479 -28.470 1.00 25.66 348 LEU D CA 1
ATOM 11358 C C . LEU D 1 348 ? 4.540 15.813 -27.564 1.00 26.63 348 LEU D C 1
ATOM 11359 O O . LEU D 1 348 ? 3.874 16.467 -26.765 1.00 27.96 348 LEU D O 1
ATOM 11364 N N . GLY D 1 349 ? 4.374 14.499 -27.691 1.00 25.59 349 GLY D N 1
ATOM 11365 C CA . GLY D 1 349 ? 3.312 13.842 -26.963 1.00 25.24 349 GLY D CA 1
ATOM 11366 C C . GLY D 1 349 ? 3.796 13.305 -25.630 1.00 25.30 349 GLY D C 1
ATOM 11367 O O . GLY D 1 349 ? 3.140 12.436 -25.037 1.00 25.30 349 GLY D O 1
ATOM 11368 N N . ARG D 1 350 ? 4.931 13.819 -25.159 1.00 27.27 350 ARG D N 1
ATOM 11369 C CA . ARG D 1 350 ? 5.569 13.271 -23.933 1.00 28.93 350 ARG D CA 1
ATOM 11370 C C . ARG D 1 350 ? 4.571 13.282 -22.762 1.00 28.22 350 ARG D C 1
ATOM 11371 O O . ARG D 1 350 ? 4.450 12.309 -22.025 1.00 26.05 350 ARG D O 1
ATOM 11379 N N . GLN D 1 351 ? 3.797 14.365 -22.652 1.00 29.42 351 GLN D N 1
ATOM 11380 C CA . GLN D 1 351 ? 2.865 14.494 -21.552 1.00 30.25 351 GLN D CA 1
ATOM 11381 C C . GLN D 1 351 ? 1.775 13.437 -21.608 1.00 27.37 351 GLN D C 1
ATOM 11382 O O . GLN D 1 351 ? 1.504 12.784 -20.613 1.00 24.58 351 GLN D O 1
ATOM 11388 N N . LEU D 1 352 ? 1.161 13.264 -22.783 1.00 27.62 352 LEU D N 1
ATOM 11389 C CA . LEU D 1 352 ? 0.126 12.274 -23.013 1.00 25.75 352 LEU D CA 1
ATOM 11390 C C . LEU D 1 352 ? 0.636 10.878 -22.763 1.00 25.87 352 LEU D C 1
ATOM 11391 O O . LEU D 1 352 ? -0.061 10.060 -22.174 1.00 26.89 352 LEU D O 1
ATOM 11396 N N . ALA D 1 353 ? 1.824 10.593 -23.274 1.00 23.52 353 ALA D N 1
ATOM 11397 C CA . ALA D 1 353 ? 2.415 9.290 -23.153 1.00 23.66 353 ALA D CA 1
ATOM 11398 C C . ALA D 1 353 ? 2.773 8.933 -21.685 1.00 22.07 353 ALA D C 1
ATOM 11399 O O . ALA D 1 353 ? 2.512 7.818 -21.214 1.00 20.18 353 ALA D O 1
ATOM 11401 N N . ARG D 1 354 ? 3.347 9.873 -20.959 1.00 22.94 354 ARG D N 1
ATOM 11402 C CA . ARG D 1 354 ? 3.631 9.621 -19.552 1.00 25.66 354 ARG D CA 1
ATOM 11403 C C . ARG D 1 354 ? 2.346 9.464 -18.737 1.00 27.29 354 ARG D C 1
ATOM 11404 O O . ARG D 1 354 ? 2.326 8.644 -17.836 1.00 23.05 354 ARG D O 1
ATOM 11412 N N . MET D 1 355 ? 1.286 10.235 -19.031 1.00 21.31 355 MET D N 1
ATOM 11413 C CA . MET D 1 355 ? 0.029 10.099 -18.310 1.00 24.90 355 MET D CA 1
ATOM 11414 C C . MET D 1 355 ? -0.691 8.773 -18.561 1.00 27.33 355 MET D C 1
ATOM 11415 O O . MET D 1 355 ? -1.220 8.139 -17.622 1.00 28.81 355 MET D O 1
ATOM 11420 N N . GLU D 1 356 ? -0.761 8.383 -19.833 1.00 25.24 356 GLU D N 1
ATOM 11421 C CA . GLU D 1 356 ? -1.381 7.130 -20.222 1.00 26.55 356 GLU D CA 1
ATOM 11422 C C . GLU D 1 356 ? -0.636 5.949 -19.633 1.00 24.81 356 GLU D C 1
ATOM 11423 O O . GLU D 1 356 ? -1.237 5.010 -19.161 1.00 25.66 356 GLU D O 1
ATOM 11429 N N . SER D 1 357 ? 0.681 5.956 -19.785 1.00 23.78 357 SER D N 1
ATOM 11430 C CA . SER D 1 357 ? 1.522 4.844 -19.340 1.00 25.45 357 SER D CA 1
ATOM 11431 C C . SER D 1 357 ? 1.537 4.640 -17.821 1.00 24.58 357 SER D C 1
ATOM 11432 O O . SER D 1 357 ? 1.452 3.524 -17.335 1.00 25.39 357 SER D O 1
ATOM 11435 N N . LYS D 1 358 ? 1.642 5.729 -17.079 1.00 22.45 358 LYS D N 1
ATOM 11436 C CA . LYS D 1 358 ? 1.551 5.718 -15.642 1.00 24.20 358 LYS D CA 1
ATOM 11437 C C . LYS D 1 358 ? 0.206 5.100 -15.183 1.00 27.00 358 LYS D C 1
ATOM 11438 O O . LYS D 1 358 ? 0.190 4.184 -14.348 1.00 22.64 358 LYS D O 1
ATOM 11444 N N . ALA D 1 359 ? -0.919 5.587 -15.715 1.00 23.89 359 ALA D N 1
ATOM 11445 C CA . ALA D 1 359 ? -2.198 4.994 -15.342 1.00 22.77 359 ALA D CA 1
ATOM 11446 C C . ALA D 1 359 ? -2.291 3.508 -15.773 1.00 22.58 359 ALA D C 1
ATOM 11447 O O . ALA D 1 359 ? -2.890 2.681 -15.105 1.00 23.32 359 ALA D O 1
ATOM 11449 N N . ALA D 1 360 ? -1.740 3.157 -16.912 1.00 24.00 360 ALA D N 1
ATOM 11450 C CA . ALA D 1 360 ? -1.863 1.753 -17.347 1.00 24.25 360 ALA D CA 1
ATOM 11451 C C . ALA D 1 360 ? -1.073 0.843 -16.399 1.00 26.65 360 ALA D C 1
ATOM 11452 O O . ALA D 1 360 ? -1.553 -0.240 -15.981 1.00 28.54 360 ALA D O 1
ATOM 11454 N N . VAL D 1 361 ? 0.161 1.230 -16.119 1.00 24.76 361 VAL D N 1
ATOM 11455 C CA . VAL D 1 361 ? 0.953 0.399 -15.211 1.00 24.61 361 VAL D CA 1
ATOM 11456 C C . VAL D 1 361 ? 0.320 0.394 -13.816 1.00 26.29 361 VAL D C 1
ATOM 11457 O O . VAL D 1 361 ? 0.198 -0.674 -13.206 1.00 28.04 361 VAL D O 1
ATOM 11461 N N . GLU D 1 362 ? -0.132 1.544 -13.320 1.00 26.48 362 GLU D N 1
ATOM 11462 C CA . GLU D 1 362 ? -0.724 1.614 -11.978 1.00 26.75 362 GLU D CA 1
ATOM 11463 C C . GLU D 1 362 ? -1.889 0.661 -11.778 1.00 28.25 362 GLU D C 1
ATOM 11464 O O . GLU D 1 362 ? -2.026 0.014 -10.732 1.00 30.41 362 GLU D O 1
ATOM 11470 N N . ILE D 1 363 ? -2.784 0.662 -12.746 1.00 28.51 363 ILE D N 1
ATOM 11471 C CA . ILE D 1 363 ? -3.997 -0.122 -12.669 1.00 29.84 363 ILE D CA 1
ATOM 11472 C C . ILE D 1 363 ? -3.741 -1.627 -12.847 1.00 31.34 363 ILE D C 1
ATOM 11473 O O . ILE D 1 363 ? -4.477 -2.459 -12.280 1.00 32.27 363 ILE D O 1
ATOM 11478 N N . LEU D 1 364 ? -2.733 -1.960 -13.660 1.00 29.37 364 LEU D N 1
ATOM 11479 C CA . LEU D 1 364 ? -2.303 -3.350 -13.807 1.00 30.49 364 LEU D CA 1
ATOM 11480 C C . LEU D 1 364 ? -1.822 -3.863 -12.459 1.00 30.89 364 LEU D C 1
ATOM 11481 O O . LEU D 1 364 ? -2.185 -4.974 -12.042 1.00 31.00 364 LEU D O 1
ATOM 11486 N N . LEU D 1 365 ? -1.032 -3.032 -11.773 1.00 30.42 365 LEU D N 1
ATOM 11487 C CA . LEU D 1 365 ? -0.486 -3.397 -10.454 1.00 32.91 365 LEU D CA 1
ATOM 11488 C C . LEU D 1 365 ? -1.623 -3.503 -9.449 1.00 32.61 365 LEU D C 1
ATOM 11489 O O . LEU D 1 365 ? -1.567 -4.297 -8.530 1.00 31.80 365 LEU D O 1
ATOM 11494 N N . ASP D 1 366 ? -2.666 -2.703 -9.678 1.00 34.17 366 ASP D N 1
ATOM 11495 C CA . ASP D 1 366 ? -3.822 -2.620 -8.794 1.00 35.82 366 ASP D CA 1
ATOM 11496 C C . ASP D 1 366 ? -4.783 -3.762 -8.981 1.00 36.01 366 ASP D C 1
ATOM 11497 O O . ASP D 1 366 ? -5.061 -4.520 -8.082 1.00 37.02 366 ASP D O 1
ATOM 11502 N N . ARG D 1 367 ? -5.247 -3.868 -10.214 1.00 36.30 367 ARG D N 1
ATOM 11503 C CA . ARG D 1 367 ? -6.349 -4.725 -10.581 1.00 37.43 367 ARG D CA 1
ATOM 11504 C C . ARG D 1 367 ? -5.914 -6.153 -10.878 1.00 38.28 367 ARG D C 1
ATOM 11505 O O . ARG D 1 367 ? -6.705 -7.075 -10.729 1.00 39.56 367 ARG D O 1
ATOM 11513 N N . LEU D 1 368 ? -4.680 -6.332 -11.349 1.00 35.86 368 LEU D N 1
ATOM 11514 C CA . LEU D 1 368 ? -4.159 -7.668 -11.670 1.00 35.77 368 LEU D CA 1
ATOM 11515 C C . LEU D 1 368 ? -2.830 -7.953 -10.995 1.00 35.71 368 LEU D C 1
ATOM 11516 O O . LEU D 1 368 ? -1.846 -8.225 -11.677 1.00 34.17 368 LEU D O 1
ATOM 11521 N N . PRO D 1 369 ? -2.802 -7.961 -9.648 1.00 38.24 369 PRO D N 1
ATOM 11522 C CA . PRO D 1 369 ? -1.482 -8.102 -9.016 1.00 39.19 369 PRO D CA 1
ATOM 11523 C C . PRO D 1 369 ? -0.782 -9.442 -9.294 1.00 41.48 369 PRO D C 1
ATOM 11524 O O . PRO D 1 369 ? 0.421 -9.504 -9.124 1.00 40.50 369 PRO D O 1
ATOM 11528 N N . THR D 1 370 ? -1.501 -10.457 -9.771 1.00 44.09 370 THR D N 1
ATOM 11529 C CA . THR D 1 370 ? -0.887 -11.759 -10.051 1.00 44.84 370 THR D CA 1
ATOM 11530 C C . THR D 1 370 ? -0.392 -11.904 -11.507 1.00 42.35 370 THR D C 1
ATOM 11531 O O . THR D 1 370 ? 0.243 -12.912 -11.864 1.00 42.50 370 THR D O 1
ATOM 11535 N N . LEU D 1 371 ? -0.676 -10.898 -12.331 1.00 38.78 371 LEU D N 1
ATOM 11536 C CA . LEU D 1 371 ? -0.217 -10.882 -13.715 1.00 39.07 371 LEU D CA 1
ATOM 11537 C C . LEU D 1 371 ? 1.301 -11.047 -13.824 1.00 38.88 371 LEU D C 1
ATOM 11538 O O . LEU D 1 371 ? 2.052 -10.286 -13.246 1.00 39.02 371 LEU D O 1
ATOM 11543 N N . ARG D 1 372 ? 1.740 -12.012 -14.612 1.00 39.22 372 ARG D N 1
ATOM 11544 C CA . ARG D 1 372 ? 3.164 -12.231 -14.860 1.00 39.57 372 ARG D CA 1
ATOM 11545 C C . ARG D 1 372 ? 3.345 -12.535 -16.352 1.00 40.95 372 ARG D C 1
ATOM 11546 O O . ARG D 1 372 ? 2.366 -12.836 -17.058 1.00 40.50 372 ARG D O 1
ATOM 11548 N N . ALA D 1 373 ? 4.571 -12.394 -16.849 1.00 41.61 373 ALA D N 1
ATOM 11549 C CA . ALA D 1 373 ? 4.865 -12.797 -18.214 1.00 42.24 373 ALA D CA 1
ATOM 11550 C C . ALA D 1 373 ? 4.762 -14.310 -18.258 1.00 45.27 373 ALA D C 1
ATOM 11551 O O . ALA D 1 373 ? 5.328 -14.981 -17.412 1.00 47.09 373 ALA D O 1
ATOM 11553 N N . ASP D 1 374 ? 4.057 -14.835 -19.256 1.00 46.45 374 ASP D N 1
ATOM 11554 C CA . ASP D 1 374 ? 3.753 -16.272 -19.370 1.00 47.98 374 ASP D CA 1
ATOM 11555 C C . ASP D 1 374 ? 5.022 -17.094 -19.638 1.00 49.10 374 ASP D C 1
ATOM 11556 O O . ASP D 1 374 ? 5.559 -17.083 -20.747 1.00 48.10 374 ASP D O 1
ATOM 11561 N N . PRO D 1 375 ? 5.465 -17.854 -18.627 1.00 51.32 375 PRO D N 1
ATOM 11562 C CA . PRO D 1 375 ? 6.716 -18.614 -18.726 1.00 54.81 375 PRO D CA 1
ATOM 11563 C C . PRO D 1 375 ? 6.538 -19.712 -19.757 1.00 57.05 375 PRO D C 1
ATOM 11564 O O . PRO D 1 375 ? 7.501 -20.182 -20.350 1.00 58.05 375 PRO D O 1
ATOM 11568 N N . ALA D 1 376 ? 5.285 -20.074 -19.990 1.00 57.88 376 ALA D N 1
ATOM 11569 C CA . ALA D 1 376 ? 4.935 -21.049 -21.019 1.00 59.46 376 ALA D CA 1
ATOM 11570 C C . ALA D 1 376 ? 4.873 -20.479 -22.475 1.00 50.92 376 ALA D C 1
ATOM 11571 O O . ALA D 1 376 ? 4.801 -21.227 -23.459 1.00 50.76 376 ALA D O 1
ATOM 11573 N N . ASN D 1 377 ? 4.869 -19.159 -22.620 1.00 49.30 377 ASN D N 1
ATOM 11574 C CA . ASN D 1 377 ? 4.803 -18.558 -23.957 1.00 49.04 377 ASN D CA 1
ATOM 11575 C C . ASN D 1 377 ? 5.566 -17.226 -24.023 1.00 47.07 377 ASN D C 1
ATOM 11576 O O . ASN D 1 377 ? 5.053 -16.192 -23.617 1.00 43.55 377 ASN D O 1
ATOM 11578 N N . PRO D 1 378 ? 6.816 -17.262 -24.503 1.00 48.91 378 PRO D N 1
ATOM 11579 C CA . PRO D 1 378 ? 7.697 -16.086 -24.477 1.00 47.51 378 PRO D CA 1
ATOM 11580 C C . PRO D 1 378 ? 7.285 -14.894 -25.345 1.00 45.32 378 PRO D C 1
ATOM 11581 O O . PRO D 1 378 ? 6.551 -15.063 -26.321 1.00 45.42 378 PRO D O 1
ATOM 11585 N N . PRO D 1 379 ? 7.786 -13.689 -25.009 1.00 43.57 379 PRO D N 1
ATOM 11586 C CA . PRO D 1 379 ? 7.424 -12.526 -25.830 1.00 42.73 379 PRO D CA 1
ATOM 11587 C C . PRO D 1 379 ? 8.124 -12.526 -27.195 1.00 42.95 379 PRO D C 1
ATOM 11588 O O . PRO D 1 379 ? 9.148 -13.190 -27.390 1.00 44.30 379 PRO D O 1
ATOM 11592 N N . THR D 1 380 ? 7.533 -11.825 -28.155 1.00 40.69 380 THR D N 1
ATOM 11593 C CA . THR D 1 380 ? 8.210 -11.587 -29.413 1.00 39.85 380 THR D CA 1
ATOM 11594 C C . THR D 1 380 ? 8.460 -10.095 -29.515 1.00 38.06 380 THR D C 1
ATOM 11595 O O . THR D 1 380 ? 7.589 -9.285 -29.163 1.00 37.67 380 THR D O 1
ATOM 11599 N N . PHE D 1 381 ? 9.611 -9.737 -30.063 1.00 37.86 381 PHE D N 1
ATOM 11600 C CA . PHE D 1 381 ? 9.997 -8.344 -30.182 1.00 38.13 381 PHE D CA 1
ATOM 11601 C C . PHE D 1 381 ? 9.714 -7.833 -31.586 1.00 39.59 381 PHE D C 1
ATOM 11602 O O . PHE D 1 381 ? 9.792 -8.572 -32.562 1.00 42.19 381 PHE D O 1
ATOM 11610 N N . LEU D 1 382 ? 9.344 -6.578 -31.690 1.00 38.55 382 LEU D N 1
ATOM 11611 C CA . LEU D 1 382 ? 9.028 -6.053 -33.009 1.00 39.72 382 LEU D CA 1
ATOM 11612 C C . LEU D 1 382 ? 10.303 -5.935 -33.855 1.00 37.94 382 LEU D C 1
ATOM 11613 O O . LEU D 1 382 ? 11.270 -5.289 -33.477 1.00 34.92 382 LEU D O 1
ATOM 11618 N N . GLN D 1 383 ? 10.279 -6.598 -35.000 1.00 41.07 383 GLN D N 1
ATOM 11619 C CA . GLN D 1 383 ? 11.445 -6.668 -35.865 1.00 44.87 383 GLN D CA 1
ATOM 11620 C C . GLN D 1 383 ? 11.560 -5.460 -36.784 1.00 44.18 383 GLN D C 1
ATOM 11621 O O . GLN D 1 383 ? 11.499 -5.575 -38.017 1.00 44.10 383 GLN D O 1
ATOM 11627 N N . VAL D 1 384 ? 11.706 -4.308 -36.147 1.00 43.12 384 VAL D N 1
ATOM 11628 C CA . VAL D 1 384 ? 11.832 -3.034 -36.833 1.00 42.77 384 VAL D CA 1
ATOM 11629 C C . VAL D 1 384 ? 13.050 -2.335 -36.286 1.00 41.28 384 VAL D C 1
ATOM 11630 O O . VAL D 1 384 ? 13.241 -2.260 -35.063 1.00 40.22 384 VAL D O 1
ATOM 11634 N N . VAL D 1 385 ? 13.879 -1.829 -37.202 1.00 41.22 385 VAL D N 1
ATOM 11635 C CA . VAL D 1 385 ? 15.227 -1.401 -36.861 1.00 40.34 385 VAL D CA 1
ATOM 11636 C C . VAL D 1 385 ? 15.308 -0.217 -35.888 1.00 38.42 385 VAL D C 1
ATOM 11637 O O . VAL D 1 385 ? 16.226 -0.164 -35.062 1.00 38.33 385 VAL D O 1
ATOM 11641 N N . ASP D 1 386 ? 14.364 0.720 -35.958 1.00 37.56 386 ASP D N 1
ATOM 11642 C CA . ASP D 1 386 ? 14.425 1.892 -35.083 1.00 37.84 386 ASP D CA 1
ATOM 11643 C C . ASP D 1 386 ? 13.545 1.800 -33.849 1.00 35.78 386 ASP D C 1
ATOM 11644 O O . ASP D 1 386 ? 13.283 2.830 -33.229 1.00 35.76 386 ASP D O 1
ATOM 11649 N N . ALA D 1 387 ? 13.035 0.609 -33.529 1.00 34.51 387 ALA D N 1
ATOM 11650 C CA . ALA D 1 387 ? 12.167 0.418 -32.349 1.00 30.55 387 ALA D CA 1
ATOM 11651 C C . ALA D 1 387 ? 12.654 -0.723 -31.495 1.00 28.93 387 ALA D C 1
ATOM 11652 O O . ALA D 1 387 ? 12.953 -1.752 -32.016 1.00 27.79 387 ALA D O 1
ATOM 11654 N N . SER D 1 388 ? 12.719 -0.536 -30.184 1.00 30.66 388 SER D N 1
ATOM 11655 C CA . SER D 1 388 ? 13.069 -1.638 -29.290 1.00 32.05 388 SER D CA 1
ATOM 11656 C C . SER D 1 388 ? 11.971 -1.959 -28.264 1.00 28.59 388 SER D C 1
ATOM 11657 O O . SER D 1 388 ? 11.793 -1.253 -27.248 1.00 26.54 388 SER D O 1
ATOM 11660 N N . GLY D 1 389 ? 11.259 -3.046 -28.526 1.00 27.22 389 GLY D N 1
ATOM 11661 C CA . GLY D 1 389 ? 10.189 -3.470 -27.652 1.00 27.60 389 GLY D CA 1
ATOM 11662 C C . GLY D 1 389 ? 9.445 -4.659 -28.214 1.00 31.51 389 GLY D C 1
ATOM 11663 O O . GLY D 1 389 ? 9.807 -5.159 -29.314 1.00 33.32 389 GLY D O 1
ATOM 11664 N N . VAL D 1 390 ? 8.425 -5.111 -27.460 1.00 31.06 390 VAL D N 1
ATOM 11665 C CA . VAL D 1 390 ? 7.691 -6.335 -27.764 1.00 33.63 390 VAL D CA 1
ATOM 11666 C C . VAL D 1 390 ? 6.537 -6.146 -28.730 1.00 35.52 390 VAL D C 1
ATOM 11667 O O . VAL D 1 390 ? 5.790 -5.187 -28.619 1.00 36.94 390 VAL D O 1
ATOM 11671 N N . ALA D 1 391 ? 6.359 -7.065 -29.665 1.00 36.46 391 ALA D N 1
ATOM 11672 C CA . ALA D 1 391 ? 5.148 -6.994 -30.488 1.00 35.19 391 ALA D CA 1
ATOM 11673 C C . ALA D 1 391 ? 4.040 -7.807 -29.806 1.00 36.10 391 ALA D C 1
ATOM 11674 O O . ALA D 1 391 ? 2.842 -7.552 -29.993 1.00 35.26 391 ALA D O 1
ATOM 11676 N N . THR D 1 392 ? 4.428 -8.807 -29.025 1.00 37.07 392 THR D N 1
ATOM 11677 C CA . THR D 1 392 ? 3.453 -9.582 -28.270 1.00 37.23 392 THR D CA 1
ATOM 11678 C C . THR D 1 392 ? 4.011 -9.816 -26.885 1.00 35.78 392 THR D C 1
ATOM 11679 O O . THR D 1 392 ? 5.214 -10.022 -26.729 1.00 35.53 392 THR D O 1
ATOM 11683 N N . LEU D 1 393 ? 3.146 -9.755 -25.886 1.00 34.39 393 LEU D N 1
ATOM 11684 C CA . LEU D 1 393 ? 3.543 -10.073 -24.536 1.00 34.33 393 LEU D CA 1
ATOM 11685 C C . LEU D 1 393 ? 2.513 -11.028 -23.939 1.00 36.43 393 LEU D C 1
ATOM 11686 O O . LEU D 1 393 ? 1.500 -10.599 -23.354 1.00 35.64 393 LEU D O 1
ATOM 11691 N N . PRO D 1 394 ? 2.734 -12.344 -24.140 1.00 37.52 394 PRO D N 1
ATOM 11692 C CA . PRO D 1 394 ? 1.852 -13.340 -23.521 1.00 38.36 394 PRO D CA 1
ATOM 11693 C C . PRO D 1 394 ? 1.932 -13.272 -22.008 1.00 38.66 394 PRO D C 1
ATOM 11694 O O . PRO D 1 394 ? 3.041 -13.323 -21.474 1.00 39.29 394 PRO D O 1
ATOM 11698 N N . VAL D 1 395 ? 0.792 -13.100 -21.347 1.00 37.31 395 VAL D N 1
ATOM 11699 C CA . VAL D 1 395 ? 0.756 -12.975 -19.893 1.00 37.68 395 VAL D CA 1
ATOM 11700 C C . VAL D 1 395 ? -0.178 -13.975 -19.225 1.00 39.63 395 VAL D C 1
ATOM 11701 O O . VAL D 1 395 ? -1.119 -14.466 -19.844 1.00 39.44 395 VAL D O 1
ATOM 11705 N N . VAL D 1 396 ? 0.104 -14.260 -17.953 1.00 41.77 396 VAL D N 1
ATOM 11706 C CA . VAL D 1 396 ? -0.728 -15.124 -17.124 1.00 44.21 396 VAL D CA 1
ATOM 11707 C C . VAL D 1 396 ? -1.216 -14.431 -15.864 1.00 45.93 396 VAL D C 1
ATOM 11708 O O . VAL D 1 396 ? -0.489 -13.623 -15.274 1.00 44.47 396 VAL D O 1
ATOM 11712 N N . THR D 1 397 ? -2.466 -14.732 -15.501 1.00 48.80 397 THR D N 1
ATOM 11713 C CA . THR D 1 397 ? -3.127 -14.252 -14.292 1.00 51.67 397 THR D CA 1
ATOM 11714 C C . THR D 1 397 ? -3.317 -15.417 -13.308 1.00 58.71 397 THR D C 1
ATOM 11715 O O . THR D 1 397 ? -2.796 -16.508 -13.529 1.00 60.88 397 THR D O 1
ATOM 11719 N N . GLN D 1 398 ? -4.086 -15.198 -12.246 1.00 63.46 398 GLN D N 1
ATOM 11720 C CA . GLN D 1 398 ? -4.402 -16.258 -11.272 1.00 69.19 398 GLN D CA 1
ATOM 11721 C C . GLN D 1 398 ? -3.167 -17.020 -10.762 1.00 70.92 398 GLN D C 1
ATOM 11722 O O . GLN D 1 398 ? -2.062 -16.472 -10.692 1.00 70.40 398 GLN D O 1
#

Secondary structure (DSSP, 8-state):
------TT-GGGGTPPPSSSEEEETTTTEEEE--HHHHHHHHT-TTTEES-GGGG-SS---HHHHTT-GGG--TTHHHHHHHHHHHHS-HHHHHHHHHHHHHHHHHHHHHTTT-SEEEHIIIIITHHHHHHHHHHHT--THHHHHHHHHHHHHHHHHTT-SS---HHHHHHHHHHHHHHHHHHHHHHHHHHHHHHHS--SSHHHHHHH-EETTEE--HHHHHHHHHHHHHHHSHHHHHHHHHHHHHHHH-HHHHHHHHH-GGGHHHHHHHHHHHS-SS--EEEEESS-EEETTEEE-TT-EEEE-HHHHTT-TTTSSSTTS--TT-SS---STT--STT--TTHHHHHHHHHHHHHHHHHH-TT-EE-TTS--EE-S-TT--SEEE-EEE-/----TT-GGGGTPPPS-SEEEETTTTEEEE--HHHHHHHHT-TTTEES-GGGG-SS---HHHHTT-GGG--TTHHHHHHHHHHHHS-HHHHHHHHHHHHHHHHHHHHTTTT-SEEEHIIIIITHHHHHHHHHHHT--TTTHHHHHHHHHHH--THHHHHHHHHHHHHHHHHS--SSHHHHHHH--BTTB---HHHHHHHHHHHHHHHSHHHHHHHHHHHHHHHH-HHHHHHHHH-GGGHHHHHHHHHHHS-SS--EEEEESS-EEETTEEE-SS-EEEE-HHHHTT-TTT-SSTTS--TT-SS---STT--STTS-TTHHHHHHHHHHHHHHHHHH-TT-EE-TTS--EE---TT--SEEE-EEE--/------TT-GGGGTPPPS-SEEEETTTTEEEE--HHHHHHHHT-TTTEES-GGGG-SS---HHHHTT-GGG--TTHHHHHHHHHHHHS-HHHHHHHHHHHHHHHHHHHHHTTT-SEEEHIIIIITHHHHHHHHHHHT--TTHHHHHHHHHHHHHHHHHTSSS---HHHHHHHHHHHHHHHHHHHHHHHHHHHHHHHS--SSHHHHHHH-EETTEE--HHHHHHHHHHHHHHHSHHHHHHHHHHHHHHHH-HHHHHHHHH-GGGHHHHHHHHHHHS-SS--EEEEESS-EEETTEEE-SS-EEEE-HHHHTT-TTTSSSTTS--TT-SS---STT--STT--TTHHHHHHHHHHHHHHHHHH-TT-EE-TTS--EE-S-TT--SEEE-EEE--/----TT-GGGGTPPPS-SEEEETTTTEEEE--HHHHHHHHT-TTTEES-GGGG-SS---TTTTTT-GGG--TTHHHHHHHHHHHHS-HHHHHHHHHHHHHHHHHHHHTTTT-SEEEHIIIIITHHHHHHHHHHHT--GGGHHHHHHHTTTTT---HHHHHHHHHHHHHHHHHHHHHHS--SSHHHHHHH--BTTB---HHHHHHHHHHHHHHHSHHHHHHHHHHHHHHHH-HHHHHHHHH-GGGHHHHHHHHHHHS-SS--EEEEESS-EEETTEEE-TT-EEEE-HHHHTT-TTTSSSTTS--TT-SS---STT--STT--TTHHHHHHHHHHHHHHHHHH-TT-EE-TTS--EE---TT--SEEE-EEE--

Radius of gyration: 37.45 Å; Cα contacts (8 Å, |Δi|>4): 2575; chains: 4; bounding box: 91×93×96 Å

Solvent-accessible surface area: 63733 Å² total; per-residue (Å²): 92,108,33,46,14,21,100,40,2,29,8,16,117,48,103,165,47,108,126,62,10,48,88,44,150,136,44,131,15,35,14,0,23,2,17,64,26,0,6,57,5,8,54,45,16,154,37,11,2,4,50,31,42,88,48,54,91,53,102,12,77,122,57,44,41,70,1,21,12,30,82,25,32,60,98,130,5,172,107,15,33,32,23,0,61,143,4,44,29,120,82,10,44,62,61,6,97,88,86,0,70,39,24,0,17,120,31,4,67,57,9,146,49,55,58,48,19,34,0,15,55,58,0,0,6,32,0,0,10,20,0,9,0,16,5,2,24,7,59,126,88,25,44,22,46,1,45,90,2,7,14,102,37,23,77,56,47,36,57,68,51,48,82,57,80,82,129,94,51,71,62,66,30,91,66,88,29,84,16,22,116,71,2,84,51,30,1,94,55,51,15,52,38,8,76,144,118,75,144,59,13,0,4,8,65,0,24,125,24,88,22,118,53,122,136,18,72,42,19,19,5,5,12,0,0,20,45,20,4,44,78,19,0,33,25,5,2,8,5,0,0,0,0,17,3,0,5,62,41,46,81,89,15,26,58,99,0,64,58,48,23,74,28,0,61,29,0,2,32,0,0,7,1,19,0,1,8,61,0,4,42,26,23,0,0,60,48,122,20,132,9,42,65,42,87,0,56,122,56,46,55,0,33,0,17,2,1,6,0,0,23,19,93,127,76,8,144,129,19,73,55,9,44,0,22,28,98,119,29,60,18,5,12,24,21,108,39,66,42,66,39,26,23,79,119,21,19,84,31,2,0,84,3,0,0,38,13,1,0,8,27,36,31,66,21,119,21,15,94,37,20,33,11,4,6,32,26,10,23,59,6,4,1,2,32,24,2,17,4,27,59,122,152,29,35,105,37,4,45,8,14,118,46,125,73,52,130,132,59,8,42,76,39,135,168,122,127,17,29,13,0,24,3,14,57,22,0,2,40,3,4,4,24,10,40,28,7,2,4,49,21,52,97,52,59,137,153,106,94,92,142,60,44,40,60,0,20,11,30,75,19,37,51,52,96,6,75,36,9,41,27,7,0,56,96,2,33,36,47,76,9,28,53,62,2,104,18,70,2,31,16,20,0,12,129,31,6,63,51,8,118,90,100,59,57,19,34,0,12,66,59,1,0,4,21,0,0,11,34,1,5,0,24,2,0,28,8,72,73,104,41,50,76,54,2,32,54,27,26,103,84,59,60,128,47,40,127,133,13,28,65,44,0,50,112,36,0,47,54,13,107,98,71,97,63,81,16,0,1,1,61,0,16,72,11,114,53,55,65,50,77,6,67,39,30,31,0,0,12,0,0,18,53,21,8,64,77,19,8,28,31,5,1,6,6,0,0,0,0,8,4,0,2,48,47,50,79,95,18,10,60,98,0,47,85,66,35,89,29,0,56,33,0,3,33,0,0,8,1,22,1,1,9,61,0,5,42,22,22,0,0,68,44,133,31,114,12,42,79,32,106,0,58,124,58,44,46,0,37,0,20,2,1,6,0,0,18,19,139,130,71,5,101,83,13,68,78,8,27,0,18,10,94,115,27,30,13,2,8,28,18,29,8,30,39,9,43,33,23,48,75,15,18,38,28,1,0,84,4,0,0,48,0,1,1,11,35,34,72,71,5,77,21,15,126,85,75,99,26,72,16,19,103,62,75,57,9,5,3,2,20,50,1,27,1,38,23,123,100,178,29,133,20,41,115,38,4,50,9,15,117,48,48,84,54,161,49,54,10,51,92,44,149,130,42,132,12,29,14,0,25,2,21,64,27,0,24,62,2,8,49,54,24,77,36,6,1,5,50,30,44,92,47,56,98,65,96,15,89,74,54,32,44,65,1,19,12,30,81,28,32,66,86,56,5,65,29,15,36,35,28,0,37,135,4,16,28,50,67,9,18,58,90,11,96,87,37,0,72,31,16,0,13,126,29,5,62,54,11,132,89,101,58,117,18,34,0,14,66,64,1,0,9,31,0,0,11,18,1,6,0,50,6,2,27,8,62,125,83,25,52,59,44,0,102,95,4,11,82,111,88,38,73,36,29,54,56,61,44,54,70,80,79,102,123,78,38,78,100,30,27,93,103,76,32,98,19,30,113,77,12,86,83,31,1,74,105,46,0,37,78,5,103,96,30,72,163,126,16,0,6,6,61,1,13,114,15,67,34,85,59,55,135,8,69,20,18,19,0,3,12,0,0,12,43,19,2,48,79,17,1,40,27,6,2,7,6,0,0,0,0,20,4,0,4,64,38,52,82,85,12,20,54,104,1,74,62,48,18,77,30,0,62,28,0,2,32,0,0,5,1,24,0,2,8,59,0,4,44,26,20,0,0,52,49,121,30,128,13,51,69,43,86,0,55,129,62,43,56,0,33,0,17,2,1,5,0,0,25,17,139,126,77,8,86,152,16,70,75,9,45,0,23,30,100,120,26,36,7,2,10,24,20,18,14,39,42,14,39,23,22,26,48,15,19,69,26,2,0,76,4,0,0,35,10,1,7,10,26,39,39,77,28,40,21,15,123,98,72,90,12,71,8,41,138,14,27,58,7,3,2,2,33,49,2,17,4,24,34,121,115,138,24,36,108,41,4,39,8,15,122,44,111,169,45,128,137,62,10,43,74,35,131,154,116,126,14,32,13,0,25,3,13,62,23,0,14,51,3,6,56,74,28,171,41,15,1,3,48,19,45,89,54,59,136,150,114,84,89,142,47,39,40,56,0,21,11,28,75,18,38,59,89,79,4,148,96,1,40,30,1,0,79,109,2,34,35,112,61,2,27,59,72,12,98,16,92,2,30,11,12,0,21,122,32,2,73,30,10,88,63,22,52,18,10,35,0,3,59,39,1,0,6,32,0,0,13,62,3,6,6,41,6,2,20,11,54,95,96,49,29,50,49,2,52,45,3,20,74,37,39,34,34,66,112,73,67,44,67,15,50,113,108,2,38,76,32,2,63,125,67,0,35,48,9,95,145,142,81,62,110,14,0,2,3,44,0,5,94,10,93,55,137,68,46,113,4,67,27,24,27,0,0,13,0,0,4,48,21,4,44,81,17,6,18,31,4,1,9,6,0,0,0,0,15,4,0,2,61,49,52,85,87,19,32,58,101,0,59,89,66,36,88,30,0,58,32,0,2,35,0,0,6,1,23,1,2,8,60,0,5,40,21,23,0,0,62,52,121,15,127,9,54,64,39,90,0,59,119,57,42,44,0,35,0,20,2,1,7,0,0,18,18,119,133,78,8,81,102,15,73,75,6,26,0,20,24,101,118,29,49,18,2,7,28,17,76,37,67,38,59,39,29,23,80,117,19,18,88,27,1,0,82,5,0,0,46,0,1,1,11,22,24,73,80,15,39,19,8,122,16,4,60,21,49,13,14,92,47,76,58,11,4,2,2,15,35,1,25,2,28,22,189

Nearest PDB structures (foldseek):
  5z9j-assembly1_A  TM=1.001E+00  e=6.117E-62  Streptomyces himastatinicus ATCC 53653
  5z9i-assembly1_A  TM=9.826E-01  e=6.277E-57  Streptomyces himastatinicus ATCC 53653
  5z9j-assembly4_D  TM=9.722E-01  e=3.263E-56  Streptomyces himastatinicus ATCC 53653
  5z9j-assembly2_B  TM=9.802E-01  e=1.656E-54  Streptomyces himastatinicus ATCC 53653
  4ggv-assembly1_A  TM=8.926E-01  e=2.771E-37  Streptomyces himastatinicus ATCC 53653

Organism: NCBI:txid457427

CATH classification: 1.10.630.10

Foldseek 3Di:
DPADWDPPPVVLVVDADPAQKDADPQQQFIEGQAQVLLQVLLACCVFWALQLQVLAPDHDDCVQQPLLLSRPGPPPNCQSLVLLLVLCPPVLVVVLLVCLLVVQVVLVVVCVVPQKDWCLVSHLQVRLLVSLCVQQPHDPVCSVVLVVLQVLVLVLLFPPPHHDDSVNVVVSVVSVVVSSVVLLVVLVVVLVVCVVPPDNHSSVSQQPDDDPNHGDHSSSSSNNSNSCNNVRGVQLSFLLQLLQQVCQVCVVQVVVCLVPVVLLLLQSLLSCLSFQQQQKGKIFGQAWDAGSNRIDGHGHIYISGLNSNSQHCVVDPPSNDRHSNDPPRPGCSQHHHPSRNSCVVVSSSNSSSNNVVCCVVPVVKHFDPVDQFDFRNGVRGGGTPTTMIGD/DDWFPPPCVLVPDADPDQWDADPVVGFIEGQAQVLQQVLLADCVFWALQLQVLDPDHDDCLLQAQLLLRDGPPVNVQSVVLLLQLPDPVLLVVLLVCLLVVQVVLVVVCPPPFKDWCLVSHLQPSQLVSLCVQAPHDPVRCVLVCCLSPVQLVSLVVLQVVQLVVLVVLVVPNDNHSSVSLQPTDDPHDHDHSSNSSNNSSNCNNVRGVQLSQLQQLLQQVLQVCVVQVVVCLVPVVLLLLSSLLSCLQFQQFQKGKIFGCAWDDGDPDIDGHGHIYIYGQNSNSQHCVVDPPSNDRDSNDPPRPGCSQHDHSSRNPCVSVSSSSSSSNNSVCCVVQVQKHQDPVDQFDFRNDDRGGGTSTTMIGRD/DPADWDPPLVVLVVDADPDQKDADPQQQFIEGQAQVQLQVLLADCVFWALQLQVLPPDHDDCLLQPQQLSRPTPPVNCLSLVLQLVLCDPVLLVVLLVPLLVVQVVLVVVCPPPQKDWCLVRHLQVRLLVSLCVQQPHPPVCSVVLVVVLVLVLVCQLCVPHHDDSVRVVVNVVSVVVVSVVLLVVLVVVLVVCVVPPDSHSSVSQQVDDDPNHRDHSSSSSSNSNSCNNVRGVQLSFLLVLLQQVCLVPVVQVVVCVVPVVLLLLSSLLSCLSFQQQQKGKIFGCAWDAGSRDIDGHGHIYIYGLNSNSQHCVVDPPSNDRHSNDPPRPGCSQHHHSSRHSCVSVSSSNSSSNNVVCCVVQVQKHFDPVDAFHFSSGDRGGGTPTTMIGRD/DDWQPPPCVLVVDADPDQWDADVPVQFIEGQAQVLQQVLLADCVFWALQLQVLDPDHDDCLLLAQQLSRHDPPVNVVSVVLLLQLCDVVLVVVLLVCLLVLQVVLVVVCVPPFKDWCLLSHLQVSQLVSLCVQQPPDPVVCVLVNVLPVLVLPFVSCVVSLVVQLVVQLVVLVVLVVPPDPHSSVSLQPTDDPRDHDHSSSSSSNSSSCNVVGGVQLSFLQLLLQQVLQVPVVQVVVCLVPVVLLLLQSLLSCLSFQQFQKGKIAGCAWDDGPNDIDGHGHIYIYGQNSNSQHCVVDPPSNDRDSNDPPRPGCSQHHHPSGNSCVSVSSSSSSSNNSVCCVVFVQKHQPPPDQFDFHNDDRGGGTSTGMIGGD

B-factor: mean 43.56, std 15.3, range [9.95, 121.99]

Sequence (1523 aa):
AQWEFHPGHFWMRGKRPDKIVDYDEELQLWNVYGYPESAAILSNPKVFSSDTMRLDPIKLDEAIVEGDFAHTDPPKHRRLRGLVDHAFTPSLVAKMESRVHGIIHELLDGVEGKSQFDLVAEFAAPLPLIMISDLLGVPESDRALFRQWMDKMLDGSEKFESPETVLEQEEELHKELELLWEMRDYWHERAAESRKRPREDLISQLVHAEVDGQKLNDSQISNIANRLLVNGHLTTAMLIANTMLCLDAFSDQDARVRADRSLVPALLEESMRYMSPICGVGRATNSEVEVAGTVIPKDQLLLVWTGAANRDERQFEKPDVFDAGRSPNAHLGLGRGIHFCLGRQLARMESKAAVEILLDRLPTLRADPANPPTFLQVVDASGVATLPVVTWEFHPGHFWMRGKRPDKIVDYDEELQLWNVYGYPESAAILSNPKVFSSDTMRLDPIKLDEAIVEGDFAHTDPPKHRRLRGLVDHAFTPSLVAKMESRVHGIIHELLDGVEGKSQFDLVAEFAAPLPLIMISDLLGVPESDRALFRQWMDKMLELLWEMRDYWHERAAESRKRPREDLISQLVHAEVDGQKLNDSQISNIANRLLVNGHLTTAMLIANTMLCLDAFSDQDARVRADRSLVPALLEESMRYMSPICGVGRATNSEVEVAGTVIPKDQLLLVWTGAANRDERQFEKPDVFDAGRSPNAHLGLGRGIHFCLGRQLARMESKAAVEILLDRLPTLRADPANPPTFLQVVDASGVATLPVVTQAQWEFHPGHFWMRGKRPDKIVDYDEELQLWNVYGYPESAAILSNPKVFSSDTMRLDPIKLDEAIVEGDFAHTDPPKHRRLRGLVDHAFTPSLVAKMESRVHGIIHELLDGVEGKSQFDLVAEFAAPLPLIMISDLLGVPESDRALFRQWMDKMLDGSEKFESPETVLEQEEELHKELELLWEMRDYWHERAAESRKRPREDLISQLVHAEVDGQKLNDSQISNIANRLLVNGHLTTAMLIANTMLCLDAFSDQDARVRADRSLVPALLEESMRYMSPICGVGRATNSEVEVAGTVIPKDQLLLVWTGAANRDERQFEKPDVFDAGRSPNAHLGLGRGIHFCLGRQLARMESKAAVEILLDRLPTLRADPANPPTFLQVVDASGVATLPVVTQWEFHPGHFWMRGKRPDKIVDYDEELQLWNVYGYPESAAILSNPKVFSSDTMRLDPIKLDEAIVEGDFAHTDPPKHRRLRGLVDHAFTPSLVAKMESRVHGIIHELLDGVEGKSQFDLVAEFAAPLPLIMISDLLGVPESDRALFRQWMDKMLDGHKELELLWEMRDYWHERAAESRKRPREDLISQLVHAEVDGQKLNDSQISNIANRLLVNGHLTTAMLIANTMLCLDAFSDQDARVRADRSLVPALLEESMRYMSPICGVGRATNSEVEVAGTVIPKDQLLLVWTGAANRDERQFEKPDVFDAGRSPNAHLGLGRGIHFCLGRQLARMESKAAVEILLDRLPTLRADPANPPTFLQVVDASGVATLPVVTQ

InterPro domains:
  IPR001128 Cytochrome P450 [PF00067] (33-366)
  IPR002397 Cytochrome P450, B-class [PR00359] (77-88)
  IPR002397 Cytochrome P450, B-class [PR00359] (123-139)
  IPR002397 Cytochrome P450, B-class [PR00359] (140-155)
  IPR002397 Cytochrome P450, B-class [PR00359] (190-212)
  IPR002397 Cytochrome P450, B-class [PR00359] (271-282)
  IPR002397 Cytochrome P450, B-class [PR00359] (288-315)
  IPR002397 Cytochrome P450, B-class [PR00359] (316-331)
  IPR002397 Cytochrome P450, B-class [PR00359] (337-346)
  IPR002397 Cytochrome P450, B-class [PR00359] (346-357)
  IPR036396 Cytochrome P450 superfamily [G3DSA:1.10.630.10] (1-397)
  IPR036396 Cytochrome P450 superfamily [SSF48264] (8-394)